Protein 3IBV (pdb70)

Foldseek 3Di:
DLLVVLVVLLVLCPPPVHDPVSVVVSVVVLVVLQVDPCNLVSLLVNLLDPPPDDPSRNLSNLVSVQSVLQPDACPVCVVVLVSSCVSLVVSVLVVVPLVDDPSSLVSSLRSLLSSCLHQPLPNNLCSPVVLLVSCVPVVDVSSLLSVLVNLVVNLVQQDDPDPPDDPCSPVSSVVVLVSCAPRPLLVVLVSLLVVLVVCVVVVNVPNVLSSLVNLLSCLQSHDLVSLLDLVSVVSLLVCCVPPVRNLSSLSNLLSNLVRPDDLVRSLSSLVSVLVSVLVPPDDPSSLLRVLLSLLSSLLVLLVCLPCVVPPVSNVSSVVSNLSSLVVLLVQCQDPDVSSNVSNLVSLVSVLVVLLVVCPVLDDDVSNLVSVLSVVVRLLSLLFDDLVDDADPDDPPGCVVVSVVSNVSSVVSLVSVCSSPVVSSLVNLLVQLVVLLVVLVVDDLVRSVRSNLSSLVSLQVVCLPDDDPCQQANDPVRHGDSSNVSVVVLLPGCLLVRDDLSSLQSSLSSCLSVVVNCVVVVVCVVVVLCSCLDCSHCVPPDPVHNLVSLLSNLSNCVSCVVVALVVLVVSLVSCVVLLDDDFDWDPVDPDTDLVRRPVVDSLVSSLSNLLSNLLSLARNVPDLVCSLVVLLVSLCVLLVVLCVVLVPDPDVCVSVLLSSLSNLQSNLNSHDQEQVPHSNLVSLVVRCVSVVVVCVSDVQDPSNLCSSLSSCQSSCSHVVPVVLVPCLVVLVSCVVNPDLQCLLVVLVSVVVVCVSVLPPNQVSVLVNCLVSVVSLVVLCPDVCCVPSCVSSLVSLLVSLVCCLVSVNVVVLCPPSNVVCVVVSLVVLLVLCVVSVQSSLVNNLSLLVSPCNVVSLVVLVVVLVVVLVVPVSVVSSVVSVVVSCVVVPPVVLVCCVPPVVVCPVVNVVSSPPHVVVSD/DLLVVLQCLLVLCPPPVHDPVSVVVSVVVLVVLQVDPCNLVSLLVNLLDPPPDDPSRNLSSLVSLQSVLLPDACPVCVVVLVSSCVSLVVSVLVVPQLVHDVSSLVSSLSSLLSSCLRAPLPNCLCSPVVLLVSCVPVVDLSSLLSVLVNLVVNLVQLDDDDPPDDPVSVVSSVVSLVSCQPRPLLPVLVSLLVVLVVVVVVVNCPSNLSSLVNLLSCLASHDLVSVLDLVSVVSLLVCCPPPSCNLSSQSNLLSNLPHPDDPVRSLSSLVSVLVCVQVCPPVDDPSSLLRVLLRLLSSLLSLLVSLPPPPVDDVVSNVSSVVSNLSCLVVLLVQCQDPDPSSNVSNLNSLVSVLVVLLVVLPVLDDDVSPLVSVLSVVVSLLSLLFDDLPDDADDDDPPGCVVVSVVSNVSSVVSLVSVCSSPVVSSLVSLLVQLVVLLVVLVVDDLVRSPSSLLSSLVCLQVVQPQDDDVCQQWPVRHGDSSNVSVVVVLPGVLLVRLDLSSLLSSLSSCLSVVVNCVVVVVSVVVVLCSCLDCSHCVPPDPVRNLSSLLSNLSNCVSCVVVCQVVLVVSLVSLVVLLDDDFDWDADPDPRDTDLVRRPVVDSLVSSLSNLLRNLLSLASHPPDLVVSLVVLLVSLCVLLCQLVVVLVVVPVVCVSVNLSSLSNLLSNLNSHQQPPPPPGSNLVSLVVSLVSLLVVLVSCVPDPSVLCSSLSSLLSSCSNPVPVSQVCVVVVVVSNPVHPDLACLLVVLVSVLVVCVVVLPPNLVVVLVNCLVSVVSLVVLCPDVSVVSVVSSLVSVLVSLVSDLVSDPSCPPSVVVCPCVSLVVLLVGVSQLSSLVSNLSVLLVVNVCSLVVLVVVLVVDVSRVVSSLVSLLSSVCQPCCVPPVVVCPPVSVVVRVVSD

Sequence (1819 aa):
MSAQDVENAVEAALDPSVGPIIKQQATDFIGSLRSSSTGWKICHEIFSEKTKYKPSTRLICLQTLSEKVREWNNESNLLELQMIRDSVWSYIKELSFLDEPAYISNAVQHLLTLLFLQLYPSNWNDFFASLQGVIAASSQSEFSNFYLKVLLSIGDEIADSLVLKTDVQIQKDNLVKDAIRANDMSDIVSFVYEMMLAYSNAKNYGTVGLCLQVYAQWVSWININLIVNEPCMNLLYSFLQIEELRCAACETMTEIVNKKMKPLEKLNLLNILNLNLFFSKTDPNFDEHVAKLINAQGVELVAIKSDPSSPELKENCSFQLYNLFPYLIRYLSDDYDETSTAVFPFLSDLLVSLRKESSSKELSASLKEFLKSLLEAIIKKMKYDESQEWDDDPDSEEEAEFQEMRKKLKIFQDTINSIDSSLFSSYMYSAITSSLSTAATLSPENSWQLIEFALYETYIFGEGLRGPDAFFNEVDKSPTVLSQILALVTTSQVCRHPHPLVQLLYMEILVRYASFFDYESAAIPALIEYFVGPRGIHNTNERVRPRAWYLFYRFVKSIKKQVVNYTESSLAMLGDLLNISVSPVTDAPVPTLNSSIRNSDFNSQLYLFETVGVLISSGNLTPEEQALYCDSLINALIGKANAALSSDLSENIISVYCSLMAIGNFAKGFPARGEEVAWLASFNKASDEIFLILDRMGFNEDIRGAVRFTSGRIINVVGPDMLPKVPQLISILLNSIDMNELVDVLSFISQLIHIYKDNMMEITNRMLPTLLMRIFSSLSATDDAVKQNDLRKSYISFILQLLNKGFGSILFTEENQVYFDPLINSILHFAPATQKSSIALVSKMVSLAGFENFTLSLTPLCFEMPVNLVVLGELAGLQKIILEKLGDIYKSYLVTVYFPTDVMASEYLQAIQALKSMSAQDVENAVEAALDPSVGPIIKQQATDFIGSLRSSSTGWKICHEIFSEKTKYKPSTRLICLQTLSEKVREWNNESNLLELQMIRDSVWSYIKELSFLDEPAYISNAVQHLLTLLFLQLYPSNWNDFFASLQGVIAASSQSEFSNFYLKVLLSIGDEIADSLVLKTDVQIQKDNLVKDAIRANDMSDIVSFVYEMMLAYSNAKNYGTVGLCLQVYAQWVSWININLIVNEPCMNLLYSFLQIEELRCAACETMTEIVNKKMKPLEKLNLLNILNLNLFFSKSQTDPNFDEHVAKLINAQGVELVAIKSDPSELSPELKENCSFQLYNLFPYLIRYLSDDYDETSTAVFPFLSDLLVSLRKESSSKELSASLKEFLKSLLEAIIKKMKYDESQEWDDDPDSEEEAEFQEMRKKLKIFQDTINSIDSSLFSSYMYSAITSSLSTAATLSPENSWQLIEFALYETYIFGEGLRGPDAFFNDKSPTVLSQILALVTTSQVCRHPHPLVQLLYMEILVRYASFFDYESAAIPALIEYFVGPRGIHNTNERVRPRAWYLFYRFVKSIKKQVVNYTESSLAMLGDLLNISVSPVTDMDAPVPTLNSSIRNSDFNSQLYLFETVGVLISSGNLTPEEQALYCDSLINALIGKANAALSSDLSENIISVYCSLMAIGNFAKGFPARGSEEVAWLASFNKASDEIFLILDRMGFNEDIRGAVRFTSGRIINVVGPDMLPKVPQLISILLNSIDMNELVDVLSFISQLIHIYKDNMMEITNRMLPTLLMRIFSSLSADDAVKQNDLRKSYISFILQLLNKGSIFTEENQVYFDPLINSILHFATQKSSIALVSKMVSLGFENFTLSLTPLCFEMLVVLGELAGLQKIILEKSYLVTVYFPTDVMASEYLQALS

GO terms:
  GO:0000049 tRNA binding (F, EXP)
  GO:0005049 nuclear export signal receptor activity (F, EXP)
  GO:0006409 tRNA export from nucleus (P, EXP)
  GO:0005634 nucleus (C, HDA)
  GO:0005635 nuclear envelope (C, HDA)
  GO:0005829 cytosol (C, HDA)
  GO:0005515 protein binding (F, IPI)

InterPro domains:
  IPR011989 Armadillo-like helical [G3DSA:1.25.10.10] (1-955)
  IPR013598 Exportin-1/Importin-beta-like [PF08389] (101-252)
  IPR016024 Armadillo-type fold [SSF48371] (1-876)
  IPR040017 Exportin-T [PTHR15952] (6-974)
  IPR045546 Exportin-T, C-terminal domain [PF19282] (321-972)

Radius of gyration: 58.49 Å; Cα contacts (8 Å, |Δi|>4): 1837; chains: 2; bounding box: 110×123×182 Å

Structure (mmCIF, N/CA/C/O backbone):
data_3IBV
#
_entry.id   3IBV
#
_cell.length_a   119.900
_cell.length_b   130.100
_cell.length_c   173.900
_cell.angle_alpha   90.000
_cell.angle_beta   90.000
_cell.angle_gamma   90.000
#
_symmetry.space_group_name_H-M   'P 21 21 2'
#
loop_
_entity.id
_entity.type
_entity.pdbx_description
1 polymer Exportin-T
2 non-polymer 'CALCIUM ION'
#
loop_
_atom_site.group_PDB
_atom_site.id
_atom_site.type_symbol
_atom_site.label_atom_id
_atom_site.label_alt_id
_atom_site.label_comp_id
_atom_site.label_asym_id
_atom_site.label_entity_id
_atom_site.label_seq_id
_atom_site.pdbx_PDB_ins_code
_atom_site.Cartn_x
_atom_site.Cartn_y
_atom_site.Cartn_z
_atom_site.occupancy
_atom_site.B_iso_or_equiv
_atom_site.auth_seq_id
_atom_site.auth_comp_id
_atom_site.auth_asym_id
_atom_site.auth_atom_id
_atom_site.pdbx_PDB_model_num
ATOM 1 N N . MET A 1 3 ? -2.518 7.711 31.103 1.00 120.13 1 MET A N 1
ATOM 2 C CA . MET A 1 3 ? -1.665 6.899 30.199 1.00 120.13 1 MET A CA 1
ATOM 3 C C . MET A 1 3 ? -0.450 6.400 30.967 1.00 120.13 1 MET A C 1
ATOM 4 O O . MET A 1 3 ? 0.464 7.168 31.252 1.00 120.13 1 MET A O 1
ATOM 9 N N . SER A 1 4 ? -0.451 5.111 31.303 1.00 114.02 2 SER A N 1
ATOM 10 C CA . SER A 1 4 ? 0.644 4.495 32.050 1.00 114.02 2 SER A CA 1
ATOM 11 C C . SER A 1 4 ? 1.993 4.828 31.432 1.00 114.02 2 SER A C 1
ATOM 12 O O . SER A 1 4 ? 2.980 5.042 32.136 1.00 114.02 2 SE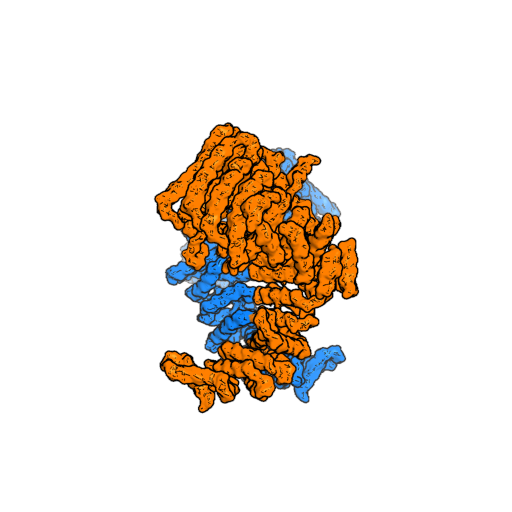R A O 1
ATOM 15 N N . ALA A 1 5 ? 2.025 4.870 30.108 1.00 102.59 3 ALA A N 1
ATOM 16 C CA . ALA A 1 5 ? 3.239 5.209 29.372 1.00 102.59 3 ALA A CA 1
ATOM 17 C C . ALA A 1 5 ? 3.605 6.666 29.619 1.00 102.59 3 ALA A C 1
ATOM 18 O O . ALA A 1 5 ? 4.721 6.956 30.021 1.00 102.59 3 ALA A O 1
ATOM 20 N N . GLN A 1 6 ? 2.662 7.577 29.376 1.00 106.83 4 GLN A N 1
ATOM 21 C CA . GLN A 1 6 ? 2.873 9.011 29.599 1.00 106.83 4 GLN A CA 1
ATOM 22 C C . GLN A 1 6 ? 3.432 9.343 30.998 1.00 106.83 4 GLN A C 1
ATOM 23 O O . GLN A 1 6 ? 4.087 10.369 31.183 1.00 106.83 4 GLN A O 1
ATOM 29 N N . ASP A 1 7 ? 3.168 8.489 31.983 1.00 111.25 5 ASP A N 1
ATOM 30 C CA . ASP A 1 7 ? 3.683 8.714 33.334 1.00 111.25 5 ASP A CA 1
ATOM 31 C C . ASP A 1 7 ? 5.193 8.495 33.310 1.00 111.25 5 ASP A C 1
ATOM 32 O O . ASP A 1 7 ? 5.955 9.261 33.904 1.00 111.25 5 ASP A O 1
ATOM 37 N N . VAL A 1 8 ? 5.606 7.435 32.619 1.00 106.86 6 VAL A N 1
ATOM 38 C CA . VAL A 1 8 ? 7.019 7.080 32.475 1.00 106.86 6 VAL A CA 1
ATOM 39 C C . VAL A 1 8 ? 7.734 8.198 31.727 1.00 106.86 6 VAL A C 1
ATOM 40 O O . VAL A 1 8 ? 8.798 8.660 32.131 1.00 106.86 6 VAL A O 1
ATOM 44 N N . GLU A 1 9 ? 7.139 8.640 30.631 1.00 84.15 7 GLU A N 1
ATOM 45 C CA . GLU A 1 9 ? 7.722 9.714 29.846 1.00 84.15 7 GLU A CA 1
ATOM 46 C C . GLU A 1 9 ? 7.833 11.018 30.638 1.00 84.15 7 GLU A C 1
ATOM 47 O O . GLU A 1 9 ? 8.758 11.787 30.415 1.00 84.15 7 GLU A O 1
ATOM 49 N N . ASN A 1 10 ? 6.898 11.282 31.548 1.00 117.38 8 ASN A N 1
ATOM 50 C CA . ASN A 1 10 ? 6.977 12.504 32.337 1.00 117.38 8 ASN A CA 1
ATOM 51 C C . ASN A 1 10 ? 8.057 12.381 33.399 1.00 117.38 8 ASN A C 1
ATOM 52 O O . ASN A 1 10 ? 8.716 13.361 33.751 1.00 117.38 8 ASN A O 1
ATOM 57 N N . ALA A 1 11 ? 8.234 11.170 33.908 1.00 96.09 9 ALA A N 1
ATOM 58 C CA . ALA A 1 11 ? 9.239 10.928 34.921 1.00 96.09 9 ALA A CA 1
ATOM 59 C C . ALA A 1 11 ? 10.614 11.137 34.309 1.00 96.09 9 ALA A C 1
ATOM 60 O O . ALA A 1 11 ? 11.366 12.020 34.710 1.00 96.09 9 ALA A O 1
ATOM 62 N N . VAL A 1 12 ? 10.921 10.307 33.323 1.00 81.28 10 VAL A N 1
ATOM 63 C CA . VAL A 1 12 ? 12.188 10.346 32.620 1.00 81.28 10 VAL A CA 1
ATOM 64 C C . VAL A 1 12 ? 12.518 11.756 32.203 1.00 81.28 10 VAL A C 1
ATOM 65 O O . VAL A 1 12 ? 13.609 12.258 32.486 1.00 81.28 10 VAL A O 1
ATOM 69 N N . GLU A 1 13 ? 11.567 12.381 31.515 1.00 73.78 11 GLU A N 1
ATOM 70 C CA . GLU A 1 13 ? 11.703 13.763 31.028 1.00 73.78 11 GLU A CA 1
ATOM 71 C C . GLU A 1 13 ? 11.942 14.762 32.186 1.00 73.78 11 GLU A C 1
ATOM 72 O O . GLU A 1 13 ? 12.627 15.776 32.036 1.00 73.78 11 GLU A O 1
ATOM 75 N N . ALA A 1 14 ? 11.362 14.468 33.342 1.00 91.12 12 ALA A N 1
ATOM 76 C CA . ALA A 1 14 ? 11.550 15.318 34.492 1.00 91.12 12 ALA A CA 1
ATOM 77 C C . ALA A 1 14 ? 13.000 15.159 34.920 1.00 91.12 12 ALA A C 1
ATOM 78 O O . ALA A 1 14 ? 13.662 16.132 35.257 1.00 91.12 12 ALA A O 1
ATOM 80 N N . ALA A 1 15 ? 13.494 13.924 34.886 1.00 94.97 13 ALA A N 1
ATOM 81 C CA . ALA A 1 15 ? 14.860 13.629 35.289 1.00 94.97 13 ALA A CA 1
ATOM 82 C C . ALA A 1 15 ? 15.909 14.272 34.400 1.00 94.97 13 ALA A C 1
ATOM 83 O O . ALA A 1 15 ? 16.974 14.650 34.868 1.00 94.97 13 ALA A O 1
ATOM 85 N N . LEU A 1 16 ? 15.617 14.421 33.122 1.00 94.41 14 LEU A N 1
ATOM 86 C CA . LEU A 1 16 ? 16.607 15.013 32.239 1.00 94.41 14 LEU A CA 1
ATOM 87 C C . LEU A 1 16 ? 16.513 16.526 32.124 1.00 94.41 14 LEU A C 1
ATOM 88 O O . LEU A 1 16 ? 17.504 17.180 31.814 1.00 94.41 14 LEU A O 1
ATOM 93 N N . ASP A 1 17 ? 15.327 17.084 32.350 1.00 107.04 15 ASP A N 1
ATOM 94 C CA . ASP A 1 17 ? 15.168 18.529 32.275 1.00 107.04 15 ASP A CA 1
ATOM 95 C C . ASP A 1 17 ? 15.944 19.074 33.461 1.00 107.04 15 ASP A C 1
ATOM 96 O O . ASP A 1 17 ? 15.639 18.737 34.599 1.00 107.04 15 ASP A O 1
ATOM 101 N N . PRO A 1 18 ? 16.965 19.916 33.210 1.00 118.18 16 PRO A N 1
ATOM 102 C CA . PRO A 1 18 ? 17.789 20.495 34.278 1.00 118.18 16 PRO A CA 1
ATOM 103 C C . PRO A 1 18 ? 17.217 21.748 34.889 1.00 118.18 16 PRO A C 1
ATOM 104 O O . PRO A 1 18 ? 17.856 22.382 35.731 1.00 118.18 16 PRO A O 1
ATOM 108 N N . SER A 1 19 ? 16.021 22.109 34.443 1.00 97.09 17 SER A N 1
ATOM 109 C CA . SER A 1 19 ? 15.347 23.292 34.940 1.00 97.09 17 SER A CA 1
ATOM 110 C C . SER A 1 19 ? 14.324 22.911 36.006 1.00 97.09 17 SER A C 1
ATOM 111 O O . SER A 1 19 ? 13.655 23.762 36.580 1.00 97.09 17 SER A O 1
ATOM 114 N N . VAL A 1 20 ? 14.239 21.621 36.293 1.00 100.21 18 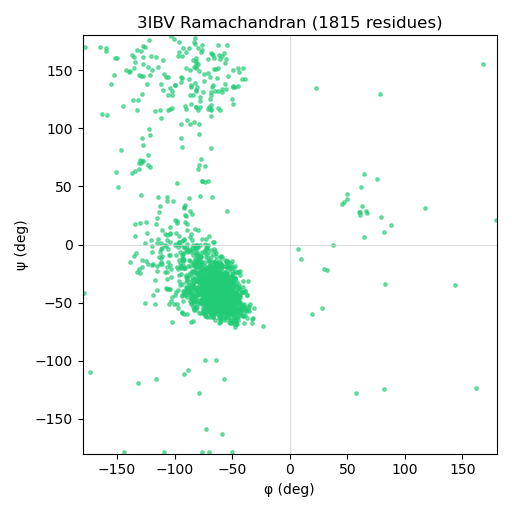VAL A N 1
ATOM 115 C CA . VAL A 1 20 ? 13.297 21.101 37.278 1.00 100.21 18 VAL A CA 1
ATOM 116 C C . VAL A 1 20 ? 13.846 21.106 38.692 1.00 100.21 18 VAL A C 1
ATOM 117 O O . VAL A 1 20 ? 15.025 20.831 38.908 1.00 100.21 18 VAL A O 1
ATOM 121 N N . GLY A 1 21 ? 12.970 21.413 39.648 1.00 96.28 19 GLY A N 1
ATOM 122 C CA . GLY A 1 21 ? 13.343 21.445 41.055 1.00 96.28 19 GLY A CA 1
ATOM 123 C C . GLY A 1 21 ? 13.820 20.100 41.574 1.00 96.28 19 GLY A C 1
ATOM 124 O O . GLY A 1 21 ? 13.568 19.071 40.954 1.00 96.28 19 GLY A O 1
ATOM 125 N N . PRO A 1 22 ? 14.507 20.076 42.718 1.00 122.81 20 PRO A N 1
ATOM 126 C CA . PRO A 1 22 ? 15.043 18.861 43.346 1.00 122.81 20 PRO A CA 1
ATOM 127 C C . PRO A 1 22 ? 14.039 17.859 43.914 1.00 122.81 20 PRO A C 1
ATOM 128 O O . PRO A 1 22 ? 14.324 16.661 43.978 1.00 122.81 20 PRO A O 1
ATOM 132 N N . ILE A 1 23 ? 12.876 18.341 44.334 1.00 128.13 21 ILE A N 1
ATOM 133 C CA . ILE A 1 23 ? 11.863 17.462 44.905 1.00 128.13 21 ILE A CA 1
ATOM 134 C C . ILE A 1 23 ? 11.109 16.860 43.741 1.00 128.13 21 ILE A C 1
ATOM 135 O O . ILE A 1 23 ? 10.858 15.662 43.699 1.00 128.13 21 ILE A O 1
ATOM 140 N N . ILE A 1 24 ? 10.754 17.712 42.791 1.00 137.22 22 ILE A N 1
ATOM 141 C CA . ILE A 1 24 ? 10.049 17.281 41.596 1.00 137.22 22 ILE A CA 1
ATOM 142 C C . ILE A 1 24 ? 10.906 16.163 40.993 1.00 137.22 22 ILE A C 1
ATOM 143 O O . ILE A 1 24 ? 10.460 15.024 40.849 1.00 137.22 22 ILE A O 1
ATOM 148 N N . LYS A 1 25 ? 12.149 16.496 40.664 1.00 112.55 23 LYS A N 1
ATOM 149 C CA . LYS A 1 25 ? 13.084 15.529 40.105 1.00 112.55 23 LYS A CA 1
ATOM 150 C C . LYS A 1 25 ? 13.149 14.290 40.994 1.00 112.55 23 LYS A C 1
ATOM 151 O O . LYS A 1 25 ? 13.345 13.184 40.514 1.00 112.55 23 LYS A O 1
ATOM 157 N N . GLN A 1 26 ? 12.997 14.487 42.297 1.00 93.90 24 GLN A N 1
ATOM 158 C CA . GLN A 1 26 ? 13.027 13.382 43.233 1.00 93.90 24 GLN A CA 1
ATOM 159 C C . GLN A 1 26 ? 11.886 12.449 42.854 1.00 93.90 24 GLN A C 1
ATOM 160 O O . GLN A 1 26 ? 12.087 11.249 42.666 1.00 93.90 24 GLN A O 1
ATOM 166 N N . GLN A 1 27 ? 10.684 13.006 42.746 1.00 132.15 25 GLN A N 1
ATOM 167 C CA . GLN A 1 27 ? 9.512 12.217 42.389 1.00 132.15 25 GLN A CA 1
ATOM 168 C C . GLN A 1 27 ? 9.836 11.325 41.192 1.00 132.15 25 GLN A C 1
ATOM 169 O O . GLN A 1 27 ? 9.685 10.104 41.257 1.00 132.15 25 GLN A O 1
ATOM 171 N N . ALA A 1 28 ? 10.301 11.943 40.109 1.00 95.28 26 ALA A N 1
ATOM 172 C CA . ALA A 1 28 ? 10.658 11.221 38.885 1.00 95.28 26 ALA A CA 1
ATOM 173 C C . ALA A 1 28 ? 11.633 10.096 39.166 1.00 95.28 26 ALA A C 1
ATOM 174 O O . ALA A 1 28 ? 11.338 8.927 38.918 1.00 95.28 26 ALA A O 1
ATOM 176 N N . THR A 1 29 ? 12.809 10.469 39.665 1.00 80.79 27 THR A N 1
ATOM 177 C CA . THR A 1 29 ? 13.844 9.508 39.994 1.00 80.79 27 THR A CA 1
ATOM 178 C C . THR A 1 29 ? 13.256 8.375 40.814 1.00 80.79 27 THR A C 1
ATOM 179 O O . THR A 1 29 ? 13.470 7.207 40.504 1.00 80.79 27 THR A O 1
ATOM 183 N N . ASP A 1 30 ? 12.512 8.721 41.857 1.00 98.80 28 ASP A N 1
ATOM 184 C CA . ASP A 1 30 ? 11.908 7.712 42.706 1.00 98.80 28 ASP A CA 1
ATOM 185 C C . ASP A 1 30 ? 10.990 6.837 41.868 1.00 98.80 28 ASP A C 1
ATOM 186 O O . ASP A 1 30 ? 10.955 5.620 42.049 1.00 98.80 28 ASP A O 1
ATOM 191 N N . PHE A 1 31 ? 10.260 7.462 40.942 1.00 93.44 29 PHE A N 1
ATOM 192 C CA . PHE A 1 31 ? 9.340 6.745 40.060 1.00 93.44 29 PHE A CA 1
ATOM 193 C C . PHE A 1 31 ? 10.115 5.724 39.253 1.00 93.44 29 PHE A C 1
ATOM 194 O O . PHE A 1 31 ? 9.856 4.519 39.336 1.00 93.44 29 PHE A O 1
ATOM 202 N N . ILE A 1 32 ? 11.070 6.226 38.477 1.00 88.95 30 ILE A N 1
ATOM 203 C CA . ILE A 1 32 ? 11.934 5.392 37.655 1.00 88.95 30 ILE A CA 1
ATOM 204 C C . ILE A 1 32 ? 12.543 4.241 38.462 1.00 88.95 30 ILE A C 1
ATOM 205 O O . ILE A 1 32 ? 12.651 3.111 37.984 1.00 88.95 30 ILE A O 1
ATOM 210 N N . GLY A 1 33 ? 12.957 4.538 39.686 1.00 101.06 31 GLY A N 1
ATOM 211 C CA . GLY A 1 33 ? 13.540 3.513 40.522 1.00 101.06 31 GLY A CA 1
ATOM 212 C C . GLY A 1 33 ? 12.541 2.435 40.893 1.00 101.06 31 GLY A C 1
ATOM 213 O O . GLY A 1 33 ? 12.873 1.250 40.898 1.00 101.06 31 GLY A O 1
ATOM 214 N N . SER A 1 34 ? 11.312 2.834 41.204 1.00 145.25 32 SER A N 1
ATOM 215 C CA . SER A 1 34 ? 10.281 1.878 41.586 1.00 145.25 32 SER A CA 1
ATOM 216 C C . SER A 1 34 ? 10.089 0.879 40.462 1.00 145.25 32 SER A C 1
ATOM 217 O O . SER A 1 34 ? 9.949 -0.322 40.691 1.00 145.25 32 SER A O 1
ATOM 220 N N . LEU A 1 35 ? 10.070 1.398 39.242 1.00 79.77 33 LEU A N 1
ATOM 221 C CA . LEU A 1 35 ? 9.909 0.567 38.059 1.00 79.77 33 LEU A CA 1
ATOM 222 C C . LEU A 1 35 ? 10.765 -0.696 38.077 1.00 79.77 33 LEU A C 1
ATOM 223 O O . LEU A 1 35 ? 10.451 -1.678 37.395 1.00 79.77 33 LEU A O 1
ATOM 228 N N . ARG A 1 36 ? 11.848 -0.680 38.840 1.00 122.18 34 ARG A N 1
ATOM 229 C CA . ARG A 1 36 ? 12.705 -1.848 38.915 1.00 122.18 34 ARG A CA 1
ATOM 230 C C . ARG A 1 36 ? 12.281 -2.817 40.017 1.00 122.18 34 ARG A C 1
ATOM 231 O O . ARG A 1 36 ? 12.319 -4.031 39.827 1.00 122.18 34 ARG A O 1
ATOM 239 N N . SER A 1 37 ? 11.874 -2.294 41.167 1.00 131.97 35 SER A N 1
ATOM 240 C CA . SER A 1 37 ? 11.471 -3.160 42.268 1.00 131.97 35 SER A CA 1
ATOM 241 C C . SER A 1 37 ? 10.007 -3.614 42.224 1.00 131.97 35 SER A C 1
ATOM 242 O O . SER A 1 37 ? 9.717 -4.808 42.334 1.00 131.97 35 SER A O 1
ATOM 245 N N . SER A 1 38 ? 9.088 -2.664 42.076 1.00 141.52 36 SER A N 1
ATOM 246 C CA . SER A 1 38 ? 7.663 -2.981 42.042 1.00 141.52 36 SER A CA 1
ATOM 247 C C . SER A 1 38 ? 7.332 -4.173 41.153 1.00 141.52 36 SER A C 1
ATOM 248 O O . SER A 1 38 ? 8.028 -4.445 40.179 1.00 141.52 36 SER A O 1
ATOM 251 N N . SER A 1 39 ? 6.253 -4.870 41.491 1.00 132.83 37 SER A N 1
ATOM 252 C CA . SER A 1 39 ? 5.825 -6.040 40.739 1.00 132.83 37 SER A CA 1
ATOM 253 C C . SER A 1 39 ? 4.873 -5.686 39.607 1.00 132.83 37 SER A C 1
ATOM 254 O O . SER A 1 39 ? 4.448 -6.562 38.853 1.00 132.83 37 SER A O 1
ATOM 256 N N . THR A 1 40 ? 4.524 -4.411 39.490 1.00 138.45 38 THR A N 1
ATOM 257 C CA . THR A 1 40 ? 3.626 -3.981 38.429 1.00 138.45 38 THR A CA 1
ATOM 258 C C . THR A 1 40 ? 4.419 -3.226 37.372 1.00 138.45 38 THR A C 1
ATOM 259 O O . THR A 1 40 ? 4.179 -3.366 36.172 1.00 138.45 38 THR A O 1
ATOM 263 N N . GLY A 1 41 ? 5.382 -2.439 37.836 1.00 129.08 39 GLY A N 1
ATOM 264 C CA . GLY A 1 41 ? 6.204 -1.632 36.955 1.00 129.08 39 GLY A CA 1
ATOM 265 C C . GLY A 1 41 ? 6.643 -2.237 35.641 1.00 129.08 39 GLY A C 1
ATOM 266 O O . GLY A 1 41 ? 6.215 -1.783 34.580 1.00 129.08 39 GLY A O 1
ATOM 267 N N . TRP A 1 42 ? 7.498 -3.252 35.706 1.00 71.31 40 TRP A N 1
ATOM 268 C CA . TRP A 1 42 ? 8.013 -3.895 34.496 1.00 71.31 40 TRP A CA 1
ATOM 269 C C . TRP A 1 42 ? 6.965 -4.156 33.419 1.00 71.31 40 TRP A C 1
ATOM 270 O O . TRP A 1 42 ? 7.305 -4.244 32.225 1.00 71.31 40 TRP A O 1
ATOM 281 N N . LYS A 1 43 ? 5.705 -4.304 33.839 1.00 90.23 41 LYS A N 1
ATOM 282 C CA . LYS A 1 43 ? 4.607 -4.556 32.909 1.00 90.23 41 LYS A CA 1
ATOM 283 C C . LYS A 1 43 ? 4.375 -3.316 32.073 1.00 90.23 41 LYS A C 1
ATOM 284 O O . LYS A 1 43 ? 4.143 -3.401 30.874 1.00 90.23 41 LYS A O 1
ATOM 290 N N . ILE A 1 44 ? 4.465 -2.162 32.716 1.00 122.41 42 ILE A N 1
ATOM 291 C CA . ILE A 1 44 ? 4.295 -0.884 32.042 1.00 122.41 42 ILE A CA 1
ATOM 292 C C . ILE A 1 44 ? 5.270 -0.800 30.871 1.00 122.41 42 ILE A C 1
ATOM 293 O O . ILE A 1 44 ? 4.890 -0.558 29.719 1.00 122.41 42 ILE A O 1
ATOM 298 N N . CYS A 1 45 ? 6.535 -1.019 31.203 1.00 91.88 43 CYS A N 1
ATOM 299 C CA . CYS A 1 45 ? 7.622 -0.966 30.253 1.00 91.88 43 CYS A CA 1
ATOM 300 C C . CYS A 1 45 ? 7.430 -1.914 29.096 1.00 91.88 43 CYS A C 1
ATOM 301 O O . CYS A 1 45 ? 7.727 -1.553 27.950 1.00 91.88 43 CYS A O 1
ATOM 304 N N . HIS A 1 46 ? 6.949 -3.123 29.380 1.00 105.95 44 HIS A N 1
ATOM 305 C CA . HIS A 1 46 ? 6.753 -4.090 28.308 1.00 105.95 44 HIS A CA 1
ATOM 306 C C . HIS A 1 46 ? 5.935 -3.479 27.163 1.00 105.95 44 HIS A C 1
ATOM 307 O O . HIS A 1 46 ? 5.983 -3.944 26.016 1.00 105.95 44 HIS A O 1
ATOM 314 N N . GLU A 1 47 ? 5.201 -2.413 27.443 1.00 106.85 45 GLU A N 1
ATOM 315 C CA . GLU A 1 47 ? 4.456 -1.826 26.355 1.00 106.85 45 GLU A CA 1
ATOM 316 C C . GLU A 1 47 ? 5.206 -0.694 25.678 1.00 106.85 45 GLU A C 1
ATOM 317 O O . GLU A 1 47 ? 5.467 -0.738 24.474 1.00 106.85 45 GLU A O 1
ATOM 323 N N . ILE A 1 48 ? 5.549 0.314 26.466 1.00 112.23 46 ILE A N 1
ATOM 324 C CA . ILE A 1 48 ? 6.265 1.487 25.989 1.00 112.23 46 ILE A CA 1
ATOM 325 C C . ILE A 1 48 ? 7.331 1.206 24.929 1.00 112.23 46 ILE A C 1
ATOM 326 O O . ILE A 1 48 ? 7.218 1.663 23.788 1.00 112.23 46 ILE A O 1
ATOM 330 N N . PHE A 1 49 ? 8.348 0.439 25.318 1.00 139.12 47 PHE A N 1
ATOM 331 C CA . PHE A 1 49 ? 9.497 0.107 24.473 1.00 139.12 47 PHE A CA 1
ATOM 332 C C . PHE A 1 49 ? 9.320 -0.196 22.969 1.00 139.12 47 PHE A C 1
ATOM 333 O O . PHE A 1 49 ? 10.137 0.254 22.153 1.00 139.12 47 PHE A O 1
ATOM 341 N N . SER A 1 50 ? 8.264 -0.922 22.597 1.00 146.10 48 SER A N 1
ATOM 342 C CA . SER A 1 50 ? 8.047 -1.298 21.193 1.00 146.10 48 SER A CA 1
ATOM 343 C C . SER A 1 50 ? 7.436 -0.200 20.318 1.00 146.10 48 SER A C 1
ATOM 344 O O . SER A 1 50 ? 7.380 -0.343 19.097 1.00 146.10 48 SER A O 1
ATOM 347 N N . GLU A 1 51 ? 7.033 0.904 20.951 1.00 147.13 49 GLU A N 1
ATOM 348 C CA . GLU A 1 51 ? 6.338 2.024 20.301 1.00 147.13 49 GLU A CA 1
ATOM 349 C C . GLU A 1 51 ? 7.161 3.202 19.790 1.00 147.13 49 GLU A C 1
ATOM 350 O O . GLU A 1 51 ? 7.230 4.217 20.459 1.00 147.13 49 GLU A O 1
ATOM 356 N N . LYS A 1 52 ? 7.724 3.110 18.592 1.00 181.49 50 LYS A N 1
ATOM 357 C CA . LYS A 1 52 ? 8.556 4.197 18.085 1.00 181.49 50 LYS A CA 1
ATOM 358 C C . LYS A 1 52 ? 8.016 5.605 17.851 1.00 181.49 50 LYS A C 1
ATOM 359 O O . LYS A 1 52 ? 8.494 6.549 18.468 1.00 181.49 50 LYS A O 1
ATOM 365 N N . THR A 1 53 ? 7.027 5.789 16.995 1.00 191.30 51 THR A N 1
ATOM 366 C CA . THR A 1 53 ? 6.630 7.167 16.742 1.00 191.30 51 THR A CA 1
ATOM 367 C C . THR A 1 53 ? 6.115 8.014 17.912 1.00 191.30 51 THR A C 1
ATOM 368 O O . THR A 1 53 ? 6.307 9.224 17.896 1.00 191.30 51 THR A O 1
ATOM 372 N N . LYS A 1 54 ? 5.499 7.420 18.933 1.00 160.85 52 LYS A N 1
ATOM 373 C CA . LYS A 1 54 ? 4.994 8.233 20.051 1.00 160.85 52 LYS A CA 1
ATOM 374 C C . LYS A 1 54 ? 6.005 8.458 21.173 1.00 160.85 52 LYS A C 1
ATOM 375 O O . LYS A 1 54 ? 5.953 9.472 21.872 1.00 160.85 52 LYS A O 1
ATOM 381 N N . TYR A 1 55 ? 6.915 7.506 21.350 1.00 122.74 53 TYR A N 1
ATOM 382 C CA . TYR A 1 55 ? 7.895 7.567 22.433 1.00 122.74 53 TYR A CA 1
ATOM 383 C C . TYR A 1 55 ? 9.325 7.876 22.012 1.00 122.74 53 TYR A C 1
ATOM 384 O O . TYR A 1 55 ? 9.781 7.432 20.972 1.00 122.74 53 TYR A O 1
ATOM 393 N N . LYS A 1 56 ? 10.039 8.628 22.841 1.00 140.67 54 LYS A N 1
ATOM 394 C CA . LYS A 1 56 ? 11.417 8.998 22.541 1.00 140.67 54 LYS A CA 1
ATOM 395 C C . LYS A 1 56 ? 12.423 7.998 23.086 1.00 140.67 54 LYS A C 1
ATOM 396 O O . LYS A 1 56 ? 12.172 7.333 24.088 1.00 140.67 54 LYS A O 1
ATOM 402 N N . PRO A 1 57 ? 13.589 7.887 22.431 1.00 110.43 55 PRO A N 1
ATOM 403 C CA . PRO A 1 57 ? 14.645 6.968 22.846 1.00 110.43 55 PRO A CA 1
ATOM 404 C C . PRO A 1 57 ? 14.919 7.127 24.334 1.00 110.43 55 PRO A C 1
ATOM 405 O O . PRO A 1 57 ? 15.014 6.154 25.076 1.00 110.43 55 PRO A O 1
ATOM 409 N N . SER A 1 58 ? 15.050 8.378 24.748 1.00 101.04 56 SER A N 1
ATOM 410 C CA . SER A 1 58 ? 15.302 8.715 26.133 1.00 101.04 56 SER A CA 1
ATOM 411 C C . SER A 1 58 ? 14.532 7.733 27.014 1.00 101.04 56 SER A C 1
ATOM 412 O O . SER A 1 58 ? 15.104 7.077 27.894 1.00 101.04 56 SER A O 1
ATOM 415 N N . THR A 1 59 ? 13.227 7.638 26.739 1.00 98.76 57 THR A N 1
ATOM 416 C CA . THR A 1 59 ? 12.296 6.784 27.482 1.00 98.76 57 THR A CA 1
ATOM 417 C C . THR A 1 59 ? 12.514 5.290 27.276 1.00 98.76 57 THR A C 1
ATOM 418 O O . THR A 1 59 ? 12.815 4.573 28.232 1.00 98.76 57 THR A O 1
ATOM 422 N N . ARG A 1 60 ? 12.359 4.823 26.035 1.00 79.44 58 ARG A N 1
ATOM 423 C CA . ARG A 1 60 ? 12.529 3.404 25.715 1.00 79.44 58 ARG A CA 1
ATOM 424 C C . ARG A 1 60 ? 13.731 2.800 26.395 1.00 79.44 58 ARG A C 1
ATOM 425 O O . ARG A 1 60 ? 13.658 1.696 26.921 1.00 79.44 58 ARG A O 1
ATOM 433 N N . LEU A 1 61 ? 14.842 3.524 26.376 1.00 64.13 59 LEU A N 1
ATOM 434 C CA . LEU A 1 61 ? 16.048 3.046 27.010 1.00 64.13 59 LEU A CA 1
ATOM 435 C C . LEU A 1 61 ? 15.762 2.641 28.439 1.00 64.13 59 LEU A C 1
ATOM 436 O O . LEU A 1 61 ? 16.022 1.502 28.832 1.00 64.13 59 LEU A O 1
ATOM 441 N N . ILE A 1 62 ? 15.231 3.568 29.223 1.00 68.39 60 ILE A N 1
ATOM 442 C CA . ILE A 1 62 ? 14.916 3.245 30.602 1.00 68.39 60 ILE A CA 1
ATOM 443 C C . ILE A 1 62 ? 13.972 2.034 30.716 1.00 68.39 60 ILE A C 1
ATOM 444 O O . ILE A 1 62 ? 14.023 1.279 31.705 1.00 71.89 60 ILE A O 1
ATOM 449 N N . CYS A 1 63 ? 13.138 1.833 29.696 1.00 71.54 61 CYS A N 1
ATOM 450 C CA . CYS A 1 63 ? 12.215 0.700 29.679 1.00 71.54 61 CYS A CA 1
ATOM 451 C C . CYS A 1 63 ? 13.031 -0.562 29.461 1.00 71.54 61 CYS A C 1
ATOM 452 O O . CYS A 1 63 ? 12.891 -1.573 30.162 1.00 71.54 61 CYS A O 1
ATOM 455 N N . LEU A 1 64 ? 13.886 -0.489 28.457 1.00 77.32 62 LEU A N 1
ATOM 456 C CA . LEU A 1 64 ? 14.739 -1.594 28.125 1.00 77.32 62 LEU A CA 1
ATOM 457 C C . LEU A 1 64 ? 15.590 -1.961 29.323 1.00 77.32 62 LEU A C 1
ATOM 458 O O . LEU A 1 64 ? 15.760 -3.144 29.646 1.00 77.32 62 LEU A O 1
ATOM 463 N N . GLN A 1 65 ? 16.124 -0.942 29.985 1.00 68.92 63 GLN A N 1
ATOM 464 C CA . GLN A 1 65 ? 16.967 -1.168 31.151 1.00 68.92 63 GLN A CA 1
ATOM 465 C C . GLN A 1 65 ? 16.193 -1.889 32.232 1.00 68.92 63 GLN A C 1
ATOM 466 O O . GLN A 1 65 ? 16.628 -2.935 32.727 1.00 68.92 63 GLN A O 1
ATOM 472 N N . THR A 1 66 ? 15.044 -1.338 32.609 1.00 65.02 64 THR A N 1
ATOM 473 C CA . THR A 1 66 ? 14.264 -1.993 33.638 1.00 65.02 64 THR A CA 1
ATOM 474 C C . THR A 1 66 ? 13.939 -3.432 33.237 1.00 65.02 64 THR A C 1
ATOM 475 O O . THR A 1 66 ? 14.080 -4.354 34.055 1.00 65.02 64 THR A O 1
ATOM 479 N N . LEU A 1 67 ? 13.537 -3.638 31.980 1.00 57.47 65 LEU A N 1
ATOM 480 C CA . LEU A 1 67 ? 13.222 -4.992 31.507 1.00 57.47 65 LEU A CA 1
ATOM 481 C C . LEU A 1 67 ? 14.376 -5.983 31.705 1.00 57.47 65 LEU A C 1
ATOM 482 O O . LEU A 1 67 ? 14.177 -7.139 32.090 1.00 57.47 65 LEU A O 1
ATOM 487 N N . SER A 1 68 ? 15.589 -5.518 31.444 1.00 67.45 66 SER A N 1
ATOM 488 C CA . SER A 1 68 ? 16.757 -6.364 31.600 1.00 67.45 66 SER A CA 1
ATOM 489 C C . SER A 1 68 ? 16.904 -6.761 33.040 1.00 67.45 66 SER A C 1
ATOM 490 O O . SER A 1 68 ? 16.994 -7.937 33.358 1.00 67.45 66 SER A O 1
ATOM 493 N N . GLU A 1 69 ? 16.928 -5.773 33.920 1.00 79.14 67 GLU A N 1
ATOM 494 C CA . GLU A 1 69 ? 17.087 -6.074 35.323 1.00 79.14 67 GLU A CA 1
ATOM 495 C C . GLU A 1 69 ? 16.030 -7.067 35.753 1.00 79.14 67 GLU A C 1
ATOM 496 O O . GLU A 1 69 ? 16.283 -7.893 36.627 1.00 79.14 67 GLU A O 1
ATOM 502 N N . LYS A 1 70 ? 14.855 -7.017 35.123 1.00 76.84 68 LYS A N 1
ATOM 503 C CA . LYS A 1 70 ? 13.780 -7.948 35.473 1.00 76.84 68 LYS A CA 1
ATOM 504 C C . LYS A 1 70 ? 14.136 -9.347 35.010 1.00 76.84 68 LYS A C 1
ATOM 505 O O . LYS A 1 70 ? 14.116 -10.297 35.786 1.00 76.84 68 LYS A O 1
ATOM 511 N N . VAL A 1 71 ? 14.473 -9.443 33.730 1.00 76.40 69 VAL A N 1
ATOM 512 C CA . VAL A 1 71 ? 14.845 -10.692 33.104 1.00 76.40 69 VAL A CA 1
ATOM 513 C C . VAL A 1 71 ? 15.970 -11.330 33.867 1.00 76.40 69 VAL A C 1
ATOM 514 O O . VAL A 1 71 ? 15.967 -12.529 34.145 1.00 76.40 69 VAL A O 1
ATOM 518 N N . ARG A 1 72 ? 16.939 -10.502 34.210 1.00 83.44 70 ARG A N 1
ATOM 519 C CA . ARG A 1 72 ? 18.125 -10.954 34.912 1.00 83.44 70 ARG A CA 1
ATOM 520 C C . ARG A 1 72 ? 17.827 -11.594 36.249 1.00 83.44 70 ARG A C 1
ATOM 521 O O . ARG A 1 72 ? 18.524 -12.518 36.666 1.00 83.44 70 ARG A O 1
ATOM 527 N N . GLU A 1 73 ? 16.783 -11.112 36.912 1.00 89.32 71 GLU A N 1
ATOM 528 C CA . GLU A 1 73 ? 16.427 -11.620 38.227 1.00 89.32 71 GLU A CA 1
ATOM 529 C C . GLU A 1 73 ? 15.378 -12.741 38.243 1.00 89.32 71 GLU A C 1
ATOM 530 O O . GLU A 1 73 ? 15.149 -13.360 39.278 1.00 89.32 71 GLU A O 1
ATOM 533 N N . TRP A 1 74 ? 14.752 -13.028 37.105 1.00 101.58 72 TRP A N 1
ATOM 534 C CA . TRP A 1 74 ? 13.724 -14.061 37.073 1.00 101.58 72 TRP A CA 1
ATOM 535 C C . TRP A 1 74 ? 14.227 -15.488 37.013 1.00 101.58 72 TRP A C 1
ATOM 536 O O . TRP A 1 74 ? 15.415 -15.726 36.809 1.00 101.58 72 TRP A O 1
ATOM 547 N N . ASN A 1 75 ? 13.303 -16.428 37.208 1.00 80.88 73 ASN A N 1
ATOM 548 C CA . ASN A 1 75 ? 13.590 -17.852 37.195 1.00 80.88 73 ASN A CA 1
ATOM 549 C C . ASN A 1 75 ? 12.963 -18.449 35.937 1.00 80.88 73 ASN A C 1
ATOM 550 O O . ASN A 1 75 ? 12.053 -17.861 35.366 1.00 80.88 73 ASN A O 1
ATOM 555 N N . ASN A 1 76 ? 13.446 -19.604 35.496 1.00 142.59 74 ASN A N 1
ATOM 556 C CA . ASN A 1 76 ? 12.889 -20.232 34.306 1.00 142.59 74 ASN A CA 1
ATOM 557 C C . ASN A 1 76 ? 11.521 -20.851 34.595 1.00 142.59 74 ASN A C 1
ATOM 558 O O . ASN A 1 76 ? 10.658 -20.883 33.724 1.00 142.59 74 ASN A O 1
ATOM 563 N N . GLU A 1 77 ? 11.324 -21.332 35.818 1.00 162.02 75 GLU A N 1
ATOM 564 C CA . GLU A 1 77 ? 10.074 -21.991 36.200 1.00 162.02 75 GLU A CA 1
ATOM 565 C C . GLU A 1 77 ? 8.984 -21.077 36.744 1.00 162.02 75 GLU A C 1
ATOM 566 O O . GLU A 1 77 ? 7.811 -21.207 36.377 1.00 162.02 75 GLU A O 1
ATOM 569 N N . SER A 1 78 ? 9.377 -20.170 37.634 1.00 163.96 76 SER A N 1
ATOM 570 C CA . SER A 1 78 ? 8.445 -19.236 38.257 1.00 163.96 76 SER A CA 1
ATOM 571 C C . SER A 1 78 ? 7.994 -18.135 37.316 1.00 163.96 76 SER A C 1
ATOM 572 O O . SER A 1 78 ? 6.827 -17.720 37.328 1.00 163.96 76 SER A O 1
ATOM 575 N N . ASN A 1 79 ? 8.922 -17.689 36.481 1.00 94.79 77 ASN A N 1
ATOM 576 C CA . ASN A 1 79 ? 8.671 -16.584 35.566 1.00 94.79 77 ASN A CA 1
ATOM 577 C C . ASN A 1 79 ? 8.742 -16.946 34.096 1.00 94.79 77 ASN A C 1
ATOM 578 O O . ASN A 1 79 ? 8.842 -16.070 33.250 1.00 94.79 77 ASN A O 1
ATOM 583 N N . LEU A 1 80 ? 8.659 -18.233 33.792 1.00 74.43 78 LEU A N 1
ATOM 584 C CA . LEU A 1 80 ? 8.738 -18.671 32.413 1.00 74.43 78 LEU A CA 1
ATOM 585 C C . LEU A 1 80 ? 7.734 -17.961 31.495 1.00 74.43 78 LEU A C 1
ATOM 586 O O . LEU A 1 80 ? 8.124 -17.392 30.457 1.00 74.43 78 LEU A O 1
ATOM 591 N N . LEU A 1 81 ? 6.450 -18.003 31.852 1.00 124.57 79 LEU A N 1
ATOM 592 C CA . LEU A 1 81 ? 5.435 -17.385 31.005 1.00 124.57 79 LEU A CA 1
ATOM 593 C C . LEU A 1 81 ? 5.821 -15.943 30.704 1.00 124.57 79 LEU A C 1
ATOM 594 O O . LEU A 1 81 ? 5.758 -15.481 29.552 1.00 124.57 79 LEU A O 1
ATOM 596 N N . GLU A 1 82 ? 6.262 -15.251 31.749 1.00 104.79 80 GLU A N 1
ATOM 597 C CA . GLU A 1 82 ? 6.637 -13.848 31.641 1.00 104.79 80 GLU A CA 1
ATOM 598 C C . GLU A 1 82 ? 7.824 -13.611 30.723 1.00 104.79 80 GLU A C 1
ATOM 599 O O . GLU A 1 82 ? 7.796 -12.740 29.842 1.00 104.79 80 GLU A O 1
ATOM 605 N N . LEU A 1 83 ? 8.861 -14.408 30.920 1.00 89.80 81 LEU A N 1
ATOM 606 C CA . LEU A 1 83 ? 10.056 -14.294 30.103 1.00 89.80 81 LEU A CA 1
ATOM 607 C C . LEU A 1 83 ? 9.710 -14.429 28.629 1.00 89.80 81 LEU A C 1
ATOM 608 O O . LEU A 1 83 ? 10.234 -13.698 27.778 1.00 89.80 81 LEU A O 1
ATOM 613 N N . GLN A 1 84 ? 8.821 -15.367 28.334 1.00 114.40 82 GLN A N 1
ATOM 614 C CA . GLN A 1 84 ? 8.440 -15.605 26.965 1.00 114.40 82 GLN A CA 1
ATOM 615 C C . GLN A 1 84 ? 7.643 -14.451 26.380 1.00 114.40 82 GLN A C 1
ATOM 616 O O . GLN A 1 84 ? 7.825 -14.111 25.206 1.00 114.40 82 GLN A O 1
ATOM 622 N N . MET A 1 85 ? 6.780 -13.844 27.198 1.00 94.48 83 MET A N 1
ATOM 623 C CA . MET A 1 85 ? 5.949 -12.729 26.737 1.00 94.48 83 MET A CA 1
ATOM 624 C C . MET A 1 85 ? 6.865 -11.629 26.232 1.00 94.48 83 MET A C 1
ATOM 625 O O . MET A 1 85 ? 6.623 -10.990 25.190 1.00 94.48 83 MET A O 1
ATOM 627 N N . ILE A 1 86 ? 7.936 -11.436 26.985 1.00 79.67 84 ILE A N 1
ATOM 628 C CA . ILE A 1 86 ? 8.926 -10.435 26.659 1.00 79.67 84 ILE A CA 1
ATOM 629 C C . ILE A 1 86 ? 9.659 -10.774 25.364 1.00 79.67 84 ILE A C 1
ATOM 630 O O . ILE A 1 86 ? 9.637 -9.992 24.402 1.00 79.67 84 ILE A O 1
ATOM 635 N N . ARG A 1 87 ? 10.289 -11.944 25.335 1.00 65.62 85 ARG A N 1
ATOM 636 C CA . ARG A 1 87 ? 11.010 -12.390 24.151 1.00 65.62 85 ARG A CA 1
ATOM 637 C C . ARG A 1 87 ? 10.241 -12.121 22.858 1.00 65.62 85 ARG A C 1
ATOM 638 O O . ARG A 1 87 ? 10.791 -11.570 21.899 1.00 65.62 85 ARG A O 1
ATOM 646 N N . ASP A 1 88 ? 8.976 -12.534 22.835 1.00 82.18 86 ASP A N 1
ATOM 647 C CA . ASP A 1 88 ? 8.135 -12.354 21.664 1.00 82.18 86 ASP A CA 1
ATOM 648 C C . ASP A 1 88 ? 8.034 -10.900 21.280 1.00 82.18 86 ASP A C 1
ATOM 649 O O . ASP A 1 88 ? 8.050 -10.568 20.094 1.00 82.18 86 ASP A O 1
ATOM 654 N N . SER A 1 89 ? 7.944 -10.041 22.293 1.00 80.58 87 SER A N 1
ATOM 655 C CA . SER A 1 89 ? 7.844 -8.603 22.091 1.00 80.58 87 SER A CA 1
ATOM 656 C C . SER A 1 89 ? 9.157 -8.003 21.632 1.00 80.58 87 SER A C 1
ATOM 657 O O . SER A 1 89 ? 9.167 -7.059 20.849 1.00 80.58 87 SER A O 1
ATOM 660 N N . VAL A 1 90 ? 10.264 -8.549 22.115 1.00 70.19 88 VAL A N 1
ATOM 661 C CA . VAL A 1 90 ? 11.594 -8.081 21.724 1.00 70.19 88 VAL A CA 1
ATOM 662 C C . VAL A 1 90 ? 11.964 -8.609 20.327 1.00 70.19 88 VAL A C 1
ATOM 663 O O . VAL A 1 90 ? 12.447 -7.860 19.461 1.00 70.19 88 VAL A O 1
ATOM 667 N N . TRP A 1 91 ? 11.748 -9.908 20.130 1.00 90.42 89 TRP A N 1
ATOM 668 C CA . TRP A 1 91 ? 12.053 -10.546 18.866 1.00 90.42 89 TRP A CA 1
ATOM 669 C C . TRP A 1 91 ? 11.225 -9.868 17.795 1.00 90.42 89 TRP A C 1
ATOM 670 O O . TRP A 1 91 ? 11.616 -9.839 16.631 1.00 90.42 89 TRP A O 1
ATOM 681 N N . SER A 1 92 ? 10.078 -9.317 18.184 1.00 97.77 90 SER A N 1
ATOM 682 C CA . SER A 1 92 ? 9.212 -8.641 17.217 1.00 97.77 90 SER A CA 1
ATOM 683 C C . SER A 1 92 ? 9.787 -7.255 16.965 1.00 97.77 90 SER A C 1
ATOM 684 O O . SER A 1 92 ? 9.800 -6.752 15.840 1.00 97.77 90 SER A O 1
ATOM 687 N N . TYR A 1 93 ? 10.286 -6.647 18.027 1.00 76.13 91 TYR A N 1
ATOM 688 C CA . TYR A 1 93 ? 10.865 -5.328 17.914 1.00 76.13 91 TYR A CA 1
ATOM 689 C C . TYR A 1 93 ? 12.164 -5.410 17.154 1.00 76.13 91 TYR A C 1
ATOM 690 O O . TYR A 1 93 ? 12.664 -4.401 16.649 1.00 76.13 91 TYR A O 1
ATOM 699 N N . ILE A 1 94 ? 12.728 -6.603 17.072 1.00 71.10 92 ILE A N 1
ATOM 700 C CA . ILE A 1 94 ? 13.986 -6.738 16.367 1.00 71.10 92 ILE A CA 1
ATOM 701 C C . ILE A 1 94 ? 13.799 -7.021 14.884 1.00 71.10 92 ILE A C 1
ATOM 702 O O . ILE A 1 94 ? 14.521 -6.463 14.055 1.00 71.10 92 ILE A O 1
ATOM 707 N N . LYS A 1 95 ? 12.817 -7.854 14.539 1.00 85.40 93 LYS A N 1
ATOM 708 C CA . LYS A 1 95 ? 12.561 -8.149 13.134 1.00 85.40 93 LYS A CA 1
ATOM 709 C C . LYS A 1 95 ? 12.164 -6.847 12.481 1.00 85.40 93 LYS A C 1
ATOM 710 O O . LYS A 1 95 ? 12.339 -6.695 11.281 1.00 85.40 93 LYS A O 1
ATOM 716 N N . GLU A 1 96 ? 11.653 -5.912 13.297 1.00 90.20 94 GLU A N 1
ATOM 717 C CA . GLU A 1 96 ? 11.234 -4.567 12.854 1.00 90.20 94 GLU A CA 1
ATOM 718 C C . GLU A 1 96 ? 12.383 -3.977 12.053 1.00 90.20 94 GLU A C 1
ATOM 719 O O . GLU A 1 96 ? 12.224 -3.621 10.882 1.00 90.20 94 GLU A O 1
ATOM 725 N N . LEU A 1 97 ? 13.536 -3.867 12.715 1.00 90.38 95 LEU A N 1
ATOM 726 C CA . LEU A 1 97 ? 14.761 -3.343 12.115 1.00 90.38 95 LEU A CA 1
ATOM 727 C C . LEU A 1 97 ? 14.709 -1.818 12.084 1.00 90.38 95 LEU A C 1
ATOM 728 O O . LEU A 1 97 ? 15.392 -1.167 11.275 1.00 90.38 95 LEU A O 1
ATOM 730 N N . SER A 1 98 ? 13.903 -1.256 12.986 1.00 104.72 96 SER A N 1
ATOM 731 C CA . SER A 1 98 ? 13.745 0.191 13.075 1.00 104.72 96 SER A CA 1
ATOM 732 C C . SER A 1 98 ? 14.585 0.788 14.175 1.00 104.72 96 SER A C 1
ATOM 733 O O . SER A 1 98 ? 14.691 2.004 14.256 1.00 104.72 96 SER A O 1
ATOM 736 N N . PHE A 1 99 ? 15.185 -0.059 15.012 1.00 125.09 97 PHE A N 1
ATOM 737 C CA . PHE A 1 99 ? 15.977 0.397 16.165 1.00 125.09 97 PHE A CA 1
ATOM 738 C C . PHE A 1 99 ? 17.428 0.737 15.882 1.00 125.09 97 PHE A C 1
ATOM 739 O O . PHE A 1 99 ? 18.068 1.477 16.628 1.00 125.09 97 PHE A O 1
ATOM 747 N N . LEU A 1 100 ? 17.946 0.177 14.805 1.00 100.92 98 LEU A N 1
ATOM 748 C CA . LEU A 1 100 ? 19.318 0.423 14.414 1.00 100.92 98 LEU A CA 1
ATOM 749 C C . LEU A 1 100 ? 19.481 1.864 13.934 1.00 100.92 98 LEU A C 1
ATOM 750 O O . LEU A 1 100 ? 20.593 2.433 13.963 1.00 174.48 98 LEU A O 1
ATOM 755 N N . ASP A 1 101 ? 18.368 2.430 13.463 1.00 97.91 99 ASP A N 1
ATOM 756 C CA . ASP A 1 101 ? 18.350 3.798 12.967 1.00 97.91 99 ASP A CA 1
ATOM 757 C C . ASP A 1 101 ? 18.238 4.818 14.089 1.00 97.91 99 ASP A C 1
ATOM 758 O O . ASP A 1 101 ? 18.286 6.022 13.839 1.00 97.91 99 ASP A O 1
ATOM 763 N N . GLU A 1 102 ? 18.088 4.315 15.312 1.00 74.17 100 GLU A N 1
ATOM 764 C CA . GLU A 1 102 ? 18.004 5.142 16.502 1.00 74.17 100 GLU A CA 1
ATOM 765 C C . GLU A 1 102 ? 19.338 5.175 17.241 1.00 74.17 100 GLU A C 1
ATOM 766 O O . GLU A 1 102 ? 20.293 4.510 16.835 1.00 74.17 100 GLU A O 1
ATOM 772 N N . PRO A 1 103 ? 19.417 5.969 18.340 1.00 74.48 101 PRO A N 1
ATOM 773 C CA . PRO A 1 103 ? 20.632 6.096 19.142 1.00 74.48 101 PRO A CA 1
ATOM 774 C C . PRO A 1 103 ? 21.251 4.744 19.380 1.00 74.48 101 PRO A C 1
ATOM 775 O O . PRO A 1 103 ? 20.554 3.734 19.492 1.00 74.48 101 PRO A O 1
ATOM 779 N N . ALA A 1 104 ? 22.573 4.717 19.482 1.00 71.33 102 ALA A N 1
ATOM 780 C CA . ALA A 1 104 ? 23.270 3.451 19.663 1.00 71.33 102 ALA A CA 1
ATOM 781 C C . ALA A 1 104 ? 23.048 2.797 21.018 1.00 71.33 102 ALA A C 1
ATOM 782 O O . ALA A 1 104 ? 23.288 1.599 21.189 1.00 71.33 102 ALA A O 1
ATOM 784 N N . TYR A 1 105 ? 22.610 3.598 21.984 1.00 79.20 103 TYR A N 1
ATOM 785 C CA . TYR A 1 105 ? 22.339 3.076 23.299 1.00 79.20 103 TYR A CA 1
ATOM 786 C C . TYR A 1 105 ? 21.096 2.173 23.240 1.00 79.20 103 TYR A C 1
ATOM 787 O O . TYR A 1 105 ? 20.900 1.360 24.146 1.00 79.20 103 TYR A O 1
ATOM 796 N N . ILE A 1 106 ? 20.273 2.267 22.186 1.00 78.85 104 ILE A N 1
ATOM 797 C CA . ILE A 1 106 ? 19.077 1.389 22.112 1.00 78.85 104 ILE A CA 1
ATOM 798 C C . ILE A 1 106 ? 19.361 0.125 21.379 1.00 78.85 104 ILE A C 1
ATOM 799 O O . ILE A 1 106 ? 18.560 -0.799 21.386 1.00 78.85 104 ILE A O 1
ATOM 804 N N . SER A 1 107 ? 20.489 0.097 20.693 1.00 79.45 105 SER A N 1
ATOM 805 C CA . SER A 1 107 ? 20.842 -1.150 20.079 1.00 79.45 105 SER A CA 1
ATOM 806 C C . SER A 1 107 ? 21.512 -1.922 21.204 1.00 79.45 105 SER A C 1
ATOM 807 O O . SER A 1 107 ? 21.107 -3.032 21.547 1.00 79.45 105 SER A O 1
ATOM 810 N N . ASN A 1 108 ? 22.552 -1.307 21.760 1.00 63.67 106 ASN A N 1
ATOM 811 C CA . ASN A 1 108 ? 23.310 -1.873 22.866 1.00 63.67 106 ASN A CA 1
ATOM 812 C C . ASN A 1 108 ? 22.375 -2.319 23.992 1.00 63.67 106 ASN A C 1
ATOM 813 O O . ASN A 1 108 ? 22.537 -3.407 24.570 1.00 63.67 106 ASN A O 1
ATOM 818 N N . ALA A 1 109 ? 21.383 -1.482 24.290 1.00 64.36 107 ALA A N 1
ATOM 819 C CA . ALA A 1 109 ? 20.430 -1.796 25.340 1.00 64.36 107 ALA A CA 1
ATOM 820 C C . ALA A 1 109 ? 19.716 -3.073 24.979 1.00 64.36 107 ALA A C 1
ATOM 821 O O . ALA A 1 109 ? 19.466 -3.909 25.857 1.00 64.36 107 ALA A O 1
ATOM 823 N N . VAL A 1 110 ? 19.379 -3.207 23.687 1.00 55.92 108 VAL A N 1
ATOM 824 C CA . VAL A 1 110 ? 18.680 -4.395 23.201 1.00 55.92 108 VAL A CA 1
ATOM 825 C C . VAL A 1 110 ? 19.607 -5.602 23.222 1.00 55.92 108 VAL A C 1
ATOM 826 O O . VAL A 1 110 ? 19.212 -6.673 23.691 1.00 55.92 108 VAL A O 1
ATOM 830 N N . GLN A 1 111 ? 20.847 -5.407 22.753 1.00 55.97 109 GLN A N 1
ATOM 831 C CA . GLN A 1 111 ? 21.839 -6.476 22.735 1.00 55.97 109 GLN A CA 1
ATOM 832 C C . GLN A 1 111 ? 21.846 -7.130 24.078 1.00 55.97 109 GLN A C 1
ATOM 833 O O . GLN A 1 111 ? 21.819 -8.343 24.194 1.00 55.97 109 GLN A O 1
ATOM 839 N N . HIS A 1 112 ? 21.885 -6.310 25.107 1.00 68.58 110 HIS A N 1
ATOM 840 C CA . HIS A 1 112 ? 21.928 -6.816 26.469 1.00 68.58 110 HIS A CA 1
ATOM 841 C C . HIS A 1 112 ? 20.687 -7.618 26.879 1.00 68.58 110 HIS A C 1
ATOM 842 O O . HIS A 1 112 ? 20.797 -8.668 27.522 1.00 68.58 110 HIS A O 1
ATOM 849 N N . LEU A 1 113 ? 19.503 -7.143 26.512 1.00 62.05 111 LEU A N 1
ATOM 850 C CA . LEU A 1 113 ? 18.308 -7.852 26.914 1.00 62.05 111 LEU A CA 1
ATOM 851 C C . LEU A 1 113 ? 18.309 -9.168 26.156 1.00 62.05 111 LEU A C 1
ATOM 852 O O . LEU A 1 113 ? 18.211 -10.254 26.740 1.00 62.05 111 LEU A O 1
ATOM 857 N N . LEU A 1 114 ? 18.466 -9.067 24.843 1.00 72.02 112 LEU A N 1
ATOM 858 C CA . LEU A 1 114 ? 18.466 -10.253 23.997 1.00 72.02 112 LEU A CA 1
ATOM 859 C C . LEU A 1 114 ? 19.409 -11.273 24.577 1.00 72.02 112 LEU A C 1
ATOM 860 O O . LEU A 1 114 ? 19.081 -12.449 24.694 1.00 72.02 112 LEU A O 1
ATOM 865 N N . THR A 1 115 ? 20.599 -10.819 24.925 1.00 66.98 113 THR A N 1
ATOM 866 C CA . THR A 1 115 ? 21.569 -11.711 25.510 1.00 66.98 113 THR A CA 1
ATOM 867 C C . THR A 1 115 ? 21.008 -12.385 26.765 1.00 66.98 113 THR A C 1
ATOM 868 O O . THR A 1 115 ? 21.021 -13.623 26.896 1.00 66.98 113 THR A O 1
ATOM 872 N N . LEU A 1 116 ? 20.533 -11.561 27.694 1.00 78.94 114 LEU A N 1
ATOM 873 C CA . LEU A 1 116 ? 19.973 -12.057 28.943 1.00 78.94 114 LEU A CA 1
ATOM 874 C C . LEU A 1 116 ? 18.819 -13.016 28.711 1.00 78.94 114 LEU A C 1
ATOM 875 O O . LEU A 1 116 ? 18.749 -14.077 29.338 1.00 78.94 114 LEU A O 1
ATOM 880 N N . LEU A 1 117 ? 17.907 -12.632 27.822 1.00 80.12 115 LEU A N 1
ATOM 881 C CA . LEU A 1 117 ? 16.759 -13.472 27.528 1.00 80.12 115 LEU A CA 1
ATOM 882 C C . LEU A 1 117 ? 17.281 -14.825 27.089 1.00 80.12 115 LEU A C 1
ATOM 883 O O . LEU A 1 117 ? 16.899 -15.855 27.627 1.00 80.12 115 LEU A O 1
ATOM 888 N N . PHE A 1 118 ? 18.184 -14.795 26.121 1.00 81.05 116 PHE A N 1
ATOM 889 C CA . PHE A 1 118 ? 18.798 -15.985 25.574 1.00 81.05 116 PHE A CA 1
ATOM 890 C C . PHE A 1 118 ? 19.350 -16.876 26.655 1.00 81.05 116 PHE A C 1
ATOM 891 O O . PHE A 1 118 ? 19.142 -18.081 26.660 1.00 81.05 116 PHE A O 1
ATOM 899 N N . LEU A 1 119 ? 20.103 -16.273 27.551 1.00 79.00 117 LEU A N 1
ATOM 900 C CA . LEU A 1 119 ? 20.701 -17.006 28.651 1.00 79.00 117 LEU A CA 1
ATOM 901 C C . LEU A 1 119 ? 19.710 -17.785 29.524 1.00 79.00 117 LEU A C 1
ATOM 902 O O . LEU A 1 119 ? 20.119 -18.620 30.327 1.00 79.00 117 LEU A O 1
ATOM 907 N N . GLN A 1 120 ? 18.418 -17.519 29.396 1.00 108.72 118 GLN A N 1
ATOM 908 C CA . GLN A 1 120 ? 17.476 -18.244 30.222 1.00 108.72 118 GLN A CA 1
ATOM 909 C C . GLN A 1 120 ? 16.494 -19.172 29.514 1.00 108.72 118 GLN A C 1
ATOM 910 O O . GLN A 1 120 ? 15.927 -20.028 30.163 1.00 108.72 118 GLN A O 1
ATOM 916 N N . LEU A 1 121 ? 16.263 -19.033 28.215 1.00 114.49 119 LEU A N 1
ATOM 917 C CA . LEU A 1 121 ? 15.310 -19.943 27.591 1.00 114.49 119 LEU A CA 1
ATOM 918 C C . LEU A 1 121 ? 15.765 -20.558 26.288 1.00 114.49 119 LEU A C 1
ATOM 919 O O . LEU A 1 121 ? 15.080 -21.426 25.749 1.00 114.49 119 LEU A O 1
ATOM 922 N N . TYR A 1 122 ? 16.905 -20.104 25.780 1.00 200.65 120 TYR A N 1
ATOM 923 C CA . TYR A 1 122 ? 17.463 -20.585 24.513 1.00 200.65 120 TYR A CA 1
ATOM 924 C C . TYR A 1 122 ? 17.586 -22.084 24.308 1.00 200.65 120 TYR A C 1
ATOM 925 O O . TYR A 1 122 ? 17.135 -22.647 23.300 1.00 200.65 120 TYR A O 1
ATOM 934 N N . PRO A 1 123 ? 18.270 -22.740 25.247 1.00 93.68 121 PRO A N 1
ATOM 935 C CA . PRO A 1 123 ? 18.436 -24.188 25.097 1.00 93.68 121 PRO A CA 1
ATOM 936 C C . PRO A 1 123 ? 17.117 -24.938 24.877 1.00 93.68 121 PRO A C 1
ATOM 937 O O . PRO A 1 123 ? 16.972 -25.608 23.862 1.00 93.68 121 PRO A O 1
ATOM 941 N N . SER A 1 124 ? 16.157 -24.787 25.803 1.00 102.14 122 SER A N 1
ATOM 942 C CA . SER A 1 124 ? 14.855 -25.468 25.761 1.00 102.14 122 SER A CA 1
ATOM 943 C C . SER A 1 124 ? 13.677 -24.670 25.200 1.00 102.14 122 SER A C 1
ATOM 944 O O . SER A 1 124 ? 12.958 -25.167 24.329 1.00 102.14 122 SER A O 1
ATOM 947 N N . ASN A 1 125 ? 13.470 -23.452 25.714 1.00 92.58 123 ASN A N 1
ATOM 948 C CA . ASN A 1 125 ? 12.360 -22.582 25.282 1.00 92.58 123 ASN A CA 1
ATOM 949 C C . ASN A 1 125 ? 12.534 -21.742 24.000 1.00 92.58 123 ASN A C 1
ATOM 950 O O . ASN A 1 125 ? 11.543 -21.268 23.419 1.00 92.58 123 ASN A O 1
ATOM 955 N N . TRP A 1 126 ? 13.777 -21.563 23.554 1.00 100.67 124 TRP A N 1
ATOM 956 C CA . TRP A 1 126 ? 14.060 -20.788 22.348 1.00 100.67 124 TRP A CA 1
ATOM 957 C C . TRP A 1 126 ? 14.999 -21.583 21.429 1.00 100.67 124 TRP A C 1
ATOM 958 O O . TRP A 1 126 ? 16.123 -21.175 21.181 1.00 100.67 124 TRP A O 1
ATOM 969 N N . ASN A 1 127 ? 14.529 -22.715 20.919 1.00 141.67 125 ASN A N 1
ATOM 970 C CA . ASN A 1 127 ? 15.355 -23.541 20.052 1.00 141.67 125 ASN A CA 1
ATOM 971 C C . ASN A 1 127 ? 15.768 -22.883 18.723 1.00 141.67 125 ASN A C 1
ATOM 972 O O . ASN A 1 127 ? 16.808 -23.227 18.155 1.00 141.67 125 ASN A O 1
ATOM 974 N N . ASP A 1 128 ? 14.979 -21.925 18.241 1.00 105.11 126 ASP A N 1
ATOM 975 C CA . ASP A 1 128 ? 15.271 -21.266 16.970 1.00 105.11 126 ASP A CA 1
ATOM 976 C C . ASP A 1 128 ? 15.990 -19.932 17.084 1.00 105.11 126 ASP A C 1
ATOM 977 O O . ASP A 1 128 ? 15.985 -19.153 16.127 1.00 105.11 126 ASP A O 1
ATOM 982 N N . PHE A 1 129 ? 16.618 -19.676 18.234 1.00 84.97 127 PHE A N 1
ATOM 983 C CA . PHE A 1 129 ? 17.344 -18.414 18.466 1.00 84.97 127 PHE A CA 1
ATOM 984 C C . PHE A 1 129 ? 18.269 -18.036 17.293 1.00 84.97 127 PHE A C 1
ATOM 985 O O . PHE A 1 129 ? 18.009 -17.082 16.538 1.00 84.97 127 PHE A O 1
ATOM 993 N N . PHE A 1 130 ? 19.344 -18.804 17.151 1.00 90.27 128 PHE A N 1
ATOM 994 C CA . PHE A 1 130 ? 20.326 -18.573 16.116 1.00 90.27 128 PHE A CA 1
ATOM 995 C C . PHE A 1 130 ? 19.774 -18.755 14.729 1.00 90.27 128 PHE A C 1
ATOM 996 O O . PHE A 1 130 ? 20.043 -17.949 13.840 1.00 90.27 128 PHE A O 1
ATOM 1004 N N . ALA A 1 131 ? 19.010 -19.823 14.537 1.00 88.84 129 ALA A N 1
ATOM 1005 C CA . ALA A 1 131 ? 18.437 -20.109 13.230 1.00 88.84 129 ALA A CA 1
ATOM 1006 C C . ALA A 1 131 ? 17.609 -18.938 12.747 1.00 88.84 129 ALA A C 1
ATOM 1007 O O . ALA A 1 131 ? 17.628 -18.614 11.556 1.00 88.84 129 ALA A O 1
ATOM 1009 N N . SER A 1 132 ? 16.899 -18.293 13.674 1.00 79.26 130 SER A N 1
ATOM 1010 C CA . SER A 1 132 ? 16.048 -17.158 13.311 1.00 79.26 130 SER A CA 1
ATOM 1011 C C . SER A 1 132 ? 16.833 -15.864 13.075 1.00 79.26 130 SER A C 1
ATOM 1012 O O . SER A 1 132 ? 16.493 -15.067 12.193 1.00 79.26 130 SER A O 1
ATOM 1015 N N . LEU A 1 133 ? 17.885 -15.655 13.852 1.00 86.27 131 LEU A N 1
ATOM 1016 C CA . LEU A 1 133 ? 18.703 -14.463 13.690 1.00 86.27 131 LEU A CA 1
ATOM 1017 C C . LEU A 1 133 ? 19.436 -14.453 12.363 1.00 86.27 131 LEU A C 1
ATOM 1018 O O . LEU A 1 133 ? 19.605 -13.401 11.747 1.00 86.27 131 LEU A O 1
ATOM 1023 N N . GLN A 1 134 ? 19.891 -15.634 11.950 1.00 97.24 132 GLN A N 1
ATOM 1024 C CA . GLN A 1 134 ? 20.650 -15.801 10.719 1.00 97.24 132 GLN A CA 1
ATOM 1025 C C . GLN A 1 134 ? 19.723 -15.762 9.520 1.00 97.24 132 GLN A C 1
ATOM 1026 O O . GLN A 1 134 ? 20.110 -15.334 8.424 1.00 97.24 132 GLN A O 1
ATOM 1032 N N . GLY A 1 135 ? 18.484 -16.190 9.751 1.00 99.76 133 GLY A N 1
ATOM 1033 C CA . GLY A 1 135 ? 17.486 -16.189 8.706 1.00 99.76 133 GLY A CA 1
ATOM 1034 C C . GLY A 1 135 ? 17.169 -14.751 8.384 1.00 99.76 133 GLY A C 1
ATOM 1035 O O . GLY A 1 135 ? 16.924 -14.410 7.231 1.00 99.76 133 GLY A O 1
ATOM 1036 N N . VAL A 1 136 ? 17.186 -13.901 9.408 1.00 96.77 134 VAL A N 1
ATOM 1037 C CA . VAL A 1 136 ? 16.912 -12.471 9.225 1.00 96.77 134 VAL A CA 1
ATOM 1038 C C . VAL A 1 136 ? 18.002 -11.768 8.414 1.00 96.77 134 VAL A C 1
ATOM 1039 O O . VAL A 1 136 ? 17.710 -10.968 7.526 1.00 96.77 134 VAL A O 1
ATOM 1043 N N . ILE A 1 137 ? 19.257 -12.070 8.724 1.00 87.82 135 ILE A N 1
ATOM 1044 C CA . ILE A 1 137 ? 20.368 -11.469 8.013 1.00 87.82 135 ILE A CA 1
ATOM 1045 C C . ILE A 1 137 ? 20.346 -11.756 6.521 1.00 87.82 135 ILE A C 1
ATOM 1046 O O . ILE A 1 137 ? 20.486 -10.839 5.715 1.00 87.82 135 ILE A O 1
ATOM 1051 N N . ALA A 1 138 ? 20.176 -13.015 6.144 1.00 146.01 136 ALA A N 1
ATOM 1052 C CA . ALA A 1 138 ? 20.172 -13.350 4.733 1.00 146.01 136 ALA A CA 1
ATOM 1053 C C . ALA A 1 138 ? 19.073 -12.614 3.979 1.00 146.01 136 ALA A C 1
ATOM 1054 O O . ALA A 1 138 ? 19.240 -12.276 2.809 1.00 146.01 136 ALA A O 1
ATOM 1056 N N . ALA A 1 139 ? 17.961 -12.339 4.653 1.00 126.39 137 ALA A N 1
ATOM 1057 C CA . ALA A 1 139 ? 16.844 -11.661 4.005 1.00 126.39 137 ALA A CA 1
ATOM 1058 C C . ALA A 1 139 ? 16.918 -10.134 3.997 1.00 126.39 137 ALA A C 1
ATOM 1059 O O . ALA A 1 139 ? 16.644 -9.504 2.974 1.00 126.39 137 ALA A O 1
ATOM 1061 N N . SER A 1 140 ? 17.279 -9.539 5.130 1.00 200.65 138 SER A N 1
ATOM 1062 C CA . SER A 1 140 ? 17.367 -8.084 5.231 1.00 200.65 138 SER A CA 1
ATOM 1063 C C . SER A 1 140 ? 18.505 -7.517 4.389 1.00 200.65 138 SER A C 1
ATOM 1064 O O . SER A 1 140 ? 18.338 -6.510 3.699 1.00 200.65 138 SER A O 1
ATOM 1067 N N . SER A 1 141 ? 19.665 -8.162 4.462 1.00 151.13 139 SER A N 1
ATOM 1068 C CA . SER A 1 141 ? 20.838 -7.731 3.712 1.00 151.13 139 SER A CA 1
ATOM 1069 C C . SER A 1 141 ? 21.342 -6.390 4.230 1.00 151.13 139 SER A C 1
ATOM 1070 O O . SER A 1 141 ? 21.943 -5.615 3.481 1.00 151.13 139 SER A O 1
ATOM 1073 N N . GLN A 1 142 ? 21.080 -6.117 5.506 1.00 133.13 140 GLN A N 1
ATOM 1074 C CA . GLN A 1 142 ? 21.520 -4.872 6.126 1.00 133.13 140 GLN A CA 1
ATOM 1075 C C . GLN A 1 142 ? 22.710 -5.229 6.999 1.00 133.13 140 GLN A C 1
ATOM 1076 O O . GLN A 1 142 ? 22.587 -6.008 7.943 1.00 133.13 140 GLN A O 1
ATOM 1078 N N . SER A 1 143 ? 23.869 -4.674 6.661 1.00 87.99 141 SER A N 1
ATOM 1079 C CA . SER A 1 143 ? 25.104 -4.963 7.395 1.00 87.99 141 SER A CA 1
ATOM 1080 C C . SER A 1 143 ? 25.015 -4.539 8.858 1.00 87.99 141 SER A C 1
ATOM 1081 O O . SER A 1 143 ? 25.528 -5.217 9.751 1.00 87.99 141 SER A O 1
ATOM 1084 N N . GLU A 1 144 ? 24.351 -3.418 9.103 1.00 87.10 142 GLU A N 1
ATOM 1085 C CA . GLU A 1 144 ? 24.208 -2.938 10.460 1.00 87.10 142 GLU A CA 1
ATOM 1086 C C . GLU A 1 144 ? 23.618 -4.036 11.320 1.00 87.10 142 GLU A C 1
ATOM 1087 O O . GLU A 1 144 ? 23.878 -4.100 12.524 1.00 87.10 142 GLU A O 1
ATOM 1093 N N . PHE A 1 145 ? 22.810 -4.897 10.706 1.00 67.78 143 PHE A N 1
ATOM 1094 C CA . PHE A 1 145 ? 22.209 -6.007 11.450 1.00 67.78 143 PHE A CA 1
ATOM 1095 C C . PHE A 1 145 ? 23.221 -7.158 11.579 1.00 67.78 143 PHE A C 1
ATOM 1096 O O . PHE A 1 145 ? 23.303 -7.832 12.597 1.00 67.78 143 PHE A O 1
ATOM 1104 N N . SER A 1 146 ? 24.005 -7.382 10.543 1.00 62.72 144 SER A N 1
ATOM 1105 C CA . SER A 1 146 ? 25.006 -8.414 10.624 1.00 62.72 144 SER A CA 1
ATOM 1106 C C . SER A 1 146 ? 25.861 -8.095 11.835 1.00 62.72 144 SER A C 1
ATOM 1107 O O . SER A 1 146 ? 26.141 -8.975 12.623 1.00 62.72 144 SER A O 1
ATOM 1110 N N . ASN A 1 147 ? 26.264 -6.832 11.991 1.00 63.50 145 ASN A N 1
ATOM 1111 C CA . ASN A 1 147 ? 27.105 -6.412 13.123 1.00 63.50 145 ASN A CA 1
ATOM 1112 C C . ASN A 1 147 ? 26.334 -6.533 14.417 1.00 63.50 145 ASN A C 1
ATOM 1113 O O . ASN A 1 147 ? 26.893 -6.845 15.457 1.00 63.50 145 ASN A O 1
ATOM 1118 N N . PHE A 1 148 ? 25.040 -6.263 14.367 1.00 65.45 146 PHE A N 1
ATOM 1119 C CA . PHE A 1 148 ? 24.251 -6.376 15.575 1.00 65.45 146 PHE A CA 1
ATOM 1120 C C . PHE A 1 148 ? 24.366 -7.838 15.994 1.00 65.45 146 PHE A C 1
ATOM 1121 O O . PHE A 1 148 ? 24.794 -8.148 17.111 1.00 65.45 146 PHE A O 1
ATOM 1129 N N . TYR A 1 149 ? 24.019 -8.731 15.063 1.00 65.11 147 TYR A N 1
ATOM 1130 C CA . TYR A 1 149 ? 24.038 -10.163 15.310 1.00 65.11 147 TYR A CA 1
ATOM 1131 C C . TYR A 1 149 ? 25.354 -10.622 15.885 1.00 65.11 147 TYR A C 1
ATOM 1132 O O . TYR A 1 149 ? 25.395 -11.526 16.716 1.00 65.11 147 TYR A O 1
ATOM 1141 N N . LEU A 1 150 ? 26.427 -10.001 15.427 1.00 71.47 148 LEU A N 1
ATOM 1142 C CA . LEU A 1 150 ? 27.762 -10.331 15.874 1.00 71.47 148 LEU A CA 1
ATOM 1143 C C . LEU A 1 150 ? 28.054 -9.802 17.273 1.00 71.47 148 LEU A C 1
ATOM 1144 O O . LEU A 1 150 ? 28.599 -10.524 18.102 1.00 71.47 148 LEU A O 1
ATOM 1149 N N . LYS A 1 151 ? 27.699 -8.549 17.548 1.00 70.35 149 LYS A N 1
ATOM 1150 C CA . LYS A 1 151 ? 27.956 -7.991 18.871 1.00 70.35 149 LYS A CA 1
ATOM 1151 C C . LYS A 1 151 ? 27.150 -8.772 19.891 1.00 70.35 149 LYS A C 1
ATOM 1152 O O . LYS A 1 151 ? 27.387 -8.691 21.093 1.00 70.35 149 LYS A O 1
ATOM 1158 N N . VAL A 1 152 ? 26.179 -9.526 19.394 1.00 64.98 150 VAL A N 1
ATOM 1159 C CA . VAL A 1 152 ? 25.349 -10.363 20.253 1.00 64.98 150 VAL A CA 1
ATOM 1160 C C . VAL A 1 152 ? 26.063 -11.680 20.554 1.00 64.98 150 VAL A C 1
ATOM 1161 O O . VAL A 1 152 ? 26.122 -12.110 21.713 1.00 64.98 150 VAL A O 1
ATOM 1165 N N . LEU A 1 153 ? 26.577 -12.318 19.499 1.00 90.64 151 LEU A N 1
ATOM 1166 C CA . LEU A 1 153 ? 27.294 -13.576 19.642 1.00 90.64 151 LEU A CA 1
ATOM 1167 C C . LEU A 1 153 ? 28.494 -13.315 20.532 1.00 90.64 151 LEU A C 1
ATOM 1168 O O . LEU A 1 153 ? 29.065 -14.234 21.115 1.00 90.64 151 LEU A O 1
ATOM 1173 N N . LEU A 1 154 ? 28.862 -12.039 20.637 1.00 64.75 152 LEU A N 1
ATOM 1174 C CA . LEU A 1 154 ? 30.009 -11.575 21.444 1.00 64.75 152 LEU A CA 1
ATOM 1175 C C . LEU A 1 154 ? 29.621 -11.288 22.915 1.00 64.75 152 LEU A C 1
ATOM 1176 O O . LEU A 1 154 ? 30.442 -11.434 23.834 1.00 64.75 152 LEU A O 1
ATOM 1181 N N . SER A 1 155 ? 28.371 -10.848 23.109 1.00 76.52 153 SER A N 1
ATOM 1182 C CA . SER A 1 155 ? 27.828 -10.557 24.439 1.00 76.52 153 SER A CA 1
ATOM 1183 C C . SER A 1 155 ? 27.596 -11.912 25.061 1.00 76.52 153 SER A C 1
ATOM 1184 O O . SER A 1 155 ? 27.948 -12.147 26.218 1.00 76.52 153 SER A O 1
ATOM 1187 N N . ILE A 1 156 ? 26.988 -12.799 24.279 1.00 66.70 154 ILE A N 1
ATOM 1188 C CA . ILE A 1 156 ? 26.735 -14.170 24.724 1.00 66.70 154 ILE A CA 1
ATOM 1189 C C . ILE A 1 156 ? 28.063 -14.818 25.171 1.00 66.70 154 ILE A C 1
ATOM 1190 O O . ILE A 1 156 ? 28.182 -15.330 26.285 1.00 66.70 154 ILE A O 1
ATOM 1195 N N . GLY A 1 157 ? 29.063 -14.777 24.302 1.00 63.92 155 GLY A N 1
ATOM 1196 C CA . GLY A 1 157 ? 30.346 -15.357 24.636 1.00 63.92 155 GLY A CA 1
ATOM 1197 C C . GLY A 1 157 ? 30.999 -14.753 25.864 1.00 63.92 155 GLY A C 1
ATOM 1198 O O . GLY A 1 157 ? 31.752 -15.429 26.558 1.00 63.92 155 GLY A O 1
ATOM 1199 N N . ASP A 1 158 ? 30.749 -13.480 26.139 1.00 67.18 156 ASP A N 1
ATOM 1200 C CA . ASP A 1 158 ? 31.340 -12.871 27.322 1.00 67.18 156 ASP A CA 1
ATOM 1201 C C . ASP A 1 158 ? 30.776 -13.514 28.610 1.00 67.18 156 ASP A C 1
ATOM 1202 O O . ASP A 1 158 ? 31.515 -13.811 29.550 1.00 67.18 156 ASP A O 1
ATOM 1207 N N . GLU A 1 159 ? 29.462 -13.735 28.643 1.00 88.26 157 GLU A N 1
ATOM 1208 C CA . GLU A 1 159 ? 28.804 -14.327 29.804 1.00 88.26 157 GLU A CA 1
ATOM 1209 C C . GLU A 1 159 ? 29.057 -15.810 29.962 1.00 88.26 157 GLU A C 1
ATOM 1210 O O . GLU A 1 159 ? 28.814 -16.362 31.034 1.00 88.26 157 GLU A O 1
ATOM 1216 N N . ILE A 1 160 ? 29.558 -16.443 28.908 1.00 96.64 158 ILE A N 1
ATOM 1217 C CA . ILE A 1 160 ? 29.784 -17.875 28.914 1.00 96.64 158 ILE A CA 1
ATOM 1218 C C . ILE A 1 160 ? 31.156 -18.393 29.354 1.00 96.64 158 ILE A C 1
ATOM 1219 O O . ILE A 1 160 ? 31.216 -19.390 30.056 1.00 96.64 158 ILE A O 1
ATOM 1223 N N . ALA A 1 161 ? 32.257 -17.760 28.976 1.00 118.16 159 ALA A N 1
ATOM 1224 C CA . ALA A 1 161 ? 33.547 -18.288 29.421 1.00 118.16 159 ALA A CA 1
ATOM 1225 C C . ALA A 1 161 ? 34.524 -17.248 29.942 1.00 118.16 159 ALA A C 1
ATOM 1226 O O . ALA A 1 161 ? 34.386 -16.052 29.669 1.00 118.16 159 ALA A O 1
ATOM 1228 N N . ASP A 1 162 ? 35.516 -17.720 30.692 1.00 159.08 160 ASP A N 1
ATOM 1229 C CA . ASP A 1 162 ? 36.546 -16.861 31.266 1.00 159.08 160 ASP A CA 1
ATOM 1230 C C . ASP A 1 162 ? 37.526 -17.743 31.998 1.00 159.08 160 ASP A C 1
ATOM 1231 O O . ASP A 1 162 ? 37.272 -18.932 32.188 1.00 159.08 160 ASP A O 1
ATOM 1233 N N . SER A 1 163 ? 38.646 -17.155 32.403 1.00 200.65 161 SER A N 1
ATOM 1234 C CA . SER A 1 163 ? 39.672 -17.884 33.135 1.00 200.65 161 SER A CA 1
ATOM 1235 C C . SER A 1 163 ? 39.921 -17.156 34.446 1.00 200.65 161 SER A C 1
ATOM 1236 O O . SER A 1 163 ? 40.869 -17.455 35.176 1.00 200.65 161 SER A O 1
ATOM 1239 N N . LEU A 1 164 ? 39.051 -16.193 34.735 1.00 200.65 162 LEU A N 1
ATOM 1240 C CA . LEU A 1 164 ? 39.150 -15.406 35.955 1.00 200.65 162 LEU A CA 1
ATOM 1241 C C . LEU A 1 164 ? 39.030 -16.310 37.177 1.00 200.65 162 LEU A C 1
ATOM 1242 O O . LEU A 1 164 ? 38.505 -17.424 37.089 1.00 200.65 162 LEU A O 1
ATOM 1247 N N . VAL A 1 165 ? 39.508 -15.824 38.317 1.00 200.65 163 VAL A N 1
ATOM 1248 C CA . VAL A 1 165 ? 39.459 -16.598 39.551 1.00 200.65 163 VAL A CA 1
ATOM 1249 C C . VAL A 1 165 ? 38.076 -16.604 40.203 1.00 200.65 163 VAL A C 1
ATOM 1250 O O . VAL A 1 165 ? 37.751 -17.508 40.973 1.00 200.65 163 VAL A O 1
ATOM 1252 N N . LEU A 1 166 ? 37.262 -15.603 39.883 1.00 179.77 164 LEU A N 1
ATOM 1253 C CA . LEU A 1 166 ? 35.923 -15.499 40.448 1.00 179.77 164 LEU A CA 1
ATOM 1254 C C . LEU A 1 166 ? 34.975 -16.473 39.769 1.00 179.77 164 LEU A C 1
ATOM 1255 O O . LEU A 1 166 ? 34.122 -16.082 38.980 1.00 179.77 164 LEU A O 1
ATOM 1257 N N . LYS A 1 167 ? 35.132 -17.749 40.080 1.00 200.65 165 LYS A N 1
ATOM 1258 C CA . LYS A 1 167 ? 34.288 -18.772 39.498 1.00 200.65 165 LYS A CA 1
ATOM 1259 C C . LYS A 1 167 ? 33.164 -19.061 40.475 1.00 200.65 165 LYS A C 1
ATOM 1260 O O . LYS A 1 167 ? 33.127 -18.527 41.579 1.00 200.65 165 LYS A O 1
ATOM 1266 N N . THR A 1 168 ? 32.232 -19.891 40.048 1.00 179.77 166 THR A N 1
ATOM 1267 C CA . THR A 1 168 ? 31.136 -20.305 40.898 1.00 179.77 166 THR A CA 1
ATOM 1268 C C . THR A 1 168 ? 30.750 -21.628 40.271 1.00 179.77 166 THR A C 1
ATOM 1269 O O . THR A 1 168 ? 30.761 -21.766 39.048 1.00 179.77 166 THR A O 1
ATOM 1273 N N . ASP A 1 169 ? 30.465 -22.621 41.097 1.00 183.15 167 ASP A N 1
ATOM 1274 C CA . ASP A 1 169 ? 30.101 -23.916 40.561 1.00 183.15 167 ASP A CA 1
ATOM 1275 C C . ASP A 1 169 ? 28.838 -23.783 39.715 1.00 183.15 167 ASP A C 1
ATOM 1276 O O . ASP A 1 169 ? 28.648 -24.531 38.757 1.00 183.15 167 ASP A O 1
ATOM 1278 N N . VAL A 1 170 ? 27.992 -22.812 40.066 1.00 179.83 168 VAL A N 1
ATOM 1279 C CA . VAL A 1 170 ? 26.730 -22.561 39.365 1.00 179.83 168 VAL A CA 1
ATOM 1280 C C . VAL A 1 170 ? 26.933 -21.855 38.029 1.00 179.83 168 VAL A C 1
ATOM 1281 O O . VAL A 1 170 ? 26.346 -22.248 37.015 1.00 179.83 168 VAL A O 1
ATOM 1285 N N . GLN A 1 171 ? 27.741 -20.795 38.043 1.00 200.65 169 GLN A N 1
ATOM 1286 C CA . GLN A 1 171 ? 28.033 -20.041 36.823 1.00 200.65 169 GLN A CA 1
ATOM 1287 C C . GLN A 1 171 ? 28.731 -20.992 35.857 1.00 200.65 169 GLN A C 1
ATOM 1288 O O . GLN A 1 171 ? 28.391 -21.036 34.678 1.00 200.65 169 GLN A O 1
ATOM 1294 N N . ILE A 1 172 ? 29.675 -21.784 36.358 1.00 134.90 170 ILE A N 1
ATOM 1295 C CA . ILE A 1 172 ? 30.378 -22.722 35.490 1.00 134.90 170 ILE A CA 1
ATOM 1296 C C . ILE A 1 172 ? 29.425 -23.767 34.914 1.00 134.90 170 ILE A C 1
ATOM 1297 O O . ILE A 1 172 ? 29.478 -24.063 33.725 1.00 134.90 170 ILE A O 1
ATOM 1302 N N . GLN A 1 173 ? 28.559 -24.328 35.749 1.00 133.06 171 GLN A N 1
ATOM 1303 C CA . GLN A 1 173 ? 27.612 -25.330 35.277 1.00 133.06 171 GLN A CA 1
ATOM 1304 C C . GLN A 1 173 ? 26.519 -24.740 34.391 1.00 133.06 171 GLN A C 1
ATOM 1305 O O . GLN A 1 173 ? 26.059 -25.394 33.445 1.00 133.06 171 GLN A O 1
ATOM 1311 N N . LYS A 1 174 ? 26.098 -23.511 34.696 1.00 100.77 172 LYS A N 1
ATOM 1312 C CA . LYS A 1 174 ? 25.051 -22.872 33.896 1.00 100.77 172 LYS A CA 1
ATOM 1313 C C . LYS A 1 174 ? 25.711 -22.476 32.577 1.00 100.77 172 LYS A C 1
ATOM 1314 O O . LYS A 1 174 ? 25.188 -22.750 31.489 1.00 100.77 172 LYS A O 1
ATOM 1320 N N . ASP A 1 175 ? 26.886 -21.865 32.681 1.00 94.62 173 ASP A N 1
ATOM 1321 C CA . ASP A 1 175 ? 27.612 -21.459 31.496 1.00 94.62 173 ASP A CA 1
ATOM 1322 C C . ASP A 1 175 ? 28.014 -22.686 30.693 1.00 94.62 173 ASP A C 1
ATOM 1323 O O . ASP A 1 175 ? 27.981 -22.663 29.465 1.00 94.62 173 ASP A O 1
ATOM 1328 N N . ASN A 1 176 ? 28.380 -23.759 31.386 1.00 90.17 174 ASN A N 1
ATOM 1329 C CA . ASN A 1 176 ? 28.759 -24.998 30.717 1.00 90.17 174 ASN A CA 1
ATOM 1330 C C . ASN A 1 176 ? 27.593 -25.611 29.971 1.00 90.17 174 ASN A C 1
ATOM 1331 O O . ASN A 1 176 ? 27.773 -26.214 28.909 1.00 90.17 174 ASN A O 1
ATOM 1336 N N . LEU A 1 177 ? 26.396 -25.488 30.530 1.00 89.77 175 LEU A N 1
ATOM 1337 C CA . LEU A 1 177 ? 25.241 -26.064 29.862 1.00 89.77 175 LEU A CA 1
ATOM 1338 C C . LEU A 1 177 ? 24.923 -25.334 28.557 1.00 89.77 175 LEU A C 1
ATOM 1339 O O . LEU A 1 177 ? 24.545 -25.955 27.555 1.00 89.77 175 LEU A O 1
ATOM 1344 N N . VAL A 1 178 ? 25.109 -24.015 28.572 1.00 93.30 176 VAL A N 1
ATOM 1345 C CA . VAL A 1 178 ? 24.840 -23.183 27.405 1.00 93.30 176 VAL A CA 1
ATOM 1346 C C . VAL A 1 178 ? 25.769 -23.554 26.261 1.00 93.30 176 VAL A C 1
ATOM 1347 O O . VAL A 1 178 ? 25.351 -23.679 25.107 1.00 93.30 176 VAL A O 1
ATOM 1351 N N . LYS A 1 179 ? 27.042 -23.723 26.584 1.00 73.06 177 LYS A N 1
ATOM 1352 C CA . LYS A 1 179 ? 28.010 -24.093 25.565 1.00 73.06 177 LYS A CA 1
ATOM 1353 C C . LYS A 1 179 ? 27.690 -25.496 25.034 1.00 73.06 177 LYS A C 1
ATOM 1354 O O . LYS A 1 179 ? 27.616 -25.718 23.812 1.00 73.06 177 LYS A O 1
ATOM 1360 N N . ASP A 1 180 ? 27.519 -26.439 25.963 1.00 75.20 178 ASP A N 1
ATOM 1361 C CA . ASP A 1 180 ? 27.191 -27.804 25.608 1.00 75.20 178 ASP A CA 1
ATOM 1362 C C . ASP A 1 180 ? 25.953 -27.769 24.731 1.00 75.20 178 ASP A C 1
ATOM 1363 O O . ASP A 1 180 ? 25.858 -28.524 23.756 1.00 75.20 178 ASP A O 1
ATOM 1368 N N . ALA A 1 181 ? 25.018 -26.881 25.078 1.00 71.15 179 ALA A N 1
ATOM 1369 C CA . ALA A 1 181 ? 23.782 -26.728 24.323 1.00 71.15 179 ALA A CA 1
ATOM 1370 C C . ALA A 1 181 ? 24.022 -26.137 22.943 1.00 71.15 179 ALA A C 1
ATOM 1371 O O . ALA A 1 181 ? 23.372 -26.526 21.978 1.00 71.15 179 ALA A O 1
ATOM 1373 N N . ILE A 1 182 ? 24.964 -25.208 22.841 1.00 87.39 180 ILE A N 1
ATOM 1374 C CA . ILE A 1 182 ? 25.267 -24.611 21.552 1.00 87.39 180 ILE A CA 1
ATOM 1375 C C . ILE A 1 182 ? 25.998 -25.590 20.655 1.00 87.39 180 ILE A C 1
ATOM 1376 O O . ILE A 1 182 ? 25.768 -25.631 19.454 1.00 87.39 180 ILE A O 1
ATOM 1381 N N . ARG A 1 183 ? 26.864 -26.394 21.247 1.00 127.86 181 ARG A N 1
ATOM 1382 C CA . ARG A 1 183 ? 27.620 -27.367 20.487 1.00 127.86 181 ARG A CA 1
ATOM 1383 C C . ARG A 1 183 ? 26.734 -28.361 19.772 1.00 127.86 181 ARG A C 1
ATOM 1384 O O . ARG A 1 183 ? 26.913 -28.601 18.583 1.00 127.86 181 ARG A O 1
ATOM 1392 N N . ALA A 1 184 ? 25.788 -28.940 20.505 1.00 96.47 182 ALA A N 1
ATOM 1393 C CA . ALA A 1 184 ? 24.893 -29.941 19.944 1.00 96.47 182 ALA A CA 1
ATOM 1394 C C . ALA A 1 184 ? 23.765 -29.423 19.059 1.00 96.47 182 ALA A C 1
ATOM 1395 O O . ALA A 1 184 ? 23.364 -30.098 18.107 1.00 96.47 182 ALA A O 1
ATOM 1397 N N . ASN A 1 185 ? 23.272 -28.221 19.333 1.00 91.77 183 ASN A N 1
ATOM 1398 C CA . ASN A 1 185 ? 22.155 -27.711 18.554 1.00 91.77 183 ASN A CA 1
ATOM 1399 C C . ASN A 1 185 ? 22.384 -26.706 17.423 1.00 91.77 183 ASN A C 1
ATOM 1400 O O . ASN A 1 185 ? 21.893 -26.938 16.301 1.00 91.77 183 ASN A O 1
ATOM 1405 N N . ASP A 1 186 ? 23.105 -25.608 17.693 1.00 68.05 184 ASP A N 1
ATOM 1406 C CA . ASP A 1 186 ? 23.338 -24.584 16.660 1.00 68.05 184 ASP A CA 1
ATOM 1407 C C . ASP A 1 186 ? 24.800 -24.304 16.270 1.00 68.05 184 ASP A C 1
ATOM 1408 O O . ASP A 1 186 ? 25.067 -23.723 15.226 1.00 68.05 184 ASP A O 1
ATOM 1413 N N . MET A 1 187 ? 25.755 -24.713 17.090 1.00 76.08 185 MET A N 1
ATOM 1414 C CA . MET A 1 187 ? 27.164 -24.433 16.798 1.00 76.08 185 MET A CA 1
ATOM 1415 C C . MET A 1 187 ? 27.645 -24.630 15.356 1.00 76.08 185 MET A C 1
ATOM 1416 O O . MET A 1 187 ? 28.289 -23.749 14.790 1.00 76.08 185 MET A O 1
ATOM 1421 N N . SER A 1 188 ? 27.349 -25.774 14.753 1.00 81.96 186 SER A N 1
ATOM 1422 C CA . SER A 1 188 ? 27.800 -26.011 13.392 1.00 81.96 186 SER A CA 1
ATOM 1423 C C . SER A 1 188 ? 27.339 -24.971 12.368 1.00 81.96 186 SER A C 1
ATOM 1424 O O . SER A 1 188 ? 28.070 -24.697 11.421 1.00 81.96 186 SER A O 1
ATOM 1427 N N . ASP A 1 189 ? 26.149 -24.391 12.526 1.00 97.43 187 ASP A N 1
ATOM 1428 C CA . ASP A 1 189 ? 25.706 -23.406 11.544 1.00 97.43 187 ASP A CA 1
ATOM 1429 C C . ASP A 1 189 ? 26.208 -22.019 11.878 1.00 97.43 187 ASP A C 1
ATOM 1430 O O . ASP A 1 189 ? 26.529 -21.235 10.976 1.00 97.43 187 ASP A O 1
ATOM 1435 N N . ILE A 1 190 ? 26.263 -21.702 13.168 1.00 70.18 188 ILE A N 1
ATOM 1436 C CA . ILE A 1 190 ? 26.768 -20.400 13.576 1.00 70.18 188 ILE A CA 1
ATOM 1437 C C . ILE A 1 190 ? 28.091 -20.253 12.838 1.00 70.18 188 ILE A C 1
ATOM 1438 O O . ILE A 1 190 ? 28.275 -19.327 12.025 1.00 70.18 188 ILE A O 1
ATOM 1443 N N . VAL A 1 191 ? 28.996 -21.194 13.112 1.00 46.92 189 VAL A N 1
ATOM 1444 C CA . VAL A 1 191 ? 30.312 -21.230 12.461 1.00 46.92 189 VAL A CA 1
ATOM 1445 C C . VAL A 1 191 ? 30.282 -21.230 10.921 1.00 46.92 189 VAL A C 1
ATOM 1446 O O . VAL A 1 191 ? 31.140 -20.646 10.256 1.00 46.92 189 VAL A O 1
ATOM 1450 N N . SER A 1 192 ? 29.311 -21.907 10.342 1.00 49.48 190 SER A N 1
ATOM 1451 C CA . SER A 1 192 ? 29.237 -21.926 8.909 1.00 49.48 190 SER A CA 1
ATOM 1452 C C . SER A 1 192 ? 28.753 -20.588 8.411 1.00 49.48 190 SER A C 1
ATOM 1453 O O . SER A 1 192 ? 29.231 -20.107 7.390 1.00 86.14 190 SER A O 1
ATOM 1456 N N . PHE A 1 193 ? 27.790 -19.994 9.122 1.00 72.36 191 PHE A N 1
ATOM 1457 C CA . PHE A 1 193 ? 27.234 -18.689 8.741 1.00 72.36 191 PHE A CA 1
ATOM 1458 C C . PHE A 1 193 ? 28.283 -17.602 8.889 1.00 72.36 191 PHE A C 1
ATOM 1459 O O . PHE A 1 193 ? 28.458 -16.735 8.029 1.00 72.36 191 PHE A O 1
ATOM 1467 N N . VAL A 1 194 ? 28.975 -17.650 10.007 1.00 63.84 192 VAL A N 1
ATOM 1468 C CA . VAL A 1 194 ? 30.014 -16.695 10.248 1.00 63.84 192 VAL A CA 1
ATOM 1469 C C . VAL A 1 194 ? 31.033 -16.729 9.099 1.00 63.84 192 VAL A C 1
ATOM 1470 O O . VAL A 1 194 ? 31.204 -15.730 8.381 1.00 63.84 192 VAL A O 1
ATOM 1474 N N . TYR A 1 195 ? 31.699 -17.869 8.902 1.00 73.38 193 TYR A N 1
ATOM 1475 C CA . TYR A 1 195 ? 32.685 -17.980 7.821 1.00 73.38 193 TYR A CA 1
ATOM 1476 C C . TYR A 1 195 ? 32.107 -17.438 6.504 1.00 73.38 193 TYR A C 1
ATOM 1477 O O . TYR A 1 195 ? 32.773 -16.713 5.761 1.00 73.38 193 TYR A O 1
ATOM 1486 N N . GLU A 1 196 ? 30.859 -17.795 6.227 1.00 101.87 194 GLU A N 1
ATOM 1487 C CA . GLU A 1 196 ? 30.198 -17.361 5.005 1.00 101.87 194 GLU A CA 1
ATOM 1488 C C . GLU A 1 196 ? 30.271 -15.869 4.774 1.00 101.87 194 GLU A C 1
ATOM 1489 O O . GLU A 1 196 ? 30.785 -15.434 3.733 1.00 101.87 194 GLU A O 1
ATOM 1495 N N . MET A 1 197 ? 29.765 -15.087 5.736 1.00 83.47 195 MET A N 1
ATOM 1496 C CA . MET A 1 197 ? 29.775 -13.619 5.613 1.00 83.47 195 MET A CA 1
ATOM 1497 C C . MET A 1 197 ? 31.181 -13.056 5.748 1.00 83.47 195 MET A C 1
ATOM 1498 O O . MET A 1 197 ? 31.506 -11.999 5.208 1.00 83.47 195 MET A O 1
ATOM 1503 N N . MET A 1 198 ? 32.025 -13.789 6.452 1.00 67.74 196 MET A N 1
ATOM 1504 C CA . MET A 1 198 ? 33.389 -13.373 6.594 1.00 67.74 196 MET A CA 1
ATOM 1505 C C . MET A 1 198 ? 33.959 -13.353 5.183 1.00 67.74 196 MET A C 1
ATOM 1506 O O . MET A 1 198 ? 34.616 -12.409 4.783 1.00 67.74 196 MET A O 1
ATOM 1511 N N . LEU A 1 199 ? 33.693 -14.395 4.411 1.00 66.33 197 LEU A N 1
ATOM 1512 C CA . LEU A 1 199 ? 34.173 -14.454 3.027 1.00 66.33 197 LEU A CA 1
ATOM 1513 C C . LEU A 1 199 ? 33.510 -13.358 2.183 1.00 66.33 197 LEU A C 1
ATOM 1514 O O . LEU A 1 199 ? 34.167 -12.539 1.532 1.00 66.33 197 LEU A O 1
ATOM 1519 N N . ALA A 1 200 ? 32.190 -13.367 2.208 1.00 51.67 198 ALA A N 1
ATOM 1520 C CA . ALA A 1 200 ? 31.396 -12.391 1.493 1.00 51.67 198 ALA A CA 1
ATOM 1521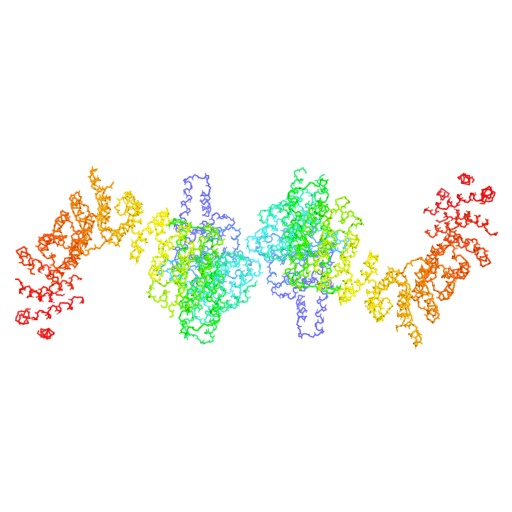 C C . ALA A 1 200 ? 31.888 -10.959 1.723 1.00 51.67 198 ALA A C 1
ATOM 1522 O O . ALA A 1 200 ? 32.327 -10.277 0.807 1.00 51.67 198 ALA A O 1
ATOM 1524 N N . TYR A 1 201 ? 31.798 -10.498 2.963 1.00 83.01 199 TYR A N 1
ATOM 1525 C CA . TYR A 1 201 ? 32.231 -9.154 3.318 1.00 83.01 199 TYR A CA 1
ATOM 1526 C C . TYR A 1 201 ? 33.690 -8.938 2.989 1.00 83.01 199 TYR A C 1
ATOM 1527 O O . TYR A 1 201 ? 34.107 -7.845 2.630 1.00 83.01 199 TYR A O 1
ATOM 1536 N N . SER A 1 202 ? 34.471 -9.994 3.116 1.00 74.60 200 SER A N 1
ATOM 1537 C CA . SER A 1 202 ? 35.874 -9.923 2.784 1.00 74.60 200 SER A CA 1
ATOM 1538 C C . SER A 1 202 ? 35.965 -9.384 1.341 1.00 74.60 200 SER A C 1
ATOM 1539 O O . SER A 1 202 ? 36.702 -8.426 1.050 1.00 74.60 200 SER A O 1
ATOM 1542 N N . ASN A 1 203 ? 35.203 -9.992 0.437 1.00 94.23 201 ASN A N 1
ATOM 1543 C CA . ASN A 1 203 ? 35.231 -9.569 -0.957 1.00 94.23 201 ASN A CA 1
ATOM 1544 C C . ASN A 1 203 ? 34.504 -8.262 -1.163 1.00 94.23 201 ASN A C 1
ATOM 1545 O O . ASN A 1 203 ? 34.753 -7.575 -2.140 1.00 94.23 201 ASN A O 1
ATOM 1550 N N . ALA A 1 204 ? 33.592 -7.924 -0.258 1.00 74.86 202 ALA A N 1
ATOM 1551 C CA . ALA A 1 204 ? 32.870 -6.668 -0.365 1.00 74.86 202 ALA A CA 1
ATOM 1552 C C . ALA A 1 204 ? 33.839 -5.537 -0.027 1.00 74.86 202 ALA A C 1
ATOM 1553 O O . ALA A 1 204 ? 33.487 -4.372 -0.089 1.00 74.86 202 ALA A O 1
ATOM 1555 N N . LYS A 1 205 ? 35.073 -5.889 0.312 1.00 75.28 203 LYS A N 1
ATOM 1556 C CA . LYS A 1 205 ? 36.078 -4.897 0.675 1.00 75.28 203 LYS A CA 1
ATOM 1557 C C . LYS A 1 205 ? 35.367 -4.040 1.694 1.00 75.28 203 LYS A C 1
ATOM 1558 O O . LYS A 1 205 ? 35.426 -2.813 1.687 1.00 128.62 203 LYS A O 1
ATOM 1564 N N . ASN A 1 206 ? 34.682 -4.763 2.569 1.00 65.46 204 ASN A N 1
ATOM 1565 C CA . ASN A 1 206 ? 33.893 -4.235 3.657 1.00 65.46 204 ASN A CA 1
ATOM 1566 C C . ASN A 1 206 ? 34.440 -4.863 4.939 1.00 65.46 204 ASN A C 1
ATOM 1567 O O . ASN A 1 206 ? 33.831 -5.770 5.479 1.00 65.46 204 ASN A O 1
ATOM 1572 N N . TYR A 1 207 ? 35.584 -4.372 5.419 1.00 60.03 205 TYR A N 1
ATOM 1573 C CA . TYR A 1 207 ? 36.260 -4.906 6.600 1.00 60.03 205 TYR A CA 1
ATOM 1574 C C . TYR A 1 207 ? 35.620 -4.510 7.911 1.00 60.03 205 TYR A C 1
ATOM 1575 O O . TYR A 1 207 ? 36.123 -4.832 8.971 1.00 60.03 205 TYR A O 1
ATOM 1584 N N . GLY A 1 208 ? 34.488 -3.831 7.841 1.00 74.83 206 GLY A N 1
ATOM 1585 C CA . GLY A 1 208 ? 33.845 -3.399 9.059 1.00 74.83 206 GLY A CA 1
ATOM 1586 C C . GLY A 1 208 ? 33.227 -4.570 9.767 1.00 74.83 206 GLY A C 1
ATOM 1587 O O . GLY A 1 208 ? 33.201 -4.668 11.004 1.00 74.83 206 GLY A O 1
ATOM 1588 N N . THR A 1 209 ? 32.720 -5.480 8.959 1.00 64.00 207 THR A N 1
ATOM 1589 C CA . THR A 1 209 ? 32.083 -6.639 9.517 1.00 64.00 207 THR A CA 1
ATOM 1590 C C . THR A 1 209 ? 33.027 -7.783 9.553 1.00 64.00 207 THR A C 1
ATOM 1591 O O . THR A 1 209 ? 33.033 -8.559 10.500 1.00 64.00 207 THR A O 1
ATOM 1595 N N . VAL A 1 210 ? 33.820 -7.899 8.501 1.00 65.52 208 VAL A N 1
ATOM 1596 C CA . VAL A 1 210 ? 34.796 -8.960 8.424 1.00 65.52 208 VAL A CA 1
ATOM 1597 C C . VAL A 1 210 ? 35.560 -8.953 9.729 1.00 65.52 208 VAL A C 1
ATOM 1598 O O . VAL A 1 210 ? 36.006 -9.987 10.194 1.00 65.52 208 VAL A O 1
ATOM 1602 N N . GLY A 1 211 ? 35.700 -7.776 10.326 1.00 70.07 209 GLY A N 1
ATOM 1603 C CA . GLY A 1 211 ? 36.403 -7.663 11.589 1.00 70.07 209 GLY A CA 1
ATOM 1604 C C . GLY A 1 211 ? 35.646 -8.161 12.817 1.00 70.07 209 GLY A C 1
ATOM 1605 O O . GLY A 1 211 ? 36.262 -8.674 13.749 1.00 70.07 209 GLY A O 1
ATOM 1606 N N . LEU A 1 212 ? 34.327 -7.985 12.854 1.00 77.87 210 LEU A N 1
ATOM 1607 C CA . LEU A 1 212 ? 33.549 -8.459 13.990 1.00 77.87 210 LEU A CA 1
ATOM 1608 C C . LEU A 1 212 ? 33.567 -9.978 13.977 1.00 77.87 210 LEU A C 1
ATOM 1609 O O . LEU A 1 212 ? 33.573 -10.615 15.029 1.00 77.87 210 LEU A O 1
ATOM 1614 N N . CYS A 1 213 ? 33.577 -10.559 12.778 1.00 74.13 211 CYS A N 1
ATOM 1615 C CA . CYS A 1 213 ? 33.626 -12.016 12.622 1.00 74.13 211 CYS A CA 1
ATOM 1616 C C . CYS A 1 213 ? 34.861 -12.569 13.293 1.00 74.13 211 CYS A C 1
ATOM 1617 O O . CYS A 1 213 ? 34.789 -13.561 14.010 1.00 74.13 211 CYS A O 1
ATOM 1620 N N . LEU A 1 214 ? 35.995 -11.937 13.011 1.00 62.13 212 LEU A N 1
ATOM 1621 C CA . LEU A 1 214 ? 37.264 -12.312 13.602 1.00 62.13 212 LEU A CA 1
ATOM 1622 C C . LEU A 1 214 ? 37.246 -12.141 15.125 1.00 62.13 212 LEU A C 1
ATOM 1623 O O . LEU A 1 214 ? 37.874 -12.913 15.864 1.00 62.13 212 LEU A O 1
ATOM 1628 N N . GLN A 1 215 ? 36.545 -11.109 15.584 1.00 69.88 213 GLN A N 1
ATOM 1629 C CA . GLN A 1 215 ? 36.428 -10.830 17.005 1.00 69.88 213 GLN A CA 1
ATOM 1630 C C . GLN A 1 215 ? 35.776 -12.021 17.662 1.00 69.88 213 GLN A C 1
ATOM 1631 O O . GLN A 1 215 ? 36.256 -12.525 18.674 1.00 69.88 213 GLN A O 1
ATOM 1637 N N . VAL A 1 216 ? 34.670 -12.447 17.065 1.00 77.20 214 VAL A N 1
ATOM 1638 C CA . VAL A 1 216 ? 33.899 -13.579 17.545 1.00 77.20 214 VAL A CA 1
ATOM 1639 C C . VAL A 1 216 ? 34.685 -14.871 17.458 1.00 77.20 214 VAL A C 1
ATOM 1640 O O . VAL A 1 216 ? 34.829 -15.588 18.447 1.00 77.20 214 VAL A O 1
ATOM 1644 N N . TYR A 1 217 ? 35.172 -15.180 16.260 1.00 77.54 215 TYR A N 1
ATOM 1645 C CA . TYR A 1 217 ? 35.931 -16.400 16.036 1.00 77.54 215 TYR A CA 1
ATOM 1646 C C . TYR A 1 217 ? 36.885 -16.683 17.165 1.00 77.54 215 TYR A C 1
ATOM 1647 O O . TYR A 1 217 ? 36.827 -17.724 17.799 1.00 94.55 215 TYR A O 1
ATOM 1656 N N . ALA A 1 218 ? 37.757 -15.727 17.423 1.00 64.82 216 ALA A N 1
ATOM 1657 C CA . ALA A 1 218 ? 38.757 -15.852 18.457 1.00 64.82 216 ALA A CA 1
ATOM 1658 C C . ALA A 1 218 ? 38.178 -16.004 19.833 1.00 64.82 216 ALA A C 1
ATOM 1659 O O . ALA A 1 218 ? 38.794 -16.630 20.693 1.00 64.82 216 ALA A O 1
ATOM 1661 N N . GLN A 1 219 ? 37.010 -15.417 20.067 1.00 63.15 217 GLN A N 1
ATOM 1662 C CA . GLN A 1 219 ? 36.413 -15.490 21.393 1.00 63.15 217 GLN A CA 1
ATOM 1663 C C . GLN A 1 219 ? 35.815 -16.851 21.624 1.00 63.15 217 GLN A C 1
ATOM 1664 O O . GLN A 1 219 ? 36.035 -17.449 22.664 1.00 63.15 217 GLN A O 1
ATOM 1670 N N . TRP A 1 220 ? 35.101 -17.345 20.620 1.00 101.14 218 TRP A N 1
ATOM 1671 C CA . TRP A 1 220 ? 34.428 -18.635 20.679 1.00 101.14 218 TRP A CA 1
ATOM 1672 C C . TRP A 1 220 ? 35.301 -19.844 20.382 1.00 101.14 218 TRP A C 1
ATOM 1673 O O . TRP A 1 220 ? 34.858 -20.982 20.520 1.00 101.14 218 TRP A O 1
ATOM 1684 N N . VAL A 1 221 ? 36.538 -19.607 19.981 1.00 83.34 219 VAL A N 1
ATOM 1685 C CA . VAL A 1 221 ? 37.427 -20.697 19.652 1.00 83.34 219 VAL A CA 1
ATOM 1686 C C . VAL A 1 221 ? 37.471 -21.798 20.700 1.00 83.34 219 VAL A C 1
ATOM 1687 O O . VAL A 1 221 ? 37.452 -22.992 20.355 1.00 83.34 219 VAL A O 1
ATOM 1691 N N . SER A 1 222 ? 37.520 -21.410 21.970 1.00 89.31 220 SER A N 1
ATOM 1692 C CA . SER A 1 222 ? 37.565 -22.387 23.057 1.00 89.31 220 SER A CA 1
ATOM 1693 C C . SER A 1 222 ? 36.442 -23.427 23.015 1.00 89.31 220 SER A C 1
ATOM 1694 O O . SER A 1 222 ? 36.703 -24.628 22.915 1.00 89.31 220 SER A O 1
ATOM 1697 N N . TRP A 1 223 ? 35.193 -22.984 23.083 1.00 80.17 221 TRP A N 1
ATOM 1698 C CA . TRP A 1 223 ? 34.108 -23.945 23.069 1.00 80.17 221 TRP A CA 1
ATOM 1699 C C . TRP A 1 223 ? 33.561 -24.269 21.689 1.00 80.17 221 TRP A C 1
ATOM 1700 O O . TRP A 1 223 ? 32.407 -24.651 21.557 1.00 80.17 221 TRP A O 1
ATOM 1711 N N . ILE A 1 224 ? 34.365 -24.108 20.650 1.00 78.51 222 ILE A N 1
ATOM 1712 C CA . ILE A 1 224 ? 33.884 -24.471 19.326 1.00 78.51 222 ILE A CA 1
ATOM 1713 C C . ILE A 1 224 ? 34.348 -25.902 19.042 1.00 78.51 222 ILE A C 1
ATOM 1714 O O . ILE A 1 224 ? 35.466 -26.293 19.401 1.00 78.51 222 ILE A O 1
ATOM 1719 N N . ASN A 1 225 ? 33.468 -26.685 18.425 1.00 132.23 223 ASN A N 1
ATOM 1720 C CA . ASN A 1 225 ? 33.764 -28.070 18.100 1.00 132.23 223 ASN A CA 1
ATOM 1721 C C . ASN A 1 225 ? 34.987 -28.119 17.203 1.00 132.23 223 ASN A C 1
ATOM 1722 O O . ASN A 1 225 ? 35.092 -27.363 16.237 1.00 132.23 223 ASN A O 1
ATOM 1727 N N . ILE A 1 226 ? 35.907 -29.019 17.518 1.00 71.56 224 ILE A N 1
ATOM 1728 C CA . ILE A 1 226 ? 37.126 -29.140 16.742 1.00 71.56 224 ILE A CA 1
ATOM 1729 C C . ILE A 1 226 ? 36.899 -29.375 15.258 1.00 71.56 224 ILE A C 1
ATOM 1730 O O . ILE A 1 226 ? 37.420 -28.642 14.427 1.00 71.56 224 ILE A O 1
ATOM 1735 N N . ASN A 1 227 ? 36.121 -30.396 14.920 1.00 87.71 225 ASN A N 1
ATOM 1736 C CA . ASN A 1 227 ? 35.851 -30.692 13.522 1.00 87.71 225 ASN A CA 1
ATOM 1737 C C . ASN A 1 227 ? 35.457 -29.449 12.732 1.00 87.71 225 ASN A C 1
ATOM 1738 O O . ASN A 1 227 ? 35.728 -29.354 11.536 1.00 87.71 225 ASN A O 1
ATOM 1743 N N . LEU A 1 228 ? 34.842 -28.484 13.405 1.00 113.04 226 LEU A N 1
ATOM 1744 C CA . LEU A 1 228 ? 34.382 -27.266 12.742 1.00 113.04 226 LEU A CA 1
ATOM 1745 C C . LEU A 1 228 ? 35.460 -26.225 12.557 1.00 113.04 226 LEU A C 1
ATOM 1746 O O . LEU A 1 228 ? 35.312 -25.281 11.768 1.00 113.04 226 LEU A O 1
ATOM 1751 N N . ILE A 1 229 ? 36.549 -26.389 13.288 1.00 86.59 227 ILE A N 1
ATOM 1752 C CA . ILE A 1 229 ? 37.615 -25.402 13.221 1.00 86.59 227 ILE A CA 1
ATOM 1753 C C . ILE A 1 229 ? 38.882 -25.865 12.497 1.00 86.59 227 ILE A C 1
ATOM 1754 O O . ILE A 1 229 ? 39.844 -25.107 12.358 1.00 86.59 227 ILE A O 1
ATOM 1759 N N . VAL A 1 230 ? 38.872 -27.107 12.030 1.00 135.17 228 VAL A N 1
ATOM 1760 C CA . VAL A 1 230 ? 40.020 -27.663 11.342 1.00 135.17 228 VAL A CA 1
ATOM 1761 C C . VAL A 1 230 ? 39.991 -27.364 9.849 1.00 135.17 228 VAL A C 1
ATOM 1762 O O . VAL A 1 230 ? 41.045 -27.305 9.226 1.00 135.17 228 VAL A O 1
ATOM 1766 N N . ASN A 1 231 ? 38.795 -27.164 9.286 1.00 133.82 229 ASN A N 1
ATOM 1767 C CA . ASN A 1 231 ? 38.627 -26.897 7.853 1.00 133.82 229 ASN A CA 1
ATOM 1768 C C . ASN A 1 231 ? 39.752 -25.984 7.401 1.00 133.82 229 ASN A C 1
ATOM 1769 O O . ASN A 1 231 ? 40.177 -25.120 8.166 1.00 133.82 229 ASN A O 1
ATOM 1774 N N . GLU A 1 232 ? 40.268 -26.188 6.187 1.00 127.99 230 GLU A N 1
ATOM 1775 C CA . GLU A 1 232 ? 41.381 -25.360 5.718 1.00 127.99 230 GLU A CA 1
ATOM 1776 C C . GLU A 1 232 ? 40.962 -24.063 5.034 1.00 127.99 230 GLU A C 1
ATOM 1777 O O . GLU A 1 232 ? 41.595 -23.025 5.211 1.00 127.99 230 GLU A O 1
ATOM 1780 N N . PRO A 1 233 ? 39.889 -24.097 4.242 1.00 108.45 231 PRO A N 1
ATOM 1781 C CA . PRO A 1 233 ? 39.438 -22.875 3.562 1.00 108.45 231 PRO A CA 1
ATOM 1782 C C . PRO A 1 233 ? 39.295 -21.687 4.509 1.00 108.45 231 PRO A C 1
ATOM 1783 O O . PRO A 1 233 ? 39.496 -20.533 4.128 1.00 108.45 231 PRO A O 1
ATOM 1787 N N . CYS A 1 234 ? 38.952 -21.990 5.751 1.00 77.75 232 CYS A N 1
ATOM 1788 C CA . CYS A 1 234 ? 38.812 -20.975 6.777 1.00 77.75 232 CYS A CA 1
ATOM 1789 C C . CYS A 1 234 ? 40.236 -20.549 7.218 1.00 77.75 232 CYS A C 1
ATOM 1790 O O . CYS A 1 234 ? 40.500 -19.378 7.539 1.00 77.75 232 CYS A O 1
ATOM 1793 N N . MET A 1 235 ? 41.159 -21.504 7.234 1.00 76.67 233 MET A N 1
ATOM 1794 C CA . MET A 1 235 ? 42.532 -21.181 7.577 1.00 76.67 233 MET A CA 1
ATOM 1795 C C . MET A 1 235 ? 43.073 -20.288 6.466 1.00 76.67 233 MET A C 1
ATOM 1796 O O . MET A 1 235 ? 43.556 -19.188 6.711 1.00 76.67 233 MET A O 1
ATOM 1801 N N . ASN A 1 236 ? 43.003 -20.779 5.235 1.00 83.75 234 ASN A N 1
ATOM 1802 C CA . ASN A 1 236 ? 43.464 -20.010 4.089 1.00 83.75 234 ASN A CA 1
ATOM 1803 C C . ASN A 1 236 ? 42.828 -18.625 4.057 1.00 83.75 234 ASN A C 1
ATOM 1804 O O . ASN A 1 236 ? 43.435 -17.669 3.576 1.00 83.75 234 ASN A O 1
ATOM 1809 N N . LEU A 1 237 ? 41.612 -18.511 4.577 1.00 62.54 235 LEU A N 1
ATOM 1810 C CA . LEU A 1 237 ? 40.951 -17.223 4.578 1.00 62.54 235 LEU A CA 1
ATOM 1811 C C . LEU A 1 237 ? 41.568 -16.329 5.623 1.00 62.54 235 LEU A C 1
ATOM 1812 O O . LEU A 1 237 ? 42.041 -15.253 5.307 1.00 62.54 235 LEU A O 1
ATOM 1817 N N . LEU A 1 238 ? 41.575 -16.762 6.872 1.00 66.11 236 LEU A N 1
ATOM 1818 C CA . LEU A 1 238 ? 42.179 -15.943 7.908 1.00 66.11 236 LEU A CA 1
ATOM 1819 C C . LEU A 1 238 ? 43.596 -15.548 7.510 1.00 66.11 236 LEU A C 1
ATOM 1820 O O . LEU A 1 238 ? 43.983 -14.404 7.673 1.00 66.11 236 LEU A O 1
ATOM 1825 N N . TYR A 1 239 ? 44.373 -16.478 6.969 1.00 71.90 237 TYR A N 1
ATOM 1826 C CA . TYR A 1 239 ? 45.732 -16.140 6.590 1.00 71.90 237 TYR A CA 1
ATOM 1827 C C . TYR A 1 239 ? 45.759 -15.051 5.516 1.00 71.90 237 TYR A C 1
ATOM 1828 O O . TYR A 1 239 ? 46.656 -14.198 5.497 1.00 71.90 237 TYR A O 1
ATOM 1837 N N . SER A 1 240 ? 44.790 -15.060 4.607 1.00 58.48 238 SER A N 1
ATOM 1838 C CA . SER A 1 240 ? 44.824 -14.044 3.588 1.00 58.48 238 SER A CA 1
ATOM 1839 C C . SER A 1 240 ? 44.562 -12.682 4.212 1.00 58.48 238 SER A C 1
ATOM 1840 O O . SER A 1 240 ? 45.171 -11.692 3.822 1.00 58.48 238 SER A O 1
ATOM 1843 N N . PHE A 1 241 ? 43.684 -12.617 5.206 1.00 64.71 239 PHE A N 1
ATOM 1844 C CA . PHE A 1 241 ? 43.406 -11.332 5.829 1.00 64.71 239 PHE A CA 1
ATOM 1845 C C . PHE A 1 241 ? 44.704 -10.657 6.220 1.00 64.71 239 PHE A C 1
ATOM 1846 O O . PHE A 1 241 ? 44.804 -9.435 6.200 1.00 64.71 239 PHE A O 1
ATOM 1854 N N . LEU A 1 242 ? 45.711 -11.463 6.526 1.00 66.79 240 LEU A N 1
ATOM 1855 C CA . LEU A 1 242 ? 47.010 -10.936 6.914 1.00 66.79 240 LEU A CA 1
ATOM 1856 C C . LEU A 1 242 ? 47.477 -9.844 5.993 1.00 66.79 240 LEU A C 1
ATOM 1857 O O . LEU A 1 242 ? 47.931 -8.803 6.443 1.00 66.79 240 LEU A O 1
ATOM 1862 N N . GLN A 1 243 ? 47.376 -10.062 4.696 1.00 75.46 241 GLN A N 1
ATOM 1863 C CA . GLN A 1 243 ? 47.812 -9.032 3.774 1.00 75.46 241 GLN A CA 1
ATOM 1864 C C . GLN A 1 243 ? 46.987 -7.751 3.885 1.00 75.46 241 GLN A C 1
ATOM 1865 O O . GLN A 1 243 ? 47.350 -6.727 3.310 1.00 75.46 241 GLN A O 1
ATOM 1871 N N . ILE A 1 244 ? 45.888 -7.798 4.635 1.00 84.05 242 ILE A N 1
ATOM 1872 C CA . ILE A 1 244 ? 45.020 -6.630 4.791 1.00 84.05 242 ILE A CA 1
ATOM 1873 C C . ILE A 1 244 ? 45.254 -5.889 6.087 1.00 84.05 242 ILE A C 1
ATOM 1874 O O . ILE A 1 244 ? 45.353 -6.512 7.137 1.00 84.05 242 ILE A O 1
ATOM 1879 N N . GLU A 1 245 ? 45.287 -4.561 6.028 1.00 95.79 243 GLU A N 1
ATOM 1880 C CA . GLU A 1 245 ? 45.559 -3.794 7.230 1.00 95.79 243 GLU A CA 1
ATOM 1881 C C . GLU A 1 245 ? 44.541 -3.799 8.366 1.00 95.79 243 GLU A C 1
ATOM 1882 O O . GLU A 1 245 ? 44.865 -4.247 9.468 1.00 95.79 243 GLU A O 1
ATOM 1888 N N . GLU A 1 246 ? 43.318 -3.336 8.152 1.00 78.04 244 GLU A N 1
ATOM 1889 C CA . GLU A 1 246 ? 42.436 -3.307 9.304 1.00 78.04 244 GLU A CA 1
ATOM 1890 C C . GLU A 1 246 ? 42.220 -4.664 9.901 1.00 78.04 244 GLU A C 1
ATOM 1891 O O . GLU A 1 246 ? 42.068 -4.813 11.115 1.00 78.04 244 GLU A O 1
ATOM 1897 N N . LEU A 1 247 ? 42.248 -5.669 9.041 1.00 77.89 245 LEU A N 1
ATOM 1898 C CA . LEU A 1 247 ? 42.021 -7.053 9.445 1.00 77.89 245 LEU A CA 1
ATOM 1899 C C . LEU A 1 247 ? 43.162 -7.831 10.033 1.00 77.89 245 LEU A C 1
ATOM 1900 O O . LEU A 1 247 ? 42.936 -8.746 10.808 1.00 77.89 245 LEU A O 1
ATOM 1905 N N . ARG A 1 248 ? 44.386 -7.511 9.640 1.00 72.79 246 ARG A N 1
ATOM 1906 C CA . ARG A 1 248 ? 45.520 -8.319 10.077 1.00 72.79 246 ARG A CA 1
ATOM 1907 C C . ARG A 1 248 ? 45.789 -8.542 11.561 1.00 72.79 246 ARG A C 1
ATOM 1908 O O . ARG A 1 248 ? 46.326 -9.572 11.925 1.00 72.79 246 ARG A O 1
ATOM 1916 N N . CYS A 1 249 ? 45.443 -7.622 12.444 1.00 79.81 247 CYS A N 1
ATOM 1917 C CA . CYS A 1 249 ? 45.709 -7.909 13.854 1.00 79.81 247 CYS A CA 1
ATOM 1918 C C . CYS A 1 249 ? 44.676 -8.904 14.335 1.00 79.81 247 CYS A C 1
ATOM 1919 O O . CYS A 1 249 ? 44.990 -9.789 15.124 1.00 79.81 247 CYS A O 1
ATOM 1922 N N . ALA A 1 250 ? 43.440 -8.752 13.855 1.00 75.85 248 ALA A N 1
ATOM 1923 C CA . ALA A 1 250 ? 42.354 -9.651 14.243 1.00 75.85 248 ALA A CA 1
ATOM 1924 C C . ALA A 1 250 ? 42.666 -11.050 13.719 1.00 75.85 248 ALA A C 1
ATOM 1925 O O . ALA A 1 250 ? 42.510 -12.044 14.441 1.00 75.85 248 ALA A O 1
ATOM 1927 N N . ALA A 1 251 ? 43.113 -11.109 12.463 1.00 74.73 249 ALA A N 1
ATOM 1928 C CA . ALA A 1 251 ? 43.453 -12.359 11.800 1.00 74.73 249 ALA A CA 1
ATOM 1929 C C . ALA A 1 251 ? 44.554 -13.101 12.539 1.00 74.73 249 ALA A C 1
ATOM 1930 O O . ALA A 1 251 ? 44.438 -14.291 12.786 1.00 74.73 249 ALA A O 1
ATOM 1932 N N . CYS A 1 252 ? 45.612 -12.396 12.909 1.00 79.59 250 CYS A N 1
ATOM 1933 C CA . CYS A 1 252 ? 46.724 -13.024 13.579 1.00 79.59 250 CYS A CA 1
ATOM 1934 C C . CYS A 1 252 ? 46.388 -13.487 14.998 1.00 79.59 250 CYS A C 1
ATOM 1935 O O . CYS A 1 252 ? 46.832 -14.556 15.396 1.00 79.59 250 CYS A O 1
ATOM 1938 N N . GLU A 1 253 ? 45.607 -12.714 15.761 1.00 75.45 251 GLU A N 1
ATOM 1939 C CA . GLU A 1 253 ? 45.240 -13.130 17.133 1.00 75.45 251 GLU A CA 1
ATOM 1940 C C . GLU A 1 253 ? 44.285 -14.326 17.086 1.00 75.45 251 GLU A C 1
ATOM 1941 O O . GLU A 1 253 ? 44.338 -15.221 17.926 1.00 75.45 251 GLU A O 1
ATOM 1947 N N . THR A 1 254 ? 43.410 -14.334 16.091 1.00 71.96 252 THR A N 1
ATOM 1948 C CA . THR A 1 254 ? 42.454 -15.411 15.974 1.00 71.96 252 THR A CA 1
ATOM 1949 C C . THR A 1 254 ? 43.134 -16.715 15.598 1.00 71.96 252 THR A C 1
ATOM 1950 O O . THR A 1 254 ? 42.764 -17.768 16.087 1.00 71.96 252 THR A O 1
ATOM 1954 N N . MET A 1 255 ? 44.138 -16.665 14.735 1.00 66.40 253 MET A N 1
ATOM 1955 C CA . MET A 1 255 ? 44.828 -17.899 14.344 1.00 66.40 253 MET A CA 1
ATOM 1956 C C . MET A 1 255 ? 45.592 -18.465 15.528 1.00 66.40 253 MET A C 1
ATOM 1957 O O . MET A 1 255 ? 45.631 -19.668 15.749 1.00 101.94 253 MET A O 1
ATOM 1962 N N . THR A 1 256 ? 46.181 -17.578 16.307 1.00 64.35 254 THR A N 1
ATOM 1963 C CA . THR A 1 256 ? 46.912 -17.985 17.492 1.00 64.35 254 THR A CA 1
ATOM 1964 C C . THR A 1 256 ? 45.961 -18.737 18.396 1.00 64.35 254 THR A C 1
ATOM 1965 O O . THR A 1 256 ? 46.341 -19.708 19.034 1.00 64.35 254 THR A O 1
ATOM 1969 N N . GLU A 1 257 ? 44.721 -18.264 18.465 1.00 75.87 255 GLU A N 1
ATOM 1970 C CA . GLU A 1 257 ? 43.723 -18.894 19.317 1.00 75.87 255 GLU A CA 1
ATOM 1971 C C . GLU A 1 257 ? 43.423 -20.317 18.858 1.00 75.87 255 GLU A C 1
ATOM 1972 O O . GLU A 1 257 ? 43.287 -21.237 19.675 1.00 75.87 255 GLU A O 1
ATOM 1978 N N . ILE A 1 258 ? 43.340 -20.494 17.545 1.00 75.52 256 ILE A N 1
ATOM 1979 C CA . ILE A 1 258 ? 43.065 -21.793 16.958 1.00 75.52 256 ILE A CA 1
ATOM 1980 C C . ILE A 1 258 ? 44.251 -22.727 17.159 1.00 75.52 256 ILE A C 1
ATOM 1981 O O . ILE A 1 258 ? 44.112 -23.938 17.293 1.00 75.52 256 ILE A O 1
ATOM 1986 N N . VAL A 1 259 ? 45.429 -22.147 17.204 1.00 64.03 257 VAL A N 1
ATOM 1987 C CA . VAL A 1 259 ? 46.626 -22.920 17.428 1.00 64.03 257 VAL A CA 1
ATOM 1988 C C . VAL A 1 259 ? 46.730 -23.364 18.877 1.00 64.03 257 VAL A C 1
ATOM 1989 O O . VAL A 1 259 ? 47.437 -24.306 19.205 1.00 64.03 257 VAL A O 1
ATOM 1993 N N . ASN A 1 260 ? 46.039 -22.693 19.766 1.00 77.21 258 ASN A N 1
ATOM 1994 C CA . ASN A 1 260 ? 46.179 -23.085 21.138 1.00 77.21 258 ASN A CA 1
ATOM 1995 C C . ASN A 1 260 ? 45.092 -24.019 21.602 1.00 77.21 258 ASN A C 1
ATOM 1996 O O . ASN A 1 260 ? 45.234 -24.658 22.652 1.00 77.21 258 ASN A O 1
ATOM 2001 N N . LYS A 1 261 ? 44.039 -24.125 20.788 1.00 78.57 259 LYS A N 1
ATOM 2002 C CA . LYS A 1 261 ? 42.924 -25.036 21.047 1.00 78.57 259 LYS A CA 1
ATOM 2003 C C . LYS A 1 261 ? 43.596 -26.382 21.357 1.00 78.57 259 LYS A C 1
ATOM 2004 O O . LYS A 1 261 ? 44.298 -26.895 20.484 1.00 78.57 259 LYS A O 1
ATOM 2010 N N . LYS A 1 262 ? 43.383 -26.983 22.531 1.00 145.91 260 LYS A N 1
ATOM 2011 C CA . LYS A 1 262 ? 44.072 -28.247 22.837 1.00 145.91 260 LYS A CA 1
ATOM 2012 C C . LYS A 1 262 ? 43.557 -29.486 22.107 1.00 145.91 260 LYS A C 1
ATOM 2013 O O . LYS A 1 262 ? 43.020 -30.374 22.748 1.00 145.91 260 LYS A O 1
ATOM 2019 N N . MET A 1 263 ? 43.722 -29.572 20.793 1.00 116.64 261 MET A N 1
ATOM 2020 C CA . MET A 1 263 ? 43.253 -30.748 20.071 1.00 116.64 261 MET A CA 1
ATOM 2021 C C . MET A 1 263 ? 44.272 -31.892 20.147 1.00 116.64 261 MET A C 1
ATOM 2022 O O . MET A 1 263 ? 45.368 -31.727 20.702 1.00 116.64 261 MET A O 1
ATOM 2027 N N . LYS A 1 264 ? 43.899 -33.056 19.616 1.00 89.18 262 LYS A N 1
ATOM 2028 C CA . LYS A 1 264 ? 44.789 -34.220 19.603 1.00 89.18 262 LYS A CA 1
ATOM 2029 C C . LYS A 1 264 ? 45.978 -34.021 18.647 1.00 89.18 262 LYS A C 1
ATOM 2030 O O . LYS A 1 264 ? 45.836 -33.430 17.557 1.00 89.18 262 LYS A O 1
ATOM 2036 N N . PRO A 1 265 ? 47.165 -34.542 19.027 1.00 95.47 263 PRO A N 1
ATOM 2037 C CA . PRO A 1 265 ? 48.375 -34.412 18.205 1.00 95.47 263 PRO A CA 1
ATOM 2038 C C . PRO A 1 265 ? 48.177 -34.616 16.706 1.00 95.47 263 PRO A C 1
ATOM 2039 O O . PRO A 1 265 ? 48.738 -33.888 15.879 1.00 95.47 263 PRO A O 1
ATOM 2043 N N . LEU A 1 266 ? 47.367 -35.604 16.363 1.00 95.42 264 LEU A N 1
ATOM 2044 C CA . LEU A 1 266 ? 47.125 -35.919 14.971 1.00 95.42 264 LEU A CA 1
ATOM 2045 C C . LEU A 1 266 ? 46.303 -34.830 14.315 1.00 95.42 264 LEU A C 1
ATOM 2046 O O . LEU A 1 266 ? 46.391 -34.630 13.102 1.00 95.42 264 LEU A O 1
ATOM 2048 N N . GLU A 1 267 ? 45.520 -34.110 15.115 1.00 95.25 265 GLU A N 1
ATOM 2049 C CA . GLU A 1 267 ? 44.672 -33.064 14.563 1.00 95.25 265 GLU A CA 1
ATOM 2050 C C . GLU A 1 267 ? 45.356 -31.692 14.460 1.00 95.25 265 GLU A C 1
ATOM 2051 O O . GLU A 1 267 ? 45.207 -30.992 13.443 1.00 95.25 265 GLU A O 1
ATOM 2053 N N . LYS A 1 268 ? 46.117 -31.328 15.497 1.00 90.77 266 LYS A N 1
ATOM 2054 C CA . LYS A 1 268 ? 46.820 -30.046 15.538 1.00 90.77 266 LYS A CA 1
ATOM 2055 C C . LYS A 1 268 ? 47.800 -29.915 14.404 1.00 90.77 266 LYS A C 1
ATOM 2056 O O . LYS A 1 268 ? 47.976 -28.816 13.852 1.00 90.77 266 LYS A O 1
ATOM 2062 N N . LEU A 1 269 ? 48.434 -31.041 14.066 1.00 74.26 267 LEU A N 1
ATOM 2063 C CA . LEU A 1 269 ? 49.413 -31.085 12.988 1.00 74.26 267 LEU A CA 1
ATOM 2064 C C . LEU A 1 269 ? 48.832 -30.843 11.611 1.00 74.26 267 LEU A C 1
ATOM 2065 O O . LEU A 1 269 ? 49.563 -30.494 10.685 1.00 74.26 267 LEU A O 1
ATOM 2070 N N . ASN A 1 270 ? 47.533 -31.036 11.447 1.00 87.03 268 ASN A N 1
ATOM 2071 C CA . ASN A 1 270 ? 46.982 -30.775 10.134 1.00 87.03 268 ASN A CA 1
ATOM 2072 C C . ASN A 1 270 ? 46.773 -29.270 9.933 1.00 87.03 268 ASN A C 1
ATOM 2073 O O . ASN A 1 270 ? 47.089 -28.725 8.862 1.00 87.03 268 ASN A O 1
ATOM 2078 N N . LEU A 1 271 ? 46.243 -28.601 10.962 1.00 100.60 269 LEU A N 1
ATOM 2079 C CA . LEU A 1 271 ? 46.016 -27.159 10.905 1.00 100.60 269 LEU A CA 1
ATOM 2080 C C . LEU A 1 271 ? 47.404 -26.550 10.791 1.00 100.60 269 LEU A C 1
ATOM 2081 O O . LEU A 1 271 ? 47.696 -25.802 9.856 1.00 100.60 269 LEU A O 1
ATOM 2083 N N . LEU A 1 272 ? 48.269 -26.911 11.735 1.00 80.87 270 LEU A N 1
ATOM 2084 C CA . LEU A 1 272 ? 49.626 -26.400 11.751 1.00 80.87 270 LEU A CA 1
ATOM 2085 C C . LEU A 1 272 ? 50.355 -26.537 10.427 1.00 80.87 270 LEU A C 1
ATOM 2086 O O . LEU A 1 272 ? 51.407 -25.926 10.228 1.00 80.87 270 LEU A O 1
ATOM 2091 N N . ASN A 1 273 ? 49.815 -27.337 9.519 1.00 71.33 271 ASN A N 1
ATOM 2092 C CA . ASN A 1 273 ? 50.471 -27.526 8.237 1.00 71.33 271 ASN A CA 1
ATOM 2093 C C . ASN A 1 273 ? 49.858 -26.533 7.313 1.00 71.33 271 ASN A C 1
ATOM 2094 O O . ASN A 1 273 ? 50.514 -26.021 6.437 1.00 71.33 271 ASN A O 1
ATOM 2099 N N . ILE A 1 274 ? 48.583 -26.254 7.498 1.00 80.14 272 ILE A N 1
ATOM 2100 C CA . ILE A 1 274 ? 47.952 -25.278 6.631 1.00 80.14 272 ILE A CA 1
ATOM 2101 C C . ILE A 1 274 ? 48.665 -23.948 6.858 1.00 80.14 272 ILE A C 1
ATOM 2102 O O . ILE A 1 274 ? 48.997 -23.248 5.896 1.00 80.14 272 ILE A O 1
ATOM 2107 N N . LEU A 1 275 ? 48.912 -23.617 8.130 1.00 78.84 273 LEU A N 1
ATOM 2108 C CA . LEU A 1 275 ? 49.625 -22.393 8.487 1.00 78.84 273 LEU A CA 1
ATOM 2109 C C . LEU A 1 275 ? 51.032 -22.479 7.965 1.00 78.84 273 LEU A C 1
ATOM 2110 O O . LEU A 1 275 ? 51.472 -21.625 7.209 1.00 78.84 273 LEU A O 1
ATOM 2115 N N . ASN A 1 276 ? 51.738 -23.519 8.389 1.00 71.14 274 ASN A N 1
ATOM 2116 C CA . ASN A 1 276 ? 53.117 -23.731 7.962 1.00 71.14 274 ASN A CA 1
ATOM 2117 C C . ASN A 1 276 ? 53.283 -23.570 6.439 1.00 71.14 274 ASN A C 1
ATOM 2118 O O . ASN A 1 276 ? 54.163 -22.865 5.953 1.00 71.14 274 ASN A O 1
ATOM 2123 N N . LEU A 1 277 ? 52.418 -24.219 5.683 1.00 67.54 275 LEU A N 1
ATOM 2124 C CA . LEU A 1 277 ? 52.496 -24.143 4.244 1.00 67.54 275 LEU A CA 1
ATOM 2125 C C . LEU A 1 277 ? 52.314 -22.719 3.800 1.00 67.54 275 LEU A C 1
ATOM 2126 O O . LEU A 1 277 ? 53.074 -22.240 2.978 1.00 67.54 275 LEU A O 1
ATOM 2131 N N . ASN A 1 278 ? 51.306 -22.043 4.349 1.00 72.43 276 ASN A N 1
ATOM 2132 C CA . ASN A 1 278 ? 51.024 -20.644 3.991 1.00 72.43 276 ASN A CA 1
ATOM 2133 C C . ASN A 1 278 ? 52.181 -19.700 4.328 1.00 72.43 276 ASN A C 1
ATOM 2134 O O . ASN A 1 278 ? 52.424 -18.702 3.650 1.00 72.43 276 ASN A O 1
ATOM 2139 N N . LEU A 1 279 ? 52.889 -20.030 5.390 1.00 66.02 277 LEU A N 1
ATOM 2140 C CA . LEU A 1 279 ? 53.994 -19.214 5.807 1.00 66.02 277 LEU A CA 1
ATOM 2141 C C . LEU A 1 279 ? 55.143 -19.446 4.888 1.00 66.02 277 LEU A C 1
ATOM 2142 O O . LEU A 1 279 ? 55.822 -18.510 4.503 1.00 66.02 277 LEU A O 1
ATOM 2147 N N . PHE A 1 280 ? 55.364 -20.696 4.521 1.00 86.54 278 PHE A N 1
ATOM 2148 C CA . PHE A 1 280 ? 56.486 -21.022 3.667 1.00 86.54 278 PHE A CA 1
ATOM 2149 C C . PHE A 1 280 ? 56.532 -20.204 2.398 1.00 86.54 278 PHE A C 1
ATOM 2150 O O . PHE A 1 280 ? 57.548 -19.569 2.100 1.00 86.54 278 PHE A O 1
ATOM 2158 N N . PHE A 1 281 ? 55.444 -20.223 1.639 1.00 93.13 279 PHE A N 1
ATOM 2159 C CA . PHE A 1 281 ? 55.448 -19.492 0.397 1.00 93.13 279 PHE A CA 1
ATOM 2160 C C . PHE A 1 281 ? 55.448 -17.975 0.520 1.00 93.13 279 PHE A C 1
ATOM 2161 O O . PHE A 1 281 ? 55.713 -17.278 -0.460 1.00 93.13 279 PHE A O 1
ATOM 2169 N N . SER A 1 282 ? 55.165 -17.430 1.697 1.00 200.65 280 SER A N 1
ATOM 2170 C CA . SER A 1 282 ? 55.238 -15.979 1.816 1.00 200.65 280 SER A CA 1
ATOM 2171 C C . SER A 1 282 ? 56.638 -15.693 2.356 1.00 200.65 280 SER A C 1
ATOM 2172 O O . SER A 1 282 ? 56.863 -15.699 3.563 1.00 200.65 280 SER A O 1
ATOM 2175 N N . LYS A 1 283 ? 57.580 -15.482 1.438 1.00 150.22 281 LYS A N 1
ATOM 2176 C CA . LYS A 1 283 ? 58.979 -15.216 1.769 1.00 150.22 281 LYS A CA 1
ATOM 2177 C C . LYS A 1 283 ? 59.190 -14.645 3.169 1.00 150.22 281 LYS A C 1
ATOM 2178 O O . LYS A 1 283 ? 59.828 -15.275 4.017 1.00 150.22 281 LYS A O 1
ATOM 2180 N N . THR A 1 289 ? 56.043 -2.922 7.478 1.00 196.78 287 THR A N 1
ATOM 2181 C CA . THR A 1 289 ? 56.145 -3.289 8.885 1.00 196.78 287 THR A CA 1
ATOM 2182 C C . THR A 1 289 ? 55.382 -2.331 9.809 1.00 196.78 287 THR A C 1
ATOM 2183 O O . THR A 1 289 ? 54.926 -1.268 9.392 1.00 196.78 287 THR A O 1
ATOM 2185 N N . ASP A 1 290 ? 55.248 -2.742 11.066 1.00 87.87 288 ASP A N 1
ATOM 2186 C CA . ASP A 1 290 ? 54.584 -1.987 12.130 1.00 87.87 288 ASP A CA 1
ATOM 2187 C C . ASP A 1 290 ? 55.067 -2.709 13.392 1.00 87.87 288 ASP A C 1
ATOM 2188 O O . ASP A 1 290 ? 55.689 -3.761 13.288 1.00 87.87 288 ASP A O 1
ATOM 2190 N N . PRO A 1 291 ? 54.814 -2.163 14.593 1.00 196.02 289 PRO A N 1
ATOM 2191 C CA . PRO A 1 291 ? 55.301 -2.909 15.758 1.00 196.02 289 PRO A CA 1
ATOM 2192 C C . PRO A 1 291 ? 54.297 -3.880 16.383 1.00 196.02 289 PRO A C 1
ATOM 2193 O O . PRO A 1 291 ? 54.623 -5.035 16.647 1.00 196.02 289 PRO A O 1
ATOM 2197 N N . ASN A 1 292 ? 53.080 -3.411 16.625 1.00 113.64 290 ASN A N 1
ATOM 2198 C CA . ASN A 1 292 ? 52.053 -4.257 17.221 1.00 113.64 290 ASN A CA 1
ATOM 2199 C C . ASN A 1 292 ? 51.761 -5.438 16.322 1.00 113.64 290 ASN A C 1
ATOM 2200 O O . ASN A 1 292 ? 51.348 -6.490 16.797 1.00 113.64 290 ASN A O 1
ATOM 2205 N N . PHE A 1 293 ? 51.978 -5.263 15.020 1.00 93.09 291 PHE A N 1
ATOM 2206 C CA . PHE A 1 293 ? 51.743 -6.337 14.062 1.00 93.09 291 PHE A CA 1
ATOM 2207 C C . PHE A 1 293 ? 52.775 -7.397 14.368 1.00 93.09 291 PHE A C 1
ATOM 2208 O O . PHE A 1 293 ? 52.450 -8.558 14.653 1.00 93.09 291 PHE A O 1
ATOM 2216 N N . ASP A 1 294 ? 54.032 -6.979 14.313 1.00 70.43 292 ASP A N 1
ATOM 2217 C CA . ASP A 1 294 ? 55.112 -7.877 14.625 1.00 70.43 292 ASP A CA 1
ATOM 2218 C C . ASP A 1 294 ? 54.884 -8.521 15.989 1.00 70.43 292 ASP A C 1
ATOM 2219 O O . ASP A 1 294 ? 55.024 -9.725 16.102 1.00 70.43 292 ASP A O 1
ATOM 2224 N N . GLU A 1 295 ? 54.515 -7.770 17.021 1.00 87.10 293 GLU A N 1
ATOM 2225 C CA . GLU A 1 295 ? 54.296 -8.439 18.301 1.00 87.10 293 GLU A CA 1
ATOM 2226 C C . GLU A 1 295 ? 53.275 -9.573 18.075 1.00 87.10 293 GLU A C 1
ATOM 2227 O O . GLU A 1 295 ? 53.378 -10.653 18.690 1.00 87.10 293 GLU A O 1
ATOM 2233 N N . HIS A 1 296 ? 52.324 -9.340 17.160 1.00 69.41 294 HIS A N 1
ATOM 2234 C CA . HIS A 1 296 ? 51.273 -10.316 16.865 1.00 69.41 294 HIS A CA 1
ATOM 2235 C C . HIS A 1 296 ? 51.787 -11.508 16.079 1.00 69.41 294 HIS A C 1
ATOM 2236 O O . HIS A 1 296 ? 51.614 -12.647 16.493 1.00 69.41 294 HIS A O 1
ATOM 2243 N N . VAL A 1 297 ? 52.419 -11.241 14.946 1.00 73.09 295 VAL A N 1
ATOM 2244 C CA . VAL A 1 297 ? 52.967 -12.299 14.117 1.00 73.09 295 VAL A CA 1
ATOM 2245 C C . VAL A 1 297 ? 53.914 -13.153 14.947 1.00 73.09 295 VAL A C 1
ATOM 2246 O O . VAL A 1 297 ? 53.937 -14.376 14.843 1.00 73.09 295 VAL A O 1
ATOM 2250 N N . ALA A 1 298 ? 54.720 -12.495 15.758 1.00 55.86 296 ALA A N 1
ATOM 2251 C CA . ALA A 1 298 ? 55.637 -13.197 16.621 1.00 55.86 296 ALA A CA 1
ATOM 2252 C C . ALA A 1 298 ? 54.853 -14.147 17.530 1.00 55.86 296 ALA A C 1
ATOM 2253 O O . ALA A 1 298 ? 55.206 -15.329 17.662 1.00 55.86 296 ALA A O 1
ATOM 2255 N N . LYS A 1 299 ? 53.802 -13.643 18.175 1.00 77.39 297 LYS A N 1
ATOM 2256 C CA . LYS A 1 299 ? 53.015 -14.498 19.064 1.00 77.39 297 LYS A CA 1
ATOM 2257 C C . LYS A 1 299 ? 52.504 -15.720 18.286 1.00 77.39 297 LYS A C 1
ATOM 2258 O O . LYS A 1 299 ? 52.421 -16.828 18.825 1.00 77.39 297 LYS A O 1
ATOM 2264 N N . LEU A 1 300 ? 52.178 -15.495 17.011 1.00 62.33 298 LEU A N 1
ATOM 2265 C CA . LEU A 1 300 ? 51.664 -16.524 16.124 1.00 62.33 298 LEU A CA 1
ATOM 2266 C C . LEU A 1 300 ? 52.702 -17.567 15.988 1.00 62.33 298 LEU A C 1
ATOM 2267 O O . LEU A 1 300 ? 52.476 -18.726 16.251 1.00 62.33 298 LEU A O 1
ATOM 2272 N N . ILE A 1 301 ? 53.865 -17.144 15.548 1.00 69.36 299 ILE A N 1
ATOM 2273 C CA . ILE A 1 301 ? 54.947 -18.076 15.402 1.00 69.36 299 ILE A CA 1
ATOM 2274 C C . ILE A 1 301 ? 55.234 -18.721 16.748 1.00 69.36 299 ILE A C 1
ATOM 2275 O O . ILE A 1 301 ? 55.216 -19.939 16.870 1.00 69.36 299 ILE A O 1
ATOM 2280 N N . ASN A 1 302 ? 55.461 -17.927 17.777 1.00 77.92 300 ASN A N 1
ATOM 2281 C CA . ASN A 1 302 ? 55.736 -18.525 19.070 1.00 77.92 300 ASN A CA 1
ATOM 2282 C C . ASN A 1 302 ? 54.739 -19.637 19.409 1.00 77.92 300 ASN A C 1
ATOM 2283 O O . ASN A 1 302 ? 55.137 -20.719 19.850 1.00 77.92 300 ASN A O 1
ATOM 2288 N N . ALA A 1 303 ? 53.452 -19.378 19.185 1.00 88.85 301 ALA A N 1
ATOM 2289 C CA . ALA A 1 303 ? 52.406 -20.356 19.482 1.00 88.85 301 ALA A CA 1
ATOM 2290 C C . ALA A 1 303 ? 52.625 -21.668 18.738 1.00 88.85 301 ALA A C 1
ATOM 2291 O O . ALA A 1 303 ? 52.578 -22.735 19.342 1.00 88.85 301 ALA A O 1
ATOM 2293 N N . GLN A 1 304 ? 52.851 -21.588 17.428 1.00 80.09 302 GLN A N 1
ATOM 2294 C CA . GLN A 1 304 ? 53.088 -22.775 16.615 1.00 80.09 302 GLN A CA 1
ATOM 2295 C C . GLN A 1 304 ? 54.289 -23.495 17.196 1.00 80.09 302 GLN A C 1
ATOM 2296 O O . GLN A 1 304 ? 54.182 -24.610 17.686 1.00 80.09 302 GLN A O 1
ATOM 2302 N N . GLY A 1 305 ? 55.434 -22.829 17.159 1.00 72.39 303 GLY A N 1
ATOM 2303 C CA . GLY A 1 305 ? 56.658 -23.406 17.674 1.00 72.39 303 GLY A CA 1
ATOM 2304 C C . GLY A 1 305 ? 56.449 -24.206 18.929 1.00 72.39 303 GLY A C 1
ATOM 2305 O O . GLY A 1 305 ? 56.699 -25.397 18.952 1.00 72.39 303 GLY A O 1
ATOM 2306 N N . VAL A 1 306 ? 55.968 -23.559 19.974 1.00 86.31 304 VAL A N 1
ATOM 2307 C CA . VAL A 1 306 ? 55.767 -24.258 21.231 1.00 86.31 304 VAL A CA 1
ATOM 2308 C C . VAL A 1 306 ? 54.870 -25.511 21.081 1.00 86.31 304 VAL A C 1
ATOM 2309 O O . VAL A 1 306 ? 55.029 -26.494 21.824 1.00 86.31 304 VAL A O 1
ATOM 2313 N N . GLU A 1 307 ? 53.955 -25.476 20.108 1.00 71.79 305 GLU A N 1
ATOM 2314 C CA . GLU A 1 307 ? 53.063 -26.604 19.821 1.00 71.79 305 GLU A CA 1
ATOM 2315 C C . GLU A 1 307 ? 53.847 -27.711 19.146 1.00 71.79 305 GLU A C 1
ATOM 2316 O O . GLU A 1 307 ? 53.910 -28.811 19.646 1.00 71.79 305 GLU A O 1
ATOM 2322 N N . LEU A 1 308 ? 54.443 -27.424 18.001 1.00 71.73 306 LEU A N 1
ATOM 2323 C CA . LEU A 1 308 ? 55.223 -28.437 17.313 1.00 71.73 306 LEU A CA 1
ATOM 2324 C C . LEU A 1 308 ? 56.208 -29.077 18.253 1.00 71.73 306 LEU A C 1
ATOM 2325 O O . LEU A 1 308 ? 56.348 -30.288 18.276 1.00 71.73 306 LEU A O 1
ATOM 2330 N N . VAL A 1 309 ? 56.901 -28.281 19.042 1.00 68.11 307 VAL A N 1
ATOM 2331 C CA . VAL A 1 309 ? 57.875 -28.866 19.942 1.00 68.11 307 VAL A CA 1
ATOM 2332 C C . VAL A 1 309 ? 57.222 -29.706 21.024 1.00 68.11 307 VAL A C 1
ATOM 2333 O O . VAL A 1 309 ? 57.705 -30.799 21.329 1.00 68.11 307 VAL A O 1
ATOM 2337 N N . ALA A 1 310 ? 56.132 -29.212 21.608 1.00 96.36 308 ALA A N 1
ATOM 2338 C CA . ALA A 1 310 ? 55.445 -29.966 22.654 1.00 96.36 308 ALA A CA 1
ATOM 2339 C C . ALA A 1 310 ? 54.990 -31.314 22.108 1.00 96.36 308 ALA A C 1
ATOM 2340 O O . ALA A 1 310 ? 54.924 -32.295 22.830 1.00 96.36 308 ALA A O 1
ATOM 2342 N N . ILE A 1 311 ? 54.697 -31.355 20.819 1.00 88.38 309 ILE A N 1
ATOM 2343 C CA . ILE A 1 311 ? 54.237 -32.563 20.161 1.00 88.38 309 ILE A CA 1
ATOM 2344 C C . ILE A 1 311 ? 55.350 -33.554 19.901 1.00 88.38 309 ILE A C 1
ATOM 2345 O O . ILE A 1 311 ? 55.142 -34.742 20.043 1.00 88.38 309 ILE A O 1
ATOM 2350 N N . LYS A 1 312 ? 56.529 -33.091 19.513 1.00 123.03 310 LYS A N 1
ATOM 2351 C CA . LYS A 1 312 ? 57.620 -34.013 19.234 1.00 123.03 310 LYS A CA 1
ATOM 2352 C C . LYS A 1 312 ? 58.094 -34.838 20.440 1.00 123.03 310 LYS A C 1
ATOM 2353 O O . LYS A 1 312 ? 58.741 -35.866 20.251 1.00 123.03 310 LYS A O 1
ATOM 2356 N N . SER A 1 313 ? 57.784 -34.408 21.666 1.00 127.79 311 SER A N 1
ATOM 2357 C CA . SER A 1 313 ? 58.219 -35.140 22.870 1.00 127.79 311 SER A CA 1
ATOM 2358 C C . SER A 1 313 ? 57.589 -36.531 23.094 1.00 127.79 311 SER A C 1
ATOM 2359 O O . SER A 1 313 ? 58.278 -37.470 23.502 1.00 127.79 311 SER A O 1
ATOM 2362 N N . ASP A 1 314 ? 56.285 -36.661 22.860 1.00 200.65 312 ASP A N 1
ATOM 2363 C CA . ASP A 1 314 ? 55.611 -37.953 22.998 1.00 200.65 312 ASP A CA 1
ATOM 2364 C C . ASP A 1 314 ? 55.009 -38.239 21.621 1.00 200.65 312 ASP A C 1
ATOM 2365 O O . ASP A 1 314 ? 53.794 -38.267 21.447 1.00 200.65 312 ASP A O 1
ATOM 2370 N N . PRO A 1 315 ? 55.882 -38.463 20.622 1.00 200.65 313 PRO A N 1
ATOM 2371 C CA . PRO A 1 315 ? 55.626 -38.749 19.205 1.00 200.65 313 PRO A CA 1
ATOM 2372 C C . PRO A 1 315 ? 54.480 -39.697 18.820 1.00 200.65 313 PRO A C 1
ATOM 2373 O O . PRO A 1 315 ? 53.810 -39.487 17.803 1.00 200.65 313 PRO A O 1
ATOM 2377 N N . SER A 1 316 ? 54.266 -40.732 19.623 1.00 158.54 314 SER A N 1
ATOM 2378 C CA . SER A 1 316 ? 53.214 -41.709 19.376 1.00 158.54 314 SER A CA 1
ATOM 2379 C C . SER A 1 316 ? 53.554 -42.945 20.199 1.00 158.54 314 SER A C 1
ATOM 2380 O O . SER A 1 316 ? 54.607 -42.996 20.841 1.00 158.54 314 SER A O 1
ATOM 2382 N N . SER A 1 319 ? 52.356 -41.584 13.337 1.00 109.66 317 SER A N 1
ATOM 2383 C CA . SER A 1 319 ? 52.950 -42.426 12.305 1.00 109.66 317 SER A CA 1
ATOM 2384 C C . SER A 1 319 ? 54.432 -42.084 12.153 1.00 109.66 317 SER A C 1
ATOM 2385 O O . SER A 1 319 ? 54.953 -41.240 12.883 1.00 109.66 317 SER A O 1
ATOM 2388 N N . PRO A 1 320 ? 55.142 -42.748 11.216 1.00 150.23 318 PRO A N 1
ATOM 2389 C CA . PRO A 1 320 ? 56.562 -42.417 11.065 1.00 150.23 318 PRO A CA 1
ATOM 2390 C C . PRO A 1 320 ? 56.680 -41.166 10.203 1.00 150.23 318 PRO A C 1
ATOM 2391 O O . PRO A 1 320 ? 57.600 -40.364 10.366 1.00 150.23 318 PRO A O 1
ATOM 2395 N N . GLU A 1 321 ? 55.726 -41.013 9.290 1.00 157.31 319 GLU A N 1
ATOM 2396 C CA . GLU A 1 321 ? 55.681 -39.875 8.383 1.00 157.31 319 GLU A CA 1
ATOM 2397 C C . GLU A 1 321 ? 55.374 -38.578 9.130 1.00 157.31 319 GLU A C 1
ATOM 2398 O O . GLU A 1 321 ? 56.106 -37.596 8.993 1.00 157.31 319 GLU A O 1
ATOM 2400 N N . LEU A 1 322 ? 54.293 -38.570 9.910 1.00 128.32 320 LEU A N 1
ATOM 2401 C CA . LEU A 1 322 ? 53.924 -37.384 10.678 1.00 128.32 320 LEU A CA 1
ATOM 2402 C C . LEU A 1 322 ? 55.056 -36.976 11.602 1.00 128.32 320 LEU A C 1
ATOM 2403 O O . LEU A 1 322 ? 55.202 -35.805 11.943 1.00 128.32 320 LEU A O 1
ATOM 2408 N N . LYS A 1 323 ? 55.852 -37.950 12.019 1.00 112.38 321 LYS A N 1
ATOM 2409 C CA . LYS A 1 323 ? 56.978 -37.667 12.887 1.00 112.38 321 LYS A CA 1
ATOM 2410 C C . LYS A 1 323 ? 57.901 -36.726 12.116 1.00 112.38 321 LYS A C 1
ATOM 2411 O O . LYS A 1 323 ? 58.444 -35.770 12.675 1.00 112.38 321 LYS A O 1
ATOM 2414 N N . GLU A 1 324 ? 58.065 -37.012 10.823 1.00 125.68 322 GLU A N 1
ATOM 2415 C CA . GLU A 1 324 ? 58.907 -36.209 9.939 1.00 125.68 322 GLU A CA 1
ATOM 2416 C C . GLU A 1 324 ? 58.246 -34.858 9.742 1.00 125.68 322 GLU A C 1
ATOM 2417 O O . GLU A 1 324 ? 58.812 -33.828 10.084 1.00 125.68 322 GLU A O 1
ATOM 2419 N N . ASN A 1 325 ? 57.042 -34.876 9.186 1.00 119.82 323 ASN A N 1
ATOM 2420 C CA . ASN A 1 325 ? 56.261 -33.661 8.955 1.00 119.82 323 ASN A CA 1
ATOM 2421 C C . ASN A 1 325 ? 56.465 -32.671 10.099 1.00 119.82 323 ASN A C 1
ATOM 2422 O O . ASN A 1 325 ? 56.866 -31.537 9.887 1.00 119.82 323 ASN A O 1
ATOM 2427 N N . CYS A 1 326 ? 56.183 -33.109 11.317 1.00 99.50 324 CYS A N 1
ATOM 2428 C CA . CYS A 1 326 ? 56.350 -32.261 12.481 1.00 99.50 324 CYS A CA 1
ATOM 2429 C C . CYS A 1 326 ? 57.709 -31.564 12.502 1.00 99.50 324 CYS A C 1
ATOM 2430 O O . CYS A 1 326 ? 57.763 -30.358 12.630 1.00 99.50 324 CYS A O 1
ATOM 2433 N N . SER A 1 327 ? 58.807 -32.306 12.381 1.00 83.73 325 SER A N 1
ATOM 2434 C CA . SER A 1 327 ? 60.150 -31.706 12.387 1.00 83.73 325 SER A CA 1
ATOM 2435 C C . SER A 1 327 ? 60.418 -30.784 11.206 1.00 83.73 325 SER A C 1
ATOM 2436 O O . SER A 1 327 ? 61.244 -29.890 11.307 1.00 83.73 325 SER A O 1
ATOM 2439 N N . PHE A 1 328 ? 59.736 -31.016 10.087 1.00 86.27 326 PHE A N 1
ATOM 2440 C CA . PHE A 1 328 ? 59.872 -30.181 8.892 1.00 86.27 326 PHE A CA 1
ATOM 2441 C C . PHE A 1 328 ? 59.201 -28.821 9.150 1.00 86.27 326 PHE A C 1
ATOM 2442 O O . PHE A 1 328 ? 59.819 -27.770 8.961 1.00 86.27 326 PHE A O 1
ATOM 2450 N N . GLN A 1 329 ? 57.947 -28.844 9.597 1.00 95.14 327 GLN A N 1
ATOM 2451 C CA . GLN A 1 329 ? 57.239 -27.616 9.925 1.00 95.14 327 GLN A CA 1
ATOM 2452 C C . GLN A 1 329 ? 58.044 -26.842 10.954 1.00 95.14 327 GLN A C 1
ATOM 2453 O O . GLN A 1 329 ? 58.211 -25.635 10.835 1.00 95.14 327 GLN A O 1
ATOM 2459 N N . LEU A 1 330 ? 58.525 -27.536 11.977 1.00 62.79 328 LEU A N 1
ATOM 2460 C CA . LEU A 1 330 ? 59.332 -26.902 13.001 1.00 62.79 328 LEU A CA 1
ATOM 2461 C C . LEU A 1 330 ? 60.517 -26.187 12.343 1.00 62.79 328 LEU A C 1
ATOM 2462 O O . LEU A 1 330 ? 60.763 -25.004 12.590 1.00 62.79 328 LEU A O 1
ATOM 2467 N N . TYR A 1 331 ? 61.247 -26.905 11.499 1.00 72.28 329 TYR A N 1
ATOM 2468 C CA . TYR A 1 331 ? 62.394 -26.342 10.820 1.00 72.28 329 TYR A CA 1
ATOM 2469 C C . TYR A 1 331 ? 62.038 -25.060 10.057 1.00 72.28 329 TYR A C 1
ATOM 2470 O O . TYR A 1 331 ? 62.712 -24.031 10.203 1.00 72.28 329 TYR A O 1
ATOM 2479 N N . ASN A 1 332 ? 60.964 -25.099 9.274 1.00 75.29 330 ASN A N 1
ATOM 2480 C CA . ASN A 1 332 ? 60.581 -23.930 8.481 1.00 75.29 330 ASN A CA 1
ATOM 2481 C C . ASN A 1 332 ? 60.253 -22.678 9.263 1.00 75.29 330 ASN A C 1
ATOM 2482 O O . ASN A 1 332 ? 60.109 -21.588 8.690 1.00 75.29 330 ASN A O 1
ATOM 2487 N N . LEU A 1 333 ? 60.136 -22.840 10.573 1.00 67.29 331 LEU A N 1
ATOM 2488 C CA . LEU A 1 333 ? 59.849 -21.720 11.438 1.00 67.29 331 LEU A CA 1
ATOM 2489 C C . LEU A 1 333 ? 61.138 -21.173 11.998 1.00 67.29 331 LEU A C 1
ATOM 2490 O O . LEU A 1 333 ? 61.122 -20.235 12.766 1.00 67.29 331 LEU A O 1
ATOM 2495 N N . PHE A 1 334 ? 62.266 -21.754 11.646 1.00 74.19 332 PHE A N 1
ATOM 2496 C CA . PHE A 1 334 ? 63.489 -21.258 12.230 1.00 74.19 332 PHE A CA 1
ATOM 2497 C C . PHE A 1 334 ? 63.869 -19.847 11.798 1.00 74.19 332 PHE A C 1
ATOM 2498 O O . PHE A 1 334 ? 64.308 -19.037 12.618 1.00 74.19 332 PHE A O 1
ATOM 2506 N N . PRO A 1 335 ? 63.680 -19.513 10.514 1.00 83.25 333 PRO A N 1
ATOM 2507 C CA . PRO A 1 335 ? 64.032 -18.177 10.034 1.00 83.25 333 PRO A CA 1
ATOM 2508 C C . PRO A 1 335 ? 63.216 -17.095 10.702 1.00 83.25 333 PRO A C 1
ATOM 2509 O O . PRO A 1 335 ? 63.633 -15.947 10.797 1.00 83.25 333 PRO A O 1
ATOM 2513 N N . TYR A 1 336 ? 62.018 -17.474 11.111 1.00 69.33 334 TYR A N 1
ATOM 2514 C CA . TYR A 1 336 ? 61.106 -16.564 11.749 1.00 69.33 334 TYR A CA 1
ATOM 2515 C C . TYR A 1 336 ? 61.462 -16.435 13.198 1.00 69.33 334 TYR A C 1
ATOM 2516 O O . TYR A 1 336 ? 61.521 -15.341 13.719 1.00 69.33 334 TYR A O 1
ATOM 2525 N N . LEU A 1 337 ? 61.713 -17.550 13.858 1.00 66.33 335 LEU A N 1
ATOM 2526 C CA . LEU A 1 337 ? 62.071 -17.521 15.265 1.00 66.33 335 LEU A CA 1
ATOM 2527 C C . LEU A 1 337 ? 63.236 -16.565 15.462 1.00 66.33 335 LEU A C 1
ATOM 2528 O O . LEU A 1 337 ? 63.367 -15.927 16.502 1.00 66.33 335 LEU A O 1
ATOM 2533 N N . ILE A 1 338 ? 64.094 -16.479 14.451 1.00 83.79 336 ILE A N 1
ATOM 2534 C CA . ILE A 1 338 ? 65.280 -15.621 14.506 1.00 83.79 336 ILE A CA 1
ATOM 2535 C C . ILE A 1 338 ? 64.905 -14.193 14.187 1.00 83.79 336 ILE A C 1
ATOM 2536 O O . ILE A 1 338 ? 65.168 -13.275 14.968 1.00 83.79 336 ILE A O 1
ATOM 2541 N N . ARG A 1 339 ? 64.305 -14.047 13.007 1.00 72.77 337 ARG A N 1
ATOM 2542 C CA . ARG A 1 339 ? 63.834 -12.789 12.466 1.00 72.77 337 ARG A CA 1
ATOM 2543 C C . ARG A 1 339 ? 63.079 -11.954 13.504 1.00 72.77 337 ARG A C 1
ATOM 2544 O O . ARG A 1 339 ? 63.028 -10.721 13.397 1.00 72.77 337 ARG A O 1
ATOM 2552 N N . TYR A 1 340 ? 62.529 -12.609 14.527 1.00 86.17 338 TYR A N 1
ATOM 2553 C CA . TYR A 1 340 ? 61.801 -11.902 15.580 1.00 86.17 338 TYR A CA 1
ATOM 2554 C C . TYR A 1 340 ? 62.565 -11.873 16.886 1.00 86.17 338 TYR A C 1
ATOM 2555 O O . TYR A 1 340 ? 62.344 -11.003 17.732 1.00 86.17 338 TYR A O 1
ATOM 2564 N N . LEU A 1 341 ? 63.463 -12.832 17.059 1.00 64.49 339 LEU A N 1
ATOM 2565 C CA . LEU A 1 341 ? 64.237 -12.889 18.287 1.00 64.49 339 LEU A CA 1
ATOM 2566 C C . LEU A 1 341 ? 65.178 -11.707 18.233 1.00 64.49 339 LEU A C 1
ATOM 2567 O O . LEU A 1 341 ? 65.462 -11.048 19.236 1.00 64.49 339 LEU A O 1
ATOM 2572 N N . SER A 1 342 ? 65.638 -11.433 17.024 1.00 79.71 340 SER A N 1
ATOM 2573 C CA . SER A 1 342 ? 66.572 -10.354 16.800 1.00 79.71 340 SER A CA 1
ATOM 2574 C C . SER A 1 342 ? 65.865 -9.054 16.470 1.00 79.71 340 SER A C 1
ATOM 2575 O O . SER A 1 342 ? 66.367 -8.224 15.716 1.00 79.71 340 SER A O 1
ATOM 2578 N N . ASP A 1 343 ? 64.688 -8.863 17.032 1.00 95.18 341 ASP A N 1
ATOM 2579 C CA . ASP A 1 343 ? 63.983 -7.641 16.735 1.00 95.18 341 ASP A CA 1
ATOM 2580 C C . ASP A 1 343 ? 64.529 -6.535 17.603 1.00 95.18 341 ASP A C 1
ATOM 2581 O O . ASP A 1 343 ? 65.046 -6.791 18.691 1.00 95.18 341 ASP A O 1
ATOM 2586 N N . ASP A 1 344 ? 64.410 -5.304 17.117 1.00 102.38 342 ASP A N 1
ATOM 2587 C CA . ASP A 1 344 ? 64.893 -4.140 17.850 1.00 102.38 342 ASP A CA 1
ATOM 2588 C C . ASP A 1 344 ? 64.052 -3.848 19.090 1.00 102.38 342 ASP A C 1
ATOM 2589 O O . ASP A 1 344 ? 64.564 -3.329 20.081 1.00 102.38 342 ASP A O 1
ATOM 2594 N N . TYR A 1 345 ? 62.763 -4.173 19.032 1.00 83.71 343 TYR A N 1
ATOM 2595 C CA . TYR A 1 345 ? 61.852 -3.922 20.158 1.00 83.71 343 TYR A CA 1
ATOM 2596 C C . TYR A 1 345 ? 61.879 -5.071 21.159 1.00 83.71 343 TYR A C 1
ATOM 2597 O O . TYR A 1 345 ? 61.576 -6.202 20.807 1.00 83.71 343 TYR A O 1
ATOM 2606 N N . ASP A 1 346 ? 62.231 -4.790 22.406 1.00 107.76 344 ASP A N 1
ATOM 2607 C CA . ASP A 1 346 ? 62.299 -5.857 23.396 1.00 107.76 344 ASP A CA 1
ATOM 2608 C C . ASP A 1 346 ? 61.007 -6.635 23.464 1.00 107.76 344 ASP A C 1
ATOM 2609 O O . ASP A 1 346 ? 61.022 -7.851 23.623 1.00 107.76 344 ASP A O 1
ATOM 2614 N N . GLU A 1 347 ? 59.891 -5.939 23.305 1.00 94.74 345 GLU A N 1
ATOM 2615 C CA . GLU A 1 347 ? 58.589 -6.594 23.400 1.00 94.74 345 GLU A CA 1
ATOM 2616 C C . GLU A 1 347 ? 58.361 -7.663 22.313 1.00 94.74 345 GLU A C 1
ATOM 2617 O O . GLU A 1 347 ? 57.828 -8.749 22.598 1.00 94.74 345 GLU A O 1
ATOM 2623 N N . THR A 1 348 ? 58.765 -7.360 21.082 1.00 74.25 346 THR A N 1
ATOM 2624 C CA . THR A 1 348 ? 58.651 -8.298 19.972 1.00 74.25 346 THR A CA 1
ATOM 2625 C C . THR A 1 348 ? 59.569 -9.518 20.242 1.00 74.25 346 THR A C 1
ATOM 2626 O O . THR A 1 348 ? 59.161 -10.672 20.049 1.00 74.25 346 THR A O 1
ATOM 2630 N N . SER A 1 349 ? 60.801 -9.257 20.691 1.00 87.28 347 SER A N 1
ATOM 2631 C CA . SER A 1 349 ? 61.748 -10.318 20.999 1.00 87.28 347 SER A CA 1
ATOM 2632 C C . SER A 1 349 ? 61.212 -11.236 22.104 1.00 87.28 347 SER A C 1
ATOM 2633 O O . SER A 1 349 ? 61.227 -12.457 21.980 1.00 87.28 347 SER A O 1
ATOM 2636 N N . THR A 1 350 ? 60.720 -10.660 23.184 1.00 62.33 348 THR A N 1
ATOM 2637 C CA . THR A 1 350 ? 60.229 -11.493 24.266 1.00 62.33 348 THR A CA 1
ATOM 2638 C C . THR A 1 350 ? 58.999 -12.348 23.927 1.00 62.33 348 THR A C 1
ATOM 2639 O O . THR A 1 350 ? 58.700 -13.361 24.606 1.00 62.33 348 THR A O 1
ATOM 2643 N N . ALA A 1 351 ? 58.315 -11.960 22.851 1.00 72.42 349 ALA A N 1
ATOM 2644 C CA . ALA A 1 351 ? 57.123 -12.661 22.405 1.00 72.42 349 ALA A CA 1
ATOM 2645 C C . ALA A 1 351 ? 57.491 -14.049 21.954 1.00 72.42 349 ALA A C 1
ATOM 2646 O O . ALA A 1 351 ? 56.671 -14.938 21.920 1.00 72.42 349 ALA A O 1
ATOM 2648 N N . VAL A 1 352 ? 58.757 -14.244 21.649 1.00 67.50 350 VAL A N 1
ATOM 2649 C CA . VAL A 1 352 ? 59.222 -15.516 21.113 1.00 67.50 350 VAL A CA 1
ATOM 2650 C C . VAL A 1 352 ? 60.110 -16.339 22.044 1.00 67.50 350 VAL A C 1
ATOM 2651 O O . VAL A 1 352 ? 60.486 -17.438 21.702 1.00 67.50 350 VAL A O 1
ATOM 2655 N N . PHE A 1 353 ? 60.433 -15.817 23.223 1.00 81.38 351 PHE A N 1
ATOM 2656 C CA . PHE A 1 353 ? 61.287 -16.530 24.175 1.00 81.38 351 PHE A CA 1
ATOM 2657 C C . PHE A 1 353 ? 60.850 -17.939 24.552 1.00 81.38 351 PHE A C 1
ATOM 2658 O O . PHE A 1 353 ? 61.679 -18.856 24.630 1.00 81.38 351 PHE A O 1
ATOM 2666 N N . PRO A 1 354 ? 59.546 -18.132 24.821 1.00 84.28 352 PRO A N 1
ATOM 2667 C CA . PRO A 1 354 ? 59.036 -19.458 25.197 1.00 84.28 352 PRO A CA 1
ATOM 2668 C C . PRO A 1 354 ? 59.512 -20.477 24.192 1.00 84.28 352 PRO A C 1
ATOM 2669 O O . PRO A 1 354 ? 60.328 -21.333 24.493 1.00 84.28 352 PRO A O 1
ATOM 2673 N N . PHE A 1 355 ? 58.996 -20.344 22.984 1.00 59.38 353 PHE A N 1
ATOM 2674 C CA . PHE A 1 355 ? 59.353 -21.195 21.871 1.00 59.38 353 PHE A CA 1
ATOM 2675 C C . PHE A 1 355 ? 60.860 -21.388 21.845 1.00 59.38 353 PHE A C 1
ATOM 2676 O O . PHE A 1 355 ? 61.341 -22.508 21.848 1.00 59.38 353 PHE A O 1
ATOM 2684 N N . LEU A 1 356 ? 61.617 -20.307 21.822 1.00 60.61 354 LEU A N 1
ATOM 2685 C CA . LEU A 1 356 ? 63.058 -20.468 21.787 1.00 60.61 354 LEU A CA 1
ATOM 2686 C C . LEU A 1 356 ? 63.468 -21.386 22.903 1.00 60.61 354 LEU A C 1
ATOM 2687 O O . LEU A 1 356 ? 64.226 -22.326 22.678 1.00 60.61 354 LEU A O 1
ATOM 2692 N N . SER A 1 357 ? 62.961 -21.110 24.102 1.00 67.81 355 SER A N 1
ATOM 2693 C CA . SER A 1 357 ? 63.298 -21.912 25.271 1.00 67.81 355 SER A CA 1
ATOM 2694 C C . SER A 1 357 ? 62.872 -23.388 25.156 1.00 67.81 355 SER A C 1
ATOM 2695 O O . SER A 1 357 ? 63.668 -24.303 25.383 1.00 67.81 355 SER A O 1
ATOM 2698 N N . ASP A 1 358 ? 61.612 -23.610 24.809 1.00 74.66 356 ASP A N 1
ATOM 2699 C CA . ASP A 1 358 ? 61.079 -24.954 24.632 1.00 74.66 356 ASP A CA 1
ATOM 2700 C C . ASP A 1 358 ? 61.915 -25.708 23.618 1.00 74.66 356 ASP A C 1
ATOM 2701 O O . ASP A 1 358 ? 62.105 -26.915 23.728 1.00 74.66 356 ASP A O 1
ATOM 2706 N N . LEU A 1 359 ? 62.398 -24.990 22.615 1.00 62.43 357 LEU A N 1
ATOM 2707 C CA . LEU A 1 359 ? 63.199 -25.588 21.560 1.00 62.43 357 LEU A CA 1
ATOM 2708 C C . LEU A 1 359 ? 64.632 -25.971 21.940 1.00 62.43 357 LEU A C 1
ATOM 2709 O O . LEU A 1 359 ? 65.075 -27.079 21.672 1.00 62.43 357 LEU A O 1
ATOM 2714 N N . LEU A 1 360 ? 65.369 -25.057 22.546 1.00 70.07 358 LEU A N 1
ATOM 2715 C CA . LEU A 1 360 ? 66.738 -25.357 22.905 1.00 70.07 358 LEU A CA 1
ATOM 2716 C C . LEU A 1 360 ? 66.788 -26.496 23.871 1.00 70.07 358 LEU A C 1
ATOM 2717 O O . LEU A 1 360 ? 67.796 -27.188 23.937 1.00 70.07 358 LEU A O 1
ATOM 2722 N N . VAL A 1 361 ? 65.694 -26.682 24.612 1.00 102.86 359 VAL A N 1
ATOM 2723 C CA . VAL A 1 361 ? 65.559 -27.754 25.603 1.00 102.86 359 VAL A CA 1
ATOM 2724 C C . VAL A 1 361 ? 65.372 -29.103 24.917 1.00 102.86 359 VAL A C 1
ATOM 2725 O O . VAL A 1 361 ? 65.840 -30.124 25.405 1.00 102.86 359 VAL A O 1
ATOM 2729 N N . SER A 1 362 ? 64.679 -29.104 23.787 1.00 88.71 360 SER A N 1
ATOM 2730 C CA . SER A 1 362 ? 64.475 -30.335 23.048 1.00 88.71 360 SER A CA 1
ATOM 2731 C C . SER A 1 362 ? 65.764 -30.636 22.271 1.00 88.71 360 SER A C 1
ATOM 2732 O O . SER A 1 362 ? 66.093 -31.792 21.965 1.00 88.71 360 SER A O 1
ATOM 2735 N N . LEU A 1 363 ? 66.492 -29.578 21.941 1.00 75.86 361 LEU A N 1
ATOM 2736 C CA . LEU A 1 363 ? 67.731 -29.736 21.215 1.00 75.86 361 LEU A CA 1
ATOM 2737 C C . LEU A 1 363 ? 68.794 -30.250 22.149 1.00 75.86 361 LEU A C 1
ATOM 2738 O O . LEU A 1 363 ? 69.659 -31.004 21.740 1.00 75.86 361 LEU A O 1
ATOM 2743 N N . ARG A 1 364 ? 68.741 -29.836 23.406 1.00 115.68 362 ARG A N 1
ATOM 2744 C CA . ARG A 1 364 ? 69.724 -30.300 24.365 1.00 115.68 362 ARG A CA 1
ATOM 2745 C C . ARG A 1 364 ? 69.523 -31.803 24.552 1.00 115.68 362 ARG A C 1
ATOM 2746 O O . ARG A 1 364 ? 70.491 -32.543 24.723 1.00 115.68 362 ARG A O 1
ATOM 2749 N N . LYS A 1 365 ? 68.268 -32.257 24.511 1.00 125.39 363 LYS A N 1
ATOM 2750 C CA . LYS A 1 365 ? 67.964 -33.684 24.686 1.00 125.39 363 LYS A CA 1
ATOM 2751 C C . LYS A 1 365 ? 68.422 -34.489 23.488 1.00 125.39 363 LYS A C 1
ATOM 2752 O O . LYS A 1 365 ? 68.860 -35.627 23.633 1.00 125.39 363 LYS A O 1
ATOM 2758 N N . GLU A 1 366 ? 68.306 -33.892 22.305 1.00 95.86 364 GLU A N 1
ATOM 2759 C CA . GLU A 1 366 ? 68.687 -34.549 21.059 1.00 95.86 364 GLU A CA 1
ATOM 2760 C C . GLU A 1 366 ? 70.199 -34.588 20.795 1.00 95.86 364 GLU A C 1
ATOM 2761 O O . GLU A 1 366 ? 70.659 -35.398 19.998 1.00 95.86 364 GLU A O 1
ATOM 2763 N N . SER A 1 367 ? 70.973 -33.731 21.454 1.00 190.90 365 SER A N 1
ATOM 2764 C CA . SER A 1 367 ? 72.421 -33.738 21.247 1.00 190.90 365 SER A CA 1
ATOM 2765 C C . SER A 1 367 ? 73.008 -34.966 21.936 1.00 190.90 365 SER A C 1
ATOM 2766 O O . SER A 1 367 ? 73.930 -34.862 22.741 1.00 190.90 365 SER A O 1
ATOM 2769 N N . SER A 1 368 ? 72.458 -36.129 21.604 1.00 200.65 366 SER A N 1
ATOM 2770 C CA . SER A 1 368 ? 72.890 -37.395 22.179 1.00 200.65 366 SER A CA 1
ATOM 2771 C C . SER A 1 368 ? 74.211 -37.889 21.602 1.00 200.65 366 SER A C 1
ATOM 2772 O O . SER A 1 368 ? 74.952 -38.597 22.275 1.00 200.65 366 SER A O 1
ATOM 2775 N N . SER A 1 369 ? 74.508 -37.520 20.362 1.00 196.89 367 SER A N 1
ATOM 2776 C CA . SER A 1 369 ? 75.745 -37.958 19.722 1.00 196.89 367 SER A CA 1
ATOM 2777 C C . SER A 1 369 ? 76.683 -36.785 19.479 1.00 196.89 367 SER A C 1
ATOM 2778 O O . SER A 1 369 ? 77.855 -36.973 19.136 1.00 196.89 367 SER A O 1
ATOM 2781 N N . LYS A 1 370 ? 76.148 -35.581 19.667 1.00 200.65 368 LYS A N 1
ATOM 2782 C CA . LYS A 1 370 ? 76.873 -34.330 19.470 1.00 200.65 368 LYS A CA 1
ATOM 2783 C C . LYS A 1 370 ? 77.358 -34.197 18.020 1.00 200.65 368 LYS A C 1
ATOM 2784 O O . LYS A 1 370 ? 78.369 -33.556 17.729 1.00 200.65 368 LYS A O 1
ATOM 2790 N N . GLU A 1 371 ? 76.620 -34.826 17.110 1.00 200.65 369 GLU A N 1
ATOM 2791 C CA . GLU A 1 371 ? 76.917 -34.754 15.682 1.00 200.65 369 GLU A CA 1
ATOM 2792 C C . GLU A 1 371 ? 76.139 -33.544 15.180 1.00 200.65 369 GLU A C 1
ATOM 2793 O O . GLU A 1 371 ? 74.911 -33.535 15.242 1.00 200.65 369 GLU A O 1
ATOM 2799 N N . LEU A 1 372 ? 76.828 -32.523 14.687 1.00 176.97 370 LEU A N 1
ATOM 2800 C CA . LEU A 1 372 ? 76.118 -31.349 14.210 1.00 176.97 370 LEU A CA 1
ATOM 2801 C C . LEU A 1 372 ? 76.014 -31.300 12.719 1.00 176.97 370 LEU A C 1
ATOM 2802 O O . LEU A 1 372 ? 77.011 -31.437 12.014 1.00 176.97 370 LEU A O 1
ATOM 2807 N N . SER A 1 373 ? 74.796 -31.103 12.236 1.00 96.54 371 SER A N 1
ATOM 2808 C CA . SER A 1 373 ? 74.593 -30.983 10.804 1.00 96.54 371 SER A CA 1
ATOM 2809 C C . SER A 1 373 ? 74.909 -29.526 10.510 1.00 96.54 371 SER A C 1
ATOM 2810 O O . SER A 1 373 ? 74.791 -28.654 11.382 1.00 96.54 371 SER A O 1
ATOM 2813 N N . ALA A 1 374 ? 75.339 -29.266 9.286 1.00 103.46 372 ALA A N 1
ATOM 2814 C CA . ALA A 1 374 ? 75.697 -27.922 8.896 1.00 103.46 372 ALA A CA 1
ATOM 2815 C C . ALA A 1 374 ? 74.513 -26.976 9.021 1.00 103.46 372 ALA A C 1
ATOM 2816 O O . ALA A 1 374 ? 74.689 -25.760 9.021 1.00 103.46 372 ALA A O 1
ATOM 2818 N N . SER A 1 375 ? 73.308 -27.527 9.132 1.00 89.27 373 SER A N 1
ATOM 2819 C CA . SER A 1 375 ? 72.130 -26.685 9.245 1.00 89.27 373 SER A CA 1
ATOM 2820 C C . SER A 1 375 ? 71.950 -26.290 10.695 1.00 89.27 373 SER A C 1
ATOM 2821 O O . SER A 1 375 ? 71.584 -25.154 10.974 1.00 89.27 373 SER A O 1
ATOM 2824 N N . LEU A 1 376 ? 72.211 -27.221 11.615 1.00 66.01 374 LEU A N 1
ATOM 2825 C CA . LEU A 1 376 ? 72.106 -26.958 13.058 1.00 66.01 374 LEU A CA 1
ATOM 2826 C C . LEU A 1 376 ? 73.167 -25.924 13.390 1.00 66.01 374 LEU A C 1
ATOM 2827 O O . LEU A 1 376 ? 72.904 -24.946 14.090 1.00 95.80 374 LEU A O 1
ATOM 2832 N N . LYS A 1 377 ? 74.369 -26.156 12.873 1.00 66.41 375 LYS A N 1
ATOM 2833 C CA . LYS A 1 377 ? 75.480 -25.228 13.054 1.00 66.41 375 LYS A CA 1
ATOM 2834 C C . LYS A 1 377 ? 75.012 -23.819 12.654 1.00 66.41 375 LYS A C 1
ATOM 2835 O O . LYS A 1 377 ? 74.960 -22.911 13.497 1.00 66.41 375 LYS A O 1
ATOM 2838 N N . GLU A 1 378 ? 74.652 -23.657 11.374 1.00 90.59 376 GLU A N 1
ATOM 2839 C CA . GLU A 1 378 ? 74.205 -22.370 10.850 1.00 90.59 376 GLU A CA 1
ATOM 2840 C C . GLU A 1 378 ? 73.064 -21.765 11.651 1.00 90.59 376 GLU A C 1
ATOM 2841 O O . GLU A 1 378 ? 73.027 -20.551 11.853 1.00 90.59 376 GLU A O 1
ATOM 2847 N N . PHE A 1 379 ? 72.149 -22.610 12.119 1.00 73.85 377 PHE A N 1
ATOM 2848 C CA . PHE A 1 379 ? 71.012 -22.168 12.931 1.00 73.85 377 PHE A CA 1
ATOM 2849 C C . PHE A 1 379 ? 71.485 -21.614 14.278 1.00 73.85 377 PHE A C 1
ATOM 2850 O O . PHE A 1 379 ? 71.183 -20.482 14.645 1.00 73.85 377 PHE A O 1
ATOM 2858 N N . LEU A 1 380 ? 72.234 -22.419 15.014 1.00 70.42 378 LEU A N 1
ATOM 2859 C CA . LEU A 1 380 ? 72.714 -21.984 16.304 1.00 70.42 378 LEU A CA 1
ATOM 2860 C C . LEU A 1 380 ? 73.553 -20.736 16.236 1.00 70.42 378 LEU A C 1
ATOM 2861 O O . LEU A 1 380 ? 73.655 -20.011 17.223 1.00 70.42 378 LEU A O 1
ATOM 2866 N N . LYS A 1 381 ? 74.201 -20.491 15.101 1.00 80.80 379 LYS A N 1
ATOM 2867 C CA . LYS A 1 381 ? 75.010 -19.275 14.995 1.00 80.80 379 LYS A CA 1
ATOM 2868 C C . LYS A 1 381 ? 74.033 -18.142 14.874 1.00 80.80 379 LYS A C 1
ATOM 2869 O O . LYS A 1 381 ? 74.050 -17.201 15.656 1.00 80.80 379 LYS A O 1
ATOM 2875 N N . SER A 1 382 ? 73.153 -18.271 13.901 1.00 74.06 380 SER A N 1
ATOM 2876 C CA . SER A 1 382 ? 72.129 -17.282 13.666 1.00 74.06 380 SER A CA 1
ATOM 2877 C C . SER A 1 382 ? 71.484 -16.934 14.992 1.00 74.06 380 SER A C 1
ATOM 2878 O O . SER A 1 382 ? 71.205 -15.773 15.274 1.00 74.06 380 SER A O 1
ATOM 2881 N N . LEU A 1 383 ? 71.242 -17.952 15.805 1.00 66.20 381 LEU A N 1
ATOM 2882 C CA . LEU A 1 383 ? 70.624 -17.765 17.114 1.00 66.20 381 LEU A CA 1
ATOM 2883 C C . LEU A 1 383 ? 71.467 -16.927 18.074 1.00 66.20 381 LEU A C 1
ATOM 2884 O O . LEU A 1 383 ? 70.945 -16.130 18.818 1.00 66.20 381 LEU A O 1
ATOM 2889 N N . LEU A 1 384 ? 72.773 -17.123 18.083 1.00 63.92 382 LEU A N 1
ATOM 2890 C CA . LEU A 1 384 ? 73.608 -16.351 18.972 1.00 63.92 382 LEU A CA 1
ATOM 2891 C C . LEU A 1 384 ? 73.690 -14.926 18.464 1.00 63.92 382 LEU A C 1
ATOM 2892 O O . LEU A 1 384 ? 73.647 -13.987 19.259 1.00 63.92 382 LEU A O 1
ATOM 2897 N N . GLU A 1 385 ? 73.838 -14.753 17.149 1.00 81.46 383 GLU A N 1
ATOM 2898 C CA . GLU A 1 385 ? 73.898 -13.407 16.586 1.00 81.46 383 GLU A CA 1
ATOM 2899 C C . GLU A 1 385 ? 72.775 -12.660 17.278 1.00 81.46 383 GLU A C 1
ATOM 2900 O O . GLU A 1 385 ? 72.948 -11.561 17.798 1.00 81.46 383 GLU A O 1
ATOM 2906 N N . ALA A 1 386 ? 71.617 -13.300 17.293 1.00 50.51 384 ALA A N 1
ATOM 2907 C CA . ALA A 1 386 ? 70.435 -12.731 17.895 1.00 50.51 384 ALA A CA 1
ATOM 2908 C C . ALA A 1 386 ? 70.514 -12.629 19.393 1.00 50.51 384 ALA A C 1
ATOM 2909 O O . ALA A 1 386 ? 70.298 -11.590 19.951 1.00 50.51 384 ALA A O 1
ATOM 2911 N N . ILE A 1 387 ? 70.797 -13.711 20.079 1.00 61.71 385 ILE A N 1
ATOM 2912 C CA . ILE A 1 387 ? 70.861 -13.609 21.520 1.00 61.71 385 ILE A CA 1
ATOM 2913 C C . ILE A 1 387 ? 71.838 -12.543 21.941 1.00 61.71 385 ILE A C 1
ATOM 2914 O O . ILE A 1 387 ? 71.596 -11.885 22.919 1.00 61.71 385 ILE A O 1
ATOM 2919 N N . ILE A 1 388 ? 72.935 -12.381 21.206 1.00 74.57 386 ILE A N 1
ATOM 2920 C CA . ILE A 1 388 ? 73.958 -11.380 21.532 1.00 74.57 386 ILE A CA 1
ATOM 2921 C C . ILE A 1 388 ? 73.457 -9.945 21.369 1.00 74.57 386 ILE A C 1
ATOM 2922 O O . ILE A 1 388 ? 73.480 -9.146 22.314 1.00 74.57 386 ILE A O 1
ATOM 2927 N N . LYS A 1 389 ? 73.035 -9.631 20.150 1.00 72.62 387 LYS A N 1
ATOM 2928 C CA . LYS A 1 389 ? 72.493 -8.329 19.794 1.00 72.62 387 LYS A CA 1
ATOM 2929 C C . LYS A 1 389 ? 71.530 -7.833 20.876 1.00 72.62 387 LYS A C 1
ATOM 2930 O O . LYS A 1 389 ? 71.481 -6.641 21.230 1.00 72.62 387 LYS A O 1
ATOM 2936 N N . LYS A 1 390 ? 70.771 -8.781 21.402 1.00 70.04 388 LYS A N 1
ATOM 2937 C CA . LYS A 1 390 ? 69.782 -8.522 22.427 1.00 70.04 388 LYS A CA 1
ATOM 2938 C C . LYS A 1 390 ? 70.306 -8.374 23.854 1.00 70.04 388 LYS A C 1
ATOM 2939 O O . LYS A 1 390 ? 69.550 -7.997 24.751 1.00 70.04 388 LYS A O 1
ATOM 2945 N N . MET A 1 391 ? 71.578 -8.671 24.092 1.00 75.92 389 MET A N 1
ATOM 2946 C CA . MET A 1 391 ? 72.100 -8.561 25.457 1.00 75.92 389 MET A CA 1
ATOM 2947 C C . MET A 1 391 ? 72.775 -7.238 25.713 1.00 75.92 389 MET A C 1
ATOM 2948 O O . MET A 1 391 ? 72.996 -6.860 26.875 1.00 75.92 389 MET A O 1
ATOM 2953 N N . LYS A 1 392 ? 73.079 -6.539 24.616 1.00 75.45 390 LYS A N 1
ATOM 2954 C CA . LYS A 1 392 ? 73.750 -5.252 24.654 1.00 75.45 390 LYS A CA 1
ATOM 2955 C C . LYS A 1 392 ? 72.834 -4.162 25.099 1.00 75.45 390 LYS A C 1
ATOM 2956 O O . LYS A 1 392 ? 71.640 -4.181 24.838 1.00 75.45 390 LYS A O 1
ATOM 2962 N N . TYR A 1 393 ? 73.399 -3.205 25.803 1.00 66.92 391 TYR A N 1
ATOM 2963 C CA . TYR A 1 393 ? 72.607 -2.087 26.217 1.00 66.92 391 TYR A CA 1
ATOM 2964 C C . TYR A 1 393 ? 72.286 -1.354 24.934 1.00 66.92 391 TYR A C 1
ATOM 2965 O O . TYR A 1 393 ? 72.886 -1.577 23.872 1.00 66.92 391 TYR A O 1
ATOM 2974 N N . ASP A 1 394 ? 71.314 -0.480 25.075 1.00 113.34 392 ASP A N 1
ATOM 2975 C CA . ASP A 1 394 ? 70.809 0.348 24.014 1.00 113.34 392 ASP A CA 1
ATOM 2976 C C . ASP A 1 394 ? 71.851 1.387 23.588 1.00 113.34 392 ASP A C 1
ATOM 2977 O O . ASP A 1 394 ? 72.236 2.257 24.370 1.00 113.34 392 ASP A O 1
ATOM 2982 N N . GLU A 1 395 ? 72.300 1.289 22.339 1.00 72.50 393 GLU A N 1
ATOM 2983 C CA . GLU A 1 395 ? 73.304 2.201 21.783 1.00 72.50 393 GLU A CA 1
ATOM 2984 C C . GLU A 1 395 ? 72.843 3.640 21.724 1.00 72.50 393 GLU A C 1
ATOM 2985 O O . GLU A 1 395 ? 73.649 4.567 21.768 1.00 72.50 393 GLU A O 1
ATOM 2987 N N . SER A 1 396 ? 71.536 3.818 21.617 1.00 103.49 394 SER A N 1
ATOM 2988 C CA . SER A 1 396 ? 70.951 5.138 21.534 1.00 103.49 394 SER A CA 1
ATOM 2989 C C . SER A 1 396 ? 70.277 5.466 22.844 1.00 103.49 394 SER A C 1
ATOM 2990 O O . SER A 1 396 ? 69.587 6.469 22.956 1.00 103.49 394 SER A O 1
ATOM 2992 N N . GLN A 1 397 ? 70.470 4.623 23.845 1.00 82.57 395 GLN A N 1
ATOM 2993 C CA . GLN A 1 397 ? 69.835 4.876 25.133 1.00 82.57 395 GLN A CA 1
ATOM 2994 C C . GLN A 1 397 ? 70.757 4.649 26.338 1.00 82.57 395 GLN A C 1
ATOM 2995 O O . GLN A 1 397 ? 71.348 3.574 26.529 1.00 82.57 395 GLN A O 1
ATOM 2997 N N . GLU A 1 398 ? 70.866 5.706 27.139 1.00 112.55 396 GLU A N 1
ATOM 2998 C CA . GLU A 1 398 ? 71.695 5.735 28.330 1.00 112.55 396 GLU A CA 1
ATOM 2999 C C . GLU A 1 398 ? 71.068 4.835 29.405 1.00 112.55 396 GLU A C 1
ATOM 3000 O O . GLU A 1 398 ? 70.039 4.182 29.179 1.00 112.55 396 GLU A O 1
ATOM 3006 N N . TRP A 1 399 ? 71.699 4.790 30.573 1.00 137.81 397 TRP A N 1
ATOM 3007 C CA . TRP A 1 399 ? 71.182 3.987 31.673 1.00 137.81 397 TRP A CA 1
ATOM 3008 C C . TRP A 1 399 ? 71.067 4.880 32.912 1.00 137.81 397 TRP A C 1
ATOM 3009 O O . TRP A 1 399 ? 71.543 6.030 32.903 1.00 137.81 397 TRP A O 1
ATOM 3020 N N . ASP A 1 400 ? 70.432 4.353 33.963 1.00 129.31 398 ASP A N 1
ATOM 3021 C CA . ASP A 1 400 ? 70.241 5.104 35.203 1.00 129.31 398 ASP A CA 1
ATOM 3022 C C . ASP A 1 400 ? 70.709 4.375 36.439 1.00 129.31 398 ASP A C 1
ATOM 3023 O O . ASP A 1 400 ? 70.775 3.151 36.443 1.00 129.31 398 ASP A O 1
ATOM 3028 N N . ASP A 1 401 ? 71.033 5.138 37.486 1.00 186.53 399 ASP A N 1
ATOM 3029 C CA . ASP A 1 401 ? 71.464 4.564 38.756 1.00 186.53 399 ASP A CA 1
ATOM 3030 C C . ASP A 1 401 ? 70.214 4.110 39.489 1.00 186.53 399 ASP A C 1
ATOM 3031 O O . ASP A 1 401 ? 70.292 3.373 40.466 1.00 186.53 399 ASP A O 1
ATOM 3033 N N . ASP A 1 402 ? 69.062 4.566 38.997 1.00 165.92 400 ASP A N 1
ATOM 3034 C CA . ASP A 1 402 ? 67.767 4.223 39.565 1.00 165.92 400 ASP A CA 1
ATOM 3035 C C . ASP A 1 402 ? 67.675 2.714 39.737 1.00 165.92 400 ASP A C 1
ATOM 3036 O O . ASP A 1 402 ? 67.881 1.939 38.787 1.00 165.92 400 ASP A O 1
ATOM 3041 N N . PRO A 1 403 ? 67.381 2.291 40.975 1.00 200.65 401 PRO A N 1
ATOM 3042 C CA . PRO A 1 403 ? 67.220 0.933 41.502 1.00 200.65 401 PRO A CA 1
ATOM 3043 C C . PRO A 1 403 ? 65.799 0.361 41.634 1.00 200.65 401 PRO A C 1
ATOM 3044 O O . PRO A 1 403 ? 65.630 -0.855 41.720 1.00 200.65 401 PRO A O 1
ATOM 3048 N N . ASP A 1 404 ? 64.782 1.214 41.655 1.00 200.65 402 ASP A N 1
ATOM 3049 C CA . ASP A 1 404 ? 63.429 0.712 41.837 1.00 200.65 402 ASP A CA 1
ATOM 3050 C C . ASP A 1 404 ? 62.406 0.915 40.726 1.00 200.65 402 ASP A C 1
ATOM 3051 O O . ASP A 1 404 ? 61.511 0.089 40.575 1.00 200.65 402 ASP A O 1
ATOM 3053 N N . SER A 1 405 ? 62.516 1.996 39.955 1.00 200.65 403 SER A N 1
ATOM 3054 C CA . SER A 1 405 ? 61.529 2.250 38.898 1.00 200.65 403 SER A CA 1
ATOM 3055 C C . SER A 1 405 ? 62.075 2.339 37.473 1.00 200.65 403 SER A C 1
ATOM 3056 O O . SER A 1 405 ? 61.319 2.611 36.537 1.00 200.65 403 SER A O 1
ATOM 3059 N N . GLU A 1 406 ? 63.372 2.111 37.294 1.00 149.97 404 GLU A N 1
ATOM 3060 C CA . GLU A 1 406 ? 63.943 2.177 35.956 1.00 149.97 404 GLU A CA 1
ATOM 3061 C C . GLU A 1 406 ? 63.624 0.870 35.240 1.00 149.97 404 GLU A C 1
ATOM 3062 O O . GLU A 1 406 ? 63.396 -0.155 35.887 1.00 149.97 404 GLU A O 1
ATOM 3068 N N . GLU A 1 407 ? 63.599 0.895 33.910 1.00 112.08 405 GLU A N 1
ATOM 3069 C CA . GLU A 1 407 ? 63.303 -0.330 33.177 1.00 112.08 405 GLU A CA 1
ATOM 3070 C C . GLU A 1 407 ? 64.453 -1.354 33.230 1.00 112.08 405 GLU A C 1
ATOM 3071 O O . GLU A 1 407 ? 64.333 -2.470 32.740 1.00 112.08 405 GLU A O 1
ATOM 3077 N N . GLU A 1 408 ? 65.555 -0.982 33.863 1.00 153.02 406 GLU A N 1
ATOM 3078 C CA . GLU A 1 408 ? 66.689 -1.882 33.992 1.00 153.02 406 GLU A CA 1
ATOM 3079 C C . GLU A 1 408 ? 66.308 -3.232 34.556 1.00 153.02 406 GLU A C 1
ATOM 3080 O O . GLU A 1 408 ? 66.721 -4.263 34.027 1.00 153.02 406 GLU A O 1
ATOM 3086 N N . ALA A 1 409 ? 65.556 -3.229 35.653 1.00 165.79 407 ALA A N 1
ATOM 3087 C CA . ALA A 1 409 ? 65.154 -4.483 36.275 1.00 165.79 407 ALA A CA 1
ATOM 3088 C C . ALA A 1 409 ? 64.607 -5.422 35.211 1.00 165.79 407 ALA A C 1
ATOM 3089 O O . ALA A 1 409 ? 64.953 -6.603 35.186 1.00 165.79 407 ALA A O 1
ATOM 3091 N N . GLU A 1 410 ? 63.774 -4.893 34.316 1.00 141.49 408 GLU A N 1
ATOM 3092 C CA . GLU A 1 410 ? 63.195 -5.712 33.260 1.00 141.49 408 GLU A CA 1
ATOM 3093 C C . GLU A 1 410 ? 64.269 -6.092 32.241 1.00 141.49 408 GLU A C 1
ATOM 3094 O O . GLU A 1 410 ? 64.230 -7.170 31.660 1.00 141.49 408 GLU A O 1
ATOM 3100 N N . PHE A 1 411 ? 65.224 -5.194 32.017 1.00 103.77 409 PHE A N 1
ATOM 3101 C CA . PHE A 1 411 ? 66.334 -5.463 31.094 1.00 103.77 409 PHE A CA 1
ATOM 3102 C C . PHE A 1 411 ? 67.211 -6.577 31.681 1.00 103.77 409 PHE A C 1
ATOM 3103 O O . PHE A 1 411 ? 67.603 -7.530 30.993 1.00 103.77 409 PHE A O 1
ATOM 3111 N N . GLN A 1 412 ? 67.546 -6.427 32.955 1.00 94.77 410 GLN A N 1
ATOM 3112 C CA . GLN A 1 412 ? 68.362 -7.417 33.625 1.00 94.77 410 GLN A CA 1
ATOM 3113 C C . GLN A 1 412 ? 67.646 -8.748 33.618 1.00 94.77 410 GLN A C 1
ATOM 3114 O O . GLN A 1 412 ? 68.286 -9.798 33.757 1.00 94.77 410 GLN A O 1
ATOM 3120 N N . GLU A 1 413 ? 66.317 -8.705 33.495 1.00 103.94 411 GLU A N 1
ATOM 3121 C CA . GLU A 1 413 ? 65.542 -9.933 33.479 1.00 103.94 411 GLU A CA 1
ATOM 3122 C C . GLU A 1 413 ? 65.737 -10.510 32.106 1.00 103.94 411 GLU A C 1
ATOM 3123 O O . GLU A 1 413 ? 66.241 -11.619 31.962 1.00 103.94 411 GLU A O 1
ATOM 3126 N N . MET A 1 414 ? 65.361 -9.751 31.087 1.00 74.63 412 MET A N 1
ATOM 3127 C CA . MET A 1 414 ? 65.533 -10.242 29.730 1.00 74.63 412 MET A CA 1
ATOM 3128 C C . MET A 1 414 ? 66.970 -10.728 29.496 1.00 74.63 412 MET A C 1
ATOM 3129 O O . MET A 1 414 ? 67.261 -11.429 28.512 1.00 74.63 412 MET A O 1
ATOM 3134 N N . ARG A 1 415 ? 67.875 -10.340 30.390 1.00 84.36 413 ARG A N 1
ATOM 3135 C CA . ARG A 1 415 ? 69.266 -10.747 30.279 1.00 84.36 413 ARG A CA 1
ATOM 3136 C C . ARG A 1 415 ? 69.372 -12.100 30.938 1.00 84.36 413 ARG A C 1
ATOM 3137 O O . ARG A 1 415 ? 69.978 -13.010 30.401 1.00 84.36 413 ARG A O 1
ATOM 3145 N N . LYS A 1 416 ? 68.755 -12.216 32.107 1.00 81.65 414 LYS A N 1
ATOM 3146 C CA . LYS A 1 416 ? 68.767 -13.446 32.884 1.00 81.65 414 LYS A CA 1
ATOM 3147 C C . LYS A 1 416 ? 68.230 -14.600 32.066 1.00 81.65 414 LYS A C 1
ATOM 3148 O O . LYS A 1 416 ? 68.627 -15.751 32.273 1.00 81.65 414 LYS A O 1
ATOM 3151 N N . LYS A 1 417 ? 67.317 -14.287 31.149 1.00 87.64 415 LYS A N 1
ATOM 3152 C CA . LYS A 1 417 ? 66.747 -15.300 30.278 1.00 87.64 415 LYS A CA 1
ATOM 3153 C C . LYS A 1 417 ? 67.759 -15.576 29.181 1.00 87.64 415 LYS A C 1
ATOM 3154 O O . LYS A 1 417 ? 68.227 -16.694 29.012 1.00 87.64 415 LYS A O 1
ATOM 3160 N N . LEU A 1 418 ? 68.105 -14.534 28.442 1.00 84.00 416 LEU A N 1
ATOM 3161 C CA . LEU A 1 418 ? 69.051 -14.666 27.358 1.00 84.00 416 LEU A CA 1
ATOM 3162 C C . LEU A 1 418 ? 70.259 -15.485 27.760 1.00 84.00 416 LEU A C 1
ATOM 3163 O O . LEU A 1 418 ? 70.666 -16.397 27.040 1.00 84.00 416 LEU A O 1
ATOM 3168 N N . LYS A 1 419 ? 70.832 -15.166 28.913 1.00 88.29 417 LYS A N 1
ATOM 3169 C CA . LYS A 1 419 ? 71.995 -15.906 29.389 1.00 88.29 417 LYS A CA 1
ATOM 3170 C C . LYS A 1 419 ? 71.695 -17.405 29.462 1.00 88.29 417 LYS A C 1
ATOM 3171 O O . LYS A 1 419 ? 72.521 -18.247 29.104 1.00 88.29 417 LYS A O 1
ATOM 3177 N N . ILE A 1 420 ? 70.505 -17.743 29.921 1.00 72.18 418 ILE A N 1
ATOM 3178 C CA . ILE A 1 420 ? 70.143 -19.141 30.019 1.00 72.18 418 ILE A CA 1
ATOM 3179 C C . ILE A 1 420 ? 70.145 -19.788 28.654 1.00 72.18 418 ILE A C 1
ATOM 3180 O O . ILE A 1 420 ? 70.514 -20.941 28.521 1.00 72.18 418 ILE A O 1
ATOM 3185 N N . PHE A 1 421 ? 69.703 -19.052 27.642 1.00 71.31 419 PHE A N 1
ATOM 3186 C CA . PHE A 1 421 ? 69.696 -19.576 26.292 1.00 71.31 419 PHE A CA 1
ATOM 3187 C C . PHE A 1 421 ? 71.137 -19.848 25.928 1.00 71.31 419 PHE A C 1
ATOM 3188 O O . PHE A 1 421 ? 71.458 -20.888 25.393 1.00 71.31 419 PHE A O 1
ATOM 3196 N N . GLN A 1 422 ? 72.016 -18.905 26.218 1.00 78.63 420 GLN A N 1
ATOM 3197 C CA . GLN A 1 422 ? 73.407 -19.108 25.879 1.00 78.63 420 GLN A CA 1
ATOM 3198 C C . GLN A 1 422 ? 73.869 -20.395 26.508 1.00 78.63 420 GLN A C 1
ATOM 3199 O O . GLN A 1 422 ? 74.381 -21.279 25.829 1.00 78.63 420 GLN A O 1
ATOM 3205 N N . ASP A 1 423 ? 73.689 -20.493 27.820 1.00 85.40 421 ASP A N 1
ATOM 3206 C CA . ASP A 1 423 ? 74.087 -21.686 28.574 1.00 85.40 421 ASP A CA 1
ATOM 3207 C C . ASP A 1 423 ? 73.584 -22.943 27.875 1.00 85.40 421 ASP A C 1
ATOM 3208 O O . ASP A 1 423 ? 74.358 -23.818 27.538 1.00 85.40 421 ASP A O 1
ATOM 3213 N N . THR A 1 424 ? 72.282 -23.016 27.647 1.00 77.25 422 THR A N 1
ATOM 3214 C CA . THR A 1 424 ? 71.695 -24.161 26.984 1.00 77.25 422 THR A CA 1
ATOM 3215 C C . THR A 1 424 ? 72.338 -24.438 25.627 1.00 77.25 422 THR A C 1
ATOM 3216 O O . THR A 1 424 ? 72.389 -25.582 25.200 1.00 77.25 422 THR A O 1
ATOM 3220 N N . ILE A 1 425 ? 72.819 -23.404 24.937 1.00 68.10 423 ILE A N 1
ATOM 3221 C CA . ILE A 1 425 ? 73.453 -23.597 23.630 1.00 68.10 423 ILE A CA 1
ATOM 3222 C C . ILE A 1 425 ? 74.872 -24.035 23.852 1.00 68.10 423 ILE A C 1
ATOM 3223 O O . ILE A 1 425 ? 75.371 -24.874 23.127 1.00 68.10 423 ILE A O 1
ATOM 3228 N N . ASN A 1 426 ? 75.524 -23.466 24.852 1.00 69.21 424 ASN A N 1
ATOM 3229 C CA . ASN A 1 426 ? 76.882 -23.858 25.142 1.00 69.21 424 ASN A CA 1
ATOM 3230 C C . ASN A 1 426 ? 76.819 -25.328 25.548 1.00 69.21 424 ASN A C 1
ATOM 3231 O O . ASN A 1 426 ? 77.797 -26.067 25.423 1.00 69.21 424 ASN A O 1
ATOM 3236 N N . SER A 1 427 ? 75.654 -25.741 26.047 1.00 74.93 425 SER A N 1
ATOM 3237 C CA . SER A 1 427 ? 75.417 -27.113 26.485 1.00 74.93 425 SER A CA 1
ATOM 3238 C C . SER A 1 427 ? 75.294 -27.971 25.232 1.00 74.93 425 SER A C 1
ATOM 3239 O O . SER A 1 427 ? 76.003 -28.954 25.074 1.00 74.93 425 SER A O 1
ATOM 3242 N N . ILE A 1 428 ? 74.406 -27.572 24.333 1.00 72.26 426 ILE A N 1
ATOM 3243 C CA . ILE A 1 428 ? 74.196 -28.265 23.073 1.00 72.26 426 ILE A CA 1
ATOM 3244 C C . ILE A 1 428 ? 75.515 -28.453 22.319 1.00 72.26 426 ILE A C 1
ATOM 3245 O O . ILE A 1 428 ? 75.740 -29.500 21.701 1.00 72.26 426 ILE A O 1
ATOM 3250 N N . ASP A 1 429 ? 76.389 -27.451 22.362 1.00 150.46 427 ASP A N 1
ATOM 3251 C CA . ASP A 1 429 ? 77.682 -27.535 21.679 1.00 150.46 427 ASP A CA 1
ATOM 3252 C C . ASP A 1 429 ? 78.646 -26.472 22.209 1.00 150.46 427 ASP A C 1
ATOM 3253 O O . ASP A 1 429 ? 78.457 -25.282 21.964 1.00 150.46 427 ASP A O 1
ATOM 3258 N N . SER A 1 430 ? 79.696 -26.911 22.901 1.00 83.52 428 SER A N 1
ATOM 3259 C CA . SER A 1 430 ? 80.669 -25.993 23.507 1.00 83.52 428 SER A CA 1
ATOM 3260 C C . SER A 1 430 ? 81.709 -25.306 22.607 1.00 83.52 428 SER A C 1
ATOM 3261 O O . SER A 1 430 ? 82.117 -24.171 22.868 1.00 83.52 428 SER A O 1
ATOM 3264 N N . SER A 1 431 ? 82.151 -25.990 21.560 1.00 98.61 429 SER A N 1
ATOM 3265 C CA . SER A 1 431 ? 83.130 -25.416 20.645 1.00 98.61 429 SER A CA 1
ATOM 3266 C C . SER A 1 431 ? 82.530 -24.179 19.995 1.00 98.61 429 SER A C 1
ATOM 3267 O O . SER A 1 431 ? 83.077 -23.083 20.094 1.00 98.61 429 SER A O 1
ATOM 3270 N N . LEU A 1 432 ? 81.389 -24.380 19.346 1.00 83.41 430 LEU A N 1
ATOM 3271 C CA . LEU A 1 432 ? 80.657 -23.330 18.653 1.00 83.41 430 LEU A CA 1
ATOM 3272 C C . LEU A 1 432 ? 80.405 -22.099 19.506 1.00 83.41 430 LEU A C 1
ATOM 3273 O O . LEU A 1 432 ? 80.489 -20.962 19.030 1.00 83.41 430 LEU A O 1
ATOM 3278 N N . PHE A 1 433 ? 80.053 -22.332 20.762 1.00 79.61 431 PHE A N 1
ATOM 3279 C CA . PHE A 1 433 ? 79.814 -21.239 21.681 1.00 79.61 431 PHE A CA 1
ATOM 3280 C C . PHE A 1 433 ? 81.143 -20.500 21.872 1.00 79.61 431 PHE A C 1
ATOM 3281 O O . PHE A 1 433 ? 81.258 -19.315 21.564 1.00 79.61 431 PHE A O 1
ATOM 3289 N N . SER A 1 434 ? 82.154 -21.217 22.346 1.00 78.89 432 SER A N 1
ATOM 3290 C CA . SER A 1 434 ? 83.443 -20.606 22.589 1.00 78.89 432 SER A CA 1
ATOM 3291 C C . SER A 1 434 ? 83.913 -19.763 21.449 1.00 78.89 432 SER A C 1
ATOM 3292 O O . SER A 1 434 ? 84.067 -18.560 21.597 1.00 78.89 432 SER A O 1
ATOM 3295 N N . SER A 1 435 ? 84.150 -20.383 20.305 1.00 88.70 433 SER A N 1
ATOM 3296 C CA . SER A 1 435 ? 84.635 -19.614 19.177 1.00 88.70 433 SER A CA 1
ATOM 3297 C C . SER A 1 435 ? 83.790 -18.359 19.019 1.00 88.70 433 SER A C 1
ATOM 3298 O O . SER A 1 435 ? 84.319 -17.247 18.985 1.00 88.70 433 SER A O 1
ATOM 3301 N N . TYR A 1 436 ? 82.471 -18.522 18.958 1.00 68.38 434 TYR A N 1
ATOM 3302 C CA . TYR A 1 436 ? 81.594 -17.375 18.783 1.00 68.38 434 TYR A CA 1
ATOM 3303 C C . TYR A 1 436 ? 81.763 -16.350 19.889 1.00 68.38 434 TYR A C 1
ATOM 3304 O O . TYR A 1 436 ? 82.130 -15.217 19.643 1.00 68.38 434 TYR A O 1
ATOM 3313 N N . MET A 1 437 ? 81.498 -16.744 21.119 1.00 63.07 435 MET A N 1
ATOM 3314 C CA . MET A 1 437 ? 81.647 -15.817 22.207 1.00 63.07 435 MET A CA 1
ATOM 3315 C C . MET A 1 437 ? 82.985 -15.120 22.258 1.00 63.07 435 MET A C 1
ATOM 3316 O O . MET A 1 437 ? 83.060 -14.011 22.764 1.00 63.07 435 MET A O 1
ATOM 3321 N N . TYR A 1 438 ? 84.040 -15.752 21.750 1.00 71.72 436 TYR A N 1
ATOM 3322 C CA . TYR A 1 438 ? 85.370 -15.149 21.802 1.00 71.72 436 TYR A CA 1
ATOM 3323 C C . TYR A 1 438 ? 85.421 -14.042 20.778 1.00 71.72 436 TYR A C 1
ATOM 3324 O O . TYR A 1 438 ? 85.797 -12.912 21.094 1.00 71.72 436 TYR A O 1
ATOM 3333 N N . SER A 1 439 ? 85.039 -14.360 19.546 1.00 78.43 437 SER A N 1
ATOM 3334 C CA . SER A 1 439 ? 85.024 -13.338 18.511 1.00 78.43 437 SER A CA 1
ATOM 3335 C C . SER A 1 439 ? 84.197 -12.193 19.086 1.00 78.43 437 SER A C 1
ATOM 3336 O O . SER A 1 439 ? 84.677 -11.066 19.261 1.00 78.43 437 SER A O 1
ATOM 3339 N N . ALA A 1 440 ? 82.961 -12.525 19.426 1.00 67.10 438 ALA A N 1
ATOM 3340 C CA . ALA A 1 440 ? 82.023 -11.585 20.006 1.00 67.10 438 ALA A CA 1
ATOM 3341 C C . ALA A 1 440 ? 82.652 -10.639 21.001 1.00 67.10 438 ALA A C 1
ATOM 3342 O O . ALA A 1 440 ? 82.526 -9.432 20.863 1.00 67.10 438 ALA A O 1
ATOM 3344 N N . ILE A 1 441 ? 83.318 -11.168 22.013 1.00 73.37 439 ILE A N 1
ATOM 3345 C CA . ILE A 1 441 ? 83.951 -10.298 23.001 1.00 73.37 439 ILE A CA 1
ATOM 3346 C C . ILE A 1 441 ? 85.128 -9.514 22.422 1.00 73.37 439 ILE A C 1
ATOM 3347 O O . ILE A 1 441 ? 85.407 -8.374 22.821 1.00 73.37 439 ILE A O 1
ATOM 3352 N N . THR A 1 442 ? 85.805 -10.137 21.467 1.00 79.53 440 THR A N 1
ATOM 3353 C CA . THR A 1 442 ? 86.960 -9.549 20.829 1.00 79.53 440 THR A CA 1
ATOM 3354 C C . THR A 1 442 ? 86.623 -8.304 20.016 1.00 79.53 440 THR A C 1
ATOM 3355 O O . THR A 1 442 ? 87.153 -7.225 20.281 1.00 79.53 440 THR A O 1
ATOM 3359 N N . SER A 1 443 ? 85.727 -8.450 19.050 1.00 85.24 441 SER A N 1
ATOM 3360 C CA . SER A 1 443 ? 85.342 -7.341 18.200 1.00 85.24 441 SER A CA 1
ATOM 3361 C C . SER A 1 443 ? 84.794 -6.195 18.995 1.00 85.24 441 SER A C 1
ATOM 3362 O O . SER A 1 443 ? 85.307 -5.085 18.921 1.00 85.24 441 SER A O 1
ATOM 3365 N N . SER A 1 444 ? 83.739 -6.459 19.755 1.00 77.07 442 SER A N 1
ATOM 3366 C CA . SER A 1 444 ? 83.119 -5.396 20.540 1.00 77.07 442 SER A CA 1
ATOM 3367 C C . SER A 1 444 ? 84.228 -4.557 21.156 1.00 77.07 442 SER A C 1
ATOM 3368 O O . SER A 1 444 ? 84.308 -3.334 20.947 1.00 77.07 442 SER A O 1
ATOM 3371 N N . LEU A 1 445 ? 85.111 -5.215 21.890 1.00 52.30 443 LEU A N 1
ATOM 3372 C CA . LEU A 1 445 ? 86.197 -4.460 22.477 1.00 52.30 443 LEU A CA 1
ATOM 3373 C C . LEU A 1 445 ? 86.920 -3.631 21.409 1.00 52.30 443 LEU A C 1
ATOM 3374 O O . LEU A 1 445 ? 87.126 -2.428 21.581 1.00 52.30 443 LEU A O 1
ATOM 3379 N N . SER A 1 446 ? 87.296 -4.290 20.313 1.00 67.29 444 SER A N 1
ATOM 3380 C CA . SER A 1 446 ? 88.011 -3.649 19.210 1.00 67.29 444 SER A CA 1
ATOM 3381 C C . SER A 1 446 ? 87.228 -2.479 18.675 1.00 67.29 444 SER A C 1
ATOM 3382 O O . SER A 1 446 ? 87.750 -1.384 18.498 1.00 67.29 444 SER A O 1
ATOM 3385 N N . THR A 1 447 ? 85.961 -2.719 18.409 1.00 66.23 445 THR A N 1
ATOM 3386 C CA . THR A 1 447 ? 85.113 -1.668 17.905 1.00 66.23 445 THR A CA 1
ATOM 3387 C C . THR A 1 447 ? 85.042 -0.537 18.912 1.00 66.23 445 THR A C 1
ATOM 3388 O O . THR A 1 447 ? 85.055 0.637 18.546 1.00 66.23 445 THR A O 1
ATOM 3392 N N . ALA A 1 448 ? 84.921 -0.908 20.183 1.00 63.05 446 ALA A N 1
ATOM 3393 C CA . ALA A 1 448 ? 84.848 0.073 21.240 1.00 63.05 446 ALA A CA 1
ATOM 3394 C C . ALA A 1 448 ? 85.996 1.046 21.064 1.00 63.05 446 ALA A C 1
ATOM 3395 O O . ALA A 1 448 ? 85.820 2.235 21.266 1.00 63.05 446 ALA A O 1
ATOM 3397 N N . ALA A 1 449 ? 87.163 0.542 20.670 1.00 63.69 447 ALA A N 1
ATOM 3398 C CA . ALA A 1 449 ? 88.337 1.394 20.474 1.00 63.69 447 ALA A CA 1
ATOM 3399 C C . ALA A 1 449 ? 88.118 2.453 19.383 1.00 63.69 447 ALA A C 1
ATOM 3400 O O . ALA A 1 449 ? 88.854 3.450 19.296 1.00 63.69 447 ALA A O 1
ATOM 3402 N N . THR A 1 450 ? 87.096 2.228 18.563 1.00 85.32 448 THR A N 1
ATOM 3403 C CA . THR A 1 450 ? 86.719 3.106 17.455 1.00 85.32 448 THR A CA 1
ATOM 3404 C C . THR A 1 450 ? 85.798 4.236 17.919 1.00 85.32 448 THR A C 1
ATOM 3405 O O . THR A 1 450 ? 85.480 5.156 17.159 1.00 85.32 448 THR A O 1
ATOM 3409 N N . LEU A 1 451 ? 85.375 4.177 19.174 1.00 63.89 449 LEU A N 1
ATOM 3410 C CA . LEU A 1 451 ? 84.434 5.169 19.677 1.00 63.89 449 LEU A CA 1
ATOM 3411 C C . LEU A 1 451 ? 84.942 5.984 20.845 1.00 63.89 449 LEU A C 1
ATOM 3412 O O . LEU A 1 451 ? 85.752 5.500 21.641 1.00 63.89 449 LEU A O 1
ATOM 3417 N N . SER A 1 452 ? 84.461 7.224 20.944 1.00 81.74 450 SER A N 1
ATOM 3418 C CA . SER A 1 452 ? 84.862 8.076 22.048 1.00 81.74 450 SER A CA 1
ATOM 3419 C C . SER A 1 452 ? 84.331 7.378 23.287 1.00 81.74 450 SER A C 1
ATOM 3420 O O . SER A 1 452 ? 83.327 6.649 23.218 1.00 81.74 450 SER A O 1
ATOM 3423 N N . PRO A 1 453 ? 85.006 7.571 24.435 1.00 97.63 451 PRO A N 1
ATOM 3424 C CA . PRO A 1 453 ? 84.571 6.937 25.679 1.00 97.63 451 PRO A CA 1
ATOM 3425 C C . PRO A 1 453 ? 83.092 7.160 25.961 1.00 97.63 451 PRO A C 1
ATOM 3426 O O . PRO A 1 453 ? 82.417 6.301 26.520 1.00 97.63 451 PRO A O 1
ATOM 3430 N N . GLU A 1 454 ? 82.581 8.317 25.567 1.00 74.66 452 GLU A N 1
ATOM 3431 C CA . GLU A 1 454 ? 81.178 8.611 25.811 1.00 74.66 452 GLU A CA 1
ATOM 3432 C C . GLU A 1 454 ? 80.216 7.610 25.149 1.00 74.66 452 GLU A C 1
ATOM 3433 O O . GLU A 1 454 ? 79.223 7.226 25.775 1.00 74.66 452 GLU A O 1
ATOM 3439 N N . ASN A 1 455 ? 80.506 7.173 23.914 1.00 65.45 453 ASN A N 1
ATOM 3440 C CA . ASN A 1 455 ? 79.611 6.247 23.202 1.00 65.45 453 ASN A CA 1
ATOM 3441 C C . ASN A 1 455 ? 80.123 4.807 23.177 1.00 65.45 453 ASN A C 1
ATOM 3442 O O . ASN A 1 455 ? 79.505 3.913 22.596 1.00 65.45 453 ASN A O 1
ATOM 3447 N N . SER A 1 456 ? 81.247 4.560 23.816 1.00 72.48 454 SER A N 1
ATOM 3448 C CA . SER A 1 456 ? 81.800 3.226 23.751 1.00 72.48 454 SER A CA 1
ATOM 3449 C C . SER A 1 456 ? 81.401 2.281 24.856 1.00 72.48 454 SER A C 1
ATOM 3450 O O . SER A 1 456 ? 81.559 1.079 24.717 1.00 72.48 454 SER A O 1
ATOM 3453 N N . TRP A 1 457 ? 80.888 2.804 25.955 1.00 72.88 455 TRP A N 1
ATOM 3454 C CA . TRP A 1 457 ? 80.550 1.953 27.095 1.00 72.88 455 TRP A CA 1
ATOM 3455 C C . TRP A 1 457 ? 79.597 0.751 26.883 1.00 72.88 455 TRP A C 1
ATOM 3456 O O . TRP A 1 457 ? 79.898 -0.354 27.334 1.00 72.88 455 TRP A O 1
ATOM 3467 N N . GLN A 1 458 ? 78.466 0.949 26.204 1.00 85.84 456 GLN A N 1
ATOM 3468 C CA . GLN A 1 458 ? 77.508 -0.142 26.008 1.00 85.84 456 GLN A CA 1
ATOM 3469 C C . GLN A 1 458 ? 78.234 -1.359 25.476 1.00 85.84 456 GLN A C 1
ATOM 3470 O O . GLN A 1 458 ? 78.083 -2.482 25.954 1.00 85.84 456 GLN A O 1
ATOM 3476 N N . LEU A 1 459 ? 79.026 -1.114 24.458 1.00 70.43 457 LEU A N 1
ATOM 3477 C CA . LEU A 1 459 ? 79.780 -2.169 23.827 1.00 70.43 457 LEU A CA 1
ATOM 3478 C C . LEU A 1 459 ? 80.770 -2.851 24.787 1.00 70.43 457 LEU A C 1
ATOM 3479 O O . LEU A 1 459 ? 80.834 -4.075 24.862 1.00 70.43 457 LEU A O 1
ATOM 3484 N N . ILE A 1 460 ? 81.542 -2.058 25.519 1.00 59.43 458 ILE A N 1
ATOM 3485 C CA . ILE A 1 460 ? 82.517 -2.596 26.454 1.00 59.43 458 ILE A CA 1
ATOM 3486 C C . ILE A 1 460 ? 81.796 -3.343 27.541 1.00 59.43 458 ILE A C 1
ATOM 3487 O O . ILE A 1 460 ? 82.205 -4.419 27.950 1.00 59.43 458 ILE A O 1
ATOM 3492 N N . GLU A 1 461 ? 80.709 -2.754 28.008 1.00 60.61 459 GLU A N 1
ATOM 3493 C CA . GLU A 1 461 ? 79.912 -3.344 29.068 1.00 60.61 459 GLU A CA 1
ATOM 3494 C C . GLU A 1 461 ? 79.464 -4.731 28.641 1.00 60.61 459 GLU A C 1
ATOM 3495 O O . GLU A 1 461 ? 79.388 -5.651 29.452 1.00 60.61 459 GLU A O 1
ATOM 3501 N N . PHE A 1 462 ? 79.167 -4.876 27.357 1.00 64.28 460 PHE A N 1
ATOM 3502 C CA . PHE A 1 462 ? 78.739 -6.165 26.818 1.00 64.28 460 PHE A CA 1
ATOM 3503 C C . PHE A 1 462 ? 79.859 -7.158 27.042 1.00 64.28 460 PHE A C 1
ATOM 3504 O O . PHE A 1 462 ? 79.710 -8.127 27.784 1.00 64.28 460 PHE A O 1
ATOM 3512 N N . ALA A 1 463 ? 80.987 -6.890 26.399 1.00 65.87 461 ALA A N 1
ATOM 3513 C CA . ALA A 1 463 ? 82.162 -7.733 26.491 1.00 65.87 461 ALA A CA 1
ATOM 3514 C C . ALA A 1 463 ? 82.570 -8.082 27.912 1.00 65.87 461 ALA A C 1
ATOM 3515 O O . ALA A 1 463 ? 82.997 -9.207 28.176 1.00 65.87 461 ALA A O 1
ATOM 3517 N N . LEU A 1 464 ? 82.469 -7.128 28.827 1.00 66.77 462 LEU A N 1
ATOM 3518 C CA . LEU A 1 464 ? 82.849 -7.405 30.200 1.00 66.77 462 LEU A CA 1
ATOM 3519 C C . LEU A 1 464 ? 81.809 -8.275 30.851 1.00 66.77 462 LEU A C 1
ATOM 3520 O O . LEU A 1 464 ? 82.128 -9.084 31.704 1.00 66.77 462 LEU A O 1
ATOM 3525 N N . TYR A 1 465 ? 80.555 -8.107 30.463 1.00 58.65 463 TYR A N 1
ATOM 3526 C CA . TYR A 1 465 ? 79.514 -8.946 31.030 1.00 58.65 463 TYR A CA 1
ATOM 3527 C C . TYR A 1 465 ? 79.704 -10.380 30.511 1.00 58.65 463 TYR A C 1
ATOM 3528 O O . TYR A 1 465 ? 79.879 -11.327 31.276 1.00 58.65 463 TYR A O 1
ATOM 3537 N N . GLU A 1 466 ? 79.668 -10.542 29.197 1.00 69.13 464 GLU A N 1
ATOM 3538 C CA . GLU A 1 466 ? 79.864 -11.854 28.602 1.00 69.13 464 GLU A CA 1
ATOM 3539 C C . GLU A 1 466 ? 81.078 -12.546 29.190 1.00 69.13 464 GLU A C 1
ATOM 3540 O O . GLU A 1 466 ? 81.020 -13.743 29.474 1.00 69.13 464 GLU A O 1
ATOM 3546 N N . THR A 1 467 ? 82.173 -11.797 29.346 1.00 62.77 465 THR A N 1
ATOM 3547 C CA . THR A 1 467 ? 83.391 -12.339 29.923 1.00 62.77 465 THR A CA 1
ATOM 3548 C C . THR A 1 467 ? 83.057 -12.856 31.310 1.00 62.77 465 THR A C 1
ATOM 3549 O O . THR A 1 467 ? 83.280 -14.036 31.630 1.00 62.77 465 THR A O 1
ATOM 3553 N N . TYR A 1 468 ? 82.501 -11.976 32.128 1.00 72.65 466 TYR A N 1
ATOM 3554 C CA . TYR A 1 468 ? 82.139 -12.337 33.485 1.00 72.65 466 TYR A CA 1
ATOM 3555 C C . TYR A 1 468 ? 81.352 -13.642 33.580 1.00 72.65 466 TYR A C 1
ATOM 3556 O O . TYR A 1 468 ? 81.692 -14.528 34.351 1.00 72.65 466 TYR A O 1
ATOM 3565 N N . ILE A 1 469 ? 80.293 -13.777 32.803 1.00 83.11 467 ILE A N 1
ATOM 3566 C CA . ILE A 1 469 ? 79.523 -14.997 32.893 1.00 83.11 467 ILE A CA 1
ATOM 3567 C C . ILE A 1 469 ? 80.173 -16.167 32.171 1.00 83.11 467 ILE A C 1
ATOM 3568 O O . ILE A 1 469 ? 79.852 -17.312 32.457 1.00 83.11 467 ILE A O 1
ATOM 3573 N N . PHE A 1 470 ? 81.080 -15.874 31.244 1.00 80.63 468 PHE A N 1
ATOM 3574 C CA . PHE A 1 470 ? 81.771 -16.892 30.451 1.00 80.63 468 PHE A CA 1
ATOM 3575 C C . PHE A 1 470 ? 82.720 -17.701 31.308 1.00 80.63 468 PHE A C 1
ATOM 3576 O O . PHE A 1 470 ? 83.885 -17.391 31.334 1.00 80.63 468 PHE A O 1
ATOM 3584 N N . GLY A 1 471 ? 82.247 -18.720 32.013 1.00 96.04 469 GLY A N 1
ATOM 3585 C CA . GLY A 1 471 ? 83.155 -19.511 32.820 1.00 96.04 469 GLY A CA 1
ATOM 3586 C C . GLY A 1 471 ? 82.858 -19.457 34.298 1.00 96.04 469 GLY A C 1
ATOM 3587 O O . GLY A 1 471 ? 83.774 -19.584 35.117 1.00 96.04 469 GLY A O 1
ATOM 3588 N N . GLU A 1 472 ? 81.575 -19.311 34.626 1.00 180.96 470 GLU A N 1
ATOM 3589 C CA . GLU A 1 472 ? 81.083 -19.209 35.997 1.00 180.96 470 GLU A CA 1
ATOM 3590 C C . GLU A 1 472 ? 81.143 -20.506 36.810 1.00 180.96 470 GLU A C 1
ATOM 3591 O O . GLU A 1 472 ? 80.765 -20.512 37.975 1.00 180.96 470 GLU A O 1
ATOM 3597 N N . GLY A 1 473 ? 81.619 -21.601 36.222 1.00 200.65 471 GLY A N 1
ATOM 3598 C CA . GLY A 1 473 ? 81.670 -22.849 36.973 1.00 200.65 471 GLY A CA 1
ATOM 3599 C C . GLY A 1 473 ? 83.021 -23.539 37.067 1.00 200.65 471 GLY A C 1
ATOM 3600 O O . GLY A 1 473 ? 83.093 -24.729 37.364 1.00 200.65 471 GLY A O 1
ATOM 3601 N N . LEU A 1 474 ? 84.092 -22.790 36.825 1.00 198.79 472 LEU A N 1
ATOM 3602 C CA . LEU A 1 474 ? 85.451 -23.324 36.874 1.00 198.79 472 LEU A CA 1
ATOM 3603 C C . LEU A 1 474 ? 86.084 -23.123 38.254 1.00 198.79 472 LEU A C 1
ATOM 3604 O O . LEU A 1 474 ? 85.866 -22.098 38.890 1.00 198.79 472 LEU A O 1
ATOM 3606 N N . ARG A 1 475 ? 86.871 -24.100 38.709 1.00 200.64 473 ARG A N 1
ATOM 3607 C CA . ARG A 1 475 ? 87.514 -24.013 40.015 1.00 200.64 473 ARG A CA 1
ATOM 3608 C C . ARG A 1 475 ? 89.025 -24.304 40.072 1.00 200.64 473 ARG A C 1
ATOM 3609 O O . ARG A 1 475 ? 89.705 -23.823 40.978 1.00 200.64 473 ARG A O 1
ATOM 3611 N N . GLY A 1 476 ? 89.550 -25.076 39.119 1.00 189.59 474 GLY A N 1
ATOM 3612 C CA . GLY A 1 476 ? 90.966 -25.424 39.145 1.00 189.59 474 GLY A CA 1
ATOM 3613 C C . GLY A 1 476 ? 91.782 -25.042 37.924 1.00 189.59 474 GLY A C 1
ATOM 3614 O O . GLY A 1 476 ? 91.220 -24.572 36.937 1.00 189.59 474 GLY A O 1
ATOM 3615 N N . PRO A 1 477 ? 93.109 -25.282 37.948 1.00 197.61 475 PRO A N 1
ATOM 3616 C CA . PRO A 1 477 ? 94.057 -24.968 36.866 1.00 197.61 475 PRO A CA 1
ATOM 3617 C C . PRO A 1 477 ? 93.670 -25.391 35.450 1.00 197.61 475 PRO A C 1
ATOM 3618 O O . PRO A 1 477 ? 94.037 -24.724 34.480 1.00 197.61 475 PRO A O 1
ATOM 3622 N N . ASP A 1 478 ? 92.967 -26.512 35.326 1.00 120.42 476 ASP A N 1
ATOM 3623 C CA . ASP A 1 478 ? 92.553 -27.005 34.010 1.00 120.42 476 ASP A CA 1
ATOM 3624 C C . ASP A 1 478 ? 91.671 -25.998 33.242 1.00 120.42 476 ASP A C 1
ATOM 3625 O O . ASP A 1 478 ? 91.418 -26.161 32.039 1.00 120.42 476 ASP A O 1
ATOM 3627 N N . ALA A 1 479 ? 91.235 -24.949 33.942 1.00 125.51 477 ALA A N 1
ATOM 3628 C CA . ALA A 1 479 ? 90.355 -23.919 33.380 1.00 125.51 477 ALA A CA 1
ATOM 3629 C C . ALA A 1 479 ? 91.036 -22.774 32.664 1.00 125.51 477 ALA A C 1
ATOM 3630 O O . ALA A 1 479 ? 90.559 -22.306 31.637 1.00 125.51 477 ALA A O 1
ATOM 3632 N N . PHE A 1 480 ? 92.139 -22.301 33.219 1.00 104.50 478 PHE A N 1
ATOM 3633 C CA . PHE A 1 480 ? 92.844 -21.197 32.609 1.00 104.50 478 PHE A CA 1
ATOM 3634 C C . PHE A 1 480 ? 93.892 -21.689 31.625 1.00 104.50 478 PHE A C 1
ATOM 3635 O O . PHE A 1 480 ? 94.022 -21.158 30.524 1.00 104.50 478 PHE A O 1
ATOM 3643 N N . PHE A 1 481 ? 94.638 -22.717 32.017 1.00 130.03 479 PHE A N 1
ATOM 3644 C CA . PHE A 1 481 ? 95.670 -23.270 31.144 1.00 130.03 479 PHE A CA 1
ATOM 3645 C C . PHE A 1 481 ? 95.606 -24.810 31.125 1.00 130.03 479 PHE A C 1
ATOM 3646 O O . PHE A 1 481 ? 95.055 -25.407 32.048 1.00 130.03 479 PHE A O 1
ATOM 3648 N N . ASN A 1 482 ? 96.133 -25.449 30.075 1.00 145.50 480 ASN A N 1
ATOM 3649 C CA . ASN A 1 482 ? 96.141 -26.921 29.985 1.00 145.50 480 ASN A CA 1
ATOM 3650 C C . ASN A 1 482 ? 97.256 -27.371 30.939 1.00 145.50 480 ASN A C 1
ATOM 3651 O O . ASN A 1 482 ? 98.018 -26.545 31.453 1.00 197.98 480 ASN A O 1
ATOM 3656 N N . GLU A 1 483 ? 97.355 -28.669 31.179 1.00 200.65 481 GLU A N 1
ATOM 3657 C CA . GLU A 1 483 ? 98.364 -29.170 32.097 1.00 200.65 481 GLU A CA 1
ATOM 3658 C C . GLU A 1 483 ? 99.712 -29.504 31.460 1.00 200.65 481 GLU A C 1
ATOM 3659 O O . GLU A 1 483 ? 100.757 -29.299 32.080 1.00 200.65 481 GLU A O 1
ATOM 3661 N N . VAL A 1 484 ? 99.695 -30.027 30.239 1.00 200.65 482 VAL A N 1
ATOM 3662 C CA . VAL A 1 484 ? 100.935 -30.412 29.570 1.00 200.65 482 VAL A CA 1
ATOM 3663 C C . VAL A 1 484 ? 101.480 -29.366 28.610 1.00 200.65 482 VAL A C 1
ATOM 3664 O O . VAL A 1 484 ? 102.641 -28.963 28.702 1.00 200.65 482 VAL A O 1
ATOM 3666 N N . ASP A 1 485 ? 100.650 -28.947 27.667 1.00 168.79 483 ASP A N 1
ATOM 3667 C CA . ASP A 1 485 ? 101.083 -27.952 26.700 1.00 168.79 483 ASP A CA 1
ATOM 3668 C C . ASP A 1 485 ? 101.213 -26.602 27.387 1.00 168.79 483 ASP A C 1
ATOM 3669 O O . ASP A 1 485 ? 102.100 -25.808 27.074 1.00 168.79 483 ASP A O 1
ATOM 3671 N N . LYS A 1 486 ? 100.320 -26.367 28.339 1.00 165.82 484 LYS A N 1
ATOM 3672 C CA . LYS A 1 486 ? 100.259 -25.114 29.073 1.00 165.82 484 LYS A CA 1
ATOM 3673 C C . LYS A 1 486 ? 99.492 -24.121 28.204 1.00 165.82 484 LYS A C 1
ATOM 3674 O O . LYS A 1 486 ? 99.457 -22.924 28.492 1.00 190.14 484 LYS A O 1
ATOM 3676 N N . SER A 1 487 ? 98.880 -24.632 27.136 1.00 199.92 485 SER A N 1
ATOM 3677 C CA . SER A 1 487 ? 98.095 -23.790 26.244 1.00 199.92 485 SER A CA 1
ATOM 3678 C C . SER A 1 487 ? 96.935 -23.289 27.069 1.00 199.92 485 SER A C 1
ATOM 3679 O O . SER A 1 487 ? 96.274 -24.058 27.767 1.00 199.92 485 SER A O 1
ATOM 3682 N N . PRO A 1 488 ? 96.676 -21.984 27.002 1.00 110.27 486 PRO A N 1
ATOM 3683 C CA . PRO A 1 488 ? 95.598 -21.320 27.732 1.00 110.27 486 PRO A CA 1
ATOM 3684 C C . PRO A 1 488 ? 94.218 -21.450 27.076 1.00 110.27 486 PRO A C 1
ATOM 3685 O O . PRO A 1 488 ? 94.057 -21.281 25.855 1.00 110.27 486 PRO A O 1
ATOM 3689 N N . THR A 1 489 ? 93.224 -21.738 27.908 1.00 95.79 487 THR A N 1
ATOM 3690 C CA . THR A 1 489 ? 91.861 -21.889 27.437 1.00 95.79 487 THR A CA 1
ATOM 3691 C C . THR A 1 489 ? 91.378 -20.549 26.931 1.00 95.79 487 THR A C 1
ATOM 3692 O O . THR A 1 489 ? 91.934 -19.518 27.285 1.00 95.79 487 THR A O 1
ATOM 3696 N N . VAL A 1 490 ? 90.340 -20.568 26.107 1.00 90.43 488 VAL A N 1
ATOM 3697 C CA . VAL A 1 490 ? 89.774 -19.334 25.586 1.00 90.43 488 VAL A CA 1
ATOM 3698 C C . VAL A 1 490 ? 89.530 -18.342 26.728 1.00 90.43 488 VAL A C 1
ATOM 3699 O O . VAL A 1 490 ? 89.830 -17.145 26.619 1.00 90.43 488 VAL A O 1
ATOM 3703 N N . LEU A 1 491 ? 88.995 -18.853 27.828 1.00 81.24 489 LEU A N 1
ATOM 3704 C CA . LEU A 1 491 ? 88.714 -18.021 28.979 1.00 81.24 489 LEU A CA 1
ATOM 3705 C C . LEU A 1 491 ? 89.843 -17.057 29.297 1.00 81.24 489 LEU A C 1
ATOM 3706 O O . LEU A 1 491 ? 89.630 -15.850 29.347 1.00 81.24 489 LEU A O 1
ATOM 3711 N N . SER A 1 492 ? 91.039 -17.591 29.519 1.00 74.77 490 SER A N 1
ATOM 3712 C CA . SER A 1 492 ? 92.185 -16.752 29.858 1.00 74.77 490 SER A CA 1
ATOM 3713 C C . SER A 1 492 ? 92.652 -15.870 28.706 1.00 74.77 490 SER A C 1
ATOM 3714 O O . SER A 1 492 ? 93.114 -14.759 28.931 1.00 74.77 490 SER A O 1
ATOM 3717 N N . GLN A 1 493 ? 92.547 -16.352 27.476 1.00 93.26 491 GLN A N 1
ATOM 3718 C CA . GLN A 1 493 ? 92.978 -15.530 26.361 1.00 93.26 491 GLN A CA 1
ATOM 3719 C C . GLN A 1 493 ? 92.162 -14.262 26.461 1.00 93.26 491 GLN A C 1
ATOM 3720 O O . GLN A 1 493 ? 92.655 -13.158 26.215 1.00 93.26 491 GLN A O 1
ATOM 3726 N N . ILE A 1 494 ? 90.907 -14.442 26.846 1.00 71.07 492 ILE A N 1
ATOM 3727 C CA . ILE A 1 494 ? 89.982 -13.331 27.015 1.00 71.07 492 ILE A CA 1
ATOM 3728 C C . ILE A 1 494 ? 90.480 -12.458 28.144 1.00 71.07 492 ILE A C 1
ATOM 3729 O O . ILE A 1 494 ? 90.718 -11.266 27.971 1.00 71.07 492 ILE A O 1
ATOM 3734 N N . LEU A 1 495 ? 90.613 -13.074 29.310 1.00 71.86 493 LEU A N 1
ATOM 3735 C CA . LEU A 1 495 ? 91.083 -12.388 30.500 1.00 71.86 493 LEU A CA 1
ATOM 3736 C C . LEU A 1 495 ? 92.406 -11.670 30.199 1.00 71.86 493 LEU A C 1
ATOM 3737 O O . LEU A 1 495 ? 92.654 -10.577 30.688 1.00 71.86 493 LEU A O 1
ATOM 3742 N N . ALA A 1 496 ? 93.265 -12.285 29.398 1.00 75.73 494 ALA A N 1
ATOM 3743 C CA . ALA A 1 496 ? 94.538 -11.662 29.064 1.00 75.73 494 ALA A CA 1
ATOM 3744 C C . ALA A 1 496 ? 94.169 -10.376 28.391 1.00 75.73 494 ALA A C 1
ATOM 3745 O O . ALA A 1 496 ? 94.502 -9.301 28.856 1.00 75.73 494 ALA A O 1
ATOM 3747 N N . LEU A 1 497 ? 93.442 -10.524 27.292 1.00 70.08 495 LEU A N 1
ATOM 3748 C CA . LEU A 1 497 ? 92.970 -9.413 26.488 1.00 70.08 495 LEU A CA 1
ATOM 3749 C C . LEU A 1 497 ? 92.338 -8.314 27.346 1.00 70.08 495 LEU A C 1
ATOM 3750 O O . LEU A 1 497 ? 92.764 -7.161 27.343 1.00 70.08 495 LEU A O 1
ATOM 3755 N N . VAL A 1 498 ? 91.315 -8.691 28.084 1.00 81.28 496 VAL A N 1
ATOM 3756 C CA . VAL A 1 498 ? 90.600 -7.756 28.922 1.00 81.28 496 VAL A CA 1
ATOM 3757 C C . VAL A 1 498 ? 91.542 -7.005 29.814 1.00 81.28 496 VAL A C 1
ATOM 3758 O O . VAL A 1 498 ? 91.513 -5.779 29.892 1.00 81.28 496 VAL A O 1
ATOM 3762 N N . THR A 1 499 ? 92.357 -7.769 30.516 1.00 95.23 497 THR A N 1
ATOM 3763 C CA . THR A 1 499 ? 93.344 -7.238 31.446 1.00 95.23 497 THR A CA 1
ATOM 3764 C C . THR A 1 499 ? 94.314 -6.242 30.800 1.00 95.23 497 THR A C 1
ATOM 3765 O O . THR A 1 499 ? 94.796 -5.305 31.443 1.00 95.23 497 THR A O 1
ATOM 3769 N N . THR A 1 500 ? 94.598 -6.475 29.521 1.00 100.89 498 THR A N 1
ATOM 3770 C CA . THR A 1 500 ? 95.517 -5.651 28.741 1.00 100.89 498 THR A CA 1
ATOM 3771 C C . THR A 1 500 ? 94.821 -4.510 27.999 1.00 100.89 498 THR A C 1
ATOM 3772 O O . THR A 1 500 ? 95.470 -3.722 27.315 1.00 100.89 498 THR A O 1
ATOM 3776 N N . SER A 1 501 ? 93.500 -4.429 28.120 1.00 105.03 499 SER A N 1
ATOM 3777 C CA . SER A 1 501 ? 92.754 -3.373 27.457 1.00 105.03 499 SER A CA 1
ATOM 3778 C C . SER A 1 501 ? 92.822 -2.129 28.284 1.00 105.03 499 SER A C 1
ATOM 3779 O O . SER A 1 501 ? 93.407 -2.117 29.369 1.00 105.03 499 SER A O 1
ATOM 3782 N N . GLN A 1 502 ? 92.218 -1.077 27.748 1.00 114.47 500 GLN A N 1
ATOM 3783 C CA . GLN A 1 502 ? 92.151 0.194 28.434 1.00 114.47 500 GLN A CA 1
ATOM 3784 C C . GLN A 1 502 ? 90.752 0.278 29.024 1.00 114.47 500 GLN A C 1
ATOM 3785 O O . GLN A 1 502 ? 90.133 1.342 29.031 1.00 114.47 500 GLN A O 1
ATOM 3791 N N . VAL A 1 503 ? 90.252 -0.869 29.493 1.00 74.05 501 VAL A N 1
ATOM 3792 C CA . VAL A 1 503 ? 88.936 -0.969 30.115 1.00 74.05 501 VAL A CA 1
ATOM 3793 C C . VAL A 1 503 ? 89.014 -0.244 31.452 1.00 74.05 501 VAL A C 1
ATOM 3794 O O . VAL A 1 503 ? 88.050 0.383 31.900 1.00 74.05 501 VAL A O 1
ATOM 3798 N N . CYS A 1 504 ? 90.177 -0.327 32.081 1.00 98.65 502 CYS A N 1
ATOM 3799 C CA . CYS A 1 504 ? 90.380 0.330 33.351 1.00 98.65 502 CYS A CA 1
ATOM 3800 C C . CYS A 1 504 ? 90.280 1.834 33.205 1.00 98.65 502 CYS A C 1
ATOM 3801 O O . CYS A 1 504 ? 89.635 2.498 34.011 1.00 98.65 502 CYS A O 1
ATOM 3804 N N . ARG A 1 505 ? 90.915 2.381 32.181 1.00 93.59 503 ARG A N 1
ATOM 3805 C CA . ARG A 1 505 ? 90.854 3.815 31.987 1.00 93.59 503 ARG A CA 1
ATOM 3806 C C . ARG A 1 505 ? 89.423 4.308 31.711 1.00 93.59 503 ARG A C 1
ATOM 3807 O O . ARG A 1 505 ? 89.152 5.508 31.864 1.00 93.59 503 ARG A O 1
ATOM 3815 N N . HIS A 1 506 ? 88.513 3.409 31.312 1.00 91.23 504 HIS A N 1
ATOM 3816 C CA . HIS A 1 506 ? 87.126 3.806 31.031 1.00 91.23 504 HIS A CA 1
ATOM 3817 C C . HIS A 1 506 ? 86.430 4.350 32.266 1.00 91.23 504 HIS A C 1
ATOM 3818 O O . HIS A 1 506 ? 86.490 3.739 33.331 1.00 91.23 504 HIS A O 1
ATOM 3825 N N . PRO A 1 507 ? 85.754 5.508 32.135 1.00 83.58 505 PRO A N 1
ATOM 3826 C CA . PRO A 1 507 ? 85.009 6.229 33.181 1.00 83.58 505 PRO A CA 1
ATOM 3827 C C . PRO A 1 507 ? 83.593 5.791 33.498 1.00 83.58 505 PRO A C 1
ATOM 3828 O O . PRO A 1 507 ? 83.050 6.201 34.513 1.00 83.58 505 PRO A O 1
ATOM 3832 N N . HIS A 1 508 ? 82.964 5.006 32.632 1.00 68.60 506 HIS A N 1
ATOM 3833 C CA . HIS A 1 508 ? 81.612 4.586 32.935 1.00 68.60 506 HIS A CA 1
ATOM 3834 C C . HIS A 1 508 ? 81.609 3.636 34.112 1.00 68.60 506 HIS A C 1
ATOM 3835 O O . HIS A 1 508 ? 82.334 2.639 34.113 1.00 68.60 506 HIS A O 1
ATOM 3842 N N . PRO A 1 509 ? 80.775 3.917 35.128 1.00 88.63 507 PRO A N 1
ATOM 3843 C CA . PRO A 1 509 ? 80.685 3.082 36.331 1.00 88.63 507 PRO A CA 1
ATOM 3844 C C . PRO A 1 509 ? 80.456 1.627 36.023 1.00 88.63 507 PRO A C 1
ATOM 3845 O O . PRO A 1 509 ? 81.215 0.758 36.430 1.00 88.63 507 PRO A O 1
ATOM 3849 N N . LEU A 1 510 ? 79.390 1.370 35.295 1.00 86.26 508 LEU A N 1
ATOM 3850 C CA . LEU A 1 510 ? 79.036 0.018 34.940 1.00 86.26 508 LEU A CA 1
ATOM 3851 C C . LEU A 1 510 ? 80.236 -0.764 34.451 1.00 86.26 508 LEU A C 1
ATOM 3852 O O . LEU A 1 510 ? 80.388 -1.954 34.756 1.00 86.26 508 LEU A O 1
ATOM 3857 N N . VAL A 1 511 ? 81.092 -0.097 33.690 1.00 63.85 509 VAL A N 1
ATOM 3858 C CA . VAL A 1 511 ? 82.273 -0.756 33.172 1.00 63.85 509 VAL A CA 1
ATOM 3859 C C . VAL A 1 511 ? 83.308 -0.951 34.263 1.00 63.85 509 VAL A C 1
ATOM 3860 O O . VAL A 1 511 ? 84.025 -1.947 34.287 1.00 63.85 509 VAL A O 1
ATOM 3864 N N . GLN A 1 512 ? 83.404 -0.003 35.175 1.00 66.27 510 GLN A N 1
ATOM 3865 C CA . GLN A 1 512 ? 84.389 -0.148 36.216 1.00 66.27 510 GLN A CA 1
ATOM 3866 C C . GLN A 1 512 ? 83.945 -1.295 37.079 1.00 66.27 510 GLN A C 1
ATOM 3867 O O . GLN A 1 512 ? 84.687 -2.238 37.274 1.00 66.27 510 GLN A O 1
ATOM 3873 N N . LEU A 1 513 ? 82.717 -1.233 37.570 1.00 72.46 511 LEU A N 1
ATOM 3874 C CA . LEU A 1 513 ? 82.185 -2.304 38.406 1.00 72.46 511 LEU A CA 1
ATOM 3875 C C . LEU A 1 513 ? 82.474 -3.631 37.771 1.00 72.46 511 LEU A C 1
ATOM 3876 O O . LEU A 1 513 ? 83.238 -4.445 38.271 1.00 72.46 511 LEU A O 1
ATOM 3881 N N . LEU A 1 514 ? 81.845 -3.851 36.642 1.00 64.75 512 LEU A N 1
ATOM 3882 C CA . LEU A 1 514 ? 82.062 -5.103 35.957 1.00 64.75 512 LEU A CA 1
ATOM 3883 C C . LEU A 1 514 ? 83.551 -5.517 35.969 1.00 64.75 512 LEU A C 1
ATOM 3884 O O . LEU A 1 514 ? 83.914 -6.599 36.420 1.00 64.75 512 LEU A O 1
ATOM 3889 N N . TYR A 1 515 ? 84.413 -4.647 35.477 1.00 64.68 513 TYR A N 1
ATOM 3890 C CA . TYR A 1 515 ? 85.831 -4.934 35.446 1.00 64.68 513 TYR A CA 1
ATOM 3891 C C . TYR A 1 515 ? 86.250 -5.516 36.785 1.00 64.68 513 TYR A C 1
ATOM 3892 O O . TYR A 1 515 ? 86.689 -6.653 36.838 1.00 64.68 513 TYR A O 1
ATOM 3901 N N . MET A 1 516 ? 86.091 -4.753 37.866 1.00 64.60 514 MET A N 1
ATOM 3902 C CA . MET A 1 516 ? 86.484 -5.216 39.198 1.00 64.60 514 MET A CA 1
ATOM 3903 C C . MET A 1 516 ? 85.827 -6.534 39.621 1.00 64.60 514 MET A C 1
ATOM 3904 O O . MET A 1 516 ? 86.344 -7.244 40.498 1.00 64.60 514 MET A O 1
ATOM 3909 N N . GLU A 1 517 ? 84.680 -6.853 39.030 1.00 83.50 515 GLU A N 1
ATOM 3910 C CA . GLU A 1 517 ? 83.991 -8.091 39.369 1.00 83.50 515 GLU A CA 1
ATOM 3911 C C . GLU A 1 517 ? 84.711 -9.208 38.644 1.00 83.50 515 GLU A C 1
ATOM 3912 O O . GLU A 1 517 ? 84.956 -10.265 39.209 1.00 83.50 515 GLU A O 1
ATOM 3918 N N . ILE A 1 518 ? 85.061 -8.962 37.390 1.00 69.33 516 ILE A N 1
ATOM 3919 C CA . ILE A 1 518 ? 85.783 -9.942 36.607 1.00 69.33 516 ILE A CA 1
ATOM 3920 C C . ILE A 1 518 ? 87.107 -10.234 37.273 1.00 69.33 516 ILE A C 1
ATOM 3921 O O . ILE A 1 518 ? 87.523 -11.378 37.347 1.00 69.33 516 ILE A O 1
ATOM 3926 N N . LEU A 1 519 ? 87.763 -9.194 37.771 1.00 73.41 517 LEU A N 1
ATOM 3927 C CA . LEU A 1 519 ? 89.049 -9.343 38.436 1.00 73.41 517 LEU A CA 1
ATOM 3928 C C . LEU A 1 519 ? 88.964 -10.176 39.690 1.00 73.41 517 LEU A C 1
ATOM 3929 O O . LEU A 1 519 ? 89.944 -10.769 40.098 1.00 73.41 517 LEU A O 1
ATOM 3934 N N . VAL A 1 520 ? 87.793 -10.206 40.313 1.00 75.69 518 VAL A N 1
ATOM 3935 C CA . VAL A 1 520 ? 87.614 -10.948 41.556 1.00 75.69 518 VAL A CA 1
ATOM 3936 C C . VAL A 1 520 ? 87.107 -12.347 41.313 1.00 75.69 518 VAL A C 1
ATOM 3937 O O . VAL A 1 520 ? 87.574 -13.295 41.940 1.00 75.69 518 VAL A O 1
ATOM 3941 N N . ARG A 1 521 ? 86.141 -12.488 40.419 1.00 71.03 519 ARG A N 1
ATOM 3942 C CA . ARG A 1 521 ? 85.627 -13.811 40.145 1.00 71.03 519 ARG A CA 1
ATOM 3943 C C . ARG A 1 521 ? 86.794 -14.704 39.706 1.00 71.03 519 ARG A C 1
ATOM 3944 O O . ARG A 1 521 ? 86.923 -15.840 40.163 1.00 71.03 519 ARG A O 1
ATOM 3952 N N . TYR A 1 522 ? 87.667 -14.174 38.850 1.00 69.68 520 TYR A N 1
ATOM 3953 C CA . TYR A 1 522 ? 88.832 -14.933 38.367 1.00 69.68 520 TYR A CA 1
ATOM 3954 C C . TYR A 1 522 ? 90.192 -14.513 38.951 1.00 69.68 520 TYR A C 1
ATOM 3955 O O . TYR A 1 522 ? 91.208 -14.513 38.241 1.00 69.68 520 TYR A O 1
ATOM 3964 N N . ALA A 1 523 ? 90.221 -14.165 40.232 1.00 71.42 521 ALA A N 1
ATOM 3965 C CA . ALA A 1 523 ? 91.473 -13.752 40.838 1.00 71.42 521 ALA A CA 1
ATOM 3966 C C . ALA A 1 523 ? 92.492 -14.886 40.738 1.00 71.42 521 ALA A C 1
ATOM 3967 O O . ALA A 1 523 ? 93.665 -14.669 40.430 1.00 71.42 521 ALA A O 1
ATOM 3969 N N . SER A 1 524 ? 92.049 -16.107 40.987 1.00 132.10 522 SER A N 1
ATOM 3970 C CA . SER A 1 524 ? 92.953 -17.243 40.909 1.00 132.10 522 SER A CA 1
ATOM 3971 C C . SER A 1 524 ? 93.754 -17.256 39.602 1.00 132.10 522 SER A C 1
ATOM 3972 O O . SER A 1 524 ? 94.795 -17.901 39.511 1.00 132.10 522 SER A O 1
ATOM 3975 N N . PHE A 1 525 ? 93.270 -16.538 38.595 1.00 74.15 523 PHE A N 1
ATOM 3976 C CA . PHE A 1 525 ? 93.946 -16.475 37.306 1.00 74.15 523 PHE A CA 1
ATOM 3977 C C . PHE A 1 525 ? 95.292 -15.789 37.427 1.00 74.15 523 PHE A C 1
ATOM 3978 O O . PHE A 1 525 ? 96.262 -16.210 36.819 1.00 74.15 523 PHE A O 1
ATOM 3986 N N . PHE A 1 526 ? 95.348 -14.734 38.224 1.00 92.40 524 PHE A N 1
ATOM 3987 C CA . PHE A 1 526 ? 96.578 -13.986 38.383 1.00 92.40 524 PHE A CA 1
ATOM 3988 C C . PHE A 1 526 ? 97.700 -14.752 39.076 1.00 92.40 524 PHE A C 1
ATOM 3989 O O . PHE A 1 526 ? 98.802 -14.228 39.274 1.00 92.40 524 PHE A O 1
ATOM 3997 N N . ASP A 1 527 ? 97.445 -16.014 39.407 1.00 117.72 525 ASP A N 1
ATOM 3998 C CA . ASP A 1 527 ? 98.476 -16.828 40.042 1.00 117.72 525 ASP A CA 1
ATOM 3999 C C . ASP A 1 527 ? 99.278 -17.467 38.922 1.00 117.72 525 ASP A C 1
ATOM 4000 O O . ASP A 1 527 ? 100.355 -18.015 39.145 1.00 117.72 525 ASP A O 1
ATOM 4005 N N . TYR A 1 528 ? 98.732 -17.388 37.714 1.00 83.76 526 TYR A N 1
ATOM 4006 C CA . TYR A 1 528 ? 99.383 -17.923 36.530 1.00 83.76 526 TYR A CA 1
ATOM 4007 C C . TYR A 1 528 ? 99.994 -16.786 35.701 1.00 83.76 526 TYR A C 1
ATOM 4008 O O . TYR A 1 528 ? 101.078 -16.934 35.120 1.00 83.76 526 TYR A O 1
ATOM 4017 N N . GLU A 1 529 ? 99.300 -15.656 35.616 1.00 96.18 527 GLU A N 1
ATOM 4018 C CA . GLU A 1 529 ? 99.848 -14.524 34.885 1.00 96.18 527 GLU A CA 1
ATOM 4019 C C . GLU A 1 529 ? 99.798 -13.328 35.808 1.00 96.18 527 GLU A C 1
ATOM 4020 O O . GLU A 1 529 ? 98.871 -12.518 35.793 1.00 96.18 527 GLU A O 1
ATOM 4026 N N . SER A 1 530 ? 100.846 -13.228 36.608 1.00 105.29 528 SER A N 1
ATOM 4027 C CA . SER A 1 530 ? 100.948 -12.195 37.607 1.00 105.29 528 SER A CA 1
ATOM 4028 C C . SER A 1 530 ? 101.275 -10.784 37.125 1.00 105.29 528 SER A C 1
ATOM 4029 O O . SER A 1 530 ? 100.984 -9.812 37.812 1.00 105.29 528 SER A O 1
ATOM 4032 N N . ALA A 1 531 ? 101.862 -10.662 35.945 1.00 94.80 529 ALA A N 1
ATOM 4033 C CA . ALA A 1 531 ? 102.273 -9.358 35.443 1.00 94.80 529 ALA A CA 1
ATOM 4034 C C . ALA A 1 531 ? 101.397 -8.148 35.788 1.00 94.80 529 ALA A C 1
ATOM 4035 O O . ALA A 1 531 ? 101.886 -7.129 36.282 1.00 94.80 529 ALA A O 1
ATOM 4037 N N . ALA A 1 532 ? 100.103 -8.255 35.541 1.00 82.94 530 ALA A N 1
ATOM 4038 C CA . ALA A 1 532 ? 99.203 -7.138 35.813 1.00 82.94 530 ALA A CA 1
ATOM 4039 C C . ALA A 1 532 ? 99.012 -6.723 37.282 1.00 82.94 530 ALA A C 1
ATOM 4040 O O . ALA A 1 532 ? 98.509 -5.636 37.565 1.00 82.94 530 ALA A O 1
ATOM 4042 N N . ILE A 1 533 ? 99.406 -7.584 38.209 1.00 78.54 531 ILE A N 1
ATOM 4043 C CA . ILE A 1 533 ? 99.236 -7.320 39.629 1.00 78.54 531 ILE A CA 1
ATOM 4044 C C . ILE A 1 533 ? 99.405 -5.863 40.040 1.00 78.54 531 ILE A C 1
ATOM 4045 O O . ILE A 1 533 ? 98.485 -5.279 40.623 1.00 78.54 531 ILE A O 1
ATOM 4050 N N . PRO A 1 534 ? 100.568 -5.244 39.740 1.00 101.43 532 PRO A N 1
ATOM 4051 C CA . PRO A 1 534 ? 100.753 -3.836 40.136 1.00 101.43 532 PRO A CA 1
ATOM 4052 C C . PRO A 1 534 ? 99.739 -2.855 39.545 1.00 101.43 532 PRO A C 1
ATOM 4053 O O . PRO A 1 534 ? 99.263 -1.948 40.229 1.00 101.43 532 PRO A O 1
ATOM 4057 N N . ALA A 1 535 ? 99.428 -3.038 38.268 1.00 85.22 533 ALA A N 1
ATOM 4058 C CA . ALA A 1 535 ? 98.469 -2.189 37.587 1.00 85.22 533 ALA A CA 1
ATOM 4059 C C . ALA A 1 535 ? 97.070 -2.370 38.190 1.00 85.22 533 ALA A C 1
ATOM 4060 O O . ALA A 1 535 ? 96.309 -1.407 38.337 1.00 85.22 533 ALA A O 1
ATOM 4062 N N . LEU A 1 536 ? 96.745 -3.612 38.546 1.00 73.92 534 LEU A N 1
ATOM 4063 C CA . LEU A 1 536 ? 95.442 -3.949 39.109 1.00 73.92 534 LEU A CA 1
ATOM 4064 C C . LEU A 1 536 ? 95.224 -3.431 40.509 1.00 73.92 534 LEU A C 1
ATOM 4065 O O . LEU A 1 536 ? 94.098 -3.170 40.915 1.00 73.92 534 LEU A O 1
ATOM 4070 N N . ILE A 1 537 ? 96.288 -3.295 41.272 1.00 93.64 535 ILE A N 1
ATOM 4071 C CA . ILE A 1 537 ? 96.098 -2.791 42.613 1.00 93.64 535 ILE A CA 1
ATOM 4072 C C . ILE A 1 537 ? 95.958 -1.270 42.568 1.00 93.64 535 ILE A C 1
ATOM 4073 O O . ILE A 1 537 ? 95.100 -0.689 43.256 1.00 93.64 535 ILE A O 1
ATOM 4078 N N . GLU A 1 538 ? 96.795 -0.625 41.762 1.00 114.76 536 GLU A N 1
ATOM 4079 C CA . GLU A 1 538 ? 96.727 0.823 41.649 1.00 114.76 536 GLU A CA 1
ATOM 4080 C C . GLU A 1 538 ? 95.311 1.146 41.193 1.00 114.76 536 GLU A C 1
ATOM 4081 O O . GLU A 1 538 ? 94.805 2.243 41.469 1.00 114.76 536 GLU A O 1
ATOM 4083 N N . TYR A 1 539 ? 94.679 0.177 40.515 1.00 88.24 537 TYR A N 1
ATOM 4084 C CA . TYR A 1 539 ? 93.315 0.345 40.023 1.00 88.24 537 TYR A CA 1
ATOM 4085 C C . TYR A 1 539 ? 92.325 0.237 41.168 1.00 88.24 537 TYR A C 1
ATOM 4086 O O . TYR A 1 539 ? 91.510 1.139 41.372 1.00 88.24 537 TYR A O 1
ATOM 4095 N N . PHE A 1 540 ? 92.377 -0.865 41.912 1.00 69.34 538 PHE A N 1
ATOM 4096 C CA . PHE A 1 540 ? 91.473 -1.026 43.040 1.00 69.34 538 PHE A CA 1
ATOM 4097 C C . PHE A 1 540 ? 91.585 0.169 43.963 1.00 69.34 538 PHE A C 1
ATOM 4098 O O . PHE A 1 540 ? 90.588 0.586 44.520 1.00 69.34 538 PHE A O 1
ATOM 4106 N N . VAL A 1 541 ? 92.788 0.724 44.126 1.00 80.41 539 VAL A N 1
ATOM 4107 C CA . VAL A 1 541 ? 92.972 1.918 44.964 1.00 80.41 539 VAL A CA 1
ATOM 4108 C C . VAL A 1 541 ? 92.788 3.153 44.090 1.00 80.41 539 VAL A C 1
ATOM 4109 O O . VAL A 1 541 ? 93.099 4.261 44.499 1.00 80.41 539 VAL A O 1
ATOM 4113 N N . GLY A 1 542 ? 92.273 2.959 42.881 1.00 111.15 540 GLY A N 1
ATOM 4114 C CA . GLY A 1 542 ? 92.089 4.077 41.977 1.00 111.15 540 GLY A CA 1
ATOM 4115 C C . GLY A 1 542 ? 90.902 4.944 42.318 1.00 111.15 540 GLY A C 1
ATOM 4116 O O . GLY A 1 542 ? 90.090 4.592 43.175 1.00 111.15 540 GLY A O 1
ATOM 4117 N N . PRO A 1 543 ? 90.816 6.131 41.702 1.00 107.24 541 PRO A N 1
ATOM 4118 C CA . PRO A 1 543 ? 89.688 7.031 41.951 1.00 107.24 541 PRO A CA 1
ATOM 4119 C C . PRO A 1 543 ? 88.477 6.398 41.252 1.00 107.24 541 PRO A C 1
ATOM 4120 O O . PRO A 1 543 ? 87.358 6.918 41.287 1.00 107.24 541 PRO A O 1
ATOM 4124 N N . ARG A 1 544 ? 88.743 5.276 40.578 1.00 69.15 542 ARG A N 1
ATOM 4125 C CA . ARG A 1 544 ? 87.699 4.496 39.927 1.00 69.15 542 ARG A CA 1
ATOM 4126 C C . ARG A 1 544 ? 87.465 3.218 40.746 1.00 69.15 542 ARG A C 1
ATOM 4127 O O . ARG A 1 544 ? 86.423 2.589 40.641 1.00 69.15 542 ARG A O 1
ATOM 4133 N N . GLY A 1 545 ? 88.438 2.861 41.584 1.00 75.28 543 GLY A N 1
ATOM 4134 C CA . GLY A 1 545 ? 88.318 1.685 42.426 1.00 75.28 543 GLY A CA 1
ATOM 4135 C C . GLY A 1 545 ? 87.652 2.002 43.752 1.00 75.28 543 GLY A C 1
ATOM 4136 O O . GLY A 1 545 ? 86.465 2.249 43.804 1.00 75.28 543 GLY A O 1
ATOM 4137 N N . ILE A 1 546 ? 88.428 2.007 44.823 1.00 90.00 544 ILE A N 1
ATOM 4138 C CA . ILE A 1 546 ? 87.917 2.284 46.157 1.00 90.00 544 ILE A CA 1
ATOM 4139 C C . ILE A 1 546 ? 87.455 3.720 46.361 1.00 90.00 544 ILE A C 1
ATOM 4140 O O . ILE A 1 546 ? 86.704 4.024 47.288 1.00 90.00 544 ILE A O 1
ATOM 4145 N N . HIS A 1 547 ? 87.930 4.619 45.522 1.00 94.95 545 HIS A N 1
ATOM 4146 C CA . HIS A 1 547 ? 87.562 6.002 45.692 1.00 94.95 545 HIS A CA 1
ATOM 4147 C C . HIS A 1 547 ? 86.542 6.442 44.679 1.00 94.95 545 HIS A C 1
ATOM 4148 O O . HIS A 1 547 ? 86.232 7.634 44.583 1.00 94.95 545 HIS A O 1
ATOM 4155 N N . ASN A 1 548 ? 86.015 5.473 43.933 1.00 96.22 546 ASN A N 1
ATOM 4156 C CA . ASN A 1 548 ? 85.024 5.749 42.905 1.00 96.22 546 ASN A CA 1
ATOM 4157 C C . ASN A 1 548 ? 83.966 6.708 43.447 1.00 96.22 546 ASN A C 1
ATOM 4158 O O . ASN A 1 548 ? 83.529 6.553 44.579 1.00 96.22 546 ASN A O 1
ATOM 4163 N N . THR A 1 549 ? 83.577 7.706 42.651 1.00 129.94 547 THR A N 1
ATOM 4164 C CA . THR A 1 549 ? 82.592 8.706 43.069 1.00 129.94 547 THR A CA 1
ATOM 4165 C C . THR A 1 549 ? 81.163 8.190 43.071 1.00 129.94 547 THR A C 1
ATOM 4166 O O . THR A 1 549 ? 80.327 8.675 43.828 1.00 129.94 547 THR A O 1
ATOM 4170 N N . ASN A 1 550 ? 80.887 7.195 42.238 1.00 113.20 548 ASN A N 1
ATOM 4171 C CA . ASN A 1 550 ? 79.539 6.655 42.138 1.00 113.20 548 ASN A CA 1
ATOM 4172 C C . ASN A 1 550 ? 79.022 6.036 43.427 1.00 113.20 548 ASN A C 1
ATOM 4173 O O . ASN A 1 550 ? 79.569 5.046 43.918 1.00 113.20 548 ASN A O 1
ATOM 4178 N N . GLU A 1 551 ? 77.946 6.615 43.950 1.00 89.68 549 GLU A N 1
ATOM 4179 C CA . GLU A 1 551 ? 77.348 6.143 45.183 1.00 89.68 549 GLU A CA 1
ATOM 4180 C C . GLU A 1 551 ? 76.987 4.672 45.123 1.00 89.68 549 GLU A C 1
ATOM 4181 O O . GLU A 1 551 ? 76.820 4.046 46.163 1.00 89.68 549 GLU A O 1
ATOM 4183 N N . ARG A 1 552 ? 76.877 4.118 43.918 1.00 138.74 550 ARG A N 1
ATOM 4184 C CA . ARG A 1 552 ? 76.513 2.714 43.767 1.00 138.74 550 ARG A CA 1
ATOM 4185 C C . ARG A 1 552 ? 77.698 1.768 43.629 1.00 138.74 550 ARG A C 1
ATOM 4186 O O . ARG A 1 552 ? 77.566 0.572 43.879 1.00 138.74 550 ARG A O 1
ATOM 4188 N N . VAL A 1 553 ? 78.859 2.287 43.254 1.00 100.73 551 VAL A N 1
ATOM 4189 C CA . VAL A 1 553 ? 80.008 1.416 43.093 1.00 100.73 551 VAL A CA 1
ATOM 4190 C C . VAL A 1 553 ? 81.001 1.499 44.243 1.00 100.73 551 VAL A C 1
ATOM 4191 O O . VAL A 1 553 ? 81.707 0.536 44.532 1.00 100.73 551 VAL A O 1
ATOM 4195 N N . ARG A 1 554 ? 81.059 2.642 44.904 1.00 79.33 552 ARG A N 1
ATOM 4196 C CA . ARG A 1 554 ? 81.994 2.819 46.014 1.00 79.33 552 ARG A CA 1
ATOM 4197 C C . ARG A 1 554 ? 81.942 1.672 47.042 1.00 79.33 552 ARG A C 1
ATOM 4198 O O . ARG A 1 554 ? 82.960 1.039 47.352 1.00 79.33 552 ARG A O 1
ATOM 4204 N N . PRO A 1 555 ? 80.747 1.368 47.564 1.00 107.17 553 PRO A N 1
ATOM 4205 C CA . PRO A 1 555 ? 80.559 0.303 48.559 1.00 107.17 553 PRO A CA 1
ATOM 4206 C C . PRO A 1 555 ? 80.911 -1.091 48.044 1.00 107.17 553 PRO A C 1
ATOM 4207 O O . PRO A 1 555 ? 81.468 -1.918 48.756 1.00 107.17 553 PRO A O 1
ATOM 4211 N N . ARG A 1 556 ? 80.542 -1.349 46.799 1.00 84.41 554 ARG A N 1
ATOM 4212 C CA . ARG A 1 556 ? 80.793 -2.633 46.176 1.00 84.41 554 ARG A CA 1
ATOM 4213 C C . ARG A 1 556 ? 82.287 -2.793 46.028 1.00 84.41 554 ARG A C 1
ATOM 4214 O O . ARG A 1 556 ? 82.851 -3.826 46.371 1.00 84.41 554 ARG A O 1
ATOM 4222 N N . ALA A 1 557 ? 82.935 -1.752 45.531 1.00 75.95 555 ALA A N 1
ATOM 4223 C CA . ALA A 1 557 ? 84.360 -1.814 45.321 1.00 75.95 555 ALA A CA 1
ATOM 4224 C C . ALA A 1 557 ? 85.052 -2.197 46.603 1.00 75.95 555 ALA A C 1
ATOM 4225 O O . ALA A 1 557 ? 86.032 -2.938 46.587 1.00 75.95 555 ALA A O 1
ATOM 4227 N N . TRP A 1 558 ? 84.558 -1.693 47.725 1.00 76.89 556 TRP A N 1
ATOM 4228 C CA . TRP A 1 558 ? 85.204 -2.024 48.980 1.00 76.89 556 TRP A CA 1
ATOM 4229 C C . TRP A 1 558 ? 85.176 -3.521 49.177 1.00 76.89 556 TRP A C 1
ATOM 4230 O O . TRP A 1 558 ? 86.232 -4.156 49.333 1.00 76.89 556 TRP A O 1
ATOM 4241 N N . TYR A 1 559 ? 83.977 -4.094 49.149 1.00 87.61 557 TYR A N 1
ATOM 4242 C CA . TYR A 1 559 ? 83.861 -5.524 49.308 1.00 87.61 557 TYR A CA 1
ATOM 4243 C C . TYR A 1 559 ? 84.860 -6.152 48.372 1.00 87.61 557 TYR A C 1
ATOM 4244 O O . TYR A 1 559 ? 85.787 -6.846 48.800 1.00 87.61 557 TYR A O 1
ATOM 4253 N N . LEU A 1 560 ? 84.689 -5.883 47.087 1.00 68.81 558 LEU A N 1
ATOM 4254 C CA . LEU A 1 560 ? 85.592 -6.443 46.097 1.00 68.81 558 LEU A CA 1
ATOM 4255 C C . LEU A 1 560 ? 87.092 -6.254 46.395 1.00 68.81 558 LEU A C 1
ATOM 4256 O O . LEU A 1 560 ? 87.879 -7.198 46.287 1.00 68.81 558 LEU A O 1
ATOM 4261 N N . PHE A 1 561 ? 87.497 -5.045 46.758 1.00 72.49 559 PHE A N 1
ATOM 4262 C CA . PHE A 1 561 ? 88.902 -4.818 47.025 1.00 72.49 559 PHE A CA 1
ATOM 4263 C C . PHE A 1 561 ? 89.371 -5.869 47.963 1.00 72.49 559 PHE A C 1
ATOM 4264 O O . PHE A 1 561 ? 90.341 -6.575 47.697 1.00 72.49 559 PHE A O 1
ATOM 4272 N N . TYR A 1 562 ? 88.658 -5.945 49.076 1.00 91.29 560 TYR A N 1
ATOM 4273 C CA . TYR A 1 562 ? 88.921 -6.917 50.113 1.00 91.29 560 TYR A CA 1
ATOM 4274 C C . TYR A 1 562 ? 89.111 -8.300 49.486 1.00 91.29 560 TYR A C 1
ATOM 4275 O O . TYR A 1 562 ? 90.195 -8.885 49.529 1.00 91.29 560 TYR A O 1
ATOM 4284 N N . ARG A 1 563 ? 88.042 -8.809 48.895 1.00 71.88 561 ARG A N 1
ATOM 4285 C CA . ARG A 1 563 ? 88.068 -10.099 48.228 1.00 71.88 561 ARG A CA 1
ATOM 4286 C C . ARG A 1 563 ? 89.310 -10.305 47.337 1.00 71.88 561 ARG A C 1
ATOM 4287 O O . ARG A 1 563 ? 89.918 -11.383 47.330 1.00 71.88 561 ARG A O 1
ATOM 4295 N N . PHE A 1 564 ? 89.676 -9.275 46.578 1.00 83.54 562 PHE A N 1
ATOM 4296 C CA . PHE A 1 564 ? 90.832 -9.348 45.693 1.00 83.54 562 PHE A CA 1
ATOM 4297 C C . PHE A 1 564 ? 92.097 -9.420 46.540 1.00 83.54 562 PHE A C 1
ATOM 4298 O O . PHE A 1 564 ? 92.943 -10.277 46.333 1.00 83.54 562 PHE A O 1
ATOM 4306 N N . VAL A 1 565 ? 92.215 -8.502 47.492 1.00 71.07 563 VAL A N 1
ATOM 4307 C CA . VAL A 1 565 ? 93.360 -8.432 48.393 1.00 71.07 563 VAL A CA 1
ATOM 4308 C C . VAL A 1 565 ? 93.499 -9.741 49.139 1.00 71.07 563 VAL A C 1
ATOM 4309 O O . VAL A 1 565 ? 94.596 -10.160 49.491 1.00 71.07 563 VAL A O 1
ATOM 4313 N N . LYS A 1 566 ? 92.371 -10.385 49.383 1.00 84.29 564 LYS A N 1
ATOM 4314 C CA . LYS A 1 566 ? 92.382 -11.643 50.097 1.00 84.29 564 LYS A CA 1
ATOM 4315 C C . LYS A 1 566 ? 92.868 -12.782 49.214 1.00 84.29 564 LYS A C 1
ATOM 4316 O O . LYS A 1 566 ? 93.531 -13.702 49.678 1.00 84.29 564 LYS A O 1
ATOM 4322 N N . SER A 1 567 ? 92.559 -12.720 47.933 1.00 95.51 565 SER A N 1
ATOM 4323 C CA . SER A 1 567 ? 92.976 -13.783 47.029 1.00 95.51 565 SER A CA 1
ATOM 4324 C C . SER A 1 567 ? 94.410 -13.613 46.516 1.00 95.51 565 SER A C 1
ATOM 4325 O O . SER A 1 567 ? 95.005 -14.541 45.965 1.00 95.51 565 SER A O 1
ATOM 4327 N N . ILE A 1 568 ? 94.960 -12.424 46.695 1.00 159.96 566 ILE A N 1
ATOM 4328 C CA . ILE A 1 568 ? 96.307 -12.145 46.237 1.00 159.96 566 ILE A CA 1
ATOM 4329 C C . ILE A 1 568 ? 97.084 -11.539 47.401 1.00 159.96 566 ILE A C 1
ATOM 4330 O O . ILE A 1 568 ? 97.850 -10.585 47.251 1.00 159.96 566 ILE A O 1
ATOM 4335 N N . LYS A 1 569 ? 96.884 -12.131 48.571 1.00 94.54 567 LYS A N 1
ATOM 4336 C CA . LYS A 1 569 ? 97.508 -11.661 49.800 1.00 94.54 567 LYS A CA 1
ATOM 4337 C C . LYS A 1 569 ? 99.013 -11.625 49.702 1.00 94.54 567 LYS A C 1
ATOM 4338 O O . LYS A 1 569 ? 99.653 -10.610 49.987 1.00 94.54 567 LYS A O 1
ATOM 4340 N N . LYS A 1 570 ? 99.563 -12.753 49.292 1.00 157.24 568 LYS A N 1
ATOM 4341 C CA . LYS A 1 570 ? 100.990 -12.951 49.165 1.00 157.24 568 LYS A CA 1
ATOM 4342 C C . LYS A 1 570 ? 101.633 -12.025 48.136 1.00 157.24 568 LYS A C 1
ATOM 4343 O O . LYS A 1 570 ? 102.720 -11.483 48.378 1.00 157.24 568 LYS A O 1
ATOM 4349 N N . GLN A 1 571 ? 100.952 -11.845 46.998 1.00 103.77 569 GLN A N 1
ATOM 4350 C CA . GLN A 1 571 ? 101.443 -10.998 45.906 1.00 103.77 569 GLN A CA 1
ATOM 4351 C C . GLN A 1 571 ? 101.543 -9.512 46.229 1.00 103.77 569 GLN A C 1
ATOM 4352 O O . GLN A 1 571 ? 102.200 -8.764 45.509 1.00 103.77 569 GLN A O 1
ATOM 4358 N N . VAL A 1 572 ? 100.911 -9.082 47.310 1.00 118.53 570 VAL A N 1
ATOM 4359 C CA . VAL A 1 572 ? 100.978 -7.686 47.694 1.00 118.53 570 VAL A CA 1
ATOM 4360 C C . VAL A 1 572 ? 101.565 -7.578 49.076 1.00 118.53 570 VAL A C 1
ATOM 4361 O O . VAL A 1 572 ? 100.875 -7.714 50.085 1.00 118.53 570 VAL A O 1
ATOM 4365 N N . VAL A 1 573 ? 102.868 -7.368 49.109 1.00 136.18 571 VAL A N 1
ATOM 4366 C CA . VAL A 1 573 ? 103.577 -7.228 50.359 1.00 136.18 571 VAL A CA 1
ATOM 4367 C C . VAL A 1 573 ? 104.427 -5.996 50.119 1.00 136.18 571 VAL A C 1
ATOM 4368 O O . VAL A 1 573 ? 104.827 -5.296 51.058 1.00 136.18 571 VAL A O 1
ATOM 4372 N N . ASN A 1 574 ? 104.677 -5.728 48.838 1.00 113.28 572 ASN A N 1
ATOM 4373 C CA . ASN A 1 574 ? 105.460 -4.566 48.444 1.00 113.28 572 ASN A CA 1
ATOM 4374 C C . ASN A 1 574 ? 104.511 -3.397 48.181 1.00 113.28 572 ASN A C 1
ATOM 4375 O O . ASN A 1 574 ? 104.937 -2.254 47.994 1.00 113.28 572 ASN A O 1
ATOM 4380 N N . TYR A 1 575 ? 103.218 -3.704 48.183 1.00 106.71 573 TYR A N 1
ATOM 4381 C CA . TYR A 1 575 ? 102.180 -2.714 47.939 1.00 106.71 573 TYR A CA 1
ATOM 4382 C C . TYR A 1 575 ? 101.466 -2.356 49.245 1.00 106.71 573 TYR A C 1
ATOM 4383 O O . TYR A 1 575 ? 100.610 -1.469 49.289 1.00 106.71 573 TYR A O 1
ATOM 4386 N N . THR A 1 576 ? 101.855 -3.044 50.311 1.00 89.61 574 THR A N 1
ATOM 4387 C CA . THR A 1 576 ? 101.291 -2.849 51.638 1.00 89.82 574 THR A CA 1
ATOM 4388 C C . THR A 1 576 ? 101.341 -1.418 52.164 1.00 89.82 574 THR A C 1
ATOM 4389 O O . THR A 1 576 ? 100.311 -0.826 52.475 1.00 89.82 574 THR A O 1
ATOM 4393 N N . GLU A 1 577 ? 102.541 -0.873 52.287 1.00 105.22 575 GLU A N 1
ATOM 4394 C CA . GLU A 1 577 ? 102.699 0.483 52.790 1.00 105.22 575 GLU A CA 1
ATOM 4395 C C . GLU A 1 577 ? 101.757 1.456 52.092 1.00 105.22 575 GLU A C 1
ATOM 4396 O O . GLU A 1 577 ? 100.832 2.000 52.705 1.00 105.22 575 GLU A O 1
ATOM 4399 N N . SER A 1 578 ? 101.996 1.660 50.804 1.00 148.28 576 SER A N 1
ATOM 4400 C CA . SER A 1 578 ? 101.205 2.576 49.996 1.00 148.28 576 SER A CA 1
ATOM 4401 C C . SER A 1 578 ? 99.697 2.409 50.138 1.00 148.28 576 SER A C 1
ATOM 4402 O O . SER A 1 578 ? 99.017 3.287 50.673 1.00 148.28 576 SER A O 1
ATOM 4405 N N . SER A 1 579 ? 99.174 1.289 49.646 1.00 97.75 577 SER A N 1
ATOM 4406 C CA . SER A 1 579 ? 97.737 1.035 49.711 1.00 97.75 577 SER A CA 1
ATOM 4407 C C . SER A 1 579 ? 97.078 1.362 51.061 1.00 97.75 577 SER A C 1
ATOM 4408 O O . SER A 1 579 ? 96.008 1.983 51.094 1.00 97.75 577 SER A O 1
ATOM 4411 N N . LEU A 1 580 ? 97.695 0.955 52.167 1.00 149.26 578 LEU A N 1
ATOM 4412 C CA . LEU A 1 580 ? 97.133 1.258 53.482 1.00 149.26 578 LEU A CA 1
ATOM 4413 C C . LEU A 1 580 ? 96.933 2.770 53.609 1.00 149.26 578 LEU A C 1
ATOM 4414 O O . LEU A 1 580 ? 95.875 3.244 54.029 1.00 186.85 578 LEU A O 1
ATOM 4419 N N . ALA A 1 581 ? 97.962 3.519 53.230 1.00 143.58 579 ALA A N 1
ATOM 4420 C CA . ALA A 1 581 ? 97.919 4.969 53.297 1.00 143.58 579 ALA A CA 1
ATOM 4421 C C . ALA A 1 581 ? 96.697 5.502 52.572 1.00 143.58 579 ALA A C 1
ATOM 4422 O O . ALA A 1 581 ? 96.058 6.441 53.028 1.00 143.58 579 ALA A O 1
ATOM 4424 N N . MET A 1 582 ? 96.376 4.891 51.440 1.00 117.17 580 MET A N 1
ATOM 4425 C CA . MET A 1 582 ? 95.238 5.312 50.637 1.00 117.17 580 MET A CA 1
ATOM 4426 C C . MET A 1 582 ? 93.869 5.090 51.296 1.00 117.17 580 MET A C 1
ATOM 4427 O O . MET A 1 582 ? 92.930 5.847 51.042 1.00 117.17 580 MET A O 1
ATOM 4432 N N . LEU A 1 583 ? 93.752 4.074 52.147 1.00 144.44 581 LEU A N 1
ATOM 4433 C CA . LEU A 1 583 ? 92.479 3.769 52.812 1.00 144.44 581 LEU A CA 1
ATOM 4434 C C . LEU A 1 583 ? 92.114 4.628 54.019 1.00 144.44 581 LEU A C 1
ATOM 4435 O O . LEU A 1 583 ? 91.053 4.439 54.608 1.00 144.44 581 LEU A O 1
ATOM 4440 N N . GLY A 1 584 ? 92.991 5.544 54.406 1.00 173.24 582 GLY A N 1
ATOM 4441 C CA . GLY A 1 584 ? 92.729 6.365 55.575 1.00 173.24 582 GLY A CA 1
ATOM 4442 C C . GLY A 1 584 ? 91.406 7.109 55.655 1.00 173.24 582 GLY A C 1
ATOM 4443 O O . GLY A 1 584 ? 90.737 7.101 56.693 1.00 173.24 582 GLY A O 1
ATOM 4444 N N . ASP A 1 585 ? 91.019 7.743 54.555 1.00 156.61 583 ASP A N 1
ATOM 4445 C CA . ASP A 1 585 ? 89.791 8.539 54.493 1.00 156.61 583 ASP A CA 1
ATOM 4446 C C . ASP A 1 585 ? 88.533 7.688 54.592 1.00 156.61 583 ASP A C 1
ATOM 4447 O O . ASP A 1 585 ? 87.565 8.039 55.270 1.00 156.61 583 ASP A O 1
ATOM 4452 N N . LEU A 1 586 ? 88.573 6.548 53.921 1.00 140.18 584 LEU A N 1
ATOM 4453 C CA . LEU A 1 586 ? 87.454 5.618 53.888 1.00 140.18 584 LEU A CA 1
ATOM 4454 C C . LEU A 1 586 ? 87.234 4.874 55.195 1.00 140.18 584 LEU A C 1
ATOM 4455 O O . LEU A 1 586 ? 86.284 4.102 55.311 1.00 140.18 584 LEU A O 1
ATOM 4460 N N . LEU A 1 587 ? 88.107 5.083 56.172 1.00 167.66 585 LEU A N 1
ATOM 4461 C CA . LEU A 1 587 ? 87.963 4.394 57.447 1.00 167.66 585 LEU A CA 1
ATOM 4462 C C . LEU A 1 587 ? 87.188 5.223 58.470 1.00 167.66 585 LEU A C 1
ATOM 4463 O O . LEU A 1 587 ? 87.019 4.803 59.612 1.00 167.66 585 LEU A O 1
ATOM 4468 N N . ASN A 1 588 ? 86.710 6.390 58.033 1.00 129.30 586 ASN A N 1
ATOM 4469 C CA . ASN A 1 588 ? 85.951 7.338 58.855 1.00 129.30 586 ASN A CA 1
ATOM 4470 C C . ASN A 1 588 ? 84.480 6.896 58.940 1.00 129.30 586 ASN A C 1
ATOM 4471 O O . ASN A 1 588 ? 84.002 6.123 58.098 1.00 129.30 586 ASN A O 1
ATOM 4476 N N . ILE A 1 589 ? 83.765 7.408 59.944 1.00 152.22 587 ILE A N 1
ATOM 4477 C CA . ILE A 1 589 ? 82.361 7.045 60.165 1.00 152.22 587 ILE A CA 1
ATOM 4478 C C . ILE A 1 589 ? 81.400 8.210 60.418 1.00 152.22 587 ILE A C 1
ATOM 4479 O O . ILE A 1 589 ? 81.510 8.907 61.430 1.00 152.22 587 ILE A O 1
ATOM 4484 N N . SER A 1 590 ? 80.444 8.397 59.509 1.00 187.17 588 SER A N 1
ATOM 4485 C CA . SER A 1 590 ? 79.437 9.449 59.653 1.00 187.17 588 SER A CA 1
ATOM 4486 C C . SER A 1 590 ? 78.051 8.836 59.493 1.00 187.17 588 SER A C 1
ATOM 4487 O O . SER A 1 590 ? 77.384 9.049 58.482 1.00 187.17 588 SER A O 1
ATOM 4489 N N . VAL A 1 591 ? 77.620 8.069 60.487 1.00 158.35 589 VAL A N 1
ATOM 4490 C CA . VAL A 1 591 ? 76.312 7.437 60.418 1.00 158.35 589 VAL A CA 1
ATOM 4491 C C . VAL A 1 591 ? 75.205 8.407 60.817 1.00 158.35 589 VAL A C 1
ATOM 4492 O O . VAL A 1 591 ? 75.171 8.929 61.935 1.00 158.35 589 VAL A O 1
ATOM 4496 N N . SER A 1 592 ? 74.315 8.668 59.871 1.00 165.45 590 SER A N 1
ATOM 4497 C CA . SER A 1 592 ? 73.183 9.545 60.112 1.00 165.45 590 SER A CA 1
ATOM 4498 C C . SER A 1 592 ? 71.961 8.639 60.057 1.00 165.45 590 SER A C 1
ATOM 4499 O O . SER A 1 592 ? 71.884 7.753 59.202 1.00 165.45 590 SER A O 1
ATOM 4501 N N . PRO A 1 593 ? 71.004 8.833 60.983 1.00 163.56 591 PRO A N 1
ATOM 4502 C CA . PRO A 1 593 ? 69.770 8.036 61.063 1.00 163.56 591 PRO A CA 1
ATOM 4503 C C . PRO A 1 593 ? 68.577 8.508 60.205 1.00 163.56 591 PRO A C 1
ATOM 4504 O O . PRO A 1 593 ? 68.172 9.668 60.259 1.00 163.56 591 PRO A O 1
ATOM 4508 N N . VAL A 1 594 ? 68.018 7.581 59.423 1.00 200.65 592 VAL A N 1
ATOM 4509 C CA . VAL A 1 594 ? 66.885 7.858 58.530 1.00 200.65 592 VAL A CA 1
ATOM 4510 C C . VAL A 1 594 ? 65.637 7.046 58.967 1.00 200.65 592 VAL A C 1
ATOM 4511 O O . VAL A 1 594 ? 65.118 7.297 60.052 1.00 200.65 592 VAL A O 1
ATOM 4515 N N . THR A 1 595 ? 65.132 6.108 58.156 1.00 168.96 593 THR A N 1
ATOM 4516 C CA . THR A 1 595 ? 63.965 5.298 58.563 1.00 168.96 593 THR A CA 1
ATOM 4517 C C . THR A 1 595 ? 63.561 4.143 57.639 1.00 168.96 593 THR A C 1
ATOM 4518 O O . THR A 1 595 ? 63.940 4.089 56.472 1.00 168.96 593 THR A O 1
ATOM 4522 N N . ASP A 1 598 ? 59.458 4.171 54.894 1.00 200.65 596 ASP A N 1
ATOM 4523 C CA . ASP A 1 598 ? 58.008 3.985 54.951 1.00 200.65 596 ASP A CA 1
ATOM 4524 C C . ASP A 1 598 ? 57.463 4.341 56.333 1.00 200.65 596 ASP A C 1
ATOM 4525 O O . ASP A 1 598 ? 56.547 5.165 56.452 1.00 200.65 596 ASP A O 1
ATOM 4527 N N . ALA A 1 599 ? 58.021 3.716 57.370 1.00 184.39 597 ALA A N 1
ATOM 4528 C CA . ALA A 1 599 ? 57.592 4.008 58.731 1.00 184.39 597 ALA A CA 1
ATOM 4529 C C . ALA A 1 599 ? 58.077 5.404 59.097 1.00 184.39 597 ALA A C 1
ATOM 4530 O O . ALA A 1 599 ? 59.130 5.857 58.648 1.00 184.39 597 ALA A O 1
ATOM 4532 N N . PRO A 1 600 ? 57.301 6.104 59.921 1.00 157.33 598 PRO A N 1
ATOM 4533 C CA . PRO A 1 600 ? 57.609 7.462 60.378 1.00 157.33 598 PRO A CA 1
ATOM 4534 C C . PRO A 1 600 ? 58.793 7.522 61.373 1.00 157.33 598 PRO A C 1
ATOM 4535 O O . PRO A 1 600 ? 59.345 8.602 61.665 1.00 157.33 598 PRO A O 1
ATOM 4539 N N . VAL A 1 601 ? 59.191 6.336 61.838 1.00 200.65 599 VAL A N 1
ATOM 4540 C CA . VAL A 1 601 ? 60.250 6.138 62.842 1.00 200.65 599 VAL A CA 1
ATOM 4541 C C . VAL A 1 601 ? 61.600 5.531 62.424 1.00 200.65 599 VAL A C 1
ATOM 4542 O O . VAL A 1 601 ? 61.659 4.646 61.542 1.00 200.65 599 VAL A O 1
ATOM 4546 N N . PRO A 1 602 ? 62.703 5.981 63.098 1.00 200.65 600 PRO A N 1
ATOM 4547 C CA . PRO A 1 602 ? 64.061 5.487 62.821 1.00 200.65 600 PRO A CA 1
ATOM 4548 C C . PRO A 1 602 ? 64.450 4.272 63.682 1.00 200.65 600 PRO A C 1
ATOM 4549 O O . PRO A 1 602 ? 63.791 3.980 64.673 1.00 200.65 600 PRO A O 1
ATOM 4553 N N . THR A 1 603 ? 65.522 3.578 63.299 1.00 147.24 601 THR A N 1
ATOM 4554 C CA . THR A 1 603 ? 65.993 2.387 64.015 1.00 147.24 601 THR A CA 1
ATOM 4555 C C . THR A 1 603 ? 67.451 2.131 63.659 1.00 147.24 601 THR A C 1
ATOM 4556 O O . THR A 1 603 ? 67.965 2.721 62.710 1.00 147.24 601 THR A O 1
ATOM 4560 N N . LEU A 1 604 ? 68.116 1.261 64.417 1.00 167.73 602 LEU A N 1
ATOM 4561 C CA . LEU A 1 604 ? 69.508 0.945 64.135 1.00 167.73 602 LEU A CA 1
ATOM 4562 C C . LEU A 1 604 ? 69.586 0.335 62.744 1.00 167.73 602 LEU A C 1
ATOM 4563 O O . LEU A 1 604 ? 70.391 0.757 61.921 1.00 167.73 602 LEU A O 1
ATOM 4568 N N . ASN A 1 605 ? 68.739 -0.653 62.478 1.00 173.13 603 ASN A N 1
ATOM 4569 C CA . ASN A 1 605 ? 68.732 -1.305 61.174 1.00 173.13 603 ASN A CA 1
ATOM 4570 C C . ASN A 1 605 ? 68.507 -0.372 59.993 1.00 173.13 603 ASN A C 1
ATOM 4571 O O . ASN A 1 605 ? 69.241 -0.435 59.009 1.00 173.13 603 ASN A O 1
ATOM 4576 N N . SER A 1 606 ? 67.488 0.478 60.074 1.00 200.65 604 SER A N 1
ATOM 4577 C CA . SER A 1 606 ? 67.205 1.412 58.987 1.00 200.65 604 SER A CA 1
ATOM 4578 C C . SER A 1 606 ? 68.379 2.364 58.769 1.00 200.65 604 SER A C 1
ATOM 4579 O O . SER A 1 606 ? 68.745 2.669 57.632 1.00 200.65 604 SER A O 1
ATOM 4582 N N . SER A 1 607 ? 68.966 2.822 59.871 1.00 200.22 605 SER A N 1
ATOM 4583 C CA . SER A 1 607 ? 70.095 3.747 59.838 1.00 200.22 605 SER A CA 1
ATOM 4584 C C . SER A 1 607 ? 71.352 3.145 59.205 1.00 200.22 605 SER A C 1
ATOM 4585 O O . SER A 1 607 ? 71.984 3.762 58.346 1.00 200.22 605 SER A O 1
ATOM 4588 N N . ILE A 1 608 ? 71.711 1.942 59.641 1.00 200.65 606 ILE A N 1
ATOM 4589 C CA . ILE A 1 608 ? 72.882 1.245 59.125 1.00 200.65 606 ILE A CA 1
ATOM 4590 C C . ILE A 1 608 ? 72.755 0.982 57.628 1.00 200.65 606 ILE A C 1
ATOM 4591 O O . ILE A 1 608 ? 73.717 1.130 56.879 1.00 200.65 606 ILE A O 1
ATOM 4596 N N . ARG A 1 609 ? 71.567 0.584 57.194 1.00 159.24 607 ARG A N 1
ATOM 4597 C CA . ARG A 1 609 ? 71.337 0.311 55.785 1.00 159.24 607 ARG A CA 1
ATOM 4598 C C . ARG A 1 609 ? 71.450 1.570 54.932 1.00 159.24 607 ARG A C 1
ATOM 4599 O O . ARG A 1 609 ? 72.000 1.536 53.832 1.00 159.24 607 ARG A O 1
ATOM 4607 N N . ASN A 1 610 ? 70.929 2.682 55.438 1.00 158.64 608 ASN A N 1
ATOM 4608 C CA . ASN A 1 610 ? 70.989 3.942 54.711 1.00 158.64 608 ASN A CA 1
ATOM 4609 C C . ASN A 1 610 ? 72.428 4.438 54.568 1.00 158.64 608 ASN A C 1
ATOM 4610 O O . ASN A 1 610 ? 72.679 5.456 53.925 1.00 158.64 608 ASN A O 1
ATOM 4612 N N . SER A 1 611 ? 73.369 3.721 55.173 1.00 147.23 609 SER A N 1
ATOM 4613 C CA . SER A 1 611 ? 74.778 4.087 55.098 1.00 147.23 609 SER A CA 1
ATOM 4614 C C . SER A 1 611 ? 75.601 2.857 54.709 1.00 147.23 609 SER A C 1
ATOM 4615 O O . SER A 1 611 ? 75.271 1.734 55.094 1.00 158.47 609 SER A O 1
ATOM 4617 N N . ASP A 1 612 ? 76.669 3.073 53.944 1.00 160.09 610 ASP A N 1
ATOM 4618 C CA . ASP A 1 612 ? 77.537 1.985 53.499 1.00 160.09 610 ASP A CA 1
ATOM 4619 C C . ASP A 1 612 ? 78.443 1.506 54.616 1.00 160.09 610 ASP A C 1
ATOM 4620 O O . ASP A 1 612 ? 79.664 1.467 54.463 1.00 160.09 610 ASP A O 1
ATOM 4625 N N . PHE A 1 613 ? 77.853 1.145 55.743 1.00 161.64 611 PHE A N 1
ATOM 4626 C CA . PHE A 1 613 ? 78.648 0.678 56.859 1.00 161.64 611 PHE A CA 1
ATOM 4627 C C . PHE A 1 613 ? 78.938 -0.800 56.695 1.00 161.64 611 PHE A C 1
ATOM 4628 O O . PHE A 1 613 ? 80.075 -1.235 56.824 1.00 161.64 611 PHE A O 1
ATOM 4636 N N . ASN A 1 614 ? 77.898 -1.569 56.401 1.00 109.75 612 ASN A N 1
ATOM 4637 C CA . ASN A 1 614 ? 78.044 -3.004 56.217 1.00 109.75 612 ASN A CA 1
ATOM 4638 C C . ASN A 1 614 ? 79.097 -3.290 55.176 1.00 109.75 612 ASN A C 1
ATOM 4639 O O . ASN A 1 614 ? 79.694 -4.365 55.171 1.00 109.75 612 ASN A O 1
ATOM 4644 N N . SER A 1 615 ? 79.305 -2.332 54.282 1.00 144.50 613 SER A N 1
ATOM 4645 C CA . SER A 1 615 ? 80.307 -2.486 53.247 1.00 144.50 613 SER A CA 1
ATOM 4646 C C . SER A 1 615 ? 81.635 -1.942 53.781 1.00 144.50 613 SER A C 1
ATOM 4647 O O . SER A 1 615 ? 82.700 -2.494 53.510 1.00 144.50 613 SER A O 1
ATOM 4649 N N . GLN A 1 616 ? 81.559 -0.875 54.570 1.00 88.03 614 GLN A N 1
ATOM 4650 C CA . GLN A 1 616 ? 82.745 -0.256 55.137 1.00 88.03 614 GLN A CA 1
ATOM 4651 C C . GLN A 1 616 ? 83.483 -1.182 56.104 1.00 88.03 614 GLN A C 1
ATOM 4652 O O . GLN A 1 616 ? 84.679 -0.993 56.348 1.00 88.03 614 GLN A O 1
ATOM 4658 N N . LEU A 1 617 ? 82.789 -2.174 56.663 1.00 122.19 615 LEU A N 1
ATOM 4659 C CA . LEU A 1 617 ? 83.432 -3.102 57.589 1.00 122.19 615 LEU A CA 1
ATOM 4660 C C . LEU A 1 617 ? 84.479 -3.889 56.850 1.00 122.19 615 LEU A C 1
ATOM 4661 O O . LEU A 1 617 ? 85.551 -4.135 57.389 1.00 122.19 615 LEU A O 1
ATOM 4666 N N . TYR A 1 618 ? 84.160 -4.268 55.612 1.00 131.57 616 TYR A N 1
ATOM 4667 C CA . TYR A 1 618 ? 85.073 -5.024 54.760 1.00 131.57 616 TYR A CA 1
ATOM 4668 C C . TYR A 1 618 ? 86.352 -4.239 54.534 1.00 131.57 616 TYR A C 1
ATOM 4669 O O . TYR A 1 618 ? 87.418 -4.806 54.326 1.00 131.57 616 TYR A O 1
ATOM 4678 N N . LEU A 1 619 ? 86.236 -2.921 54.558 1.00 95.47 617 LEU A N 1
ATOM 4679 C CA . LEU A 1 619 ? 87.395 -2.068 54.378 1.00 95.47 617 LEU A CA 1
ATOM 4680 C C . LEU A 1 619 ? 88.311 -2.218 55.581 1.00 95.47 617 LEU A C 1
ATOM 4681 O O . LEU A 1 619 ? 89.527 -2.223 55.428 1.00 95.47 617 LEU A O 1
ATOM 4686 N N . PHE A 1 620 ? 87.736 -2.337 56.779 1.00 127.99 618 PHE A N 1
ATOM 4687 C CA . PHE A 1 620 ? 88.550 -2.504 57.985 1.00 127.99 618 PHE A CA 1
ATOM 4688 C C . PHE A 1 620 ? 89.217 -3.862 57.951 1.00 127.99 618 PHE A C 1
ATOM 4689 O O . PHE A 1 620 ? 90.431 -3.970 58.063 1.00 127.99 618 PHE A O 1
ATOM 4697 N N . GLU A 1 621 ? 88.411 -4.900 57.787 1.00 94.05 619 GLU A N 1
ATOM 4698 C CA . GLU A 1 621 ? 88.922 -6.252 57.721 1.00 94.05 619 GLU A CA 1
ATOM 4699 C C . GLU A 1 621 ? 90.064 -6.362 56.715 1.00 94.05 619 GLU A C 1
ATOM 4700 O O . GLU A 1 621 ? 90.932 -7.222 56.836 1.00 94.05 619 GLU A O 1
ATOM 4706 N N . THR A 1 622 ? 90.073 -5.493 55.715 1.00 77.11 620 THR A N 1
ATOM 4707 C CA . THR A 1 622 ? 91.129 -5.542 54.723 1.00 77.11 620 THR A CA 1
ATOM 4708 C C . THR A 1 622 ? 92.388 -4.879 55.230 1.00 77.11 620 THR A C 1
ATOM 4709 O O . THR A 1 622 ? 93.474 -5.364 54.958 1.00 77.11 620 THR A O 1
ATOM 4713 N N . VAL A 1 623 ? 92.253 -3.777 55.966 1.00 107.92 621 VAL A N 1
ATOM 4714 C CA . VAL A 1 623 ? 93.425 -3.096 56.513 1.00 107.92 621 VAL A CA 1
ATOM 4715 C C . VAL A 1 623 ? 94.127 -4.119 57.392 1.00 107.92 621 VAL A C 1
ATOM 4716 O O . VAL A 1 623 ? 95.356 -4.214 57.408 1.00 107.92 621 VAL A O 1
ATOM 4720 N N . GLY A 1 624 ? 93.314 -4.895 58.102 1.00 106.92 622 GLY A N 1
ATOM 4721 C CA . GLY A 1 624 ? 93.818 -5.920 58.992 1.00 106.92 622 GLY A CA 1
ATOM 4722 C C . GLY A 1 624 ? 94.640 -6.920 58.237 1.00 106.92 622 GLY A C 1
ATOM 4723 O O . GLY A 1 624 ? 95.676 -7.343 58.713 1.00 106.92 622 GLY A O 1
ATOM 4724 N N . VAL A 1 625 ? 94.186 -7.302 57.054 1.00 103.91 623 VAL A N 1
ATOM 4725 C CA . VAL A 1 625 ? 94.943 -8.258 56.266 1.00 103.91 623 VAL A CA 1
ATOM 4726 C C . VAL A 1 625 ? 96.234 -7.609 55.804 1.00 103.91 623 VAL A C 1
ATOM 4727 O O . VAL A 1 625 ? 97.287 -8.239 55.798 1.00 103.91 623 VAL A O 1
ATOM 4731 N N . LEU A 1 626 ? 96.144 -6.349 55.399 1.00 116.89 624 LEU A N 1
ATOM 4732 C CA . LEU A 1 626 ? 97.316 -5.635 54.933 1.00 116.89 624 LEU A CA 1
ATOM 4733 C C . LEU A 1 626 ? 98.349 -5.550 56.040 1.00 116.89 624 LEU A C 1
ATOM 4734 O O . LEU A 1 626 ? 99.499 -5.952 55.866 1.00 116.89 624 LEU A O 1
ATOM 4739 N N . ILE A 1 627 ? 97.942 -5.046 57.192 1.00 133.63 625 ILE A N 1
ATOM 4740 C CA . ILE A 1 627 ? 98.879 -4.915 58.289 1.00 133.63 625 ILE A CA 1
ATOM 4741 C C . ILE A 1 627 ? 99.482 -6.226 58.762 1.00 133.63 625 ILE A C 1
ATOM 4742 O O . ILE A 1 627 ? 100.688 -6.305 58.976 1.00 133.63 625 ILE A O 1
ATOM 4747 N N . SER A 1 628 ? 98.655 -7.257 58.901 1.00 129.44 626 SER A N 1
ATOM 4748 C CA . SER A 1 628 ? 99.126 -8.544 59.401 1.00 129.44 626 SER A CA 1
ATOM 4749 C C . SER A 1 628 ? 99.814 -9.481 58.412 1.00 129.44 626 SER A C 1
ATOM 4750 O O . SER A 1 628 ? 100.339 -10.512 58.823 1.00 129.44 626 SER A O 1
ATOM 4753 N N . SER A 1 629 ? 99.810 -9.168 57.122 1.00 108.24 627 SER A N 1
ATOM 4754 C CA . SER A 1 629 ? 100.480 -10.057 56.172 1.00 108.24 627 SER A CA 1
ATOM 4755 C C . SER A 1 629 ? 101.355 -9.312 55.166 1.00 108.24 627 SER A C 1
ATOM 4756 O O . SER A 1 629 ? 101.738 -9.874 54.132 1.00 108.24 627 SER A O 1
ATOM 4759 N N . GLY A 1 630 ? 101.700 -8.062 55.483 1.00 172.08 628 GLY A N 1
ATOM 4760 C CA . GLY A 1 630 ? 102.508 -7.257 54.576 1.00 172.08 628 GLY A CA 1
ATOM 4761 C C . GLY A 1 630 ? 103.993 -7.167 54.872 1.00 172.08 628 GLY A C 1
ATOM 4762 O O . GLY A 1 630 ? 104.710 -6.367 54.271 1.00 172.08 628 GLY A O 1
ATOM 4763 N N . ASN A 1 631 ? 104.443 -7.998 55.806 1.00 200.65 629 ASN A N 1
ATOM 4764 C CA . ASN A 1 631 ? 105.840 -8.064 56.222 1.00 200.65 629 ASN A CA 1
ATOM 4765 C C . ASN A 1 631 ? 106.431 -6.683 56.475 1.00 200.65 629 ASN A C 1
ATOM 4766 O O . ASN A 1 631 ? 107.602 -6.345 56.199 1.00 200.65 629 ASN A O 1
ATOM 4771 N N . LEU A 1 632 ? 105.515 -5.896 57.024 1.00 200.65 630 LEU A N 1
ATOM 4772 C CA . LEU A 1 632 ? 105.772 -4.564 57.499 1.00 200.65 630 LEU A CA 1
ATOM 4773 C C . LEU A 1 632 ? 106.351 -5.011 58.818 1.00 200.65 630 LEU A C 1
ATOM 4774 O O . LEU A 1 632 ? 105.787 -5.891 59.475 1.00 200.65 630 LEU A O 1
ATOM 4779 N N . THR A 1 633 ? 107.484 -4.436 59.190 1.00 200.65 631 THR A N 1
ATOM 4780 C CA . THR A 1 633 ? 108.151 -4.806 60.427 1.00 200.65 631 THR A CA 1
ATOM 4781 C C . THR A 1 633 ? 107.210 -4.706 61.613 1.00 200.65 631 THR A C 1
ATOM 4782 O O . THR A 1 633 ? 106.343 -3.826 61.660 1.00 200.65 631 THR A O 1
ATOM 4784 N N . PRO A 1 634 ? 107.371 -5.610 62.592 1.00 163.22 632 PRO A N 1
ATOM 4785 C CA . PRO A 1 634 ? 106.502 -5.578 63.768 1.00 163.22 632 PRO A CA 1
ATOM 4786 C C . PRO A 1 634 ? 106.618 -4.242 64.499 1.00 163.22 632 PRO A C 1
ATOM 4787 O O . PRO A 1 634 ? 105.725 -3.851 65.248 1.00 163.22 632 PRO A O 1
ATOM 4791 N N . GLU A 1 635 ? 107.711 -3.530 64.252 1.00 174.65 633 GLU A N 1
ATOM 4792 C CA . GLU A 1 635 ? 107.937 -2.234 64.876 1.00 174.65 633 GLU A CA 1
ATOM 4793 C C . GLU A 1 635 ? 106.909 -1.211 64.390 1.00 174.65 633 GLU A C 1
ATOM 4794 O O . GLU A 1 635 ? 106.597 -0.256 65.103 1.00 174.65 633 GLU A O 1
ATOM 4796 N N . GLU A 1 636 ? 106.394 -1.409 63.175 1.00 200.65 634 GLU A N 1
ATOM 4797 C CA . GLU A 1 636 ? 105.382 -0.508 62.613 1.00 200.65 634 GLU A CA 1
ATOM 4798 C C . GLU A 1 636 ? 103.999 -1.129 62.710 1.00 200.65 634 GLU A C 1
ATOM 4799 O O . GLU A 1 636 ? 103.036 -0.458 63.090 1.00 200.65 634 GLU A O 1
ATOM 4805 N N . GLN A 1 637 ? 103.896 -2.409 62.353 1.00 125.24 635 GLN A N 1
ATOM 4806 C CA . GLN A 1 637 ? 102.597 -3.076 62.392 1.00 125.24 635 GLN A CA 1
ATOM 4807 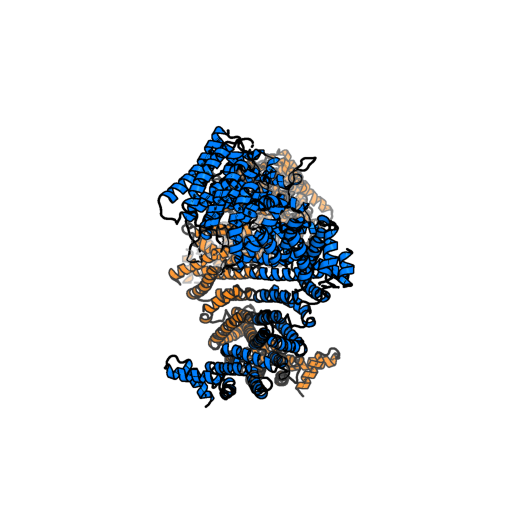C C . GLN A 1 637 ? 101.941 -2.966 63.767 1.00 125.24 635 GLN A C 1
ATOM 4808 O O . GLN A 1 637 ? 100.740 -3.212 63.939 1.00 125.24 635 GLN A O 1
ATOM 4814 N N . ALA A 1 638 ? 102.738 -2.584 64.751 1.00 198.73 636 ALA A N 1
ATOM 4815 C CA . ALA A 1 638 ? 102.208 -2.392 66.082 1.00 198.73 636 ALA A CA 1
ATOM 4816 C C . ALA A 1 638 ? 101.781 -0.932 66.113 1.00 198.73 636 ALA A C 1
ATOM 4817 O O . ALA A 1 638 ? 100.814 -0.575 66.762 1.00 198.73 636 ALA A O 1
ATOM 4819 N N . LEU A 1 639 ? 102.501 -0.094 65.378 1.00 176.68 637 LEU A N 1
ATOM 4820 C CA . LEU A 1 639 ? 102.200 1.330 65.329 1.00 176.68 637 LEU A CA 1
ATOM 4821 C C . LEU A 1 639 ? 100.925 1.615 64.548 1.00 176.68 637 LEU A C 1
ATOM 4822 O O . LEU A 1 639 ? 100.096 2.429 64.966 1.00 176.68 637 LEU A O 1
ATOM 4824 N N . TYR A 1 640 ? 100.769 0.937 63.416 1.00 200.65 638 TYR A N 1
ATOM 4825 C CA . TYR A 1 640 ? 99.599 1.122 62.569 1.00 200.65 638 TYR A CA 1
ATOM 4826 C C . TYR A 1 640 ? 98.339 0.564 63.225 1.00 200.65 638 TYR A C 1
ATOM 4827 O O . TYR A 1 640 ? 97.306 1.237 63.282 1.00 200.65 638 TYR A O 1
ATOM 4829 N N . CYS A 1 641 ? 98.427 -0.665 63.721 1.00 167.16 639 CYS A N 1
ATOM 4830 C CA . CYS A 1 641 ? 97.289 -1.303 64.365 1.00 167.16 639 CYS A CA 1
ATOM 4831 C C . CYS A 1 641 ? 96.876 -0.505 65.594 1.00 167.16 639 CYS A C 1
ATOM 4832 O O . CYS A 1 641 ? 95.687 -0.356 65.873 1.00 167.16 639 CYS A O 1
ATOM 4834 N N . ASP A 1 642 ? 97.861 0.015 66.325 1.00 200.65 640 ASP A N 1
ATOM 4835 C CA . ASP A 1 642 ? 97.568 0.799 67.523 1.00 200.65 640 ASP A CA 1
ATOM 4836 C C . ASP A 1 642 ? 96.889 2.095 67.085 1.00 200.65 640 ASP A C 1
ATOM 4837 O O . ASP A 1 642 ? 95.971 2.584 67.743 1.00 200.65 640 ASP A O 1
ATOM 4842 N N . SER A 1 643 ? 97.315 2.622 65.941 1.00 141.78 641 SER A N 1
ATOM 4843 C CA . SER A 1 643 ? 96.756 3.862 65.413 1.00 141.78 641 SER A CA 1
ATOM 4844 C C . SER A 1 643 ? 95.297 3.728 64.955 1.00 141.78 641 SER A C 1
ATOM 4845 O O . SER A 1 643 ? 94.521 4.681 65.063 1.00 141.78 641 SER A O 1
ATOM 4847 N N . LEU A 1 644 ? 94.917 2.558 64.447 1.00 184.64 642 LEU A N 1
ATOM 4848 C CA . LEU A 1 644 ? 93.534 2.354 64.006 1.00 184.64 642 LEU A CA 1
ATOM 4849 C C . LEU A 1 644 ? 92.644 2.101 65.211 1.00 184.64 642 LEU A C 1
ATOM 4850 O O . LEU A 1 644 ? 91.568 2.690 65.355 1.00 184.64 642 LEU A O 1
ATOM 4855 N N . ILE A 1 645 ? 93.105 1.199 66.069 1.00 133.17 643 ILE A N 1
ATOM 4856 C CA . ILE A 1 645 ? 92.364 0.826 67.261 1.00 133.17 643 ILE A CA 1
ATOM 4857 C C . ILE A 1 645 ? 92.062 2.022 68.134 1.00 133.17 643 ILE A C 1
ATOM 4858 O O . ILE A 1 645 ? 90.903 2.284 68.437 1.00 133.17 643 ILE A O 1
ATOM 4860 N N . ASN A 1 646 ? 93.098 2.755 68.535 1.00 200.65 644 ASN A N 1
ATOM 4861 C CA . ASN A 1 646 ? 92.890 3.907 69.404 1.00 200.65 644 ASN A CA 1
ATOM 4862 C C . ASN A 1 646 ? 92.141 5.059 68.743 1.00 200.65 644 ASN A C 1
ATOM 4863 O O . ASN A 1 646 ? 91.565 5.900 69.434 1.00 200.65 644 ASN A O 1
ATOM 4868 N N . ALA A 1 647 ? 92.130 5.098 67.415 1.00 145.92 645 ALA A N 1
ATOM 4869 C CA . ALA A 1 647 ? 91.429 6.171 66.713 1.00 145.92 645 ALA A CA 1
ATOM 4870 C C . ALA A 1 647 ? 89.919 5.966 66.822 1.00 145.92 645 ALA A C 1
ATOM 4871 O O . ALA A 1 647 ? 89.161 6.924 67.003 1.00 145.92 645 ALA A O 1
ATOM 4873 N N . LEU A 1 648 ? 89.484 4.714 66.711 1.00 198.96 646 LEU A N 1
ATOM 4874 C CA . LEU A 1 648 ? 88.064 4.393 66.821 1.00 198.96 646 LEU A CA 1
ATOM 4875 C C . LEU A 1 648 ? 87.665 4.409 68.295 1.00 198.96 646 LEU A C 1
ATOM 4876 O O . LEU A 1 648 ? 86.566 4.845 68.651 1.00 198.96 646 LEU A O 1
ATOM 4878 N N . ILE A 1 649 ? 88.573 3.930 69.144 1.00 200.65 647 ILE A N 1
ATOM 4879 C CA . ILE A 1 649 ? 88.352 3.880 70.586 1.00 200.65 647 ILE A CA 1
ATOM 4880 C C . ILE A 1 649 ? 88.267 5.283 71.170 1.00 200.65 647 ILE A C 1
ATOM 4881 O O . ILE A 1 649 ? 87.349 5.586 71.927 1.00 200.65 647 ILE A O 1
ATOM 4883 N N . GLY A 1 650 ? 89.230 6.133 70.817 1.00 200.65 648 GLY A N 1
ATOM 4884 C CA . GLY A 1 650 ? 89.245 7.495 71.317 1.00 200.65 648 GLY A CA 1
ATOM 4885 C C . GLY A 1 650 ? 87.996 8.271 70.947 1.00 200.65 648 GLY A C 1
ATOM 4886 O O . GLY A 1 650 ? 87.581 9.167 71.682 1.00 200.65 648 GLY A O 1
ATOM 4887 N N . LYS A 1 651 ? 87.398 7.930 69.809 1.00 200.65 649 LYS A N 1
ATOM 4888 C CA . LYS A 1 651 ? 86.186 8.600 69.345 1.00 200.65 649 LYS A CA 1
ATOM 4889 C C . LYS A 1 651 ? 84.985 8.150 70.165 1.00 200.65 649 LYS A C 1
ATOM 4890 O O . LYS A 1 651 ? 84.117 8.951 70.511 1.00 200.65 649 LYS A O 1
ATOM 4892 N N . ALA A 1 652 ? 84.937 6.857 70.466 1.00 183.82 650 ALA A N 1
ATOM 4893 C CA . ALA A 1 652 ? 83.849 6.299 71.257 1.00 183.82 650 ALA A CA 1
ATOM 4894 C C . ALA A 1 652 ? 83.892 6.860 72.679 1.00 183.82 650 ALA A C 1
ATOM 4895 O O . ALA A 1 652 ? 82.854 7.178 73.262 1.00 183.82 650 ALA A O 1
ATOM 4897 N N . ASN A 1 653 ? 85.102 6.974 73.226 1.00 200.65 651 ASN A N 1
ATOM 4898 C CA . ASN A 1 653 ? 85.310 7.501 74.573 1.00 200.65 651 ASN A CA 1
ATOM 4899 C C . ASN A 1 653 ? 84.884 8.968 74.658 1.00 200.65 651 ASN A C 1
ATOM 4900 O O . ASN A 1 653 ? 84.167 9.354 75.577 1.00 200.65 651 ASN A O 1
ATOM 4902 N N . ALA A 1 654 ? 85.325 9.775 73.693 1.00 200.65 652 ALA A N 1
ATOM 4903 C CA . ALA A 1 654 ? 84.997 11.203 73.647 1.00 200.65 652 ALA A CA 1
ATOM 4904 C C . ALA A 1 654 ? 83.488 11.453 73.656 1.00 200.65 652 ALA A C 1
ATOM 4905 O O . ALA A 1 654 ? 83.000 12.339 74.360 1.00 200.65 652 ALA A O 1
ATOM 4907 N N . ALA A 1 655 ? 82.751 10.670 72.872 1.00 200.65 653 ALA A N 1
ATOM 4908 C CA . ALA A 1 655 ? 81.303 10.817 72.796 1.00 200.65 653 ALA A CA 1
ATOM 4909 C C . ALA A 1 655 ? 80.633 10.327 74.073 1.00 200.65 653 ALA A C 1
ATOM 4910 O O . ALA A 1 655 ? 79.808 11.029 74.658 1.00 200.65 653 ALA A O 1
ATOM 4912 N N . LEU A 1 656 ? 80.984 9.118 74.499 1.00 200.65 654 LEU A N 1
ATOM 4913 C CA . LEU A 1 656 ? 80.410 8.556 75.711 1.00 200.65 654 LEU A CA 1
ATOM 4914 C C . LEU A 1 656 ? 80.873 9.330 76.943 1.00 200.65 654 LEU A C 1
ATOM 4915 O O . LEU A 1 656 ? 80.223 9.280 77.987 1.00 200.65 654 LEU A O 1
ATOM 4917 N N . SER A 1 657 ? 81.987 10.053 76.813 1.00 200.65 655 SER A N 1
ATOM 4918 C CA . SER A 1 657 ? 82.542 10.833 77.921 1.00 200.65 655 SER A CA 1
ATOM 4919 C C . SER A 1 657 ? 81.971 12.236 78.131 1.00 200.65 655 SER A C 1
ATOM 4920 O O . SER A 1 657 ? 82.358 12.902 79.085 1.00 200.65 655 SER A O 1
ATOM 4923 N N . SER A 1 658 ? 81.055 12.695 77.280 1.00 200.65 656 SER A N 1
ATOM 4924 C CA . SER A 1 658 ? 80.525 14.044 77.475 1.00 200.65 656 SER A CA 1
ATOM 4925 C C . SER A 1 658 ? 79.022 14.254 77.278 1.00 200.65 656 SER A C 1
ATOM 4926 O O . SER A 1 658 ? 78.494 15.276 77.712 1.00 200.65 656 SER A O 1
ATOM 4929 N N . ASP A 1 659 ? 78.326 13.304 76.655 1.00 200.65 657 ASP A N 1
ATOM 4930 C CA . ASP A 1 659 ? 76.894 13.479 76.419 1.00 200.65 657 ASP A CA 1
ATOM 4931 C C . ASP A 1 659 ? 76.007 12.387 76.993 1.00 200.65 657 ASP A C 1
ATOM 4932 O O . ASP A 1 659 ? 76.421 11.236 77.142 1.00 200.65 657 ASP A O 1
ATOM 4934 N N . LEU A 1 660 ? 74.773 12.777 77.301 1.00 178.77 658 LEU A N 1
ATOM 4935 C CA . LEU A 1 660 ? 73.773 11.875 77.852 1.00 178.77 658 LEU A CA 1
ATOM 4936 C C . LEU A 1 660 ? 73.504 10.698 76.911 1.00 178.77 658 LEU A C 1
ATOM 4937 O O . LEU A 1 660 ? 73.287 10.882 75.712 1.00 178.77 658 LEU A O 1
ATOM 4942 N N . SER A 1 661 ? 73.518 9.490 77.468 1.00 148.88 659 SER A N 1
ATOM 4943 C CA . SER A 1 661 ? 73.268 8.281 76.698 1.00 148.88 659 SER A CA 1
ATOM 4944 C C . SER A 1 661 ? 71.950 7.670 77.141 1.00 148.88 659 SER A C 1
ATOM 4945 O O . SER A 1 661 ? 71.096 7.352 76.317 1.00 148.88 659 SER A O 1
ATOM 4947 N N . GLU A 1 664 ? 72.840 10.584 69.074 1.00 163.51 662 GLU A N 1
ATOM 4948 C CA . GLU A 1 664 ? 72.880 9.358 68.292 1.00 163.51 662 GLU A CA 1
ATOM 4949 C C . GLU A 1 664 ? 74.264 8.739 68.371 1.00 163.51 662 GLU A C 1
ATOM 4950 O O . GLU A 1 664 ? 74.985 8.650 67.375 1.00 163.51 662 GLU A O 1
ATOM 4952 N N . ASN A 1 665 ? 74.639 8.323 69.572 1.00 147.56 663 ASN A N 1
ATOM 4953 C CA . ASN A 1 665 ? 75.933 7.695 69.763 1.00 147.56 663 ASN A CA 1
ATOM 4954 C C . ASN A 1 665 ? 75.739 6.192 69.903 1.00 147.56 663 ASN A C 1
ATOM 4955 O O . ASN A 1 665 ? 76.688 5.423 69.764 1.00 147.56 663 ASN A O 1
ATOM 4957 N N . ILE A 1 666 ? 74.509 5.769 70.185 1.00 195.27 664 ILE A N 1
ATOM 4958 C CA . ILE A 1 666 ? 74.243 4.341 70.308 1.00 195.27 664 ILE A CA 1
ATOM 4959 C C . ILE A 1 666 ? 74.769 3.736 69.017 1.00 195.27 664 ILE A C 1
ATOM 4960 O O . ILE A 1 666 ? 75.634 2.863 69.036 1.00 195.27 664 ILE A O 1
ATOM 4962 N N . ILE A 1 667 ? 74.254 4.233 67.895 1.00 192.38 665 ILE A N 1
ATOM 4963 C CA . ILE A 1 667 ? 74.672 3.781 66.574 1.00 192.38 665 ILE A CA 1
ATOM 4964 C C . ILE A 1 667 ? 76.194 3.902 66.454 1.00 192.38 665 ILE A C 1
ATOM 4965 O O . ILE A 1 667 ? 76.866 2.957 66.034 1.00 192.38 665 ILE A O 1
ATOM 4967 N N . SER A 1 668 ? 76.720 5.068 66.833 1.00 131.36 666 SER A N 1
ATOM 4968 C CA . SER A 1 668 ? 78.153 5.356 66.790 1.00 131.36 666 SER A CA 1
ATOM 4969 C C . SER A 1 668 ? 79.013 4.420 67.659 1.00 131.36 666 SER A C 1
ATOM 4970 O O . SER A 1 668 ? 80.162 4.128 67.324 1.00 131.36 666 SER A O 1
ATOM 4973 N N . VAL A 1 669 ? 78.467 3.968 68.782 1.00 161.12 667 VAL A N 1
ATOM 4974 C CA . VAL A 1 669 ? 79.195 3.056 69.653 1.00 161.12 667 VAL A CA 1
ATOM 4975 C C . VAL A 1 669 ? 79.182 1.724 68.922 1.00 161.12 667 VAL A C 1
ATOM 4976 O O . VAL A 1 669 ? 80.222 1.188 68.545 1.00 161.12 667 VAL A O 1
ATOM 4978 N N . TYR A 1 670 ? 77.975 1.216 68.704 1.00 144.34 668 TYR A N 1
ATOM 4979 C CA . TYR A 1 670 ? 77.771 -0.048 68.012 1.00 144.34 668 TYR A CA 1
ATOM 4980 C C . TYR A 1 670 ? 78.709 -0.221 66.849 1.00 144.34 668 TYR A C 1
ATOM 4981 O O . TYR A 1 670 ? 79.416 -1.221 66.759 1.00 144.34 668 TYR A O 1
ATOM 4990 N N . CYS A 1 671 ? 78.689 0.751 65.945 1.00 130.79 669 CYS A N 1
ATOM 4991 C CA . CYS A 1 671 ? 79.538 0.699 64.765 1.00 130.79 669 CYS A CA 1
ATOM 4992 C C . CYS A 1 671 ? 81.033 0.782 65.097 1.00 130.79 669 CYS A C 1
ATOM 4993 O O . CYS A 1 671 ? 81.855 0.114 64.461 1.00 160.36 669 CYS A O 1
ATOM 4996 N N . SER A 1 672 ? 81.387 1.586 66.098 1.00 98.34 670 SER A N 1
ATOM 4997 C CA . SER A 1 672 ? 82.787 1.701 66.496 1.00 98.34 670 SER A CA 1
ATOM 4998 C C . SER A 1 672 ? 83.208 0.347 67.042 1.00 98.34 670 SER A C 1
ATOM 4999 O O . SER A 1 672 ? 84.379 -0.033 66.941 1.00 98.34 670 SER A O 1
ATOM 5002 N N . LEU A 1 673 ? 82.235 -0.363 67.623 1.00 122.24 671 LEU A N 1
ATOM 5003 C CA . LEU A 1 673 ? 82.449 -1.687 68.199 1.00 122.24 671 LEU A CA 1
ATOM 5004 C C . LEU A 1 673 ? 82.702 -2.637 67.058 1.00 122.24 671 LEU A C 1
ATOM 5005 O O . LEU A 1 673 ? 83.721 -3.325 67.018 1.00 122.24 671 LEU A O 1
ATOM 5007 N N . MET A 1 674 ? 81.759 -2.653 66.126 1.00 103.46 672 MET A N 1
ATOM 5008 C CA . MET A 1 674 ? 81.840 -3.496 64.950 1.00 103.46 672 MET A CA 1
ATOM 5009 C C . MET A 1 674 ? 83.138 -3.276 64.182 1.00 103.46 672 MET A C 1
ATOM 5010 O O . MET A 1 674 ? 83.689 -4.216 63.602 1.00 103.46 672 MET A O 1
ATOM 5015 N N . ALA A 1 675 ? 83.630 -2.041 64.176 1.00 140.00 673 ALA A N 1
ATOM 5016 C CA . ALA A 1 675 ? 84.871 -1.761 63.466 1.00 140.00 673 ALA A CA 1
ATOM 5017 C C . ALA A 1 675 ? 85.957 -2.680 63.991 1.00 140.00 673 ALA A C 1
ATOM 5018 O O . ALA A 1 675 ? 86.467 -3.543 63.270 1.00 140.00 673 ALA A O 1
ATOM 5020 N N . ILE A 1 676 ? 86.299 -2.488 65.259 1.00 87.73 674 ILE A N 1
ATOM 5021 C CA . ILE A 1 676 ? 87.332 -3.280 65.901 1.00 87.73 674 ILE A CA 1
ATOM 5022 C C . ILE A 1 676 ? 87.160 -4.771 65.625 1.00 87.73 674 ILE A C 1
ATOM 5023 O O . ILE A 1 676 ? 88.131 -5.472 65.350 1.00 87.73 674 ILE A O 1
ATOM 5027 N N . GLY A 1 677 ? 85.918 -5.240 65.690 1.00 97.33 675 GLY A N 1
ATOM 5028 C CA . GLY A 1 677 ? 85.628 -6.641 65.457 1.00 97.33 675 GLY A CA 1
ATOM 5029 C C . GLY A 1 677 ? 86.078 -7.155 64.106 1.00 97.33 675 GLY A C 1
ATOM 5030 O O . GLY A 1 677 ? 86.738 -8.191 64.018 1.00 97.33 675 GLY A O 1
ATOM 5031 N N . ASN A 1 678 ? 85.720 -6.443 63.045 1.00 145.93 676 ASN A N 1
ATOM 5032 C CA . ASN A 1 678 ? 86.108 -6.864 61.707 1.00 145.93 676 ASN A CA 1
ATOM 5033 C C . ASN A 1 678 ? 87.589 -6.605 61.464 1.00 145.93 676 ASN A C 1
ATOM 5034 O O . ASN A 1 678 ? 88.214 -7.264 60.631 1.00 145.93 676 ASN A O 1
ATOM 5039 N N . PHE A 1 679 ? 88.147 -5.640 62.189 1.00 97.37 677 PHE A N 1
ATOM 5040 C CA . PHE A 1 679 ? 89.569 -5.345 62.066 1.00 97.37 677 PHE A CA 1
ATOM 5041 C C . PHE A 1 679 ? 90.303 -6.567 62.596 1.00 97.37 677 PHE A C 1
ATOM 5042 O O . PHE A 1 679 ? 91.367 -6.940 62.107 1.00 172.76 677 PHE A O 1
ATOM 5050 N N . ALA A 1 680 ? 89.709 -7.178 63.614 1.00 155.93 678 ALA A N 1
ATOM 5051 C CA . ALA A 1 680 ? 90.257 -8.369 64.228 1.00 155.93 678 ALA A CA 1
ATOM 5052 C C . ALA A 1 680 ? 90.218 -9.478 63.191 1.00 155.93 678 ALA A C 1
ATOM 5053 O O . ALA A 1 680 ? 91.203 -10.184 62.995 1.00 155.93 678 ALA A O 1
ATOM 5055 N N . LYS A 1 681 ? 89.081 -9.616 62.515 1.00 99.88 679 LYS A N 1
ATOM 5056 C CA . LYS A 1 681 ? 88.917 -10.651 61.497 1.00 99.88 679 LYS A CA 1
ATOM 5057 C C . LYS A 1 681 ? 89.986 -10.544 60.424 1.00 99.88 679 LYS A C 1
ATOM 5058 O O . LYS A 1 681 ? 90.290 -11.526 59.729 1.00 99.88 679 LYS A O 1
ATOM 5064 N N . GLY A 1 682 ? 90.542 -9.344 60.283 1.00 125.11 680 GLY A N 1
ATOM 5065 C CA . GLY A 1 682 ? 91.568 -9.120 59.278 1.00 125.11 680 GLY A CA 1
ATOM 5066 C C . GLY A 1 682 ? 92.867 -9.809 59.633 1.00 125.11 680 GLY A C 1
ATOM 5067 O O . GLY A 1 682 ? 93.695 -10.142 58.773 1.00 125.11 680 GLY A O 1
ATOM 5068 N N . PHE A 1 683 ? 93.016 -10.080 60.917 1.00 124.04 681 PHE A N 1
ATOM 5069 C CA . PHE A 1 683 ? 94.234 -10.686 61.415 1.00 124.04 681 PHE A CA 1
ATOM 5070 C C . PHE A 1 683 ? 94.136 -12.208 61.490 1.00 124.04 681 PHE A C 1
ATOM 5071 O O . PHE A 1 683 ? 93.040 -12.786 61.494 1.00 124.04 681 PHE A O 1
ATOM 5079 N N . PRO A 1 684 ? 95.297 -12.877 61.571 1.00 184.18 682 PRO A N 1
ATOM 5080 C CA . PRO A 1 684 ? 95.385 -14.341 61.659 1.00 184.18 682 PRO A CA 1
ATOM 5081 C C . PRO A 1 684 ? 94.772 -14.817 62.986 1.00 184.18 682 PRO A C 1
ATOM 5082 O O . PRO A 1 684 ? 94.808 -14.102 63.996 1.00 184.18 682 PRO A O 1
ATOM 5086 N N . ALA A 1 685 ? 94.237 -16.035 62.975 1.00 200.65 683 ALA A N 1
ATOM 5087 C CA . ALA A 1 685 ? 93.525 -16.596 64.121 1.00 200.65 683 ALA A CA 1
ATOM 5088 C C . ALA A 1 685 ? 94.254 -17.436 65.176 1.00 200.65 683 ALA A C 1
ATOM 5089 O O . ALA A 1 685 ? 93.606 -17.967 66.078 1.00 200.65 683 ALA A O 1
ATOM 5091 N N . ARG A 1 686 ? 95.571 -17.579 65.074 1.00 200.65 684 ARG A N 1
ATOM 5092 C CA . ARG A 1 686 ? 96.334 -18.347 66.068 1.00 200.65 684 ARG A CA 1
ATOM 5093 C C . ARG A 1 686 ? 97.523 -17.485 66.466 1.00 200.65 684 ARG A C 1
ATOM 5094 O O . ARG A 1 686 ? 98.292 -17.089 65.597 1.00 200.65 684 ARG A O 1
ATOM 5096 N N . GLY A 1 687 ? 97.701 -17.203 67.758 1.00 192.04 685 GLY A N 1
ATOM 5097 C CA . GLY A 1 687 ? 98.801 -16.331 68.146 1.00 192.04 685 GLY A CA 1
ATOM 5098 C C . GLY A 1 687 ? 99.844 -16.833 69.121 1.00 192.04 685 GLY A C 1
ATOM 5099 O O . GLY A 1 687 ? 100.635 -16.026 69.602 1.00 192.04 685 GLY A O 1
ATOM 5100 N N . GLU A 1 689 ? 103.039 -18.111 68.514 1.00 185.50 687 GLU A N 1
ATOM 5101 C CA . GLU A 1 689 ? 104.247 -17.479 68.036 1.00 185.50 687 GLU A CA 1
ATOM 5102 C C . GLU A 1 689 ? 103.965 -16.025 68.400 1.00 185.50 687 GLU A C 1
ATOM 5103 O O . GLU A 1 689 ? 102.849 -15.553 68.200 1.00 185.50 687 GLU A O 1
ATOM 5109 N N . GLU A 1 690 ? 104.943 -15.329 68.974 1.00 167.07 688 GLU A N 1
ATOM 5110 C CA . GLU A 1 690 ? 104.719 -13.964 69.417 1.00 167.07 688 GLU A CA 1
ATOM 5111 C C . GLU A 1 690 ? 104.277 -12.963 68.375 1.00 167.07 688 GLU A C 1
ATOM 5112 O O . GLU A 1 690 ? 104.441 -13.148 67.160 1.00 167.07 688 GLU A O 1
ATOM 5114 N N . VAL A 1 691 ? 103.748 -11.869 68.908 1.00 200.13 689 VAL A N 1
ATOM 5115 C CA . VAL A 1 691 ? 103.142 -10.823 68.118 1.00 200.13 689 VAL A CA 1
ATOM 5116 C C . VAL A 1 691 ? 103.234 -9.418 68.692 1.00 200.13 689 VAL A C 1
ATOM 5117 O O . VAL A 1 691 ? 103.429 -9.248 69.891 1.00 200.13 689 VAL A O 1
ATOM 5121 N N . ALA A 1 692 ? 103.059 -8.420 67.826 1.00 145.43 690 ALA A N 1
ATOM 5122 C CA . ALA A 1 692 ? 103.057 -7.020 68.250 1.00 145.43 690 ALA A CA 1
ATOM 5123 C C . ALA A 1 692 ? 101.614 -6.498 68.193 1.00 145.43 690 ALA A C 1
ATOM 5124 O O . ALA A 1 692 ? 101.265 -5.518 68.863 1.00 145.43 690 ALA A O 1
ATOM 5126 N N . TRP A 1 693 ? 100.787 -7.149 67.371 1.00 200.65 691 TRP A N 1
ATOM 5127 C CA . TRP A 1 693 ? 99.377 -6.786 67.239 1.00 200.65 691 TRP A CA 1
ATOM 5128 C C . TRP A 1 693 ? 98.617 -7.415 68.405 1.00 200.65 691 TRP A C 1
ATOM 5129 O O . TRP A 1 693 ? 97.405 -7.250 68.515 1.00 200.65 691 TRP A O 1
ATOM 5140 N N . LEU A 1 694 ? 99.336 -8.135 69.270 1.00 181.08 692 LEU A N 1
ATOM 5141 C CA . LEU A 1 694 ? 98.727 -8.777 70.431 1.00 181.08 692 LEU A CA 1
ATOM 5142 C C . LEU A 1 694 ? 98.665 -7.760 71.560 1.00 181.08 692 LEU A C 1
ATOM 5143 O O . LEU A 1 694 ? 97.638 -7.616 72.220 1.00 181.08 692 LEU A O 1
ATOM 5145 N N . ALA A 1 695 ? 99.764 -7.046 71.772 1.00 139.82 693 ALA A N 1
ATOM 5146 C CA . ALA A 1 695 ? 99.803 -6.032 72.814 1.00 139.82 693 ALA A CA 1
ATOM 5147 C C . ALA A 1 695 ? 98.689 -5.013 72.576 1.00 139.82 693 ALA A C 1
ATOM 5148 O O . ALA A 1 695 ? 97.999 -4.592 73.514 1.00 139.82 693 ALA A O 1
ATOM 5150 N N . SER A 1 696 ? 98.516 -4.628 71.312 1.00 153.71 694 SER A N 1
ATOM 5151 C CA . SER A 1 696 ? 97.501 -3.645 70.942 1.00 153.71 694 SER A CA 1
ATOM 5152 C C . SER A 1 696 ? 96.081 -4.127 71.222 1.00 153.71 694 SER A C 1
ATOM 5153 O O . SER A 1 696 ? 95.221 -3.347 71.647 1.00 153.71 694 SER A O 1
ATOM 5156 N N . PHE A 1 697 ? 95.840 -5.414 71.001 1.00 200.65 695 PHE A N 1
ATOM 5157 C CA . PHE A 1 697 ? 94.518 -5.981 71.228 1.00 200.65 695 PHE A CA 1
ATOM 5158 C C . PHE A 1 697 ? 94.186 -6.026 72.717 1.00 200.65 695 PHE A C 1
ATOM 5159 O O . PHE A 1 697 ? 93.013 -6.017 73.095 1.00 200.65 695 PHE A O 1
ATOM 5161 N N . ASN A 1 698 ? 95.214 -6.084 73.562 1.00 200.65 696 ASN A N 1
ATOM 5162 C CA . ASN A 1 698 ? 94.996 -6.121 75.007 1.00 200.65 696 ASN A CA 1
ATOM 5163 C C . ASN A 1 698 ? 94.560 -4.737 75.428 1.00 200.65 696 ASN A C 1
ATOM 5164 O O . ASN A 1 698 ? 93.703 -4.569 76.296 1.00 200.65 696 ASN A O 1
ATOM 5169 N N . LYS A 1 699 ? 95.182 -3.740 74.815 1.00 200.65 697 LYS A N 1
ATOM 5170 C CA . LYS A 1 699 ? 94.833 -2.366 75.102 1.00 200.65 697 LYS A CA 1
ATOM 5171 C C . LYS A 1 699 ? 93.396 -2.189 74.623 1.00 200.65 697 LYS A C 1
ATOM 5172 O O . LYS A 1 699 ? 92.687 -1.282 75.052 1.00 200.65 697 LYS A O 1
ATOM 5174 N N . ALA A 1 700 ? 92.966 -3.089 73.747 1.00 162.65 698 ALA A N 1
ATOM 5175 C CA . ALA A 1 700 ? 91.626 -3.027 73.179 1.00 162.65 698 ALA A CA 1
ATOM 5176 C C . ALA A 1 700 ? 90.381 -3.342 74.038 1.00 162.65 698 ALA A C 1
ATOM 5177 O O . ALA A 1 700 ? 89.404 -2.596 73.987 1.00 162.65 698 ALA A O 1
ATOM 5179 N N . SER A 1 701 ? 90.391 -4.421 74.815 1.00 199.72 699 SER A N 1
ATOM 5180 C CA . SER A 1 701 ? 89.209 -4.780 75.602 1.00 199.72 699 SER A CA 1
ATOM 5181 C C . SER A 1 701 ? 89.054 -4.048 76.931 1.00 199.72 699 SER A C 1
ATOM 5182 O O . SER A 1 701 ? 87.989 -4.101 77.547 1.00 199.72 699 SER A O 1
ATOM 5184 N N . ASP A 1 702 ? 90.111 -3.361 77.363 1.00 200.65 700 ASP A N 1
ATOM 5185 C CA . ASP A 1 702 ? 90.081 -2.601 78.617 1.00 200.65 700 ASP A CA 1
ATOM 5186 C C . ASP A 1 702 ? 89.128 -1.431 78.439 1.00 200.65 700 ASP A C 1
ATOM 5187 O O . ASP A 1 702 ? 88.387 -1.065 79.355 1.00 200.65 700 ASP A O 1
ATOM 5189 N N . GLU A 1 703 ? 89.158 -0.852 77.244 1.00 200.65 701 GLU A N 1
ATOM 5190 C CA . GLU A 1 703 ? 88.302 0.272 76.917 1.00 200.65 701 GLU A CA 1
ATOM 5191 C C . GLU A 1 703 ? 86.919 -0.243 76.541 1.00 200.65 701 GLU A C 1
ATOM 5192 O O . GLU A 1 703 ? 85.950 0.514 76.565 1.00 200.65 701 GLU A O 1
ATOM 5194 N N . ILE A 1 704 ? 86.836 -1.530 76.193 1.00 157.08 702 ILE A N 1
ATOM 5195 C CA . ILE A 1 704 ? 85.565 -2.157 75.828 1.00 157.08 702 ILE A CA 1
ATOM 5196 C C . ILE A 1 704 ? 84.835 -2.516 77.117 1.00 157.08 702 ILE A C 1
ATOM 5197 O O . ILE A 1 704 ? 83.607 -2.439 77.195 1.00 157.08 702 ILE A O 1
ATOM 5199 N N . PHE A 1 705 ? 85.607 -2.926 78.123 1.00 200.65 703 PHE A N 1
ATOM 5200 C CA . PHE A 1 705 ? 85.037 -3.256 79.421 1.00 200.65 703 PHE A CA 1
ATOM 5201 C C . PHE A 1 705 ? 84.769 -1.892 80.018 1.00 200.65 703 PHE A C 1
ATOM 5202 O O . PHE A 1 705 ? 83.862 -1.712 80.836 1.00 200.65 703 PHE A O 1
ATOM 5204 N N . LEU A 1 706 ? 85.580 -0.926 79.605 1.00 200.65 704 LEU A N 1
ATOM 5205 C CA . LEU A 1 706 ? 85.366 0.432 80.047 1.00 200.65 704 LEU A CA 1
ATOM 5206 C C . LEU A 1 706 ? 84.101 0.754 79.261 1.00 200.65 704 LEU A C 1
ATOM 5207 O O . LEU A 1 706 ? 83.161 1.347 79.784 1.00 200.65 704 LEU A O 1
ATOM 5209 N N . ILE A 1 707 ? 84.078 0.299 78.009 1.00 200.65 705 ILE A N 1
ATOM 5210 C CA . ILE A 1 707 ? 82.957 0.536 77.107 1.00 200.65 705 ILE A CA 1
ATOM 5211 C C . ILE A 1 707 ? 81.693 -0.241 77.442 1.00 200.65 705 ILE A C 1
ATOM 5212 O O . ILE A 1 707 ? 80.602 0.221 77.121 1.00 200.65 705 ILE A O 1
ATOM 5214 N N . LEU A 1 708 ? 81.802 -1.409 78.069 1.00 176.22 706 LEU A N 1
ATOM 5215 C CA . LEU A 1 708 ? 80.581 -2.149 78.389 1.00 176.22 706 LEU A CA 1
ATOM 5216 C C . LEU A 1 708 ? 79.934 -1.577 79.641 1.00 176.22 706 LEU A C 1
ATOM 5217 O O . LEU A 1 708 ? 78.743 -1.260 79.656 1.00 176.22 706 LEU A O 1
ATOM 5219 N N . ASP A 1 709 ? 80.733 -1.418 80.684 1.00 200.65 707 ASP A N 1
ATOM 5220 C CA . ASP A 1 709 ? 80.218 -0.920 81.943 1.00 200.65 707 ASP A CA 1
ATOM 5221 C C . ASP A 1 709 ? 79.678 0.509 81.950 1.00 200.65 707 ASP A C 1
ATOM 5222 O O . ASP A 1 709 ? 78.868 0.837 82.810 1.00 200.65 707 ASP A O 1
ATOM 5224 N N . ARG A 1 710 ? 80.099 1.367 81.023 1.00 200.65 708 ARG A N 1
ATOM 5225 C CA . ARG A 1 710 ? 79.580 2.738 81.043 1.00 200.65 708 ARG A CA 1
ATOM 5226 C C . ARG A 1 710 ? 78.147 2.796 80.520 1.00 200.65 708 ARG A C 1
ATOM 5227 O O . ARG A 1 710 ? 77.256 3.332 81.180 1.00 200.65 708 ARG A O 1
ATOM 5230 N N . MET A 1 711 ? 77.930 2.245 79.333 1.00 200.65 709 MET A N 1
ATOM 5231 C CA . MET A 1 711 ? 76.605 2.214 78.726 1.00 200.65 709 MET A CA 1
ATOM 5232 C C . MET A 1 711 ? 76.506 0.920 77.933 1.00 200.65 709 MET A C 1
ATOM 5233 O O . MET A 1 711 ? 76.708 0.913 76.723 1.00 200.65 709 MET A O 1
ATOM 5235 N N . GLY A 1 712 ? 76.207 -0.180 78.616 1.00 198.28 710 GLY A N 1
ATOM 5236 C CA . GLY A 1 712 ? 76.104 -1.460 77.933 1.00 198.28 710 GLY A CA 1
ATOM 5237 C C . GLY A 1 712 ? 74.688 -1.995 77.935 1.00 198.28 710 GLY A C 1
ATOM 5238 O O . GLY A 1 712 ? 74.448 -3.202 77.953 1.00 198.28 710 GLY A O 1
ATOM 5239 N N . PHE A 1 713 ? 73.749 -1.067 77.876 1.00 169.43 711 PHE A N 1
ATOM 5240 C CA . PHE A 1 713 ? 72.337 -1.363 77.905 1.00 169.43 711 PHE A CA 1
ATOM 5241 C C . PHE A 1 713 ? 71.669 -1.920 76.629 1.00 169.43 711 PHE A C 1
ATOM 5242 O O . PHE A 1 713 ? 70.771 -2.756 76.745 1.00 169.43 711 PHE A O 1
ATOM 5250 N N . ASN A 1 714 ? 72.083 -1.479 75.434 1.00 200.65 712 ASN A N 1
ATOM 5251 C CA . ASN A 1 714 ? 71.443 -1.928 74.177 1.00 200.65 712 ASN A CA 1
ATOM 5252 C C . ASN A 1 714 ? 71.788 -3.338 73.718 1.00 200.65 712 ASN A C 1
ATOM 5253 O O . ASN A 1 714 ? 72.960 -3.721 73.669 1.00 200.65 712 ASN A O 1
ATOM 5258 N N . GLU A 1 715 ? 70.746 -4.095 73.379 1.00 200.65 713 GLU A N 1
ATOM 5259 C CA . GLU A 1 715 ? 70.901 -5.460 72.904 1.00 200.65 713 GLU A CA 1
ATOM 5260 C C . GLU A 1 715 ? 71.902 -5.496 71.749 1.00 200.65 713 GLU A C 1
ATOM 5261 O O . GLU A 1 715 ? 72.594 -6.495 71.547 1.00 200.65 713 GLU A O 1
ATOM 5264 N N . ASP A 1 716 ? 71.986 -4.402 70.996 1.00 193.13 714 ASP A N 1
ATOM 5265 C CA . ASP A 1 716 ? 72.912 -4.344 69.878 1.00 193.13 714 ASP A CA 1
ATOM 5266 C C . ASP A 1 716 ? 74.344 -4.291 70.368 1.00 193.13 714 ASP A C 1
ATOM 5267 O O . ASP A 1 716 ? 75.192 -5.027 69.872 1.00 193.13 714 ASP A O 1
ATOM 5272 N N . ILE A 1 717 ? 74.629 -3.433 71.342 1.00 130.59 715 ILE A N 1
ATOM 5273 C CA . ILE A 1 717 ? 75.998 -3.369 71.837 1.00 130.59 715 ILE A CA 1
ATOM 5274 C C . ILE A 1 717 ? 76.295 -4.696 72.458 1.00 130.59 715 ILE A C 1
ATOM 5275 O O . ILE A 1 717 ? 77.443 -5.138 72.544 1.00 130.59 715 ILE A O 1
ATOM 5280 N N . ARG A 1 718 ? 75.245 -5.345 72.914 1.00 176.60 716 ARG A N 1
ATOM 5281 C CA . ARG A 1 718 ? 75.478 -6.627 73.506 1.00 176.60 716 ARG A CA 1
ATOM 5282 C C . ARG A 1 718 ? 76.107 -7.442 72.387 1.00 176.60 716 ARG A C 1
ATOM 5283 O O . ARG A 1 718 ? 77.233 -7.912 72.511 1.00 176.60 716 ARG A O 1
ATOM 5291 N N . GLY A 1 719 ? 75.404 -7.566 71.271 1.00 124.38 717 GLY A N 1
ATOM 5292 C CA . GLY A 1 719 ? 75.949 -8.331 70.164 1.00 124.38 717 GLY A CA 1
ATOM 5293 C C . GLY A 1 719 ? 77.360 -7.932 69.762 1.00 124.38 717 GLY A C 1
ATOM 5294 O O . GLY A 1 719 ? 78.286 -8.744 69.783 1.00 124.38 717 GLY A O 1
ATOM 5295 N N . ALA A 1 720 ? 77.501 -6.662 69.395 1.00 135.65 718 ALA A N 1
ATOM 5296 C CA . ALA A 1 720 ? 78.753 -6.067 68.949 1.00 135.65 718 ALA A CA 1
ATOM 5297 C C . ALA A 1 720 ? 79.911 -6.427 69.840 1.00 135.65 718 ALA A C 1
ATOM 5298 O O . ALA A 1 720 ? 80.973 -6.858 69.369 1.00 135.65 718 ALA A O 1
ATOM 5300 N N . VAL A 1 721 ? 79.689 -6.243 71.137 1.00 114.14 719 VAL A N 1
ATOM 5301 C CA . VAL A 1 721 ? 80.705 -6.548 72.119 1.00 114.14 719 VAL A CA 1
ATOM 5302 C C . VAL A 1 721 ? 80.923 -8.064 72.204 1.00 114.14 719 VAL A C 1
ATOM 5303 O O . VAL A 1 721 ? 82.066 -8.514 72.117 1.00 114.14 719 VAL A O 1
ATOM 5307 N N . ARG A 1 722 ? 79.848 -8.848 72.336 1.00 141.85 720 ARG A N 1
ATOM 5308 C CA . ARG A 1 722 ? 79.968 -10.312 72.392 1.00 141.85 720 ARG A CA 1
ATOM 5309 C C . ARG A 1 722 ? 80.770 -10.724 71.158 1.00 141.85 720 ARG A C 1
ATOM 5310 O O . ARG A 1 722 ? 81.793 -11.411 71.262 1.00 141.85 720 ARG A O 1
ATOM 5318 N N . PHE A 1 723 ? 80.266 -10.281 69.994 1.00 93.03 721 PHE A N 1
ATOM 5319 C CA . PHE A 1 723 ? 80.846 -10.549 68.679 1.00 93.03 721 PHE A CA 1
ATOM 5320 C C . PHE A 1 723 ? 82.312 -10.167 68.645 1.00 93.03 721 PHE A C 1
ATOM 5321 O O . PHE A 1 723 ? 83.127 -10.883 68.069 1.00 93.03 721 PHE A O 1
ATOM 5329 N N . THR A 1 724 ? 82.640 -9.043 69.267 1.00 137.50 722 THR A N 1
ATOM 5330 C CA . THR A 1 724 ? 84.008 -8.569 69.302 1.00 137.50 722 THR A CA 1
ATOM 5331 C C . THR A 1 724 ? 84.943 -9.592 69.955 1.00 137.50 722 THR A C 1
ATOM 5332 O O . THR A 1 724 ? 86.023 -9.865 69.440 1.00 137.50 722 THR A O 1
ATOM 5336 N N . SER A 1 725 ? 84.522 -10.181 71.071 1.00 179.69 723 SER A N 1
ATOM 5337 C CA . SER A 1 725 ? 85.358 -11.177 71.737 1.00 179.69 723 SER A CA 1
ATOM 5338 C C . SER A 1 725 ? 85.511 -12.410 70.854 1.00 179.69 723 SER A C 1
ATOM 5339 O O . SER A 1 725 ? 86.594 -12.994 70.767 1.00 179.69 723 SER A O 1
ATOM 5342 N N . GLY A 1 726 ? 84.418 -12.785 70.194 1.00 200.65 724 GLY A N 1
ATOM 5343 C CA . GLY A 1 726 ? 84.405 -13.949 69.325 1.00 200.65 724 GLY A CA 1
ATOM 5344 C C . GLY A 1 726 ? 85.496 -13.965 68.280 1.00 200.65 724 GLY A C 1
ATOM 5345 O O . GLY A 1 726 ? 86.109 -15.000 68.032 1.00 200.65 724 GLY A O 1
ATOM 5346 N N . ARG A 1 727 ? 85.742 -12.831 67.643 1.00 180.88 725 ARG A N 1
ATOM 5347 C CA . ARG A 1 727 ? 86.790 -12.818 66.650 1.00 180.88 725 ARG A CA 1
ATOM 5348 C C . ARG A 1 727 ? 88.061 -12.122 67.159 1.00 180.88 725 ARG A C 1
ATOM 5349 O O . ARG A 1 727 ? 89.101 -12.201 66.503 1.00 180.88 725 ARG A O 1
ATOM 5357 N N . ILE A 1 728 ? 87.986 -11.480 68.336 1.00 169.19 726 ILE A N 1
ATOM 5358 C CA . ILE A 1 728 ? 89.156 -10.815 68.948 1.00 169.19 726 ILE A CA 1
ATOM 5359 C C . ILE A 1 728 ? 89.947 -11.861 69.702 1.00 169.19 726 ILE A C 1
ATOM 5360 O O . ILE A 1 728 ? 91.155 -12.001 69.513 1.00 169.19 726 ILE A O 1
ATOM 5365 N N . ILE A 1 729 ? 89.265 -12.571 70.593 1.00 200.65 727 ILE A N 1
ATOM 5366 C CA . ILE A 1 729 ? 89.941 -13.591 71.356 1.00 200.65 727 ILE A CA 1
ATOM 5367 C C . ILE A 1 729 ? 90.320 -14.745 70.389 1.00 200.65 727 ILE A C 1
ATOM 5368 O O . ILE A 1 729 ? 91.086 -15.617 70.768 1.00 200.65 727 ILE A O 1
ATOM 5373 N N . ASN A 1 730 ? 89.812 -14.746 69.142 1.00 177.16 728 ASN A N 1
ATOM 5374 C CA . ASN A 1 730 ? 90.191 -15.795 68.167 1.00 177.16 728 ASN A CA 1
ATOM 5375 C C . ASN A 1 730 ? 91.630 -15.452 67.829 1.00 177.16 728 ASN A C 1
ATOM 5376 O O . ASN A 1 730 ? 92.411 -16.326 67.488 1.00 177.16 728 ASN A O 1
ATOM 5381 N N . VAL A 1 731 ? 91.986 -14.177 67.931 1.00 174.28 729 VAL A N 1
ATOM 5382 C CA . VAL A 1 731 ? 93.360 -13.774 67.667 1.00 174.28 729 VAL A CA 1
ATOM 5383 C C . VAL A 1 731 ? 93.897 -13.595 69.064 1.00 174.28 729 VAL A C 1
ATOM 5384 O O . VAL A 1 731 ? 93.401 -12.766 69.831 1.00 174.28 729 VAL A O 1
ATOM 5388 N N . VAL A 1 732 ? 94.898 -14.401 69.393 1.00 200.65 730 VAL A N 1
ATOM 5389 C CA . VAL A 1 732 ? 95.489 -14.394 70.722 1.00 200.65 730 VAL A CA 1
ATOM 5390 C C . VAL A 1 732 ? 94.394 -14.853 71.679 1.00 200.65 730 VAL A C 1
ATOM 5391 O O . VAL A 1 732 ? 94.001 -14.115 72.579 1.00 200.65 730 VAL A O 1
ATOM 5393 N N . GLY A 1 733 ? 93.896 -16.072 71.474 1.00 200.65 731 GLY A N 1
ATOM 5394 C CA . GLY A 1 733 ? 92.840 -16.597 72.325 1.00 200.65 731 GLY A CA 1
ATOM 5395 C C . GLY A 1 733 ? 93.252 -17.134 73.684 1.00 200.65 731 GLY A C 1
ATOM 5396 O O . GLY A 1 733 ? 92.516 -16.979 74.658 1.00 200.65 731 GLY A O 1
ATOM 5397 N N . PRO A 1 734 ? 94.433 -17.755 73.792 1.00 159.49 732 PRO A N 1
ATOM 5398 C CA . PRO A 1 734 ? 94.894 -18.308 75.069 1.00 159.49 732 PRO A CA 1
ATOM 5399 C C . PRO A 1 734 ? 94.876 -17.362 76.272 1.00 159.49 732 PRO A C 1
ATOM 5400 O O . PRO A 1 734 ? 94.344 -17.715 77.315 1.00 200.65 732 PRO A O 1
ATOM 5404 N N . ASP A 1 735 ? 95.454 -16.172 76.141 1.00 177.17 733 ASP A N 1
ATOM 5405 C CA . ASP A 1 735 ? 95.497 -15.226 77.256 1.00 177.17 733 ASP A CA 1
ATOM 5406 C C . ASP A 1 735 ? 94.141 -14.619 77.586 1.00 177.17 733 ASP A C 1
ATOM 5407 O O . ASP A 1 735 ? 93.900 -14.214 78.718 1.00 177.17 733 ASP A O 1
ATOM 5409 N N . MET A 1 736 ? 93.256 -14.568 76.600 1.00 190.09 734 MET A N 1
ATOM 5410 C CA . MET A 1 736 ? 91.934 -13.970 76.781 1.00 190.09 734 MET A CA 1
ATOM 5411 C C . MET A 1 736 ? 90.871 -14.815 77.498 1.00 190.09 734 MET A C 1
ATOM 5412 O O . MET A 1 736 ? 90.014 -14.269 78.200 1.00 190.09 734 MET A O 1
ATOM 5414 N N . LEU A 1 737 ? 90.921 -16.134 77.339 1.00 174.96 735 LEU A N 1
ATOM 5415 C CA . LEU A 1 737 ? 89.957 -17.002 78.004 1.00 174.96 735 LEU A CA 1
ATOM 5416 C C . LEU A 1 737 ? 89.781 -16.662 79.501 1.00 174.96 735 LEU A C 1
ATOM 5417 O O . LEU A 1 737 ? 88.702 -16.880 80.061 1.00 174.96 735 LEU A O 1
ATOM 5419 N N . PRO A 1 738 ? 90.830 -16.116 80.162 1.00 200.65 736 PRO A N 1
ATOM 5420 C CA . PRO A 1 738 ? 90.755 -15.768 81.585 1.00 200.65 736 PRO A CA 1
ATOM 5421 C C . PRO A 1 738 ? 89.793 -14.640 81.992 1.00 200.65 736 PRO A C 1
ATOM 5422 O O . PRO A 1 738 ? 89.201 -14.698 83.066 1.00 200.65 736 PRO A O 1
ATOM 5426 N N . LYS A 1 739 ? 89.629 -13.624 81.147 1.00 167.51 737 LYS A N 1
ATOM 5427 C CA . LYS A 1 739 ? 88.776 -12.488 81.505 1.00 167.51 737 LYS A CA 1
ATOM 5428 C C . LYS A 1 739 ? 87.325 -12.584 81.063 1.00 167.51 737 LYS A C 1
ATOM 5429 O O . LYS A 1 739 ? 86.487 -11.780 81.494 1.00 167.51 737 LYS A O 1
ATOM 5435 N N . VAL A 1 740 ? 87.026 -13.557 80.208 1.00 146.83 738 VAL A N 1
ATOM 5436 C CA . VAL A 1 740 ? 85.658 -13.742 79.750 1.00 146.83 738 VAL A CA 1
ATOM 5437 C C . VAL A 1 740 ? 84.685 -13.814 80.936 1.00 146.83 738 VAL A C 1
ATOM 5438 O O . VAL A 1 740 ? 83.521 -13.427 80.807 1.00 146.83 738 VAL A O 1
ATOM 5440 N N . PRO A 1 741 ? 85.147 -14.309 82.108 1.00 180.88 739 PRO A N 1
ATOM 5441 C CA . PRO A 1 741 ? 84.278 -14.401 83.286 1.00 180.88 739 PRO A CA 1
ATOM 5442 C C . PRO A 1 741 ? 83.523 -13.120 83.651 1.00 180.88 739 PRO A C 1
ATOM 5443 O O . PRO A 1 741 ? 82.349 -13.155 84.038 1.00 180.88 739 PRO A O 1
ATOM 5447 N N . GLN A 1 742 ? 84.217 -11.994 83.545 1.00 200.65 740 GLN A N 1
ATOM 5448 C CA . GLN A 1 742 ? 83.641 -10.705 83.886 1.00 200.65 740 GLN A CA 1
ATOM 5449 C C . GLN A 1 742 ? 82.525 -10.316 82.932 1.00 200.65 740 GLN A C 1
ATOM 5450 O O . GLN A 1 742 ? 81.613 -9.569 83.294 1.00 200.65 740 GLN A O 1
ATOM 5452 N N . LEU A 1 743 ? 82.597 -10.823 81.707 1.00 178.21 741 LEU A N 1
ATOM 5453 C CA . LEU A 1 743 ? 81.579 -10.509 80.716 1.00 178.21 741 LEU A CA 1
ATOM 5454 C C . LEU A 1 743 ? 80.295 -11.232 81.069 1.00 178.21 741 LEU A C 1
ATOM 5455 O O . LEU A 1 743 ? 79.214 -10.634 81.087 1.00 178.21 741 LEU A O 1
ATOM 5457 N N . ILE A 1 744 ? 80.420 -12.525 81.349 1.00 199.90 742 ILE A N 1
ATOM 5458 C CA . ILE A 1 744 ? 79.260 -13.317 81.705 1.00 199.90 742 ILE A CA 1
ATOM 5459 C C . ILE A 1 744 ? 78.495 -12.585 82.802 1.00 199.90 742 ILE A C 1
ATOM 5460 O O . ILE A 1 744 ? 77.283 -12.470 82.745 1.00 199.90 742 ILE A O 1
ATOM 5462 N N . SER A 1 745 ? 79.198 -12.052 83.790 1.00 200.65 743 SER A N 1
ATOM 5463 C CA . SER A 1 745 ? 78.505 -11.358 84.870 1.00 200.65 743 SER A CA 1
ATOM 5464 C C . SER A 1 745 ? 77.690 -10.132 84.441 1.00 200.65 743 SER A C 1
ATOM 5465 O O . SER A 1 745 ? 76.488 -10.058 84.711 1.00 200.65 743 SER A O 1
ATOM 5467 N N . ILE A 1 746 ? 78.339 -9.174 83.783 1.00 176.53 744 ILE A N 1
ATOM 5468 C CA . ILE A 1 746 ? 77.667 -7.954 83.342 1.00 176.53 744 ILE A CA 1
ATOM 5469 C C . ILE A 1 746 ? 76.610 -8.265 82.303 1.00 176.53 744 ILE A C 1
ATOM 5470 O O . ILE A 1 746 ? 75.553 -7.629 82.251 1.00 176.53 744 ILE A O 1
ATOM 5472 N N . LEU A 1 747 ? 76.912 -9.256 81.476 1.00 165.79 745 LEU A N 1
ATOM 5473 C CA . LEU A 1 747 ? 76.004 -9.667 80.430 1.00 165.79 745 LEU A CA 1
ATOM 5474 C C . LEU A 1 747 ? 74.837 -10.445 80.997 1.00 165.79 745 LEU A C 1
ATOM 5475 O O . LEU A 1 747 ? 73.719 -10.302 80.533 1.00 165.79 745 LEU A O 1
ATOM 5477 N N . LEU A 1 748 ? 75.076 -11.250 82.018 1.00 200.65 746 LEU A N 1
ATOM 5478 C CA . LEU A 1 748 ? 73.988 -12.042 82.544 1.00 200.65 746 LEU A CA 1
ATOM 5479 C C . LEU A 1 748 ? 73.147 -11.239 83.550 1.00 200.65 746 LEU A C 1
ATOM 5480 O O . LEU A 1 748 ? 72.048 -11.649 83.922 1.00 200.65 746 LEU A O 1
ATOM 5485 N N . ASN A 1 749 ? 73.635 -10.054 83.920 1.00 200.65 747 ASN A N 1
ATOM 5486 C CA . ASN A 1 749 ? 72.919 -9.178 84.849 1.00 200.65 747 ASN A CA 1
ATOM 5487 C C . ASN A 1 749 ? 71.738 -8.545 84.128 1.00 200.65 747 ASN A C 1
ATOM 5488 O O . ASN A 1 749 ? 70.620 -8.549 84.632 1.00 200.65 747 ASN A O 1
ATOM 5490 N N . SER A 1 750 ? 71.980 -8.008 82.939 1.00 199.94 748 SER A N 1
ATOM 5491 C CA . SER A 1 750 ? 70.906 -7.379 82.184 1.00 199.94 748 SER A CA 1
ATOM 5492 C C . SER A 1 750 ? 70.293 -8.330 81.160 1.00 199.94 748 SER A C 1
ATOM 5493 O O . SER A 1 750 ? 69.398 -7.943 80.411 1.00 199.94 748 SER A O 1
ATOM 5495 N N . ILE A 1 751 ? 70.772 -9.572 81.136 1.00 176.31 749 ILE A N 1
ATOM 5496 C CA . ILE A 1 751 ? 70.290 -10.577 80.187 1.00 176.31 749 ILE A CA 1
ATOM 5497 C C . ILE A 1 751 ? 68.775 -10.682 80.134 1.00 176.31 749 ILE A C 1
ATOM 5498 O O . ILE A 1 751 ? 68.102 -10.693 81.164 1.00 176.31 749 ILE A O 1
ATOM 5500 N N . ASP A 1 752 ? 68.255 -10.752 78.914 1.00 153.96 750 ASP A N 1
ATOM 5501 C CA . ASP A 1 752 ? 66.826 -10.873 78.670 1.00 153.96 750 ASP A CA 1
ATOM 5502 C C . ASP A 1 752 ? 66.595 -12.284 78.156 1.00 153.96 750 ASP A C 1
ATOM 5503 O O . ASP A 1 752 ? 67.541 -13.065 78.052 1.00 153.96 750 ASP A O 1
ATOM 5505 N N . MET A 1 753 ? 65.347 -12.607 77.830 1.00 200.65 751 MET A N 1
ATOM 5506 C CA . MET A 1 753 ? 65.009 -13.934 77.327 1.00 200.65 751 MET A CA 1
ATOM 5507 C C . MET A 1 753 ? 65.718 -14.252 76.013 1.00 200.65 751 MET A C 1
ATOM 5508 O O . MET A 1 753 ? 66.141 -15.383 75.785 1.00 200.65 751 MET A O 1
ATOM 5510 N N . ASN A 1 754 ? 65.861 -13.242 75.162 1.00 200.65 752 ASN A N 1
ATOM 5511 C CA . ASN A 1 754 ? 66.487 -13.409 73.859 1.00 200.65 752 ASN A CA 1
ATOM 5512 C C . ASN A 1 754 ? 68.011 -13.500 73.838 1.00 200.65 752 ASN A C 1
ATOM 5513 O O . ASN A 1 754 ? 68.571 -14.091 72.925 1.00 200.65 752 ASN A O 1
ATOM 5515 N N . GLU A 1 755 ? 68.682 -12.936 74.835 1.00 200.65 753 GLU A N 1
ATOM 5516 C CA . GLU A 1 755 ? 70.140 -12.952 74.859 1.00 200.65 753 GLU A CA 1
ATOM 5517 C C . GLU A 1 755 ? 70.790 -14.091 75.653 1.00 200.65 753 GLU A C 1
ATOM 5518 O O . GLU A 1 755 ? 71.972 -14.371 75.465 1.00 200.65 753 GLU A O 1
ATOM 5520 N N . LEU A 1 756 ? 70.040 -14.741 76.540 1.00 191.36 754 LEU A N 1
ATOM 5521 C CA . LEU A 1 756 ? 70.592 -15.846 77.331 1.00 191.36 754 LEU A CA 1
ATOM 5522 C C . LEU A 1 756 ? 71.018 -17.009 76.434 1.00 191.36 754 LEU A C 1
ATOM 5523 O O . LEU A 1 756 ? 71.867 -17.824 76.812 1.00 191.36 754 LEU A O 1
ATOM 5525 N N . VAL A 1 757 ? 70.422 -17.067 75.243 1.00 149.21 755 VAL A N 1
ATOM 5526 C CA . VAL A 1 757 ? 70.700 -18.104 74.255 1.00 149.21 755 VAL A CA 1
ATOM 5527 C C . VAL A 1 757 ? 71.958 -17.756 73.482 1.00 149.21 755 VAL A C 1
ATOM 5528 O O . VAL A 1 757 ? 72.778 -18.624 73.175 1.00 149.21 755 VAL A O 1
ATOM 5532 N N . ASP A 1 758 ? 72.099 -16.474 73.167 1.00 175.54 756 ASP A N 1
ATOM 5533 C CA . ASP A 1 758 ? 73.251 -15.997 72.422 1.00 175.54 756 ASP A CA 1
ATOM 5534 C C . ASP A 1 758 ? 74.497 -16.121 73.288 1.00 175.54 756 ASP A C 1
ATOM 5535 O O . ASP A 1 758 ? 75.615 -16.029 72.787 1.00 175.54 756 ASP A O 1
ATOM 5540 N N . VAL A 1 759 ? 74.305 -16.340 74.586 1.00 146.03 757 VAL A N 1
ATOM 5541 C CA . VAL A 1 759 ? 75.444 -16.480 75.486 1.00 146.03 757 VAL A CA 1
ATOM 5542 C C . VAL A 1 759 ? 75.929 -17.924 75.508 1.00 146.03 757 VAL A C 1
ATOM 5543 O O . VAL A 1 759 ? 77.129 -18.187 75.604 1.00 146.03 757 VAL A O 1
ATOM 5547 N N . LEU A 1 760 ? 74.996 -18.864 75.438 1.00 178.85 758 LEU A N 1
ATOM 5548 C CA . LEU A 1 760 ? 75.376 -20.266 75.424 1.00 178.85 758 LEU A CA 1
ATOM 5549 C C . LEU A 1 760 ? 76.178 -20.472 74.148 1.00 178.85 758 LEU A C 1
ATOM 5550 O O . LEU A 1 760 ? 77.309 -20.959 74.176 1.00 178.85 758 LEU A O 1
ATOM 5555 N N . SER A 1 761 ? 75.578 -20.078 73.030 1.00 186.88 759 SER A N 1
ATOM 5556 C CA . SER A 1 761 ? 76.213 -20.196 71.727 1.00 186.88 759 SER A CA 1
ATOM 5557 C C . SER A 1 761 ? 77.596 -19.551 71.779 1.00 186.88 759 SER A C 1
ATOM 5558 O O . SER A 1 761 ? 78.563 -20.095 71.243 1.00 186.88 759 SER A O 1
ATOM 5561 N N . PHE A 1 762 ? 77.689 -18.398 72.440 1.00 94.82 760 PHE A N 1
ATOM 5562 C CA . PHE A 1 762 ? 78.965 -17.700 72.545 1.00 94.82 760 PHE A CA 1
ATOM 5563 C C . PHE A 1 762 ? 79.987 -18.550 73.269 1.00 94.82 760 PHE A C 1
ATOM 5564 O O . PHE A 1 762 ? 81.163 -18.553 72.921 1.00 94.82 760 PHE A O 1
ATOM 5572 N N . ILE A 1 763 ? 79.538 -19.255 74.295 1.00 176.62 761 ILE A N 1
ATOM 5573 C CA . ILE A 1 763 ? 80.426 -20.110 75.053 1.00 176.62 761 ILE A CA 1
ATOM 5574 C C . ILE A 1 763 ? 80.627 -21.392 74.256 1.00 176.62 761 ILE A C 1
ATOM 5575 O O . ILE A 1 763 ? 81.740 -21.896 74.152 1.00 176.62 761 ILE A O 1
ATOM 5579 N N . SER A 1 764 ? 79.539 -21.905 73.690 1.00 174.56 762 SER A N 1
ATOM 5580 C CA . SER A 1 764 ? 79.575 -23.130 72.897 1.00 174.56 762 SER A CA 1
ATOM 5581 C C . SER A 1 764 ? 80.542 -22.986 71.723 1.00 174.56 762 SER A C 1
ATOM 5582 O O . SER A 1 764 ? 81.492 -23.757 71.583 1.00 174.56 762 SER A O 1
ATOM 5585 N N . GLN A 1 765 ? 80.296 -21.998 70.872 1.00 194.61 763 GLN A N 1
ATOM 5586 C CA . GLN A 1 765 ? 81.171 -21.776 69.734 1.00 194.61 763 GLN A CA 1
ATOM 5587 C C . GLN A 1 765 ? 82.560 -21.525 70.293 1.00 194.61 763 GLN A C 1
ATOM 5588 O O . GLN A 1 765 ? 83.560 -21.869 69.669 1.00 194.61 763 GLN A O 1
ATOM 5590 N N . LEU A 1 766 ? 82.602 -20.939 71.489 1.00 129.29 764 LEU A N 1
ATOM 5591 C CA . LEU A 1 766 ? 83.855 -20.617 72.166 1.00 129.29 764 LEU A CA 1
ATOM 5592 C C . LEU A 1 766 ? 84.542 -21.882 72.640 1.00 129.29 764 LEU A C 1
ATOM 5593 O O . LEU A 1 766 ? 85.758 -22.002 72.551 1.00 129.29 764 LEU A O 1
ATOM 5598 N N . ILE A 1 767 ? 83.763 -22.822 73.155 1.00 200.65 765 ILE A N 1
ATOM 5599 C CA . ILE A 1 767 ? 84.316 -24.073 73.645 1.00 200.65 765 ILE A CA 1
ATOM 5600 C C . ILE A 1 767 ? 85.086 -24.797 72.538 1.00 200.65 765 ILE A C 1
ATOM 5601 O O . ILE A 1 767 ? 86.085 -25.460 72.809 1.00 200.65 765 ILE A O 1
ATOM 5603 N N . HIS A 1 768 ? 84.624 -24.664 71.295 1.00 163.81 766 HIS A N 1
ATOM 5604 C CA . HIS A 1 768 ? 85.277 -25.296 70.144 1.00 163.81 766 HIS A CA 1
ATOM 5605 C C . HIS A 1 768 ? 86.707 -24.778 69.916 1.00 163.81 766 HIS A C 1
ATOM 5606 O O . HIS A 1 768 ? 87.622 -25.552 69.631 1.00 163.81 766 HIS A O 1
ATOM 5613 N N . ILE A 1 769 ? 86.880 -23.463 70.044 1.00 195.06 767 ILE A N 1
ATOM 5614 C CA . ILE A 1 769 ? 88.171 -22.792 69.859 1.00 195.06 767 ILE A CA 1
ATOM 5615 C C . ILE A 1 769 ? 89.197 -23.116 70.936 1.00 195.06 767 ILE A C 1
ATOM 5616 O O . ILE A 1 769 ? 90.355 -23.373 70.629 1.00 195.06 767 ILE A O 1
ATOM 5620 N N . TYR A 1 770 ? 88.779 -23.079 72.193 1.00 200.65 768 TYR A N 1
ATOM 5621 C CA . TYR A 1 770 ? 89.676 -23.373 73.304 1.00 200.65 768 TYR A CA 1
ATOM 5622 C C . TYR A 1 770 ? 89.108 -24.523 74.135 1.00 200.65 768 TYR A C 1
ATOM 5623 O O . TYR A 1 770 ? 88.704 -24.340 75.287 1.00 200.65 768 TYR A O 1
ATOM 5625 N N . LYS A 1 771 ? 89.097 -25.713 73.539 1.00 200.65 769 LYS A N 1
ATOM 5626 C CA . LYS A 1 771 ? 88.565 -26.912 74.179 1.00 200.65 769 LYS A CA 1
ATOM 5627 C C . LYS A 1 771 ? 89.186 -27.263 75.527 1.00 200.65 769 LYS A C 1
ATOM 5628 O O . LYS A 1 771 ? 88.477 -27.483 76.506 1.00 200.65 769 LYS A O 1
ATOM 5630 N N . ASP A 1 772 ? 90.509 -27.301 75.581 1.00 200.65 770 ASP A N 1
ATOM 5631 C CA . ASP A 1 772 ? 91.202 -27.676 76.802 1.00 200.65 770 ASP A CA 1
ATOM 5632 C C . ASP A 1 772 ? 91.206 -26.684 77.960 1.00 200.65 770 ASP A C 1
ATOM 5633 O O . ASP A 1 772 ? 91.002 -27.081 79.104 1.00 200.65 770 ASP A O 1
ATOM 5635 N N . ASN A 1 773 ? 91.424 -25.402 77.678 1.00 173.00 771 ASN A N 1
ATOM 5636 C CA . ASN A 1 773 ? 91.512 -24.405 78.748 1.00 173.00 771 ASN A CA 1
ATOM 5637 C C . ASN A 1 773 ? 90.299 -23.582 79.137 1.00 173.00 771 ASN A C 1
ATOM 5638 O O . ASN A 1 773 ? 90.415 -22.714 80.002 1.00 173.00 771 ASN A O 1
ATOM 5643 N N . MET A 1 774 ? 89.147 -23.807 78.523 1.00 200.65 772 MET A N 1
ATOM 5644 C CA . MET A 1 774 ? 87.986 -23.001 78.890 1.00 200.65 772 MET A CA 1
ATOM 5645 C C . MET A 1 774 ? 87.324 -23.502 80.173 1.00 200.65 772 MET A C 1
ATOM 5646 O O . MET A 1 774 ? 86.761 -22.729 80.949 1.00 200.65 772 MET A O 1
ATOM 5648 N N . MET A 1 775 ? 87.429 -24.803 80.394 1.00 200.65 773 MET A N 1
ATOM 5649 C CA . MET A 1 775 ? 86.819 -25.475 81.529 1.00 200.65 773 MET A CA 1
ATOM 5650 C C . MET A 1 775 ? 86.783 -24.860 82.932 1.00 200.65 773 MET A C 1
ATOM 5651 O O . MET A 1 775 ? 85.711 -24.803 83.522 1.00 200.65 773 MET A O 1
ATOM 5656 N N . GLU A 1 776 ? 87.901 -24.399 83.485 1.00 198.61 774 GLU A N 1
ATOM 5657 C CA . GLU A 1 776 ? 87.847 -23.827 84.839 1.00 198.61 774 GLU A CA 1
ATOM 5658 C C . GLU A 1 776 ? 86.914 -22.613 84.973 1.00 198.61 774 GLU A C 1
ATOM 5659 O O . GLU A 1 776 ? 86.253 -22.444 86.003 1.00 198.61 774 GLU A O 1
ATOM 5661 N N . ILE A 1 777 ? 86.859 -21.766 83.947 1.00 200.65 775 ILE A N 1
ATOM 5662 C CA . ILE A 1 777 ? 85.976 -20.601 83.996 1.00 200.65 775 ILE A CA 1
ATOM 5663 C C . ILE A 1 777 ? 84.542 -21.045 83.678 1.00 200.65 775 ILE A C 1
ATOM 5664 O O . ILE A 1 777 ? 83.581 -20.326 83.955 1.00 200.65 775 ILE A O 1
ATOM 5666 N N . THR A 1 778 ? 84.411 -22.238 83.095 1.00 177.06 776 THR A N 1
ATOM 5667 C CA . THR A 1 778 ? 83.105 -22.808 82.758 1.00 177.06 776 THR A CA 1
ATOM 5668 C C . THR A 1 778 ? 82.333 -23.113 84.023 1.00 177.06 776 THR A C 1
ATOM 5669 O O . THR A 1 778 ? 81.167 -22.757 84.167 1.00 177.06 776 THR A O 1
ATOM 5673 N N . ASN A 1 779 ? 82.996 -23.806 84.934 1.00 198.03 777 ASN A N 1
ATOM 5674 C CA . ASN A 1 779 ? 82.359 -24.182 86.171 1.00 198.03 777 ASN A CA 1
ATOM 5675 C C . ASN A 1 779 ? 81.940 -22.984 86.975 1.00 198.03 777 ASN A C 1
ATOM 5676 O O . ASN A 1 779 ? 81.082 -23.107 87.841 1.00 198.03 777 ASN A O 1
ATOM 5681 N N . ARG A 1 780 ? 82.547 -21.830 86.718 1.00 198.84 778 ARG A N 1
ATOM 5682 C CA . ARG A 1 780 ? 82.130 -20.639 87.444 1.00 198.84 778 ARG A CA 1
ATOM 5683 C C . ARG A 1 780 ? 80.808 -20.179 86.843 1.00 198.84 778 ARG A C 1
ATOM 5684 O O . ARG A 1 780 ? 79.845 -19.886 87.555 1.00 198.84 778 ARG A O 1
ATOM 5692 N N . MET A 1 781 ? 80.776 -20.124 85.519 1.00 164.13 779 MET A N 1
ATOM 5693 C CA . MET A 1 781 ? 79.590 -19.699 84.799 1.00 164.13 779 MET A CA 1
ATOM 5694 C C . MET A 1 781 ? 78.379 -20.605 85.050 1.00 164.13 779 MET A C 1
ATOM 5695 O O . MET A 1 781 ? 77.322 -20.113 85.450 1.00 164.13 779 MET A O 1
ATOM 5697 N N . LEU A 1 782 ? 78.538 -21.917 84.826 1.00 134.51 780 LEU A N 1
ATOM 5698 C CA . LEU A 1 782 ? 77.446 -22.892 84.999 1.00 134.51 780 LEU A CA 1
ATOM 5699 C C . LEU A 1 782 ? 76.554 -22.544 86.187 1.00 134.51 780 LEU A C 1
ATOM 5700 O O . LEU A 1 782 ? 75.329 -22.623 86.106 1.00 134.51 780 LEU A O 1
ATOM 5705 N N . PRO A 1 783 ? 77.161 -22.150 87.313 1.00 200.65 781 PRO A N 1
ATOM 5706 C CA . PRO A 1 783 ? 76.396 -21.788 88.506 1.00 200.65 781 PRO A CA 1
ATOM 5707 C C . PRO A 1 783 ? 75.505 -20.583 88.275 1.00 200.65 781 PRO A C 1
ATOM 5708 O O . PRO A 1 783 ? 74.292 -20.655 88.470 1.00 200.65 781 PRO A O 1
ATOM 5712 N N . THR A 1 784 ? 76.109 -19.477 87.852 1.00 179.91 782 THR A N 1
ATOM 5713 C CA . THR A 1 784 ? 75.345 -18.264 87.608 1.00 179.91 782 THR A CA 1
ATOM 5714 C C . THR A 1 784 ? 74.443 -18.455 86.394 1.00 179.91 782 THR A C 1
ATOM 5715 O O . THR A 1 784 ? 73.332 -17.929 86.346 1.00 179.91 782 THR A O 1
ATOM 5719 N N . LEU A 1 785 ? 74.929 -19.209 85.412 1.00 122.79 783 LEU A N 1
ATOM 5720 C CA . LEU A 1 785 ? 74.161 -19.483 84.198 1.00 122.79 783 LEU A CA 1
ATOM 5721 C C . LEU A 1 785 ? 72.945 -20.367 84.499 1.00 122.79 783 LEU A C 1
ATOM 5722 O O . LEU A 1 785 ? 71.815 -20.017 84.162 1.00 122.79 783 LEU A O 1
ATOM 5724 N N . LEU A 1 786 ? 73.181 -21.506 85.142 1.00 145.08 784 LEU A N 1
ATOM 5725 C CA . LEU A 1 786 ? 72.106 -22.436 85.474 1.00 145.08 784 LEU A CA 1
ATOM 5726 C C . LEU A 1 786 ? 71.057 -21.843 86.411 1.00 145.08 784 LEU A C 1
ATOM 5727 O O . LEU A 1 786 ? 69.889 -22.244 86.372 1.00 145.08 784 LEU A O 1
ATOM 5732 N N . MET A 1 787 ? 71.471 -20.906 87.263 1.00 200.65 785 MET A N 1
ATOM 5733 C CA . MET A 1 787 ? 70.535 -20.264 88.181 1.00 200.65 785 MET A CA 1
ATOM 5734 C C . MET A 1 787 ? 69.598 -19.411 87.331 1.00 200.65 785 MET A C 1
ATOM 5735 O O . MET A 1 787 ? 68.388 -19.367 87.562 1.00 200.65 785 MET A O 1
ATOM 5737 N N . ARG A 1 788 ? 70.174 -18.747 86.332 1.00 184.13 786 ARG A N 1
ATOM 5738 C CA . ARG A 1 788 ? 69.415 -17.897 85.427 1.00 184.13 786 ARG A CA 1
ATOM 5739 C C . ARG A 1 788 ? 68.526 -18.747 84.519 1.00 184.13 786 ARG A C 1
ATOM 5740 O O . ARG A 1 788 ? 67.387 -18.373 84.233 1.00 184.13 786 ARG A O 1
ATOM 5742 N N . ILE A 1 789 ? 69.050 -19.892 84.081 1.00 137.66 787 ILE A N 1
ATOM 5743 C CA . ILE A 1 789 ? 68.326 -20.794 83.180 1.00 137.66 787 ILE A CA 1
ATOM 5744 C C . ILE A 1 789 ? 67.079 -21.433 83.813 1.00 137.66 787 ILE A C 1
ATOM 5745 O O . ILE A 1 789 ? 65.987 -21.363 83.243 1.00 137.66 787 ILE A O 1
ATOM 5750 N N . PHE A 1 790 ? 67.232 -22.045 84.986 1.00 183.73 788 PHE A N 1
ATOM 5751 C CA . PHE A 1 790 ? 66.105 -22.689 85.657 1.00 183.73 788 PHE A CA 1
ATOM 5752 C C . PHE A 1 790 ? 64.949 -21.717 85.883 1.00 183.73 788 PHE A C 1
ATOM 5753 O O . PHE A 1 790 ? 63.784 -22.094 85.766 1.00 183.73 788 PHE A O 1
ATOM 5755 N N . SER A 1 791 ? 65.273 -20.467 86.197 1.00 192.09 789 SER A N 1
ATOM 5756 C CA . SER A 1 791 ? 64.250 -19.451 86.432 1.00 192.09 789 SER A CA 1
ATOM 5757 C C . SER A 1 791 ? 63.538 -19.084 85.135 1.00 192.09 789 SER A C 1
ATOM 5758 O O . SER A 1 791 ? 62.310 -19.081 85.070 1.00 192.09 789 SER A O 1
ATOM 5761 N N . SER A 1 792 ? 64.322 -18.776 84.106 1.00 156.75 790 SER A N 1
ATOM 5762 C CA . SER A 1 792 ? 63.781 -18.405 82.806 1.00 156.75 790 SER A CA 1
ATOM 5763 C C . SER A 1 792 ? 62.911 -19.516 82.234 1.00 156.75 790 SER A C 1
ATOM 5764 O O . SER A 1 792 ? 61.987 -19.258 81.472 1.00 156.75 790 SER A O 1
ATOM 5766 N N . LEU A 1 793 ? 63.202 -20.752 82.614 1.00 195.95 791 LEU A N 1
ATOM 5767 C CA . LEU A 1 793 ? 62.445 -21.889 82.117 1.00 195.95 791 LEU A CA 1
ATOM 5768 C C . LEU A 1 793 ? 61.220 -22.235 82.965 1.00 195.95 791 LEU A C 1
ATOM 5769 O O . LEU A 1 793 ? 60.493 -23.176 82.646 1.00 195.95 791 LEU A O 1
ATOM 5771 N N . SER A 1 794 ? 60.983 -21.474 84.032 1.00 200.65 792 SER A N 1
ATOM 5772 C CA . SER A 1 794 ? 59.845 -21.741 84.914 1.00 200.65 792 SER A CA 1
ATOM 5773 C C . SER A 1 794 ? 58.721 -20.697 84.889 1.00 200.65 792 SER A C 1
ATOM 5774 O O . SER A 1 794 ? 57.609 -20.973 85.345 1.00 200.65 792 SER A O 1
ATOM 5776 N N . ALA A 1 795 ? 58.999 -19.506 84.366 1.00 180.48 793 ALA A N 1
ATOM 5777 C CA . ALA A 1 795 ? 57.984 -18.457 84.307 1.00 180.48 793 ALA A CA 1
ATOM 5778 C C . ALA A 1 795 ? 57.016 -18.690 83.155 1.00 180.48 793 ALA A C 1
ATOM 5779 O O . ALA A 1 795 ? 55.833 -18.948 83.369 1.00 180.48 793 ALA A O 1
ATOM 5781 N N . THR A 1 800 ? 54.337 -12.632 76.163 1.00 200.65 798 THR A N 1
ATOM 5782 C CA . THR A 1 800 ? 54.665 -11.955 74.913 1.00 200.65 798 THR A CA 1
ATOM 5783 C C . THR A 1 800 ? 55.946 -12.519 74.308 1.00 200.65 798 THR A C 1
ATOM 5784 O O . THR A 1 800 ? 56.269 -12.249 73.153 1.00 200.65 798 THR A O 1
ATOM 5786 N N . ASP A 1 801 ? 56.676 -13.300 75.096 1.00 200.65 799 ASP A N 1
ATOM 5787 C CA . ASP A 1 801 ? 57.918 -13.905 74.633 1.00 200.65 799 ASP A CA 1
ATOM 5788 C C . ASP A 1 801 ? 57.984 -15.383 75.023 1.00 200.65 799 ASP A C 1
ATOM 5789 O O . ASP A 1 801 ? 59.012 -16.036 74.836 1.00 200.65 799 ASP A O 1
ATOM 5791 N N . ASP A 1 802 ? 56.881 -15.905 75.557 1.00 200.65 800 ASP A N 1
ATOM 5792 C CA . ASP A 1 802 ? 56.803 -17.306 75.978 1.00 200.65 800 ASP A CA 1
ATOM 5793 C C . ASP A 1 802 ? 57.232 -18.252 74.856 1.00 200.65 800 ASP A C 1
ATOM 5794 O O . ASP A 1 802 ? 58.090 -19.118 75.044 1.00 200.65 800 ASP A O 1
ATOM 5796 N N . ALA A 1 803 ? 56.628 -18.081 73.688 1.00 200.65 801 ALA A N 1
ATOM 5797 C CA . ALA A 1 803 ? 56.954 -18.912 72.543 1.00 200.65 801 ALA A CA 1
ATOM 5798 C C . ALA A 1 803 ? 58.420 -18.703 72.179 1.00 200.65 801 ALA A C 1
ATOM 5799 O O . ALA A 1 803 ? 59.124 -19.645 71.815 1.00 200.65 801 ALA A O 1
ATOM 5801 N N . VAL A 1 804 ? 58.874 -17.459 72.297 1.00 200.65 802 VAL A N 1
ATOM 5802 C CA . VAL A 1 804 ? 60.250 -17.100 71.976 1.00 200.65 802 VAL A CA 1
ATOM 5803 C C . VAL A 1 804 ? 61.266 -17.769 72.899 1.00 200.65 802 VAL A C 1
ATOM 5804 O O . VAL A 1 804 ? 62.070 -18.590 72.457 1.00 200.65 802 VAL A O 1
ATOM 5806 N N . LYS A 1 805 ? 61.224 -17.410 74.179 1.00 169.75 803 LYS A N 1
ATOM 5807 C CA . LYS A 1 805 ? 62.146 -17.955 75.173 1.00 169.75 803 LYS A CA 1
ATOM 5808 C C . LYS A 1 805 ? 62.127 -19.482 75.222 1.00 169.75 803 LYS A C 1
ATOM 5809 O O . LYS A 1 805 ? 63.177 -20.119 75.160 1.00 169.75 803 LYS A O 1
ATOM 5811 N N . GLN A 1 806 ? 60.936 -20.064 75.323 1.00 200.65 804 GLN A N 1
ATOM 5812 C CA . GLN A 1 806 ? 60.795 -21.517 75.394 1.00 200.65 804 GLN A CA 1
ATOM 5813 C C . GLN A 1 806 ? 61.575 -22.216 74.291 1.00 200.65 804 GLN A C 1
ATOM 5814 O O . GLN A 1 806 ? 62.464 -23.026 74.554 1.00 200.65 804 GLN A O 1
ATOM 5816 N N . ASN A 1 807 ? 61.234 -21.900 73.050 1.00 189.20 805 ASN A N 1
ATOM 5817 C CA . ASN A 1 807 ? 61.903 -22.504 71.911 1.00 189.20 805 ASN A CA 1
ATOM 5818 C C . ASN A 1 807 ? 63.412 -22.263 71.935 1.00 189.20 805 ASN A C 1
ATOM 5819 O O . ASN A 1 807 ? 64.199 -23.201 71.803 1.00 189.20 805 ASN A O 1
ATOM 5821 N N . ASP A 1 808 ? 63.806 -21.005 72.116 1.00 175.01 806 ASP A N 1
ATOM 5822 C CA . ASP A 1 808 ? 65.214 -20.624 72.129 1.00 175.01 806 ASP A CA 1
ATOM 5823 C C . ASP A 1 808 ? 66.010 -21.151 73.318 1.00 175.01 806 ASP A C 1
ATOM 5824 O O . ASP A 1 808 ? 67.182 -21.497 73.178 1.00 175.01 806 ASP A O 1
ATOM 5826 N N . LEU A 1 809 ? 65.390 -21.206 74.489 1.00 153.70 807 LEU A N 1
ATOM 5827 C CA . LEU A 1 809 ? 66.097 -21.696 75.662 1.00 153.70 807 LEU A CA 1
ATOM 5828 C C . LEU A 1 809 ? 66.050 -23.217 75.709 1.00 153.70 807 LEU A C 1
ATOM 5829 O O . LEU A 1 809 ? 66.978 -23.855 76.205 1.00 153.70 807 LEU A O 1
ATOM 5831 N N . ARG A 1 810 ? 64.978 -23.806 75.187 1.00 198.27 808 ARG A N 1
ATOM 5832 C CA . ARG A 1 810 ? 64.862 -25.259 75.183 1.00 198.27 808 ARG A CA 1
ATOM 5833 C C . ARG A 1 810 ? 66.011 -25.865 74.387 1.00 198.27 808 ARG A C 1
ATOM 5834 O O . ARG A 1 810 ? 66.718 -26.745 74.869 1.00 198.27 808 ARG A O 1
ATOM 5836 N N . LYS A 1 811 ? 66.202 -25.365 73.172 1.00 140.22 809 LYS A N 1
ATOM 5837 C CA . LYS A 1 811 ? 67.244 -25.855 72.277 1.00 140.22 809 LYS A CA 1
ATOM 5838 C C . LYS A 1 811 ? 68.695 -25.507 72.624 1.00 140.22 809 LYS A C 1
ATOM 5839 O O . LYS A 1 811 ? 69.604 -26.184 72.151 1.00 140.74 809 LYS A O 1
ATOM 5841 N N . SER A 1 812 ? 68.927 -24.475 73.433 1.00 134.54 810 SER A N 1
ATOM 5842 C CA . SER A 1 812 ? 70.291 -24.084 73.772 1.00 134.54 810 SER A CA 1
ATOM 5843 C C . SER A 1 812 ? 70.771 -24.829 75.006 1.00 134.54 810 SER A C 1
ATOM 5844 O O . SER A 1 812 ? 71.938 -25.227 75.091 1.00 134.54 810 SER A O 1
ATOM 5847 N N . TYR A 1 813 ? 69.857 -25.026 75.955 1.00 200.65 811 TYR A N 1
ATOM 5848 C CA . TYR A 1 813 ? 70.180 -25.755 77.176 1.00 200.65 811 TYR A CA 1
ATOM 5849 C C . TYR A 1 813 ? 70.460 -27.182 76.733 1.00 200.65 811 TYR A C 1
ATOM 5850 O O . TYR A 1 813 ? 71.416 -27.817 77.186 1.00 200.65 811 TYR A O 1
ATOM 5852 N N . ILE A 1 814 ? 69.625 -27.676 75.824 1.00 133.34 812 ILE A N 1
ATOM 5853 C CA . ILE A 1 814 ? 69.803 -29.016 75.296 1.00 133.34 812 ILE A CA 1
ATOM 5854 C C . ILE A 1 814 ? 71.214 -29.129 74.728 1.00 133.34 812 ILE A C 1
ATOM 5855 O O . ILE A 1 814 ? 71.975 -29.992 75.146 1.00 133.34 812 ILE A O 1
ATOM 5857 N N . SER A 1 815 ? 71.568 -28.245 73.799 1.00 191.48 813 SER A N 1
ATOM 5858 C CA . SER A 1 815 ? 72.882 -28.283 73.152 1.00 191.48 813 SER A CA 1
ATOM 5859 C C . SER A 1 815 ? 74.118 -28.011 74.016 1.00 191.48 813 SER A C 1
ATOM 5860 O O . SER A 1 815 ? 75.168 -28.622 73.790 1.00 191.48 813 SER A O 1
ATOM 5863 N N . PHE A 1 816 ? 74.009 -27.097 74.983 1.00 141.33 814 PHE A N 1
ATOM 5864 C CA . PHE A 1 816 ? 75.152 -26.751 75.842 1.00 141.33 814 PHE A CA 1
ATOM 5865 C C . PHE A 1 816 ? 75.602 -27.920 76.729 1.00 141.33 814 PHE A C 1
ATOM 5866 O O . PHE A 1 816 ? 76.800 -28.097 76.986 1.00 141.33 814 PHE A O 1
ATOM 5874 N N . ILE A 1 817 ? 74.642 -28.712 77.201 1.00 193.27 815 ILE A N 1
ATOM 5875 C CA . ILE A 1 817 ? 74.953 -29.853 78.051 1.00 193.27 815 ILE A CA 1
ATOM 5876 C C . ILE A 1 817 ? 75.673 -30.902 77.215 1.00 193.27 815 ILE A C 1
ATOM 5877 O O . ILE A 1 817 ? 76.599 -31.554 77.690 1.00 193.27 815 ILE A O 1
ATOM 5879 N N . LEU A 1 818 ? 75.252 -31.047 75.961 1.00 170.36 816 LEU A N 1
ATOM 5880 C CA . LEU A 1 818 ? 75.857 -32.012 75.051 1.00 170.36 816 LEU A CA 1
ATOM 5881 C C . LEU A 1 818 ? 77.347 -31.740 74.918 1.00 170.36 816 LEU A C 1
ATOM 5882 O O . LEU A 1 818 ? 78.167 -32.638 75.106 1.00 170.36 816 LEU A O 1
ATOM 5884 N N . GLN A 1 819 ? 77.689 -30.498 74.590 1.00 200.65 817 GLN A N 1
ATOM 5885 C CA . GLN A 1 819 ? 79.083 -30.108 74.435 1.00 200.65 817 GLN A CA 1
ATOM 5886 C C . GLN A 1 819 ? 79.856 -30.437 75.705 1.00 200.65 817 GLN A C 1
ATOM 5887 O O . GLN A 1 819 ? 80.820 -31.202 75.677 1.00 200.65 817 GLN A O 1
ATOM 5889 N N . LEU A 1 820 ? 79.418 -29.862 76.820 1.00 163.97 818 LEU A N 1
ATOM 5890 C CA . LEU A 1 820 ? 80.072 -30.084 78.102 1.00 163.97 818 LEU A CA 1
ATOM 5891 C C . LEU A 1 820 ? 80.389 -31.564 78.335 1.00 163.97 818 LEU A C 1
ATOM 5892 O O . LEU A 1 820 ? 81.423 -31.896 78.907 1.00 163.97 818 LEU A O 1
ATOM 5894 N N . LEU A 1 821 ? 79.507 -32.451 77.881 1.00 200.65 819 LEU A N 1
ATOM 5895 C CA . LEU A 1 821 ? 79.716 -33.889 78.050 1.00 200.65 819 LEU A CA 1
ATOM 5896 C C . LEU A 1 821 ? 80.823 -34.422 77.140 1.00 200.65 819 LEU A C 1
ATOM 5897 O O . LEU A 1 821 ? 81.720 -35.128 77.599 1.00 200.65 819 LEU A O 1
ATOM 5899 N N . ASN A 1 822 ? 80.758 -34.090 75.853 1.00 200.65 820 ASN A N 1
ATOM 5900 C CA . ASN A 1 822 ? 81.764 -34.546 74.898 1.00 200.65 820 ASN A CA 1
ATOM 5901 C C . ASN A 1 822 ? 83.090 -33.804 75.039 1.00 200.65 820 ASN A C 1
ATOM 5902 O O . ASN A 1 822 ? 84.151 -34.357 74.759 1.00 200.65 820 ASN A O 1
ATOM 5907 N N . LYS A 1 823 ? 83.024 -32.550 75.474 1.00 200.65 821 LYS A N 1
ATOM 5908 C CA . LYS A 1 823 ? 84.219 -31.732 75.655 1.00 200.65 821 LYS A CA 1
ATOM 5909 C C . LYS A 1 823 ? 84.955 -32.177 76.901 1.00 200.65 821 LYS A C 1
ATOM 5910 O O . LYS A 1 823 ? 86.050 -31.694 77.190 1.00 200.65 821 LYS A O 1
ATOM 5912 N N . GLY A 1 824 ? 84.338 -33.085 77.649 1.00 200.56 822 GLY A N 1
ATOM 5913 C CA . GLY A 1 824 ? 84.958 -33.576 78.865 1.00 200.56 822 GLY A CA 1
ATOM 5914 C C . GLY A 1 824 ? 84.879 -32.568 79.994 1.00 200.56 822 GLY A C 1
ATOM 5915 O O . GLY A 1 824 ? 85.898 -32.179 80.558 1.00 200.56 822 GLY A O 1
ATOM 5916 N N . PHE A 1 825 ? 83.661 -32.146 80.321 1.00 200.65 823 PHE A N 1
ATOM 5917 C CA . PHE A 1 825 ? 83.440 -31.169 81.383 1.00 200.65 823 PHE A CA 1
ATOM 5918 C C . PHE A 1 825 ? 82.567 -31.692 82.523 1.00 200.65 823 PHE A C 1
ATOM 5919 O O . PHE A 1 825 ? 82.319 -30.978 83.496 1.00 200.65 823 PHE A O 1
ATOM 5921 N N . GLY A 1 826 ? 82.098 -32.930 82.400 1.00 198.28 824 GLY A N 1
ATOM 5922 C CA . GLY A 1 826 ? 81.249 -33.537 83.423 1.00 198.28 824 GLY A CA 1
ATOM 5923 C C . GLY A 1 826 ? 81.843 -33.380 84.818 1.00 198.28 824 GLY A C 1
ATOM 5924 O O . GLY A 1 826 ? 81.271 -32.694 85.669 1.00 199.49 824 GLY A O 1
ATOM 5925 N N . SER A 1 827 ? 82.995 -34.015 85.034 1.00 200.65 825 SER A N 1
ATOM 5926 C CA . SER A 1 827 ? 83.706 -33.987 86.313 1.00 200.65 825 SER A CA 1
ATOM 5927 C C . SER A 1 827 ? 83.784 -32.597 86.940 1.00 200.65 825 SER A C 1
ATOM 5928 O O . SER A 1 827 ? 83.732 -32.453 88.162 1.00 200.65 825 SER A O 1
ATOM 5930 N N . ILE A 1 828 ? 83.908 -31.579 86.097 1.00 200.65 826 ILE A N 1
ATOM 5931 C CA . ILE A 1 828 ? 83.998 -30.204 86.562 1.00 200.65 826 ILE A CA 1
ATOM 5932 C C . ILE A 1 828 ? 82.678 -29.719 87.161 1.00 200.65 826 ILE A C 1
ATOM 5933 O O . ILE A 1 828 ? 82.664 -28.797 87.977 1.00 200.65 826 ILE A O 1
ATOM 5935 N N . LEU A 1 829 ? 81.574 -30.344 86.753 1.00 200.65 827 LEU A N 1
ATOM 5936 C CA . LEU A 1 829 ? 80.248 -29.978 87.246 1.00 200.65 827 LEU A CA 1
ATOM 5937 C C . LEU A 1 829 ? 79.855 -30.774 88.489 1.00 200.65 827 LEU A C 1
ATOM 5938 O O . LEU A 1 829 ? 78.672 -30.876 88.819 1.00 200.65 827 LEU A O 1
ATOM 5940 N N . PHE A 1 830 ? 80.839 -31.354 89.167 1.00 199.23 828 PHE A N 1
ATOM 5941 C CA . PHE A 1 830 ? 80.571 -32.102 90.385 1.00 199.23 828 PHE A CA 1
ATOM 5942 C C . PHE A 1 830 ? 81.162 -31.278 91.501 1.00 199.23 828 PHE A C 1
ATOM 5943 O O . PHE A 1 830 ? 80.946 -31.549 92.682 1.00 199.23 828 PHE A O 1
ATOM 5951 N N . THR A 1 831 ? 81.909 -30.255 91.096 1.00 200.65 829 THR A N 1
ATOM 5952 C CA . THR A 1 831 ? 82.548 -29.334 92.022 1.00 200.65 829 THR A CA 1
ATOM 5953 C C . THR A 1 831 ? 81.499 -28.764 92.960 1.00 200.65 829 THR A C 1
ATOM 5954 O O . THR A 1 831 ? 80.300 -28.966 92.761 1.00 200.65 829 THR A O 1
ATOM 5956 N N . GLU A 1 832 ? 81.962 -28.042 93.974 1.00 200.65 830 GLU A N 1
ATOM 5957 C CA . GLU A 1 832 ? 81.088 -27.439 94.974 1.00 200.65 830 GLU A CA 1
ATOM 5958 C C . GLU A 1 832 ? 79.885 -26.711 94.387 1.00 200.65 830 GLU A C 1
ATOM 5959 O O . GLU A 1 832 ? 78.749 -26.933 94.811 1.00 200.65 830 GLU A O 1
ATOM 5961 N N . GLU A 1 833 ? 80.135 -25.839 93.416 1.00 200.65 831 GLU A N 1
ATOM 5962 C CA . GLU A 1 833 ? 79.063 -25.067 92.803 1.00 200.65 831 GLU A CA 1
ATOM 5963 C C . GLU A 1 833 ? 78.048 -25.873 92.000 1.00 200.65 831 GLU A C 1
ATOM 5964 O O . GLU A 1 833 ? 76.896 -25.498 91.924 1.00 200.65 831 GLU A O 1
ATOM 5966 N N . ASN A 1 834 ? 78.462 -26.983 91.404 1.00 200.65 832 ASN A N 1
ATOM 5967 C CA . ASN A 1 834 ? 77.539 -27.767 90.589 1.00 200.65 832 ASN A CA 1
ATOM 5968 C C . ASN A 1 834 ? 76.740 -28.850 91.310 1.00 200.65 832 ASN A C 1
ATOM 5969 O O . ASN A 1 834 ? 75.632 -29.186 90.891 1.00 200.65 832 ASN A O 1
ATOM 5971 N N . GLN A 1 835 ? 77.301 -29.386 92.388 1.00 197.09 833 GLN A N 1
ATOM 5972 C CA . GLN A 1 835 ? 76.656 -30.446 93.156 1.00 197.09 833 GLN A CA 1
ATOM 5973 C C . GLN A 1 835 ? 75.253 -30.117 93.642 1.00 197.09 833 GLN A C 1
ATOM 5974 O O . GLN A 1 835 ? 74.448 -31.020 93.869 1.00 197.09 833 GLN A O 1
ATOM 5976 N N . VAL A 1 836 ? 74.956 -28.836 93.815 1.00 200.65 834 VAL A N 1
ATOM 5977 C CA . VAL A 1 836 ? 73.633 -28.435 94.293 1.00 200.65 834 VAL A CA 1
ATOM 5978 C C . VAL A 1 836 ? 72.600 -28.456 93.172 1.00 200.65 834 VAL A C 1
ATOM 5979 O O . VAL A 1 836 ? 71.388 -28.494 93.427 1.00 200.65 834 VAL A O 1
ATOM 5983 N N . TYR A 1 837 ? 73.090 -28.480 91.935 1.00 151.95 835 TYR A N 1
ATOM 5984 C CA . TYR A 1 837 ? 72.223 -28.436 90.765 1.00 151.95 835 TYR A CA 1
ATOM 5985 C C . TYR A 1 837 ? 72.247 -29.736 89.955 1.00 151.95 835 TYR A C 1
ATOM 5986 O O . TYR A 1 837 ? 71.359 -29.989 89.145 1.00 151.95 835 TYR A O 1
ATOM 5995 N N . PHE A 1 838 ? 73.251 -30.569 90.190 1.00 158.10 836 PHE A N 1
ATOM 5996 C CA . PHE A 1 838 ? 73.364 -31.830 89.468 1.00 158.10 836 PHE A CA 1
ATOM 5997 C C . PHE A 1 838 ? 72.028 -32.571 89.362 1.00 158.10 836 PHE A C 1
ATOM 5998 O O . PHE A 1 838 ? 71.633 -32.998 88.277 1.00 158.10 836 PHE A O 1
ATOM 6000 N N . ASP A 1 839 ? 71.333 -32.715 90.488 1.00 182.98 837 ASP A N 1
ATOM 6001 C CA . ASP A 1 839 ? 70.052 -33.422 90.518 1.00 182.98 837 ASP A CA 1
ATOM 6002 C C . ASP A 1 839 ? 68.977 -32.823 89.599 1.00 182.98 837 ASP A C 1
ATOM 6003 O O . ASP A 1 839 ? 68.392 -33.534 88.778 1.00 182.98 837 ASP A O 1
ATOM 6005 N N . PRO A 1 840 ? 68.691 -31.512 89.733 1.00 200.65 838 PRO A N 1
ATOM 6006 C CA . PRO A 1 840 ? 67.679 -30.853 88.898 1.00 200.65 838 PRO A CA 1
ATOM 6007 C C . PRO A 1 840 ? 68.038 -30.809 87.418 1.00 200.65 838 PRO A C 1
ATOM 6008 O O . PRO A 1 840 ? 67.161 -30.908 86.556 1.00 200.65 838 PRO A O 1
ATOM 6012 N N . LEU A 1 841 ? 69.327 -30.649 87.128 1.00 135.71 839 LEU A N 1
ATOM 6013 C CA . LEU A 1 841 ? 69.794 -30.604 85.748 1.00 135.71 839 LEU A CA 1
ATOM 6014 C C . LEU A 1 841 ? 69.538 -31.957 85.084 1.00 135.71 839 LEU A C 1
ATOM 6015 O O . LEU A 1 841 ? 69.169 -32.038 83.905 1.00 135.71 839 LEU A O 1
ATOM 6020 N N . ILE A 1 842 ? 69.726 -33.013 85.870 1.00 115.20 840 ILE A N 1
ATOM 6021 C CA . ILE A 1 842 ? 69.525 -34.383 85.417 1.00 115.20 840 ILE A CA 1
ATOM 6022 C C . ILE A 1 842 ? 68.035 -34.660 85.292 1.00 115.20 840 ILE A C 1
ATOM 6023 O O . ILE A 1 842 ? 67.575 -35.277 84.323 1.00 115.20 840 ILE A O 1
ATOM 6027 N N . ASN A 1 843 ? 67.278 -34.180 86.278 1.00 200.65 841 ASN A N 1
ATOM 6028 C CA . ASN A 1 843 ? 65.819 -34.366 86.305 1.00 200.65 841 ASN A CA 1
ATOM 6029 C C . ASN A 1 843 ? 65.169 -33.566 85.168 1.00 200.65 841 ASN A C 1
ATOM 6030 O O . ASN A 1 843 ? 64.346 -34.069 84.418 1.00 200.65 841 ASN A O 1
ATOM 6035 N N . SER A 1 844 ? 65.552 -32.301 85.077 1.00 173.67 842 SER A N 1
ATOM 6036 C CA . SER A 1 844 ? 65.050 -31.399 84.062 1.00 173.67 842 SER A CA 1
ATOM 6037 C C . SER A 1 844 ? 65.249 -31.933 82.662 1.00 173.67 842 SER A C 1
ATOM 6038 O O . SER A 1 844 ? 64.606 -31.487 81.704 1.00 173.67 842 SER A O 1
ATOM 6041 N N . ILE A 1 845 ? 66.231 -32.802 82.516 1.00 160.48 843 ILE A N 1
ATOM 6042 C CA . ILE A 1 845 ? 66.482 -33.398 81.212 1.00 160.48 843 ILE A CA 1
ATOM 6043 C C . ILE A 1 845 ? 65.359 -34.415 81.004 1.00 160.48 843 ILE A C 1
ATOM 6044 O O . ILE A 1 845 ? 64.818 -34.565 79.905 1.00 160.48 843 ILE A O 1
ATOM 6046 N N . LEU A 1 846 ? 65.001 -35.100 82.089 1.00 135.47 844 LEU A N 1
ATOM 6047 C CA . LEU A 1 846 ? 63.942 -36.105 82.061 1.00 135.47 844 LEU A CA 1
ATOM 6048 C C . LEU A 1 846 ? 62.610 -35.437 81.729 1.00 135.47 844 LEU A C 1
ATOM 6049 O O . LEU A 1 846 ? 61.827 -35.959 80.934 1.00 135.47 844 LEU A O 1
ATOM 6051 N N . HIS A 1 847 ? 62.372 -34.270 82.327 1.00 200.65 845 HIS A N 1
ATOM 6052 C CA . HIS A 1 847 ? 61.139 -33.521 82.091 1.00 200.65 845 HIS A CA 1
ATOM 6053 C C . HIS A 1 847 ? 61.080 -33.088 80.633 1.00 200.65 845 HIS A C 1
ATOM 6054 O O . HIS A 1 847 ? 60.048 -33.225 79.971 1.00 200.65 845 HIS A O 1
ATOM 6056 N N . PHE A 1 848 ? 62.201 -32.569 80.141 1.00 182.47 846 PHE A N 1
ATOM 6057 C CA . PHE A 1 848 ? 62.297 -32.124 78.763 1.00 182.47 846 PHE A CA 1
ATOM 6058 C C . PHE A 1 848 ? 61.774 -33.237 77.866 1.00 182.47 846 PHE A C 1
ATOM 6059 O O . PHE A 1 848 ? 61.013 -32.991 76.932 1.00 182.47 846 PHE A O 1
ATOM 6062 N N . ALA A 1 849 ? 62.174 -34.466 78.170 1.00 152.05 847 ALA A N 1
ATOM 6063 C CA . ALA A 1 849 ? 61.737 -35.619 77.397 1.00 152.05 847 ALA A CA 1
ATOM 6064 C C . ALA A 1 849 ? 60.241 -35.852 77.613 1.00 152.05 847 ALA A C 1
ATOM 6065 O O . ALA A 1 849 ? 59.531 -36.286 76.706 1.00 200.65 847 ALA A O 1
ATOM 6067 N N . PRO A 1 855 ? 58.805 -33.409 69.404 1.00 184.37 853 PRO A N 1
ATOM 6068 C CA . PRO A 1 855 ? 59.653 -34.560 69.113 1.00 184.37 853 PRO A CA 1
ATOM 6069 C C . PRO A 1 855 ? 61.129 -34.187 69.154 1.00 184.37 853 PRO A C 1
ATOM 6070 O O . PRO A 1 855 ? 61.862 -34.635 70.033 1.00 200.65 853 PRO A O 1
ATOM 6072 N N . ALA A 1 856 ? 61.554 -33.359 68.207 1.00 180.00 854 ALA A N 1
ATOM 6073 C CA . ALA A 1 856 ? 62.946 -32.936 68.100 1.00 180.00 854 ALA A CA 1
ATOM 6074 C C . ALA A 1 856 ? 63.651 -32.714 69.435 1.00 180.00 854 ALA A C 1
ATOM 6075 O O . ALA A 1 856 ? 64.799 -33.121 69.605 1.00 180.00 854 ALA A O 1
ATOM 6077 N N . THR A 1 857 ? 62.974 -32.065 70.378 1.00 200.65 855 THR A N 1
ATOM 6078 C CA . THR A 1 857 ? 63.572 -31.798 71.683 1.00 200.65 855 THR A CA 1
ATOM 6079 C C . THR A 1 857 ? 63.808 -33.100 72.432 1.00 200.65 855 THR A C 1
ATOM 6080 O O . THR A 1 857 ? 64.860 -33.305 73.041 1.00 200.65 855 THR A O 1
ATOM 6082 N N . GLN A 1 858 ? 62.808 -33.973 72.386 1.00 181.99 856 GLN A N 1
ATOM 6083 C CA . GLN A 1 858 ? 62.887 -35.265 73.047 1.00 181.99 856 GLN A CA 1
ATOM 6084 C C . GLN A 1 858 ? 64.121 -36.016 72.572 1.00 181.99 856 GLN A C 1
ATOM 6085 O O . GLN A 1 858 ? 64.836 -36.615 73.363 1.00 181.99 856 GLN A O 1
ATOM 6088 N N . LYS A 1 859 ? 64.369 -35.981 71.272 1.00 200.65 857 LYS A N 1
ATOM 6089 C CA . LYS A 1 859 ? 65.514 -36.671 70.705 1.00 200.65 857 LYS A CA 1
ATOM 6090 C C . LYS A 1 859 ? 66.822 -36.207 71.340 1.00 200.65 857 LYS A C 1
ATOM 6091 O O . LYS A 1 859 ? 67.647 -37.027 71.733 1.00 200.65 857 LYS A O 1
ATOM 6093 N N . SER A 1 860 ? 67.007 -34.894 71.453 1.00 200.65 858 SER A N 1
ATOM 6094 C CA . SER A 1 860 ? 68.230 -34.344 72.039 1.00 200.65 858 SER A CA 1
ATOM 6095 C C . SER A 1 860 ? 68.373 -34.724 73.507 1.00 200.65 858 SER A C 1
ATOM 6096 O O . SER A 1 860 ? 69.449 -35.116 73.962 1.00 200.65 858 SER A O 1
ATOM 6099 N N . SER A 1 861 ? 67.279 -34.597 74.245 1.00 160.33 859 SER A N 1
ATOM 6100 C CA . SER A 1 861 ? 67.280 -34.929 75.652 1.00 160.33 859 SER A CA 1
ATOM 6101 C C . SER A 1 861 ? 67.677 -36.381 75.872 1.00 160.33 859 SER A C 1
ATOM 6102 O O . SER A 1 861 ? 68.414 -36.685 76.808 1.00 160.33 859 SER A O 1
ATOM 6105 N N . ILE A 1 862 ? 67.207 -37.282 75.015 1.00 174.88 860 ILE A N 1
ATOM 6106 C CA . ILE A 1 862 ? 67.547 -38.685 75.203 1.00 174.88 860 ILE A CA 1
ATOM 6107 C C . ILE A 1 862 ? 69.007 -38.922 74.850 1.00 174.88 860 ILE A C 1
ATOM 6108 O O . ILE A 1 862 ? 69.639 -39.827 75.387 1.00 174.88 860 ILE A O 1
ATOM 6113 N N . ALA A 1 863 ? 69.555 -38.102 73.959 1.00 198.86 861 ALA A N 1
ATOM 6114 C CA . ALA A 1 863 ? 70.963 -38.239 73.614 1.00 198.86 861 ALA A CA 1
ATOM 6115 C C . ALA A 1 863 ? 71.731 -37.760 74.842 1.00 198.86 861 ALA A C 1
ATOM 6116 O O . ALA A 1 863 ? 72.737 -38.355 75.233 1.00 198.86 861 ALA A O 1
ATOM 6118 N N . LEU A 1 864 ? 71.221 -36.693 75.456 1.00 162.55 862 LEU A N 1
ATOM 6119 C CA . LEU A 1 864 ? 71.818 -36.102 76.653 1.00 162.55 862 LEU A CA 1
ATOM 6120 C C . LEU A 1 864 ? 71.878 -37.095 77.813 1.00 162.55 862 LEU A C 1
ATOM 6121 O O . LEU A 1 864 ? 72.946 -37.349 78.364 1.00 162.55 862 LEU A O 1
ATOM 6126 N N . VAL A 1 865 ? 70.725 -37.639 78.192 1.00 132.55 863 VAL A N 1
ATOM 6127 C CA . VAL A 1 865 ? 70.669 -38.604 79.277 1.00 132.55 863 VAL A CA 1
ATOM 6128 C C . VAL A 1 865 ? 71.663 -39.727 78.978 1.00 132.55 863 VAL A C 1
ATOM 6129 O O . VAL A 1 865 ? 72.274 -40.284 79.890 1.00 132.55 863 VAL A O 1
ATOM 6131 N N . SER A 1 866 ? 71.830 -40.037 77.691 1.00 154.78 864 SER A N 1
ATOM 6132 C CA . SER A 1 866 ? 72.761 -41.074 77.247 1.00 154.78 864 SER A CA 1
ATOM 6133 C C . SER A 1 866 ? 74.196 -40.585 77.426 1.00 154.78 864 SER A C 1
ATOM 6134 O O . SER A 1 866 ? 75.092 -41.363 77.740 1.00 154.78 864 SER A O 1
ATOM 6137 N N . LYS A 1 867 ? 74.405 -39.287 77.229 1.00 200.65 865 LYS A N 1
ATOM 6138 C CA . LYS A 1 867 ? 75.726 -38.688 77.386 1.00 200.65 865 LYS A CA 1
ATOM 6139 C C . LYS A 1 867 ? 76.160 -38.768 78.845 1.00 200.65 865 LYS A C 1
ATOM 6140 O O . LYS A 1 867 ? 77.288 -39.149 79.144 1.00 200.65 865 LYS A O 1
ATOM 6142 N N . MET A 1 868 ? 75.256 -38.403 79.749 1.00 200.65 866 MET A N 1
ATOM 6143 C CA . MET A 1 868 ? 75.552 -38.432 81.173 1.00 200.65 866 MET A CA 1
ATOM 6144 C C . MET A 1 868 ? 75.763 -39.869 81.620 1.00 200.65 866 MET A C 1
ATOM 6145 O O . MET A 1 868 ? 76.670 -40.161 82.398 1.00 200.65 866 MET A O 1
ATOM 6147 N N . VAL A 1 869 ? 74.923 -40.766 81.117 1.00 148.84 867 VAL A N 1
ATOM 6148 C CA . VAL A 1 869 ? 75.015 -42.183 81.465 1.00 148.84 867 VAL A CA 1
ATOM 6149 C C . VAL A 1 869 ? 76.353 -42.772 81.044 1.00 148.84 867 VAL A C 1
ATOM 6150 O O . VAL A 1 869 ? 77.174 -43.134 81.883 1.00 148.84 867 VAL A O 1
ATOM 6154 N N . SER A 1 870 ? 76.565 -42.868 79.738 1.00 188.78 868 SER A N 1
ATOM 6155 C CA . SER A 1 870 ? 77.800 -43.417 79.207 1.00 188.78 868 SER A CA 1
ATOM 6156 C C . SER A 1 870 ? 79.046 -42.718 79.762 1.00 188.78 868 SER A C 1
ATOM 6157 O O . SER A 1 870 ? 80.007 -43.378 80.154 1.00 188.78 868 SER A O 1
ATOM 6160 N N . LEU A 1 871 ? 79.027 -41.387 79.801 1.00 183.10 869 LEU A N 1
ATOM 6161 C CA . LEU A 1 871 ? 80.164 -40.619 80.308 1.00 183.10 869 LEU A CA 1
ATOM 6162 C C . LEU A 1 871 ? 80.241 -40.714 81.822 1.00 183.10 869 LEU A C 1
ATOM 6163 O O . LEU A 1 871 ? 81.013 -41.502 82.360 1.00 183.10 869 LEU A O 1
ATOM 6165 N N . ALA A 1 879 ? 75.825 -40.819 94.526 1.00 196.98 877 ALA A N 1
ATOM 6166 C CA . ALA A 1 879 ? 74.962 -39.658 94.411 1.00 196.98 877 ALA A CA 1
ATOM 6167 C C . ALA A 1 879 ? 73.646 -40.026 93.813 1.00 196.98 877 ALA A C 1
ATOM 6168 O O . ALA A 1 879 ? 72.904 -40.868 94.309 1.00 196.98 877 ALA A O 1
ATOM 6170 N N . GLY A 1 880 ? 73.294 -39.366 92.740 1.00 168.75 878 GLY A N 1
ATOM 6171 C CA . GLY A 1 880 ? 72.028 -39.772 92.229 1.00 168.75 878 GLY A CA 1
ATOM 6172 C C . GLY A 1 880 ? 72.176 -40.493 90.902 1.00 168.75 878 GLY A C 1
ATOM 6173 O O . GLY A 1 880 ? 71.200 -40.724 90.204 1.00 168.75 878 GLY A O 1
ATOM 6174 N N . PHE A 1 881 ? 73.393 -40.881 90.528 1.00 194.20 879 PHE A N 1
ATOM 6175 C CA . PHE A 1 881 ? 73.608 -41.468 89.201 1.00 194.20 879 PHE A CA 1
ATOM 6176 C C . PHE A 1 881 ? 72.867 -42.789 88.905 1.00 194.20 879 PHE A C 1
ATOM 6177 O O . PHE A 1 881 ? 72.268 -42.954 87.833 1.00 194.20 879 PHE A O 1
ATOM 6179 N N . GLU A 1 882 ? 72.922 -43.724 89.855 1.00 165.59 880 GLU A N 1
ATOM 6180 C CA . GLU A 1 882 ? 72.246 -45.015 89.735 1.00 165.59 880 GLU A CA 1
ATOM 6181 C C . GLU A 1 882 ? 70.732 -44.820 89.746 1.00 165.59 880 GLU A C 1
ATOM 6182 O O . GLU A 1 882 ? 70.028 -45.468 88.987 1.00 165.59 880 GLU A O 1
ATOM 6184 N N . ASN A 1 883 ? 70.233 -43.913 90.588 1.00 193.03 881 ASN A N 1
ATOM 6185 C CA . ASN A 1 883 ? 68.797 -43.651 90.668 1.00 193.03 881 ASN A CA 1
ATOM 6186 C C . ASN A 1 883 ? 68.285 -43.055 89.361 1.00 193.03 881 ASN A C 1
ATOM 6187 O O . ASN A 1 883 ? 67.219 -43.400 88.861 1.00 193.03 881 ASN A O 1
ATOM 6189 N N . PHE A 1 884 ? 69.074 -42.154 88.794 1.00 172.69 882 PHE A N 1
ATOM 6190 C CA . PHE A 1 884 ? 68.706 -41.549 87.531 1.00 172.69 882 PHE A CA 1
ATOM 6191 C C . PHE A 1 884 ? 68.764 -42.585 86.414 1.00 172.69 882 PHE A C 1
ATOM 6192 O O . PHE A 1 884 ? 67.934 -42.590 85.507 1.00 172.69 882 PHE A O 1
ATOM 6195 N N . THR A 1 885 ? 69.729 -43.497 86.515 1.00 199.91 883 THR A N 1
ATOM 6196 C CA . THR A 1 885 ? 69.855 -44.582 85.546 1.00 199.91 883 THR A CA 1
ATOM 6197 C C . THR A 1 885 ? 68.575 -45.425 85.552 1.00 199.91 883 THR A C 1
ATOM 6198 O O . THR A 1 885 ? 67.995 -45.699 84.491 1.00 199.91 883 THR A O 1
ATOM 6200 N N . LEU A 1 886 ? 68.125 -45.819 86.745 1.00 192.25 884 LEU A N 1
ATOM 6201 C CA . LEU A 1 886 ? 66.892 -46.611 86.847 1.00 192.25 884 LEU A CA 1
ATOM 6202 C C . LEU A 1 886 ? 65.716 -45.784 86.306 1.00 192.25 884 LEU A C 1
ATOM 6203 O O . LEU A 1 886 ? 64.888 -46.245 85.513 1.00 192.25 884 LEU A O 1
ATOM 6205 N N . SER A 1 887 ? 65.698 -44.537 86.766 1.00 200.65 885 SER A N 1
ATOM 6206 C CA . SER A 1 887 ? 64.702 -43.532 86.437 1.00 200.65 885 SER A CA 1
ATOM 6207 C C . SER A 1 887 ? 64.584 -43.346 84.937 1.00 200.65 885 SER A C 1
ATOM 6208 O O . SER A 1 887 ? 63.597 -42.811 84.446 1.00 200.65 885 SER A O 1
ATOM 6210 N N . LEU A 1 888 ? 65.610 -43.772 84.207 1.00 164.40 886 LEU A N 1
ATOM 6211 C CA . LEU A 1 888 ? 65.584 -43.695 82.759 1.00 164.40 886 LEU A CA 1
ATOM 6212 C C . LEU A 1 888 ? 64.678 -44.820 82.283 1.00 164.40 886 LEU A C 1
ATOM 6213 O O . LEU A 1 888 ? 63.920 -44.651 81.324 1.00 164.40 886 LEU A O 1
ATOM 6215 N N . THR A 1 889 ? 64.766 -45.960 82.967 1.00 194.30 887 THR A N 1
ATOM 6216 C CA . THR A 1 889 ? 63.965 -47.134 82.655 1.00 194.30 887 THR A CA 1
ATOM 6217 C C . THR A 1 889 ? 62.476 -46.830 82.505 1.00 194.30 887 THR A C 1
ATOM 6218 O O . THR A 1 889 ? 61.834 -47.274 81.566 1.00 194.30 887 THR A O 1
ATOM 6222 N N . PRO A 1 890 ? 61.908 -46.057 83.433 1.00 200.65 888 PRO A N 1
ATOM 6223 C CA . PRO A 1 890 ? 60.478 -45.744 83.309 1.00 200.65 888 PRO A CA 1
ATOM 6224 C C . PRO A 1 890 ? 60.204 -44.879 82.088 1.00 200.65 888 PRO A C 1
ATOM 6225 O O . PRO A 1 890 ? 59.129 -44.953 81.493 1.00 200.65 888 PRO A O 1
ATOM 6229 N N . LEU A 1 891 ? 61.185 -44.064 81.708 1.00 183.42 889 LEU A N 1
ATOM 6230 C CA . LEU A 1 891 ? 61.052 -43.179 80.556 1.00 183.42 889 LEU A CA 1
ATOM 6231 C C . LEU A 1 891 ? 60.905 -43.952 79.256 1.00 183.42 889 LEU A C 1
ATOM 6232 O O . LEU A 1 891 ? 60.403 -43.420 78.271 1.00 183.42 889 LEU A O 1
ATOM 6234 N N . CYS A 1 892 ? 61.351 -45.203 79.248 1.00 177.11 890 CYS A N 1
ATOM 6235 C CA . CYS A 1 892 ? 61.251 -46.026 78.049 1.00 177.11 890 CYS A CA 1
ATOM 6236 C C . CYS A 1 892 ? 59.838 -46.579 77.893 1.00 177.11 890 CYS A C 1
ATOM 6237 O O . CYS A 1 892 ? 59.383 -46.813 76.776 1.00 177.11 890 CYS A O 1
ATOM 6239 N N . PHE A 1 893 ? 59.145 -46.785 79.012 1.00 200.65 891 PHE A N 1
ATOM 6240 C CA . PHE A 1 893 ? 57.776 -47.293 78.977 1.00 200.65 891 PHE A CA 1
ATOM 6241 C C . PHE A 1 893 ? 56.799 -46.121 78.941 1.00 200.65 891 PHE A C 1
ATOM 6242 O O . PHE A 1 893 ? 55.649 -46.270 78.533 1.00 200.65 891 PHE A O 1
ATOM 6244 N N . GLU A 1 894 ? 57.271 -44.951 79.361 1.00 200.65 892 GLU A N 1
ATOM 6245 C CA . GLU A 1 894 ? 56.448 -43.745 79.379 1.00 200.65 892 GLU A CA 1
ATOM 6246 C C . GLU A 1 894 ? 56.336 -43.124 77.986 1.00 200.65 892 GLU A C 1
ATOM 6247 O O . GLU A 1 894 ? 55.469 -42.286 77.733 1.00 200.65 892 GLU A O 1
ATOM 6249 N N . MET A 1 895 ? 57.215 -43.544 77.085 1.00 200.65 893 MET A N 1
ATOM 6250 C CA . MET A 1 895 ? 57.227 -43.028 75.725 1.00 200.65 893 MET A CA 1
ATOM 6251 C C . MET A 1 895 ? 55.945 -43.297 74.930 1.00 200.65 893 MET A C 1
ATOM 6252 O O . MET A 1 895 ? 55.396 -42.380 74.323 1.00 200.65 893 MET A O 1
ATOM 6254 N N . PRO A 1 896 ? 55.443 -44.550 74.929 1.00 200.65 894 PRO A N 1
ATOM 6255 C CA . PRO A 1 896 ? 54.222 -44.894 74.185 1.00 200.65 894 PRO A CA 1
ATOM 6256 C C . PRO A 1 896 ? 52.875 -44.416 74.741 1.00 200.65 894 PRO A C 1
ATOM 6257 O O . PRO A 1 896 ? 51.829 -44.691 74.151 1.00 200.65 894 PRO A O 1
ATOM 6261 N N . VAL A 1 897 ? 52.891 -43.705 75.863 1.00 200.65 895 VAL A N 1
ATOM 6262 C CA . VAL A 1 897 ? 51.647 -43.206 76.446 1.00 200.65 895 VAL A CA 1
ATOM 6263 C C . VAL A 1 897 ? 51.029 -42.170 75.513 1.00 200.65 895 VAL A C 1
ATOM 6264 O O . VAL A 1 897 ? 49.817 -41.945 75.531 1.00 200.65 895 VAL A O 1
ATOM 6266 N N . ASN A 1 898 ? 51.874 -41.543 74.700 1.00 200.65 896 ASN A N 1
ATOM 6267 C CA . ASN A 1 898 ? 51.428 -40.530 73.753 1.00 200.65 896 ASN A CA 1
ATOM 6268 C C . ASN A 1 898 ? 50.690 -41.171 72.581 1.00 200.65 896 ASN A C 1
ATOM 6269 O O . ASN A 1 898 ? 49.511 -40.898 72.351 1.00 200.65 896 ASN A O 1
ATOM 6271 N N . LEU A 1 909 ? 59.455 -40.944 65.345 1.00 200.45 907 LEU A N 1
ATOM 6272 C CA . LEU A 1 909 ? 59.793 -42.352 65.171 1.00 200.45 907 LEU A CA 1
ATOM 6273 C C . LEU A 1 909 ? 61.213 -42.632 65.643 1.00 200.45 907 LEU A C 1
ATOM 6274 O O . LEU A 1 909 ? 61.466 -43.635 66.313 1.00 200.45 907 LEU A O 1
ATOM 6276 N N . VAL A 1 910 ? 62.138 -41.743 65.289 1.00 200.65 908 VAL A N 1
ATOM 6277 C CA . VAL A 1 910 ? 63.540 -41.894 65.679 1.00 200.65 908 VAL A CA 1
ATOM 6278 C C . VAL A 1 910 ? 63.692 -41.915 67.199 1.00 200.65 908 VAL A C 1
ATOM 6279 O O . VAL A 1 910 ? 64.560 -42.613 67.738 1.00 200.65 908 VAL A O 1
ATOM 6281 N N . VAL A 1 911 ? 62.855 -41.139 67.887 1.00 200.65 909 VAL A N 1
ATOM 6282 C CA . VAL A 1 911 ? 62.916 -41.097 69.339 1.00 200.65 909 VAL A CA 1
ATOM 6283 C C . VAL A 1 911 ? 62.808 -42.535 69.843 1.00 200.65 909 VAL A C 1
ATOM 6284 O O . VAL A 1 911 ? 63.616 -42.969 70.664 1.00 200.65 909 VAL A O 1
ATOM 6288 N N . LEU A 1 912 ? 61.837 -43.273 69.312 1.00 196.15 910 LEU A N 1
ATOM 6289 C CA . LEU A 1 912 ? 61.607 -44.670 69.677 1.00 196.15 910 LEU A CA 1
ATOM 6290 C C . LEU A 1 912 ? 62.858 -45.537 69.526 1.00 196.15 910 LEU A C 1
ATOM 6291 O O . LEU A 1 912 ? 63.069 -46.474 70.296 1.00 196.15 910 LEU A O 1
ATOM 6293 N N . GLY A 1 913 ? 63.676 -45.229 68.526 1.00 194.17 911 GLY A N 1
ATOM 6294 C CA . GLY A 1 913 ? 64.892 -45.991 68.312 1.00 194.17 911 GLY A CA 1
ATOM 6295 C C . GLY A 1 913 ? 65.978 -45.582 69.288 1.00 194.17 911 GLY A C 1
ATOM 6296 O O . GLY A 1 913 ? 66.587 -46.431 69.941 1.00 194.17 911 GLY A O 1
ATOM 6297 N N . GLU A 1 914 ? 66.219 -44.276 69.389 1.00 189.88 912 GLU A N 1
ATOM 6298 C CA . GLU A 1 914 ? 67.235 -43.746 70.295 1.00 189.88 912 GLU A CA 1
ATOM 6299 C C . GLU A 1 914 ? 66.860 -44.071 71.734 1.00 189.88 912 GLU A C 1
ATOM 6300 O O . GLU A 1 914 ? 67.682 -43.977 72.645 1.00 189.88 912 GLU A O 1
ATOM 6302 N N . LEU A 1 915 ? 65.601 -44.450 71.922 1.00 189.81 913 LEU A N 1
ATOM 6303 C CA . LEU A 1 915 ? 65.092 -44.817 73.233 1.00 189.81 913 LEU A CA 1
ATOM 6304 C C . LEU A 1 915 ? 65.610 -46.206 73.579 1.00 189.81 913 LEU A C 1
ATOM 6305 O O . LEU A 1 915 ? 66.119 -46.433 74.673 1.00 189.81 913 LEU A O 1
ATOM 6307 N N . ALA A 1 916 ? 65.474 -47.137 72.640 1.00 169.08 914 ALA A N 1
ATOM 6308 C CA . ALA A 1 916 ? 65.940 -48.499 72.860 1.00 169.08 914 ALA A CA 1
ATOM 6309 C C . ALA A 1 916 ? 67.442 -48.548 72.618 1.00 169.08 914 ALA A C 1
ATOM 6310 O O . ALA A 1 916 ? 68.074 -49.590 72.775 1.00 169.08 914 ALA A O 1
ATOM 6312 N N . GLY A 1 917 ? 67.997 -47.404 72.228 1.00 194.33 915 GLY A N 1
ATOM 6313 C CA . GLY A 1 917 ? 69.423 -47.298 71.992 1.00 194.33 915 GLY A CA 1
ATOM 6314 C C . GLY A 1 917 ? 70.078 -46.973 73.317 1.00 194.33 915 GLY A C 1
ATOM 6315 O O . GLY A 1 917 ? 71.141 -47.497 73.641 1.00 194.33 915 GLY A O 1
ATOM 6316 N N . LEU A 1 918 ? 69.441 -46.097 74.089 1.00 200.65 916 LEU A N 1
ATOM 6317 C CA . LEU A 1 918 ? 69.962 -45.740 75.401 1.00 200.65 916 LEU A CA 1
ATOM 6318 C C . LEU A 1 918 ? 69.792 -46.976 76.274 1.00 200.65 916 LEU A C 1
ATOM 6319 O O . LEU A 1 918 ? 70.661 -47.299 77.080 1.00 200.65 916 LEU A O 1
ATOM 6321 N N . GLN A 1 919 ? 68.668 -47.670 76.093 1.00 200.65 917 GLN A N 1
ATOM 6322 C CA . GLN A 1 919 ? 68.370 -48.878 76.858 1.00 200.65 917 GLN A CA 1
ATOM 6323 C C . GLN A 1 919 ? 69.401 -49.959 76.553 1.00 200.65 917 GLN A C 1
ATOM 6324 O O . GLN A 1 919 ? 69.816 -50.703 77.441 1.00 200.65 917 GLN A O 1
ATOM 6327 N N . LYS A 1 920 ? 69.813 -50.042 75.292 1.00 200.65 918 LYS A N 1
ATOM 6328 C CA . LYS A 1 920 ? 70.814 -51.024 74.887 1.00 200.65 918 LYS A CA 1
ATOM 6329 C C . LYS A 1 920 ? 72.142 -50.660 75.545 1.00 200.65 918 LYS A C 1
ATOM 6330 O O . LYS A 1 920 ? 72.861 -51.528 76.036 1.00 200.65 918 LYS A O 1
ATOM 6332 N N . ILE A 1 921 ? 72.450 -49.365 75.554 1.00 200.65 919 ILE A N 1
ATOM 6333 C CA . ILE A 1 921 ? 73.679 -48.852 76.153 1.00 200.65 919 ILE A CA 1
ATOM 6334 C C . ILE A 1 921 ? 73.674 -49.082 77.657 1.00 200.65 919 ILE A C 1
ATOM 6335 O O . ILE A 1 921 ? 74.702 -49.401 78.250 1.00 200.65 919 ILE A O 1
ATOM 6337 N N . ILE A 1 922 ? 72.504 -48.908 78.265 1.00 200.65 920 ILE A N 1
ATOM 6338 C CA . ILE A 1 922 ? 72.332 -49.076 79.704 1.00 200.65 920 ILE A CA 1
ATOM 6339 C C . ILE A 1 922 ? 72.963 -50.358 80.227 1.00 200.65 920 ILE A C 1
ATOM 6340 O O . ILE A 1 922 ? 73.732 -50.336 81.186 1.00 200.65 920 ILE A O 1
ATOM 6342 N N . LEU A 1 923 ? 72.628 -51.472 79.587 1.00 200.65 921 LEU A N 1
ATOM 6343 C CA . LEU A 1 923 ? 73.130 -52.783 79.980 1.00 200.65 921 LEU A CA 1
ATOM 6344 C C . LEU A 1 923 ? 74.644 -52.876 80.139 1.00 200.65 921 LEU A C 1
ATOM 6345 O O . LEU A 1 923 ? 75.130 -53.440 81.116 1.00 200.65 921 LEU A O 1
ATOM 6347 N N . GLU A 1 924 ? 75.382 -52.335 79.173 1.00 200.65 922 GLU A N 1
ATOM 6348 C CA . GLU A 1 924 ? 76.843 -52.381 79.187 1.00 200.65 922 GLU A CA 1
ATOM 6349 C C . GLU A 1 924 ? 77.537 -51.768 80.409 1.00 200.65 922 GLU A C 1
ATOM 6350 O O . GLU A 1 924 ? 78.402 -52.411 81.003 1.00 200.65 922 GLU A O 1
ATOM 6352 N N . LYS A 1 925 ? 77.181 -50.541 80.787 1.00 200.65 923 LYS A N 1
ATOM 6353 C CA . LYS A 1 925 ? 77.826 -49.896 81.930 1.00 200.65 923 LYS A CA 1
ATOM 6354 C C . LYS A 1 925 ? 77.390 -50.470 83.274 1.00 200.65 923 LYS A C 1
ATOM 6355 O O . LYS A 1 925 ? 78.191 -50.521 84.219 1.00 200.65 923 LYS A O 1
ATOM 6357 N N . LEU A 1 926 ? 76.132 -50.906 83.373 1.00 200.65 924 LEU A N 1
ATOM 6358 C CA . LEU A 1 926 ? 75.658 -51.492 84.638 1.00 200.65 924 LEU A CA 1
ATOM 6359 C C . LEU A 1 926 ? 75.825 -53.009 84.698 1.00 200.65 924 LEU A C 1
ATOM 6360 O O . LEU A 1 926 ? 75.885 -53.615 85.771 1.00 200.65 924 LEU A O 1
ATOM 6362 N N . GLY A 1 927 ? 75.955 -53.609 83.531 1.00 172.83 925 GLY A N 1
ATOM 6363 C CA . GLY A 1 927 ? 76.137 -55.040 83.470 1.00 172.83 925 GLY A CA 1
ATOM 6364 C C . GLY A 1 927 ? 75.098 -55.968 84.087 1.00 172.83 925 GLY A C 1
ATOM 6365 O O . GLY A 1 927 ? 73.896 -55.866 83.830 1.00 172.83 925 GLY A O 1
ATOM 6366 N N . ASP A 1 928 ? 75.589 -56.873 84.928 1.00 200.65 926 ASP A N 1
ATOM 6367 C CA . ASP A 1 928 ? 74.777 -57.897 85.584 1.00 200.65 926 ASP A CA 1
ATOM 6368 C C . ASP A 1 928 ? 73.699 -57.475 86.582 1.00 200.65 926 ASP A C 1
ATOM 6369 O O . ASP A 1 928 ? 72.757 -58.238 86.827 1.00 200.65 926 ASP A O 1
ATOM 6371 N N . ILE A 1 929 ? 73.829 -56.308 87.204 1.00 200.65 927 ILE A N 1
ATOM 6372 C CA . ILE A 1 929 ? 72.779 -55.885 88.132 1.00 200.65 927 ILE A CA 1
ATOM 6373 C C . ILE A 1 929 ? 71.649 -55.267 87.323 1.00 200.65 927 ILE A C 1
ATOM 6374 O O . ILE A 1 929 ? 70.479 -55.617 87.495 1.00 200.65 927 ILE A O 1
ATOM 6376 N N . TYR A 1 930 ? 72.010 -54.375 86.408 1.00 200.06 928 TYR A N 1
ATOM 6377 C CA . TYR A 1 930 ? 71.015 -53.700 85.586 1.00 200.06 928 TYR A CA 1
ATOM 6378 C C . TYR A 1 930 ? 69.860 -54.609 85.132 1.00 200.06 928 TYR A C 1
ATOM 6379 O O . TYR A 1 930 ? 68.689 -54.284 85.363 1.00 200.06 928 TYR A O 1
ATOM 6381 N N . LYS A 1 931 ? 70.169 -55.732 84.484 1.00 200.65 929 LYS A N 1
ATOM 6382 C CA . LYS A 1 931 ? 69.096 -56.638 84.051 1.00 200.65 929 LYS A CA 1
ATOM 6383 C C . LYS A 1 931 ? 68.457 -57.299 85.274 1.00 200.65 929 LYS A C 1
ATOM 6384 O O . LYS A 1 931 ? 67.251 -57.568 85.300 1.00 200.65 929 LYS A O 1
ATOM 6386 N N . SER A 1 932 ? 69.284 -57.509 86.302 1.00 200.65 930 SER A N 1
ATOM 6387 C CA . SER A 1 932 ? 68.867 -58.121 87.570 1.00 200.65 930 SER A CA 1
ATOM 6388 C C . SER A 1 932 ? 67.861 -57.265 88.350 1.00 200.65 930 SER A C 1
ATOM 6389 O O . SER A 1 932 ? 67.000 -57.793 89.065 1.00 200.65 930 SER A O 1
ATOM 6391 N N . TYR A 1 933 ? 67.966 -55.948 88.193 1.00 200.65 931 TYR A N 1
ATOM 6392 C CA . TYR A 1 933 ? 67.078 -55.003 88.862 1.00 200.65 931 TYR A CA 1
ATOM 6393 C C . TYR A 1 933 ? 65.777 -54.853 88.077 1.00 200.65 931 TYR A C 1
ATOM 6394 O O . TYR A 1 933 ? 64.748 -54.471 88.635 1.00 200.65 931 TYR A O 1
ATOM 6396 N N . LEU A 1 934 ? 65.838 -55.150 86.780 1.00 164.58 932 LEU A N 1
ATOM 6397 C CA . LEU A 1 934 ? 64.673 -55.071 85.905 1.00 164.58 932 LEU A CA 1
ATOM 6398 C C . LEU A 1 934 ? 63.833 -56.339 86.052 1.00 164.58 932 LEU A C 1
ATOM 6399 O O . LEU A 1 934 ? 62.608 -56.306 85.904 1.00 164.58 932 LEU A O 1
ATOM 6401 N N . VAL A 1 935 ? 64.499 -57.457 86.339 1.00 200.65 933 VAL A N 1
ATOM 6402 C CA . VAL A 1 935 ? 63.821 -58.740 86.517 1.00 200.65 933 VAL A CA 1
ATOM 6403 C C . VAL A 1 935 ? 63.093 -58.752 87.861 1.00 200.65 933 VAL A C 1
ATOM 6404 O O . VAL A 1 935 ? 61.898 -59.058 87.940 1.00 200.65 933 VAL A O 1
ATOM 6406 N N . THR A 1 936 ? 63.830 -58.409 88.912 1.00 152.80 934 THR A N 1
ATOM 6407 C CA . THR A 1 936 ? 63.300 -58.371 90.264 1.00 152.80 934 THR A CA 1
ATOM 6408 C C . THR A 1 936 ? 62.301 -57.233 90.523 1.00 152.80 934 THR A C 1
ATOM 6409 O O . THR A 1 936 ? 61.182 -57.469 90.977 1.00 152.80 934 THR A O 1
ATOM 6411 N N . VAL A 1 937 ? 62.715 -56.008 90.208 1.00 146.91 935 VAL A N 1
ATOM 6412 C CA . VAL A 1 937 ? 61.923 -54.799 90.447 1.00 146.91 935 VAL A CA 1
ATOM 6413 C C . VAL A 1 937 ? 60.866 -54.357 89.429 1.00 146.91 935 VAL A C 1
ATOM 6414 O O . VAL A 1 937 ? 59.665 -54.332 89.729 1.00 146.91 935 VAL A O 1
ATOM 6416 N N . TYR A 1 938 ? 61.330 -53.975 88.242 1.00 169.36 936 TYR A N 1
ATOM 6417 C CA . TYR A 1 938 ? 60.462 -53.477 87.179 1.00 169.36 936 TYR A CA 1
ATOM 6418 C C . TYR A 1 938 ? 59.465 -54.459 86.582 1.00 169.36 936 TYR A C 1
ATOM 6419 O O . TYR A 1 938 ? 58.282 -54.140 86.451 1.00 169.36 936 TYR A O 1
ATOM 6421 N N . PHE A 1 939 ? 59.940 -55.640 86.205 1.00 192.12 937 PHE A N 1
ATOM 6422 C CA . PHE A 1 939 ? 59.074 -56.653 85.620 1.00 192.12 937 PHE A CA 1
ATOM 6423 C C . PHE A 1 939 ? 57.859 -56.924 86.503 1.00 192.12 937 PHE A C 1
ATOM 6424 O O . PHE A 1 939 ? 56.743 -57.073 86.004 1.00 192.12 937 PHE A O 1
ATOM 6426 N N . PRO A 1 940 ? 58.082 -56.982 87.814 1.00 200.65 938 PRO A N 1
ATOM 6427 C CA . PRO A 1 940 ? 57.010 -57.245 88.777 1.00 200.65 938 PRO A CA 1
ATOM 6428 C C . PRO A 1 940 ? 55.939 -56.152 88.851 1.00 200.65 938 PRO A C 1
ATOM 6429 O O . PRO A 1 940 ? 54.763 -56.452 89.063 1.00 200.65 938 PRO A O 1
ATOM 6431 N N . THR A 1 941 ? 56.343 -54.892 88.690 1.00 177.23 939 THR A N 1
ATOM 6432 C CA . THR A 1 941 ? 55.405 -53.772 88.735 1.00 177.23 939 THR A CA 1
ATOM 6433 C C . THR A 1 941 ? 54.754 -53.537 87.368 1.00 177.23 939 THR A C 1
ATOM 6434 O O . THR A 1 941 ? 53.529 -53.603 87.224 1.00 177.23 939 THR A O 1
ATOM 6436 N N . ASP A 1 946 ? 54.038 -61.022 81.229 1.00 150.77 944 ASP A N 1
ATOM 6437 C CA . ASP A 1 946 ? 55.050 -62.052 81.412 1.00 150.77 944 ASP A CA 1
ATOM 6438 C C . ASP A 1 946 ? 55.761 -62.392 80.106 1.00 150.77 944 ASP A C 1
ATOM 6439 O O . ASP A 1 946 ? 56.854 -62.954 80.124 1.00 150.77 944 ASP A O 1
ATOM 6441 N N . VAL A 1 947 ? 55.146 -62.041 78.977 1.00 191.74 945 VAL A N 1
ATOM 6442 C CA . VAL A 1 947 ? 55.724 -62.325 77.661 1.00 191.74 945 VAL A CA 1
ATOM 6443 C C . VAL A 1 947 ? 56.515 -61.157 77.066 1.00 191.74 945 VAL A C 1
ATOM 6444 O O . VAL A 1 947 ? 57.511 -61.368 76.368 1.00 191.74 945 VAL A O 1
ATOM 6446 N N . MET A 1 948 ? 56.074 -59.929 77.328 1.00 190.62 946 MET A N 1
ATOM 6447 C CA . MET A 1 948 ? 56.781 -58.763 76.807 1.00 190.62 946 MET A CA 1
ATOM 6448 C C . MET A 1 948 ? 58.102 -58.575 77.557 1.00 190.62 946 MET A C 1
ATOM 6449 O O . MET A 1 948 ? 59.112 -58.219 76.949 1.00 190.62 946 MET A O 1
ATOM 6451 N N . ALA A 1 949 ? 58.095 -58.815 78.869 1.00 200.65 947 ALA A N 1
ATOM 6452 C CA . ALA A 1 949 ? 59.312 -58.689 79.671 1.00 200.65 947 ALA A CA 1
ATOM 6453 C C . ALA A 1 949 ? 60.283 -59.779 79.224 1.00 200.65 947 ALA A C 1
ATOM 6454 O O . ALA A 1 949 ? 61.494 -59.568 79.194 1.00 200.65 947 ALA A O 1
ATOM 6456 N N . SER A 1 950 ? 59.741 -60.943 78.869 1.00 200.65 948 SER A N 1
ATOM 6457 C CA . SER A 1 950 ? 60.563 -62.054 78.401 1.00 200.65 948 SER A CA 1
ATOM 6458 C C . SER A 1 950 ? 61.320 -61.639 77.141 1.00 200.65 948 SER A C 1
ATOM 6459 O O . SER A 1 950 ? 62.547 -61.583 77.143 1.00 200.65 948 SER A O 1
ATOM 6461 N N . GLU A 1 951 ? 60.586 -61.343 76.072 1.00 196.89 949 GLU A N 1
ATOM 6462 C CA . GLU A 1 951 ? 61.195 -60.936 74.807 1.00 196.89 949 GLU A CA 1
ATOM 6463 C C . GLU A 1 951 ? 62.143 -59.740 74.957 1.00 196.89 949 GLU A C 1
ATOM 6464 O O . GLU A 1 951 ? 63.220 -59.711 74.357 1.00 196.89 949 GLU A O 1
ATOM 6466 N N . TYR A 1 952 ? 61.744 -58.760 75.763 1.00 167.70 950 TYR A N 1
ATOM 6467 C CA . TYR A 1 952 ? 62.560 -57.567 75.975 1.00 167.70 950 TYR A CA 1
ATOM 6468 C C . TYR A 1 952 ? 63.945 -57.849 76.573 1.00 167.70 950 TYR A C 1
ATOM 6469 O O . TYR A 1 952 ? 64.963 -57.518 75.965 1.00 167.70 950 TYR A O 1
ATOM 6471 N N . LEU A 1 953 ? 63.982 -58.457 77.756 1.00 173.12 951 LEU A N 1
ATOM 6472 C CA . LEU A 1 953 ? 65.244 -58.768 78.424 1.00 173.12 951 LEU A CA 1
ATOM 6473 C C . LEU A 1 953 ? 66.194 -59.606 77.562 1.00 173.12 951 LEU A C 1
ATOM 6474 O O . LEU A 1 953 ? 67.381 -59.702 77.861 1.00 173.12 951 LEU A O 1
ATOM 6476 N N . GLN A 1 954 ? 65.676 -60.194 76.486 1.00 192.25 952 GLN A N 1
ATOM 6477 C CA . GLN A 1 954 ? 66.485 -61.029 75.594 1.00 192.25 952 GLN A CA 1
ATOM 6478 C C . GLN A 1 954 ? 67.442 -60.278 74.665 1.00 192.25 952 GLN A C 1
ATOM 6479 O O . GLN A 1 954 ? 68.601 -60.660 74.528 1.00 192.25 952 GLN A O 1
ATOM 6481 N N . ALA A 1 955 ? 66.958 -59.217 74.027 1.00 175.50 953 ALA A N 1
ATOM 6482 C CA . ALA A 1 955 ? 67.779 -58.445 73.096 1.00 175.50 953 ALA A CA 1
ATOM 6483 C C . ALA A 1 955 ? 68.958 -57.761 73.776 1.00 175.50 953 ALA A C 1
ATOM 6484 O O . ALA A 1 955 ? 70.008 -57.555 73.166 1.00 175.50 953 ALA A O 1
ATOM 6486 N N . ILE A 1 972 ? 58.276 -52.120 70.967 1.00 168.09 970 ILE A N 1
ATOM 6487 C CA . ILE A 1 972 ? 57.526 -50.985 71.490 1.00 168.09 970 ILE A CA 1
ATOM 6488 C C . ILE A 1 972 ? 56.226 -50.793 70.716 1.00 168.09 970 ILE A C 1
ATOM 6489 O O . ILE A 1 972 ? 55.180 -50.523 71.307 1.00 168.09 970 ILE A O 1
ATOM 6491 N N . GLN A 1 973 ? 56.300 -50.929 69.394 1.00 181.47 971 GLN A N 1
ATOM 6492 C CA . GLN A 1 973 ? 55.126 -50.771 68.537 1.00 181.47 971 GLN A CA 1
ATOM 6493 C C . GLN A 1 973 ? 54.127 -51.883 68.837 1.00 181.47 971 GLN A C 1
ATOM 6494 O O . GLN A 1 973 ? 52.918 -51.727 68.636 1.00 181.47 971 GLN A O 1
ATOM 6496 N N . ALA A 1 974 ? 54.654 -53.003 69.328 1.00 200.65 972 ALA A N 1
ATOM 6497 C CA . ALA A 1 974 ? 53.847 -54.163 69.688 1.00 200.65 972 ALA A CA 1
ATOM 6498 C C . ALA A 1 974 ? 53.260 -53.950 71.086 1.00 200.65 972 ALA A C 1
ATOM 6499 O O . ALA A 1 974 ? 52.087 -54.251 71.336 1.00 200.65 972 ALA A O 1
ATOM 6501 N N . LEU A 1 975 ? 54.087 -53.433 71.992 1.00 188.11 973 LEU A N 1
ATOM 6502 C CA . LEU A 1 975 ? 53.655 -53.152 73.355 1.00 188.11 973 LEU A CA 1
ATOM 6503 C C . LEU A 1 975 ? 52.593 -52.052 73.295 1.00 188.11 973 LEU A C 1
ATOM 6504 O O . LEU A 1 975 ? 51.693 -51.998 74.135 1.00 188.11 973 LEU A O 1
ATOM 6506 N N . LYS A 1 976 ? 52.707 -51.189 72.283 1.00 190.95 974 LYS A N 1
ATOM 6507 C CA . LYS A 1 976 ? 51.775 -50.076 72.060 1.00 190.95 974 LYS A CA 1
ATOM 6508 C C . LYS A 1 976 ? 50.524 -50.564 71.343 1.00 190.95 974 LYS A C 1
ATOM 6509 O O . LYS A 1 976 ? 49.450 -49.983 71.474 1.00 190.95 974 LYS A O 1
ATOM 6511 N N . SER A 1 977 ? 50.678 -51.636 70.577 1.00 183.58 975 SER A N 1
ATOM 6512 C CA . SER A 1 977 ? 49.569 -52.218 69.840 1.00 183.58 975 SER A CA 1
ATOM 6513 C C . SER A 1 977 ? 49.244 -53.606 70.385 1.00 183.58 975 SER A C 1
ATOM 6514 O O . SER A 1 977 ? 48.233 -53.799 71.060 1.00 183.58 975 SER A O 1
ATOM 6516 N N . MET B 1 3 ? -0.291 -18.814 -22.884 1.00 175.25 1 MET B N 1
ATOM 6517 C CA . MET B 1 3 ? 0.368 -17.807 -22.013 1.00 175.25 1 MET B CA 1
ATOM 6518 C C . MET B 1 3 ? 1.481 -17.103 -22.782 1.00 175.25 1 MET B C 1
ATOM 6519 O O . MET B 1 3 ? 2.556 -17.670 -23.008 1.00 175.25 1 MET B O 1
ATOM 6521 N N . SER B 1 4 ? 1.203 -15.870 -23.196 1.00 146.96 2 SER B N 1
ATOM 6522 C CA . SER B 1 4 ? 2.168 -15.050 -23.925 1.00 146.96 2 SER B CA 1
ATOM 6523 C C . SER B 1 4 ? 3.543 -15.158 -23.281 1.00 146.96 2 SER B C 1
ATOM 6524 O O . SER B 1 4 ? 4.558 -15.238 -23.971 1.00 146.96 2 SER B O 1
ATOM 6527 N N . ALA B 1 5 ? 3.564 -15.154 -21.951 1.00 106.55 3 ALA B N 1
ATOM 6528 C CA . ALA B 1 5 ? 4.805 -15.266 -21.227 1.00 106.55 3 ALA B CA 1
ATOM 6529 C C . ALA B 1 5 ? 5.390 -16.638 -21.512 1.00 106.55 3 ALA B C 1
ATOM 6530 O O . ALA B 1 5 ? 6.521 -16.741 -21.991 1.00 106.55 3 ALA B O 1
ATOM 6532 N N . GLN B 1 6 ? 4.613 -17.689 -21.249 1.00 139.12 4 GLN B N 1
ATOM 6533 C CA . GLN B 1 6 ? 5.086 -19.057 -21.464 1.00 139.12 4 GLN B CA 1
ATOM 6534 C C . GLN B 1 6 ? 5.699 -19.272 -22.841 1.00 139.12 4 GLN B C 1
ATOM 6535 O O . GLN B 1 6 ? 6.528 -20.159 -23.030 1.00 139.12 4 GLN B O 1
ATOM 6541 N N . ASP B 1 7 ? 5.301 -18.458 -23.807 1.00 108.60 5 ASP B N 1
ATOM 6542 C CA . ASP B 1 7 ? 5.874 -18.584 -25.142 1.00 108.60 5 ASP B CA 1
ATOM 6543 C C . ASP B 1 7 ? 7.321 -18.118 -25.141 1.00 108.60 5 ASP B C 1
ATOM 6544 O O . ASP B 1 7 ? 8.208 -18.750 -25.720 1.00 108.60 5 ASP B O 1
ATOM 6549 N N . VAL B 1 8 ? 7.546 -16.986 -24.498 1.00 82.81 6 VAL B N 1
ATOM 6550 C CA . VAL B 1 8 ? 8.880 -16.439 -24.414 1.00 82.81 6 VAL B CA 1
ATOM 6551 C C . VAL B 1 8 ? 9.755 -17.423 -23.640 1.00 82.81 6 VAL B C 1
ATOM 6552 O O . VAL B 1 8 ? 10.896 -17.689 -24.039 1.00 82.81 6 VAL B O 1
ATOM 6556 N N . GLU B 1 9 ? 9.219 -17.978 -22.550 1.00 71.43 7 GLU B N 1
ATOM 6557 C CA . GLU B 1 9 ? 9.996 -18.901 -21.732 1.00 71.43 7 GLU B CA 1
ATOM 6558 C C . GLU B 1 9 ? 10.425 -20.115 -22.540 1.00 71.43 7 GLU B C 1
ATOM 6559 O O . GLU B 1 9 ? 11.557 -20.595 -22.405 1.00 71.43 7 GLU B O 1
ATOM 6561 N N . ASN B 1 10 ? 9.529 -20.592 -23.399 1.00 100.77 8 ASN B N 1
ATOM 6562 C CA . ASN B 1 10 ? 9.826 -21.762 -24.208 1.00 100.77 8 ASN B CA 1
ATOM 6563 C C . ASN B 1 10 ? 10.856 -21.451 -25.279 1.00 100.77 8 ASN B C 1
ATOM 6564 O O . ASN B 1 10 ? 11.661 -22.309 -25.629 1.00 100.77 8 ASN B O 1
ATOM 6569 N N . ALA B 1 11 ? 10.834 -20.229 -25.802 1.00 94.34 9 ALA B N 1
ATOM 6570 C CA . ALA B 1 11 ? 11.785 -19.831 -26.835 1.00 94.34 9 ALA B CA 1
ATOM 6571 C C . ALA B 1 11 ? 13.169 -19.733 -26.238 1.00 94.34 9 ALA B C 1
ATOM 6572 O O . ALA B 1 11 ? 14.107 -20.389 -26.690 1.00 94.34 9 ALA B O 1
ATOM 6574 N N . VAL B 1 12 ? 13.286 -18.887 -25.225 1.00 86.34 10 VAL B N 1
ATOM 6575 C CA . VAL B 1 12 ? 14.540 -18.709 -24.539 1.00 86.34 10 VAL B CA 1
ATOM 6576 C C . VAL B 1 12 ? 15.075 -20.071 -24.068 1.00 86.34 10 VAL B C 1
ATOM 6577 O O . VAL B 1 12 ? 16.234 -20.426 -24.322 1.00 86.34 10 VAL B O 1
ATOM 6581 N N . GLU B 1 13 ? 14.223 -20.838 -23.392 1.00 78.17 11 GLU B N 1
ATOM 6582 C CA . GLU B 1 13 ? 14.617 -22.153 -22.883 1.00 78.17 11 GLU B CA 1
ATOM 6583 C C . GLU B 1 13 ? 15.091 -23.068 -24.026 1.00 78.17 11 GLU B C 1
ATOM 6584 O O . GLU B 1 13 ? 15.981 -23.897 -23.853 1.00 78.17 11 GLU B O 1
ATOM 6587 N N . ALA B 1 14 ? 14.502 -22.893 -25.204 1.00 85.07 12 ALA B N 1
ATOM 6588 C CA . ALA B 1 14 ? 14.868 -23.686 -26.373 1.00 85.07 12 ALA B CA 1
ATOM 6589 C C . ALA B 1 14 ? 16.245 -23.269 -26.814 1.00 85.07 12 ALA B C 1
ATOM 6590 O O . ALA B 1 14 ? 17.059 -24.101 -27.164 1.00 85.07 12 ALA B O 1
ATOM 6592 N N . ALA B 1 15 ? 16.508 -21.969 -26.793 1.00 87.42 13 ALA B N 1
ATOM 6593 C CA . ALA B 1 15 ? 17.811 -21.446 -27.200 1.00 87.42 13 ALA B CA 1
ATOM 6594 C C . ALA B 1 15 ? 18.967 -21.844 -26.286 1.00 87.42 13 ALA B C 1
ATOM 6595 O O . ALA B 1 15 ? 20.101 -21.908 -26.744 1.00 87.42 13 ALA B O 1
ATOM 6597 N N . LEU B 1 16 ? 18.701 -22.108 -25.009 1.00 83.19 14 LEU B N 1
ATOM 6598 C CA . LEU B 1 16 ? 19.782 -22.489 -24.121 1.00 83.19 14 LEU B CA 1
ATOM 6599 C C . LEU B 1 16 ? 19.958 -23.990 -23.993 1.00 83.19 14 LEU B C 1
ATOM 6600 O O . LEU B 1 16 ? 21.063 -24.435 -23.667 1.00 83.19 14 LEU B O 1
ATOM 6605 N N . ASP B 1 17 ? 18.891 -24.767 -24.231 1.00 82.57 15 ASP B N 1
ATOM 6606 C CA . ASP B 1 17 ? 18.993 -26.231 -24.147 1.00 82.57 15 ASP B CA 1
ATOM 6607 C C . ASP B 1 17 ? 19.837 -26.609 -25.345 1.00 82.57 15 ASP B C 1
ATOM 6608 O O . ASP B 1 17 ? 19.461 -26.325 -26.471 1.00 82.57 15 ASP B O 1
ATOM 6613 N N . PRO B 1 18 ? 21.010 -27.223 -25.119 1.00 127.15 16 PRO B N 1
ATOM 6614 C CA . PRO B 1 18 ? 21.899 -27.621 -26.213 1.00 127.15 16 PRO B CA 1
ATOM 6615 C C . PRO B 1 18 ? 21.567 -28.991 -26.782 1.00 127.15 16 PRO B C 1
ATOM 6616 O O . PRO B 1 18 ? 22.302 -29.513 -27.608 1.00 127.15 16 PRO B O 1
ATOM 6620 N N . SER B 1 19 ? 20.469 -29.575 -26.318 1.00 107.29 17 SER B N 1
ATOM 6621 C CA . SER B 1 19 ? 20.023 -30.880 -26.792 1.00 107.29 17 SER B CA 1
ATOM 6622 C C . SER B 1 19 ? 18.955 -30.685 -27.872 1.00 107.29 17 SER B C 1
ATOM 6623 O O . SER B 1 19 ? 18.467 -31.656 -28.467 1.00 107.29 17 SER B O 1
ATOM 6626 N N . VAL B 1 20 ? 18.626 -29.417 -28.130 1.00 99.27 18 VAL B N 1
ATOM 6627 C CA . VAL B 1 20 ? 17.605 -29.035 -29.103 1.00 99.27 18 VAL B CA 1
ATOM 6628 C C . VAL B 1 20 ? 18.112 -28.929 -30.529 1.00 99.27 18 VAL B C 1
ATOM 6629 O O . VAL B 1 20 ? 19.189 -28.397 -30.764 1.00 99.27 18 VAL B O 1
ATOM 6633 N N . GLY B 1 21 ? 17.317 -29.442 -31.470 1.00 141.21 19 GLY B N 1
ATOM 6634 C CA . GLY B 1 21 ? 17.677 -29.411 -32.878 1.00 141.21 19 GLY B CA 1
ATOM 6635 C C . GLY B 1 21 ? 17.940 -28.006 -33.387 1.00 141.21 19 GLY B C 1
ATOM 6636 O O . GLY B 1 21 ? 17.580 -27.039 -32.718 1.00 141.21 19 GLY B O 1
ATOM 6637 N N . PRO B 1 22 ? 18.568 -27.859 -34.569 1.00 81.12 20 PRO B N 1
ATOM 6638 C CA . PRO B 1 22 ? 18.898 -26.574 -35.195 1.00 81.12 20 PRO B CA 1
ATOM 6639 C C . PRO B 1 22 ? 17.730 -25.791 -35.799 1.00 81.12 20 PRO B C 1
ATOM 6640 O O . PRO B 1 22 ? 17.823 -24.567 -35.929 1.00 81.12 20 PRO B O 1
ATOM 6644 N N . ILE B 1 23 ? 16.643 -26.475 -36.173 1.00 126.63 21 ILE B N 1
ATOM 6645 C CA . ILE B 1 23 ? 15.477 -25.790 -36.751 1.00 126.63 21 ILE B CA 1
ATOM 6646 C C . ILE B 1 23 ? 14.606 -25.320 -35.600 1.00 126.63 21 ILE B C 1
ATOM 6647 O O . ILE B 1 23 ? 14.118 -24.192 -35.586 1.00 126.63 21 ILE B O 1
ATOM 6652 N N . ILE B 1 24 ? 14.411 -26.214 -34.637 1.00 109.29 22 ILE B N 1
ATOM 6653 C CA . ILE B 1 24 ? 13.630 -25.907 -33.448 1.00 109.29 22 ILE B CA 1
ATOM 6654 C C . ILE B 1 24 ? 14.304 -24.655 -32.870 1.00 109.29 22 ILE B C 1
ATOM 6655 O O . ILE B 1 24 ? 13.662 -23.616 -32.708 1.00 109.29 22 ILE B O 1
ATOM 6660 N N . LYS B 1 25 ? 15.611 -24.761 -32.603 1.00 99.53 23 LYS B N 1
ATOM 6661 C CA . LYS B 1 25 ? 16.410 -23.659 -32.047 1.00 99.53 23 LYS B CA 1
ATOM 6662 C C . LYS B 1 25 ? 16.264 -22.422 -32.909 1.00 99.53 23 LYS B C 1
ATOM 6663 O O . LYS B 1 25 ? 16.318 -21.295 -32.432 1.00 99.53 23 LYS B O 1
ATOM 6669 N N . GLN B 1 26 ? 16.077 -22.642 -34.195 1.00 118.18 24 GLN B N 1
ATOM 6670 C CA . GLN B 1 26 ? 15.908 -21.539 -35.111 1.00 118.18 24 GLN B CA 1
ATOM 6671 C C . GLN B 1 26 ? 14.627 -20.814 -34.720 1.00 118.18 24 GLN B C 1
ATOM 6672 O O . GLN B 1 26 ? 14.643 -19.614 -34.471 1.00 118.18 24 GLN B O 1
ATOM 6678 N N . GLN B 1 27 ? 13.524 -21.557 -34.654 1.00 132.90 25 GLN B N 1
ATOM 6679 C CA . GLN B 1 27 ? 12.228 -20.991 -34.287 1.00 132.90 25 GLN B CA 1
ATOM 6680 C C . GLN B 1 27 ? 12.403 -20.074 -33.088 1.00 132.90 25 GLN B C 1
ATOM 6681 O O . GLN B 1 27 ? 12.032 -18.906 -33.134 1.00 132.90 25 GLN B O 1
ATOM 6683 N N . ALA B 1 28 ? 12.981 -20.619 -32.023 1.00 113.29 26 ALA B N 1
ATOM 6684 C CA . ALA B 1 28 ? 13.221 -19.871 -30.802 1.00 113.29 26 ALA B CA 1
ATOM 6685 C C . ALA B 1 28 ? 14.029 -18.607 -31.075 1.00 113.29 26 ALA B C 1
ATOM 6686 O O . ALA B 1 28 ? 13.582 -17.506 -30.779 1.00 113.29 26 ALA B O 1
ATOM 6688 N N . THR B 1 29 ? 15.220 -18.764 -31.637 1.00 131.37 27 THR B N 1
ATOM 6689 C CA . THR B 1 29 ? 16.071 -17.615 -31.931 1.00 131.37 27 THR B CA 1
ATOM 6690 C C . THR B 1 29 ? 15.314 -16.575 -32.749 1.00 131.37 27 THR B C 1
ATOM 6691 O O . THR B 1 29 ? 15.411 -15.371 -32.508 1.00 131.37 27 THR B O 1
ATOM 6695 N N . ASP B 1 30 ? 14.555 -17.049 -33.722 1.00 127.77 28 ASP B N 1
ATOM 6696 C CA . ASP B 1 30 ? 13.778 -16.157 -34.559 1.00 127.77 28 ASP B CA 1
ATOM 6697 C C . ASP B 1 30 ? 12.705 -15.461 -33.720 1.00 127.77 28 ASP B C 1
ATOM 6698 O O . ASP B 1 30 ? 12.438 -14.284 -33.916 1.00 127.77 28 ASP B O 1
ATOM 6703 N N . PHE B 1 31 ? 12.096 -16.190 -32.786 1.00 139.24 29 PHE B N 1
ATOM 6704 C CA . PHE B 1 31 ? 11.061 -15.632 -31.913 1.00 139.24 29 PHE B CA 1
ATOM 6705 C C . PHE B 1 31 ? 11.648 -14.513 -31.069 1.00 139.24 29 PHE B C 1
ATOM 6706 O O . PHE B 1 31 ? 11.146 -13.399 -31.085 1.00 139.24 29 PHE B O 1
ATOM 6714 N N . ILE B 1 32 ? 12.709 -14.828 -30.331 1.00 113.30 30 ILE B N 1
ATOM 6715 C CA . ILE B 1 32 ? 13.393 -13.867 -29.474 1.00 113.30 30 ILE B CA 1
ATOM 6716 C C . ILE B 1 32 ? 13.765 -12.625 -30.266 1.00 113.30 30 ILE B C 1
ATOM 6717 O O . ILE B 1 32 ? 13.625 -11.504 -29.780 1.00 113.30 30 ILE B O 1
ATOM 6722 N N . GLY B 1 33 ? 14.247 -12.836 -31.487 1.00 146.20 31 GLY B N 1
ATOM 6723 C CA . GLY B 1 33 ? 14.642 -11.725 -32.330 1.00 146.20 31 GLY B CA 1
ATOM 6724 C C . GLY B 1 33 ? 13.478 -10.834 -32.722 1.00 146.20 31 GLY B C 1
ATOM 6725 O O . GLY B 1 33 ? 13.607 -9.612 -32.743 1.00 146.20 31 GLY B O 1
ATOM 6726 N N . SER B 1 34 ? 12.342 -11.443 -33.044 1.00 142.62 32 SER B N 1
ATOM 6727 C CA . SER B 1 34 ? 11.159 -10.684 -33.431 1.00 142.62 32 SER B CA 1
ATOM 6728 C C . SER B 1 34 ? 10.796 -9.748 -32.290 1.00 142.62 32 SER B C 1
ATOM 6729 O O . SER B 1 34 ? 10.428 -8.599 -32.514 1.00 142.62 32 SER B O 1
ATOM 6732 N N . LEU B 1 35 ? 10.904 -10.247 -31.062 1.00 112.95 33 LEU B N 1
ATOM 6733 C CA . LEU B 1 35 ? 10.573 -9.459 -29.882 1.00 112.95 33 LEU B CA 1
ATOM 6734 C C . LEU B 1 35 ? 11.189 -8.071 -29.909 1.00 112.95 33 LEU B C 1
ATOM 6735 O O . LEU B 1 35 ? 10.678 -7.163 -29.278 1.00 112.95 33 LEU B O 1
ATOM 6740 N N . ARG B 1 36 ? 12.281 -7.900 -30.641 1.00 158.24 34 ARG B N 1
ATOM 6741 C CA . ARG B 1 36 ? 12.924 -6.595 -30.724 1.00 158.24 34 ARG B CA 1
ATOM 6742 C C . ARG B 1 36 ? 12.308 -5.714 -31.803 1.00 158.24 34 ARG B C 1
ATOM 6743 O O . ARG B 1 36 ? 12.125 -4.516 -31.600 1.00 158.24 34 ARG B O 1
ATOM 6751 N N . SER B 1 37 ? 12.003 -6.306 -32.953 1.00 137.42 35 SER B N 1
ATOM 6752 C CA . SER B 1 37 ? 11.428 -5.555 -34.064 1.00 137.42 35 SER B CA 1
ATOM 6753 C C . SER B 1 37 ? 9.908 -5.367 -33.987 1.00 137.42 35 SER B C 1
ATOM 6754 O O . SER B 1 37 ? 9.413 -4.238 -34.030 1.00 137.42 35 SER B O 1
ATOM 6757 N N . SER B 1 38 ? 9.175 -6.471 -33.870 1.00 182.83 36 SER B N 1
ATOM 6758 C CA . SER B 1 38 ? 7.716 -6.424 -33.806 1.00 182.83 36 SER B CA 1
ATOM 6759 C C . SER B 1 38 ? 7.203 -5.283 -32.946 1.00 182.83 36 SER B C 1
ATOM 6760 O O . SER B 1 38 ? 7.874 -4.847 -32.013 1.00 182.83 36 SER B O 1
ATOM 6763 N N . SER B 1 39 ? 6.008 -4.798 -33.271 1.00 114.79 37 SER B N 1
ATOM 6764 C CA . SER B 1 39 ? 5.399 -3.703 -32.523 1.00 114.79 37 SER B CA 1
ATOM 6765 C C . SER B 1 39 ? 4.547 -4.214 -31.359 1.00 114.79 37 SER B C 1
ATOM 6766 O O . SER B 1 39 ? 4.035 -3.425 -30.569 1.00 114.79 37 SER B O 1
ATOM 6768 N N . THR B 1 40 ? 4.396 -5.531 -31.255 1.00 175.16 38 THR B N 1
ATOM 6769 C CA . THR B 1 40 ? 3.601 -6.123 -30.181 1.00 175.16 38 THR B CA 1
ATOM 6770 C C . THR B 1 40 ? 4.504 -6.746 -29.123 1.00 175.16 38 THR B C 1
ATOM 6771 O O . THR B 1 40 ? 4.223 -6.671 -27.926 1.00 175.16 38 THR B O 1
ATOM 6775 N N . GLY B 1 41 ? 5.587 -7.364 -29.586 1.00 124.38 39 GLY B N 1
ATOM 6776 C CA . GLY B 1 41 ? 6.531 -8.028 -28.704 1.00 124.38 39 GLY B CA 1
ATOM 6777 C C . GLY B 1 41 ? 6.891 -7.336 -27.405 1.00 124.38 39 GLY B C 1
ATOM 6778 O O . GLY B 1 41 ? 6.642 -7.875 -26.331 1.00 124.38 39 GLY B O 1
ATOM 6779 N N . TRP B 1 42 ? 7.467 -6.143 -27.488 1.00 97.64 40 TRP B N 1
ATOM 6780 C CA . TRP B 1 42 ? 7.875 -5.435 -26.279 1.00 97.64 40 TRP B CA 1
ATOM 6781 C C . TRP B 1 42 ? 6.802 -5.389 -25.204 1.00 97.64 40 TRP B C 1
ATOM 6782 O O . TRP B 1 42 ? 7.121 -5.301 -24.022 1.00 97.64 40 TRP B O 1
ATOM 6793 N N . LYS B 1 43 ? 5.534 -5.426 -25.607 1.00 90.72 41 LYS B N 1
ATOM 6794 C CA . LYS B 1 43 ? 4.417 -5.383 -24.654 1.00 90.72 41 LYS B CA 1
ATOM 6795 C C . LYS B 1 43 ? 4.394 -6.643 -23.785 1.00 90.72 41 LYS B C 1
ATOM 6796 O O . LYS B 1 43 ? 4.116 -6.587 -22.582 1.00 90.72 41 LYS B O 1
ATOM 6798 N N . ILE B 1 44 ? 4.694 -7.774 -24.415 1.00 116.03 42 ILE B N 1
ATOM 6799 C CA . ILE B 1 44 ? 4.744 -9.061 -23.737 1.00 116.03 42 ILE B CA 1
ATOM 6800 C C . ILE B 1 44 ? 5.758 -8.947 -22.595 1.00 116.03 42 ILE B C 1
ATOM 6801 O O . ILE B 1 44 ? 5.439 -9.231 -21.443 1.00 116.03 42 ILE B O 1
ATOM 6806 N N . CYS B 1 45 ? 6.974 -8.509 -22.938 1.00 86.51 43 CYS B N 1
ATOM 6807 C CA . CYS B 1 45 ? 8.081 -8.361 -21.994 1.00 86.51 43 CYS B CA 1
ATOM 6808 C C . CYS B 1 45 ? 7.788 -7.450 -20.836 1.00 86.51 43 CYS B C 1
ATOM 6809 O O . CYS B 1 45 ? 8.189 -7.724 -19.711 1.00 86.51 43 CYS B O 1
ATOM 6812 N N . HIS B 1 46 ? 7.107 -6.346 -21.105 1.00 75.94 44 HIS B N 1
ATOM 6813 C CA . HIS B 1 46 ? 6.761 -5.444 -20.027 1.00 75.94 44 HIS B CA 1
ATOM 6814 C C . HIS B 1 46 ? 6.029 -6.212 -18.895 1.00 75.94 44 HIS B C 1
ATOM 6815 O O . HIS B 1 46 ? 5.976 -5.758 -17.756 1.00 75.94 44 HIS B O 1
ATOM 6822 N N . GLU B 1 47 ? 5.477 -7.386 -19.183 1.00 111.89 45 GLU B N 1
ATOM 6823 C CA . GLU B 1 47 ? 4.795 -8.122 -18.123 1.00 111.89 45 GLU B CA 1
ATOM 6824 C C . GLU B 1 47 ? 5.730 -9.116 -17.453 1.00 111.89 45 GLU B C 1
ATOM 6825 O O . GLU B 1 47 ? 5.963 -9.040 -16.255 1.00 111.89 45 GLU B O 1
ATOM 6827 N N . ILE B 1 48 ? 6.267 -10.038 -18.239 1.00 104.30 46 ILE B N 1
ATOM 6828 C CA . ILE B 1 48 ? 7.185 -11.062 -17.755 1.00 104.30 46 ILE B CA 1
ATOM 6829 C C . ILE B 1 48 ? 8.238 -10.610 -16.711 1.00 104.30 46 ILE B C 1
ATOM 6830 O O . ILE B 1 48 ? 8.245 -11.105 -15.585 1.00 104.30 46 ILE B O 1
ATOM 6834 N N . PHE B 1 49 ? 9.112 -9.676 -17.098 1.00 76.54 47 PHE B N 1
ATOM 6835 C CA . PHE B 1 49 ? 10.215 -9.147 -16.269 1.00 76.54 47 PHE B CA 1
ATOM 6836 C C . PHE B 1 49 ? 10.005 -8.847 -14.777 1.00 76.54 47 PHE B C 1
ATOM 6837 O O . PHE B 1 49 ? 10.885 -9.134 -13.977 1.00 76.54 47 PHE B O 1
ATOM 6845 N N . SER B 1 50 ? 8.859 -8.266 -14.406 1.00 130.43 48 SER B N 1
ATOM 6846 C CA . SER B 1 50 ? 8.584 -7.895 -13.005 1.00 130.43 48 SER B CA 1
ATOM 6847 C C . SER B 1 50 ? 8.194 -9.064 -12.123 1.00 130.43 48 SER B C 1
ATOM 6848 O O . SER B 1 50 ? 8.182 -8.944 -10.896 1.00 130.43 48 SER B O 1
ATOM 6851 N N . GLU B 1 51 ? 7.859 -10.184 -12.759 1.00 88.55 49 GLU B N 1
ATOM 6852 C CA . GLU B 1 51 ? 7.443 -11.397 -12.057 1.00 88.55 49 GLU B CA 1
ATOM 6853 C C . GLU B 1 51 ? 8.705 -12.162 -11.717 1.00 88.55 49 GLU B C 1
ATOM 6854 O O . GLU B 1 51 ? 9.300 -12.781 -12.570 1.00 88.55 49 GLU B O 1
ATOM 6860 N N . LYS B 1 52 ? 9.133 -12.112 -10.468 1.00 134.12 50 LYS B N 1
ATOM 6861 C CA . LYS B 1 52 ? 10.367 -12.793 -10.120 1.00 134.12 50 LYS B CA 1
ATOM 6862 C C . LYS B 1 52 ? 10.183 -14.214 -9.621 1.00 134.12 50 LYS B C 1
ATOM 6863 O O . LYS B 1 52 ? 11.153 -14.928 -9.423 1.00 134.12 50 LYS B O 1
ATOM 6865 N N . THR B 1 53 ? 8.947 -14.635 -9.412 1.00 170.08 51 THR B N 1
ATOM 6866 C CA . THR B 1 53 ? 8.712 -15.981 -8.917 1.00 170.08 51 THR B CA 1
ATOM 6867 C C . THR B 1 53 ? 8.509 -16.982 -10.037 1.00 170.08 51 THR B C 1
ATOM 6868 O O . THR B 1 53 ? 9.274 -17.934 -10.190 1.00 170.08 51 THR B O 1
ATOM 6872 N N . LYS B 1 54 ? 7.485 -16.732 -10.840 1.00 107.54 52 LYS B N 1
ATOM 6873 C CA . LYS B 1 54 ? 7.120 -17.618 -11.933 1.00 107.54 52 LYS B CA 1
ATOM 6874 C C . LYS B 1 54 ? 8.073 -17.617 -13.106 1.00 107.54 52 LYS B C 1
ATOM 6875 O O . LYS B 1 54 ? 7.927 -18.426 -14.009 1.00 107.54 52 LYS B O 1
ATOM 6877 N N . TYR B 1 55 ? 9.049 -16.723 -13.109 1.00 157.44 53 TYR B N 1
ATOM 6878 C CA . TYR B 1 55 ? 9.962 -16.670 -14.240 1.00 157.44 53 TYR B CA 1
ATOM 6879 C C . TYR B 1 55 ? 11.430 -16.737 -13.859 1.00 157.44 53 TYR B C 1
ATOM 6880 O O . TYR B 1 55 ? 11.837 -16.208 -12.827 1.00 157.44 53 TYR B O 1
ATOM 6889 N N . LYS B 1 56 ? 12.224 -17.391 -14.703 1.00 154.49 54 LYS B N 1
ATOM 6890 C CA . LYS B 1 56 ? 13.653 -17.537 -14.448 1.00 154.49 54 LYS B CA 1
ATOM 6891 C C . LYS B 1 56 ? 14.487 -16.378 -14.965 1.00 154.49 54 LYS B C 1
ATOM 6892 O O . LYS B 1 56 ? 14.130 -15.734 -15.951 1.00 154.49 54 LYS B O 1
ATOM 6898 N N . PRO B 1 57 ? 15.622 -16.099 -14.299 1.00 133.74 55 PRO B N 1
ATOM 6899 C CA . PRO B 1 57 ? 16.496 -15.005 -14.716 1.00 133.74 55 PRO B CA 1
ATOM 6900 C C . PRO B 1 57 ? 16.738 -15.110 -16.210 1.00 133.74 55 PRO B C 1
ATOM 6901 O O . PRO B 1 57 ? 16.587 -14.145 -16.966 1.00 133.74 55 PRO B O 1
ATOM 6905 N N . SER B 1 58 ? 17.102 -16.314 -16.622 1.00 108.43 56 SER B N 1
ATOM 6906 C CA . SER B 1 58 ? 17.379 -16.596 -18.015 1.00 108.43 56 SER B CA 1
ATOM 6907 C C . SER B 1 58 ? 16.426 -15.772 -18.874 1.00 108.43 56 SER B C 1
ATOM 6908 O O . SER B 1 58 ? 16.850 -15.005 -19.732 1.00 108.43 56 SER B O 1
ATOM 6911 N N . THR B 1 59 ? 15.136 -15.901 -18.592 1.00 98.82 57 THR B N 1
ATOM 6912 C CA . THR B 1 59 ? 14.104 -15.214 -19.359 1.00 98.82 57 THR B CA 1
ATOM 6913 C C . THR B 1 59 ? 14.013 -13.716 -19.129 1.00 98.82 57 THR B C 1
ATOM 6914 O O . THR B 1 59 ? 14.140 -12.936 -20.076 1.00 98.82 57 THR B O 1
ATOM 6918 N N . ARG B 1 60 ? 13.772 -13.311 -17.884 1.00 71.41 58 ARG B N 1
ATOM 6919 C CA . ARG B 1 60 ? 13.670 -11.893 -17.580 1.00 71.41 58 ARG B CA 1
ATOM 6920 C C . ARG B 1 60 ? 14.750 -11.080 -18.277 1.00 71.41 58 ARG B C 1
ATOM 6921 O O . ARG B 1 60 ? 14.470 -10.021 -18.851 1.00 71.41 58 ARG B O 1
ATOM 6929 N N . LEU B 1 61 ? 15.983 -11.577 -18.223 1.00 62.46 59 LEU B N 1
ATOM 6930 C CA . LEU B 1 61 ? 17.082 -10.881 -18.849 1.00 62.46 59 LEU B CA 1
ATOM 6931 C C . LEU B 1 61 ? 16.678 -10.513 -20.268 1.00 62.46 59 LEU B C 1
ATOM 6932 O O . LEU B 1 61 ? 16.628 -9.336 -20.635 1.00 62.46 59 LEU B O 1
ATOM 6937 N N . ILE B 1 62 ? 16.350 -11.515 -21.063 1.00 90.34 60 ILE B N 1
ATOM 6938 C CA . ILE B 1 62 ? 15.969 -11.258 -22.440 1.00 90.34 60 ILE B CA 1
ATOM 6939 C C . ILE B 1 62 ? 14.817 -10.258 -22.541 1.00 90.34 60 ILE B C 1
ATOM 6940 O O . ILE B 1 62 ? 14.683 -9.543 -23.531 1.00 93.84 60 ILE B O 1
ATOM 6945 N N . CYS B 1 63 ? 14.002 -10.179 -21.504 1.00 79.20 61 CYS B N 1
ATOM 6946 C CA . CYS B 1 63 ? 12.898 -9.229 -21.526 1.00 79.20 61 CYS B CA 1
ATOM 6947 C C . CYS B 1 63 ? 13.457 -7.846 -21.311 1.00 79.20 61 CYS B C 1
ATOM 6948 O O . CYS B 1 63 ? 13.105 -6.898 -22.011 1.00 79.20 61 CYS B O 1
ATOM 6951 N N . LEU B 1 64 ? 14.333 -7.752 -20.321 1.00 62.68 62 LEU B N 1
ATOM 6952 C CA . LEU B 1 64 ? 14.985 -6.512 -19.990 1.00 62.68 62 LEU B CA 1
ATOM 6953 C C . LEU B 1 64 ? 15.746 -6.001 -21.201 1.00 62.68 62 LEU B C 1
ATOM 6954 O O . LEU B 1 64 ? 15.643 -4.829 -21.575 1.00 62.68 62 LEU B O 1
ATOM 6959 N N . GLN B 1 65 ? 16.500 -6.889 -21.829 1.00 69.30 63 GLN B N 1
ATOM 6960 C CA . GLN B 1 65 ? 17.277 -6.498 -22.997 1.00 69.30 63 GLN B CA 1
ATOM 6961 C C . GLN B 1 65 ? 16.351 -5.925 -24.068 1.00 69.30 63 GLN B C 1
ATOM 6962 O O . GLN B 1 65 ? 16.541 -4.811 -24.550 1.00 69.30 63 GLN B O 1
ATOM 6968 N N . THR B 1 66 ? 15.332 -6.678 -24.450 1.00 78.97 64 THR B N 1
ATOM 6969 C CA . THR B 1 66 ? 14.434 -6.172 -25.469 1.00 78.97 64 THR B CA 1
ATOM 6970 C C . THR B 1 66 ? 13.892 -4.794 -25.054 1.00 78.97 64 THR B C 1
ATOM 6971 O O . THR B 1 66 ? 13.929 -3.834 -25.832 1.00 78.97 64 THR B O 1
ATOM 6975 N N . LEU B 1 67 ? 13.413 -4.690 -23.817 1.00 76.21 65 LEU B N 1
ATOM 6976 C CA . LEU B 1 67 ? 12.876 -3.420 -23.315 1.00 76.21 65 LEU B CA 1
ATOM 6977 C C . LEU B 1 67 ? 13.824 -2.227 -23.460 1.00 76.21 65 LEU B C 1
ATOM 6978 O O . LEU B 1 67 ? 13.383 -1.098 -23.720 1.00 76.21 65 LEU B O 1
ATOM 6983 N N . SER B 1 68 ? 15.120 -2.467 -23.258 1.00 72.88 66 SER B N 1
ATOM 6984 C CA . SER B 1 68 ? 16.098 -1.399 -23.406 1.00 72.88 66 SER B CA 1
ATOM 6985 C C . SER B 1 68 ? 16.177 -1.035 -24.876 1.00 72.88 66 SER B C 1
ATOM 6986 O O . SER B 1 68 ? 16.045 0.137 -25.236 1.00 72.88 66 SER B O 1
ATOM 6989 N N . GLU B 1 69 ? 16.371 -2.029 -25.739 1.00 85.10 67 GLU B N 1
ATOM 6990 C CA . GLU B 1 69 ? 16.454 -1.718 -27.150 1.00 85.10 67 GLU B CA 1
ATOM 6991 C C . GLU B 1 69 ? 15.212 -0.950 -27.587 1.00 85.10 67 GLU B C 1
ATOM 6992 O O . GLU B 1 69 ? 15.285 -0.151 -28.507 1.00 85.10 67 GLU B O 1
ATOM 6998 N N . LYS B 1 70 ? 14.081 -1.167 -26.918 1.00 72.76 68 LYS B N 1
ATOM 6999 C CA .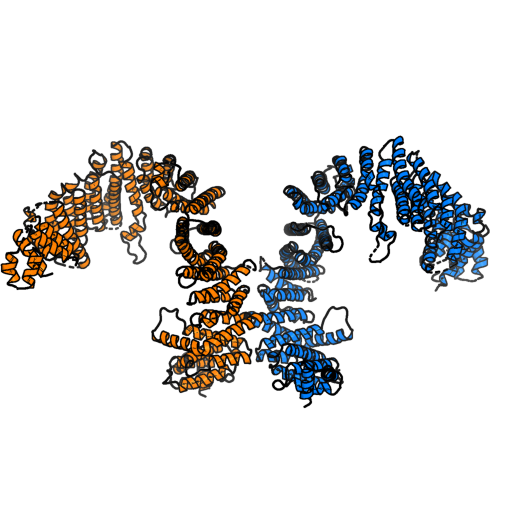 LYS B 1 70 ? 12.832 -0.456 -27.256 1.00 72.76 68 LYS B CA 1
ATOM 7000 C C . LYS B 1 70 ? 12.914 1.009 -26.802 1.00 72.76 68 LYS B C 1
ATOM 7001 O O . LYS B 1 70 ? 12.654 1.942 -27.555 1.00 72.76 68 LYS B O 1
ATOM 7003 N N . VAL B 1 71 ? 13.279 1.182 -25.540 1.00 85.89 69 VAL B N 1
ATOM 7004 C CA . VAL B 1 71 ? 13.427 2.491 -24.934 1.00 85.89 69 VAL B CA 1
ATOM 7005 C C . VAL B 1 71 ? 14.474 3.287 -25.700 1.00 85.89 69 VAL B C 1
ATOM 7006 O O . VAL B 1 71 ? 14.276 4.457 -26.003 1.00 85.89 69 VAL B O 1
ATOM 7010 N N . ARG B 1 72 ? 15.585 2.636 -26.009 1.00 105.36 70 ARG B N 1
ATOM 7011 C CA . ARG B 1 72 ? 16.665 3.279 -26.726 1.00 105.36 70 ARG B CA 1
ATOM 7012 C C . ARG B 1 72 ? 16.229 3.874 -28.070 1.00 105.36 70 ARG B C 1
ATOM 7013 O O . ARG B 1 72 ? 16.749 4.915 -28.485 1.00 105.36 70 ARG B O 1
ATOM 7019 N N . GLU B 1 73 ? 15.272 3.226 -28.735 1.00 108.70 71 GLU B N 1
ATOM 7020 C CA . GLU B 1 73 ? 14.806 3.672 -30.047 1.00 108.70 71 GLU B CA 1
ATOM 7021 C C . GLU B 1 73 ? 13.564 4.554 -30.093 1.00 108.70 71 GLU B C 1
ATOM 7022 O O . GLU B 1 73 ? 13.206 5.053 -31.156 1.00 108.70 71 GLU B O 1
ATOM 7025 N N . TRP B 1 74 ? 12.911 4.762 -28.955 1.00 109.73 72 TRP B N 1
ATOM 7026 C CA . TRP B 1 74 ? 11.701 5.581 -28.922 1.00 109.73 72 TRP B CA 1
ATOM 7027 C C . TRP B 1 74 ? 11.937 7.065 -28.859 1.00 109.73 72 TRP B C 1
ATOM 7028 O O . TRP B 1 74 ? 13.069 7.516 -28.699 1.00 109.73 72 TRP B O 1
ATOM 7039 N N . ASN B 1 75 ? 10.843 7.810 -28.986 1.00 126.62 73 ASN B N 1
ATOM 7040 C CA . ASN B 1 75 ? 10.862 9.263 -28.973 1.00 126.62 73 ASN B CA 1
ATOM 7041 C C . ASN B 1 75 ? 10.120 9.738 -27.731 1.00 126.62 73 ASN B C 1
ATOM 7042 O O . ASN B 1 75 ? 9.240 9.033 -27.233 1.00 126.62 73 ASN B O 1
ATOM 7047 N N . ASN B 1 76 ? 10.473 10.923 -27.234 1.00 109.82 74 ASN B N 1
ATOM 7048 C CA . ASN B 1 76 ? 9.831 11.477 -26.045 1.00 109.82 74 ASN B CA 1
ATOM 7049 C C . ASN B 1 76 ? 8.386 11.862 -26.338 1.00 109.82 74 ASN B C 1
ATOM 7050 O O . ASN B 1 76 ? 7.543 11.756 -25.468 1.00 109.82 74 ASN B O 1
ATOM 7055 N N . GLU B 1 77 ? 8.096 12.292 -27.565 1.00 150.97 75 GLU B N 1
ATOM 7056 C CA . GLU B 1 77 ? 6.739 12.718 -27.946 1.00 150.97 75 GLU B CA 1
ATOM 7057 C C . GLU B 1 77 ? 5.820 11.633 -28.524 1.00 150.97 75 GLU B C 1
ATOM 7058 O O . GLU B 1 77 ? 4.643 11.559 -28.176 1.00 150.97 75 GLU B O 1
ATOM 7061 N N . SER B 1 78 ? 6.356 10.800 -29.410 1.00 157.52 76 SER B N 1
ATOM 7062 C CA . SER B 1 78 ? 5.566 9.748 -30.038 1.00 157.52 76 SER B CA 1
ATOM 7063 C C . SER B 1 78 ? 5.359 8.572 -29.106 1.00 157.52 76 SER B C 1
ATOM 7064 O O . SER B 1 78 ? 4.324 7.913 -29.126 1.00 157.52 76 SER B O 1
ATOM 7066 N N . ASN B 1 79 ? 6.351 8.323 -28.270 1.00 99.66 77 ASN B N 1
ATOM 7067 C CA . ASN B 1 79 ? 6.289 7.194 -27.379 1.00 99.66 77 ASN B CA 1
ATOM 7068 C C . ASN B 1 79 ? 6.245 7.559 -25.898 1.00 99.66 77 ASN B C 1
ATOM 7069 O O . ASN B 1 79 ? 6.566 6.739 -25.059 1.00 99.66 77 ASN B O 1
ATOM 7074 N N . LEU B 1 80 ? 5.813 8.764 -25.556 1.00 98.66 78 LEU B N 1
ATOM 7075 C CA . LEU B 1 80 ? 5.800 9.172 -24.143 1.00 98.66 78 LEU B CA 1
ATOM 7076 C C . LEU B 1 80 ? 4.980 8.347 -23.155 1.00 98.66 78 LEU B C 1
ATOM 7077 O O . LEU B 1 80 ? 5.490 7.967 -22.113 1.00 98.66 78 LEU B O 1
ATOM 7082 N N . LEU B 1 81 ? 3.712 8.086 -23.451 1.00 119.28 79 LEU B N 1
ATOM 7083 C CA . LEU B 1 81 ? 2.899 7.295 -22.530 1.00 119.28 79 LEU B CA 1
ATOM 7084 C C . LEU B 1 81 ? 3.549 5.918 -22.343 1.00 119.28 79 LEU B C 1
ATOM 7085 O O . LEU B 1 81 ? 3.569 5.373 -21.246 1.00 119.28 79 LEU B O 1
ATOM 7090 N N . GLU B 1 82 ? 4.098 5.368 -23.419 1.00 118.07 80 GLU B N 1
ATOM 7091 C CA . GLU B 1 82 ? 4.731 4.060 -23.360 1.00 118.07 80 GLU B CA 1
ATOM 7092 C C . GLU B 1 82 ? 5.963 4.057 -22.463 1.00 118.07 80 GLU B C 1
ATOM 7093 O O . GLU B 1 82 ? 6.112 3.181 -21.613 1.00 118.07 80 GLU B O 1
ATOM 7099 N N . LEU B 1 83 ? 6.841 5.039 -22.658 1.00 107.64 81 LEU B N 1
ATOM 7100 C CA . LEU B 1 83 ? 8.066 5.158 -21.878 1.00 107.64 81 LEU B CA 1
ATOM 7101 C C . LEU B 1 83 ? 7.756 5.234 -20.403 1.00 107.64 81 LEU B C 1
ATOM 7102 O O . LEU B 1 83 ? 8.450 4.635 -19.590 1.00 107.64 81 LEU B O 1
ATOM 7107 N N . GLN B 1 84 ? 6.717 5.992 -20.065 1.00 88.61 82 GLN B N 1
ATOM 7108 C CA . GLN B 1 84 ? 6.313 6.181 -18.674 1.00 88.61 82 GLN B CA 1
ATOM 7109 C C . GLN B 1 84 ? 5.701 4.941 -18.038 1.00 88.61 82 GLN B C 1
ATOM 7110 O O . GLN B 1 84 ? 5.893 4.718 -16.847 1.00 88.61 82 GLN B O 1
ATOM 7116 N N . MET B 1 85 ? 4.972 4.136 -18.822 1.00 88.46 83 MET B N 1
ATOM 7117 C CA . MET B 1 85 ? 4.335 2.907 -18.319 1.00 88.46 83 MET B CA 1
ATOM 7118 C C . MET B 1 85 ? 5.445 1.974 -17.870 1.00 88.46 83 MET B C 1
ATOM 7119 O O . MET B 1 85 ? 5.351 1.329 -16.833 1.00 88.46 83 MET B O 1
ATOM 7124 N N . ILE B 1 86 ? 6.509 1.935 -18.668 1.00 83.84 84 ILE B N 1
ATOM 7125 C CA . ILE B 1 86 ? 7.667 1.114 -18.385 1.00 83.84 84 ILE B CA 1
ATOM 7126 C C . ILE B 1 86 ? 8.325 1.635 -17.116 1.00 83.84 84 ILE B C 1
ATOM 7127 O O . ILE B 1 86 ? 8.433 0.908 -16.144 1.00 83.84 84 ILE B O 1
ATOM 7132 N N . ARG B 1 87 ? 8.741 2.895 -17.110 1.00 92.89 85 ARG B N 1
ATOM 7133 C CA . ARG B 1 87 ? 9.388 3.452 -15.930 1.00 92.89 85 ARG B CA 1
ATOM 7134 C C . ARG B 1 87 ? 8.691 3.038 -14.646 1.00 92.89 85 ARG B C 1
ATOM 7135 O O . ARG B 1 87 ? 9.327 2.555 -13.707 1.00 92.89 85 ARG B O 1
ATOM 7143 N N . ASP B 1 88 ? 7.381 3.251 -14.607 1.00 79.24 86 ASP B N 1
ATOM 7144 C CA . ASP B 1 88 ? 6.590 2.914 -13.434 1.00 79.24 86 ASP B CA 1
ATOM 7145 C C . ASP B 1 88 ? 6.765 1.459 -13.035 1.00 79.24 86 ASP B C 1
ATOM 7146 O O . ASP B 1 88 ? 6.882 1.159 -11.849 1.00 79.24 86 ASP B O 1
ATOM 7151 N N . SER B 1 89 ? 6.799 0.565 -14.024 1.00 78.83 87 SER B N 1
ATOM 7152 C CA . SER B 1 89 ? 6.977 -0.874 -13.778 1.00 78.83 87 SER B CA 1
ATOM 7153 C C . SER B 1 89 ? 8.397 -1.252 -13.350 1.00 78.83 87 SER B C 1
ATOM 7154 O O . SER B 1 89 ? 8.581 -2.241 -12.625 1.00 78.83 87 SER B O 1
ATOM 7157 N N . VAL B 1 90 ? 9.392 -0.488 -13.816 1.00 72.28 88 VAL B N 1
ATOM 7158 C CA . VAL B 1 90 ? 10.797 -0.726 -13.474 1.00 72.28 88 VAL B CA 1
ATOM 7159 C C . VAL B 1 90 ? 11.103 -0.114 -12.111 1.00 72.28 88 VAL B C 1
ATOM 7160 O O . VAL B 1 90 ? 11.766 -0.730 -11.263 1.00 72.28 88 VAL B O 1
ATOM 7164 N N . TRP B 1 91 ? 10.611 1.108 -11.909 1.00 53.85 89 TRP B N 1
ATOM 7165 C CA . TRP B 1 91 ? 10.834 1.804 -10.658 1.00 53.85 89 TRP B CA 1
ATOM 7166 C C . TRP B 1 91 ? 10.140 1.011 -9.585 1.00 53.85 89 TRP B C 1
ATOM 7167 O O . TRP B 1 91 ? 10.556 1.032 -8.448 1.00 53.85 89 TRP B O 1
ATOM 7178 N N . SER B 1 92 ? 9.080 0.297 -9.953 1.00 94.85 90 SER B N 1
ATOM 7179 C CA . SER B 1 92 ? 8.364 -0.520 -8.981 1.00 94.85 90 SER B CA 1
ATOM 7180 C C . SER B 1 92 ? 9.187 -1.782 -8.731 1.00 94.85 90 SER B C 1
ATOM 7181 O O . SER B 1 92 ? 9.297 -2.233 -7.599 1.00 94.85 90 SER B O 1
ATOM 7184 N N . TYR B 1 93 ? 9.781 -2.331 -9.790 1.00 86.82 91 TYR B N 1
ATOM 7185 C CA . TYR B 1 93 ? 10.597 -3.535 -9.680 1.00 86.82 91 TYR B CA 1
ATOM 7186 C C . TYR B 1 93 ? 11.907 -3.243 -8.954 1.00 86.82 91 TYR B C 1
ATOM 7187 O O . TYR B 1 93 ? 12.634 -4.152 -8.540 1.00 86.82 91 TYR B O 1
ATOM 7196 N N . ILE B 1 94 ? 12.217 -1.963 -8.813 1.00 95.01 92 ILE B N 1
ATOM 7197 C CA . ILE B 1 94 ? 13.440 -1.581 -8.144 1.00 95.01 92 ILE B CA 1
ATOM 7198 C C . ILE B 1 94 ? 13.242 -1.342 -6.650 1.00 95.01 92 ILE B C 1
ATOM 7199 O O . ILE B 1 94 ? 14.078 -1.758 -5.843 1.00 95.01 92 ILE B O 1
ATOM 7204 N N . LYS B 1 95 ? 12.146 -0.680 -6.277 1.00 87.76 93 LYS B N 1
ATOM 7205 C CA . LYS B 1 95 ? 11.862 -0.435 -4.864 1.00 87.76 93 LYS B CA 1
ATOM 7206 C C . LYS B 1 95 ? 11.695 -1.829 -4.246 1.00 87.76 93 LYS B C 1
ATOM 7207 O O . LYS B 1 95 ? 11.909 -2.040 -3.052 1.00 87.76 93 LYS B O 1
ATOM 7213 N N . GLU B 1 96 ? 11.282 -2.776 -5.075 1.00 137.50 94 GLU B N 1
ATOM 7214 C CA . GLU B 1 96 ? 11.158 -4.156 -4.649 1.00 137.50 94 GLU B CA 1
ATOM 7215 C C . GLU B 1 96 ? 12.613 -4.512 -4.853 1.00 137.50 94 GLU B C 1
ATOM 7216 O O . GLU B 1 96 ? 13.055 -4.644 -5.994 1.00 137.50 94 GLU B O 1
ATOM 7222 N N . LEU B 1 97 ? 13.377 -4.633 -3.774 1.00 113.84 95 LEU B N 1
ATOM 7223 C CA . LEU B 1 97 ? 14.806 -4.925 -3.927 1.00 113.84 95 LEU B CA 1
ATOM 7224 C C . LEU B 1 97 ? 15.146 -6.423 -4.014 1.00 113.84 95 LEU B C 1
ATOM 7225 O O . LEU B 1 97 ? 16.153 -6.880 -3.481 1.00 113.84 95 LEU B O 1
ATOM 7227 N N . SER B 1 98 ? 14.318 -7.177 -4.727 1.00 132.95 96 SER B N 1
ATOM 7228 C CA . SER B 1 98 ? 14.517 -8.617 -4.858 1.00 132.95 96 SER B CA 1
ATOM 7229 C C . SER B 1 98 ? 15.424 -8.980 -6.009 1.00 132.95 96 SER B C 1
ATOM 7230 O O . SER B 1 98 ? 15.770 -10.147 -6.189 1.00 132.95 96 SER B O 1
ATOM 7233 N N . PHE B 1 99 ? 15.814 -7.985 -6.788 1.00 95.91 97 PHE B N 1
ATOM 7234 C CA . PHE B 1 99 ? 16.641 -8.253 -7.955 1.00 95.91 97 PHE B CA 1
ATOM 7235 C C . PHE B 1 99 ? 18.129 -8.304 -7.700 1.00 95.91 97 PHE B C 1
ATOM 7236 O O . PHE B 1 99 ? 18.884 -8.829 -8.523 1.00 95.91 97 PHE B O 1
ATOM 7244 N N . LEU B 1 100 ? 18.553 -7.744 -6.574 1.00 84.42 98 LEU B N 1
ATOM 7245 C CA . LEU B 1 100 ? 19.970 -7.730 -6.218 1.00 84.42 98 LEU B CA 1
ATOM 7246 C C . LEU B 1 100 ? 20.400 -9.110 -5.743 1.00 84.42 98 LEU B C 1
ATOM 7247 O O . LEU B 1 100 ? 21.587 -9.464 -5.786 1.00 157.98 98 LEU B O 1
ATOM 7252 N N . ASP B 1 101 ? 19.417 -9.884 -5.292 1.00 101.83 99 ASP B N 1
ATOM 7253 C CA . ASP B 1 101 ? 19.658 -11.230 -4.796 1.00 101.83 99 ASP B CA 1
ATOM 7254 C C . ASP B 1 101 ? 19.692 -12.233 -5.939 1.00 101.83 99 ASP B C 1
ATOM 7255 O O . ASP B 1 101 ? 19.889 -13.418 -5.718 1.00 101.83 99 ASP B O 1
ATOM 7258 N N . GLU B 1 102 ? 19.491 -11.752 -7.158 1.00 96.26 100 GLU B N 1
ATOM 7259 C CA . GLU B 1 102 ? 19.505 -12.606 -8.344 1.00 96.26 100 GLU B CA 1
ATOM 7260 C C . GLU B 1 102 ? 20.804 -12.444 -9.106 1.00 96.26 100 GLU B C 1
ATOM 7261 O O . GLU B 1 102 ? 21.662 -11.667 -8.694 1.00 96.26 100 GLU B O 1
ATOM 7267 N N . PRO B 1 103 ? 20.972 -13.188 -10.219 1.00 82.40 101 PRO B N 1
ATOM 7268 C CA . PRO B 1 103 ? 22.211 -13.074 -11.004 1.00 82.40 101 PRO B CA 1
ATOM 7269 C C . PRO B 1 103 ? 22.565 -11.610 -11.302 1.00 82.40 101 PRO B C 1
ATOM 7270 O O . PRO B 1 103 ? 21.676 -10.769 -11.411 1.00 82.40 101 PRO B O 1
ATOM 7274 N N . ALA B 1 104 ? 23.853 -11.301 -11.431 1.00 93.86 102 ALA B N 1
ATOM 7275 C CA . ALA B 1 104 ? 24.278 -9.945 -11.720 1.00 93.86 102 ALA B CA 1
ATOM 7276 C C . ALA B 1 104 ? 23.913 -9.520 -13.125 1.00 93.86 102 ALA B C 1
ATOM 7277 O O . ALA B 1 104 ? 23.916 -8.336 -13.395 1.00 93.86 102 ALA B O 1
ATOM 7279 N N . TYR B 1 105 ? 23.590 -10.407 -14.066 1.00 73.26 103 TYR B N 1
ATOM 7280 C CA . TYR B 1 105 ? 23.217 -9.750 -15.306 1.00 73.26 103 TYR B CA 1
ATOM 7281 C C . TYR B 1 105 ? 21.842 -9.097 -15.150 1.00 73.26 103 TYR B C 1
ATOM 7282 O O . TYR B 1 105 ? 21.468 -8.323 -16.009 1.00 73.26 103 TYR B O 1
ATOM 7291 N N . ILE B 1 106 ? 21.088 -9.365 -14.077 1.00 90.10 104 ILE B N 1
ATOM 7292 C CA . ILE B 1 106 ? 19.762 -8.716 -13.948 1.00 90.10 104 ILE B CA 1
ATOM 7293 C C . ILE B 1 106 ? 19.883 -7.345 -13.337 1.00 90.10 104 ILE B C 1
ATOM 7294 O O . ILE B 1 106 ? 19.067 -6.462 -13.594 1.00 90.10 104 ILE B O 1
ATOM 7299 N N . SER B 1 107 ? 20.919 -7.168 -12.525 1.00 109.80 105 SER B N 1
ATOM 7300 C CA . SER B 1 107 ? 21.167 -5.857 -11.966 1.00 109.80 105 SER B CA 1
ATOM 7301 C C . SER B 1 107 ? 21.704 -5.044 -13.138 1.00 109.80 105 SER B C 1
ATOM 7302 O O . SER B 1 107 ? 21.110 -4.047 -13.562 1.00 109.80 105 SER B O 1
ATOM 7305 N N . ASN B 1 108 ? 22.830 -5.488 -13.666 1.00 73.79 106 ASN B N 1
ATOM 7306 C CA . ASN B 1 108 ? 23.441 -4.798 -14.788 1.00 73.79 106 ASN B CA 1
ATOM 7307 C C . ASN B 1 108 ? 22.466 -4.534 -15.930 1.00 73.79 106 ASN B C 1
ATOM 7308 O O . ASN B 1 108 ? 22.519 -3.484 -16.592 1.00 73.79 106 ASN B O 1
ATOM 7313 N N . ALA B 1 109 ? 21.567 -5.479 -16.157 1.00 82.95 107 ALA B N 1
ATOM 7314 C CA . ALA B 1 109 ? 20.578 -5.306 -17.210 1.00 82.95 107 ALA B CA 1
ATOM 7315 C C . ALA B 1 109 ? 19.595 -4.177 -16.835 1.00 82.95 107 ALA B C 1
ATOM 7316 O O . ALA B 1 109 ? 19.125 -3.419 -17.693 1.00 82.95 107 ALA B O 1
ATOM 7318 N N . VAL B 1 110 ? 19.293 -4.075 -15.546 1.00 72.14 108 VAL B N 1
ATOM 7319 C CA . VAL B 1 110 ? 18.386 -3.050 -15.044 1.00 72.14 108 VAL B CA 1
ATOM 7320 C C . VAL B 1 110 ? 19.093 -1.695 -14.971 1.00 72.14 108 VAL B C 1
ATOM 7321 O O . VAL B 1 110 ? 18.475 -0.663 -15.205 1.00 72.14 108 VAL B O 1
ATOM 7325 N N . GLN B 1 111 ? 20.372 -1.687 -14.608 1.00 70.73 109 GLN B N 1
ATOM 7326 C CA . GLN B 1 111 ? 21.095 -0.429 -14.551 1.00 70.73 109 GLN B CA 1
ATOM 7327 C C . GLN B 1 111 ? 20.956 0.218 -15.922 1.00 70.73 109 GLN B C 1
ATOM 7328 O O . GLN B 1 111 ? 20.685 1.426 -16.042 1.00 70.73 109 GLN B O 1
ATOM 7334 N N . HIS B 1 112 ? 21.149 -0.606 -16.957 1.00 84.09 110 HIS B N 1
ATOM 7335 C CA . HIS B 1 112 ? 21.101 -0.143 -18.338 1.00 84.09 110 HIS B CA 1
ATOM 7336 C C . HIS B 1 112 ? 19.761 0.431 -18.764 1.00 84.09 110 HIS B C 1
ATOM 7337 O O . HIS B 1 112 ? 19.712 1.435 -19.459 1.00 84.09 110 HIS B O 1
ATOM 7344 N N . LEU B 1 113 ? 18.669 -0.206 -18.363 1.00 67.74 111 LEU B N 1
ATOM 7345 C CA . LEU B 1 113 ? 17.344 0.275 -18.736 1.00 67.74 111 LEU B CA 1
ATOM 7346 C C . LEU B 1 113 ? 17.115 1.563 -17.980 1.00 67.74 111 LEU B C 1
ATOM 7347 O O . LEU B 1 113 ? 16.768 2.600 -18.557 1.00 67.74 111 LEU B O 1
ATOM 7352 N N . LEU B 1 114 ? 17.316 1.485 -16.669 1.00 76.66 112 LEU B N 1
ATOM 7353 C CA . LEU B 1 114 ? 17.125 2.635 -15.794 1.00 76.66 112 LEU B CA 1
ATOM 7354 C C . LEU B 1 114 ? 17.852 3.804 -16.395 1.00 76.66 112 LEU B C 1
ATOM 7355 O O . LEU B 1 114 ? 17.285 4.871 -16.572 1.00 76.66 112 LEU B O 1
ATOM 7360 N N . THR B 1 115 ? 19.119 3.591 -16.720 1.00 70.22 113 THR B N 1
ATOM 7361 C CA . THR B 1 115 ? 19.904 4.656 -17.317 1.00 70.22 113 THR B CA 1
ATOM 7362 C C . THR B 1 115 ? 19.218 5.200 -18.585 1.00 70.22 113 THR B C 1
ATOM 7363 O O . THR B 1 115 ? 18.982 6.398 -18.694 1.00 70.22 113 THR B O 1
ATOM 7367 N N . LEU B 1 116 ? 18.887 4.313 -19.523 1.00 78.89 114 LEU B N 1
ATOM 7368 C CA . LEU B 1 116 ? 18.240 4.695 -20.779 1.00 78.89 114 LEU B CA 1
ATOM 7369 C C . LEU B 1 116 ? 16.945 5.415 -20.515 1.00 78.89 114 LEU B C 1
ATOM 7370 O O . LEU B 1 116 ? 16.682 6.452 -21.111 1.00 78.89 114 LEU B O 1
ATOM 7375 N N . LEU B 1 117 ? 16.119 4.866 -19.637 1.00 83.75 115 LEU B N 1
ATOM 7376 C CA . LEU B 1 117 ? 14.866 5.535 -19.325 1.00 83.75 115 LEU B CA 1
ATOM 7377 C C . LEU B 1 117 ? 15.156 6.976 -18.909 1.00 83.75 115 LEU B C 1
ATOM 7378 O O . LEU B 1 117 ? 14.626 7.932 -19.472 1.00 83.75 115 LEU B O 1
ATOM 7383 N N . PHE B 1 118 ? 16.020 7.108 -17.918 1.00 75.43 116 PHE B N 1
ATOM 7384 C CA . PHE B 1 118 ? 16.425 8.395 -17.394 1.00 75.43 116 PHE B CA 1
ATOM 7385 C C . PHE B 1 118 ? 16.847 9.322 -18.519 1.00 75.43 116 PHE B C 1
ATOM 7386 O O . PHE B 1 118 ? 16.434 10.466 -18.587 1.00 75.43 116 PHE B O 1
ATOM 7394 N N . LEU B 1 119 ? 17.698 8.839 -19.397 1.00 89.42 117 LEU B N 1
ATOM 7395 C CA . LEU B 1 119 ? 18.144 9.679 -20.479 1.00 89.42 117 LEU B CA 1
ATOM 7396 C C . LEU B 1 119 ? 17.011 10.264 -21.268 1.00 89.42 117 LEU B C 1
ATOM 7397 O O . LEU B 1 119 ? 17.239 11.192 -22.043 1.00 89.42 117 LEU B O 1
ATOM 7402 N N . GLN B 1 120 ? 15.800 9.737 -21.096 1.00 81.48 118 GLN B N 1
ATOM 7403 C CA . GLN B 1 120 ? 14.675 10.275 -21.850 1.00 81.48 118 GLN B CA 1
ATOM 7404 C C . GLN B 1 120 ? 13.610 11.009 -21.062 1.00 81.48 118 GLN B C 1
ATOM 7405 O O . GLN B 1 120 ? 12.841 11.744 -21.649 1.00 81.48 118 GLN B O 1
ATOM 7411 N N . LEU B 1 121 ? 13.582 10.877 -19.740 1.00 96.37 119 LEU B N 1
ATOM 7412 C CA . LEU B 1 121 ? 12.549 11.558 -18.964 1.00 96.37 119 LEU B CA 1
ATOM 7413 C C . LEU B 1 121 ? 12.996 12.421 -17.783 1.00 96.37 119 LEU B C 1
ATOM 7414 O O . LEU B 1 121 ? 12.211 13.203 -17.281 1.00 96.37 119 LEU B O 1
ATOM 7419 N N . TYR B 1 122 ? 14.244 12.313 -17.355 1.00 183.64 120 TYR B N 1
ATOM 7420 C CA . TYR B 1 122 ? 14.724 13.071 -16.194 1.00 183.64 120 TYR B CA 1
ATOM 7421 C C . TYR B 1 122 ? 14.544 14.582 -16.080 1.00 183.64 120 TYR B C 1
ATOM 7422 O O . TYR B 1 122 ? 14.186 15.124 -15.023 1.00 183.64 120 TYR B O 1
ATOM 7431 N N . PRO B 1 123 ? 14.810 15.288 -17.165 1.00 128.57 121 PRO B N 1
ATOM 7432 C CA . PRO B 1 123 ? 14.668 16.730 -17.061 1.00 128.57 121 PRO B CA 1
ATOM 7433 C C . PRO B 1 123 ? 13.245 17.256 -16.875 1.00 128.57 121 PRO B C 1
ATOM 7434 O O . PRO B 1 123 ? 13.031 18.226 -16.141 1.00 128.57 121 PRO B O 1
ATOM 7438 N N . SER B 1 124 ? 12.274 16.593 -17.509 1.00 101.36 122 SER B N 1
ATOM 7439 C CA . SER B 1 124 ? 10.892 17.067 -17.508 1.00 101.36 122 SER B CA 1
ATOM 7440 C C . SER B 1 124 ? 9.754 16.087 -17.254 1.00 101.36 122 SER B C 1
ATOM 7441 O O . SER B 1 124 ? 8.626 16.514 -17.098 1.00 101.36 122 SER B O 1
ATOM 7444 N N . ASN B 1 125 ? 10.028 14.787 -17.233 1.00 110.25 123 ASN B N 1
ATOM 7445 C CA . ASN B 1 125 ? 8.981 13.782 -17.004 1.00 110.25 123 ASN B CA 1
ATOM 7446 C C . ASN B 1 125 ? 9.260 12.960 -15.742 1.00 110.25 123 ASN B C 1
ATOM 7447 O O . ASN B 1 125 ? 8.378 12.290 -15.214 1.00 110.25 123 ASN B O 1
ATOM 7452 N N . TRP B 1 126 ? 10.497 13.013 -15.265 1.00 134.21 124 TRP B N 1
ATOM 7453 C CA . TRP B 1 126 ? 10.910 12.263 -14.076 1.00 134.21 124 TRP B CA 1
ATOM 7454 C C . TRP B 1 126 ? 11.717 13.188 -13.169 1.00 134.21 124 TRP B C 1
ATOM 7455 O O . TRP B 1 126 ? 12.902 12.954 -12.921 1.00 134.21 124 TRP B O 1
ATOM 7466 N N . ASN B 1 127 ? 11.070 14.237 -12.678 1.00 127.87 125 ASN B N 1
ATOM 7467 C CA . ASN B 1 127 ? 11.727 15.216 -11.817 1.00 127.87 125 ASN B CA 1
ATOM 7468 C C . ASN B 1 127 ? 12.298 14.659 -10.523 1.00 127.87 125 ASN B C 1
ATOM 7469 O O . ASN B 1 127 ? 13.261 15.210 -9.981 1.00 127.87 125 ASN B O 1
ATOM 7471 N N . ASP B 1 128 ? 11.698 13.580 -10.025 1.00 89.17 126 ASP B N 1
ATOM 7472 C CA . ASP B 1 128 ? 12.131 12.968 -8.770 1.00 89.17 126 ASP B CA 1
ATOM 7473 C C . ASP B 1 128 ? 13.060 11.747 -8.904 1.00 89.17 126 ASP B C 1
ATOM 7474 O O . ASP B 1 128 ? 13.179 10.965 -7.970 1.00 89.17 126 ASP B O 1
ATOM 7479 N N . PHE B 1 129 ? 13.719 11.585 -10.049 1.00 100.38 127 PHE B N 1
ATOM 7480 C CA . PHE B 1 129 ? 14.629 10.453 -10.273 1.00 100.38 127 PHE B CA 1
ATOM 7481 C C . PHE B 1 129 ? 15.640 10.264 -9.129 1.00 100.38 127 PHE B C 1
ATOM 7482 O O . PHE B 1 129 ? 15.596 9.264 -8.401 1.00 100.38 127 PHE B O 1
ATOM 7490 N N . PHE B 1 130 ? 16.548 11.228 -8.977 1.00 95.93 128 PHE B N 1
ATOM 7491 C CA . PHE B 1 130 ? 17.572 11.156 -7.945 1.00 95.93 128 PHE B CA 1
ATOM 7492 C C . PHE B 1 130 ? 16.997 11.226 -6.560 1.00 95.93 128 PHE B C 1
ATOM 7493 O O . PHE B 1 130 ? 17.342 10.435 -5.689 1.00 95.93 128 PHE B O 1
ATOM 7501 N N . ALA B 1 131 ? 16.106 12.183 -6.361 1.00 84.30 129 ALA B N 1
ATOM 7502 C CA . ALA B 1 131 ? 15.484 12.366 -5.066 1.00 84.30 129 ALA B CA 1
ATOM 7503 C C . ALA B 1 131 ? 14.864 11.073 -4.560 1.00 84.30 129 ALA B C 1
ATOM 7504 O O . ALA B 1 131 ? 14.957 10.773 -3.376 1.00 84.30 129 ALA B O 1
ATOM 7506 N N . SER B 1 132 ? 14.245 10.305 -5.454 1.00 101.87 130 SER B N 1
ATOM 7507 C CA . SER B 1 132 ? 13.596 9.043 -5.075 1.00 101.87 130 SER B CA 1
ATOM 7508 C C . SER B 1 132 ? 14.583 7.890 -4.880 1.00 101.87 130 SER B C 1
ATOM 7509 O O . SER B 1 132 ? 14.345 6.999 -4.064 1.00 101.87 130 SER B O 1
ATOM 7512 N N . LEU B 1 133 ? 15.682 7.903 -5.635 1.00 90.98 131 LEU B N 1
ATOM 7513 C CA . LEU B 1 133 ? 16.694 6.859 -5.529 1.00 90.98 131 LEU B CA 1
ATOM 7514 C C . LEU B 1 133 ? 17.436 6.977 -4.227 1.00 90.98 131 LEU B C 1
ATOM 7515 O O . LEU B 1 133 ? 17.771 5.968 -3.610 1.00 90.98 131 LEU B O 1
ATOM 7520 N N . GLN B 1 134 ? 17.697 8.224 -3.832 1.00 92.38 132 GLN B N 1
ATOM 7521 C CA . GLN B 1 134 ? 18.429 8.529 -2.604 1.00 92.38 132 GLN B CA 1
ATOM 7522 C C . GLN B 1 134 ? 17.553 8.314 -1.378 1.00 92.38 132 GLN B C 1
ATOM 7523 O O . GLN B 1 134 ? 18.028 7.906 -0.317 1.00 92.38 132 GLN B O 1
ATOM 7529 N N . GLY B 1 135 ? 16.260 8.563 -1.537 1.00 91.60 133 GLY B N 1
ATOM 7530 C CA . GLY B 1 135 ? 15.344 8.345 -0.438 1.00 91.60 133 GLY B CA 1
ATOM 7531 C C . GLY B 1 135 ? 15.268 6.855 -0.143 1.00 91.60 133 GLY B C 1
ATOM 7532 O O . GLY B 1 135 ? 15.128 6.449 1.004 1.00 91.60 133 GLY B O 1
ATOM 7533 N N . VAL B 1 136 ? 15.358 6.035 -1.189 1.00 86.64 134 VAL B N 1
ATOM 7534 C CA . VAL B 1 136 ? 15.309 4.587 -1.040 1.00 86.64 134 VAL B CA 1
ATOM 7535 C C . VAL B 1 136 ? 16.532 4.092 -0.299 1.00 86.64 134 VAL B C 1
ATOM 7536 O O . VAL B 1 136 ? 16.429 3.165 0.494 1.00 86.64 134 VAL B O 1
ATOM 7540 N N . ILE B 1 137 ? 17.686 4.708 -0.549 1.00 76.20 135 ILE B N 1
ATOM 7541 C CA . ILE B 1 137 ? 18.903 4.286 0.114 1.00 76.20 135 ILE B CA 1
ATOM 7542 C C . ILE B 1 137 ? 18.891 4.552 1.607 1.00 76.20 135 ILE B C 1
ATOM 7543 O O . ILE B 1 137 ? 19.240 3.667 2.394 1.00 76.20 135 ILE B O 1
ATOM 7548 N N . ALA B 1 138 ? 18.484 5.745 2.019 1.00 137.99 136 ALA B N 1
ATOM 7549 C CA . ALA B 1 138 ? 18.462 6.039 3.445 1.00 137.99 136 ALA B CA 1
ATOM 7550 C C . ALA B 1 138 ? 17.519 5.111 4.214 1.00 137.99 136 ALA B C 1
ATOM 7551 O O . ALA B 1 138 ? 17.756 4.814 5.383 1.00 137.99 136 ALA B O 1
ATOM 7553 N N . ALA B 1 139 ? 16.463 4.641 3.558 1.00 100.34 137 ALA B N 1
ATOM 7554 C CA . ALA B 1 139 ? 15.498 3.763 4.213 1.00 100.34 137 ALA B CA 1
ATOM 7555 C C . ALA B 1 139 ? 15.856 2.271 4.195 1.00 100.34 137 ALA B C 1
ATOM 7556 O O . ALA B 1 139 ? 15.763 1.591 5.221 1.00 100.34 137 ALA B O 1
ATOM 7558 N N . SER B 1 140 ? 16.260 1.754 3.041 1.00 185.37 138 SER B N 1
ATOM 7559 C CA . SER B 1 140 ? 16.592 0.337 2.941 1.00 185.37 138 SER B CA 1
ATOM 7560 C C . SER B 1 140 ? 17.807 -0.020 3.779 1.00 185.37 138 SER B C 1
ATOM 7561 O O . SER B 1 140 ? 17.817 -1.034 4.480 1.00 185.37 138 SER B O 1
ATOM 7564 N N . SER B 1 141 ? 18.832 0.819 3.697 1.00 98.15 139 SER B N 1
ATOM 7565 C CA . SER B 1 141 ? 20.068 0.601 4.431 1.00 98.15 139 SER B CA 1
ATOM 7566 C C . SER B 1 141 ? 20.800 -0.637 3.929 1.00 98.15 139 SER B C 1
ATOM 7567 O O . SER B 1 141 ? 21.514 -1.286 4.695 1.00 98.15 139 SER B O 1
ATOM 7570 N N . GLN B 1 142 ? 20.610 -0.965 2.651 1.00 124.20 140 GLN B N 1
ATOM 7571 C CA . GLN B 1 142 ? 21.276 -2.111 2.035 1.00 124.20 140 GLN B CA 1
ATOM 7572 C C . GLN B 1 142 ? 22.377 -1.548 1.134 1.00 124.20 140 GLN B C 1
ATOM 7573 O O . GLN B 1 142 ? 22.109 -0.830 0.172 1.00 124.20 140 GLN B O 1
ATOM 7575 N N . SER B 1 143 ? 23.622 -1.859 1.470 1.00 78.29 141 SER B N 1
ATOM 7576 C CA . SER B 1 143 ? 24.776 -1.376 0.708 1.00 78.29 141 SER B CA 1
ATOM 7577 C C . SER B 1 143 ? 24.772 -1.807 -0.758 1.00 78.29 141 SER B C 1
ATOM 7578 O O . SER B 1 143 ? 25.127 -1.021 -1.647 1.00 78.29 141 SER B O 1
ATOM 7581 N N . GLU B 1 144 ? 24.377 -3.050 -1.019 1.00 89.05 142 GLU B N 1
ATOM 7582 C CA . GLU B 1 144 ? 24.329 -3.531 -2.383 1.00 89.05 142 GLU B CA 1
ATOM 7583 C C . GLU B 1 144 ? 23.530 -2.539 -3.211 1.00 89.05 142 GLU B C 1
ATOM 7584 O O . GLU B 1 144 ? 23.833 -2.359 -4.388 1.00 89.05 142 GLU B O 1
ATOM 7590 N N . PHE B 1 145 ? 22.520 -1.897 -2.603 1.00 83.99 143 PHE B N 1
ATOM 7591 C CA . PHE B 1 145 ? 21.703 -0.916 -3.317 1.00 83.99 143 PHE B CA 1
ATOM 7592 C C . PHE B 1 145 ? 22.480 0.387 -3.449 1.00 83.99 143 PHE B C 1
ATOM 7593 O O . PHE B 1 145 ? 22.399 1.056 -4.465 1.00 83.99 143 PHE B O 1
ATOM 7601 N N . SER B 1 146 ? 23.248 0.749 -2.433 1.00 74.80 144 SER B N 1
ATOM 7602 C CA . SER B 1 146 ? 24.025 1.970 -2.522 1.00 74.80 144 SER B CA 1
ATOM 7603 C C . SER B 1 146 ? 24.893 1.816 -3.728 1.00 74.80 144 SER B C 1
ATOM 7604 O O . SER B 1 146 ? 25.028 2.738 -4.525 1.00 74.80 144 SER B O 1
ATOM 7607 N N . ASN B 1 147 ? 25.465 0.630 -3.876 1.00 67.22 145 ASN B N 1
ATOM 7608 C CA . ASN B 1 147 ? 26.352 0.362 -4.999 1.00 67.22 145 ASN B CA 1
ATOM 7609 C C . ASN B 1 147 ? 25.602 0.366 -6.327 1.00 67.22 145 ASN B C 1
ATOM 7610 O O . ASN B 1 147 ? 26.139 0.783 -7.367 1.00 67.22 145 ASN B O 1
ATOM 7615 N N . PHE B 1 148 ? 24.361 -0.107 -6.296 1.00 76.36 146 PHE B N 1
ATOM 7616 C CA . PHE B 1 148 ? 23.556 -0.097 -7.498 1.00 76.36 146 PHE B CA 1
ATOM 7617 C C . PHE B 1 148 ? 23.405 1.374 -7.899 1.00 76.36 146 PHE B C 1
ATOM 7618 O O . PHE B 1 148 ? 23.793 1.780 -9.001 1.00 76.36 146 PHE B O 1
ATOM 7626 N N . TYR B 1 149 ? 22.875 2.169 -6.971 1.00 64.91 147 TYR B N 1
ATOM 7627 C CA . TYR B 1 149 ? 22.673 3.591 -7.177 1.00 64.91 147 TYR B CA 1
ATOM 7628 C C . TYR B 1 149 ? 23.912 4.258 -7.735 1.00 64.91 147 TYR B C 1
ATOM 7629 O O . TYR B 1 149 ? 23.821 5.200 -8.536 1.00 64.91 147 TYR B O 1
ATOM 7638 N N . LEU B 1 150 ? 25.071 3.772 -7.315 1.00 78.79 148 LEU B N 1
ATOM 7639 C CA . LEU B 1 150 ? 26.330 4.338 -7.775 1.00 78.79 148 LEU B CA 1
ATOM 7640 C C . LEU B 1 150 ? 26.715 3.861 -9.166 1.00 78.79 148 LEU B C 1
ATOM 7641 O O . LEU B 1 150 ? 27.204 4.638 -9.990 1.00 78.79 148 LEU B O 1
ATOM 7646 N N . LYS B 1 151 ? 26.508 2.583 -9.438 1.00 95.97 149 LYS B N 1
ATOM 7647 C CA . LYS B 1 151 ? 26.856 2.072 -10.753 1.00 95.97 149 LYS B CA 1
ATOM 7648 C C . LYS B 1 151 ? 25.943 2.718 -11.787 1.00 95.97 149 LYS B C 1
ATOM 7649 O O . LYS B 1 151 ? 26.203 2.700 -12.991 1.00 95.97 149 LYS B O 1
ATOM 7655 N N . VAL B 1 152 ? 24.853 3.281 -11.296 1.00 79.95 150 VAL B N 1
ATOM 7656 C CA . VAL B 1 152 ? 23.903 3.967 -12.152 1.00 79.95 150 VAL B CA 1
ATOM 7657 C C . VAL B 1 152 ? 24.436 5.373 -12.434 1.00 79.95 150 VAL B C 1
ATOM 7658 O O . VAL B 1 152 ? 24.541 5.771 -13.593 1.00 79.95 150 VAL B O 1
ATOM 7662 N N . LEU B 1 153 ? 24.754 6.129 -11.380 1.00 70.78 151 LEU B N 1
ATOM 7663 C CA . LEU B 1 153 ? 25.291 7.483 -11.549 1.00 70.78 151 LEU B CA 1
ATOM 7664 C C . LEU B 1 153 ? 26.503 7.411 -12.467 1.00 70.78 151 LEU B C 1
ATOM 7665 O O . LEU B 1 153 ? 26.880 8.381 -13.113 1.00 70.78 151 LEU B O 1
ATOM 7670 N N . LEU B 1 154 ? 27.095 6.223 -12.515 1.00 72.30 152 LEU B N 1
ATOM 7671 C CA . LEU B 1 154 ? 28.274 5.949 -13.314 1.00 72.30 152 LEU B CA 1
ATOM 7672 C C . LEU B 1 154 ? 27.945 5.595 -14.785 1.00 72.30 152 LEU B C 1
ATOM 7673 O O . LEU B 1 154 ? 28.727 5.870 -15.713 1.00 72.30 152 LEU B O 1
ATOM 7678 N N . SER B 1 155 ? 26.786 4.981 -14.991 1.00 101.61 153 SER B N 1
ATOM 7679 C CA . SER B 1 155 ? 26.375 4.594 -16.332 1.00 101.61 153 SER B CA 1
ATOM 7680 C C . SER B 1 155 ? 25.665 5.761 -16.979 1.00 101.61 153 SER B C 1
ATOM 7681 O O . SER B 1 155 ? 25.461 5.783 -18.176 1.00 101.61 153 SER B O 1
ATOM 7684 N N . ILE B 1 156 ? 25.304 6.742 -16.167 1.00 68.61 154 ILE B N 1
ATOM 7685 C CA . ILE B 1 156 ? 24.640 7.953 -16.649 1.00 68.61 154 ILE B CA 1
ATOM 7686 C C . ILE B 1 156 ? 25.763 8.862 -17.127 1.00 68.61 154 ILE B C 1
ATOM 7687 O O . ILE B 1 156 ? 25.746 9.383 -18.248 1.00 68.61 154 ILE B O 1
ATOM 7692 N N . GLY B 1 157 ? 26.748 9.030 -16.252 1.00 74.98 155 GLY B N 1
ATOM 7693 C CA . GLY B 1 157 ? 27.898 9.851 -16.562 1.00 74.98 155 GLY B CA 1
ATOM 7694 C C . GLY B 1 157 ? 28.657 9.344 -17.773 1.00 74.98 155 GLY B C 1
ATOM 7695 O O . GLY B 1 157 ? 29.197 10.143 -18.524 1.00 74.98 155 GLY B O 1
ATOM 7696 N N . ASP B 1 158 ? 28.717 8.030 -17.972 1.00 108.81 156 ASP B N 1
ATOM 7697 C CA . ASP B 1 158 ? 29.432 7.512 -19.119 1.00 108.81 156 ASP B CA 1
ATOM 7698 C C . ASP B 1 158 ? 28.749 8.009 -20.382 1.00 108.81 156 ASP B C 1
ATOM 7699 O O . ASP B 1 158 ? 29.433 8.295 -21.372 1.00 108.81 156 ASP B O 1
ATOM 7704 N N . GLU B 1 159 ? 27.416 8.135 -20.362 1.00 129.91 157 GLU B N 1
ATOM 7705 C CA . GLU B 1 159 ? 26.733 8.615 -21.562 1.00 129.91 157 GLU B CA 1
ATOM 7706 C C . GLU B 1 159 ? 26.935 10.104 -21.765 1.00 129.91 157 GLU B C 1
ATOM 7707 O O . GLU B 1 159 ? 27.040 10.580 -22.895 1.00 129.91 157 GLU B O 1
ATOM 7709 N N . ILE B 1 160 ? 26.994 10.848 -20.675 1.00 111.03 158 ILE B N 1
ATOM 7710 C CA . ILE B 1 160 ? 27.214 12.286 -20.766 1.00 111.03 158 ILE B CA 1
ATOM 7711 C C . ILE B 1 160 ? 28.705 12.708 -20.987 1.00 111.03 158 ILE B C 1
ATOM 7712 O O . ILE B 1 160 ? 28.998 13.864 -21.296 1.00 111.03 158 ILE B O 1
ATOM 7716 N N . ALA B 1 161 ? 29.629 11.761 -20.822 1.00 141.67 159 ALA B N 1
ATOM 7717 C CA . ALA B 1 161 ? 31.071 11.977 -20.976 1.00 141.67 159 ALA B CA 1
ATOM 7718 C C . ALA B 1 161 ? 31.447 12.550 -22.338 1.00 141.67 159 ALA B C 1
ATOM 7719 O O . ALA B 1 161 ? 30.687 12.433 -23.292 1.00 141.67 159 ALA B O 1
ATOM 7721 N N . ASP B 1 162 ? 32.625 13.162 -22.431 1.00 174.05 160 ASP B N 1
ATOM 7722 C CA . ASP B 1 162 ? 33.061 13.749 -23.695 1.00 174.05 160 ASP B CA 1
ATOM 7723 C C . ASP B 1 162 ? 34.522 13.501 -24.074 1.00 174.05 160 ASP B C 1
ATOM 7724 O O . ASP B 1 162 ? 35.297 14.448 -24.221 1.00 174.05 160 ASP B O 1
ATOM 7726 N N . SER B 1 163 ? 34.891 12.236 -24.257 1.00 198.26 161 SER B N 1
ATOM 7727 C CA . SER B 1 163 ? 36.269 11.900 -24.617 1.00 198.26 161 SER B CA 1
ATOM 7728 C C . SER B 1 163 ? 36.419 11.352 -26.012 1.00 198.26 161 SER B C 1
ATOM 7729 O O . SER B 1 163 ? 37.518 10.992 -26.424 1.00 198.26 161 SER B O 1
ATOM 7732 N N . LEU B 1 164 ? 35.325 11.272 -26.746 1.00 200.65 162 LEU B N 1
ATOM 7733 C CA . LEU B 1 164 ? 35.427 10.748 -28.091 1.00 200.65 162 LEU B CA 1
ATOM 7734 C C . LEU B 1 164 ? 35.588 11.876 -29.090 1.00 200.65 162 LEU B C 1
ATOM 7735 O O . LEU B 1 164 ? 35.051 12.976 -28.916 1.00 200.65 162 LEU B O 1
ATOM 7737 N N . VAL B 1 165 ? 36.379 11.616 -30.118 1.00 200.65 163 VAL B N 1
ATOM 7738 C CA . VAL B 1 165 ? 36.521 12.602 -31.159 1.00 200.65 163 VAL B CA 1
ATOM 7739 C C . VAL B 1 165 ? 35.194 12.410 -31.893 1.00 200.65 163 VAL B C 1
ATOM 7740 O O . VAL B 1 165 ? 34.757 13.268 -32.655 1.00 200.65 163 VAL B O 1
ATOM 7742 N N . LEU B 1 166 ? 34.548 11.273 -31.623 1.00 164.68 164 LEU B N 1
ATOM 7743 C CA . LEU B 1 166 ? 33.266 10.933 -32.235 1.00 164.68 164 LEU B CA 1
ATOM 7744 C C . LEU B 1 166 ? 32.109 11.653 -31.566 1.00 164.68 164 LEU B C 1
ATOM 7745 O O . LEU B 1 166 ? 31.270 11.037 -30.909 1.00 164.68 164 LEU B O 1
ATOM 7747 N N . LYS B 1 167 ? 32.071 12.965 -31.744 1.00 200.65 165 LYS B N 1
ATOM 7748 C CA . LYS B 1 167 ? 31.009 13.775 -31.183 1.00 200.65 165 LYS B CA 1
ATOM 7749 C C . LYS B 1 167 ? 29.964 13.971 -32.276 1.00 200.65 165 LYS B C 1
ATOM 7750 O O . LYS B 1 167 ? 30.209 13.685 -33.449 1.00 200.65 165 LYS B O 1
ATOM 7752 N N . THR B 1 168 ? 28.788 14.423 -31.876 1.00 200.65 166 THR B N 1
ATOM 7753 C CA . THR B 1 168 ? 27.716 14.725 -32.809 1.00 200.65 166 THR B CA 1
ATOM 7754 C C . THR B 1 168 ? 27.171 15.994 -32.207 1.00 200.65 166 THR B C 1
ATOM 7755 O O . THR B 1 168 ? 27.238 16.178 -30.996 1.00 200.65 166 THR B O 1
ATOM 7759 N N . ASP B 1 169 ? 26.650 16.886 -33.030 1.00 185.99 167 ASP B N 1
ATOM 7760 C CA . ASP B 1 169 ? 26.127 18.116 -32.482 1.00 185.99 167 ASP B CA 1
ATOM 7761 C C . ASP B 1 169 ? 24.890 17.783 -31.654 1.00 185.99 167 ASP B C 1
ATOM 7762 O O . ASP B 1 169 ? 24.545 18.508 -30.726 1.00 185.99 167 ASP B O 1
ATOM 7764 N N . VAL B 1 170 ? 24.251 16.661 -31.979 1.00 136.88 168 VAL B N 1
ATOM 7765 C CA . VAL B 1 170 ? 23.034 16.226 -31.300 1.00 136.88 168 VAL B CA 1
ATOM 7766 C C . VAL B 1 170 ? 23.228 15.610 -29.921 1.00 136.88 168 VAL B C 1
ATOM 7767 O O . VAL B 1 170 ? 22.537 15.977 -28.970 1.00 136.88 168 VAL B O 1
ATOM 7771 N N . GLN B 1 171 ? 24.131 14.642 -29.814 1.00 200.65 169 GLN B N 1
ATOM 7772 C CA . GLN B 1 171 ? 24.367 14.007 -28.525 1.00 200.65 169 GLN B CA 1
ATOM 7773 C C . GLN B 1 171 ? 25.209 14.911 -27.631 1.00 200.65 169 GLN B C 1
ATOM 7774 O O . GLN B 1 171 ? 25.387 14.619 -26.454 1.00 200.65 169 GLN B O 1
ATOM 7776 N N . ILE B 1 172 ? 25.751 15.991 -28.201 1.00 141.73 170 ILE B N 1
ATOM 7777 C CA . ILE B 1 172 ? 26.526 16.955 -27.413 1.00 141.73 170 ILE B CA 1
ATOM 7778 C C . ILE B 1 172 ? 25.472 17.862 -26.795 1.00 141.73 170 ILE B C 1
ATOM 7779 O O . ILE B 1 172 ? 25.526 18.187 -25.605 1.00 141.73 170 ILE B O 1
ATOM 7784 N N . GLN B 1 173 ? 24.497 18.237 -27.621 1.00 112.35 171 GLN B N 1
ATOM 7785 C CA . GLN B 1 173 ? 23.400 19.101 -27.201 1.00 112.35 171 GLN B CA 1
ATOM 7786 C C . GLN B 1 173 ? 22.448 18.319 -26.315 1.00 112.35 171 GLN B C 1
ATOM 7787 O O . GLN B 1 173 ? 21.882 18.870 -25.373 1.00 112.35 171 GLN B O 1
ATOM 7789 N N . LYS B 1 174 ? 22.276 17.034 -26.622 1.00 98.77 172 LYS B N 1
ATOM 7790 C CA . LYS B 1 174 ? 21.413 16.169 -25.825 1.00 98.77 172 LYS B CA 1
ATOM 7791 C C . LYS B 1 174 ? 22.142 15.899 -24.513 1.00 98.77 172 LYS B C 1
ATOM 7792 O O . LYS B 1 174 ? 21.572 16.051 -23.431 1.00 98.77 172 LYS B O 1
ATOM 7794 N N . ASP B 1 175 ? 23.408 15.500 -24.615 1.00 85.53 173 ASP B N 1
ATOM 7795 C CA . ASP B 1 175 ? 24.208 15.247 -23.427 1.00 85.53 173 ASP B CA 1
ATOM 7796 C C . ASP B 1 175 ? 24.377 16.563 -22.640 1.00 85.53 173 ASP B C 1
ATOM 7797 O O . ASP B 1 175 ? 24.316 16.547 -21.419 1.00 85.53 173 ASP B O 1
ATOM 7802 N N . ASN B 1 176 ? 24.553 17.701 -23.322 1.00 88.78 174 ASN B N 1
ATOM 7803 C CA . ASN B 1 176 ? 24.666 19.000 -22.641 1.00 88.78 174 ASN B CA 1
ATOM 7804 C C . ASN B 1 176 ? 23.409 19.382 -21.884 1.00 88.78 174 ASN B C 1
ATOM 7805 O O . ASN B 1 176 ? 23.498 19.968 -20.824 1.00 88.78 174 ASN B O 1
ATOM 7810 N N . LEU B 1 177 ? 22.235 19.073 -22.427 1.00 87.62 175 LEU B N 1
ATOM 7811 C CA . LEU B 1 177 ? 20.979 19.411 -21.749 1.00 87.62 175 LEU B CA 1
ATOM 7812 C C . LEU B 1 177 ? 20.764 18.630 -20.450 1.00 87.62 175 LEU B C 1
ATOM 7813 O O . LEU B 1 177 ? 20.188 19.153 -19.494 1.00 87.62 175 LEU B O 1
ATOM 7818 N N . VAL B 1 178 ? 21.240 17.385 -20.424 1.00 95.79 176 VAL B N 1
ATOM 7819 C CA . VAL B 1 178 ? 21.117 16.506 -19.256 1.00 95.79 176 VAL B CA 1
ATOM 7820 C C . VAL B 1 178 ? 21.980 17.040 -18.120 1.00 95.79 176 VAL B C 1
ATOM 7821 O O . VAL B 1 178 ? 21.537 17.107 -16.981 1.00 95.79 176 VAL B O 1
ATOM 7825 N N . LYS B 1 179 ? 23.214 17.416 -18.432 1.00 125.23 177 LYS B N 1
ATOM 7826 C CA . LYS B 1 179 ? 24.109 17.942 -17.415 1.00 125.23 177 LYS B CA 1
ATOM 7827 C C . LYS B 1 179 ? 23.533 19.264 -16.898 1.00 125.23 177 LYS B C 1
ATOM 7828 O O . LYS B 1 179 ? 23.383 19.444 -15.688 1.00 125.23 177 LYS B O 1
ATOM 7834 N N . ASP B 1 180 ? 23.203 20.181 -17.812 1.00 83.59 178 ASP B N 1
ATOM 7835 C CA . ASP B 1 180 ? 22.651 21.475 -17.436 1.00 83.59 178 ASP B CA 1
ATOM 7836 C C . ASP B 1 180 ? 21.439 21.217 -16.560 1.00 83.59 178 ASP B C 1
ATOM 7837 O O . ASP B 1 180 ? 21.216 21.903 -15.558 1.00 83.59 178 ASP B O 1
ATOM 7842 N N . ALA B 1 181 ? 20.663 20.208 -16.939 1.00 82.08 179 ALA B N 1
ATOM 7843 C CA . ALA B 1 181 ? 19.463 19.840 -16.193 1.00 82.08 179 ALA B CA 1
ATOM 7844 C C . ALA B 1 181 ? 19.808 19.337 -14.798 1.00 82.08 179 ALA B C 1
ATOM 7845 O O . ALA B 1 181 ? 19.115 19.631 -13.822 1.00 82.08 179 ALA B O 1
ATOM 7847 N N . ILE B 1 182 ? 20.880 18.564 -14.702 1.00 74.26 180 ILE B N 1
ATOM 7848 C CA . ILE B 1 182 ? 21.275 18.034 -13.409 1.00 74.26 180 ILE B CA 1
ATOM 7849 C C . ILE B 1 182 ? 21.874 19.130 -12.521 1.00 74.26 180 ILE B C 1
ATOM 7850 O O . ILE B 1 182 ? 21.664 19.141 -11.309 1.00 74.26 180 ILE B O 1
ATOM 7855 N N . ARG B 1 183 ? 22.591 20.065 -13.135 1.00 111.51 181 ARG B N 1
ATOM 7856 C CA . ARG B 1 183 ? 23.200 21.154 -12.393 1.00 111.51 181 ARG B CA 1
ATOM 7857 C C . ARG B 1 183 ? 22.153 21.967 -11.666 1.00 111.51 181 ARG B C 1
ATOM 7858 O O . ARG B 1 183 ? 22.276 22.228 -10.474 1.00 111.51 181 ARG B O 1
ATOM 7866 N N . ALA B 1 184 ? 21.117 22.363 -12.394 1.00 90.06 182 ALA B N 1
ATOM 7867 C CA . ALA B 1 184 ? 20.063 23.183 -11.821 1.00 90.06 182 ALA B CA 1
ATOM 7868 C C . ALA B 1 184 ? 19.030 22.474 -10.955 1.00 90.06 182 ALA B C 1
ATOM 7869 O O . ALA B 1 184 ? 18.461 23.098 -10.061 1.00 90.06 182 ALA B O 1
ATOM 7871 N N . ASN B 1 185 ? 18.800 21.184 -11.181 1.00 100.40 183 ASN B N 1
ATOM 7872 C CA . ASN B 1 185 ? 17.767 20.502 -10.416 1.00 100.40 183 ASN B CA 1
ATOM 7873 C C . ASN B 1 185 ? 18.146 19.568 -9.264 1.00 100.40 183 ASN B C 1
ATOM 7874 O O . ASN B 1 185 ? 17.586 19.696 -8.163 1.00 100.40 183 ASN B O 1
ATOM 7879 N N . ASP B 1 186 ? 19.086 18.647 -9.499 1.00 104.39 184 ASP B N 1
ATOM 7880 C CA . ASP B 1 186 ? 19.480 17.657 -8.480 1.00 104.39 184 ASP B CA 1
ATOM 7881 C C . ASP B 1 186 ? 20.958 17.621 -8.090 1.00 104.39 184 ASP B C 1
ATOM 7882 O O . ASP B 1 186 ? 21.310 17.062 -7.050 1.00 104.39 184 ASP B O 1
ATOM 7887 N N . MET B 1 187 ? 21.819 18.214 -8.909 1.00 81.79 185 MET B N 1
ATOM 7888 C CA . MET B 1 187 ? 23.260 18.180 -8.644 1.00 81.79 185 MET B CA 1
ATOM 7889 C C . MET B 1 187 ? 23.735 18.494 -7.221 1.00 81.79 185 MET B C 1
ATOM 7890 O O . MET B 1 187 ? 24.637 17.836 -6.687 1.00 81.79 185 MET B O 1
ATOM 7895 N N . SER B 1 188 ? 23.147 19.501 -6.598 1.00 77.59 186 SER B N 1
ATOM 7896 C CA . SER B 1 188 ? 23.581 19.851 -5.264 1.00 77.59 186 SER B CA 1
ATOM 7897 C C . SER B 1 188 ? 23.354 18.750 -4.258 1.00 77.59 186 SER B C 1
ATOM 7898 O O . SER B 1 188 ? 24.158 18.588 -3.356 1.00 77.59 186 SER B O 1
ATOM 7901 N N . ASP B 1 189 ? 22.280 17.978 -4.409 1.00 101.15 187 ASP B N 1
ATOM 7902 C CA . ASP B 1 189 ? 22.010 16.901 -3.457 1.00 101.15 187 ASP B CA 1
ATOM 7903 C C . ASP B 1 189 ? 22.757 15.615 -3.754 1.00 101.15 187 ASP B C 1
ATOM 7904 O O . ASP B 1 189 ? 23.160 14.901 -2.827 1.00 101.15 187 ASP B O 1
ATOM 7909 N N . ILE B 1 190 ? 22.936 15.312 -5.038 1.00 76.62 188 ILE B N 1
ATOM 7910 C CA . ILE B 1 190 ? 23.656 14.103 -5.418 1.00 76.62 188 ILE B CA 1
ATOM 7911 C C . ILE B 1 190 ? 25.020 14.140 -4.712 1.00 76.62 188 ILE B C 1
ATOM 7912 O O . ILE B 1 190 ? 25.397 13.220 -3.988 1.00 76.62 188 ILE B O 1
ATOM 7917 N N . VAL B 1 191 ? 25.737 15.237 -4.927 1.00 65.49 189 VAL B N 1
ATOM 7918 C CA . VAL B 1 191 ? 27.050 15.464 -4.346 1.00 65.49 189 VAL B CA 1
ATOM 7919 C C . VAL B 1 191 ? 27.024 15.407 -2.819 1.00 65.49 189 VAL B C 1
ATOM 7920 O O . VAL B 1 191 ? 27.933 14.876 -2.200 1.00 65.49 189 VAL B O 1
ATOM 7924 N N . SER B 1 192 ? 25.988 15.977 -2.213 1.00 68.90 190 SER B N 1
ATOM 7925 C CA . SER B 1 192 ? 25.879 16.003 -0.766 1.00 68.90 190 SER B CA 1
ATOM 7926 C C . SER B 1 192 ? 25.628 14.605 -0.271 1.00 68.90 190 SER B C 1
ATOM 7927 O O . SER B 1 192 ? 26.235 14.168 0.683 1.00 105.56 190 SER B O 1
ATOM 7930 N N . PHE B 1 193 ? 24.724 13.901 -0.933 1.00 72.60 191 PHE B N 1
ATOM 7931 C CA . PHE B 1 193 ? 24.406 12.529 -0.557 1.00 72.60 191 PHE B CA 1
ATOM 7932 C C . PHE B 1 193 ? 25.643 11.653 -0.722 1.00 72.60 191 PHE B C 1
ATOM 7933 O O . PHE B 1 193 ? 26.003 10.879 0.152 1.00 72.60 191 PHE B O 1
ATOM 7941 N N . VAL B 1 194 ? 26.278 11.756 -1.874 1.00 79.63 192 VAL B N 1
ATOM 7942 C CA . VAL B 1 194 ? 27.466 10.975 -2.104 1.00 79.63 192 VAL B CA 1
ATOM 7943 C C . VAL B 1 194 ? 28.487 11.228 -0.991 1.00 79.63 192 VAL B C 1
ATOM 7944 O O . VAL B 1 194 ? 28.872 10.280 -0.316 1.00 79.63 192 VAL B O 1
ATOM 7948 N N . TYR B 1 195 ? 28.913 12.480 -0.781 1.00 67.12 193 TYR B N 1
ATOM 7949 C CA . TYR B 1 195 ? 29.885 12.785 0.267 1.00 67.12 193 TYR B CA 1
ATOM 7950 C C . TYR B 1 195 ? 29.444 12.159 1.587 1.00 67.12 193 TYR B C 1
ATOM 7951 O O . TYR B 1 195 ? 30.249 11.571 2.319 1.00 67.12 193 TYR B O 1
ATOM 7960 N N . GLU B 1 196 ? 28.161 12.316 1.893 1.00 77.47 194 GLU B N 1
ATOM 7961 C CA . GLU B 1 196 ? 27.596 11.774 3.123 1.00 77.47 194 GLU B CA 1
ATOM 7962 C C . GLU B 1 196 ? 27.966 10.315 3.327 1.00 77.47 194 GLU B C 1
ATOM 7963 O O . GLU B 1 196 ? 28.626 9.969 4.318 1.00 77.47 194 GLU B O 1
ATOM 7969 N N . MET B 1 197 ? 27.552 9.462 2.388 1.00 76.65 195 MET B N 1
ATOM 7970 C CA . MET B 1 197 ? 27.826 8.036 2.500 1.00 76.65 195 MET B CA 1
ATOM 7971 C C . MET B 1 197 ? 29.286 7.720 2.364 1.00 76.65 195 MET B C 1
ATOM 7972 O O . MET B 1 197 ? 29.778 6.755 2.935 1.00 76.65 195 MET B O 1
ATOM 7977 N N . MET B 1 198 ? 29.988 8.543 1.610 1.00 77.56 196 MET B N 1
ATOM 7978 C CA . MET B 1 198 ? 31.413 8.345 1.457 1.00 77.56 196 MET B CA 1
ATOM 7979 C C . MET B 1 198 ? 32.009 8.415 2.863 1.00 77.56 196 MET B C 1
ATOM 7980 O O . MET B 1 198 ? 32.851 7.602 3.227 1.00 77.56 196 MET B O 1
ATOM 7985 N N . LEU B 1 199 ? 31.550 9.383 3.656 1.00 68.43 197 LEU B N 1
ATOM 7986 C CA . LEU B 1 199 ? 32.038 9.538 5.025 1.00 68.43 197 LEU B CA 1
ATOM 7987 C C . LEU B 1 199 ? 31.579 8.360 5.890 1.00 68.43 197 LEU B C 1
ATOM 7988 O O . LEU B 1 199 ? 32.372 7.709 6.581 1.00 68.43 197 LEU B O 1
ATOM 7993 N N . ALA B 1 200 ? 30.284 8.088 5.838 1.00 73.02 198 ALA B N 1
ATOM 7994 C CA . ALA B 1 200 ? 29.705 7.005 6.619 1.00 73.02 198 ALA B CA 1
ATOM 7995 C C . ALA B 1 200 ? 30.474 5.738 6.365 1.00 73.02 198 ALA B C 1
ATOM 7996 O O . ALA B 1 200 ? 31.160 5.219 7.227 1.00 73.02 198 ALA B O 1
ATOM 7998 N N . TYR B 1 201 ? 30.352 5.244 5.145 1.00 77.97 199 TYR B N 1
ATOM 7999 C CA . TYR B 1 201 ? 31.028 4.025 4.752 1.00 77.97 199 TYR B CA 1
ATOM 8000 C C . TYR B 1 201 ? 32.501 4.056 5.103 1.00 77.97 199 TYR B C 1
ATOM 8001 O O . TYR B 1 201 ? 33.073 3.043 5.523 1.00 77.97 199 TYR B O 1
ATOM 8010 N N . SER B 1 202 ? 33.110 5.227 4.943 1.00 78.34 200 SER B N 1
ATOM 8011 C CA . SER B 1 202 ? 34.515 5.387 5.262 1.00 78.34 200 SER B CA 1
ATOM 8012 C C . SER B 1 202 ? 34.689 4.913 6.704 1.00 78.34 200 SER B C 1
ATOM 8013 O O . SER B 1 202 ? 35.564 4.108 7.005 1.00 78.34 200 SER B O 1
ATOM 8016 N N . ASN B 1 203 ? 33.824 5.382 7.594 1.00 77.60 201 ASN B N 1
ATOM 8017 C CA . ASN B 1 203 ? 33.927 4.988 8.999 1.00 77.60 201 ASN B CA 1
ATOM 8018 C C . ASN B 1 203 ? 33.438 3.585 9.223 1.00 77.60 201 ASN B C 1
ATOM 8019 O O . ASN B 1 203 ? 33.832 2.952 10.184 1.00 77.60 201 ASN B O 1
ATOM 8024 N N . ALA B 1 204 ? 32.581 3.091 8.328 1.00 103.12 202 ALA B N 1
ATOM 8025 C CA . ALA B 1 204 ? 32.036 1.742 8.475 1.00 103.12 202 ALA B CA 1
ATOM 8026 C C . ALA B 1 204 ? 33.099 0.703 8.166 1.00 103.12 202 ALA B C 1
ATOM 8027 O O . ALA B 1 204 ? 32.837 -0.501 8.147 1.00 103.12 202 ALA B O 1
ATOM 8029 N N . LYS B 1 205 ? 34.313 1.190 7.929 1.00 78.39 203 LYS B N 1
ATOM 8030 C CA . LYS B 1 205 ? 35.412 0.304 7.602 1.00 78.39 203 LYS B CA 1
ATOM 8031 C C . LYS B 1 205 ? 35.012 -0.672 6.480 1.00 78.39 203 LYS B C 1
ATOM 8032 O O . LYS B 1 205 ? 35.368 -1.847 6.564 1.00 131.73 203 LYS B O 1
ATOM 8038 N N . ASN B 1 206 ? 34.252 -0.218 5.477 1.00 69.07 204 ASN B N 1
ATOM 8039 C CA . ASN B 1 206 ? 33.849 -1.077 4.345 1.00 69.07 204 ASN B CA 1
ATOM 8040 C C . ASN B 1 206 ? 34.164 -0.341 3.051 1.00 69.07 204 ASN B C 1
ATOM 8041 O O . ASN B 1 206 ? 33.271 0.143 2.352 1.00 69.07 204 ASN B O 1
ATOM 8046 N N . TYR B 1 207 ? 35.468 -0.273 2.756 1.00 94.75 205 TYR B N 1
ATOM 8047 C CA . TYR B 1 207 ? 35.969 0.464 1.620 1.00 94.75 205 TYR B CA 1
ATOM 8048 C C . TYR B 1 207 ? 35.327 0.174 0.249 1.00 94.75 205 TYR B C 1
ATOM 8049 O O . TYR B 1 207 ? 35.446 0.976 -0.666 1.00 94.75 205 TYR B O 1
ATOM 8058 N N . GLY B 1 208 ? 34.646 -0.956 0.111 1.00 70.75 206 GLY B N 1
ATOM 8059 C CA . GLY B 1 208 ? 34.006 -1.280 -1.154 1.00 70.75 206 GLY B CA 1
ATOM 8060 C C . GLY B 1 208 ? 33.062 -0.174 -1.633 1.00 70.75 206 GLY B C 1
ATOM 8061 O O . GLY B 1 208 ? 33.222 0.318 -2.776 1.00 70.75 206 GLY B O 1
ATOM 8062 N N . THR B 1 209 ? 32.106 0.246 -0.797 1.00 71.99 207 THR B N 1
ATOM 8063 C CA . THR B 1 209 ? 31.146 1.285 -1.232 1.00 71.99 207 THR B CA 1
ATOM 8064 C C . THR B 1 209 ? 31.832 2.588 -1.507 1.00 71.99 207 THR B C 1
ATOM 8065 O O . THR B 1 209 ? 31.559 3.252 -2.501 1.00 71.99 207 THR B O 1
ATOM 8069 N N . VAL B 1 210 ? 32.729 2.965 -0.604 1.00 61.31 208 VAL B N 1
ATOM 8070 C CA . VAL B 1 210 ? 33.408 4.234 -0.733 1.00 61.31 208 VAL B CA 1
ATOM 8071 C C . VAL B 1 210 ? 34.197 4.355 -2.014 1.00 61.31 208 VAL B C 1
ATOM 8072 O O . VAL B 1 210 ? 34.261 5.422 -2.598 1.00 61.31 208 VAL B O 1
ATOM 8076 N N . GLY B 1 211 ? 34.758 3.255 -2.479 1.00 75.55 209 GLY B N 1
ATOM 8077 C CA . GLY B 1 211 ? 35.490 3.270 -3.738 1.00 75.55 209 GLY B CA 1
ATOM 8078 C C . GLY B 1 211 ? 34.588 3.596 -4.930 1.00 75.55 209 GLY B C 1
ATOM 8079 O O . GLY B 1 211 ? 35.063 4.173 -5.911 1.00 75.55 209 GLY B O 1
ATOM 8080 N N . LEU B 1 212 ? 33.302 3.242 -4.866 1.00 81.72 210 LEU B N 1
ATOM 8081 C CA . LEU B 1 212 ? 32.374 3.558 -5.953 1.00 81.72 210 LEU B CA 1
ATOM 8082 C C . LEU B 1 212 ? 32.083 5.061 -5.932 1.00 81.72 210 LEU B C 1
ATOM 8083 O O . LEU B 1 212 ? 31.839 5.681 -6.976 1.00 81.72 210 LEU B O 1
ATOM 8088 N N . CYS B 1 213 ? 32.123 5.645 -4.736 1.00 70.63 211 CYS B N 1
ATOM 8089 C CA . CYS B 1 213 ? 31.868 7.072 -4.569 1.00 70.63 211 CYS B CA 1
ATOM 8090 C C . CYS B 1 213 ? 32.992 7.863 -5.197 1.00 70.63 211 CYS B C 1
ATOM 8091 O O . CYS B 1 213 ? 32.773 8.900 -5.829 1.00 70.63 211 CYS B O 1
ATOM 8094 N N . LEU B 1 214 ? 34.202 7.346 -5.030 1.00 65.94 212 LEU B N 1
ATOM 8095 C CA . LEU B 1 214 ? 35.375 7.967 -5.602 1.00 65.94 212 LEU B CA 1
ATOM 8096 C C . LEU B 1 214 ? 35.360 7.788 -7.122 1.00 65.94 212 LEU B C 1
ATOM 8097 O O . LEU B 1 214 ? 35.759 8.676 -7.888 1.00 65.94 212 LEU B O 1
ATOM 8102 N N . GLN B 1 215 ? 34.892 6.629 -7.568 1.00 83.91 213 GLN B N 1
ATOM 8103 C CA . GLN B 1 215 ? 34.815 6.361 -9.000 1.00 83.91 213 GLN B CA 1
ATOM 8104 C C . GLN B 1 215 ? 33.968 7.438 -9.645 1.00 83.91 213 GLN B C 1
ATOM 8105 O O . GLN B 1 215 ? 34.378 8.043 -10.626 1.00 83.91 213 GLN B O 1
ATOM 8111 N N . VAL B 1 216 ? 32.784 7.651 -9.071 1.00 75.20 214 VAL B N 1
ATOM 8112 C CA . VAL B 1 216 ? 31.813 8.659 -9.514 1.00 75.20 214 VAL B CA 1
ATOM 8113 C C . VAL B 1 216 ? 32.338 10.087 -9.370 1.00 75.20 214 VAL B C 1
ATOM 8114 O O . VAL B 1 216 ? 32.286 10.869 -10.325 1.00 75.20 214 VAL B O 1
ATOM 8118 N N . TYR B 1 217 ? 32.816 10.437 -8.174 1.00 62.36 215 TYR B N 1
ATOM 8119 C CA . TYR B 1 217 ? 33.329 11.772 -7.956 1.00 62.36 215 TYR B CA 1
ATOM 8120 C C . TYR B 1 217 ? 34.193 12.217 -9.116 1.00 62.36 215 TYR B C 1
ATOM 8121 O O . TYR B 1 217 ? 33.912 13.217 -9.772 1.00 79.37 215 TYR B O 1
ATOM 8130 N N . ALA B 1 218 ? 35.238 11.443 -9.375 1.00 67.96 216 ALA B N 1
ATOM 8131 C CA . ALA B 1 218 ? 36.190 11.735 -10.434 1.00 67.96 216 ALA B CA 1
ATOM 8132 C C . ALA B 1 218 ? 35.588 11.799 -11.844 1.00 67.96 216 ALA B C 1
ATOM 8133 O O . ALA B 1 218 ? 36.052 12.557 -12.700 1.00 67.96 216 ALA B O 1
ATOM 8135 N N . GLN B 1 219 ? 34.556 11.006 -12.098 1.00 89.90 217 GLN B N 1
ATOM 8136 C CA . GLN B 1 219 ? 33.920 11.000 -13.415 1.00 89.90 217 GLN B CA 1
ATOM 8137 C C . GLN B 1 219 ? 33.058 12.246 -13.599 1.00 89.90 217 GLN B C 1
ATOM 8138 O O . GLN B 1 219 ? 33.088 12.900 -14.641 1.00 89.90 217 GLN B O 1
ATOM 8144 N N . TRP B 1 220 ? 32.309 12.575 -12.556 1.00 75.90 218 TRP B N 1
ATOM 8145 C CA . TRP B 1 220 ? 31.430 13.736 -12.558 1.00 75.90 218 TRP B CA 1
ATOM 8146 C C . TRP B 1 220 ? 32.080 15.074 -12.247 1.00 75.90 218 TRP B C 1
ATOM 8147 O O . TRP B 1 220 ? 31.405 16.088 -12.284 1.00 75.90 218 TRP B O 1
ATOM 8158 N N . VAL B 1 221 ? 33.369 15.089 -11.932 1.00 80.99 219 VAL B N 1
ATOM 8159 C CA . VAL B 1 221 ? 34.044 16.346 -11.609 1.00 80.99 219 VAL B CA 1
ATOM 8160 C C . VAL B 1 221 ? 33.875 17.436 -12.674 1.00 80.99 219 VAL B C 1
ATOM 8161 O O . VAL B 1 221 ? 33.652 18.624 -12.355 1.00 80.99 219 VAL B O 1
ATOM 8165 N N . SER B 1 222 ? 33.969 17.028 -13.934 1.00 122.21 220 SER B N 1
ATOM 8166 C CA . SER B 1 222 ? 33.834 17.972 -15.025 1.00 122.21 220 SER B CA 1
ATOM 8167 C C . SER B 1 222 ? 32.559 18.787 -14.932 1.00 122.21 220 SER B C 1
ATOM 8168 O O . SER B 1 222 ? 32.614 19.993 -14.716 1.00 122.21 220 SER B O 1
ATOM 8171 N N . TRP B 1 223 ? 31.408 18.144 -15.079 1.00 85.00 221 TRP B N 1
ATOM 8172 C CA . TRP B 1 223 ? 30.160 18.891 -15.015 1.00 85.00 221 TRP B CA 1
ATOM 8173 C C . TRP B 1 223 ? 29.547 19.109 -13.636 1.00 85.00 221 TRP B C 1
ATOM 8174 O O . TRP B 1 223 ? 28.326 19.228 -13.515 1.00 85.00 221 TRP B O 1
ATOM 8185 N N . ILE B 1 224 ? 30.376 19.161 -12.599 1.00 88.09 222 ILE B N 1
ATOM 8186 C CA . ILE B 1 224 ? 29.850 19.404 -11.264 1.00 88.09 222 ILE B CA 1
ATOM 8187 C C . ILE B 1 224 ? 30.074 20.863 -10.969 1.00 88.09 222 ILE B C 1
ATOM 8188 O O . ILE B 1 224 ? 31.141 21.390 -11.267 1.00 88.09 222 ILE B O 1
ATOM 8193 N N . ASN B 1 225 ? 29.062 21.504 -10.387 1.00 104.35 223 ASN B N 1
ATOM 8194 C CA . ASN B 1 225 ? 29.125 22.918 -10.034 1.00 104.35 223 ASN B CA 1
ATOM 8195 C C . ASN B 1 225 ? 30.330 23.185 -9.149 1.00 104.35 223 ASN B C 1
ATOM 8196 O O . ASN B 1 225 ? 30.582 22.462 -8.186 1.00 104.35 223 ASN B O 1
ATOM 8201 N N . ILE B 1 226 ? 31.073 24.235 -9.475 1.00 86.49 224 ILE B N 1
ATOM 8202 C CA . ILE B 1 226 ? 32.265 24.555 -8.713 1.00 86.49 224 ILE B CA 1
ATOM 8203 C C . ILE B 1 226 ? 32.013 24.758 -7.228 1.00 86.49 224 ILE B C 1
ATOM 8204 O O . ILE B 1 226 ? 32.683 24.157 -6.406 1.00 86.49 224 ILE B O 1
ATOM 8209 N N . ASN B 1 227 ? 31.049 25.598 -6.885 1.00 124.31 225 ASN B N 1
ATOM 8210 C CA . ASN B 1 227 ? 30.744 25.854 -5.485 1.00 124.31 225 ASN B CA 1
ATOM 8211 C C . ASN B 1 227 ? 30.572 24.564 -4.671 1.00 124.31 225 ASN B C 1
ATOM 8212 O O . ASN B 1 227 ? 30.842 24.541 -3.467 1.00 124.31 225 ASN B O 1
ATOM 8217 N N . LEU B 1 228 ? 30.137 23.494 -5.332 1.00 88.09 226 LEU B N 1
ATOM 8218 C CA . LEU B 1 228 ? 29.894 22.218 -4.667 1.00 88.09 226 LEU B CA 1
ATOM 8219 C C . LEU B 1 228 ? 31.141 21.391 -4.501 1.00 88.09 226 LEU B C 1
ATOM 8220 O O . LEU B 1 228 ? 31.162 20.459 -3.706 1.00 88.09 226 LEU B O 1
ATOM 8225 N N . ILE B 1 229 ? 32.185 21.726 -5.243 1.00 87.27 227 ILE B N 1
ATOM 8226 C CA . ILE B 1 229 ? 33.418 20.949 -5.172 1.00 87.27 227 ILE B CA 1
ATOM 8227 C C . ILE B 1 229 ? 34.579 21.638 -4.453 1.00 87.27 227 ILE B C 1
ATOM 8228 O O . ILE B 1 229 ? 35.658 21.068 -4.322 1.00 87.27 227 ILE B O 1
ATOM 8233 N N . VAL B 1 230 ? 34.350 22.864 -3.998 1.00 162.04 228 VAL B N 1
ATOM 8234 C CA . VAL B 1 230 ? 35.379 23.634 -3.316 1.00 162.04 228 VAL B CA 1
ATOM 8235 C C . VAL B 1 230 ? 35.422 23.349 -1.819 1.00 162.04 228 VAL B C 1
ATOM 8236 O O . VAL B 1 230 ? 36.463 23.523 -1.190 1.00 162.04 228 VAL B O 1
ATOM 8240 N N . ASN B 1 231 ? 34.299 22.903 -1.259 1.00 147.88 229 ASN B N 1
ATOM 8241 C CA . ASN B 1 231 ? 34.201 22.606 0.169 1.00 147.88 229 ASN B CA 1
ATOM 8242 C C . ASN B 1 231 ? 35.471 21.899 0.618 1.00 147.88 229 ASN B C 1
ATOM 8243 O O . ASN B 1 231 ? 36.035 21.114 -0.136 1.00 147.88 229 ASN B O 1
ATOM 8248 N N . GLU B 1 232 ? 35.945 22.195 1.826 1.00 117.96 230 GLU B N 1
ATOM 8249 C CA . GLU B 1 232 ? 37.181 21.575 2.307 1.00 117.96 230 GLU B CA 1
ATOM 8250 C C . GLU B 1 232 ? 36.989 20.223 2.996 1.00 117.96 230 GLU B C 1
ATOM 8251 O O . GLU B 1 232 ? 37.773 19.302 2.785 1.00 117.96 230 GLU B O 1
ATOM 8254 N N . PRO B 1 233 ? 35.951 20.077 3.833 1.00 107.30 231 PRO B N 1
ATOM 8255 C CA . PRO B 1 233 ? 35.750 18.782 4.503 1.00 107.30 231 PRO B CA 1
ATOM 8256 C C . PRO B 1 233 ? 35.778 17.593 3.545 1.00 107.30 231 PRO B C 1
ATOM 8257 O O . PRO B 1 233 ? 36.128 16.482 3.939 1.00 107.30 231 PRO B O 1
ATOM 8261 N N . CYS B 1 234 ? 35.407 17.839 2.290 1.00 82.64 232 CYS B N 1
ATOM 8262 C CA . CYS B 1 234 ? 35.405 16.811 1.259 1.00 82.64 232 CYS B CA 1
ATOM 8263 C C . CYS B 1 234 ? 36.839 16.644 0.775 1.00 82.64 232 CYS B C 1
ATOM 8264 O O . CYS B 1 234 ? 37.245 15.567 0.347 1.00 82.64 232 CYS B O 1
ATOM 8267 N N . MET B 1 235 ? 37.603 17.725 0.817 1.00 85.32 233 MET B N 1
ATOM 8268 C CA . MET B 1 235 ? 39.009 17.652 0.434 1.00 85.32 233 MET B CA 1
ATOM 8269 C C . MET B 1 235 ? 39.704 16.868 1.548 1.00 85.32 233 MET B C 1
ATOM 8270 O O . MET B 1 235 ? 40.370 15.863 1.293 1.00 85.32 233 MET B O 1
ATOM 8275 N N . ASN B 1 236 ? 39.542 17.336 2.786 1.00 81.27 234 ASN B N 1
ATOM 8276 C CA . ASN B 1 236 ? 40.142 16.672 3.928 1.00 81.27 234 ASN B CA 1
ATOM 8277 C C . ASN B 1 236 ? 39.761 15.196 3.979 1.00 81.27 234 ASN B C 1
ATOM 8278 O O . ASN B 1 236 ? 40.517 14.375 4.486 1.00 81.27 234 ASN B O 1
ATOM 8283 N N . LEU B 1 237 ? 38.596 14.850 3.451 1.00 74.45 235 LEU B N 1
ATOM 8284 C CA . LEU B 1 237 ? 38.180 13.458 3.464 1.00 74.45 235 LEU B CA 1
ATOM 8285 C C . LEU B 1 237 ? 38.944 12.667 2.420 1.00 74.45 235 LEU B C 1
ATOM 8286 O O . LEU B 1 237 ? 39.586 11.685 2.735 1.00 74.45 235 LEU B O 1
ATOM 8291 N N . LEU B 1 238 ? 38.877 13.084 1.169 1.00 71.06 236 LEU B N 1
ATOM 8292 C CA . LEU B 1 238 ? 39.607 12.384 0.121 1.00 71.06 236 LEU B CA 1
ATOM 8293 C C . LEU B 1 238 ? 41.086 12.261 0.474 1.00 71.06 236 LEU B C 1
ATOM 8294 O O . LEU B 1 238 ? 41.691 11.228 0.233 1.00 71.06 236 LEU B O 1
ATOM 8299 N N . TYR B 1 239 ? 41.683 13.309 1.032 1.00 70.89 237 TYR B N 1
ATOM 8300 C CA . TYR B 1 239 ? 43.098 13.233 1.393 1.00 70.89 237 TYR B CA 1
ATOM 8301 C C . TYR B 1 239 ? 43.314 12.122 2.449 1.00 70.89 237 TYR B C 1
ATOM 8302 O O . TYR B 1 239 ? 44.317 11.396 2.448 1.00 70.89 237 TYR B O 1
ATOM 8311 N N . SER B 1 240 ? 42.360 11.978 3.350 1.00 68.92 238 SER B N 1
ATOM 8312 C CA . SER B 1 240 ? 42.508 10.957 4.371 1.00 68.92 238 SER B CA 1
ATOM 8313 C C . SER B 1 240 ? 42.530 9.579 3.733 1.00 68.92 238 SER B C 1
ATOM 8314 O O . SER B 1 240 ? 43.237 8.684 4.189 1.00 68.92 238 SER B O 1
ATOM 8317 N N . PHE B 1 241 ? 41.760 9.407 2.669 1.00 71.14 239 PHE B N 1
ATOM 8318 C CA . PHE B 1 241 ? 41.707 8.125 1.990 1.00 71.14 239 PHE B CA 1
ATOM 8319 C C . PHE B 1 241 ? 43.042 7.808 1.404 1.00 71.14 239 PHE B C 1
ATOM 8320 O O . PHE B 1 241 ? 43.254 6.722 0.886 1.00 71.14 239 PHE B O 1
ATOM 8328 N N . LEU B 1 242 ? 43.956 8.760 1.461 1.00 86.61 240 LEU B N 1
ATOM 8329 C CA . LEU B 1 242 ? 45.258 8.490 0.890 1.00 86.61 240 LEU B CA 1
ATOM 8330 C C . LEU B 1 242 ? 45.976 7.501 1.795 1.00 86.61 240 LEU B C 1
ATOM 8331 O O . LEU B 1 242 ? 46.749 6.661 1.324 1.00 86.61 240 LEU B O 1
ATOM 8336 N N . GLN B 1 243 ? 45.677 7.569 3.092 1.00 88.03 241 GLN B N 1
ATOM 8337 C CA . GLN B 1 243 ? 46.323 6.707 4.085 1.00 88.03 241 GLN B CA 1
ATOM 8338 C C . GLN B 1 243 ? 45.782 5.317 4.059 1.00 88.03 241 GLN B C 1
ATOM 8339 O O . GLN B 1 243 ? 46.285 4.425 4.743 1.00 88.03 241 GLN B O 1
ATOM 8345 N N . ILE B 1 244 ? 44.748 5.127 3.269 1.00 81.44 242 ILE B N 1
ATOM 8346 C CA . ILE B 1 244 ? 44.156 3.818 3.193 1.00 81.44 242 ILE B CA 1
ATOM 8347 C C . ILE B 1 244 ? 44.513 3.114 1.887 1.00 81.44 242 ILE B C 1
ATOM 8348 O O . ILE B 1 244 ? 44.302 3.680 0.802 1.00 81.44 242 ILE B O 1
ATOM 8353 N N . GLU B 1 245 ? 45.020 1.879 1.983 1.00 86.50 243 GLU B N 1
ATOM 8354 C CA . GLU B 1 245 ? 45.413 1.136 0.783 1.00 86.50 243 GLU B CA 1
ATOM 8355 C C . GLU B 1 245 ? 44.305 0.930 -0.225 1.00 86.50 243 GLU B C 1
ATOM 8356 O O . GLU B 1 245 ? 44.478 1.196 -1.402 1.00 86.50 243 GLU B O 1
ATOM 8362 N N . GLU B 1 246 ? 43.163 0.451 0.223 1.00 95.16 244 GLU B N 1
ATOM 8363 C CA . GLU B 1 246 ? 42.053 0.197 -0.684 1.00 95.16 244 GLU B CA 1
ATOM 8364 C C . GLU B 1 246 ? 41.506 1.391 -1.461 1.00 95.16 244 GLU B C 1
ATOM 8365 O O . GLU B 1 246 ? 40.905 1.217 -2.529 1.00 95.16 244 GLU B O 1
ATOM 8371 N N . LEU B 1 247 ? 41.702 2.594 -0.918 1.00 82.43 245 LEU B N 1
ATOM 8372 C CA . LEU B 1 247 ? 41.177 3.818 -1.512 1.00 82.43 245 LEU B CA 1
ATOM 8373 C C . LEU B 1 247 ? 42.235 4.760 -2.047 1.00 82.43 245 LEU B C 1
ATOM 8374 O O . LEU B 1 247 ? 41.933 5.793 -2.631 1.00 82.43 245 LEU B O 1
ATOM 8379 N N . ARG B 1 248 ? 43.474 4.405 -1.792 1.00 67.86 246 ARG B N 1
ATOM 8380 C CA . ARG B 1 248 ? 44.648 5.164 -2.199 1.00 67.86 246 ARG B CA 1
ATOM 8381 C C . ARG B 1 248 ? 44.665 5.691 -3.666 1.00 67.86 246 ARG B C 1
ATOM 8382 O O . ARG B 1 248 ? 44.812 6.887 -3.907 1.00 67.86 246 ARG B O 1
ATOM 8390 N N . CYS B 1 249 ? 44.576 4.785 -4.641 1.00 86.18 247 CYS B N 1
ATOM 8391 C CA . CYS B 1 249 ? 44.611 5.162 -6.049 1.00 86.18 247 CYS B CA 1
ATOM 8392 C C . CYS B 1 249 ? 43.392 5.987 -6.385 1.00 86.18 247 CYS B C 1
ATOM 8393 O O . CYS B 1 249 ? 43.477 6.987 -7.101 1.00 86.18 247 CYS B O 1
ATOM 8396 N N . ALA B 1 250 ? 42.252 5.544 -5.868 1.00 73.44 248 ALA B N 1
ATOM 8397 C CA . ALA B 1 250 ? 40.982 6.220 -6.100 1.00 73.44 248 ALA B CA 1
ATOM 8398 C C . ALA B 1 250 ? 41.067 7.661 -5.582 1.00 73.44 248 ALA B C 1
ATOM 8399 O O . ALA B 1 250 ? 41.014 8.617 -6.349 1.00 73.44 248 ALA B O 1
ATOM 8401 N N . ALA B 1 251 ? 41.209 7.806 -4.269 1.00 83.17 249 ALA B N 1
ATOM 8402 C CA . ALA B 1 251 ? 41.287 9.110 -3.639 1.00 83.17 249 ALA B CA 1
ATOM 8403 C C . ALA B 1 251 ? 42.206 9.981 -4.442 1.00 83.17 249 ALA B C 1
ATOM 8404 O O . ALA B 1 251 ? 41.951 11.145 -4.622 1.00 83.17 249 ALA B O 1
ATOM 8406 N N . CYS B 1 252 ? 43.267 9.406 -4.970 1.00 71.49 250 CYS B N 1
ATOM 8407 C CA . CYS B 1 252 ? 44.231 10.190 -5.711 1.00 71.49 250 CYS B CA 1
ATOM 8408 C C . CYS B 1 252 ? 43.783 10.703 -7.092 1.00 71.49 250 CYS B C 1
ATOM 8409 O O . CYS B 1 252 ? 43.811 11.919 -7.337 1.00 71.49 250 CYS B O 1
ATOM 8412 N N . GLU B 1 253 ? 43.383 9.807 -7.992 1.00 93.02 251 GLU B N 1
ATOM 8413 C CA . GLU B 1 253 ? 42.947 10.250 -9.314 1.00 93.02 251 GLU B CA 1
ATOM 8414 C C . GLU B 1 253 ? 41.810 11.253 -9.199 1.00 93.02 251 GLU B C 1
ATOM 8415 O O . GLU B 1 253 ? 41.693 12.174 -10.008 1.00 93.02 251 GLU B O 1
ATOM 8421 N N . THR B 1 254 ? 40.965 11.086 -8.192 1.00 67.28 252 THR B N 1
ATOM 8422 C CA . THR B 1 254 ? 39.853 11.996 -8.037 1.00 67.28 252 THR B CA 1
ATOM 8423 C C . THR B 1 254 ? 40.338 13.392 -7.618 1.00 67.28 252 THR B C 1
ATOM 8424 O O . THR B 1 254 ? 39.799 14.388 -8.071 1.00 67.28 252 THR B O 1
ATOM 8428 N N . MET B 1 255 ? 41.380 13.487 -6.799 1.00 53.20 253 MET B N 1
ATOM 8429 C CA . MET B 1 255 ? 41.855 14.806 -6.389 1.00 53.20 253 MET B CA 1
ATOM 8430 C C . MET B 1 255 ? 42.452 15.549 -7.565 1.00 53.20 253 MET B C 1
ATOM 8431 O O . MET B 1 255 ? 42.200 16.732 -7.763 1.00 88.74 253 MET B O 1
ATOM 8436 N N . THR B 1 256 ? 43.251 14.841 -8.344 1.00 69.87 254 THR B N 1
ATOM 8437 C CA . THR B 1 256 ? 43.831 15.415 -9.547 1.00 69.87 254 THR B CA 1
ATOM 8438 C C . THR B 1 256 ? 42.708 15.999 -10.393 1.00 69.87 254 THR B C 1
ATOM 8439 O O . THR B 1 256 ? 42.807 17.118 -10.894 1.00 69.87 254 THR B O 1
ATOM 8443 N N . GLU B 1 257 ? 41.657 15.202 -10.586 1.00 72.39 255 GLU B N 1
ATOM 8444 C CA . GLU B 1 257 ? 40.513 15.638 -11.362 1.00 72.39 255 GLU B CA 1
ATOM 8445 C C . GLU B 1 257 ? 39.990 16.982 -10.848 1.00 72.39 255 GLU B C 1
ATOM 8446 O O . GLU B 1 257 ? 39.695 17.871 -11.659 1.00 72.39 255 GLU B O 1
ATOM 8452 N N . ILE B 1 258 ? 39.890 17.151 -9.522 1.00 80.16 256 ILE B N 1
ATOM 8453 C CA . ILE B 1 258 ? 39.428 18.432 -8.992 1.00 80.16 256 ILE B CA 1
ATOM 8454 C C . ILE B 1 258 ? 40.500 19.476 -9.211 1.00 80.16 256 ILE B C 1
ATOM 8455 O O . ILE B 1 258 ? 40.207 20.592 -9.578 1.00 80.16 256 ILE B O 1
ATOM 8460 N N . VAL B 1 259 ? 41.754 19.126 -9.011 1.00 77.40 257 VAL B N 1
ATOM 8461 C CA . VAL B 1 259 ? 42.780 20.110 -9.269 1.00 77.40 257 VAL B CA 1
ATOM 8462 C C . VAL B 1 259 ? 42.709 20.586 -10.704 1.00 77.40 257 VAL B C 1
ATOM 8463 O O . VAL B 1 259 ? 42.852 21.750 -10.951 1.00 77.40 257 VAL B O 1
ATOM 8467 N N . ASN B 1 260 ? 42.505 19.718 -11.677 1.00 92.19 258 ASN B N 1
ATOM 8468 C CA . ASN B 1 260 ? 42.455 20.244 -13.035 1.00 92.19 258 ASN B CA 1
ATOM 8469 C C . ASN B 1 260 ? 41.068 20.673 -13.534 1.00 92.19 258 ASN B C 1
ATOM 8470 O O . ASN B 1 260 ? 40.819 20.720 -14.741 1.00 92.19 258 ASN B O 1
ATOM 8475 N N . LYS B 1 261 ? 40.181 21.013 -12.601 1.00 77.01 259 LYS B N 1
ATOM 8476 C CA . LYS B 1 261 ? 38.831 21.469 -12.930 1.00 77.01 259 LYS B CA 1
ATOM 8477 C C . LYS B 1 261 ? 39.004 22.893 -13.447 1.00 77.01 259 LYS B C 1
ATOM 8478 O O . LYS B 1 261 ? 39.831 23.643 -12.937 1.00 77.01 259 LYS B O 1
ATOM 8484 N N . LYS B 1 262 ? 38.249 23.262 -14.473 1.00 133.27 260 LYS B N 1
ATOM 8485 C CA . LYS B 1 262 ? 38.353 24.603 -15.021 1.00 133.27 260 LYS B CA 1
ATOM 8486 C C . LYS B 1 262 ? 37.588 25.585 -14.131 1.00 133.27 260 LYS B C 1
ATOM 8487 O O . LYS B 1 262 ? 36.376 25.740 -14.254 1.00 133.27 260 LYS B O 1
ATOM 8489 N N . MET B 1 263 ? 38.296 26.224 -13.207 1.00 87.76 261 MET B N 1
ATOM 8490 C CA . MET B 1 263 ? 37.686 27.207 -12.313 1.00 87.76 261 MET B CA 1
ATOM 8491 C C . MET B 1 263 ? 38.617 28.422 -12.196 1.00 87.76 261 MET B C 1
ATOM 8492 O O . MET B 1 263 ? 39.801 28.337 -12.547 1.00 87.76 261 MET B O 1
ATOM 8497 N N . LYS B 1 264 ? 38.080 29.542 -11.707 1.00 115.69 262 LYS B N 1
ATOM 8498 C CA . LYS B 1 264 ? 38.821 30.801 -11.572 1.00 115.69 262 LYS B CA 1
ATOM 8499 C C . LYS B 1 264 ? 39.962 30.822 -10.550 1.00 115.69 262 LYS B C 1
ATOM 8500 O O . LYS B 1 264 ? 39.826 30.322 -9.438 1.00 115.69 262 LYS B O 1
ATOM 8502 N N . PRO B 1 265 ? 41.103 31.426 -10.924 1.00 106.15 263 PRO B N 1
ATOM 8503 C CA . PRO B 1 265 ? 42.283 31.532 -10.067 1.00 106.15 263 PRO B CA 1
ATOM 8504 C C . PRO B 1 265 ? 41.980 31.656 -8.585 1.00 106.15 263 PRO B C 1
ATOM 8505 O O . PRO B 1 265 ? 42.283 30.762 -7.814 1.00 106.15 263 PRO B O 1
ATOM 8509 N N . LEU B 1 266 ? 41.385 32.762 -8.176 1.00 103.59 264 LEU B N 1
ATOM 8510 C CA . LEU B 1 266 ? 41.071 32.944 -6.767 1.00 103.59 264 LEU B CA 1
ATOM 8511 C C . LEU B 1 266 ? 40.400 31.702 -6.175 1.00 103.59 264 LEU B C 1
ATOM 8512 O O . LEU B 1 266 ? 40.529 31.435 -4.980 1.00 103.59 264 LEU B O 1
ATOM 8514 N N . GLU B 1 267 ? 39.684 30.946 -7.009 1.00 93.71 265 GLU B N 1
ATOM 8515 C CA . GLU B 1 267 ? 38.981 29.733 -6.553 1.00 93.71 265 GLU B CA 1
ATOM 8516 C C . GLU B 1 267 ? 39.911 28.508 -6.438 1.00 93.71 265 GLU B C 1
ATOM 8517 O O . GLU B 1 267 ? 39.928 27.813 -5.416 1.00 93.71 265 GLU B O 1
ATOM 8523 N N . LYS B 1 268 ? 40.682 28.263 -7.495 1.00 112.65 266 LYS B N 1
ATOM 8524 C CA . LYS B 1 268 ? 41.614 27.148 -7.544 1.00 112.65 266 LYS B CA 1
ATOM 8525 C C . LYS B 1 268 ? 42.645 27.237 -6.442 1.00 112.65 266 LYS B C 1
ATOM 8526 O O . LYS B 1 268 ? 43.105 26.220 -5.932 1.00 112.65 266 LYS B O 1
ATOM 8532 N N . LEU B 1 269 ? 43.015 28.460 -6.084 1.00 103.38 267 LEU B N 1
ATOM 8533 C CA . LEU B 1 269 ? 44.006 28.657 -5.045 1.00 103.38 267 LEU B CA 1
ATOM 8534 C C . LEU B 1 269 ? 43.502 28.296 -3.667 1.00 103.38 267 LEU B C 1
ATOM 8535 O O . LEU B 1 269 ? 44.312 28.059 -2.759 1.00 103.38 267 LEU B O 1
ATOM 8540 N N . ASN B 1 270 ? 42.182 28.262 -3.486 1.00 68.73 268 ASN B N 1
ATOM 8541 C CA . ASN B 1 270 ? 41.676 27.902 -2.177 1.00 68.73 268 ASN B CA 1
ATOM 8542 C C . ASN B 1 270 ? 41.697 26.389 -2.014 1.00 68.73 268 ASN B C 1
ATOM 8543 O O . ASN B 1 270 ? 42.026 25.903 -0.945 1.00 68.73 268 ASN B O 1
ATOM 8548 N N . LEU B 1 271 ? 41.351 25.643 -3.061 1.00 109.39 269 LEU B N 1
ATOM 8549 C CA . LEU B 1 271 ? 41.376 24.182 -2.974 1.00 109.39 269 LEU B CA 1
ATOM 8550 C C . LEU B 1 271 ? 42.846 23.783 -2.871 1.00 109.39 269 LEU B C 1
ATOM 8551 O O . LEU B 1 271 ? 43.253 23.031 -1.979 1.00 109.39 269 LEU B O 1
ATOM 8553 N N . LEU B 1 272 ? 43.650 24.318 -3.778 1.00 78.38 270 LEU B N 1
ATOM 8554 C CA . LEU B 1 272 ? 45.061 24.010 -3.779 1.00 78.38 270 LEU B CA 1
ATOM 8555 C C . LEU B 1 272 ? 45.755 24.278 -2.446 1.00 78.38 270 LEU B C 1
ATOM 8556 O O . LEU B 1 272 ? 46.876 23.825 -2.228 1.00 78.38 270 LEU B O 1
ATOM 8561 N N . ASN B 1 273 ? 45.103 25.011 -1.555 1.00 68.90 271 ASN B N 1
ATOM 8562 C CA . ASN B 1 273 ? 45.709 25.314 -0.267 1.00 68.90 271 ASN B CA 1
ATOM 8563 C C . ASN B 1 273 ? 45.311 24.218 0.681 1.00 68.90 271 ASN B C 1
ATOM 8564 O O . ASN B 1 273 ? 46.084 23.799 1.538 1.00 68.90 271 ASN B O 1
ATOM 8569 N N . ILE B 1 274 ? 44.077 23.769 0.547 1.00 73.13 272 ILE B N 1
ATOM 8570 C CA . ILE B 1 274 ? 43.626 22.691 1.385 1.00 73.13 272 ILE B CA 1
ATOM 8571 C C . ILE B 1 274 ? 44.579 21.527 1.113 1.00 73.13 272 ILE B C 1
ATOM 8572 O O . ILE B 1 274 ? 45.085 20.912 2.044 1.00 73.13 272 ILE B O 1
ATOM 8577 N N . LEU B 1 275 ? 44.830 21.234 -0.165 1.00 76.33 273 LEU B N 1
ATOM 8578 C CA . LEU B 1 275 ? 45.734 20.159 -0.529 1.00 76.33 273 LEU B CA 1
ATOM 8579 C C . LEU B 1 275 ? 47.111 20.456 -0.009 1.00 76.33 273 LEU B C 1
ATOM 8580 O O . LEU B 1 275 ? 47.683 19.647 0.719 1.00 76.33 273 LEU B O 1
ATOM 8585 N N . ASN B 1 276 ? 47.645 21.610 -0.413 1.00 72.90 274 ASN B N 1
ATOM 8586 C CA . ASN B 1 276 ? 48.980 22.040 -0.013 1.00 72.90 274 ASN B CA 1
ATOM 8587 C C . ASN B 1 276 ? 49.151 21.921 1.498 1.00 72.90 274 ASN B C 1
ATOM 8588 O O . ASN B 1 276 ? 50.129 21.362 1.994 1.00 72.90 274 ASN B O 1
ATOM 8593 N N . LEU B 1 277 ? 48.191 22.447 2.239 1.00 70.12 275 LEU B N 1
ATOM 8594 C CA . LEU B 1 277 ? 48.281 22.388 3.677 1.00 70.12 275 LEU B CA 1
ATOM 8595 C C . LEU B 1 277 ? 48.328 20.953 4.164 1.00 70.12 275 LEU B C 1
ATOM 8596 O O . LEU B 1 277 ? 49.168 20.618 4.965 1.00 70.12 275 LEU B O 1
ATOM 8601 N N . ASN B 1 278 ? 47.426 20.101 3.682 1.00 66.98 276 ASN B N 1
ATOM 8602 C CA . ASN B 1 278 ? 47.404 18.682 4.062 1.00 66.98 276 ASN B CA 1
ATOM 8603 C C . ASN B 1 278 ? 48.728 18.056 3.693 1.00 66.98 276 ASN B C 1
ATOM 8604 O O . ASN B 1 278 ? 49.362 17.366 4.481 1.00 66.98 276 ASN B O 1
ATOM 8609 N N . LEU B 1 279 ? 49.155 18.323 2.476 1.00 76.36 277 LEU B N 1
ATOM 8610 C CA . LEU B 1 279 ? 50.405 17.779 2.007 1.00 76.36 277 LEU B CA 1
ATOM 8611 C C . LEU B 1 279 ? 51.589 18.149 2.878 1.00 76.36 277 LEU B C 1
ATOM 8612 O O . LEU B 1 279 ? 52.548 17.381 2.983 1.00 76.36 277 LEU B O 1
ATOM 8617 N N . PHE B 1 280 ? 51.545 19.319 3.504 1.00 79.13 278 PHE B N 1
ATOM 8618 C CA . PHE B 1 280 ? 52.687 19.739 4.302 1.00 79.13 278 PHE B CA 1
ATOM 8619 C C . PHE B 1 280 ? 52.820 18.939 5.571 1.00 79.13 278 PHE B C 1
ATOM 8620 O O . PHE B 1 280 ? 53.873 18.368 5.860 1.00 79.13 278 PHE B O 1
ATOM 8628 N N . PHE B 1 281 ? 51.734 18.880 6.316 1.00 103.98 279 PHE B N 1
ATOM 8629 C CA . PHE B 1 281 ? 51.750 18.191 7.578 1.00 103.98 279 PHE B CA 1
ATOM 8630 C C . PHE B 1 281 ? 51.664 16.653 7.389 1.00 103.98 279 PHE B C 1
ATOM 8631 O O . PHE B 1 281 ? 51.715 15.901 8.365 1.00 103.98 279 PHE B O 1
ATOM 8639 N N . SER B 1 282 ? 51.583 16.190 6.136 1.00 186.21 280 SER B N 1
ATOM 8640 C CA . SER B 1 282 ? 51.481 14.751 5.825 1.00 186.21 280 SER B CA 1
ATOM 8641 C C . SER B 1 282 ? 52.807 14.095 5.498 1.00 186.21 280 SER B C 1
ATOM 8642 O O . SER B 1 282 ? 52.966 12.881 5.658 1.00 186.21 280 SER B O 1
ATOM 8645 N N . LYS B 1 283 ? 53.744 14.897 5.005 1.00 173.24 281 LYS B N 1
ATOM 8646 C CA . LYS B 1 283 ? 55.058 14.387 4.658 1.00 173.24 281 LYS B CA 1
ATOM 8647 C C . LYS B 1 283 ? 55.679 13.724 5.863 1.00 173.24 281 LYS B C 1
ATOM 8648 O O . LYS B 1 283 ? 55.583 14.240 6.976 1.00 173.24 281 LYS B O 1
ATOM 8650 N N . SER B 1 284 ? 56.310 12.579 5.630 1.00 200.65 282 SER B N 1
ATOM 8651 C CA . SER B 1 284 ? 57.001 11.835 6.670 1.00 200.65 282 SER B CA 1
ATOM 8652 C C . SER B 1 284 ? 56.114 11.297 7.780 1.00 200.65 282 SER B C 1
ATOM 8653 O O . SER B 1 284 ? 56.612 10.745 8.755 1.00 200.65 282 SER B O 1
ATOM 8656 N N . GLN B 1 285 ? 54.799 11.430 7.631 1.00 174.65 283 GLN B N 1
ATOM 8657 C CA . GLN B 1 285 ? 53.902 10.901 8.652 1.00 174.65 283 GLN B CA 1
ATOM 8658 C C . GLN B 1 285 ? 53.522 9.479 8.271 1.00 174.65 283 GLN B C 1
ATOM 8659 O O . GLN B 1 285 ? 54.115 8.509 8.741 1.00 174.65 283 GLN B O 1
ATOM 8665 N N . THR B 1 289 ? 55.148 2.306 0.459 1.00 189.35 287 THR B N 1
ATOM 8666 C CA . THR B 1 289 ? 55.793 2.071 -0.828 1.00 189.35 287 THR B CA 1
ATOM 8667 C C . THR B 1 289 ? 54.880 1.280 -1.803 1.00 189.35 287 THR B C 1
ATOM 8668 O O . THR B 1 289 ? 54.053 0.494 -1.357 1.00 189.35 287 THR B O 1
ATOM 8670 N N . ASP B 1 290 ? 55.019 1.531 -3.117 1.00 129.89 288 ASP B N 1
ATOM 8671 C CA . ASP B 1 290 ? 54.312 0.845 -4.228 1.00 129.89 288 ASP B CA 1
ATOM 8672 C C . ASP B 1 290 ? 54.586 1.706 -5.484 1.00 129.89 288 ASP B C 1
ATOM 8673 O O . ASP B 1 290 ? 54.890 2.895 -5.377 1.00 129.89 288 ASP B O 1
ATOM 8678 N N . PRO B 1 291 ? 54.528 1.119 -6.689 1.00 196.32 289 PRO B N 1
ATOM 8679 C CA . PRO B 1 291 ? 54.792 1.969 -7.853 1.00 196.32 289 PRO B CA 1
ATOM 8680 C C . PRO B 1 291 ? 53.600 2.732 -8.449 1.00 196.32 289 PRO B C 1
ATOM 8681 O O . PRO B 1 291 ? 53.708 3.923 -8.728 1.00 196.32 289 PRO B O 1
ATOM 8685 N N . ASN B 1 292 ? 52.485 2.047 -8.689 1.00 110.41 290 ASN B N 1
ATOM 8686 C CA . ASN B 1 292 ? 51.310 2.702 -9.265 1.00 110.41 290 ASN B CA 1
ATOM 8687 C C . ASN B 1 292 ? 50.829 3.818 -8.361 1.00 110.41 290 ASN B C 1
ATOM 8688 O O . ASN B 1 292 ? 50.258 4.803 -8.833 1.00 110.41 290 ASN B O 1
ATOM 8693 N N . PHE B 1 293 ? 51.053 3.657 -7.058 1.00 95.62 291 PHE B N 1
ATOM 8694 C CA . PHE B 1 293 ? 50.663 4.681 -6.096 1.00 95.62 291 PHE B CA 1
ATOM 8695 C C . PHE B 1 293 ? 51.489 5.909 -6.386 1.00 95.62 291 PHE B C 1
ATOM 8696 O O . PHE B 1 293 ? 50.954 6.995 -6.593 1.00 95.62 291 PHE B O 1
ATOM 8704 N N . ASP B 1 294 ? 52.803 5.722 -6.400 1.00 97.56 292 ASP B N 1
ATOM 8705 C CA . ASP B 1 294 ? 53.707 6.808 -6.691 1.00 97.56 292 ASP B CA 1
ATOM 8706 C C . ASP B 1 294 ? 53.392 7.441 -8.044 1.00 97.56 292 ASP B C 1
ATOM 8707 O O . ASP B 1 294 ? 53.364 8.664 -8.141 1.00 97.56 292 ASP B O 1
ATOM 8712 N N . GLU B 1 295 ? 53.151 6.642 -9.086 1.00 94.56 293 GLU B N 1
ATOM 8713 C CA . GLU B 1 295 ? 52.818 7.242 -10.375 1.00 94.56 293 GLU B CA 1
ATOM 8714 C C . GLU B 1 295 ? 51.604 8.149 -10.137 1.00 94.56 293 GLU B C 1
ATOM 8715 O O . GLU B 1 295 ? 51.492 9.229 -10.721 1.00 94.56 293 GLU B O 1
ATOM 8721 N N . HIS B 1 296 ? 50.706 7.718 -9.253 1.00 84.20 294 HIS B N 1
ATOM 8722 C CA . HIS B 1 296 ? 49.515 8.497 -8.950 1.00 84.20 294 HIS B CA 1
ATOM 8723 C C . HIS B 1 296 ? 49.811 9.769 -8.187 1.00 84.20 294 HIS B C 1
ATOM 8724 O O . HIS B 1 296 ? 49.392 10.852 -8.619 1.00 84.20 294 HIS B O 1
ATOM 8731 N N . VAL B 1 297 ? 50.524 9.635 -7.063 1.00 77.88 295 VAL B N 1
ATOM 8732 C CA . VAL B 1 297 ? 50.883 10.772 -6.210 1.00 77.88 295 VAL B CA 1
ATOM 8733 C C . VAL B 1 297 ? 51.636 11.796 -7.006 1.00 77.88 295 VAL B C 1
ATOM 8734 O O . VAL B 1 297 ? 51.425 12.989 -6.854 1.00 77.88 295 VAL B O 1
ATOM 8738 N N . ALA B 1 298 ? 52.525 11.313 -7.857 1.00 68.85 296 ALA B N 1
ATOM 8739 C CA . ALA B 1 298 ? 53.295 12.188 -8.720 1.00 68.85 296 ALA B CA 1
ATOM 8740 C C . ALA B 1 298 ? 52.336 12.950 -9.626 1.00 68.85 296 ALA B C 1
ATOM 8741 O O . ALA B 1 298 ? 52.438 14.164 -9.747 1.00 68.85 296 ALA B O 1
ATOM 8743 N N . LYS B 1 299 ? 51.406 12.243 -10.267 1.00 77.15 297 LYS B N 1
ATOM 8744 C CA . LYS B 1 299 ? 50.455 12.915 -11.142 1.00 77.15 297 LYS B CA 1
ATOM 8745 C C . LYS B 1 299 ? 49.739 13.980 -10.331 1.00 77.15 297 LYS B C 1
ATOM 8746 O O . LYS B 1 299 ? 49.416 15.050 -10.850 1.00 77.15 297 LYS B O 1
ATOM 8748 N N . LEU B 1 300 ? 49.511 13.688 -9.056 1.00 71.75 298 LEU B N 1
ATOM 8749 C CA . LEU B 1 300 ? 48.837 14.630 -8.185 1.00 71.75 298 LEU B CA 1
ATOM 8750 C C . LEU B 1 300 ? 49.664 15.884 -8.033 1.00 71.75 298 LEU B C 1
ATOM 8751 O O . LEU B 1 300 ? 49.193 16.998 -8.236 1.00 71.75 298 LEU B O 1
ATOM 8756 N N . ILE B 1 301 ? 50.909 15.705 -7.652 1.00 65.33 299 ILE B N 1
ATOM 8757 C CA . ILE B 1 301 ? 51.778 16.844 -7.494 1.00 65.33 299 ILE B CA 1
ATOM 8758 C C . ILE B 1 301 ? 51.927 17.581 -8.828 1.00 65.33 299 ILE B C 1
ATOM 8759 O O . ILE B 1 301 ? 51.718 18.789 -8.915 1.00 65.33 299 ILE B O 1
ATOM 8764 N N . ASN B 1 302 ? 52.257 16.848 -9.878 1.00 82.87 300 ASN B N 1
ATOM 8765 C CA . ASN B 1 302 ? 52.435 17.457 -11.185 1.00 82.87 300 ASN B CA 1
ATOM 8766 C C . ASN B 1 302 ? 51.266 18.382 -11.495 1.00 82.87 300 ASN B C 1
ATOM 8767 O O . ASN B 1 302 ? 51.473 19.531 -11.899 1.00 82.87 300 ASN B O 1
ATOM 8772 N N . ALA B 1 303 ? 50.046 17.878 -11.274 1.00 75.03 301 ALA B N 1
ATOM 8773 C CA . ALA B 1 303 ? 48.801 18.621 -11.528 1.00 75.03 301 ALA B CA 1
ATOM 8774 C C . ALA B 1 303 ? 48.784 19.927 -10.778 1.00 75.03 301 ALA B C 1
ATOM 8775 O O . ALA B 1 303 ? 48.511 20.960 -11.362 1.00 75.03 301 ALA B O 1
ATOM 8777 N N . GLN B 1 304 ? 49.088 19.882 -9.485 1.00 76.45 302 GLN B N 1
ATOM 8778 C CA . GLN B 1 304 ? 49.128 21.085 -8.668 1.00 76.45 302 GLN B CA 1
ATOM 8779 C C . GLN B 1 304 ? 50.179 22.011 -9.233 1.00 76.45 302 GLN B C 1
ATOM 8780 O O . GLN B 1 304 ? 49.883 23.113 -9.668 1.00 76.45 302 GLN B O 1
ATOM 8786 N N . GLY B 1 305 ? 51.415 21.547 -9.234 1.00 72.98 303 GLY B N 1
ATOM 8787 C CA . GLY B 1 305 ? 52.502 22.358 -9.736 1.00 72.98 303 GLY B CA 1
ATOM 8788 C C . GLY B 1 305 ? 52.133 23.133 -10.978 1.00 72.98 303 GLY B C 1
ATOM 8789 O O . GLY B 1 305 ? 52.146 24.361 -10.979 1.00 72.98 303 GLY B O 1
ATOM 8790 N N . VAL B 1 306 ? 51.787 22.420 -12.040 1.00 83.96 304 VAL B N 1
ATOM 8791 C CA . VAL B 1 306 ? 51.425 23.070 -13.302 1.00 83.96 304 VAL B CA 1
ATOM 8792 C C . VAL B 1 306 ? 50.315 24.128 -13.147 1.00 83.96 304 VAL B C 1
ATOM 8793 O O . VAL B 1 306 ? 50.267 25.096 -13.906 1.00 83.96 304 VAL B O 1
ATOM 8797 N N . GLU B 1 307 ? 49.436 23.942 -12.160 1.00 84.87 305 GLU B N 1
ATOM 8798 C CA . GLU B 1 307 ? 48.358 24.892 -11.878 1.00 84.87 305 GLU B CA 1
ATOM 8799 C C . GLU B 1 307 ? 48.935 26.135 -11.211 1.00 84.87 305 GLU B C 1
ATOM 8800 O O . GLU B 1 307 ? 48.804 27.242 -11.726 1.00 84.87 305 GLU B O 1
ATOM 8806 N N . LEU B 1 308 ? 49.564 25.956 -10.055 1.00 78.68 306 LEU B N 1
ATOM 8807 C CA . LEU B 1 308 ? 50.163 27.080 -9.363 1.00 78.68 306 LEU B CA 1
ATOM 8808 C C . LEU B 1 308 ? 51.028 27.891 -10.319 1.00 78.68 306 LEU B C 1
ATOM 8809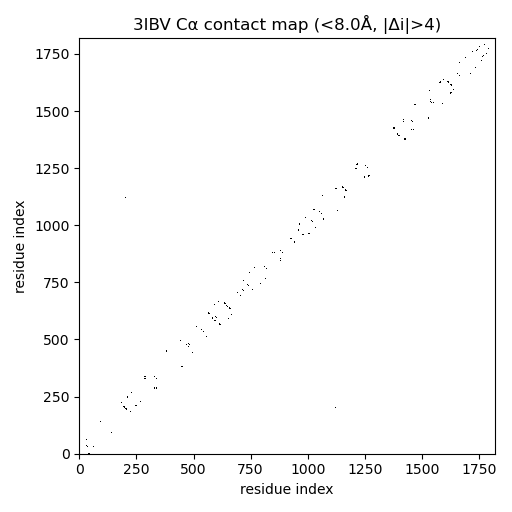 O O . LEU B 1 308 ? 50.945 29.117 -10.367 1.00 78.68 306 LEU B O 1
ATOM 8814 N N . VAL B 1 309 ? 51.868 27.215 -11.086 1.00 73.21 307 VAL B N 1
ATOM 8815 C CA . VAL B 1 309 ? 52.717 27.932 -12.018 1.00 73.21 307 VAL B CA 1
ATOM 8816 C C . VAL B 1 309 ? 51.901 28.635 -13.108 1.00 73.21 307 VAL B C 1
ATOM 8817 O O . VAL B 1 309 ? 52.177 29.789 -13.437 1.00 73.21 307 VAL B O 1
ATOM 8821 N N . ALA B 1 310 ? 50.912 27.950 -13.680 1.00 105.11 308 ALA B N 1
ATOM 8822 C CA . ALA B 1 310 ? 50.098 28.564 -14.723 1.00 105.11 308 ALA B CA 1
ATOM 8823 C C . ALA B 1 310 ? 49.429 29.811 -14.149 1.00 105.11 308 ALA B C 1
ATOM 8824 O O . ALA B 1 310 ? 49.215 30.799 -14.847 1.00 105.11 308 ALA B O 1
ATOM 8826 N N . ILE B 1 311 ? 49.124 29.773 -12.859 1.00 90.21 309 ILE B N 1
ATOM 8827 C CA . ILE B 1 311 ? 48.479 30.897 -12.196 1.00 90.21 309 ILE B CA 1
ATOM 8828 C C . ILE B 1 311 ? 49.377 32.096 -11.967 1.00 90.21 309 ILE B C 1
ATOM 8829 O O . ILE B 1 311 ? 48.967 33.226 -12.197 1.00 90.21 309 ILE B O 1
ATOM 8834 N N . LYS B 1 312 ? 50.595 31.860 -11.504 1.00 85.75 310 LYS B N 1
ATOM 8835 C CA . LYS B 1 312 ? 51.508 32.956 -11.259 1.00 85.75 310 LYS B CA 1
ATOM 8836 C C . LYS B 1 312 ? 51.822 33.796 -12.512 1.00 85.75 310 LYS B C 1
ATOM 8837 O O . LYS B 1 312 ? 52.313 34.910 -12.363 1.00 85.75 310 LYS B O 1
ATOM 8840 N N . SER B 1 313 ? 51.557 33.301 -13.728 1.00 136.26 311 SER B N 1
ATOM 8841 C CA . SER B 1 313 ? 51.860 34.107 -14.921 1.00 136.26 311 SER B CA 1
ATOM 8842 C C . SER B 1 313 ? 50.997 35.385 -15.047 1.00 136.26 311 SER B C 1
ATOM 8843 O O . SER B 1 313 ? 51.560 36.478 -15.178 1.00 136.26 311 SER B O 1
ATOM 8846 N N . ASP B 1 314 ? 49.663 35.290 -15.044 1.00 168.93 312 ASP B N 1
ATOM 8847 C CA . ASP B 1 314 ? 48.870 36.531 -15.078 1.00 168.93 312 ASP B CA 1
ATOM 8848 C C . ASP B 1 314 ? 48.557 36.869 -13.628 1.00 168.93 312 ASP B C 1
ATOM 8849 O O . ASP B 1 314 ? 47.699 36.259 -12.993 1.00 168.93 312 ASP B O 1
ATOM 8854 N N . PRO B 1 315 ? 49.272 37.864 -13.090 1.00 194.15 313 PRO B N 1
ATOM 8855 C CA . PRO B 1 315 ? 49.168 38.353 -11.719 1.00 194.15 313 PRO B CA 1
ATOM 8856 C C . PRO B 1 315 ? 48.070 39.374 -11.440 1.00 194.15 313 PRO B C 1
ATOM 8857 O O . PRO B 1 315 ? 47.645 39.519 -10.298 1.00 194.15 313 PRO B O 1
ATOM 8861 N N . SER B 1 316 ? 47.616 40.076 -12.475 1.00 147.45 314 SER B N 1
ATOM 8862 C CA . SER B 1 316 ? 46.582 41.098 -12.334 1.00 147.45 314 SER B CA 1
ATOM 8863 C C . SER B 1 316 ? 45.371 40.619 -11.559 1.00 147.45 314 SER B C 1
ATOM 8864 O O . SER B 1 316 ? 44.725 41.407 -10.865 1.00 147.45 314 SER B O 1
ATOM 8866 N N . GLU B 1 317 ? 45.060 39.334 -11.687 1.00 188.05 315 GLU B N 1
ATOM 8867 C CA . GLU B 1 317 ? 43.906 38.750 -11.011 1.00 188.05 315 GLU B CA 1
ATOM 8868 C C . GLU B 1 317 ? 43.933 38.948 -9.491 1.00 188.05 315 GLU B C 1
ATOM 8869 O O . GLU B 1 317 ? 42.975 39.466 -8.905 1.00 188.05 315 GLU B O 1
ATOM 8871 N N . LEU B 1 318 ? 45.035 38.537 -8.861 1.00 159.34 316 LEU B N 1
ATOM 8872 C CA . LEU B 1 318 ? 45.189 38.649 -7.413 1.00 159.34 316 LEU B CA 1
ATOM 8873 C C . LEU B 1 318 ? 46.317 39.580 -6.974 1.00 159.34 316 LEU B C 1
ATOM 8874 O O . LEU B 1 318 ? 47.232 39.878 -7.745 1.00 159.34 316 LEU B O 1
ATOM 8876 N N . SER B 1 319 ? 46.241 40.007 -5.714 1.00 148.93 317 SER B N 1
ATOM 8877 C CA . SER B 1 319 ? 47.207 40.922 -5.109 1.00 148.93 317 SER B CA 1
ATOM 8878 C C . SER B 1 319 ? 48.348 40.193 -4.395 1.00 148.93 317 SER B C 1
ATOM 8879 O O . SER B 1 319 ? 48.285 38.982 -4.194 1.00 148.93 317 SER B O 1
ATOM 8882 N N . PRO B 1 320 ? 49.405 40.928 -3.994 1.00 175.90 318 PRO B N 1
ATOM 8883 C CA . PRO B 1 320 ? 50.541 40.302 -3.316 1.00 175.90 318 PRO B CA 1
ATOM 8884 C C . PRO B 1 320 ? 50.212 39.338 -2.173 1.00 175.90 318 PRO B C 1
ATOM 8885 O O . PRO B 1 320 ? 51.069 38.544 -1.790 1.00 175.90 318 PRO B O 1
ATOM 8889 N N . GLU B 1 321 ? 49.000 39.396 -1.619 1.00 157.73 319 GLU B N 1
ATOM 8890 C CA . GLU B 1 321 ? 48.636 38.476 -0.534 1.00 157.73 319 GLU B CA 1
ATOM 8891 C C . GLU B 1 321 ? 48.443 37.063 -1.094 1.00 157.73 319 GLU B C 1
ATOM 8892 O O . GLU B 1 321 ? 49.043 36.099 -0.608 1.00 157.73 319 GLU B O 1
ATOM 8894 N N . LEU B 1 322 ? 47.601 36.945 -2.115 1.00 103.97 320 LEU B N 1
ATOM 8895 C CA . LEU B 1 322 ? 47.366 35.660 -2.762 1.00 103.97 320 LEU B CA 1
ATOM 8896 C C . LEU B 1 322 ? 48.548 35.408 -3.690 1.00 103.97 320 LEU B C 1
ATOM 8897 O O . LEU B 1 322 ? 48.870 34.269 -4.037 1.00 103.97 320 LEU B O 1
ATOM 8902 N N . LYS B 1 323 ? 49.194 36.497 -4.087 1.00 90.94 321 LYS B N 1
ATOM 8903 C CA . LYS B 1 323 ? 50.355 36.436 -4.961 1.00 90.94 321 LYS B CA 1
ATOM 8904 C C . LYS B 1 323 ? 51.471 35.725 -4.208 1.00 90.94 321 LYS B C 1
ATOM 8905 O O . LYS B 1 323 ? 52.242 34.969 -4.793 1.00 90.94 321 LYS B O 1
ATOM 8908 N N . GLU B 1 324 ? 51.539 35.971 -2.900 1.00 125.28 322 GLU B N 1
ATOM 8909 C CA . GLU B 1 324 ? 52.542 35.355 -2.032 1.00 125.28 322 GLU B CA 1
ATOM 8910 C C . GLU B 1 324 ? 52.127 33.917 -1.814 1.00 125.28 322 GLU B C 1
ATOM 8911 O O . GLU B 1 324 ? 52.878 32.988 -2.123 1.00 125.28 322 GLU B O 1
ATOM 8913 N N . ASN B 1 325 ? 50.928 33.748 -1.263 1.00 124.20 323 ASN B N 1
ATOM 8914 C CA . ASN B 1 325 ? 50.367 32.428 -1.013 1.00 124.20 323 ASN B CA 1
ATOM 8915 C C . ASN B 1 325 ? 50.727 31.490 -2.158 1.00 124.20 323 ASN B C 1
ATOM 8916 O O . ASN B 1 325 ? 51.341 30.451 -1.945 1.00 124.20 323 ASN B O 1
ATOM 8921 N N . CYS B 1 326 ? 50.355 31.870 -3.375 1.00 135.99 324 CYS B N 1
ATOM 8922 C CA . CYS B 1 326 ? 50.651 31.056 -4.544 1.00 135.99 324 CYS B CA 1
ATOM 8923 C C . CYS B 1 326 ? 52.110 30.576 -4.542 1.00 135.99 324 CYS B C 1
ATOM 8924 O O . CYS B 1 326 ? 52.360 29.374 -4.605 1.00 135.99 324 CYS B O 1
ATOM 8927 N N . SER B 1 327 ? 53.067 31.500 -4.437 1.00 87.84 325 SER B N 1
ATOM 8928 C CA . SER B 1 327 ? 54.496 31.138 -4.453 1.00 87.84 325 SER B CA 1
ATOM 8929 C C . SER B 1 327 ? 54.916 30.262 -3.286 1.00 87.84 325 SER B C 1
ATOM 8930 O O . SER B 1 327 ? 55.887 29.505 -3.371 1.00 87.84 325 SER B O 1
ATOM 8933 N N . PHE B 1 328 ? 54.181 30.374 -2.193 1.00 88.37 326 PHE B N 1
ATOM 8934 C CA . PHE B 1 328 ? 54.473 29.589 -1.011 1.00 88.37 326 PHE B CA 1
ATOM 8935 C C . PHE B 1 328 ? 54.069 28.148 -1.280 1.00 88.37 326 PHE B C 1
ATOM 8936 O O . PHE B 1 328 ? 54.858 27.220 -1.115 1.00 88.37 326 PHE B O 1
ATOM 8944 N N . GLN B 1 329 ? 52.830 27.959 -1.696 1.00 82.40 327 GLN B N 1
ATOM 8945 C CA . GLN B 1 329 ? 52.375 26.624 -1.990 1.00 82.40 327 GLN B CA 1
ATOM 8946 C C . GLN B 1 329 ? 53.316 26.012 -3.005 1.00 82.40 327 GLN B C 1
ATOM 8947 O O . GLN B 1 329 ? 53.711 24.862 -2.872 1.00 82.40 327 GLN B O 1
ATOM 8953 N N . LEU B 1 330 ? 53.677 26.778 -4.026 1.00 68.10 328 LEU B N 1
ATOM 8954 C CA . LEU B 1 330 ? 54.569 26.250 -5.059 1.00 68.10 328 LEU B CA 1
ATOM 8955 C C . LEU B 1 330 ? 55.854 25.723 -4.408 1.00 68.10 328 LEU B C 1
ATOM 8956 O O . LEU B 1 330 ? 56.271 24.583 -4.614 1.00 68.10 328 LEU B O 1
ATOM 8961 N N . TYR B 1 331 ? 56.476 26.575 -3.614 1.00 77.18 329 TYR B N 1
ATOM 8962 C CA . TYR B 1 331 ? 57.702 26.237 -2.926 1.00 77.18 329 TYR B CA 1
ATOM 8963 C C . TYR B 1 331 ? 57.597 24.915 -2.157 1.00 77.18 329 TYR B C 1
ATOM 8964 O O . TYR B 1 331 ? 58.460 24.041 -2.302 1.00 77.18 329 TYR B O 1
ATOM 8973 N N . ASN B 1 332 ? 56.539 24.767 -1.354 1.00 88.86 330 ASN B N 1
ATOM 8974 C CA . ASN B 1 332 ? 56.336 23.556 -0.545 1.00 88.86 330 ASN B CA 1
ATOM 8975 C C . ASN B 1 332 ? 56.223 22.251 -1.324 1.00 88.86 330 ASN B C 1
ATOM 8976 O O . ASN B 1 332 ? 56.233 21.161 -0.739 1.00 88.86 330 ASN B O 1
ATOM 8981 N N . LEU B 1 333 ? 56.114 22.373 -2.640 1.00 60.25 331 LEU B N 1
ATOM 8982 C CA . LEU B 1 333 ? 56.003 21.220 -3.502 1.00 60.25 331 LEU B CA 1
ATOM 8983 C C . LEU B 1 333 ? 57.355 20.931 -4.111 1.00 60.25 331 LEU B C 1
ATOM 8984 O O . LEU B 1 333 ? 57.501 20.004 -4.908 1.00 60.25 331 LEU B O 1
ATOM 8989 N N . PHE B 1 334 ? 58.355 21.732 -3.788 1.00 78.46 332 PHE B N 1
ATOM 8990 C CA . PHE B 1 334 ? 59.643 21.464 -4.386 1.00 78.46 332 PHE B CA 1
ATOM 8991 C C . PHE B 1 334 ? 60.240 20.153 -3.925 1.00 78.46 332 PHE B C 1
ATOM 8992 O O . PHE B 1 334 ? 60.763 19.388 -4.744 1.00 78.46 332 PHE B O 1
ATOM 9000 N N . PRO B 1 335 ? 60.131 19.841 -2.617 1.00 106.08 333 PRO B N 1
ATOM 9001 C CA . PRO B 1 335 ? 60.720 18.578 -2.165 1.00 106.08 333 PRO B CA 1
ATOM 9002 C C . PRO B 1 335 ? 60.132 17.370 -2.874 1.00 106.08 333 PRO B C 1
ATOM 9003 O O . PRO B 1 335 ? 60.832 16.393 -3.127 1.00 106.08 333 PRO B O 1
ATOM 9007 N N . TYR B 1 336 ? 58.844 17.457 -3.190 1.00 65.81 334 TYR B N 1
ATOM 9008 C CA . TYR B 1 336 ? 58.109 16.398 -3.874 1.00 65.81 334 TYR B CA 1
ATOM 9009 C C . TYR B 1 336 ? 58.457 16.362 -5.352 1.00 65.81 334 TYR B C 1
ATOM 9010 O O . TYR B 1 336 ? 58.644 15.305 -5.921 1.00 65.81 334 TYR B O 1
ATOM 9019 N N . LEU B 1 337 ? 58.542 17.522 -5.979 1.00 98.56 335 LEU B N 1
ATOM 9020 C CA . LEU B 1 337 ? 58.894 17.568 -7.382 1.00 98.56 335 LEU B CA 1
ATOM 9021 C C . LEU B 1 337 ? 60.196 16.801 -7.593 1.00 98.56 335 LEU B C 1
ATOM 9022 O O . LEU B 1 337 ? 60.396 16.158 -8.628 1.00 98.56 335 LEU B O 1
ATOM 9027 N N . ILE B 1 338 ? 61.070 16.865 -6.594 1.00 84.88 336 ILE B N 1
ATOM 9028 C CA . ILE B 1 338 ? 62.367 16.202 -6.646 1.00 84.88 336 ILE B CA 1
ATOM 9029 C C . ILE B 1 338 ? 62.267 14.729 -6.282 1.00 84.88 336 ILE B C 1
ATOM 9030 O O . ILE B 1 338 ? 62.718 13.842 -7.007 1.00 84.88 336 ILE B O 1
ATOM 9035 N N . ARG B 1 339 ? 61.688 14.494 -5.119 1.00 82.98 337 ARG B N 1
ATOM 9036 C CA . ARG B 1 339 ? 61.492 13.161 -4.588 1.00 82.98 337 ARG B CA 1
ATOM 9037 C C . ARG B 1 339 ? 60.894 12.198 -5.639 1.00 82.98 337 ARG B C 1
ATOM 9038 O O . ARG B 1 339 ? 61.076 10.982 -5.560 1.00 82.98 337 ARG B O 1
ATOM 9046 N N . TYR B 1 340 ? 60.221 12.744 -6.647 1.00 74.04 338 TYR B N 1
ATOM 9047 C CA . TYR B 1 340 ? 59.607 11.932 -7.691 1.00 74.04 338 TYR B CA 1
ATOM 9048 C C . TYR B 1 340 ? 60.371 12.026 -8.990 1.00 74.04 338 TYR B C 1
ATOM 9049 O O . TYR B 1 340 ? 60.365 11.099 -9.793 1.00 74.04 338 TYR B O 1
ATOM 9058 N N . LEU B 1 341 ? 61.011 13.164 -9.215 1.00 108.25 339 LEU B N 1
ATOM 9059 C CA . LEU B 1 341 ? 61.773 13.338 -10.437 1.00 108.25 339 LEU B CA 1
ATOM 9060 C C . LEU B 1 341 ? 62.936 12.386 -10.386 1.00 108.25 339 LEU B C 1
ATOM 9061 O O . LEU B 1 341 ? 63.351 11.839 -11.397 1.00 108.25 339 LEU B O 1
ATOM 9066 N N . SER B 1 342 ? 63.459 12.195 -9.185 1.00 83.66 340 SER B N 1
ATOM 9067 C CA . SER B 1 342 ? 64.594 11.311 -8.967 1.00 83.66 340 SER B CA 1
ATOM 9068 C C . SER B 1 342 ? 64.160 9.890 -8.621 1.00 83.66 340 SER B C 1
ATOM 9069 O O . SER B 1 342 ? 64.851 9.192 -7.883 1.00 83.66 340 SER B O 1
ATOM 9072 N N . ASP B 1 343 ? 63.020 9.456 -9.143 1.00 75.05 341 ASP B N 1
ATOM 9073 C CA . ASP B 1 343 ? 62.539 8.126 -8.819 1.00 75.05 341 ASP B CA 1
ATOM 9074 C C . ASP B 1 343 ? 63.280 7.183 -9.720 1.00 75.05 341 ASP B C 1
ATOM 9075 O O . ASP B 1 343 ? 63.762 7.600 -10.772 1.00 75.05 341 ASP B O 1
ATOM 9080 N N . ASP B 1 344 ? 63.381 5.926 -9.289 1.00 93.02 342 ASP B N 1
ATOM 9081 C CA . ASP B 1 344 ? 64.052 4.871 -10.049 1.00 93.02 342 ASP B CA 1
ATOM 9082 C C . ASP B 1 344 ? 63.203 4.429 -11.269 1.00 93.02 342 ASP B C 1
ATOM 9083 O O . ASP B 1 344 ? 63.746 3.990 -12.287 1.00 93.02 342 ASP B O 1
ATOM 9088 N N . TYR B 1 345 ? 61.878 4.548 -11.172 1.00 85.72 343 TYR B N 1
ATOM 9089 C CA . TYR B 1 345 ? 61.006 4.116 -12.262 1.00 85.72 343 TYR B CA 1
ATOM 9090 C C . TYR B 1 345 ? 60.745 5.211 -13.287 1.00 85.72 343 TYR B C 1
ATOM 9091 O O . TYR B 1 345 ? 60.009 6.160 -13.027 1.00 85.72 343 TYR B O 1
ATOM 9100 N N . ASP B 1 346 ? 61.342 5.077 -14.461 1.00 118.50 344 ASP B N 1
ATOM 9101 C CA . ASP B 1 346 ? 61.134 6.074 -15.497 1.00 118.50 344 ASP B CA 1
ATOM 9102 C C . ASP B 1 346 ? 59.679 6.574 -15.536 1.00 118.50 344 ASP B C 1
ATOM 9103 O O . ASP B 1 346 ? 59.443 7.768 -15.679 1.00 118.50 344 ASP B O 1
ATOM 9108 N N . GLU B 1 347 ? 58.703 5.686 -15.366 1.00 115.31 345 GLU B N 1
ATOM 9109 C CA . GLU B 1 347 ? 57.304 6.114 -15.421 1.00 115.31 345 GLU B CA 1
ATOM 9110 C C . GLU B 1 347 ? 56.879 7.006 -14.248 1.00 115.31 345 GLU B C 1
ATOM 9111 O O . GLU B 1 347 ? 56.004 7.850 -14.403 1.00 115.31 345 GLU B O 1
ATOM 9113 N N . THR B 1 348 ? 57.482 6.830 -13.080 1.00 70.24 346 THR B N 1
ATOM 9114 C CA . THR B 1 348 ? 57.137 7.687 -11.944 1.00 70.24 346 THR B CA 1
ATOM 9115 C C . THR B 1 348 ? 57.842 9.018 -12.155 1.00 70.24 346 THR B C 1
ATOM 9116 O O . THR B 1 348 ? 57.292 10.095 -11.931 1.00 70.24 346 THR B O 1
ATOM 9120 N N . SER B 1 349 ? 59.084 8.943 -12.595 1.00 81.08 347 SER B N 1
ATOM 9121 C CA . SER B 1 349 ? 59.836 10.158 -12.777 1.00 81.08 347 SER B CA 1
ATOM 9122 C C . SER B 1 349 ? 59.200 11.021 -13.848 1.00 81.08 347 SER B C 1
ATOM 9123 O O . SER B 1 349 ? 58.976 12.214 -13.648 1.00 81.08 347 SER B O 1
ATOM 9126 N N . THR B 1 350 ? 58.875 10.399 -14.974 1.00 81.03 348 THR B N 1
ATOM 9127 C CA . THR B 1 350 ? 58.314 11.106 -16.124 1.00 81.03 348 THR B CA 1
ATOM 9128 C C . THR B 1 350 ? 57.006 11.809 -15.875 1.00 81.03 348 THR B C 1
ATOM 9129 O O . THR B 1 350 ? 56.668 12.773 -16.570 1.00 81.03 348 THR B O 1
ATOM 9133 N N . ALA B 1 351 ? 56.264 11.334 -14.884 1.00 112.30 349 ALA B N 1
ATOM 9134 C CA . ALA B 1 351 ? 54.967 11.927 -14.602 1.00 112.30 349 ALA B CA 1
ATOM 9135 C C . ALA B 1 351 ? 55.052 13.354 -14.107 1.00 112.30 349 ALA B C 1
ATOM 9136 O O . ALA B 1 351 ? 54.050 14.071 -14.100 1.00 112.30 349 ALA B O 1
ATOM 9138 N N . VAL B 1 352 ? 56.244 13.775 -13.700 1.00 75.73 350 VAL B N 1
ATOM 9139 C CA . VAL B 1 352 ? 56.412 15.137 -13.194 1.00 75.73 350 VAL B CA 1
ATOM 9140 C C . VAL B 1 352 ? 57.096 16.105 -14.172 1.00 75.73 350 VAL B C 1
ATOM 9141 O O . VAL B 1 352 ? 57.121 17.308 -13.959 1.00 75.73 350 VAL B O 1
ATOM 9145 N N . PHE B 1 353 ? 57.617 15.584 -15.268 1.00 92.87 351 PHE B N 1
ATOM 9146 C CA . PHE B 1 353 ? 58.270 16.430 -16.250 1.00 92.87 351 PHE B CA 1
ATOM 9147 C C . PHE B 1 353 ? 57.536 17.717 -16.600 1.00 92.87 351 PHE B C 1
ATOM 9148 O O . PHE B 1 353 ? 58.133 18.788 -16.569 1.00 92.87 351 PHE B O 1
ATOM 9156 N N . PRO B 1 354 ? 56.237 17.641 -16.930 1.00 70.30 352 PRO B N 1
ATOM 9157 C CA . PRO B 1 354 ? 55.484 18.858 -17.278 1.00 70.30 352 PRO B CA 1
ATOM 9158 C C . PRO B 1 354 ? 55.728 19.983 -16.279 1.00 70.30 352 PRO B C 1
ATOM 9159 O O . PRO B 1 354 ? 56.257 21.040 -16.614 1.00 70.30 352 PRO B O 1
ATOM 9163 N N . PHE B 1 355 ? 55.327 19.729 -15.044 1.00 73.83 353 PHE B N 1
ATOM 9164 C CA . PHE B 1 355 ? 55.497 20.676 -13.963 1.00 73.83 353 PHE B CA 1
ATOM 9165 C C . PHE B 1 355 ? 56.955 21.132 -13.927 1.00 73.83 353 PHE B C 1
ATOM 9166 O O . PHE B 1 355 ? 57.245 22.323 -13.954 1.00 73.83 353 PHE B O 1
ATOM 9174 N N . LEU B 1 356 ? 57.883 20.193 -13.895 1.00 78.31 354 LEU B N 1
ATOM 9175 C CA . LEU B 1 356 ? 59.272 20.600 -13.873 1.00 78.31 354 LEU B CA 1
ATOM 9176 C C . LEU B 1 356 ? 59.511 21.604 -15.002 1.00 78.31 354 LEU B C 1
ATOM 9177 O O . LEU B 1 356 ? 60.036 22.693 -14.789 1.00 78.31 354 LEU B O 1
ATOM 9182 N N . SER B 1 357 ? 59.097 21.233 -16.202 1.00 89.82 355 SER B N 1
ATOM 9183 C CA . SER B 1 357 ? 59.288 22.074 -17.364 1.00 89.82 355 SER B CA 1
ATOM 9184 C C . SER B 1 357 ? 58.603 23.413 -17.211 1.00 89.82 355 SER B C 1
ATOM 9185 O O . SER B 1 357 ? 59.225 24.453 -17.381 1.00 89.82 355 SER B O 1
ATOM 9188 N N . ASP B 1 358 ? 57.312 23.389 -16.916 1.00 70.70 356 ASP B N 1
ATOM 9189 C CA . ASP B 1 358 ? 56.558 24.625 -16.731 1.00 70.70 356 ASP B CA 1
ATOM 9190 C C . ASP B 1 358 ? 57.282 25.569 -15.755 1.00 70.70 356 ASP B C 1
ATOM 9191 O O . ASP B 1 358 ? 57.339 26.787 -15.972 1.00 70.70 356 ASP B O 1
ATOM 9196 N N . LEU B 1 359 ? 57.854 24.983 -14.702 1.00 76.26 357 LEU B N 1
ATOM 9197 C CA . LEU B 1 359 ? 58.543 25.718 -13.652 1.00 76.26 357 LEU B CA 1
ATOM 9198 C C . LEU B 1 359 ? 59.869 26.332 -14.033 1.00 76.26 357 LEU B C 1
ATOM 9199 O O . LEU B 1 359 ? 60.114 27.489 -13.752 1.00 76.26 357 LEU B O 1
ATOM 9204 N N . LEU B 1 360 ? 60.752 25.556 -14.635 1.00 69.84 358 LEU B N 1
ATOM 9205 C CA . LEU B 1 360 ? 62.048 26.096 -15.009 1.00 69.84 358 LEU B CA 1
ATOM 9206 C C . LEU B 1 360 ? 61.843 27.220 -15.996 1.00 69.84 358 LEU B C 1
ATOM 9207 O O . LEU B 1 360 ? 62.698 28.097 -16.130 1.00 69.84 358 LEU B O 1
ATOM 9212 N N . VAL B 1 361 ? 60.709 27.180 -16.694 1.00 99.07 359 VAL B N 1
ATOM 9213 C CA . VAL B 1 361 ? 60.370 28.196 -17.683 1.00 99.07 359 VAL B CA 1
ATOM 9214 C C . VAL B 1 361 ? 59.958 29.502 -17.009 1.00 99.07 359 VAL B C 1
ATOM 9215 O O . VAL B 1 361 ? 60.244 30.592 -17.500 1.00 99.07 359 VAL B O 1
ATOM 9219 N N . SER B 1 362 ? 59.283 29.404 -15.877 1.00 90.01 360 SER B N 1
ATOM 9220 C CA . SER B 1 362 ? 58.894 30.620 -15.182 1.00 90.01 360 SER B CA 1
ATOM 9221 C C . SER B 1 362 ? 60.120 31.101 -14.427 1.00 90.01 360 SER B C 1
ATOM 9222 O O . SER B 1 362 ? 60.251 32.280 -14.121 1.00 90.01 360 SER B O 1
ATOM 9225 N N . LEU B 1 363 ? 61.013 30.172 -14.112 1.00 92.12 361 LEU B N 1
ATOM 9226 C CA . LEU B 1 363 ? 62.215 30.528 -13.395 1.00 92.12 361 LEU B CA 1
ATOM 9227 C C . LEU B 1 363 ? 63.177 31.218 -14.346 1.00 92.12 361 LEU B C 1
ATOM 9228 O O . LEU B 1 363 ? 63.902 32.128 -13.952 1.00 92.12 361 LEU B O 1
ATOM 9233 N N . ARG B 1 364 ? 63.189 30.798 -15.605 1.00 121.38 362 ARG B N 1
ATOM 9234 C CA . ARG B 1 364 ? 64.085 31.428 -16.562 1.00 121.38 362 ARG B CA 1
ATOM 9235 C C . ARG B 1 364 ? 63.636 32.865 -16.739 1.00 121.38 362 ARG B C 1
ATOM 9236 O O . ARG B 1 364 ? 64.462 33.749 -16.899 1.00 121.38 362 ARG B O 1
ATOM 9239 N N . LYS B 1 365 ? 62.326 33.096 -16.692 1.00 150.92 363 LYS B N 1
ATOM 9240 C CA . LYS B 1 365 ? 61.776 34.437 -16.866 1.00 150.92 363 LYS B CA 1
ATOM 9241 C C . LYS B 1 365 ? 61.913 35.323 -15.629 1.00 150.92 363 LYS B C 1
ATOM 9242 O O . LYS B 1 365 ? 61.770 36.540 -15.714 1.00 150.92 363 LYS B O 1
ATOM 9244 N N . GLU B 1 366 ? 62.180 34.717 -14.479 1.00 139.77 364 GLU B N 1
ATOM 9245 C CA . GLU B 1 366 ? 62.335 35.483 -13.246 1.00 139.77 364 GLU B CA 1
ATOM 9246 C C . GLU B 1 366 ? 63.808 35.815 -12.980 1.00 139.77 364 GLU B C 1
ATOM 9247 O O . GLU B 1 366 ? 64.107 36.733 -12.219 1.00 139.77 364 GLU B O 1
ATOM 9249 N N . SER B 1 367 ? 64.727 35.075 -13.601 1.00 170.82 365 SER B N 1
ATOM 9250 C CA . SER B 1 367 ? 66.154 35.331 -13.411 1.00 170.82 365 SER B CA 1
ATOM 9251 C C . SER B 1 367 ? 66.504 36.629 -14.118 1.00 170.82 365 SER B C 1
ATOM 9252 O O . SER B 1 367 ? 67.407 36.666 -14.954 1.00 170.82 365 SER B O 1
ATOM 9255 N N . SER B 1 368 ? 65.772 37.686 -13.776 1.00 200.65 366 SER B N 1
ATOM 9256 C CA . SER B 1 368 ? 65.968 39.014 -14.353 1.00 200.65 366 SER B CA 1
ATOM 9257 C C . SER B 1 368 ? 67.203 39.725 -13.797 1.00 200.65 366 SER B C 1
ATOM 9258 O O . SER B 1 368 ? 67.818 40.540 -14.488 1.00 200.65 366 SER B O 1
ATOM 9261 N N . SER B 1 369 ? 67.557 39.422 -12.549 1.00 200.65 367 SER B N 1
ATOM 9262 C CA . SER B 1 369 ? 68.709 40.045 -11.896 1.00 200.65 367 SER B CA 1
ATOM 9263 C C . SER B 1 369 ? 69.836 39.043 -11.666 1.00 200.65 367 SER B C 1
ATOM 9264 O O . SER B 1 369 ? 70.962 39.415 -11.333 1.00 200.65 367 SER B O 1
ATOM 9267 N N . LYS B 1 370 ? 69.514 37.770 -11.851 1.00 200.65 368 LYS B N 1
ATOM 9268 C CA . LYS B 1 370 ? 70.461 36.682 -11.661 1.00 200.65 368 LYS B CA 1
ATOM 9269 C C . LYS B 1 370 ? 70.962 36.646 -10.214 1.00 200.65 368 LYS B C 1
ATOM 9270 O O . LYS B 1 370 ? 72.081 36.215 -9.925 1.00 200.65 368 LYS B O 1
ATOM 9276 N N . GLU B 1 371 ? 70.124 37.123 -9.302 1.00 200.65 369 GLU B N 1
ATOM 9277 C CA . GLU B 1 371 ? 70.457 37.091 -7.883 1.00 200.65 369 GLU B CA 1
ATOM 9278 C C . GLU B 1 371 ? 69.905 35.768 -7.368 1.00 200.65 369 GLU B C 1
ATOM 9279 O O . GLU B 1 371 ? 68.699 35.536 -7.437 1.00 200.65 369 GLU B O 1
ATOM 9285 N N . LEU B 1 372 ? 70.759 34.892 -6.858 1.00 200.65 370 LEU B N 1
ATOM 9286 C CA . LEU B 1 372 ? 70.246 33.626 -6.352 1.00 200.65 370 LEU B CA 1
ATOM 9287 C C . LEU B 1 372 ? 70.143 33.596 -4.842 1.00 200.65 370 LEU B C 1
ATOM 9288 O O . LEU B 1 372 ? 71.082 33.966 -4.132 1.00 200.65 370 LEU B O 1
ATOM 9293 N N . SER B 1 373 ? 68.985 33.152 -4.363 1.00 140.58 371 SER B N 1
ATOM 9294 C CA . SER B 1 373 ? 68.729 33.059 -2.939 1.00 140.58 371 SER B CA 1
ATOM 9295 C C . SER B 1 373 ? 68.797 31.598 -2.553 1.00 140.58 371 SER B C 1
ATOM 9296 O O . SER B 1 373 ? 68.386 30.733 -3.320 1.00 140.58 371 SER B O 1
ATOM 9299 N N . ALA B 1 374 ? 69.312 31.338 -1.359 1.00 115.06 372 ALA B N 1
ATOM 9300 C CA . ALA B 1 374 ? 69.472 29.987 -0.839 1.00 115.06 372 ALA B CA 1
ATOM 9301 C C . ALA B 1 374 ? 68.446 28.972 -1.305 1.00 115.06 372 ALA B C 1
ATOM 9302 O O . ALA B 1 374 ? 68.803 27.904 -1.821 1.00 115.06 372 ALA B O 1
ATOM 9304 N N . SER B 1 375 ? 67.171 29.275 -1.104 1.00 100.03 373 SER B N 1
ATOM 9305 C CA . SER B 1 375 ? 66.181 28.315 -1.512 1.00 100.03 373 SER B CA 1
ATOM 9306 C C . SER B 1 375 ? 66.404 27.848 -2.948 1.00 100.03 373 SER B C 1
ATOM 9307 O O . SER B 1 375 ? 66.218 26.668 -3.248 1.00 100.03 373 SER B O 1
ATOM 9310 N N . LEU B 1 376 ? 66.842 28.759 -3.820 1.00 60.65 374 LEU B N 1
ATOM 9311 C CA . LEU B 1 376 ? 67.055 28.442 -5.229 1.00 60.65 374 LEU B CA 1
ATOM 9312 C C . LEU B 1 376 ? 68.351 27.798 -5.597 1.00 60.65 374 LEU B C 1
ATOM 9313 O O . LEU B 1 376 ? 68.363 26.954 -6.489 1.00 90.44 374 LEU B O 1
ATOM 9318 N N . LYS B 1 377 ? 69.450 28.173 -4.962 1.00 84.55 375 LYS B N 1
ATOM 9319 C CA . LYS B 1 377 ? 70.692 27.502 -5.328 1.00 84.55 375 LYS B CA 1
ATOM 9320 C C . LYS B 1 377 ? 70.567 26.014 -4.875 1.00 84.55 375 LYS B C 1
ATOM 9321 O O . LYS B 1 377 ? 70.756 25.077 -5.671 1.00 84.55 375 LYS B O 1
ATOM 9327 N N . GLU B 1 378 ? 70.199 25.809 -3.609 1.00 124.65 376 GLU B N 1
ATOM 9328 C CA . GLU B 1 378 ? 70.032 24.463 -3.059 1.00 124.65 376 GLU B CA 1
ATOM 9329 C C . GLU B 1 378 ? 68.977 23.688 -3.842 1.00 124.65 376 GLU B C 1
ATOM 9330 O O . GLU B 1 378 ? 69.086 22.470 -4.003 1.00 124.65 376 GLU B O 1
ATOM 9336 N N . PHE B 1 379 ? 67.957 24.394 -4.328 1.00 79.55 377 PHE B N 1
ATOM 9337 C CA . PHE B 1 379 ? 66.890 23.759 -5.095 1.00 79.55 377 PHE B CA 1
ATOM 9338 C C . PHE B 1 379 ? 67.404 23.263 -6.432 1.00 79.55 377 PHE B C 1
ATOM 9339 O O . PHE B 1 379 ? 67.243 22.093 -6.767 1.00 79.55 377 PHE B O 1
ATOM 9347 N N . LEU B 1 380 ? 68.041 24.148 -7.186 1.00 71.82 378 LEU B N 1
ATOM 9348 C CA . LEU B 1 380 ? 68.566 23.794 -8.500 1.00 71.82 378 LEU B CA 1
ATOM 9349 C C . LEU B 1 380 ? 69.625 22.721 -8.461 1.00 71.82 378 LEU B C 1
ATOM 9350 O O . LEU B 1 380 ? 69.827 22.017 -9.448 1.00 71.82 378 LEU B O 1
ATOM 9355 N N . LYS B 1 381 ? 70.340 22.617 -7.347 1.00 81.43 379 LYS B N 1
ATOM 9356 C CA . LYS B 1 381 ? 71.342 21.574 -7.251 1.00 81.43 379 LYS B CA 1
ATOM 9357 C C . LYS B 1 381 ? 70.531 20.291 -7.122 1.00 81.43 379 LYS B C 1
ATOM 9358 O O . LYS B 1 381 ? 70.658 19.361 -7.928 1.00 81.43 379 LYS B O 1
ATOM 9364 N N . SER B 1 382 ? 69.663 20.277 -6.120 1.00 84.93 380 SER B N 1
ATOM 9365 C CA . SER B 1 382 ? 68.804 19.141 -5.872 1.00 84.93 380 SER B CA 1
ATOM 9366 C C . SER B 1 382 ? 68.229 18.664 -7.189 1.00 84.93 380 SER B C 1
ATOM 9367 O O . SER B 1 382 ? 68.193 17.469 -7.474 1.00 84.93 380 SER B O 1
ATOM 9370 N N . LEU B 1 383 ? 67.806 19.616 -8.001 1.00 71.87 381 LEU B N 1
ATOM 9371 C CA . LEU B 1 383 ? 67.230 19.321 -9.298 1.00 71.87 381 LEU B CA 1
ATOM 9372 C C . LEU B 1 383 ? 68.207 18.665 -10.266 1.00 71.87 381 LEU B C 1
ATOM 9373 O O . LEU B 1 383 ? 67.827 17.789 -11.041 1.00 71.87 381 LEU B O 1
ATOM 9378 N N . LEU B 1 384 ? 69.465 19.080 -10.242 1.00 68.74 382 LEU B N 1
ATOM 9379 C CA . LEU B 1 384 ? 70.423 18.461 -11.131 1.00 68.74 382 LEU B CA 1
ATOM 9380 C C . LEU B 1 384 ? 70.776 17.077 -10.621 1.00 68.74 382 LEU B C 1
ATOM 9381 O O . LEU B 1 384 ? 70.945 16.159 -11.423 1.00 68.74 382 LEU B O 1
ATOM 9386 N N . GLU B 1 385 ? 70.908 16.920 -9.299 1.00 89.69 383 GLU B N 1
ATOM 9387 C CA . GLU B 1 385 ? 71.209 15.607 -8.729 1.00 89.69 383 GLU B CA 1
ATOM 9388 C C . GLU B 1 385 ? 70.231 14.681 -9.401 1.00 89.69 383 GLU B C 1
ATOM 9389 O O . GLU B 1 385 ? 70.601 13.633 -9.931 1.00 89.69 383 GLU B O 1
ATOM 9395 N N . ALA B 1 386 ? 68.972 15.108 -9.380 1.00 77.83 384 ALA B N 1
ATOM 9396 C CA . ALA B 1 386 ? 67.888 14.363 -9.978 1.00 77.83 384 ALA B CA 1
ATOM 9397 C C . ALA B 1 386 ? 68.009 14.251 -11.498 1.00 77.83 384 ALA B C 1
ATOM 9398 O O . ALA B 1 386 ? 67.972 13.145 -12.022 1.00 77.83 384 ALA B O 1
ATOM 9400 N N . ILE B 1 387 ? 68.167 15.356 -12.218 1.00 79.89 385 ILE B N 1
ATOM 9401 C CA . ILE B 1 387 ? 68.279 15.254 -13.676 1.00 79.89 385 ILE B CA 1
ATOM 9402 C C . ILE B 1 387 ? 69.428 14.355 -14.114 1.00 79.89 385 ILE B C 1
ATOM 9403 O O . ILE B 1 387 ? 69.335 13.644 -15.106 1.00 79.89 385 ILE B O 1
ATOM 9408 N N . ILE B 1 388 ? 70.515 14.389 -13.369 1.00 85.07 386 ILE B N 1
ATOM 9409 C CA . ILE B 1 388 ? 71.661 13.576 -13.697 1.00 85.07 386 ILE B CA 1
ATOM 9410 C C . ILE B 1 388 ? 71.366 12.107 -13.483 1.00 85.07 386 ILE B C 1
ATOM 9411 O O . ILE B 1 388 ? 71.458 11.310 -14.419 1.00 85.07 386 ILE B O 1
ATOM 9416 N N . LYS B 1 389 ? 71.029 11.746 -12.250 1.00 83.34 387 LYS B N 1
ATOM 9417 C CA . LYS B 1 389 ? 70.714 10.364 -11.921 1.00 83.34 387 LYS B CA 1
ATOM 9418 C C . LYS B 1 389 ? 69.873 9.700 -13.011 1.00 83.34 387 LYS B C 1
ATOM 9419 O O . LYS B 1 389 ? 70.095 8.547 -13.376 1.00 83.34 387 LYS B O 1
ATOM 9425 N N . LYS B 1 390 ? 68.917 10.455 -13.529 1.00 75.73 388 LYS B N 1
ATOM 9426 C CA . LYS B 1 390 ? 68.012 10.001 -14.563 1.00 75.73 388 LYS B CA 1
ATOM 9427 C C . LYS B 1 390 ? 68.548 9.954 -16.005 1.00 75.73 388 LYS B C 1
ATOM 9428 O O . LYS B 1 390 ? 67.887 9.413 -16.900 1.00 75.73 388 LYS B O 1
ATOM 9434 N N . MET B 1 391 ? 69.728 10.518 -16.241 1.00 80.10 389 MET B N 1
ATOM 9435 C CA . MET B 1 391 ? 70.308 10.511 -17.584 1.00 80.10 389 MET B CA 1
ATOM 9436 C C . MET B 1 391 ? 71.250 9.337 -17.799 1.00 80.10 389 MET B C 1
ATOM 9437 O O . MET B 1 391 ? 71.649 9.039 -18.938 1.00 80.10 389 MET B O 1
ATOM 9442 N N . LYS B 1 392 ? 71.607 8.672 -16.703 1.00 66.04 390 LYS B N 1
ATOM 9443 C CA . LYS B 1 392 ? 72.514 7.540 -16.785 1.00 66.04 390 LYS B CA 1
ATOM 9444 C C . LYS B 1 392 ? 71.822 6.292 -17.251 1.00 66.04 390 LYS B C 1
ATOM 9445 O O . LYS B 1 392 ? 70.626 6.104 -17.023 1.00 66.04 390 LYS B O 1
ATOM 9451 N N . TYR B 1 393 ? 72.567 5.444 -17.947 1.00 76.20 391 TYR B N 1
ATOM 9452 C CA . TYR B 1 393 ? 71.986 4.199 -18.393 1.00 76.20 391 TYR B CA 1
ATOM 9453 C C . TYR B 1 393 ? 71.757 3.429 -17.105 1.00 76.20 391 TYR B C 1
ATOM 9454 O O . TYR B 1 393 ? 72.301 3.761 -16.036 1.00 76.20 391 TYR B O 1
ATOM 9463 N N . ASP B 1 394 ? 70.929 2.412 -17.231 1.00 93.37 392 ASP B N 1
ATOM 9464 C CA . ASP B 1 394 ? 70.566 1.529 -16.151 1.00 93.37 392 ASP B CA 1
ATOM 9465 C C . ASP B 1 394 ? 71.768 0.677 -15.721 1.00 93.37 392 ASP B C 1
ATOM 9466 O O . ASP B 1 394 ? 72.276 -0.141 -16.500 1.00 93.37 392 ASP B O 1
ATOM 9471 N N . GLU B 1 395 ? 72.225 0.856 -14.486 1.00 82.34 393 GLU B N 1
ATOM 9472 C CA . GLU B 1 395 ? 73.374 0.089 -14.011 1.00 82.34 393 GLU B CA 1
ATOM 9473 C C . GLU B 1 395 ? 73.118 -1.399 -13.963 1.00 82.34 393 GLU B C 1
ATOM 9474 O O . GLU B 1 395 ? 74.070 -2.186 -13.871 1.00 82.34 393 GLU B O 1
ATOM 9476 N N . SER B 1 396 ? 71.826 -1.751 -14.036 1.00 135.89 394 SER B N 1
ATOM 9477 C CA . SER B 1 396 ? 71.341 -3.125 -13.981 1.00 135.89 394 SER B CA 1
ATOM 9478 C C . SER B 1 396 ? 70.926 -3.596 -15.339 1.00 135.89 394 SER B C 1
ATOM 9479 O O . SER B 1 396 ? 71.361 -4.648 -15.785 1.00 135.89 394 SER B O 1
ATOM 9481 N N . GLN B 1 397 ? 70.099 -2.810 -16.003 1.00 91.79 395 GLN B N 1
ATOM 9482 C CA . GLN B 1 397 ? 69.674 -3.169 -17.332 1.00 91.79 395 GLN B CA 1
ATOM 9483 C C . GLN B 1 397 ? 70.829 -2.706 -18.231 1.00 91.79 395 GLN B C 1
ATOM 9484 O O . GLN B 1 397 ? 71.594 -1.809 -17.893 1.00 91.79 395 GLN B O 1
ATOM 9486 N N . GLU B 1 398 ? 70.986 -3.379 -19.357 1.00 172.38 396 GLU B N 1
ATOM 9487 C CA . GLU B 1 398 ? 72.026 -3.032 -20.309 1.00 172.38 396 GLU B CA 1
ATOM 9488 C C . GLU B 1 398 ? 71.365 -2.871 -21.659 1.00 172.38 396 GLU B C 1
ATOM 9489 O O . GLU B 1 398 ? 70.274 -3.375 -21.893 1.00 172.38 396 GLU B O 1
ATOM 9491 N N . TRP B 1 399 ? 72.054 -2.196 -22.554 1.00 154.02 397 TRP B N 1
ATOM 9492 C CA . TRP B 1 399 ? 71.525 -1.887 -23.868 1.00 154.02 397 TRP B CA 1
ATOM 9493 C C . TRP B 1 399 ? 71.712 -2.921 -24.997 1.00 154.02 397 TRP B C 1
ATOM 9494 O O . TRP B 1 399 ? 72.479 -3.877 -24.858 1.00 154.02 397 TRP B O 1
ATOM 9505 N N . ASP B 1 400 ? 71.013 -2.701 -26.117 1.00 142.73 398 ASP B N 1
ATOM 9506 C CA . ASP B 1 400 ? 71.096 -3.570 -27.296 1.00 142.73 398 ASP B CA 1
ATOM 9507 C C . ASP B 1 400 ? 70.981 -2.733 -28.585 1.00 142.73 398 ASP B C 1
ATOM 9508 O O . ASP B 1 400 ? 70.870 -1.509 -28.520 1.00 142.73 398 ASP B O 1
ATOM 9513 N N . ASP B 1 401 ? 71.002 -3.374 -29.748 1.00 148.11 399 ASP B N 1
ATOM 9514 C CA . ASP B 1 401 ? 70.958 -2.623 -30.999 1.00 148.11 399 ASP B CA 1
ATOM 9515 C C . ASP B 1 401 ? 69.696 -2.639 -31.871 1.00 148.11 399 ASP B C 1
ATOM 9516 O O . ASP B 1 401 ? 69.733 -2.130 -32.990 1.00 148.11 399 ASP B O 1
ATOM 9518 N N . ASP B 1 402 ? 68.590 -3.199 -31.391 1.00 190.28 400 ASP B N 1
ATOM 9519 C CA . ASP B 1 402 ? 67.375 -3.241 -32.206 1.00 190.28 400 ASP B CA 1
ATOM 9520 C C . ASP B 1 402 ? 66.618 -1.920 -32.155 1.00 190.28 400 ASP B C 1
ATOM 9521 O O . ASP B 1 402 ? 66.403 -1.346 -31.098 1.00 190.28 400 ASP B O 1
ATOM 9526 N N . PRO B 1 403 ? 66.221 -1.412 -33.320 1.00 200.65 401 PRO B N 1
ATOM 9527 C CA . PRO B 1 403 ? 65.491 -0.144 -33.391 1.00 200.65 401 PRO B CA 1
ATOM 9528 C C . PRO B 1 403 ? 63.960 -0.145 -33.162 1.00 200.65 401 PRO B C 1
ATOM 9529 O O . PRO B 1 403 ? 63.392 0.902 -32.847 1.00 200.65 401 PRO B O 1
ATOM 9533 N N . ASP B 1 404 ? 63.298 -1.297 -33.285 1.00 200.65 402 ASP B N 1
ATOM 9534 C CA . ASP B 1 404 ? 61.834 -1.362 -33.152 1.00 200.65 402 ASP B CA 1
ATOM 9535 C C . ASP B 1 404 ? 61.220 -1.803 -31.825 1.00 200.65 402 ASP B C 1
ATOM 9536 O O . ASP B 1 404 ? 60.211 -1.242 -31.403 1.00 200.65 402 ASP B O 1
ATOM 9538 N N . SER B 1 405 ? 61.799 -2.811 -31.181 1.00 200.65 403 SER B N 1
ATOM 9539 C CA . SER B 1 405 ? 61.278 -3.271 -29.896 1.00 200.65 403 SER B CA 1
ATOM 9540 C C . SER B 1 405 ? 62.306 -2.984 -28.800 1.00 200.65 403 SER B C 1
ATOM 9541 O O . SER B 1 405 ? 62.376 -3.670 -27.771 1.00 200.65 403 SER B O 1
ATOM 9544 N N . GLU B 1 406 ? 63.097 -1.942 -29.038 1.00 178.54 404 GLU B N 1
ATOM 9545 C CA . GLU B 1 406 ? 64.120 -1.516 -28.098 1.00 178.54 404 GLU B CA 1
ATOM 9546 C C . GLU B 1 406 ? 63.593 -0.289 -27.402 1.00 178.54 404 GLU B C 1
ATOM 9547 O O . GLU B 1 406 ? 63.069 0.619 -28.047 1.00 178.54 404 GLU B O 1
ATOM 9549 N N . GLU B 1 407 ? 63.752 -0.257 -26.086 1.00 134.66 405 GLU B N 1
ATOM 9550 C CA . GLU B 1 407 ? 63.290 0.868 -25.291 1.00 134.66 405 GLU B CA 1
ATOM 9551 C C . GLU B 1 407 ? 64.210 2.090 -25.386 1.00 134.66 405 GLU B C 1
ATOM 9552 O O . GLU B 1 407 ? 63.820 3.185 -25.022 1.00 134.66 405 GLU B O 1
ATOM 9554 N N . GLU B 1 408 ? 65.425 1.919 -25.890 1.00 170.89 406 GLU B N 1
ATOM 9555 C CA . GLU B 1 408 ? 66.343 3.049 -25.981 1.00 170.89 406 GLU B CA 1
ATOM 9556 C C . GLU B 1 408 ? 65.712 4.254 -26.665 1.00 170.89 406 GLU B C 1
ATOM 9557 O O . GLU B 1 408 ? 66.029 5.386 -26.324 1.00 170.89 406 GLU B O 1
ATOM 9559 N N . ALA B 1 409 ? 64.825 4.027 -27.626 1.00 142.31 407 ALA B N 1
ATOM 9560 C CA . ALA B 1 409 ? 64.181 5.147 -28.305 1.00 142.31 407 ALA B CA 1
ATOM 9561 C C . ALA B 1 409 ? 63.487 6.037 -27.271 1.00 142.31 407 ALA B C 1
ATOM 9562 O O . ALA B 1 409 ? 63.635 7.261 -27.294 1.00 142.31 407 ALA B O 1
ATOM 9564 N N . GLU B 1 410 ? 62.736 5.418 -26.363 1.00 132.66 408 GLU B N 1
ATOM 9565 C CA . GLU B 1 410 ? 62.039 6.160 -25.323 1.00 132.66 408 GLU B CA 1
ATOM 9566 C C . GLU B 1 410 ? 63.043 6.695 -24.298 1.00 132.66 408 GLU B C 1
ATOM 9567 O O . GLU B 1 410 ? 62.841 7.760 -23.724 1.00 132.66 408 GLU B O 1
ATOM 9573 N N . PHE B 1 411 ? 64.121 5.951 -24.063 1.00 95.39 409 PHE B N 1
ATOM 9574 C CA . PHE B 1 411 ? 65.173 6.376 -23.127 1.00 95.39 409 PHE B CA 1
ATOM 9575 C C . PHE B 1 411 ? 65.836 7.613 -23.729 1.00 95.39 409 PHE B C 1
ATOM 9576 O O . PHE B 1 411 ? 66.069 8.613 -23.057 1.00 95.39 409 PHE B O 1
ATOM 9584 N N . GLN B 1 412 ? 66.132 7.532 -25.015 1.00 76.68 410 GLN B N 1
ATOM 9585 C CA . GLN B 1 412 ? 66.758 8.633 -25.713 1.00 76.68 410 GLN B CA 1
ATOM 9586 C C . GLN B 1 412 ? 65.807 9.797 -25.664 1.00 76.68 410 GLN B C 1
ATOM 9587 O O . GLN B 1 412 ? 66.242 10.950 -25.683 1.00 76.68 410 GLN B O 1
ATOM 9593 N N . GLU B 1 413 ? 64.508 9.512 -25.620 1.00 91.72 411 GLU B N 1
ATOM 9594 C CA . GLU B 1 413 ? 63.556 10.606 -25.588 1.00 91.72 411 GLU B CA 1
ATOM 9595 C C . GLU B 1 413 ? 63.659 11.236 -24.211 1.00 91.72 411 GLU B C 1
ATOM 9596 O O . GLU B 1 413 ? 63.939 12.428 -24.088 1.00 91.72 411 GLU B O 1
ATOM 9599 N N . MET B 1 414 ? 63.470 10.430 -23.175 1.00 85.54 412 MET B N 1
ATOM 9600 C CA . MET B 1 414 ? 63.550 10.945 -21.817 1.00 85.54 412 MET B CA 1
ATOM 9601 C C . MET B 1 414 ? 64.866 11.655 -21.617 1.00 85.54 412 MET B C 1
ATOM 9602 O O . MET B 1 414 ? 65.036 12.385 -20.653 1.00 85.54 412 MET B O 1
ATOM 9607 N N . ARG B 1 415 ? 65.807 11.435 -22.521 1.00 76.57 413 ARG B N 1
ATOM 9608 C CA . ARG B 1 415 ? 67.095 12.102 -22.420 1.00 76.57 413 ARG B CA 1
ATOM 9609 C C . ARG B 1 415 ? 66.988 13.465 -23.105 1.00 76.57 413 ARG B C 1
ATOM 9610 O O . ARG B 1 415 ? 67.516 14.477 -22.624 1.00 76.57 413 ARG B O 1
ATOM 9618 N N . LYS B 1 416 ? 66.287 13.475 -24.237 1.00 84.89 414 LYS B N 1
ATOM 9619 C CA . LYS B 1 416 ? 66.098 14.681 -25.029 1.00 84.89 414 LYS B CA 1
ATOM 9620 C C . LYS B 1 416 ? 65.370 15.733 -24.213 1.00 84.89 414 LYS B C 1
ATOM 9621 O O . LYS B 1 416 ? 65.551 16.938 -24.415 1.00 84.89 414 LYS B O 1
ATOM 9624 N N . LYS B 1 417 ? 64.534 15.262 -23.294 1.00 73.43 415 LYS B N 1
ATOM 9625 C CA . LYS B 1 417 ? 63.781 16.152 -22.436 1.00 73.43 415 LYS B CA 1
ATOM 9626 C C . LYS B 1 417 ? 64.692 16.585 -21.304 1.00 73.43 415 LYS B C 1
ATOM 9627 O O . LYS B 1 417 ? 64.861 17.774 -21.062 1.00 73.43 415 LYS B O 1
ATOM 9633 N N . LEU B 1 418 ? 65.279 15.618 -20.606 1.00 78.01 416 LEU B N 1
ATOM 9634 C CA . LEU B 1 418 ? 66.187 15.923 -19.502 1.00 78.01 416 LEU B CA 1
ATOM 9635 C C . LEU B 1 418 ? 67.261 16.934 -19.892 1.00 78.01 416 LEU B C 1
ATOM 9636 O O . LEU B 1 418 ? 67.557 17.850 -19.127 1.00 78.01 416 LEU B O 1
ATOM 9641 N N . LYS B 1 419 ? 67.848 16.762 -21.075 1.00 106.64 417 LYS B N 1
ATOM 9642 C CA . LYS B 1 419 ? 68.871 17.687 -21.563 1.00 106.64 417 LYS B CA 1
ATOM 9643 C C . LYS B 1 419 ? 68.338 19.115 -21.607 1.00 106.64 417 LYS B C 1
ATOM 9644 O O . LYS B 1 419 ? 69.016 20.055 -21.196 1.00 106.64 417 LYS B O 1
ATOM 9650 N N . ILE B 1 420 ? 67.125 19.271 -22.126 1.00 91.60 418 ILE B N 1
ATOM 9651 C CA . ILE B 1 420 ? 66.481 20.577 -22.197 1.00 91.60 418 ILE B CA 1
ATOM 9652 C C . ILE B 1 420 ? 66.383 21.178 -20.803 1.00 91.60 418 ILE B C 1
ATOM 9653 O O . ILE B 1 420 ? 66.622 22.362 -20.620 1.00 91.60 418 ILE B O 1
ATOM 9658 N N . PHE B 1 421 ? 66.028 20.369 -19.814 1.00 73.85 419 PHE B N 1
ATOM 9659 C CA . PHE B 1 421 ? 65.953 20.883 -18.461 1.00 73.85 419 PHE B CA 1
ATOM 9660 C C . PHE B 1 421 ? 67.327 21.408 -18.090 1.00 73.85 419 PHE B C 1
ATOM 9661 O O . PHE B 1 421 ? 67.461 22.473 -17.497 1.00 73.85 419 PHE B O 1
ATOM 9669 N N . GLN B 1 422 ? 68.350 20.646 -18.431 1.00 77.80 420 GLN B N 1
ATOM 9670 C CA . GLN B 1 422 ? 69.676 21.058 -18.081 1.00 77.80 420 GLN B CA 1
ATOM 9671 C C . GLN B 1 422 ? 69.908 22.411 -18.691 1.00 77.80 420 GLN B C 1
ATOM 9672 O O . GLN B 1 422 ? 70.311 23.365 -18.005 1.00 77.80 420 GLN B O 1
ATOM 9678 N N . ASP B 1 423 ? 69.647 22.492 -19.991 1.00 72.47 421 ASP B N 1
ATOM 9679 C CA . ASP B 1 423 ? 69.861 23.734 -20.736 1.00 72.47 421 ASP B CA 1
ATOM 9680 C C . ASP B 1 423 ? 69.168 24.913 -20.052 1.00 72.47 421 ASP B C 1
ATOM 9681 O O . ASP B 1 423 ? 69.781 25.946 -19.770 1.00 72.47 421 ASP B O 1
ATOM 9686 N N . THR B 1 424 ? 67.889 24.733 -19.766 1.00 77.31 422 THR B N 1
ATOM 9687 C CA . THR B 1 424 ? 67.111 25.775 -19.133 1.00 77.31 422 THR B CA 1
ATOM 9688 C C . THR B 1 424 ? 67.698 26.167 -17.784 1.00 77.31 422 THR B C 1
ATOM 9689 O O . THR B 1 424 ? 67.564 27.309 -17.341 1.00 77.31 422 THR B O 1
ATOM 9693 N N . ILE B 1 425 ? 68.351 25.222 -17.123 1.00 75.97 423 ILE B N 1
ATOM 9694 C CA . ILE B 1 425 ? 68.937 25.516 -15.822 1.00 75.97 423 ILE B CA 1
ATOM 9695 C C . ILE B 1 425 ? 70.248 26.201 -16.046 1.00 75.97 423 ILE B C 1
ATOM 9696 O O . ILE B 1 425 ? 70.595 27.103 -15.302 1.00 75.97 423 ILE B O 1
ATOM 9701 N N . ASN B 1 426 ? 70.990 25.762 -17.058 1.00 84.45 424 ASN B N 1
ATOM 9702 C CA . ASN B 1 426 ? 72.267 26.386 -17.350 1.00 84.45 424 ASN B CA 1
ATOM 9703 C C . ASN B 1 426 ? 71.962 27.813 -17.738 1.00 84.45 424 ASN B C 1
ATOM 9704 O O . ASN B 1 426 ? 72.796 28.702 -17.575 1.00 84.45 424 ASN B O 1
ATOM 9709 N N . SER B 1 427 ? 70.749 28.010 -18.252 1.00 93.00 425 SER B N 1
ATOM 9710 C CA . SER B 1 427 ? 70.255 29.318 -18.674 1.00 93.00 425 SER B CA 1
ATOM 9711 C C . SER B 1 427 ? 69.969 30.159 -17.419 1.00 93.00 425 SER B C 1
ATOM 9712 O O . SER B 1 427 ? 70.455 31.280 -17.271 1.00 93.00 425 SER B O 1
ATOM 9715 N N . ILE B 1 428 ? 69.180 29.604 -16.509 1.00 88.93 426 ILE B N 1
ATOM 9716 C CA . ILE B 1 428 ? 68.859 30.285 -15.259 1.00 88.93 426 ILE B CA 1
ATOM 9717 C C . ILE B 1 428 ? 70.132 30.719 -14.516 1.00 88.93 426 ILE B C 1
ATOM 9718 O O . ILE B 1 428 ? 70.179 31.813 -13.954 1.00 88.93 426 ILE B O 1
ATOM 9723 N N . ASP B 1 429 ? 71.147 29.852 -14.509 1.00 117.37 427 ASP B N 1
ATOM 9724 C CA . ASP B 1 429 ? 72.429 30.127 -13.854 1.00 117.37 427 ASP B CA 1
ATOM 9725 C C . ASP B 1 429 ? 73.535 29.244 -14.425 1.00 117.37 427 ASP B C 1
ATOM 9726 O O . ASP B 1 429 ? 73.547 28.044 -14.201 1.00 117.37 427 ASP B O 1
ATOM 9731 N N . SER B 1 430 ? 74.481 29.850 -15.134 1.00 80.41 428 SER B N 1
ATOM 9732 C CA . SER B 1 430 ? 75.575 29.112 -15.747 1.00 80.41 428 SER B CA 1
ATOM 9733 C C . SER B 1 430 ? 76.728 28.680 -14.848 1.00 80.41 428 SER B C 1
ATOM 9734 O O . SER B 1 430 ? 77.365 27.680 -15.135 1.00 80.41 428 SER B O 1
ATOM 9737 N N . SER B 1 431 ? 77.025 29.426 -13.789 1.00 97.57 429 SER B N 1
ATOM 9738 C CA . SER B 1 431 ? 78.124 29.058 -12.895 1.00 97.57 429 SER B CA 1
ATOM 9739 C C . SER B 1 431 ? 77.815 27.743 -12.202 1.00 97.57 429 SER B C 1
ATOM 9740 O O . SER B 1 431 ? 78.610 26.807 -12.208 1.00 97.57 429 SER B O 1
ATOM 9743 N N . LEU B 1 432 ? 76.635 27.694 -11.605 1.00 87.29 430 LEU B N 1
ATOM 9744 C CA . LEU B 1 432 ? 76.144 26.532 -10.884 1.00 87.29 430 LEU B CA 1
ATOM 9745 C C . LEU B 1 432 ? 76.108 25.286 -11.754 1.00 87.29 430 LEU B C 1
ATOM 9746 O O . LEU B 1 432 ? 76.412 24.176 -11.290 1.00 87.29 430 LEU B O 1
ATOM 9751 N N . PHE B 1 433 ? 75.708 25.469 -13.011 1.00 83.97 431 PHE B N 1
ATOM 9752 C CA . PHE B 1 433 ? 75.643 24.353 -13.932 1.00 83.97 431 PHE B CA 1
ATOM 9753 C C . PHE B 1 433 ? 77.055 23.845 -14.099 1.00 83.97 431 PHE B C 1
ATOM 9754 O O . PHE B 1 433 ? 77.351 22.705 -13.757 1.00 83.97 431 PHE B O 1
ATOM 9762 N N . SER B 1 434 ? 77.939 24.713 -14.582 1.00 70.48 432 SER B N 1
ATOM 9763 C CA . SER B 1 434 ? 79.331 24.335 -14.810 1.00 70.48 432 SER B CA 1
ATOM 9764 C C . SER B 1 434 ? 79.949 23.605 -13.647 1.00 70.48 432 SER B C 1
ATOM 9765 O O . SER B 1 434 ? 80.336 22.448 -13.778 1.00 70.48 432 SER B O 1
ATOM 9768 N N . SER B 1 435 ? 80.053 24.263 -12.509 1.00 99.49 433 SER B N 1
ATOM 9769 C CA . SER B 1 435 ? 80.655 23.588 -11.382 1.00 99.49 433 SER B CA 1
ATOM 9770 C C . SER B 1 435 ? 80.045 22.194 -11.243 1.00 99.49 433 SER B C 1
ATOM 9771 O O . SER B 1 435 ? 80.755 21.183 -11.280 1.00 99.49 433 SER B O 1
ATOM 9774 N N . TYR B 1 436 ? 78.724 22.131 -11.122 1.00 71.30 434 TYR B N 1
ATOM 9775 C CA . TYR B 1 436 ? 78.073 20.842 -10.967 1.00 71.30 434 TYR B CA 1
ATOM 9776 C C . TYR B 1 436 ? 78.438 19.835 -12.065 1.00 71.30 434 TYR B C 1
ATOM 9777 O O . TYR B 1 436 ? 78.942 18.747 -11.773 1.00 71.30 434 TYR B O 1
ATOM 9786 N N . MET B 1 437 ? 78.200 20.204 -13.323 1.00 71.58 435 MET B N 1
ATOM 9787 C CA . MET B 1 437 ? 78.494 19.320 -14.450 1.00 71.58 435 MET B CA 1
ATOM 9788 C C . MET B 1 437 ? 79.941 18.891 -14.512 1.00 71.58 435 MET B C 1
ATOM 9789 O O . MET B 1 437 ? 80.251 17.809 -15.020 1.00 71.58 435 MET B O 1
ATOM 9794 N N . TYR B 1 438 ? 80.829 19.736 -14.007 1.00 90.98 436 TYR B N 1
ATOM 9795 C CA . TYR B 1 438 ? 82.236 19.407 -14.034 1.00 90.98 436 TYR B CA 1
ATOM 9796 C C . TYR B 1 438 ? 82.490 18.296 -13.024 1.00 90.98 436 TYR B C 1
ATOM 9797 O O . TYR B 1 438 ? 83.098 17.275 -13.351 1.00 90.98 436 TYR B O 1
ATOM 9806 N N . SER B 1 439 ? 82.010 18.482 -11.799 1.00 92.48 437 SER B N 1
ATOM 9807 C CA . SER B 1 439 ? 82.181 17.465 -10.763 1.00 92.48 437 SER B CA 1
ATOM 9808 C C . SER B 1 439 ? 81.535 16.188 -11.274 1.00 92.48 437 SER B C 1
ATOM 9809 O O . SER B 1 439 ? 82.170 15.132 -11.368 1.00 92.48 437 SER B O 1
ATOM 9812 N N . ALA B 1 440 ? 80.258 16.315 -11.604 1.00 82.50 438 ALA B N 1
ATOM 9813 C CA . ALA B 1 440 ? 79.479 15.226 -12.129 1.00 82.50 438 ALA B CA 1
ATOM 9814 C C . ALA B 1 440 ? 80.276 14.396 -13.130 1.00 82.50 438 ALA B C 1
ATOM 9815 O O . ALA B 1 440 ? 80.365 13.178 -12.975 1.00 82.50 438 ALA B O 1
ATOM 9817 N N . ILE B 1 441 ? 80.849 15.040 -14.151 1.00 71.17 439 ILE B N 1
ATOM 9818 C CA . ILE B 1 441 ? 81.634 14.327 -15.168 1.00 71.17 439 ILE B CA 1
ATOM 9819 C C . ILE B 1 441 ? 82.931 13.753 -14.606 1.00 71.17 439 ILE B C 1
ATOM 9820 O O . ILE B 1 441 ? 83.400 12.685 -15.000 1.00 71.17 439 ILE B O 1
ATOM 9825 N N . THR B 1 442 ? 83.498 14.473 -13.663 1.00 73.39 440 THR B N 1
ATOM 9826 C CA . THR B 1 442 ? 84.750 14.076 -13.070 1.00 73.39 440 THR B CA 1
ATOM 9827 C C . THR B 1 442 ? 84.679 12.828 -12.240 1.00 73.39 440 THR B C 1
ATOM 9828 O O . THR B 1 442 ? 85.491 11.939 -12.429 1.00 73.39 440 THR B O 1
ATOM 9832 N N . SER B 1 443 ? 83.738 12.779 -11.301 1.00 97.01 441 SER B N 1
ATOM 9833 C CA . SER B 1 443 ? 83.576 11.627 -10.413 1.00 97.01 441 SER B CA 1
ATOM 9834 C C . SER B 1 443 ? 83.203 10.384 -11.175 1.00 97.01 441 SER B C 1
ATOM 9835 O O . SER B 1 443 ? 83.884 9.367 -11.063 1.00 97.01 441 SER B O 1
ATOM 9838 N N . SER B 1 444 ? 82.112 10.460 -11.933 1.00 81.81 442 SER B N 1
ATOM 9839 C CA . SER B 1 444 ? 81.672 9.318 -12.716 1.00 81.81 442 SER B CA 1
ATOM 9840 C C . SER B 1 444 ? 82.904 8.687 -13.350 1.00 81.81 442 SER B C 1
ATOM 9841 O O . SER B 1 444 ? 83.144 7.487 -13.181 1.00 81.81 442 SER B O 1
ATOM 9844 N N . LEU B 1 445 ? 83.707 9.490 -14.046 1.00 70.01 443 LEU B N 1
ATOM 9845 C CA . LEU B 1 445 ? 84.924 8.954 -14.656 1.00 70.01 443 LEU B CA 1
ATOM 9846 C C . LEU B 1 445 ? 85.815 8.276 -13.608 1.00 70.01 443 LEU B C 1
ATOM 9847 O O . LEU B 1 445 ? 86.245 7.134 -13.794 1.00 70.01 443 LEU B O 1
ATOM 9852 N N . SER B 1 446 ? 86.089 8.972 -12.507 1.00 87.25 444 SER B N 1
ATOM 9853 C CA . SER B 1 446 ? 86.925 8.426 -11.440 1.00 87.25 444 SER B CA 1
ATOM 9854 C C . SER B 1 446 ? 86.359 7.120 -10.945 1.00 87.25 444 SER B C 1
ATOM 9855 O O . SER B 1 446 ? 87.065 6.114 -10.837 1.00 87.25 444 SER B O 1
ATOM 9858 N N . THR B 1 447 ? 85.072 7.154 -10.626 1.00 79.36 445 THR B N 1
ATOM 9859 C CA . THR B 1 447 ? 84.400 5.978 -10.122 1.00 79.36 445 THR B CA 1
ATOM 9860 C C . THR B 1 447 ? 84.465 4.864 -11.127 1.00 79.36 445 THR B C 1
ATOM 9861 O O . THR B 1 447 ? 84.651 3.712 -10.764 1.00 79.36 445 THR B O 1
ATOM 9865 N N . ALA B 1 448 ? 84.286 5.208 -12.393 1.00 70.23 446 ALA B N 1
ATOM 9866 C CA . ALA B 1 448 ? 84.333 4.204 -13.425 1.00 70.23 446 ALA B CA 1
ATOM 9867 C C . ALA B 1 448 ? 85.645 3.452 -13.260 1.00 70.23 446 ALA B C 1
ATOM 9868 O O . ALA B 1 448 ? 85.698 2.229 -13.397 1.00 70.23 446 ALA B O 1
ATOM 9870 N N . ALA B 1 449 ? 86.704 4.176 -12.929 1.00 68.50 447 ALA B N 1
ATOM 9871 C CA . ALA B 1 449 ? 88.004 3.536 -12.750 1.00 68.50 447 ALA B CA 1
ATOM 9872 C C . ALA B 1 449 ? 87.974 2.447 -11.650 1.00 68.50 447 ALA B C 1
ATOM 9873 O O . ALA B 1 449 ? 88.867 1.601 -11.554 1.00 68.50 447 ALA B O 1
ATOM 9875 N N . THR B 1 450 ? 86.942 2.500 -10.818 1.00 104.11 448 THR B N 1
ATOM 9876 C CA . THR B 1 450 ? 86.748 1.582 -9.694 1.00 104.11 448 THR B CA 1
ATOM 9877 C C . THR B 1 450 ? 86.050 0.321 -10.163 1.00 104.11 448 THR B C 1
ATOM 9878 O O . THR B 1 450 ? 85.867 -0.635 -9.411 1.00 104.11 448 THR B O 1
ATOM 9882 N N . LEU B 1 451 ? 85.670 0.323 -11.425 1.00 84.07 449 LEU B N 1
ATOM 9883 C CA . LEU B 1 451 ? 84.909 -0.783 -11.952 1.00 84.07 449 LEU B CA 1
ATOM 9884 C C . LEU B 1 451 ? 85.547 -1.508 -13.127 1.00 84.07 449 LEU B C 1
ATOM 9885 O O . LEU B 1 451 ? 86.227 -0.894 -13.973 1.00 84.07 449 LEU B O 1
ATOM 9890 N N . SER B 1 452 ? 85.320 -2.823 -13.176 1.00 81.18 450 SER B N 1
ATOM 9891 C CA . SER B 1 452 ? 85.866 -3.613 -14.258 1.00 81.18 450 SER B CA 1
ATOM 9892 C C . SER B 1 452 ? 85.195 -3.030 -15.486 1.00 81.18 450 SER B C 1
ATOM 9893 O O . SER B 1 452 ? 84.082 -2.481 -15.404 1.00 81.18 450 SER B O 1
ATOM 9896 N N . PRO B 1 453 ? 85.871 -3.122 -16.637 1.00 82.64 451 PRO B N 1
ATOM 9897 C CA . PRO B 1 453 ? 85.307 -2.586 -17.873 1.00 82.64 451 PRO B CA 1
ATOM 9898 C C . PRO B 1 453 ? 83.872 -3.067 -18.148 1.00 82.64 451 PRO B C 1
ATOM 9899 O O . PRO B 1 453 ? 83.057 -2.346 -18.740 1.00 82.64 451 PRO B O 1
ATOM 9903 N N . GLU B 1 454 ? 83.555 -4.272 -17.697 1.00 72.68 452 GLU B N 1
ATOM 9904 C CA . GLU B 1 454 ? 82.231 -4.804 -17.944 1.00 72.68 452 GLU B CA 1
ATOM 9905 C C . GLU B 1 454 ? 81.125 -3.995 -17.282 1.00 72.68 452 GLU B C 1
ATOM 9906 O O . GLU B 1 454 ? 80.065 -3.801 -17.886 1.00 72.68 452 GLU B O 1
ATOM 9912 N N . ASN B 1 455 ? 81.363 -3.510 -16.063 1.00 97.48 453 ASN B N 1
ATOM 9913 C CA . ASN B 1 455 ? 80.335 -2.759 -15.351 1.00 97.48 453 ASN B CA 1
ATOM 9914 C C . ASN B 1 455 ? 80.610 -1.276 -15.282 1.00 97.48 453 ASN B C 1
ATOM 9915 O O . ASN B 1 455 ? 79.856 -0.541 -14.646 1.00 97.48 453 ASN B 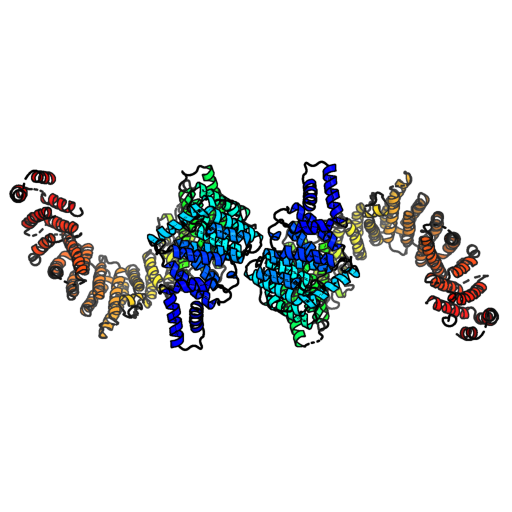O 1
ATOM 9920 N N . SER B 1 456 ? 81.670 -0.811 -15.928 1.00 88.28 454 SER B N 1
ATOM 9921 C CA . SER B 1 456 ? 81.968 0.624 -15.880 1.00 88.28 454 SER B CA 1
ATOM 9922 C C . SER B 1 456 ? 81.394 1.494 -17.021 1.00 88.28 454 SER B C 1
ATOM 9923 O O . SER B 1 456 ? 81.361 2.724 -16.923 1.00 88.28 454 SER B O 1
ATOM 9926 N N . TRP B 1 457 ? 80.938 0.867 -18.098 1.00 82.54 455 TRP B N 1
ATOM 9927 C CA . TRP B 1 457 ? 80.426 1.618 -19.236 1.00 82.54 455 TRP B CA 1
ATOM 9928 C C . TRP B 1 457 ? 79.288 2.615 -19.003 1.00 82.54 455 TRP B C 1
ATOM 9929 O O . TRP B 1 457 ? 79.406 3.762 -19.414 1.00 82.54 455 TRP B O 1
ATOM 9940 N N . GLN B 1 458 ? 78.191 2.205 -18.365 1.00 106.57 456 GLN B N 1
ATOM 9941 C CA . GLN B 1 458 ? 77.074 3.137 -18.160 1.00 106.57 456 GLN B CA 1
ATOM 9942 C C . GLN B 1 458 ? 77.577 4.480 -17.660 1.00 106.57 456 GLN B C 1
ATOM 9943 O O . GLN B 1 458 ? 77.217 5.548 -18.169 1.00 106.57 456 GLN B O 1
ATOM 9949 N N . LEU B 1 459 ? 78.418 4.403 -16.644 1.00 70.85 457 LEU B N 1
ATOM 9950 C CA . LEU B 1 459 ? 79.002 5.581 -16.014 1.00 70.85 457 LEU B CA 1
ATOM 9951 C C . LEU B 1 459 ? 79.829 6.463 -16.962 1.00 70.85 457 LEU B C 1
ATOM 9952 O O . LEU B 1 459 ? 79.674 7.684 -17.010 1.00 70.85 457 LEU B O 1
ATOM 9957 N N . ILE B 1 460 ? 80.739 5.831 -17.692 1.00 87.54 458 ILE B N 1
ATOM 9958 C CA . ILE B 1 460 ? 81.581 6.530 -18.655 1.00 87.54 458 ILE B CA 1
ATOM 9959 C C . ILE B 1 460 ? 80.690 7.118 -19.735 1.00 87.54 458 ILE B C 1
ATOM 9960 O O . ILE B 1 460 ? 80.865 8.255 -20.135 1.00 87.54 458 ILE B O 1
ATOM 9965 N N . GLU B 1 461 ? 79.742 6.320 -20.209 1.00 93.84 459 GLU B N 1
ATOM 9966 C CA . GLU B 1 461 ? 78.851 6.747 -21.262 1.00 93.84 459 GLU B CA 1
ATOM 9967 C C . GLU B 1 461 ? 78.183 8.021 -20.816 1.00 93.84 459 GLU B C 1
ATOM 9968 O O . GLU B 1 461 ? 77.953 8.915 -21.622 1.00 93.84 459 GLU B O 1
ATOM 9974 N N . PHE B 1 462 ? 77.898 8.118 -19.521 1.00 88.41 460 PHE B N 1
ATOM 9975 C CA . PHE B 1 462 ? 77.259 9.316 -18.978 1.00 88.41 460 PHE B CA 1
ATOM 9976 C C . PHE B 1 462 ? 78.151 10.524 -19.194 1.00 88.41 460 PHE B C 1
ATOM 9977 O O . PHE B 1 462 ? 77.808 11.472 -19.905 1.00 88.41 460 PHE B O 1
ATOM 9985 N N . ALA B 1 463 ? 79.310 10.465 -18.557 1.00 75.53 461 ALA B N 1
ATOM 9986 C CA . ALA B 1 463 ? 80.295 11.518 -18.662 1.00 75.53 461 ALA B CA 1
ATOM 9987 C C . ALA B 1 463 ? 80.575 11.922 -20.107 1.00 75.53 461 ALA B C 1
ATOM 9988 O O . ALA B 1 463 ? 80.607 13.106 -20.424 1.00 75.53 461 ALA B O 1
ATOM 9990 N N . LEU B 1 464 ? 80.788 10.965 -20.998 1.00 59.61 462 LEU B N 1
ATOM 9991 C CA . LEU B 1 464 ? 81.064 11.343 -22.382 1.00 59.61 462 LEU B CA 1
ATOM 9992 C C . LEU B 1 464 ? 79.846 11.972 -23.042 1.00 59.61 462 LEU B C 1
ATOM 9993 O O . LEU B 1 464 ? 79.979 12.808 -23.943 1.00 59.61 462 LEU B O 1
ATOM 9998 N N . TYR B 1 465 ? 78.659 11.569 -22.611 1.00 62.99 463 TYR B N 1
ATOM 9999 C CA . TYR B 1 465 ? 77.474 12.161 -23.193 1.00 62.99 463 TYR B CA 1
ATOM 10000 C C . TYR B 1 465 ? 77.407 13.606 -22.714 1.00 62.99 463 TYR B C 1
ATOM 10001 O O . TYR B 1 465 ? 77.321 14.551 -23.522 1.00 62.99 463 TYR B O 1
ATOM 10010 N N . GLU B 1 466 ? 77.452 13.779 -21.392 1.00 78.23 464 GLU B N 1
ATOM 10011 C CA . GLU B 1 466 ? 77.387 15.110 -20.791 1.00 78.23 464 GLU B CA 1
ATOM 10012 C C . GLU B 1 466 ? 78.439 16.028 -21.391 1.00 78.23 464 GLU B C 1
ATOM 10013 O O . GLU B 1 466 ? 78.160 17.179 -21.711 1.00 78.23 464 GLU B O 1
ATOM 10019 N N . THR B 1 467 ? 79.649 15.502 -21.534 1.00 61.83 465 THR B N 1
ATOM 10020 C CA . THR B 1 467 ? 80.743 16.237 -22.127 1.00 61.83 465 THR B CA 1
ATOM 10021 C C . THR B 1 467 ? 80.293 16.656 -23.528 1.00 61.83 465 THR B C 1
ATOM 10022 O O . THR B 1 467 ? 80.257 17.845 -23.869 1.00 61.83 465 THR B O 1
ATOM 10026 N N . TYR B 1 468 ? 79.938 15.673 -24.342 1.00 75.22 466 TYR B N 1
ATOM 10027 C CA . TYR B 1 468 ? 79.492 15.963 -25.688 1.00 75.22 466 TYR B CA 1
ATOM 10028 C C . TYR B 1 468 ? 78.469 17.098 -25.757 1.00 75.22 466 TYR B C 1
ATOM 10029 O O . TYR B 1 468 ? 78.620 18.002 -26.556 1.00 75.22 466 TYR B O 1
ATOM 10038 N N . ILE B 1 469 ? 77.428 17.074 -24.936 1.00 73.02 467 ILE B N 1
ATOM 10039 C CA . ILE B 1 469 ? 76.444 18.150 -25.022 1.00 73.02 467 ILE B CA 1
ATOM 10040 C C . ILE B 1 469 ? 76.859 19.370 -24.219 1.00 73.02 467 ILE B C 1
ATOM 10041 O O . ILE B 1 469 ? 76.344 20.465 -24.422 1.00 73.02 467 ILE B O 1
ATOM 10046 N N . PHE B 1 470 ? 77.817 19.183 -23.323 1.00 79.03 468 PHE B N 1
ATOM 10047 C CA . PHE B 1 470 ? 78.244 20.256 -22.435 1.00 79.03 468 PHE B CA 1
ATOM 10048 C C . PHE B 1 470 ? 78.637 21.599 -23.033 1.00 79.03 468 PHE B C 1
ATOM 10049 O O . PHE B 1 470 ? 78.229 22.657 -22.517 1.00 79.03 468 PHE B O 1
ATOM 10057 N N . GLY B 1 471 ? 79.453 21.573 -24.076 1.00 110.31 469 GLY B N 1
ATOM 10058 C CA . GLY B 1 471 ? 79.830 22.826 -24.697 1.00 110.31 469 GLY B CA 1
ATOM 10059 C C . GLY B 1 471 ? 78.695 23.172 -25.633 1.00 110.31 469 GLY B C 1
ATOM 10060 O O . GLY B 1 471 ? 78.177 22.269 -26.278 1.00 110.31 469 GLY B O 1
ATOM 10061 N N . GLU B 1 472 ? 78.285 24.438 -25.713 1.00 186.41 470 GLU B N 1
ATOM 10062 C CA . GLU B 1 472 ? 77.182 24.799 -26.604 1.00 186.41 470 GLU B CA 1
ATOM 10063 C C . GLU B 1 472 ? 77.518 24.351 -28.020 1.00 186.41 470 GLU B C 1
ATOM 10064 O O . GLU B 1 472 ? 78.690 24.185 -28.357 1.00 186.41 470 GLU B O 1
ATOM 10066 N N . GLY B 1 473 ? 76.488 24.143 -28.835 1.00 200.65 471 GLY B N 1
ATOM 10067 C CA . GLY B 1 473 ? 76.688 23.699 -30.205 1.00 200.65 471 GLY B CA 1
ATOM 10068 C C . GLY B 1 473 ? 77.716 24.482 -31.017 1.00 200.65 471 GLY B C 1
ATOM 10069 O O . GLY B 1 473 ? 78.535 23.878 -31.727 1.00 200.65 471 GLY B O 1
ATOM 10070 N N . LEU B 1 474 ? 77.676 25.815 -30.929 1.00 200.65 472 LEU B N 1
ATOM 10071 C CA . LEU B 1 474 ? 78.616 26.672 -31.662 1.00 200.65 472 LEU B CA 1
ATOM 10072 C C . LEU B 1 474 ? 79.775 27.070 -30.753 1.00 200.65 472 LEU B C 1
ATOM 10073 O O . LEU B 1 474 ? 79.671 26.952 -29.537 1.00 200.65 472 LEU B O 1
ATOM 10075 N N . ARG B 1 475 ? 80.874 27.532 -31.343 1.00 200.65 473 ARG B N 1
ATOM 10076 C CA . ARG B 1 475 ? 82.046 27.925 -30.576 1.00 200.65 473 ARG B CA 1
ATOM 10077 C C . ARG B 1 475 ? 82.668 29.249 -31.021 1.00 200.65 473 ARG B C 1
ATOM 10078 O O . ARG B 1 475 ? 82.545 29.653 -32.175 1.00 200.65 473 ARG B O 1
ATOM 10080 N N . GLY B 1 476 ? 83.309 29.924 -30.067 1.00 200.65 474 GLY B N 1
ATOM 10081 C CA . GLY B 1 476 ? 84.024 31.184 -30.283 1.00 200.65 474 GLY B CA 1
ATOM 10082 C C . GLY B 1 476 ? 85.366 30.835 -29.667 1.00 200.65 474 GLY B C 1
ATOM 10083 O O . GLY B 1 476 ? 85.357 30.378 -28.534 1.00 200.65 474 GLY B O 1
ATOM 10084 N N . PRO B 1 477 ? 86.511 31.044 -30.328 1.00 200.65 475 PRO B N 1
ATOM 10085 C CA . PRO B 1 477 ? 87.773 30.646 -29.694 1.00 200.65 475 PRO B CA 1
ATOM 10086 C C . PRO B 1 477 ? 87.969 30.789 -28.197 1.00 200.65 475 PRO B C 1
ATOM 10087 O O . PRO B 1 477 ? 88.647 29.948 -27.597 1.00 200.65 475 PRO B O 1
ATOM 10091 N N . ASP B 1 478 ? 87.342 31.793 -27.594 1.00 170.66 476 ASP B N 1
ATOM 10092 C CA . ASP B 1 478 ? 87.464 31.974 -26.160 1.00 170.66 476 ASP B CA 1
ATOM 10093 C C . ASP B 1 478 ? 86.807 30.838 -25.371 1.00 170.66 476 ASP B C 1
ATOM 10094 O O . ASP B 1 478 ? 86.967 30.766 -24.155 1.00 170.66 476 ASP B O 1
ATOM 10096 N N . ALA B 1 479 ? 86.088 29.960 -26.062 1.00 137.53 477 ALA B N 1
ATOM 10097 C CA . ALA B 1 479 ? 85.410 28.845 -25.421 1.00 137.53 477 ALA B CA 1
ATOM 10098 C C . ALA B 1 479 ? 86.306 27.732 -24.908 1.00 137.53 477 ALA B C 1
ATOM 10099 O O . ALA B 1 479 ? 85.858 26.939 -24.097 1.00 137.53 477 ALA B O 1
ATOM 10101 N N . PHE B 1 480 ? 87.534 27.613 -25.398 1.00 111.94 478 PHE B N 1
ATOM 10102 C CA . PHE B 1 480 ? 88.406 26.575 -24.881 1.00 111.94 478 PHE B CA 1
ATOM 10103 C C . PHE B 1 480 ? 89.355 27.184 -23.863 1.00 111.94 478 PHE B C 1
ATOM 10104 O O . PHE B 1 480 ? 89.579 26.608 -22.821 1.00 111.94 478 PHE B O 1
ATOM 10112 N N . PHE B 1 481 ? 89.910 28.353 -24.161 1.00 129.63 479 PHE B N 1
ATOM 10113 C CA . PHE B 1 481 ? 90.828 29.029 -23.242 1.00 129.63 479 PHE B CA 1
ATOM 10114 C C . PHE B 1 481 ? 90.543 30.536 -23.346 1.00 129.63 479 PHE B C 1
ATOM 10115 O O . PHE B 1 481 ? 90.105 31.002 -24.396 1.00 129.63 479 PHE B O 1
ATOM 10117 N N . ASN B 1 482 ? 90.764 31.296 -22.275 1.00 159.79 480 ASN B N 1
ATOM 10118 C CA . ASN B 1 482 ? 90.494 32.738 -22.300 1.00 159.79 480 ASN B CA 1
ATOM 10119 C C . ASN B 1 482 ? 91.243 33.485 -23.407 1.00 159.79 480 ASN B C 1
ATOM 10120 O O . ASN B 1 482 ? 91.718 32.888 -24.374 1.00 200.65 480 ASN B O 1
ATOM 10122 N N . ASP B 1 485 ? 93.939 36.190 -19.470 1.00 191.79 483 ASP B N 1
ATOM 10123 C CA . ASP B 1 485 ? 94.371 35.208 -18.483 1.00 191.79 483 ASP B CA 1
ATOM 10124 C C . ASP B 1 485 ? 94.656 33.900 -19.193 1.00 191.79 483 ASP B C 1
ATOM 10125 O O . ASP B 1 485 ? 95.408 33.058 -18.701 1.00 191.79 483 ASP B O 1
ATOM 10127 N N . LYS B 1 486 ? 94.054 33.747 -20.364 1.00 155.42 484 LYS B N 1
ATOM 10128 C CA . LYS B 1 486 ? 94.227 32.546 -21.172 1.00 155.42 484 LYS B CA 1
ATOM 10129 C C . LYS B 1 486 ? 94.106 31.260 -20.358 1.00 155.42 484 LYS B C 1
ATOM 10130 O O . LYS B 1 486 ? 94.788 30.272 -20.629 1.00 179.74 484 LYS B O 1
ATOM 10132 N N . SER B 1 487 ? 93.232 31.296 -19.361 1.00 196.94 485 SER B N 1
ATOM 10133 C CA . SER B 1 487 ? 92.968 30.159 -18.501 1.00 196.94 485 SER B CA 1
ATOM 10134 C C . SER B 1 487 ? 91.917 29.345 -19.229 1.00 196.94 485 SER B C 1
ATOM 10135 O O . SER B 1 487 ? 90.940 29.893 -19.729 1.00 196.94 485 SER B O 1
ATOM 10138 N N . PRO B 1 488 ? 92.087 28.021 -19.278 1.00 156.98 486 PRO B N 1
ATOM 10139 C CA . PRO B 1 488 ? 91.120 27.171 -19.978 1.00 156.98 486 PRO B CA 1
ATOM 10140 C C . PRO B 1 488 ? 89.736 27.086 -19.339 1.00 156.98 486 PRO B C 1
ATOM 10141 O O . PRO B 1 488 ? 89.606 26.925 -18.131 1.00 156.98 486 PRO B O 1
ATOM 10145 N N . THR B 1 489 ? 88.701 27.182 -20.162 1.00 133.42 487 THR B N 1
ATOM 10146 C CA . THR B 1 489 ? 87.338 27.091 -19.668 1.00 133.42 487 THR B CA 1
ATOM 10147 C C . THR B 1 489 ? 87.113 25.678 -19.160 1.00 133.42 487 THR B C 1
ATOM 10148 O O . THR B 1 489 ? 87.875 24.768 -19.486 1.00 133.42 487 THR B O 1
ATOM 10152 N N . VAL B 1 490 ? 86.060 25.497 -18.369 1.00 100.75 488 VAL B N 1
ATOM 10153 C CA . VAL B 1 490 ? 85.715 24.184 -17.834 1.00 100.75 488 VAL B CA 1
ATOM 10154 C C . VAL B 1 490 ? 85.680 23.159 -18.971 1.00 100.75 488 VAL B C 1
ATOM 10155 O O . VAL B 1 490 ? 86.193 22.041 -18.856 1.00 100.75 488 VAL B O 1
ATOM 10159 N N . LEU B 1 491 ? 85.060 23.558 -20.071 1.00 85.29 489 LEU B N 1
ATOM 10160 C CA . LEU B 1 491 ? 84.948 22.706 -21.231 1.00 85.29 489 LEU B CA 1
ATOM 10161 C C . LEU B 1 491 ? 86.248 21.990 -21.516 1.00 85.29 489 LEU B C 1
ATOM 10162 O O . LEU B 1 491 ? 86.304 20.764 -21.512 1.00 85.29 489 LEU B O 1
ATOM 10167 N N . SER B 1 492 ? 87.301 22.753 -21.750 1.00 72.29 490 SER B N 1
ATOM 10168 C CA . SER B 1 492 ? 88.582 22.145 -22.070 1.00 72.29 490 SER B CA 1
ATOM 10169 C C . SER B 1 492 ? 89.234 21.351 -20.940 1.00 72.29 490 SER B C 1
ATOM 10170 O O . SER B 1 492 ? 89.982 20.400 -21.184 1.00 72.29 490 SER B O 1
ATOM 10173 N N . GLN B 1 493 ? 88.990 21.748 -19.702 1.00 84.99 491 GLN B N 1
ATOM 10174 C CA . GLN B 1 493 ? 89.570 21.003 -18.595 1.00 84.99 491 GLN B CA 1
ATOM 10175 C C . GLN B 1 493 ? 88.984 19.597 -18.685 1.00 84.99 491 GLN B C 1
ATOM 10176 O O . GLN B 1 493 ? 89.656 18.598 -18.432 1.00 84.99 491 GLN B O 1
ATOM 10182 N N . ILE B 1 494 ? 87.719 19.546 -19.077 1.00 62.26 492 ILE B N 1
ATOM 10183 C CA . ILE B 1 494 ? 86.999 18.298 -19.272 1.00 62.26 492 ILE B CA 1
ATOM 10184 C C . ILE B 1 494 ? 87.644 17.561 -20.426 1.00 62.26 492 ILE B C 1
ATOM 10185 O O . ILE B 1 494 ? 88.110 16.439 -20.287 1.00 62.26 492 ILE B O 1
ATOM 10190 N N . LEU B 1 495 ? 87.648 18.215 -21.577 1.00 62.17 493 LEU B N 1
ATOM 10191 C CA . LEU B 1 495 ? 88.237 17.647 -22.772 1.00 62.17 493 LEU B CA 1
ATOM 10192 C C . LEU B 1 495 ? 89.666 17.192 -22.519 1.00 62.17 493 LEU B C 1
ATOM 10193 O O . LEU B 1 495 ? 90.125 16.238 -23.136 1.00 62.17 493 LEU B O 1
ATOM 10198 N N . ALA B 1 496 ? 90.367 17.875 -21.617 1.00 90.76 494 ALA B N 1
ATOM 10199 C CA . ALA B 1 496 ? 91.748 17.524 -21.285 1.00 90.76 494 ALA B CA 1
ATOM 10200 C C . ALA B 1 496 ? 91.694 16.178 -20.620 1.00 90.76 494 ALA B C 1
ATOM 10201 O O . ALA B 1 496 ? 92.311 15.209 -21.055 1.00 90.76 494 ALA B O 1
ATOM 10203 N N . LEU B 1 497 ? 90.919 16.155 -19.550 1.00 75.14 495 LEU B N 1
ATOM 10204 C CA . LEU B 1 497 ? 90.691 14.970 -18.736 1.00 75.14 495 LEU B CA 1
ATOM 10205 C C . LEU B 1 497 ? 90.192 13.764 -19.532 1.00 75.14 495 LEU B C 1
ATOM 10206 O O . LEU B 1 497 ? 90.761 12.677 -19.458 1.00 75.14 495 LEU B O 1
ATOM 10211 N N . VAL B 1 498 ? 89.115 13.949 -20.277 1.00 78.46 496 VAL B N 1
ATOM 10212 C CA . VAL B 1 498 ? 88.586 12.861 -21.057 1.00 78.46 496 VAL B CA 1
ATOM 10213 C C . VAL B 1 498 ? 89.650 12.324 -21.996 1.00 78.46 496 VAL B C 1
ATOM 10214 O O . VAL B 1 498 ? 89.890 11.112 -22.059 1.00 78.46 496 VAL B O 1
ATOM 10218 N N . THR B 1 499 ? 90.285 13.231 -22.729 1.00 113.14 497 THR B N 1
ATOM 10219 C CA . THR B 1 499 ? 91.330 12.874 -23.677 1.00 113.14 497 THR B CA 1
ATOM 10220 C C . THR B 1 499 ? 92.475 12.075 -23.069 1.00 113.14 497 THR B C 1
ATOM 10221 O O . THR B 1 499 ? 93.110 11.278 -23.746 1.00 113.14 497 THR B O 1
ATOM 10225 N N . THR B 1 500 ? 92.736 12.300 -21.790 1.00 106.58 498 THR B N 1
ATOM 10226 C CA . THR B 1 500 ? 93.807 11.613 -21.078 1.00 106.58 498 THR B CA 1
ATOM 10227 C C . THR B 1 500 ? 93.327 10.327 -20.417 1.00 106.58 498 THR B C 1
ATOM 10228 O O . THR B 1 500 ? 94.118 9.447 -20.097 1.00 106.58 498 THR B O 1
ATOM 10232 N N . SER B 1 501 ? 92.026 10.223 -20.206 1.00 134.37 499 SER B N 1
ATOM 10233 C CA . SER B 1 501 ? 91.475 9.052 -19.568 1.00 134.37 499 SER B CA 1
ATOM 10234 C C . SER B 1 501 ? 91.540 7.826 -20.469 1.00 134.37 499 SER B C 1
ATOM 10235 O O . SER B 1 501 ? 91.672 7.946 -21.693 1.00 134.37 499 SER B O 1
ATOM 10238 N N . GLN B 1 502 ? 91.462 6.645 -19.858 1.00 104.24 500 GLN B N 1
ATOM 10239 C CA . GLN B 1 502 ? 91.449 5.391 -20.615 1.00 104.24 500 GLN B CA 1
ATOM 10240 C C . GLN B 1 502 ? 90.049 5.152 -21.207 1.00 104.24 500 GLN B C 1
ATOM 10241 O O . GLN B 1 502 ? 89.509 4.047 -21.192 1.00 104.24 500 GLN B O 1
ATOM 10247 N N . VAL B 1 503 ? 89.453 6.207 -21.722 1.00 101.67 501 VAL B N 1
ATOM 10248 C CA . VAL B 1 503 ? 88.144 6.078 -22.292 1.00 101.67 501 VAL B CA 1
ATOM 10249 C C . VAL B 1 503 ? 88.340 5.481 -23.663 1.00 101.67 501 VAL B C 1
ATOM 10250 O O . VAL B 1 503 ? 87.402 4.960 -24.264 1.00 101.67 501 VAL B O 1
ATOM 10254 N N . CYS B 1 504 ? 89.580 5.552 -24.136 1.00 137.89 502 CYS B N 1
ATOM 10255 C CA . CYS B 1 504 ? 89.941 5.065 -25.450 1.00 137.89 502 CYS B CA 1
ATOM 10256 C C . CYS B 1 504 ? 90.590 3.700 -25.417 1.00 137.89 502 CYS B C 1
ATOM 10257 O O . CYS B 1 504 ? 91.320 3.314 -26.333 1.00 137.89 502 CYS B O 1
ATOM 10260 N N . ARG B 1 505 ? 90.344 2.990 -24.331 1.00 119.64 503 ARG B N 1
ATOM 10261 C CA . ARG B 1 505 ? 90.829 1.634 -24.185 1.00 119.64 503 ARG B CA 1
ATOM 10262 C C . ARG B 1 505 ? 89.558 0.834 -23.891 1.00 119.64 503 ARG B C 1
ATOM 10263 O O . ARG B 1 505 ? 89.532 -0.408 -23.958 1.00 119.64 503 ARG B O 1
ATOM 10271 N N . HIS B 1 506 ? 88.493 1.563 -23.562 1.00 88.42 504 HIS B N 1
ATOM 10272 C CA . HIS B 1 506 ? 87.221 0.925 -23.283 1.00 88.42 504 HIS B CA 1
ATOM 10273 C C . HIS B 1 506 ? 86.613 0.306 -24.533 1.00 88.42 504 HIS B C 1
ATOM 10274 O O . HIS B 1 506 ? 86.539 0.950 -25.589 1.00 88.42 504 HIS B O 1
ATOM 10281 N N . PRO B 1 507 ? 86.171 -0.959 -24.422 1.00 114.80 505 PRO B N 1
ATOM 10282 C CA . PRO B 1 507 ? 85.552 -1.807 -25.454 1.00 114.80 505 PRO B CA 1
ATOM 10283 C C . PRO B 1 507 ? 84.083 -1.634 -25.765 1.00 114.80 505 PRO B C 1
ATOM 10284 O O . PRO B 1 507 ? 83.608 -2.148 -26.770 1.00 114.80 505 PRO B O 1
ATOM 10288 N N . HIS B 1 508 ? 83.345 -0.960 -24.901 1.00 95.40 506 HIS B N 1
ATOM 10289 C CA . HIS B 1 508 ? 81.936 -0.789 -25.178 1.00 95.40 506 HIS B CA 1
ATOM 10290 C C . HIS B 1 508 ? 81.766 0.146 -26.364 1.00 95.40 506 HIS B C 1
ATOM 10291 O O . HIS B 1 508 ? 82.278 1.254 -26.369 1.00 95.40 506 HIS B O 1
ATOM 10298 N N . PRO B 1 509 ? 81.047 -0.297 -27.392 1.00 83.79 507 PRO B N 1
ATOM 10299 C CA . PRO B 1 509 ? 80.795 0.485 -28.600 1.00 83.79 507 PRO B CA 1
ATOM 10300 C C . PRO B 1 509 ? 80.275 1.897 -28.302 1.00 83.79 507 PRO B C 1
ATOM 10301 O O . PRO B 1 509 ? 80.835 2.895 -28.761 1.00 83.79 507 PRO B O 1
ATOM 10305 N N . LEU B 1 510 ? 79.185 1.965 -27.546 1.00 83.87 508 LEU B N 1
ATOM 10306 C CA . LEU B 1 510 ? 78.572 3.231 -27.186 1.00 83.87 508 LEU B CA 1
ATOM 10307 C C . LEU B 1 510 ? 79.610 4.226 -26.652 1.00 83.87 508 LEU B C 1
ATOM 10308 O O . LEU B 1 510 ? 79.522 5.436 -26.897 1.00 83.87 508 LEU B O 1
ATOM 10313 N N . VAL B 1 511 ? 80.598 3.720 -25.927 1.00 108.44 509 VAL B N 1
ATOM 10314 C CA . VAL B 1 511 ? 81.640 4.571 -25.367 1.00 108.44 509 VAL B CA 1
ATOM 10315 C C . VAL B 1 511 ? 82.605 5.003 -26.446 1.00 108.44 509 VAL B C 1
ATOM 10316 O O . VAL B 1 511 ? 83.059 6.136 -26.463 1.00 108.44 509 VAL B O 1
ATOM 10320 N N . GLN B 1 512 ? 82.916 4.091 -27.348 1.00 76.44 510 GLN B N 1
ATOM 10321 C CA . GLN B 1 512 ? 83.839 4.390 -28.423 1.00 76.44 510 GLN B CA 1
ATOM 10322 C C . GLN B 1 512 ? 83.177 5.420 -29.302 1.00 76.44 510 GLN B C 1
ATOM 10323 O O . GLN B 1 512 ? 83.710 6.519 -29.478 1.00 76.44 510 GLN B O 1
ATOM 10329 N N . LEU B 1 513 ? 82.005 5.088 -29.827 1.00 99.37 511 LEU B N 1
ATOM 10330 C CA . LEU B 1 513 ? 81.298 6.032 -30.673 1.00 99.37 511 LEU B CA 1
ATOM 10331 C C . LEU B 1 513 ? 81.331 7.419 -30.034 1.00 99.37 511 LEU B C 1
ATOM 10332 O O . LEU B 1 513 ? 81.922 8.357 -30.571 1.00 99.37 511 LEU B O 1
ATOM 10337 N N . LEU B 1 514 ? 80.693 7.545 -28.877 1.00 72.01 512 LEU B N 1
ATOM 10338 C CA . LEU B 1 514 ? 80.648 8.820 -28.184 1.00 72.01 512 LEU B CA 1
ATOM 10339 C C . LEU B 1 514 ? 82.016 9.494 -28.206 1.00 72.01 512 LEU B C 1
ATOM 10340 O O . LEU B 1 514 ? 82.142 10.620 -28.669 1.00 72.01 512 LEU B O 1
ATOM 10345 N N . TYR B 1 515 ? 83.034 8.792 -27.717 1.00 76.30 513 TYR B N 1
ATOM 10346 C CA . TYR B 1 515 ? 84.391 9.316 -27.684 1.00 76.30 513 TYR B CA 1
ATOM 10347 C C . TYR B 1 515 ? 84.719 9.968 -29.018 1.00 76.30 513 TYR B C 1
ATOM 10348 O O . TYR B 1 515 ? 84.958 11.172 -29.086 1.00 76.30 513 TYR B O 1
ATOM 10357 N N . MET B 1 516 ? 84.718 9.183 -30.088 1.00 87.97 514 MET B N 1
ATOM 10358 C CA . MET B 1 516 ? 85.013 9.727 -31.418 1.00 87.97 514 MET B CA 1
ATOM 10359 C C . MET B 1 516 ? 84.113 10.901 -31.801 1.00 87.97 514 MET B C 1
ATOM 10360 O O . MET B 1 516 ? 84.499 11.734 -32.595 1.00 87.97 514 MET B O 1
ATOM 10365 N N . GLU B 1 517 ? 82.897 10.952 -31.279 1.00 89.88 515 GLU B N 1
ATOM 10366 C CA . GLU B 1 517 ? 82.015 12.061 -31.615 1.00 89.88 515 GLU B CA 1
ATOM 10367 C C . GLU B 1 517 ? 82.543 13.299 -30.896 1.00 89.88 515 GLU B C 1
ATOM 10368 O O . GLU B 1 517 ? 82.614 14.382 -31.473 1.00 89.88 515 GLU B O 1
ATOM 10374 N N . ILE B 1 518 ? 82.921 13.128 -29.634 1.00 83.80 516 ILE B N 1
ATOM 10375 C CA . ILE B 1 518 ? 83.465 14.231 -28.850 1.00 83.80 516 ILE B CA 1
ATOM 10376 C C . ILE B 1 518 ? 84.730 14.789 -29.490 1.00 83.80 516 ILE B C 1
ATOM 10377 O O . ILE B 1 518 ? 84.962 15.990 -29.492 1.00 83.80 516 ILE B O 1
ATOM 10382 N N . LEU B 1 519 ? 85.550 13.901 -30.028 1.00 84.82 517 LEU B N 1
ATOM 10383 C CA . LEU B 1 519 ? 86.786 14.309 -30.651 1.00 84.82 517 LEU B CA 1
ATOM 10384 C C . LEU B 1 519 ? 86.530 15.075 -31.925 1.00 84.82 517 LEU B C 1
ATOM 10385 O O . LEU B 1 519 ? 87.379 15.827 -32.353 1.00 84.82 517 LEU B O 1
ATOM 10390 N N . VAL B 1 520 ? 85.376 14.876 -32.547 1.00 77.02 518 VAL B N 1
ATOM 10391 C CA . VAL B 1 520 ? 85.088 15.573 -33.788 1.00 77.02 518 VAL B CA 1
ATOM 10392 C C . VAL B 1 520 ? 84.326 16.842 -33.501 1.00 77.02 518 VAL B C 1
ATOM 10393 O O . VAL B 1 520 ? 84.633 17.876 -34.080 1.00 77.02 518 VAL B O 1
ATOM 10397 N N . ARG B 1 521 ? 83.332 16.791 -32.621 1.00 98.34 519 ARG B N 1
ATOM 10398 C CA . ARG B 1 521 ? 82.594 18.008 -32.335 1.00 98.34 519 ARG B CA 1
ATOM 10399 C C . ARG B 1 521 ? 83.608 19.075 -31.937 1.00 98.34 519 ARG B C 1
ATOM 10400 O O . ARG B 1 521 ? 83.560 20.198 -32.431 1.00 98.34 519 ARG B O 1
ATOM 10408 N N . TYR B 1 522 ? 84.557 18.707 -31.081 1.00 78.74 520 TYR B N 1
ATOM 10409 C CA . TYR B 1 522 ? 85.578 19.653 -30.621 1.00 78.74 520 TYR B CA 1
ATOM 10410 C C . TYR B 1 522 ? 86.975 19.453 -31.205 1.00 78.74 520 TYR B C 1
ATOM 10411 O O . TYR B 1 522 ? 87.968 19.578 -30.500 1.00 78.74 520 TYR B O 1
ATOM 10420 N N . ALA B 1 523 ? 87.067 19.160 -32.492 1.00 76.08 521 ALA B N 1
ATOM 10421 C CA . ALA B 1 523 ? 88.377 18.967 -33.103 1.00 76.08 521 ALA B CA 1
ATOM 10422 C C . ALA B 1 523 ? 89.183 20.256 -33.016 1.00 76.08 521 ALA B C 1
ATOM 10423 O O . ALA B 1 523 ? 90.387 20.243 -32.770 1.00 76.08 521 ALA B O 1
ATOM 10425 N N . SER B 1 524 ? 88.509 21.380 -33.221 1.00 114.90 522 SER B N 1
ATOM 10426 C CA . SER B 1 524 ? 89.170 22.678 -33.168 1.00 114.90 522 SER B CA 1
ATOM 10427 C C . SER B 1 524 ? 89.982 22.856 -31.883 1.00 114.90 522 SER B C 1
ATOM 10428 O O . SER B 1 524 ? 90.882 23.677 -31.812 1.00 114.90 522 SER B O 1
ATOM 10431 N N . PHE B 1 525 ? 89.662 22.069 -30.872 1.00 82.84 523 PHE B N 1
ATOM 10432 C CA . PHE B 1 525 ? 90.350 22.133 -29.589 1.00 82.84 523 PHE B CA 1
ATOM 10433 C C . PHE B 1 525 ? 91.794 21.695 -29.688 1.00 82.84 523 PHE B C 1
ATOM 10434 O O . PHE B 1 525 ? 92.672 22.295 -29.078 1.00 82.84 523 PHE B O 1
ATOM 10442 N N . PHE B 1 526 ? 92.034 20.634 -30.447 1.00 85.25 524 PHE B N 1
ATOM 10443 C CA . PHE B 1 526 ? 93.377 20.099 -30.586 1.00 85.25 524 PHE B CA 1
ATOM 10444 C C . PHE B 1 526 ? 94.328 21.042 -31.303 1.00 85.25 524 PHE B C 1
ATOM 10445 O O . PHE B 1 526 ? 95.499 20.709 -31.517 1.00 85.25 524 PHE B O 1
ATOM 10453 N N . ASP B 1 527 ? 93.830 22.230 -31.655 1.00 136.21 525 ASP B N 1
ATOM 10454 C CA . ASP B 1 527 ? 94.658 23.231 -32.323 1.00 136.21 525 ASP B CA 1
ATOM 10455 C C . ASP B 1 527 ? 95.376 23.982 -31.224 1.00 136.21 525 ASP B C 1
ATOM 10456 O O . ASP B 1 527 ? 96.442 24.543 -31.436 1.00 136.21 525 ASP B O 1
ATOM 10461 N N . TYR B 1 528 ? 94.788 23.970 -30.035 1.00 95.69 526 TYR B N 1
ATOM 10462 C CA . TYR B 1 528 ? 95.403 24.623 -28.889 1.00 95.69 526 TYR B CA 1
ATOM 10463 C C . TYR B 1 528 ? 96.187 23.609 -28.076 1.00 95.69 526 TYR B C 1
ATOM 10464 O O . TYR B 1 528 ? 97.184 23.949 -27.424 1.00 95.69 526 TYR B O 1
ATOM 10473 N N . GLU B 1 529 ? 95.707 22.369 -28.079 1.00 95.62 527 GLU B N 1
ATOM 10474 C CA . GLU B 1 529 ? 96.383 21.292 -27.364 1.00 95.62 527 GLU B CA 1
ATOM 10475 C C . GLU B 1 529 ? 96.587 20.137 -28.325 1.00 95.62 527 GLU B C 1
ATOM 10476 O O . GLU B 1 529 ? 95.738 19.259 -28.462 1.00 95.62 527 GLU B O 1
ATOM 10482 N N . SER B 1 530 ? 97.745 20.164 -28.975 1.00 116.64 528 SER B N 1
ATOM 10483 C CA . SER B 1 530 ? 98.144 19.208 -29.999 1.00 116.64 528 SER B CA 1
ATOM 10484 C C . SER B 1 530 ? 98.638 17.855 -29.532 1.00 116.64 528 SER B C 1
ATOM 10485 O O . SER B 1 530 ? 98.569 16.864 -30.265 1.00 116.64 528 SER B O 1
ATOM 10488 N N . ALA B 1 531 ? 99.133 17.819 -28.306 1.00 94.67 529 ALA B N 1
ATOM 10489 C CA . ALA B 1 531 ? 99.692 16.605 -27.728 1.00 94.67 529 ALA B CA 1
ATOM 10490 C C . ALA B 1 531 ? 99.000 15.258 -27.983 1.00 94.67 529 ALA B C 1
ATOM 10491 O O . ALA B 1 531 ? 99.632 14.308 -28.459 1.00 94.67 529 ALA B O 1
ATOM 10493 N N . ALA B 1 532 ? 97.715 15.159 -27.674 1.00 84.44 530 ALA B N 1
ATOM 10494 C CA . ALA B 1 532 ? 97.023 13.886 -27.857 1.00 84.44 530 ALA B CA 1
ATOM 10495 C C . ALA B 1 532 ? 96.911 13.363 -29.297 1.00 84.44 530 ALA B C 1
ATOM 10496 O O . ALA B 1 532 ? 96.795 12.158 -29.523 1.00 84.44 530 ALA B O 1
ATOM 10498 N N . ILE B 1 533 ? 96.948 14.272 -30.262 1.00 114.35 531 ILE B N 1
ATOM 10499 C CA . ILE B 1 533 ? 96.798 13.936 -31.669 1.00 114.35 531 ILE B CA 1
ATOM 10500 C C . ILE B 1 533 ? 97.316 12.586 -32.153 1.00 114.35 531 ILE B C 1
ATOM 10501 O O . ILE B 1 533 ? 96.534 11.750 -32.609 1.00 114.35 531 ILE B O 1
ATOM 10506 N N . PRO B 1 534 ? 98.634 12.348 -32.066 1.00 81.39 532 PRO B N 1
ATOM 10507 C CA . PRO B 1 534 ? 99.163 11.051 -32.534 1.00 81.39 532 PRO B CA 1
ATOM 10508 C C . PRO B 1 534 ? 98.361 9.868 -32.015 1.00 81.39 532 PRO B C 1
ATOM 10509 O O . PRO B 1 534 ? 97.957 8.985 -32.782 1.00 81.39 532 PRO B O 1
ATOM 10513 N N . ALA B 1 535 ? 98.129 9.871 -30.704 1.00 94.65 533 ALA B N 1
ATOM 10514 C CA . ALA B 1 535 ? 97.367 8.829 -30.047 1.00 94.65 533 ALA B CA 1
ATOM 10515 C C . ALA B 1 535 ? 95.965 8.774 -30.632 1.00 94.65 533 ALA B C 1
ATOM 10516 O O . ALA B 1 535 ? 95.435 7.698 -30.894 1.00 94.65 533 ALA B O 1
ATOM 10518 N N . LEU B 1 536 ? 95.374 9.943 -30.844 1.00 88.26 534 LEU B N 1
ATOM 10519 C CA . LEU B 1 536 ? 94.019 10.038 -31.386 1.00 88.26 534 LEU B CA 1
ATOM 10520 C C . LEU B 1 536 ? 93.845 9.506 -32.815 1.00 88.26 534 LEU B C 1
ATOM 10521 O O . LEU B 1 536 ? 92.745 9.127 -33.221 1.00 88.26 534 LEU B O 1
ATOM 10526 N N . ILE B 1 537 ? 94.918 9.480 -33.584 1.00 111.41 535 ILE B N 1
ATOM 10527 C CA . ILE B 1 537 ? 94.796 8.987 -34.937 1.00 111.41 535 ILE B CA 1
ATOM 10528 C C . ILE B 1 537 ? 94.906 7.473 -34.862 1.00 111.41 535 ILE B C 1
ATOM 10529 O O . ILE B 1 537 ? 94.114 6.741 -35.488 1.00 111.41 535 ILE B O 1
ATOM 10534 N N . GLU B 1 538 ? 95.880 7.005 -34.080 1.00 96.62 536 GLU B N 1
ATOM 10535 C CA . GLU B 1 538 ? 96.071 5.570 -33.919 1.00 96.62 536 GLU B CA 1
ATOM 10536 C C . GLU B 1 538 ? 94.733 4.994 -33.504 1.00 96.62 536 GLU B C 1
ATOM 10537 O O . GLU B 1 538 ? 94.393 3.871 -33.856 1.00 96.62 536 GLU B O 1
ATOM 10539 N N . TYR B 1 539 ? 93.972 5.793 -32.764 1.00 79.40 537 TYR B N 1
ATOM 10540 C CA . TYR B 1 539 ? 92.653 5.388 -32.295 1.00 79.40 537 TYR B CA 1
ATOM 10541 C C . TYR B 1 539 ? 91.667 5.344 -33.435 1.00 79.40 537 TYR B C 1
ATOM 10542 O O . TYR B 1 539 ? 91.024 4.317 -33.642 1.00 79.40 537 TYR B O 1
ATOM 10551 N N . PHE B 1 540 ? 91.517 6.453 -34.158 1.00 87.44 538 PHE B N 1
ATOM 10552 C CA . PHE B 1 540 ? 90.582 6.455 -35.280 1.00 87.44 538 PHE B CA 1
ATOM 10553 C C . PHE B 1 540 ? 90.859 5.268 -36.203 1.00 87.44 538 PHE B C 1
ATOM 10554 O O . PHE B 1 540 ? 89.924 4.630 -36.689 1.00 87.44 538 PHE B O 1
ATOM 10562 N N . VAL B 1 541 ? 92.144 4.963 -36.419 1.00 100.78 539 VAL B N 1
ATOM 10563 C CA . VAL B 1 541 ? 92.540 3.819 -37.243 1.00 100.78 539 VAL B CA 1
ATOM 10564 C C . VAL B 1 541 ? 92.576 2.551 -36.383 1.00 100.78 539 VAL B C 1
ATOM 10565 O O . VAL B 1 541 ? 93.025 1.492 -36.811 1.00 100.78 539 VAL B O 1
ATOM 10569 N N . GLY B 1 542 ? 92.079 2.660 -35.161 1.00 151.28 540 GLY B N 1
ATOM 10570 C CA . GLY B 1 542 ? 92.095 1.518 -34.278 1.00 151.28 540 GLY B CA 1
ATOM 10571 C C . GLY B 1 542 ? 91.024 0.511 -34.601 1.00 151.28 540 GLY B C 1
ATOM 10572 O O . GLY B 1 542 ? 90.101 0.781 -35.371 1.00 151.28 540 GLY B O 1
ATOM 10573 N N . PRO B 1 543 ? 91.151 -0.687 -34.030 1.00 111.94 541 PRO B N 1
ATOM 10574 C CA . PRO B 1 543 ? 90.167 -1.749 -34.252 1.00 111.94 541 PRO B CA 1
ATOM 10575 C C . PRO B 1 543 ? 88.890 -1.305 -33.574 1.00 111.94 541 PRO B C 1
ATOM 10576 O O . PRO B 1 543 ? 87.856 -1.967 -33.658 1.00 111.94 541 PRO B O 1
ATOM 10580 N N . ARG B 1 544 ? 88.997 -0.170 -32.882 1.00 84.66 542 ARG B N 1
ATOM 10581 C CA . ARG B 1 544 ? 87.859 0.451 -32.190 1.00 84.66 542 ARG B CA 1
ATOM 10582 C C . ARG B 1 544 ? 87.414 1.667 -32.968 1.00 84.66 542 ARG B C 1
ATOM 10583 O O . ARG B 1 544 ? 86.327 2.214 -32.751 1.00 84.66 542 ARG B O 1
ATOM 10589 N N . GLY B 1 545 ? 88.296 2.071 -33.875 1.00 83.63 543 GLY B N 1
ATOM 10590 C CA . GLY B 1 545 ? 88.046 3.204 -34.732 1.00 83.63 543 GLY B CA 1
ATOM 10591 C C . GLY B 1 545 ? 87.407 2.769 -36.033 1.00 83.63 543 GLY B C 1
ATOM 10592 O O . GLY B 1 545 ? 86.263 2.310 -36.051 1.00 83.63 543 GLY B O 1
ATOM 10593 N N . ILE B 1 546 ? 88.153 2.900 -37.123 1.00 96.25 544 ILE B N 1
ATOM 10594 C CA . ILE B 1 546 ? 87.662 2.548 -38.451 1.00 96.25 544 ILE B CA 1
ATOM 10595 C C . ILE B 1 546 ? 87.472 1.046 -38.659 1.00 96.25 544 ILE B C 1
ATOM 10596 O O . ILE B 1 546 ? 86.781 0.618 -39.595 1.00 96.25 544 ILE B O 1
ATOM 10601 N N . HIS B 1 547 ? 88.102 0.241 -37.813 1.00 95.37 545 HIS B N 1
ATOM 10602 C CA . HIS B 1 547 ? 87.980 -1.207 -37.944 1.00 95.37 545 HIS B CA 1
ATOM 10603 C C . HIS B 1 547 ? 87.053 -1.834 -36.896 1.00 95.37 545 HIS B C 1
ATOM 10604 O O . HIS B 1 547 ? 86.988 -3.058 -36.766 1.00 95.37 545 HIS B O 1
ATOM 10611 N N . ASN B 1 548 ? 86.341 -0.979 -36.162 1.00 100.65 546 ASN B N 1
ATOM 10612 C CA . ASN B 1 548 ? 85.420 -1.406 -35.120 1.00 100.65 546 ASN B CA 1
ATOM 10613 C C . ASN B 1 548 ? 84.525 -2.515 -35.651 1.00 100.65 546 ASN B C 1
ATOM 10614 O O . ASN B 1 548 ? 84.022 -2.419 -36.765 1.00 100.65 546 ASN B O 1
ATOM 10619 N N . THR B 1 549 ? 84.338 -3.564 -34.849 1.00 140.75 547 THR B N 1
ATOM 10620 C CA . THR B 1 549 ? 83.527 -4.718 -35.237 1.00 140.75 547 THR B CA 1
ATOM 10621 C C . THR B 1 549 ? 82.042 -4.434 -35.217 1.00 140.75 547 THR B C 1
ATOM 10622 O O . THR B 1 549 ? 81.273 -5.043 -35.962 1.00 140.75 547 THR B O 1
ATOM 10626 N N . ASN B 1 550 ? 81.632 -3.513 -34.359 1.00 94.62 548 ASN B N 1
ATOM 10627 C CA . ASN B 1 550 ? 80.218 -3.206 -34.253 1.00 94.62 548 ASN B CA 1
ATOM 10628 C C . ASN B 1 550 ? 79.611 -2.691 -35.545 1.00 94.62 548 ASN B C 1
ATOM 10629 O O . ASN B 1 550 ? 79.975 -1.631 -36.032 1.00 94.62 548 ASN B O 1
ATOM 10634 N N . GLU B 1 551 ? 78.677 -3.455 -36.092 1.00 153.91 549 GLU B N 1
ATOM 10635 C CA . GLU B 1 551 ? 78.014 -3.096 -37.332 1.00 153.91 549 GLU B CA 1
ATOM 10636 C C . GLU B 1 551 ? 77.589 -1.626 -37.381 1.00 153.91 549 GLU B C 1
ATOM 10637 O O . GLU B 1 551 ? 77.869 -0.935 -38.358 1.00 153.91 549 GLU B O 1
ATOM 10639 N N . ARG B 1 552 ? 76.920 -1.146 -36.335 1.00 148.78 550 ARG B N 1
ATOM 10640 C CA . ARG B 1 552 ? 76.446 0.247 -36.289 1.00 148.78 550 ARG B CA 1
ATOM 10641 C C . ARG B 1 552 ? 77.542 1.307 -36.198 1.00 148.78 550 ARG B C 1
ATOM 10642 O O . ARG B 1 552 ? 77.458 2.370 -36.803 1.00 148.78 550 ARG B O 1
ATOM 10644 N N . VAL B 1 553 ? 78.568 1.019 -35.421 1.00 87.34 551 VAL B N 1
ATOM 10645 C CA . VAL B 1 553 ? 79.675 1.945 -35.235 1.00 87.34 551 VAL B CA 1
ATOM 10646 C C . VAL B 1 553 ? 80.617 2.071 -36.437 1.00 87.34 551 VAL B C 1
ATOM 10647 O O . VAL B 1 553 ? 81.074 3.157 -36.754 1.00 87.34 551 VAL B O 1
ATOM 10651 N N . ARG B 1 554 ? 80.906 0.967 -37.115 1.00 102.83 552 ARG B N 1
ATOM 10652 C CA . ARG B 1 554 ? 81.802 0.976 -38.271 1.00 102.83 552 ARG B CA 1
ATOM 10653 C C . ARG B 1 554 ? 81.570 2.068 -39.314 1.00 102.83 552 ARG B C 1
ATOM 10654 O O . ARG B 1 554 ? 82.508 2.735 -39.691 1.00 102.83 552 ARG B O 1
ATOM 10660 N N . PRO B 1 555 ? 80.326 2.277 -39.778 1.00 108.53 553 PRO B N 1
ATOM 10661 C CA . PRO B 1 555 ? 80.055 3.303 -40.785 1.00 108.53 553 PRO B CA 1
ATOM 10662 C C . PRO B 1 555 ? 80.124 4.730 -40.250 1.00 108.53 553 PRO B C 1
ATOM 10663 O O . PRO B 1 555 ? 80.522 5.666 -40.952 1.00 108.53 553 PRO B O 1
ATOM 10667 N N . ARG B 1 556 ? 79.712 4.894 -39.001 1.00 90.35 554 ARG B N 1
ATOM 10668 C CA . ARG B 1 556 ? 79.732 6.201 -38.377 1.00 90.35 554 ARG B CA 1
ATOM 10669 C C . ARG B 1 556 ? 81.188 6.588 -38.220 1.00 90.35 554 ARG B C 1
ATOM 10670 O O . ARG B 1 556 ? 81.589 7.691 -38.547 1.00 90.35 554 ARG B O 1
ATOM 10678 N N . ALA B 1 557 ? 81.983 5.653 -37.731 1.00 93.56 555 ALA B N 1
ATOM 10679 C CA . ALA B 1 557 ? 83.397 5.895 -37.548 1.00 93.56 555 ALA B CA 1
ATOM 10680 C C . ALA B 1 557 ? 83.976 6.505 -38.824 1.00 93.56 555 ALA B C 1
ATOM 10681 O O . ALA B 1 557 ? 84.631 7.537 -38.772 1.00 93.56 555 ALA B O 1
ATOM 10683 N N . TRP B 1 558 ? 83.723 5.875 -39.970 1.00 93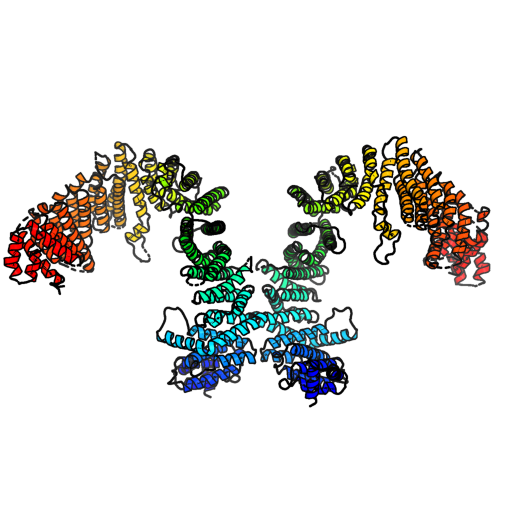.02 556 TRP B N 1
ATOM 10684 C CA . TRP B 1 558 ? 84.248 6.356 -41.255 1.00 93.02 556 TRP B CA 1
ATOM 10685 C C . TRP B 1 558 ? 83.964 7.824 -41.462 1.00 93.02 556 TRP B C 1
ATOM 10686 O O . TRP B 1 558 ? 84.880 8.611 -41.684 1.00 93.02 556 TRP B O 1
ATOM 10697 N N . TYR B 1 559 ? 82.693 8.192 -41.394 1.00 96.61 557 TYR B N 1
ATOM 10698 C CA . TYR B 1 559 ? 82.325 9.589 -41.545 1.00 96.61 557 TYR B CA 1
ATOM 10699 C C . TYR B 1 559 ? 83.188 10.392 -40.595 1.00 96.61 557 TYR B C 1
ATOM 10700 O O . TYR B 1 559 ? 83.919 11.277 -40.996 1.00 96.61 557 TYR B O 1
ATOM 10709 N N . LEU B 1 560 ? 83.091 10.079 -39.315 1.00 78.62 558 LEU B N 1
ATOM 10710 C CA . LEU B 1 560 ? 83.870 10.786 -38.311 1.00 78.62 558 LEU B CA 1
ATOM 10711 C C . LEU B 1 560 ? 85.374 10.865 -38.593 1.00 78.62 558 LEU B C 1
ATOM 10712 O O . LEU B 1 560 ? 85.979 11.928 -38.456 1.00 78.62 558 LEU B O 1
ATOM 10717 N N . PHE B 1 561 ? 85.985 9.746 -38.963 1.00 72.50 559 PHE B N 1
ATOM 10718 C CA . PHE B 1 561 ? 87.415 9.748 -39.238 1.00 72.50 559 PHE B CA 1
ATOM 10719 C C . PHE B 1 561 ? 87.729 10.821 -40.233 1.00 72.50 559 PHE B C 1
ATOM 10720 O O . PHE B 1 561 ? 88.664 11.590 -40.048 1.00 72.50 559 PHE B O 1
ATOM 10728 N N . TYR B 1 562 ? 86.958 10.815 -41.319 1.00 77.92 560 TYR B N 1
ATOM 10729 C CA . TYR B 1 562 ? 87.056 11.806 -42.396 1.00 77.92 560 TYR B CA 1
ATOM 10730 C C . TYR B 1 562 ? 86.989 13.207 -41.771 1.00 77.92 560 TYR B C 1
ATOM 10731 O O . TYR B 1 562 ? 87.969 13.950 -41.798 1.00 77.92 560 TYR B O 1
ATOM 10740 N N . ARG B 1 563 ? 85.836 13.531 -41.176 1.00 71.56 561 ARG B N 1
ATOM 10741 C CA . ARG B 1 563 ? 85.599 14.806 -40.512 1.00 71.56 561 ARG B CA 1
ATOM 10742 C C . ARG B 1 563 ? 86.792 15.214 -39.647 1.00 71.56 561 ARG B C 1
ATOM 10743 O O . ARG B 1 563 ? 87.231 16.346 -39.702 1.00 71.56 561 ARG B O 1
ATOM 10751 N N . PHE B 1 564 ? 87.330 14.289 -38.862 1.00 62.83 562 PHE B N 1
ATOM 10752 C CA . PHE B 1 564 ? 88.479 14.577 -37.992 1.00 62.83 562 PHE B CA 1
ATOM 10753 C C . PHE B 1 564 ? 89.707 14.884 -38.832 1.00 62.83 562 PHE B C 1
ATOM 10754 O O . PHE B 1 564 ? 90.347 15.922 -38.681 1.00 62.83 562 PHE B O 1
ATOM 10762 N N . VAL B 1 565 ? 90.037 13.948 -39.715 1.00 80.60 563 VAL B N 1
ATOM 10763 C CA . VAL B 1 565 ? 91.166 14.093 -40.611 1.00 80.60 563 VAL B CA 1
ATOM 10764 C C . VAL B 1 565 ? 91.064 15.430 -41.302 1.00 80.60 563 VAL B C 1
ATOM 10765 O O . VAL B 1 565 ? 92.069 16.080 -41.530 1.00 80.60 563 VAL B O 1
ATOM 10769 N N . LYS B 1 566 ? 89.840 15.847 -41.613 1.00 86.77 564 LYS B N 1
ATOM 10770 C CA . LYS B 1 566 ? 89.619 17.117 -42.291 1.00 86.77 564 LYS B CA 1
ATOM 10771 C C . LYS B 1 566 ? 89.847 18.313 -41.383 1.00 86.77 564 LYS B C 1
ATOM 10772 O O . LYS B 1 566 ? 90.529 19.256 -41.750 1.00 86.77 564 LYS B O 1
ATOM 10778 N N . SER B 1 567 ? 89.269 18.265 -40.195 1.00 123.59 565 SER B N 1
ATOM 10779 C CA . SER B 1 567 ? 89.375 19.356 -39.241 1.00 123.59 565 SER B CA 1
ATOM 10780 C C . SER B 1 567 ? 90.759 19.910 -39.061 1.00 123.59 565 SER B C 1
ATOM 10781 O O . SER B 1 567 ? 90.957 21.124 -39.101 1.00 123.59 565 SER B O 1
ATOM 10783 N N . ILE B 1 568 ? 91.717 19.031 -38.822 1.00 115.92 566 ILE B N 1
ATOM 10784 C CA . ILE B 1 568 ? 93.080 19.487 -38.639 1.00 115.92 566 ILE B CA 1
ATOM 10785 C C . ILE B 1 568 ? 94.002 18.659 -39.503 1.00 115.92 566 ILE B C 1
ATOM 10786 O O . ILE B 1 568 ? 94.786 17.850 -39.006 1.00 115.92 566 ILE B O 1
ATOM 10791 N N . LYS B 1 569 ? 93.880 18.882 -40.810 1.00 181.09 567 LYS B N 1
ATOM 10792 C CA . LYS B 1 569 ? 94.645 18.172 -41.832 1.00 181.09 567 LYS B CA 1
ATOM 10793 C C . LYS B 1 569 ? 96.142 18.439 -41.814 1.00 181.09 567 LYS B C 1
ATOM 10794 O O . LYS B 1 569 ? 96.927 17.568 -42.182 1.00 181.09 567 LYS B O 1
ATOM 10796 N N . LYS B 1 570 ? 96.543 19.633 -41.391 1.00 124.11 568 LYS B N 1
ATOM 10797 C CA . LYS B 1 570 ? 97.963 19.980 -41.369 1.00 124.11 568 LYS B CA 1
ATOM 10798 C C . LYS B 1 570 ? 98.887 19.166 -40.443 1.00 124.11 568 LYS B C 1
ATOM 10799 O O . LYS B 1 570 ? 99.937 18.705 -40.879 1.00 124.11 568 LYS B O 1
ATOM 10801 N N . GLN B 1 571 ? 98.511 18.991 -39.176 1.00 155.99 569 GLN B N 1
ATOM 10802 C CA . GLN B 1 571 ? 99.357 18.266 -38.221 1.00 155.99 569 GLN B CA 1
ATOM 10803 C C . GLN B 1 571 ? 99.541 16.772 -38.563 1.00 155.99 569 GLN B C 1
ATOM 10804 O O . GLN B 1 571 ? 100.481 16.126 -38.094 1.00 155.99 569 GLN B O 1
ATOM 10810 N N . VAL B 1 572 ? 98.645 16.238 -39.386 1.00 131.24 570 VAL B N 1
ATOM 10811 C CA . VAL B 1 572 ? 98.649 14.824 -39.781 1.00 131.24 570 VAL B CA 1
ATOM 10812 C C . VAL B 1 572 ? 99.601 14.454 -40.916 1.00 131.24 570 VAL B C 1
ATOM 10813 O O . VAL B 1 572 ? 99.518 13.374 -41.495 1.00 131.24 570 VAL B O 1
ATOM 10817 N N . VAL B 1 573 ? 100.513 15.348 -41.240 1.00 119.44 571 VAL B N 1
ATOM 10818 C CA . VAL B 1 573 ? 101.437 15.081 -42.325 1.00 119.44 571 VAL B CA 1
ATOM 10819 C C . VAL B 1 573 ? 102.232 13.791 -42.176 1.00 119.44 571 VAL B C 1
ATOM 10820 O O . VAL B 1 573 ? 102.269 12.984 -43.097 1.00 119.44 571 VAL B O 1
ATOM 10824 N N . ASN B 1 574 ? 102.862 13.595 -41.024 1.00 134.86 572 ASN B N 1
ATOM 10825 C CA . ASN B 1 574 ? 103.673 12.408 -40.801 1.00 134.86 572 ASN B CA 1
ATOM 10826 C C . ASN B 1 574 ? 102.894 11.091 -40.762 1.00 134.86 572 ASN B C 1
ATOM 10827 O O . ASN B 1 574 ? 103.433 10.038 -41.093 1.00 134.86 572 ASN B O 1
ATOM 10832 N N . TYR B 1 575 ? 101.620 11.161 -40.387 1.00 122.25 573 TYR B N 1
ATOM 10833 C CA . TYR B 1 575 ? 100.763 9.978 -40.247 1.00 122.25 573 TYR B CA 1
ATOM 10834 C C . TYR B 1 575 ? 100.163 9.509 -41.567 1.00 122.25 573 TYR B C 1
ATOM 10835 O O . TYR B 1 575 ? 99.486 8.486 -41.621 1.00 122.25 573 TYR B O 1
ATOM 10844 N N . THR B 1 576 ? 100.439 10.253 -42.632 1.00 127.95 574 THR B N 1
ATOM 10845 C CA . THR B 1 576 ? 99.911 9.960 -43.961 1.00 128.16 574 THR B CA 1
ATOM 10846 C C . THR B 1 576 ? 100.161 8.555 -44.474 1.00 128.16 574 THR B C 1
ATOM 10847 O O . THR B 1 576 ? 99.226 7.802 -44.734 1.00 128.16 574 THR B O 1
ATOM 10851 N N . GLU B 1 577 ? 101.432 8.216 -44.631 1.00 151.35 575 GLU B N 1
ATOM 10852 C CA . GLU B 1 577 ? 101.824 6.903 -45.123 1.00 151.35 575 GLU B CA 1
ATOM 10853 C C . GLU B 1 577 ? 101.064 5.777 -44.422 1.00 151.35 575 GLU B C 1
ATOM 10854 O O . GLU B 1 577 ? 100.245 5.080 -45.026 1.00 151.35 575 GLU B O 1
ATOM 10857 N N . SER B 1 578 ? 101.359 5.610 -43.139 1.00 119.36 576 SER B N 1
ATOM 10858 C CA . SER B 1 578 ? 100.743 4.583 -42.306 1.00 119.36 576 SER B CA 1
ATOM 10859 C C . SER B 1 578 ? 99.220 4.477 -42.454 1.00 119.36 576 SER B C 1
ATOM 10860 O O . SER B 1 578 ? 98.702 3.487 -42.971 1.00 119.36 576 SER B O 1
ATOM 10863 N N . SER B 1 579 ? 98.511 5.502 -41.997 1.00 114.54 577 SER B N 1
ATOM 10864 C CA . SER B 1 579 ? 97.055 5.518 -42.061 1.00 114.54 577 SER B CA 1
ATOM 10865 C C . SER B 1 579 ? 96.463 5.078 -43.396 1.00 114.54 577 SER B C 1
ATOM 10866 O O . SER B 1 579 ? 95.513 4.294 -43.427 1.00 114.54 577 SER B O 1
ATOM 10869 N N . LEU B 1 580 ? 97.001 5.584 -44.499 1.00 145.88 578 LEU B N 1
ATOM 10870 C CA . LEU B 1 580 ? 96.487 5.192 -45.807 1.00 145.88 578 LEU B CA 1
ATOM 10871 C C . LEU B 1 580 ? 96.546 3.673 -45.922 1.00 145.88 578 LEU B C 1
ATOM 10872 O O . LEU B 1 580 ? 95.573 3.028 -46.319 1.00 183.47 578 LEU B O 1
ATOM 10877 N N . ALA B 1 581 ? 97.695 3.108 -45.563 1.00 134.10 579 ALA B N 1
ATOM 10878 C CA . ALA B 1 581 ? 97.894 1.667 -45.625 1.00 134.10 579 ALA B CA 1
ATOM 10879 C C . ALA B 1 581 ? 96.772 0.941 -44.903 1.00 134.10 579 ALA B C 1
ATOM 10880 O O . ALA B 1 581 ? 96.276 -0.088 -45.374 1.00 134.10 579 ALA B O 1
ATOM 10882 N N . MET B 1 582 ? 96.377 1.487 -43.758 1.00 102.28 580 MET B N 1
ATOM 10883 C CA . MET B 1 582 ? 95.312 0.903 -42.956 1.00 102.28 580 MET B CA 1
ATOM 10884 C C . MET B 1 582 ? 93.949 0.937 -43.644 1.00 102.28 580 MET B C 1
ATOM 10885 O O . MET B 1 582 ? 93.145 0.018 -43.481 1.00 102.28 580 MET B O 1
ATOM 10890 N N . LEU B 1 583 ? 93.695 1.981 -44.425 1.00 128.09 581 LEU B N 1
ATOM 10891 C CA . LEU B 1 583 ? 92.416 2.115 -45.121 1.00 128.09 581 LEU B CA 1
ATOM 10892 C C . LEU B 1 583 ? 92.130 1.105 -46.246 1.00 128.09 581 LEU B C 1
ATOM 10893 O O . LEU B 1 583 ? 90.967 0.886 -46.594 1.00 128.09 581 LEU B O 1
ATOM 10898 N N . GLY B 1 584 ? 93.178 0.498 -46.804 1.00 149.57 582 GLY B N 1
ATOM 10899 C CA . GLY B 1 584 ? 93.019 -0.452 -47.897 1.00 149.57 582 GLY B CA 1
ATOM 10900 C C . GLY B 1 584 ? 91.825 -1.400 -47.880 1.00 149.57 582 GLY B C 1
ATOM 10901 O O . GLY B 1 584 ? 91.035 -1.424 -48.825 1.00 149.57 582 GLY B O 1
ATOM 10902 N N . ASP B 1 585 ? 91.682 -2.173 -46.809 1.00 120.78 583 ASP B N 1
ATOM 10903 C CA . ASP B 1 585 ? 90.598 -3.159 -46.697 1.00 120.78 583 ASP B CA 1
ATOM 10904 C C . ASP B 1 585 ? 89.183 -2.609 -46.759 1.00 120.78 583 ASP B C 1
ATOM 10905 O O . ASP B 1 585 ? 88.261 -3.256 -47.277 1.00 120.78 583 ASP B O 1
ATOM 10910 N N . LEU B 1 586 ? 89.017 -1.411 -46.222 1.00 106.21 584 LEU B N 1
ATOM 10911 C CA . LEU B 1 586 ? 87.719 -0.769 -46.184 1.00 106.21 584 LEU B CA 1
ATOM 10912 C C . LEU B 1 586 ? 87.351 -0.182 -47.538 1.00 106.21 584 LEU B C 1
ATOM 10913 O O . LEU B 1 586 ? 86.215 0.216 -47.756 1.00 106.21 584 LEU B O 1
ATOM 10918 N N . LEU B 1 587 ? 88.316 -0.139 -48.446 1.00 189.26 585 LEU B N 1
ATOM 10919 C CA . LEU B 1 587 ? 88.076 0.388 -49.779 1.00 189.26 585 LEU B CA 1
ATOM 10920 C C . LEU B 1 587 ? 87.809 -0.767 -50.732 1.00 189.26 585 LEU B C 1
ATOM 10921 O O . LEU B 1 587 ? 88.467 -0.903 -51.759 1.00 189.26 585 LEU B O 1
ATOM 10926 N N . ASN B 1 588 ? 86.857 -1.614 -50.367 1.00 131.89 586 ASN B N 1
ATOM 10927 C CA . ASN B 1 588 ? 86.469 -2.753 -51.190 1.00 131.89 586 ASN B CA 1
ATOM 10928 C C . ASN B 1 588 ? 84.977 -2.549 -51.336 1.00 131.89 586 ASN B C 1
ATOM 10929 O O . ASN B 1 588 ? 84.418 -1.690 -50.667 1.00 131.89 586 ASN B O 1
ATOM 10931 N N . ILE B 1 589 ? 84.317 -3.301 -52.202 1.00 156.85 587 ILE B N 1
ATOM 10932 C CA . ILE B 1 589 ? 82.884 -3.103 -52.352 1.00 156.85 587 ILE B CA 1
ATOM 10933 C C . ILE B 1 589 ? 82.149 -4.396 -52.623 1.00 156.85 587 ILE B C 1
ATOM 10934 O O . ILE B 1 589 ? 82.376 -5.056 -53.643 1.00 156.85 587 ILE B O 1
ATOM 10939 N N . SER B 1 590 ? 81.245 -4.736 -51.716 1.00 184.79 588 SER B N 1
ATOM 10940 C CA . SER B 1 590 ? 80.461 -5.946 -51.855 1.00 184.79 588 SER B CA 1
ATOM 10941 C C . SER B 1 590 ? 78.982 -5.610 -51.676 1.00 184.79 588 SER B C 1
ATOM 10942 O O . SER B 1 590 ? 78.365 -5.981 -50.677 1.00 184.79 588 SER B O 1
ATOM 10945 N N . VAL B 1 591 ? 78.419 -4.900 -52.652 1.00 179.18 589 VAL B N 1
ATOM 10946 C CA . VAL B 1 591 ? 77.013 -4.509 -52.596 1.00 179.18 589 VAL B CA 1
ATOM 10947 C C . VAL B 1 591 ? 76.105 -5.659 -53.005 1.00 179.18 589 VAL B C 1
ATOM 10948 O O . VAL B 1 591 ? 76.142 -6.163 -54.134 1.00 179.18 589 VAL B O 1
ATOM 10952 N N . SER B 1 592 ? 75.309 -6.101 -52.047 1.00 163.67 590 SER B N 1
ATOM 10953 C CA . SER B 1 592 ? 74.377 -7.170 -52.315 1.00 163.67 590 SER B CA 1
ATOM 10954 C C . SER B 1 592 ? 73.013 -6.511 -52.265 1.00 163.67 590 SER B C 1
ATOM 10955 O O . SER B 1 592 ? 72.722 -5.714 -51.367 1.00 163.67 590 SER B O 1
ATOM 10958 N N . PRO B 1 593 ? 72.173 -6.790 -53.268 1.00 193.86 591 PRO B N 1
ATOM 10959 C CA . PRO B 1 593 ? 70.839 -6.201 -53.317 1.00 193.86 591 PRO B CA 1
ATOM 10960 C C . PRO B 1 593 ? 69.842 -6.864 -52.394 1.00 193.86 591 PRO B C 1
ATOM 10961 O O . PRO B 1 593 ? 69.631 -8.074 -52.439 1.00 193.86 591 PRO B O 1
ATOM 10965 N N . VAL B 1 594 ? 69.261 -6.043 -51.534 1.00 200.65 592 VAL B N 1
ATOM 10966 C CA . VAL B 1 594 ? 68.256 -6.480 -50.592 1.00 200.65 592 VAL B CA 1
ATOM 10967 C C . VAL B 1 594 ? 67.163 -5.453 -50.739 1.00 200.65 592 VAL B C 1
ATOM 10968 O O . VAL B 1 594 ? 67.363 -4.391 -51.336 1.00 200.65 592 VAL B O 1
ATOM 10970 N N . THR B 1 595 ? 66.009 -5.752 -50.179 1.00 175.24 593 THR B N 1
ATOM 10971 C CA . THR B 1 595 ? 64.902 -4.843 -50.326 1.00 175.24 593 THR B CA 1
ATOM 10972 C C . THR B 1 595 ? 64.236 -4.481 -49.009 1.00 175.24 593 THR B C 1
ATOM 10973 O O . THR B 1 595 ? 64.474 -5.121 -47.980 1.00 175.24 593 THR B O 1
ATOM 10977 N N . ASP B 1 596 ? 63.400 -3.446 -49.066 1.00 200.65 594 ASP B N 1
ATOM 10978 C CA . ASP B 1 596 ? 62.699 -2.905 -47.907 1.00 200.65 594 ASP B CA 1
ATOM 10979 C C . ASP B 1 596 ? 61.443 -3.650 -47.431 1.00 200.65 594 ASP B C 1
ATOM 10980 O O . ASP B 1 596 ? 60.689 -3.125 -46.608 1.00 200.65 594 ASP B O 1
ATOM 10982 N N . MET B 1 597 ? 61.223 -4.859 -47.942 1.00 200.65 595 MET B N 1
ATOM 10983 C CA . MET B 1 597 ? 60.090 -5.696 -47.536 1.00 200.65 595 MET B CA 1
ATOM 10984 C C . MET B 1 597 ? 58.665 -5.214 -47.783 1.00 200.65 595 MET B C 1
ATOM 10985 O O . MET B 1 597 ? 57.771 -5.499 -46.980 1.00 200.65 595 MET B O 1
ATOM 10987 N N . ASP B 1 598 ? 58.434 -4.486 -48.864 1.00 200.65 596 ASP B N 1
ATOM 10988 C CA . ASP B 1 598 ? 57.078 -4.066 -49.139 1.00 200.65 596 ASP B CA 1
ATOM 10989 C C . ASP B 1 598 ? 56.627 -4.688 -50.449 1.00 200.65 596 ASP B C 1
ATOM 10990 O O . ASP B 1 598 ? 55.587 -5.316 -50.528 1.00 200.65 596 ASP B O 1
ATOM 10992 N N . ALA B 1 599 ? 57.413 -4.546 -51.495 1.00 189.18 597 ALA B N 1
ATOM 10993 C CA . ALA B 1 599 ? 56.967 -5.142 -52.735 1.00 189.18 597 ALA B CA 1
ATOM 10994 C C . ALA B 1 599 ? 57.857 -6.277 -53.197 1.00 189.18 597 ALA B C 1
ATOM 10995 O O . ALA B 1 599 ? 57.635 -6.839 -54.269 1.00 189.18 597 ALA B O 1
ATOM 10997 N N . PRO B 1 600 ? 58.840 -6.638 -52.375 1.00 152.54 598 PRO B N 1
ATOM 10998 C CA . PRO B 1 600 ? 59.762 -7.710 -52.728 1.00 152.54 598 PRO B CA 1
ATOM 10999 C C . PRO B 1 600 ? 60.482 -7.275 -53.993 1.00 152.54 598 PRO B C 1
ATOM 11000 O O . PRO B 1 600 ? 60.951 -8.100 -54.779 1.00 152.54 598 PRO B O 1
ATOM 11002 N N . VAL B 1 601 ? 60.556 -5.964 -54.189 1.00 200.65 599 VAL B N 1
ATOM 11003 C CA . VAL B 1 601 ? 61.206 -5.413 -55.369 1.00 200.65 599 VAL B CA 1
ATOM 11004 C C . VAL B 1 601 ? 62.432 -4.579 -55.013 1.00 200.65 599 VAL B C 1
ATOM 11005 O O . VAL B 1 601 ? 62.320 -3.525 -54.373 1.00 200.65 599 VAL B O 1
ATOM 11007 N N . PRO B 1 602 ? 63.623 -5.047 -55.433 1.00 200.65 600 PRO B N 1
ATOM 11008 C CA . PRO B 1 602 ? 64.898 -4.383 -55.183 1.00 200.65 600 PRO B CA 1
ATOM 11009 C C . PRO B 1 602 ? 65.233 -3.303 -56.176 1.00 200.65 600 PRO B C 1
ATOM 11010 O O . PRO B 1 602 ? 65.234 -3.492 -57.401 1.00 200.65 600 PRO B O 1
ATOM 11014 N N . THR B 1 603 ? 65.557 -2.178 -55.576 1.00 165.79 601 THR B N 1
ATOM 11015 C CA . THR B 1 603 ? 65.875 -0.962 -56.250 1.00 165.79 601 THR B CA 1
ATOM 11016 C C . THR B 1 603 ? 67.277 -0.623 -55.824 1.00 165.79 601 THR B C 1
ATOM 11017 O O . THR B 1 603 ? 67.791 -1.158 -54.838 1.00 165.79 601 THR B O 1
ATOM 11021 N N . LEU B 1 604 ? 67.899 0.251 -56.591 1.00 161.43 602 LEU B N 1
ATOM 11022 C CA . LEU B 1 604 ? 69.232 0.695 -56.286 1.00 161.43 602 LEU B CA 1
ATOM 11023 C C . LEU B 1 604 ? 69.201 1.267 -54.876 1.00 161.43 602 LEU B C 1
ATOM 11024 O O . LEU B 1 604 ? 70.062 0.972 -54.045 1.00 161.43 602 LEU B O 1
ATOM 11029 N N . ASN B 1 605 ? 68.198 2.098 -54.618 1.00 167.57 603 ASN B N 1
ATOM 11030 C CA . ASN B 1 605 ? 68.053 2.716 -53.314 1.00 167.57 603 ASN B CA 1
ATOM 11031 C C . ASN B 1 605 ? 67.998 1.740 -52.148 1.00 167.57 603 ASN B C 1
ATOM 11032 O O . ASN B 1 605 ? 68.739 1.897 -51.184 1.00 167.57 603 ASN B O 1
ATOM 11037 N N . SER B 1 606 ? 67.122 0.744 -52.219 1.00 200.65 604 SER B N 1
ATOM 11038 C CA . SER B 1 606 ? 67.016 -0.230 -51.137 1.00 200.65 604 SER B CA 1
ATOM 11039 C C . SER B 1 606 ? 68.346 -0.946 -50.942 1.00 200.65 604 SER B C 1
ATOM 11040 O O . SER B 1 606 ? 68.782 -1.166 -49.811 1.00 200.65 604 SER B O 1
ATOM 11043 N N . SER B 1 607 ? 68.987 -1.296 -52.056 1.00 184.66 605 SER B N 1
ATOM 11044 C CA . SER B 1 607 ? 70.265 -2.007 -52.037 1.00 184.66 605 SER B CA 1
ATOM 11045 C C . SER B 1 607 ? 71.387 -1.200 -51.411 1.00 184.66 605 SER B C 1
ATOM 11046 O O . SER B 1 607 ? 72.136 -1.704 -50.573 1.00 184.66 605 SER B O 1
ATOM 11049 N N . ILE B 1 608 ? 71.508 0.053 -51.832 1.00 200.65 606 ILE B N 1
ATOM 11050 C CA . ILE B 1 608 ? 72.541 0.939 -51.310 1.00 200.65 606 ILE B CA 1
ATOM 11051 C C . ILE B 1 608 ? 72.394 1.176 -49.812 1.00 200.65 606 ILE B C 1
ATOM 11052 O O . ILE B 1 608 ? 73.385 1.218 -49.089 1.00 200.65 606 ILE B O 1
ATOM 11057 N N . ARG B 1 609 ? 71.159 1.334 -49.351 1.00 180.92 607 ARG B N 1
ATOM 11058 C CA . ARG B 1 609 ? 70.902 1.557 -47.935 1.00 180.92 607 ARG B CA 1
ATOM 11059 C C . ARG B 1 609 ? 71.252 0.354 -47.076 1.00 180.92 607 ARG B C 1
ATOM 11060 O O . ARG B 1 609 ? 71.809 0.507 -45.992 1.00 180.92 607 ARG B O 1
ATOM 11068 N N . ASN B 1 610 ? 70.923 -0.841 -47.559 1.00 142.78 608 ASN B N 1
ATOM 11069 C CA . ASN B 1 610 ? 71.218 -2.065 -46.826 1.00 142.78 608 ASN B CA 1
ATOM 11070 C C . ASN B 1 610 ? 72.727 -2.289 -46.681 1.00 142.78 608 ASN B C 1
ATOM 11071 O O . ASN B 1 610 ? 73.158 -3.217 -45.998 1.00 142.78 608 ASN B O 1
ATOM 11073 N N . SER B 1 611 ? 73.523 -1.435 -47.323 1.00 169.44 609 SER B N 1
ATOM 11074 C CA . SER B 1 611 ? 74.984 -1.531 -47.260 1.00 169.44 609 SER B CA 1
ATOM 11075 C C . SER B 1 611 ? 75.573 -0.175 -46.882 1.00 169.44 609 SER B C 1
ATOM 11076 O O . SER B 1 611 ? 75.050 0.861 -47.286 1.00 180.68 609 SER B O 1
ATOM 11078 N N . ASP B 1 612 ? 76.661 -0.182 -46.113 1.00 162.25 610 ASP B N 1
ATOM 11079 C CA . ASP B 1 612 ? 77.307 1.061 -45.686 1.00 162.25 610 ASP B CA 1
ATOM 11080 C C . ASP B 1 612 ? 78.109 1.685 -46.820 1.00 162.25 610 ASP B C 1
ATOM 11081 O O . ASP B 1 612 ? 79.297 1.942 -46.662 1.00 162.25 610 ASP B O 1
ATOM 11086 N N . PHE B 1 613 ? 77.476 1.921 -47.964 1.00 173.86 611 PHE B N 1
ATOM 11087 C CA . PHE B 1 613 ? 78.177 2.522 -49.093 1.00 173.86 611 PHE B CA 1
ATOM 11088 C C . PHE B 1 613 ? 78.201 4.032 -48.928 1.00 173.86 611 PHE B C 1
ATOM 11089 O O . PHE B 1 613 ? 79.248 4.656 -49.057 1.00 173.86 611 PHE B O 1
ATOM 11091 N N . ASN B 1 614 ? 77.044 4.615 -48.629 1.00 113.98 612 ASN B N 1
ATOM 11092 C CA . ASN B 1 614 ? 76.941 6.059 -48.442 1.00 113.98 612 ASN B CA 1
ATOM 11093 C C . ASN B 1 614 ? 77.941 6.514 -47.399 1.00 113.98 612 ASN B C 1
ATOM 11094 O O . ASN B 1 614 ? 78.375 7.662 -47.414 1.00 113.98 612 ASN B O 1
ATOM 11099 N N . SER B 1 615 ? 78.288 5.617 -46.481 1.00 143.66 613 SER B N 1
ATOM 11100 C CA . SER B 1 615 ? 79.248 5.938 -45.435 1.00 143.66 613 SER B CA 1
ATOM 11101 C C . SER B 1 615 ? 80.645 5.642 -45.973 1.00 143.66 613 SER B C 1
ATOM 11102 O O . SER B 1 615 ? 81.594 6.362 -45.677 1.00 143.66 613 SER B O 1
ATOM 11105 N N . GLN B 1 616 ? 80.754 4.595 -46.791 1.00 103.58 614 GLN B N 1
ATOM 11106 C CA . GLN B 1 616 ? 82.037 4.175 -47.369 1.00 103.58 614 GLN B CA 1
ATOM 11107 C C . GLN B 1 616 ? 82.629 5.238 -48.268 1.00 103.58 614 GLN B C 1
ATOM 11108 O O . GLN B 1 616 ? 83.848 5.371 -48.364 1.00 103.58 614 GLN B O 1
ATOM 11114 N N . LEU B 1 617 ? 81.758 6.000 -48.918 1.00 127.20 615 LEU B N 1
ATOM 11115 C CA . LEU B 1 617 ? 82.201 7.056 -49.809 1.00 127.20 615 LEU B CA 1
ATOM 11116 C C . LEU B 1 617 ? 83.113 8.020 -49.068 1.00 127.20 615 LEU B C 1
ATOM 11117 O O . LEU B 1 617 ? 84.166 8.406 -49.574 1.00 127.20 615 LEU B O 1
ATOM 11122 N N . TYR B 1 618 ? 82.705 8.399 -47.862 1.00 132.52 616 TYR B N 1
ATOM 11123 C CA . TYR B 1 618 ? 83.502 9.304 -47.044 1.00 132.52 616 TYR B CA 1
ATOM 11124 C C . TYR B 1 618 ? 84.888 8.738 -46.823 1.00 132.52 616 TYR B C 1
ATOM 11125 O O . TYR B 1 618 ? 85.835 9.483 -46.599 1.00 132.52 616 TYR B O 1
ATOM 11134 N N . LEU B 1 619 ? 85.001 7.415 -46.854 1.00 104.54 617 LEU B N 1
ATOM 11135 C CA . LEU B 1 619 ? 86.291 6.782 -46.648 1.00 104.54 617 LEU B CA 1
ATOM 11136 C C . LEU B 1 619 ? 87.198 7.078 -47.840 1.00 104.54 617 LEU B C 1
ATOM 11137 O O . LEU B 1 619 ? 88.409 7.293 -47.686 1.00 104.54 617 LEU B O 1
ATOM 11142 N N . PHE B 1 620 ? 86.607 7.091 -49.030 1.00 134.95 618 PHE B N 1
ATOM 11143 C CA . PHE B 1 620 ? 87.368 7.378 -50.228 1.00 134.95 618 PHE B CA 1
ATOM 11144 C C . PHE B 1 620 ? 87.790 8.828 -50.195 1.00 134.95 618 PHE B C 1
ATOM 11145 O O . PHE B 1 620 ? 88.975 9.137 -50.292 1.00 134.95 618 PHE B O 1
ATOM 11153 N N . GLU B 1 621 ? 86.815 9.717 -50.032 1.00 119.57 619 GLU B N 1
ATOM 11154 C CA . GLU B 1 621 ? 87.087 11.148 -49.989 1.00 119.57 619 GLU B CA 1
ATOM 11155 C C . GLU B 1 621 ? 88.195 11.480 -49.003 1.00 119.57 619 GLU B C 1
ATOM 11156 O O . GLU B 1 621 ? 88.852 12.507 -49.127 1.00 119.57 619 GLU B O 1
ATOM 11162 N N . THR B 1 622 ? 88.407 10.598 -48.031 1.00 85.71 620 THR B N 1
ATOM 11163 C CA . THR B 1 622 ? 89.421 10.811 -47.018 1.00 85.71 620 THR B CA 1
ATOM 11164 C C . THR B 1 622 ? 90.784 10.356 -47.479 1.00 85.71 620 THR B C 1
ATOM 11165 O O . THR B 1 622 ? 91.803 10.943 -47.113 1.00 85.71 620 THR B O 1
ATOM 11169 N N . VAL B 1 623 ? 90.810 9.300 -48.275 1.00 131.40 621 VAL B N 1
ATOM 11170 C CA . VAL B 1 623 ? 92.078 8.814 -48.789 1.00 131.40 621 VAL B CA 1
ATOM 11171 C C . VAL B 1 623 ? 92.592 9.943 -49.651 1.00 131.40 621 VAL B C 1
ATOM 11172 O O . VAL B 1 623 ? 93.767 10.281 -49.621 1.00 131.40 621 VAL B O 1
ATOM 11176 N N . GLY B 1 624 ? 91.677 10.520 -50.420 1.00 150.52 622 GLY B N 1
ATOM 11177 C CA . GLY B 1 624 ? 92.027 11.612 -51.301 1.00 150.52 622 GLY B CA 1
ATOM 11178 C C . GLY B 1 624 ? 92.658 12.756 -50.544 1.00 150.52 622 GLY B C 1
ATOM 11179 O O . GLY B 1 624 ? 93.615 13.356 -51.024 1.00 150.52 622 GLY B O 1
ATOM 11180 N N . VAL B 1 625 ? 92.117 13.080 -49.372 1.00 127.44 623 VAL B N 1
ATOM 11181 C CA . VAL B 1 625 ? 92.669 14.168 -48.574 1.00 127.44 623 VAL B CA 1
ATOM 11182 C C . VAL B 1 625 ? 94.040 13.756 -48.099 1.00 127.44 623 VAL B C 1
ATOM 11183 O O . VAL B 1 625 ? 94.962 14.565 -48.068 1.00 127.44 623 VAL B O 1
ATOM 11187 N N . LEU B 1 626 ? 94.161 12.495 -47.702 1.00 93.75 624 LEU B N 1
ATOM 11188 C CA . LEU B 1 626 ? 95.430 11.985 -47.220 1.00 93.75 624 LEU B CA 1
ATOM 11189 C C . LEU B 1 626 ? 96.473 12.047 -48.310 1.00 93.75 624 LEU B C 1
ATOM 11190 O O . LEU B 1 626 ? 97.565 12.555 -48.089 1.00 93.75 624 LEU B O 1
ATOM 11195 N N . ILE B 1 627 ? 96.140 11.547 -49.497 1.00 90.93 625 ILE B N 1
ATOM 11196 C CA . ILE B 1 627 ? 97.100 11.553 -50.599 1.00 90.93 625 ILE B CA 1
ATOM 11197 C C . ILE B 1 627 ? 97.490 12.954 -51.104 1.00 90.93 625 ILE B C 1
ATOM 11198 O O . ILE B 1 627 ? 98.674 13.242 -51.340 1.00 90.93 625 ILE B O 1
ATOM 11203 N N . SER B 1 628 ? 96.497 13.828 -51.235 1.00 91.36 626 SER B N 1
ATOM 11204 C CA . SER B 1 628 ? 96.719 15.182 -51.728 1.00 91.36 626 SER B CA 1
ATOM 11205 C C . SER B 1 628 ? 97.239 16.237 -50.750 1.00 91.36 626 SER B C 1
ATOM 11206 O O . SER B 1 628 ? 97.630 17.319 -51.181 1.00 91.36 626 SER B O 1
ATOM 11209 N N . SER B 1 629 ? 97.225 15.960 -49.452 1.00 100.06 627 SER B N 1
ATOM 11210 C CA . SER B 1 629 ? 97.718 16.946 -48.500 1.00 100.06 627 SER B CA 1
ATOM 11211 C C . SER B 1 629 ? 98.781 16.348 -47.600 1.00 100.06 627 SER B C 1
ATOM 11212 O O . SER B 1 629 ? 99.311 17.022 -46.716 1.00 100.06 627 SER B O 1
ATOM 11215 N N . GLY B 1 630 ? 99.104 15.081 -47.840 1.00 159.56 628 GLY B N 1
ATOM 11216 C CA . GLY B 1 630 ? 100.140 14.434 -47.062 1.00 159.56 628 GLY B CA 1
ATOM 11217 C C . GLY B 1 630 ? 101.441 15.034 -47.544 1.00 159.56 628 GLY B C 1
ATOM 11218 O O . GLY B 1 630 ? 101.431 16.121 -48.122 1.00 159.56 628 GLY B O 1
ATOM 11219 N N . ASN B 1 631 ? 102.558 14.347 -47.322 1.00 200.65 629 ASN B N 1
ATOM 11220 C CA . ASN B 1 631 ? 103.847 14.863 -47.767 1.00 200.65 629 ASN B CA 1
ATOM 11221 C C . ASN B 1 631 ? 104.619 13.819 -48.550 1.00 200.65 629 ASN B C 1
ATOM 11222 O O . ASN B 1 631 ? 105.835 13.918 -48.696 1.00 200.65 629 ASN B O 1
ATOM 11224 N N . LEU B 1 632 ? 103.915 12.805 -49.042 1.00 196.58 630 LEU B N 1
ATOM 11225 C CA . LEU B 1 632 ? 104.566 11.767 -49.831 1.00 196.58 630 LEU B CA 1
ATOM 11226 C C . LEU B 1 632 ? 105.132 12.390 -51.098 1.00 196.58 630 LEU B C 1
ATOM 11227 O O . LEU B 1 632 ? 104.521 13.288 -51.675 1.00 196.58 630 LEU B O 1
ATOM 11232 N N . THR B 1 633 ? 106.290 11.906 -51.532 1.00 200.65 631 THR B N 1
ATOM 11233 C CA . THR B 1 633 ? 106.930 12.407 -52.743 1.00 200.65 631 THR B CA 1
ATOM 11234 C C . THR B 1 633 ? 105.892 12.431 -53.865 1.00 200.65 631 THR B C 1
ATOM 11235 O O . THR B 1 633 ? 105.106 11.488 -54.011 1.00 200.65 631 THR B O 1
ATOM 11239 N N . PRO B 1 634 ? 105.867 13.519 -54.660 1.00 176.48 632 PRO B N 1
ATOM 11240 C CA . PRO B 1 634 ? 104.919 13.672 -55.766 1.00 176.48 632 PRO B CA 1
ATOM 11241 C C . PRO B 1 634 ? 104.804 12.428 -56.638 1.00 176.48 632 PRO B C 1
ATOM 11242 O O . PRO B 1 634 ? 103.739 12.144 -57.195 1.00 176.48 632 PRO B O 1
ATOM 11246 N N . GLU B 1 635 ? 105.904 11.693 -56.765 1.00 200.65 633 GLU B N 1
ATOM 11247 C CA . GLU B 1 635 ? 105.921 10.482 -57.587 1.00 200.65 633 GLU B CA 1
ATOM 11248 C C . GLU B 1 635 ? 105.099 9.361 -56.979 1.00 200.65 633 GLU B C 1
ATOM 11249 O O . GLU B 1 635 ? 104.554 8.511 -57.679 1.00 200.65 633 GLU B O 1
ATOM 11251 N N . GLU B 1 636 ? 105.037 9.345 -55.650 1.00 193.82 634 GLU B N 1
ATOM 11252 C CA . GLU B 1 636 ? 104.236 8.339 -54.967 1.00 193.82 634 GLU B CA 1
ATOM 11253 C C . GLU B 1 636 ? 102.759 8.706 -55.057 1.00 193.82 634 GLU B C 1
ATOM 11254 O O . GLU B 1 636 ? 101.926 7.883 -55.457 1.00 193.82 634 GLU B O 1
ATOM 11260 N N . GLN B 1 637 ? 102.438 9.950 -54.705 1.00 121.60 635 GLN B N 1
ATOM 11261 C CA . GLN B 1 637 ? 101.058 10.381 -54.741 1.00 121.60 635 GLN B CA 1
ATOM 11262 C C . GLN B 1 637 ? 100.436 10.150 -56.104 1.00 121.60 635 GLN B C 1
ATOM 11263 O O . GLN B 1 637 ? 99.219 10.164 -56.239 1.00 121.60 635 GLN B O 1
ATOM 11269 N N . ALA B 1 638 ? 101.268 9.917 -57.113 1.00 200.65 636 ALA B N 1
ATOM 11270 C CA . ALA B 1 638 ? 100.763 9.650 -58.451 1.00 200.65 636 ALA B CA 1
ATOM 11271 C C . ALA B 1 638 ? 100.590 8.144 -58.527 1.00 200.65 636 ALA B C 1
ATOM 11272 O O . ALA B 1 638 ? 99.740 7.634 -59.254 1.00 200.65 636 ALA B O 1
ATOM 11274 N N . LEU B 1 639 ? 101.409 7.445 -57.748 1.00 184.41 637 LEU B N 1
ATOM 11275 C CA . LEU B 1 639 ? 101.384 5.990 -57.690 1.00 184.41 637 LEU B CA 1
ATOM 11276 C C . LEU B 1 639 ? 100.185 5.476 -56.890 1.00 184.41 637 LEU B C 1
ATOM 11277 O O . LEU B 1 639 ? 99.525 4.514 -57.299 1.00 184.41 637 LEU B O 1
ATOM 11279 N N . TYR B 1 640 ? 99.909 6.120 -55.756 1.00 200.65 638 TYR B N 1
ATOM 11280 C CA . TYR B 1 640 ? 98.791 5.730 -54.898 1.00 200.65 638 TYR B CA 1
ATOM 11281 C C . TYR B 1 640 ? 97.449 6.062 -55.545 1.00 200.65 638 TYR B C 1
ATOM 11282 O O . TYR B 1 640 ? 96.541 5.230 -55.548 1.00 200.65 638 TYR B O 1
ATOM 11284 N N . CYS B 1 641 ? 97.331 7.278 -56.086 1.00 159.37 639 CYS B N 1
ATOM 11285 C CA . CYS B 1 641 ? 96.100 7.724 -56.736 1.00 159.37 639 CYS B CA 1
ATOM 11286 C C . CYS B 1 641 ? 95.842 6.846 -57.955 1.00 159.37 639 CYS B C 1
ATOM 11287 O O . CYS B 1 641 ? 94.707 6.454 -58.236 1.00 159.37 639 CYS B O 1
ATOM 11290 N N . ASP B 1 642 ? 96.908 6.532 -58.672 1.00 193.76 640 ASP B N 1
ATOM 11291 C CA . ASP B 1 642 ? 96.789 5.697 -59.849 1.00 193.76 640 ASP B CA 1
ATOM 11292 C C . ASP B 1 642 ? 96.305 4.329 -59.416 1.00 193.76 640 ASP B C 1
ATOM 11293 O O . ASP B 1 642 ? 95.454 3.734 -60.069 1.00 193.76 640 ASP B O 1
ATOM 11295 N N . SER B 1 643 ? 96.837 3.852 -58.292 1.00 154.58 641 SER B N 1
ATOM 11296 C CA . SER B 1 643 ? 96.487 2.541 -57.750 1.00 154.58 641 SER B CA 1
ATOM 11297 C C . SER B 1 643 ? 95.026 2.406 -57.302 1.00 154.58 641 SER B C 1
ATOM 11298 O O . SER B 1 643 ? 94.420 1.345 -57.465 1.00 154.58 641 SER B O 1
ATOM 11300 N N . LEU B 1 644 ? 94.462 3.468 -56.734 1.00 187.97 642 LEU B N 1
ATOM 11301 C CA . LEU B 1 644 ? 93.073 3.420 -56.288 1.00 187.97 642 LEU B CA 1
ATOM 11302 C C . LEU B 1 644 ? 92.148 3.546 -57.488 1.00 187.97 642 LEU B C 1
ATOM 11303 O O . LEU B 1 644 ? 91.199 2.776 -57.642 1.00 187.97 642 LEU B O 1
ATOM 11308 N N . ILE B 1 645 ? 92.435 4.525 -58.338 1.00 147.96 643 ILE B N 1
ATOM 11309 C CA . ILE B 1 645 ? 91.619 4.774 -59.512 1.00 147.96 643 ILE B CA 1
ATOM 11310 C C . ILE B 1 645 ? 91.531 3.552 -60.410 1.00 147.96 643 ILE B C 1
ATOM 11311 O O . ILE B 1 645 ? 90.433 3.110 -60.738 1.00 147.96 643 ILE B O 1
ATOM 11313 N N . ASN B 1 646 ? 92.676 2.995 -60.800 1.00 200.65 644 ASN B N 1
ATOM 11314 C CA . ASN B 1 646 ? 92.667 1.828 -61.676 1.00 200.65 644 ASN B CA 1
ATOM 11315 C C . ASN B 1 646 ? 92.118 0.561 -61.021 1.00 200.65 644 ASN B C 1
ATOM 11316 O O . ASN B 1 646 ? 91.699 -0.365 -61.721 1.00 200.65 644 ASN B O 1
ATOM 11321 N N . ALA B 1 647 ? 92.110 0.512 -59.689 1.00 125.78 645 ALA B N 1
ATOM 11322 C CA . ALA B 1 647 ? 91.574 -0.659 -59.000 1.00 125.78 645 ALA B CA 1
ATOM 11323 C C . ALA B 1 647 ? 90.046 -0.593 -59.089 1.00 125.78 645 ALA B C 1
ATOM 11324 O O . ALA B 1 647 ? 89.365 -1.611 -59.258 1.00 125.78 645 ALA B O 1
ATOM 11326 N N . LEU B 1 648 ? 89.529 0.631 -58.993 1.00 191.89 646 LEU B N 1
ATOM 11327 C CA . LEU B 1 648 ? 88.096 0.901 -59.049 1.00 191.89 646 LEU B CA 1
ATOM 11328 C C . LEU B 1 648 ? 87.574 0.860 -60.480 1.00 191.89 646 LEU B C 1
ATOM 11329 O O . LEU B 1 648 ? 86.416 0.514 -60.717 1.00 191.89 646 LEU B O 1
ATOM 11331 N N . ILE B 1 649 ? 88.436 1.216 -61.427 1.00 200.65 647 ILE B N 1
ATOM 11332 C CA . ILE B 1 649 ? 88.069 1.217 -62.835 1.00 200.65 647 ILE B CA 1
ATOM 11333 C C . ILE B 1 649 ? 88.027 -0.219 -63.326 1.00 200.65 647 ILE B C 1
ATOM 11334 O O . ILE B 1 649 ? 87.119 -0.602 -64.066 1.00 200.65 647 ILE B O 1
ATOM 11336 N N . GLY B 1 650 ? 89.012 -1.008 -62.898 1.00 200.65 648 GLY B N 1
ATOM 11337 C CA . GLY B 1 650 ? 89.094 -2.403 -63.293 1.00 200.65 648 GLY B CA 1
ATOM 11338 C C . GLY B 1 650 ? 87.893 -3.228 -62.868 1.00 200.65 648 GLY B C 1
ATOM 11339 O O . GLY B 1 650 ? 87.496 -4.155 -63.578 1.00 200.65 648 GLY B O 1
ATOM 11340 N N . LYS B 1 651 ? 87.301 -2.892 -61.723 1.00 200.65 649 LYS B N 1
ATOM 11341 C CA . LYS B 1 651 ? 86.144 -3.630 -61.212 1.00 200.65 649 LYS B CA 1
ATOM 11342 C C . LYS B 1 651 ? 84.939 -3.529 -62.137 1.00 200.65 649 LYS B C 1
ATOM 11343 O O . LYS B 1 651 ? 84.352 -4.546 -62.518 1.00 200.65 649 LYS B O 1
ATOM 11349 N N . ALA B 1 652 ? 84.569 -2.301 -62.487 1.00 182.06 650 ALA B N 1
ATOM 11350 C CA . ALA B 1 652 ? 83.432 -2.077 -63.371 1.00 182.06 650 ALA B CA 1
ATOM 11351 C C . ALA B 1 652 ? 83.758 -2.589 -64.770 1.00 182.06 650 ALA B C 1
ATOM 11352 O O . ALA B 1 652 ? 82.889 -3.116 -65.470 1.00 182.06 650 ALA B O 1
ATOM 11354 N N . ASN B 1 653 ? 85.013 -2.422 -65.178 1.00 200.65 651 ASN B N 1
ATOM 11355 C CA . ASN B 1 653 ? 85.453 -2.888 -66.490 1.00 200.65 651 ASN B CA 1
ATOM 11356 C C . ASN B 1 653 ? 85.410 -4.420 -66.521 1.00 200.65 651 ASN B C 1
ATOM 11357 O O . ASN B 1 653 ? 84.977 -5.012 -67.514 1.00 200.65 651 ASN B O 1
ATOM 11359 N N . ALA B 1 654 ? 85.861 -5.053 -65.435 1.00 200.65 652 ALA B N 1
ATOM 11360 C CA . ALA B 1 654 ? 85.858 -6.512 -65.333 1.00 200.65 652 ALA B CA 1
ATOM 11361 C C . ALA B 1 654 ? 84.415 -7.008 -65.285 1.00 200.65 652 ALA B C 1
ATOM 11362 O O . ALA B 1 654 ? 84.064 -7.980 -65.955 1.00 200.65 652 ALA B O 1
ATOM 11364 N N . ALA B 1 655 ? 83.579 -6.330 -64.502 1.00 198.58 653 ALA B N 1
ATOM 11365 C CA . ALA B 1 655 ? 82.176 -6.714 -64.378 1.00 198.58 653 ALA B CA 1
ATOM 11366 C C . ALA B 1 655 ? 81.457 -6.644 -65.724 1.00 198.58 653 ALA B C 1
ATOM 11367 O O . ALA B 1 655 ? 80.590 -7.469 -66.007 1.00 198.58 653 ALA B O 1
ATOM 11369 N N . LEU B 1 656 ? 81.833 -5.661 -66.545 1.00 200.65 654 LEU B N 1
ATOM 11370 C CA . LEU B 1 656 ? 81.248 -5.440 -67.870 1.00 200.65 654 LEU B CA 1
ATOM 11371 C C . LEU B 1 656 ? 81.288 -6.654 -68.810 1.00 200.65 654 LEU B C 1
ATOM 11372 O O . LEU B 1 656 ? 80.532 -6.707 -69.796 1.00 200.65 654 LEU B O 1
ATOM 11374 N N . SER B 1 657 ? 82.137 -7.626 -68.494 1.00 200.65 655 SER B N 1
ATOM 11375 C CA . SER B 1 657 ? 82.310 -8.818 -69.320 1.00 200.65 655 SER B CA 1
ATOM 11376 C C . SER B 1 657 ? 81.392 -9.967 -68.907 1.00 200.65 655 SER B C 1
ATOM 11377 O O . SER B 1 657 ? 81.496 -11.077 -69.440 1.00 200.65 655 SER B O 1
ATOM 11380 N N . SER B 1 658 ? 80.516 -9.701 -67.943 1.00 200.65 656 SER B N 1
ATOM 11381 C CA . SER B 1 658 ? 79.575 -10.709 -67.457 1.00 200.65 656 SER B CA 1
ATOM 11382 C C . SER B 1 658 ? 78.206 -10.590 -68.140 1.00 200.65 656 SER B C 1
ATOM 11383 O O . SER B 1 658 ? 77.252 -11.292 -67.775 1.00 200.65 656 SER B O 1
ATOM 11386 N N . ASP B 1 659 ? 78.128 -9.715 -69.143 1.00 200.65 657 ASP B N 1
ATOM 11387 C CA . ASP B 1 659 ? 76.892 -9.482 -69.884 1.00 200.65 657 ASP B CA 1
ATOM 11388 C C . ASP B 1 659 ? 75.824 -8.948 -68.943 1.00 200.65 657 ASP B C 1
ATOM 11389 O O . ASP B 1 659 ? 74.695 -9.429 -68.942 1.00 200.65 657 ASP B O 1
ATOM 11391 N N . LEU B 1 660 ? 76.171 -7.932 -68.173 1.00 194.20 658 LEU B N 1
ATOM 11392 C CA . LEU B 1 660 ? 75.243 -7.365 -67.216 1.00 194.20 658 LEU B CA 1
ATOM 11393 C C . LEU B 1 660 ? 74.301 -6.327 -67.812 1.00 194.20 658 LEU B C 1
ATOM 11394 O O . LEU B 1 660 ? 74.578 -5.726 -68.859 1.00 194.20 658 LEU B O 1
ATOM 11396 N N . SER B 1 661 ? 73.191 -6.128 -67.105 1.00 146.95 659 SER B N 1
ATOM 11397 C CA . SER B 1 661 ? 72.153 -5.174 -67.472 1.00 146.95 659 SER B CA 1
ATOM 11398 C C . SER B 1 661 ? 71.022 -5.237 -66.452 1.00 146.95 659 SER B C 1
ATOM 11399 O O . SER B 1 661 ? 71.204 -4.922 -65.276 1.00 146.95 659 SER B O 1
ATOM 11401 N N . GLU B 1 664 ? 74.409 -8.530 -59.989 1.00 151.89 662 GLU B N 1
ATOM 11402 C CA . GLU B 1 664 ? 73.909 -7.209 -60.361 1.00 151.89 662 GLU B CA 1
ATOM 11403 C C . GLU B 1 664 ? 75.075 -6.242 -60.476 1.00 151.89 662 GLU B C 1
ATOM 11404 O O . GLU B 1 664 ? 75.675 -5.866 -59.476 1.00 151.89 662 GLU B O 1
ATOM 11406 N N . ASN B 1 665 ? 75.405 -5.835 -61.692 1.00 153.57 663 ASN B N 1
ATOM 11407 C CA . ASN B 1 665 ? 76.525 -4.926 -61.862 1.00 153.57 663 ASN B CA 1
ATOM 11408 C C . ASN B 1 665 ? 76.090 -3.478 -61.978 1.00 153.57 663 ASN B C 1
ATOM 11409 O O . ASN B 1 665 ? 76.895 -2.572 -61.763 1.00 153.57 663 ASN B O 1
ATOM 11411 N N . ILE B 1 666 ? 74.828 -3.247 -62.336 1.00 145.69 664 ILE B N 1
ATOM 11412 C CA . ILE B 1 666 ? 74.359 -1.870 -62.447 1.00 145.69 664 ILE B CA 1
ATOM 11413 C C . ILE B 1 666 ? 74.833 -1.163 -61.184 1.00 145.69 664 ILE B C 1
ATOM 11414 O O . ILE B 1 666 ? 75.578 -0.188 -61.253 1.00 145.69 664 ILE B O 1
ATOM 11416 N N . ILE B 1 667 ? 74.412 -1.685 -60.033 1.00 176.02 665 ILE B N 1
ATOM 11417 C CA . ILE B 1 667 ? 74.797 -1.136 -58.734 1.00 176.02 665 ILE B CA 1
ATOM 11418 C C . ILE B 1 667 ? 76.321 -1.028 -58.655 1.00 176.02 665 ILE B C 1
ATOM 11419 O O . ILE B 1 667 ? 76.861 0.007 -58.272 1.00 176.02 665 ILE B O 1
ATOM 11421 N N . SER B 1 668 ? 76.996 -2.111 -59.034 1.00 113.66 666 SER B N 1
ATOM 11422 C CA . SER B 1 668 ? 78.454 -2.215 -59.030 1.00 113.66 666 SER B CA 1
ATOM 11423 C C . SER B 1 668 ? 79.124 -1.123 -59.869 1.00 113.66 666 SER B C 1
ATOM 11424 O O . SER B 1 668 ? 80.179 -0.600 -59.496 1.00 113.66 666 SER B O 1
ATOM 11427 N N . VAL B 1 669 ? 78.509 -0.786 -61.000 1.00 197.20 667 VAL B N 1
ATOM 11428 C CA . VAL B 1 669 ? 79.030 0.255 -61.877 1.00 197.20 667 VAL B CA 1
ATOM 11429 C C . VAL B 1 669 ? 78.790 1.571 -61.153 1.00 197.20 667 VAL B C 1
ATOM 11430 O O . VAL B 1 669 ? 79.726 2.282 -60.794 1.00 197.20 667 VAL B O 1
ATOM 11432 N N . TYR B 1 670 ? 77.517 1.875 -60.929 1.00 127.16 668 TYR B N 1
ATOM 11433 C CA . TYR B 1 670 ? 77.114 3.088 -60.233 1.00 127.16 668 TYR B CA 1
ATOM 11434 C C . TYR B 1 670 ? 77.993 3.421 -59.042 1.00 127.16 668 TYR B C 1
ATOM 11435 O O . TYR B 1 670 ? 78.474 4.536 -58.920 1.00 127.16 668 TYR B O 1
ATOM 11444 N N . CYS B 1 671 ? 78.178 2.460 -58.145 1.00 135.90 669 CYS B N 1
ATOM 11445 C CA . CYS B 1 671 ? 79.000 2.687 -56.964 1.00 135.90 669 CYS B CA 1
ATOM 11446 C C . CYS B 1 671 ? 80.482 2.849 -57.304 1.00 135.90 669 CYS B C 1
ATOM 11447 O O . CYS B 1 671 ? 81.187 3.616 -56.653 1.00 165.47 669 CYS B O 1
ATOM 11450 N N . SER B 1 672 ? 80.960 2.131 -58.314 1.00 107.06 670 SER B N 1
ATOM 11451 C CA . SER B 1 672 ? 82.365 2.252 -58.707 1.00 107.06 670 SER B CA 1
ATOM 11452 C C . SER B 1 672 ? 82.548 3.649 -59.290 1.00 107.06 670 SER B C 1
ATOM 11453 O O . SER B 1 672 ? 83.631 4.245 -59.215 1.00 107.06 670 SER B O 1
ATOM 11456 N N . LEU B 1 673 ? 81.474 4.152 -59.888 1.00 118.72 671 LEU B N 1
ATOM 11457 C CA . LEU B 1 673 ? 81.472 5.484 -60.463 1.00 118.72 671 LEU B CA 1
ATOM 11458 C C . LEU B 1 673 ? 81.554 6.456 -59.284 1.00 118.72 671 LEU B C 1
ATOM 11459 O O . LEU B 1 673 ? 82.463 7.282 -59.203 1.00 118.72 671 LEU B O 1
ATOM 11461 N N . MET B 1 674 ? 80.601 6.335 -58.366 1.00 105.46 672 MET B N 1
ATOM 11462 C CA . MET B 1 674 ? 80.540 7.183 -57.190 1.00 105.46 672 MET B CA 1
ATOM 11463 C C . MET B 1 674 ? 81.844 7.177 -56.413 1.00 105.46 672 MET B C 1
ATOM 11464 O O . MET B 1 674 ? 82.192 8.175 -55.802 1.00 105.46 672 MET B O 1
ATOM 11469 N N . ALA B 1 675 ? 82.562 6.058 -56.426 1.00 120.52 673 ALA B N 1
ATOM 11470 C CA . ALA B 1 675 ? 83.840 5.965 -55.716 1.00 120.52 673 ALA B CA 1
ATOM 11471 C C . ALA B 1 675 ? 84.769 7.061 -56.211 1.00 120.52 673 ALA B C 1
ATOM 11472 O O . ALA B 1 675 ? 85.180 7.945 -55.462 1.00 120.52 673 ALA B O 1
ATOM 11474 N N . ILE B 1 676 ? 85.098 6.977 -57.492 1.00 120.20 674 ILE B N 1
ATOM 11475 C CA . ILE B 1 676 ? 85.969 7.940 -58.143 1.00 120.20 674 ILE B CA 1
ATOM 11476 C C . ILE B 1 676 ? 85.534 9.374 -57.844 1.00 120.20 674 ILE B C 1
ATOM 11477 O O . ILE B 1 676 ? 86.363 10.221 -57.499 1.00 120.20 674 ILE B O 1
ATOM 11481 N N . GLY B 1 677 ? 84.233 9.631 -57.979 1.00 131.05 675 GLY B N 1
ATOM 11482 C CA . GLY B 1 677 ? 83.689 10.955 -57.719 1.00 131.05 675 GLY B CA 1
ATOM 11483 C C . GLY B 1 677 ? 84.066 11.540 -56.365 1.00 131.05 675 GLY B C 1
ATOM 11484 O O . GLY B 1 677 ? 84.566 12.665 -56.279 1.00 131.05 675 GLY B O 1
ATOM 11485 N N . ASN B 1 678 ? 83.826 10.784 -55.298 1.00 125.84 676 ASN B N 1
ATOM 11486 C CA . ASN B 1 678 ? 84.146 11.247 -53.960 1.00 125.84 676 ASN B CA 1
ATOM 11487 C C . ASN B 1 678 ? 85.642 11.229 -53.724 1.00 125.84 676 ASN B C 1
ATOM 11488 O O . ASN B 1 678 ? 86.142 11.951 -52.862 1.00 125.84 676 ASN B O 1
ATOM 11493 N N . PHE B 1 679 ? 86.361 10.397 -54.475 1.00 110.69 677 PHE B N 1
ATOM 11494 C CA . PHE B 1 679 ? 87.814 10.343 -54.334 1.00 110.69 677 PHE B CA 1
ATOM 11495 C C . PHE B 1 679 ? 88.335 11.666 -54.890 1.00 110.69 677 PHE B C 1
ATOM 11496 O O . PHE B 1 679 ? 89.328 12.222 -54.412 1.00 186.08 677 PHE B O 1
ATOM 11504 N N . ALA B 1 680 ? 87.628 12.166 -55.902 1.00 114.86 678 ALA B N 1
ATOM 11505 C CA . ALA B 1 680 ? 87.957 13.436 -56.528 1.00 114.86 678 ALA B CA 1
ATOM 11506 C C . ALA B 1 680 ? 87.767 14.523 -55.481 1.00 114.86 678 ALA B C 1
ATOM 11507 O O . ALA B 1 680 ? 88.628 15.382 -55.316 1.00 114.86 678 ALA B O 1
ATOM 11509 N N . LYS B 1 681 ? 86.634 14.470 -54.776 1.00 109.61 679 LYS B N 1
ATOM 11510 C CA . LYS B 1 681 ? 86.302 15.431 -53.719 1.00 109.61 679 LYS B CA 1
ATOM 11511 C C . LYS B 1 681 ? 87.363 15.550 -52.611 1.00 109.61 679 LYS B C 1
ATOM 11512 O O . LYS B 1 681 ? 87.452 16.576 -51.937 1.00 109.61 679 LYS B O 1
ATOM 11518 N N . GLY B 1 682 ? 88.151 14.504 -52.396 1.00 109.20 680 GLY B N 1
ATOM 11519 C CA . GLY B 1 682 ? 89.144 14.585 -51.348 1.00 109.20 680 GLY B CA 1
ATOM 11520 C C . GLY B 1 682 ? 90.435 15.108 -51.931 1.00 109.20 680 GLY B C 1
ATOM 11521 O O . GLY B 1 682 ? 91.517 14.720 -51.486 1.00 109.20 680 GLY B O 1
ATOM 11522 N N . PHE B 1 683 ? 90.374 16.000 -52.906 1.00 117.51 681 PHE B N 1
ATOM 11523 C CA . PHE B 1 683 ? 91.603 16.284 -53.330 1.00 117.51 681 PHE B CA 1
ATOM 11524 C C . PHE B 1 683 ? 91.586 17.868 -53.931 1.00 117.51 681 PHE B C 1
ATOM 11525 O O . PHE B 1 683 ? 90.499 18.456 -54.123 1.00 117.51 681 PHE B O 1
ATOM 11533 N N . PRO B 1 684 ? 92.757 18.476 -54.032 1.00 161.19 682 PRO B N 1
ATOM 11534 C CA . PRO B 1 684 ? 92.926 19.840 -54.435 1.00 161.19 682 PRO B CA 1
ATOM 11535 C C . PRO B 1 684 ? 92.770 19.836 -55.946 1.00 161.19 682 PRO B C 1
ATOM 11536 O O . PRO B 1 684 ? 93.404 19.052 -56.684 1.00 161.19 682 PRO B O 1
ATOM 11540 N N . ALA B 1 685 ? 91.862 20.718 -56.406 1.00 200.65 683 ALA B N 1
ATOM 11541 C CA . ALA B 1 685 ? 91.559 20.786 -57.808 1.00 200.65 683 ALA B CA 1
ATOM 11542 C C . ALA B 1 685 ? 92.023 22.090 -58.498 1.00 200.65 683 ALA B C 1
ATOM 11543 O O . ALA B 1 685 ? 91.982 22.237 -59.686 1.00 200.65 683 ALA B O 1
ATOM 11545 N N . ARG B 1 686 ? 92.571 23.051 -57.772 1.00 200.65 684 ARG B N 1
ATOM 11546 C CA . ARG B 1 686 ? 93.053 24.230 -58.487 1.00 200.65 684 ARG B CA 1
ATOM 11547 C C . ARG B 1 686 ? 93.579 23.875 -59.877 1.00 200.65 684 ARG B C 1
ATOM 11548 O O . ARG B 1 686 ? 93.023 24.307 -60.886 1.00 200.65 684 ARG B O 1
ATOM 11550 N N . GLY B 1 687 ? 94.641 23.081 -59.922 1.00 200.65 685 GLY B N 1
ATOM 11551 C CA . GLY B 1 687 ? 95.221 22.695 -61.195 1.00 200.65 685 GLY B CA 1
ATOM 11552 C C . GLY B 1 687 ? 96.237 23.728 -61.632 1.00 200.65 685 GLY B C 1
ATOM 11553 O O . GLY B 1 687 ? 96.618 23.776 -62.805 1.00 200.65 685 GLY B O 1
ATOM 11554 N N . SER B 1 688 ? 96.663 24.560 -60.678 1.00 200.65 686 SER B N 1
ATOM 11555 C CA . SER B 1 688 ? 97.642 25.624 -60.925 1.00 200.65 686 SER B CA 1
ATOM 11556 C C . SER B 1 688 ? 99.088 25.130 -60.805 1.00 200.65 686 SER B C 1
ATOM 11557 O O . SER B 1 688 ? 99.925 25.397 -61.671 1.00 200.65 686 SER B O 1
ATOM 11559 N N . GLU B 1 689 ? 99.398 24.448 -59.711 1.00 196.39 687 GLU B N 1
ATOM 11560 C CA . GLU B 1 689 ? 100.734 23.903 -59.569 1.00 196.39 687 GLU B CA 1
ATOM 11561 C C . GLU B 1 689 ? 100.609 22.636 -60.398 1.00 196.39 687 GLU B C 1
ATOM 11562 O O . GLU B 1 689 ? 99.491 22.155 -60.649 1.00 196.39 687 GLU B O 1
ATOM 11564 N N . GLU B 1 690 ? 101.735 22.113 -60.864 1.00 200.65 688 GLU B N 1
ATOM 11565 C CA . GLU B 1 690 ? 101.681 20.893 -61.643 1.00 200.65 688 GLU B CA 1
ATOM 11566 C C . GLU B 1 690 ? 101.597 19.767 -60.653 1.00 200.65 688 GLU B C 1
ATOM 11567 O O . GLU B 1 690 ? 102.490 19.574 -59.828 1.00 200.65 688 GLU B O 1
ATOM 11569 N N . VAL B 1 691 ? 100.511 19.022 -60.711 1.00 199.52 689 VAL B N 1
ATOM 11570 C CA . VAL B 1 691 ? 100.422 17.917 -59.804 1.00 199.52 689 VAL B CA 1
ATOM 11571 C C . VAL B 1 691 ? 100.197 16.607 -60.501 1.00 199.52 689 VAL B C 1
ATOM 11572 O O . VAL B 1 691 ? 99.381 16.508 -61.411 1.00 199.52 689 VAL B O 1
ATOM 11576 N N . ALA B 1 692 ? 100.894 15.586 -60.022 1.00 132.84 690 ALA B N 1
ATOM 11577 C CA . ALA B 1 692 ? 100.791 14.253 -60.591 1.00 132.84 690 ALA B CA 1
ATOM 11578 C C . ALA B 1 692 ? 99.420 13.595 -60.476 1.00 132.84 690 ALA B C 1
ATOM 11579 O O . ALA B 1 692 ? 99.169 12.574 -61.117 1.00 132.84 690 ALA B O 1
ATOM 11581 N N . TRP B 1 693 ? 98.533 14.148 -59.658 1.00 153.34 691 TRP B N 1
ATOM 11582 C CA . TRP B 1 693 ? 97.220 13.549 -59.565 1.00 153.34 691 TRP B CA 1
ATOM 11583 C C . TRP B 1 693 ? 96.346 13.991 -60.730 1.00 153.34 691 TRP B C 1
ATOM 11584 O O . TRP B 1 693 ? 95.199 13.558 -60.849 1.00 153.34 691 TRP B O 1
ATOM 11586 N N . LEU B 1 694 ? 96.907 14.831 -61.606 1.00 178.15 692 LEU B N 1
ATOM 11587 C CA . LEU B 1 694 ? 96.176 15.336 -62.772 1.00 178.15 692 LEU B CA 1
ATOM 11588 C C . LEU B 1 694 ? 96.296 14.322 -63.900 1.00 178.15 692 LEU B C 1
ATOM 11589 O O . LEU B 1 694 ? 95.320 14.002 -64.576 1.00 178.15 692 LEU B O 1
ATOM 11594 N N . ALA B 1 695 ? 97.494 13.790 -64.083 1.00 152.04 693 ALA B N 1
ATOM 11595 C CA . ALA B 1 695 ? 97.698 12.806 -65.126 1.00 152.04 693 ALA B CA 1
ATOM 11596 C C . ALA B 1 695 ? 96.788 11.602 -64.886 1.00 152.04 693 ALA B C 1
ATOM 11597 O O . ALA B 1 695 ? 96.139 11.103 -65.808 1.00 152.04 693 ALA B O 1
ATOM 11599 N N . SER B 1 696 ? 96.716 11.159 -63.635 1.00 157.68 694 SER B N 1
ATOM 11600 C CA . SER B 1 696 ? 95.900 9.998 -63.286 1.00 157.68 694 SER B CA 1
ATOM 11601 C C . SER B 1 696 ? 94.421 10.286 -63.443 1.00 157.68 694 SER B C 1
ATOM 11602 O O . SER B 1 696 ? 93.662 9.473 -63.973 1.00 157.68 694 SER B O 1
ATOM 11605 N N . PHE B 1 697 ? 94.024 11.454 -62.958 1.00 199.76 695 PHE B N 1
ATOM 11606 C CA . PHE B 1 697 ? 92.642 11.882 -63.023 1.00 199.76 695 PHE B CA 1
ATOM 11607 C C . PHE B 1 697 ? 92.203 11.905 -64.481 1.00 199.76 695 PHE B C 1
ATOM 11608 O O . PHE B 1 697 ? 91.039 11.636 -64.792 1.00 199.76 695 PHE B O 1
ATOM 11610 N N . ASN B 1 698 ? 93.147 12.223 -65.367 1.00 200.65 696 ASN B N 1
ATOM 11611 C CA . ASN B 1 698 ? 92.882 12.280 -66.804 1.00 200.65 696 ASN B CA 1
ATOM 11612 C C . ASN B 1 698 ? 92.392 10.940 -67.312 1.00 200.65 696 ASN B C 1
ATOM 11613 O O . ASN B 1 698 ? 91.424 10.859 -68.076 1.00 200.65 696 ASN B O 1
ATOM 11618 N N . LYS B 1 699 ? 93.097 9.894 -66.896 1.00 200.65 697 LYS B N 1
ATOM 11619 C CA . LYS B 1 699 ? 92.784 8.535 -67.295 1.00 200.65 697 LYS B CA 1
ATOM 11620 C C . LYS B 1 699 ? 91.365 8.134 -66.903 1.00 200.65 697 LYS B C 1
ATOM 11621 O O . LYS B 1 699 ? 90.750 7.292 -67.560 1.00 200.65 697 LYS B O 1
ATOM 11623 N N . ALA B 1 700 ? 90.840 8.726 -65.833 1.00 136.86 698 ALA B N 1
ATOM 11624 C CA . ALA B 1 700 ? 89.482 8.400 -65.407 1.00 136.86 698 ALA B CA 1
ATOM 11625 C C . ALA B 1 700 ? 88.512 8.898 -66.473 1.00 136.86 698 ALA B C 1
ATOM 11626 O O . ALA B 1 700 ? 87.457 8.306 -66.699 1.00 136.86 698 ALA B O 1
ATOM 11628 N N . SER B 1 701 ? 88.881 9.990 -67.134 1.00 184.06 699 SER B N 1
ATOM 11629 C CA . SER B 1 701 ? 88.046 10.535 -68.191 1.00 184.06 699 SER B CA 1
ATOM 11630 C C . SER B 1 701 ? 88.046 9.534 -69.340 1.00 184.06 699 SER B C 1
ATOM 11631 O O . SER B 1 701 ? 87.008 9.272 -69.941 1.00 184.06 699 SER B O 1
ATOM 11633 N N . ASP B 1 702 ? 89.216 8.970 -69.632 1.00 200.65 700 ASP B N 1
ATOM 11634 C CA . ASP B 1 702 ? 89.351 7.990 -70.703 1.00 200.65 700 ASP B CA 1
ATOM 11635 C C . ASP B 1 702 ? 88.510 6.749 -70.398 1.00 200.65 700 ASP B C 1
ATOM 11636 O O . ASP B 1 702 ? 87.696 6.338 -71.219 1.00 200.65 700 ASP B O 1
ATOM 11638 N N . GLU B 1 703 ? 88.696 6.164 -69.216 1.00 194.35 701 GLU B N 1
ATOM 11639 C CA . GLU B 1 703 ? 87.950 4.971 -68.825 1.00 194.35 701 GLU B CA 1
ATOM 11640 C C . GLU B 1 703 ? 86.468 5.268 -68.650 1.00 194.35 701 GLU B C 1
ATOM 11641 O O . GLU B 1 703 ? 85.620 4.534 -69.157 1.00 194.35 701 GLU B O 1
ATOM 11643 N N . ILE B 1 704 ? 86.159 6.349 -67.936 1.00 173.52 702 ILE B N 1
ATOM 11644 C CA . ILE B 1 704 ? 84.772 6.736 -67.690 1.00 173.52 702 ILE B CA 1
ATOM 11645 C C . ILE B 1 704 ? 84.026 6.923 -69.000 1.00 173.52 702 ILE B C 1
ATOM 11646 O O . ILE B 1 704 ? 82.821 6.678 -69.079 1.00 173.52 702 ILE B O 1
ATOM 11648 N N . PHE B 1 705 ? 84.746 7.354 -70.029 1.00 200.65 703 PHE B N 1
ATOM 11649 C CA . PHE B 1 705 ? 84.133 7.562 -71.331 1.00 200.65 703 PHE B CA 1
ATOM 11650 C C . PHE B 1 705 ? 83.650 6.217 -71.867 1.00 200.65 703 PHE B C 1
ATOM 11651 O O . PHE B 1 705 ? 82.542 6.110 -72.394 1.00 200.65 703 PHE B O 1
ATOM 11653 N N . LEU B 1 706 ? 84.482 5.191 -71.721 1.00 193.48 704 LEU B N 1
ATOM 11654 C CA . LEU B 1 706 ? 84.132 3.861 -72.192 1.00 193.48 704 LEU B CA 1
ATOM 11655 C C . LEU B 1 706 ? 82.908 3.360 -71.447 1.00 193.48 704 LEU B C 1
ATOM 11656 O O . LEU B 1 706 ? 82.102 2.609 -71.992 1.00 180.81 704 LEU B O 1
ATOM 11658 N N . ILE B 1 707 ? 82.765 3.784 -70.198 1.00 192.68 705 ILE B N 1
ATOM 11659 C CA . ILE B 1 707 ? 81.629 3.354 -69.402 1.00 192.68 705 ILE B CA 1
ATOM 11660 C C . ILE B 1 707 ? 80.329 3.973 -69.897 1.00 192.68 705 ILE B C 1
ATOM 11661 O O . ILE B 1 707 ? 79.341 3.264 -70.077 1.00 192.68 705 ILE B O 1
ATOM 11663 N N . LEU B 1 708 ? 80.311 5.281 -70.131 1.00 159.65 706 LEU B N 1
ATOM 11664 C CA . LEU B 1 708 ? 79.080 5.902 -70.612 1.00 159.65 706 LEU B CA 1
ATOM 11665 C C . LEU B 1 708 ? 78.597 5.131 -71.835 1.00 159.65 706 LEU B C 1
ATOM 11666 O O . LEU B 1 708 ? 77.405 4.865 -71.982 1.00 159.65 706 LEU B O 1
ATOM 11668 N N . ASP B 1 709 ? 79.529 4.756 -72.706 1.00 200.65 707 ASP B N 1
ATOM 11669 C CA . ASP B 1 709 ? 79.175 4.011 -73.907 1.00 200.65 707 ASP B CA 1
ATOM 11670 C C . ASP B 1 709 ? 78.618 2.626 -73.576 1.00 200.65 707 ASP B C 1
ATOM 11671 O O . ASP B 1 709 ? 77.687 2.159 -74.225 1.00 200.65 707 ASP B O 1
ATOM 11673 N N . ARG B 1 710 ? 79.177 1.983 -72.556 1.00 193.65 708 ARG B N 1
ATOM 11674 C CA . ARG B 1 710 ? 78.764 0.640 -72.164 1.00 193.65 708 ARG B CA 1
ATOM 11675 C C . ARG B 1 710 ? 77.432 0.509 -71.433 1.00 193.65 708 ARG B C 1
ATOM 11676 O O . ARG B 1 710 ? 76.856 -0.572 -71.407 1.00 193.65 708 ARG B O 1
ATOM 11678 N N . MET B 1 711 ? 76.941 1.591 -70.837 1.00 200.65 709 MET B N 1
ATOM 11679 C CA . MET B 1 711 ? 75.669 1.552 -70.108 1.00 200.65 709 MET B CA 1
ATOM 11680 C C . MET B 1 711 ? 74.964 2.901 -70.177 1.00 200.65 709 MET B C 1
ATOM 11681 O O . MET B 1 711 ? 74.532 3.437 -69.154 1.00 200.65 709 MET B O 1
ATOM 11683 N N . GLY B 1 712 ? 74.840 3.442 -71.385 1.00 200.65 710 GLY B N 1
ATOM 11684 C CA . GLY B 1 712 ? 74.205 4.740 -71.550 1.00 200.65 710 GLY B CA 1
ATOM 11685 C C . GLY B 1 712 ? 72.782 4.860 -71.033 1.00 200.65 710 GLY B C 1
ATOM 11686 O O . GLY B 1 712 ? 72.294 5.968 -70.788 1.00 200.65 710 GLY B O 1
ATOM 11687 N N . PHE B 1 713 ? 72.134 3.714 -70.842 1.00 200.65 711 PHE B N 1
ATOM 11688 C CA . PHE B 1 713 ? 70.743 3.634 -70.392 1.00 200.65 711 PHE B CA 1
ATOM 11689 C C . PHE B 1 713 ? 70.467 3.903 -68.912 1.00 200.65 711 PHE B C 1
ATOM 11690 O O . PHE B 1 713 ? 69.338 4.223 -68.533 1.00 200.65 711 PHE B O 1
ATOM 11698 N N . ASN B 1 714 ? 71.479 3.762 -68.067 1.00 200.65 712 ASN B N 1
ATOM 11699 C CA . ASN B 1 714 ? 71.266 3.964 -66.640 1.00 200.65 712 ASN B CA 1
ATOM 11700 C C . ASN B 1 714 ? 71.022 5.414 -66.253 1.00 200.65 712 ASN B C 1
ATOM 11701 O O . ASN B 1 714 ? 71.896 6.270 -66.420 1.00 200.65 712 ASN B O 1
ATOM 11703 N N . GLU B 1 715 ? 69.828 5.684 -65.729 1.00 153.96 713 GLU B N 1
ATOM 11704 C CA . GLU B 1 715 ? 69.475 7.040 -65.311 1.00 153.96 713 GLU B CA 1
ATOM 11705 C C . GLU B 1 715 ? 70.257 7.412 -64.056 1.00 153.96 713 GLU B C 1
ATOM 11706 O O . GLU B 1 715 ? 70.526 8.587 -63.799 1.00 153.96 713 GLU B O 1
ATOM 11709 N N . ASP B 1 716 ? 70.625 6.404 -63.280 1.00 200.65 714 ASP B N 1
ATOM 11710 C CA . ASP B 1 716 ? 71.400 6.633 -62.073 1.00 200.65 714 ASP B CA 1
ATOM 11711 C C . ASP B 1 716 ? 72.831 6.912 -62.511 1.00 200.65 714 ASP B C 1
ATOM 11712 O O . ASP B 1 716 ? 73.542 7.682 -61.866 1.00 200.65 714 ASP B O 1
ATOM 11717 N N . ILE B 1 717 ? 73.246 6.286 -63.615 1.00 111.34 715 ILE B N 1
ATOM 11718 C CA . ILE B 1 717 ? 74.594 6.478 -64.143 1.00 111.34 715 ILE B CA 1
ATOM 11719 C C . ILE B 1 717 ? 74.685 7.810 -64.892 1.00 111.34 715 ILE B C 1
ATOM 11720 O O . ILE B 1 717 ? 75.772 8.264 -65.263 1.00 111.34 715 ILE B O 1
ATOM 11725 N N . ARG B 1 718 ? 73.534 8.430 -65.120 1.00 176.77 716 ARG B N 1
ATOM 11726 C CA . ARG B 1 718 ? 73.518 9.727 -65.769 1.00 176.77 716 ARG B CA 1
ATOM 11727 C C . ARG B 1 718 ? 74.011 10.641 -64.657 1.00 176.77 716 ARG B C 1
ATOM 11728 O O . ARG B 1 718 ? 74.923 11.444 -64.846 1.00 176.77 716 ARG B O 1
ATOM 11730 N N . GLY B 1 719 ? 73.403 10.493 -63.485 1.00 135.60 717 GLY B N 1
ATOM 11731 C CA . GLY B 1 719 ? 73.807 11.285 -62.342 1.00 135.60 717 GLY B CA 1
ATOM 11732 C C . GLY B 1 719 ? 75.213 10.878 -61.947 1.00 135.60 717 GLY B C 1
ATOM 11733 O O . GLY B 1 719 ? 76.025 11.717 -61.579 1.00 135.60 717 GLY B O 1
ATOM 11734 N N . ALA B 1 720 ? 75.500 9.582 -62.039 1.00 130.20 718 ALA B N 1
ATOM 11735 C CA . ALA B 1 720 ? 76.811 9.054 -61.689 1.00 130.20 718 ALA B CA 1
ATOM 11736 C C . ALA B 1 720 ? 77.892 9.630 -62.588 1.00 130.20 718 ALA B C 1
ATOM 11737 O O . ALA B 1 720 ? 78.840 10.248 -62.113 1.00 130.20 718 ALA B O 1
ATOM 11739 N N . VAL B 1 721 ? 77.749 9.426 -63.891 1.00 123.58 719 VAL B N 1
ATOM 11740 C CA . VAL B 1 721 ? 78.736 9.925 -64.823 1.00 123.58 719 VAL B CA 1
ATOM 11741 C C . VAL B 1 721 ? 78.746 11.452 -64.765 1.00 123.58 719 VAL B C 1
ATOM 11742 O O . VAL B 1 721 ? 79.817 12.073 -64.705 1.00 123.58 719 VAL B O 1
ATOM 11744 N N . ARG B 1 722 ? 77.554 12.054 -64.754 1.00 134.18 720 ARG B N 1
ATOM 11745 C CA . ARG B 1 722 ? 77.434 13.517 -64.713 1.00 134.18 720 ARG B CA 1
ATOM 11746 C C . ARG B 1 722 ? 78.136 14.066 -63.486 1.00 134.18 720 ARG B C 1
ATOM 11747 O O . ARG B 1 722 ? 78.987 14.948 -63.594 1.00 134.18 720 ARG B O 1
ATOM 11749 N N . PHE B 1 723 ? 77.767 13.529 -62.326 1.00 122.18 721 PHE B N 1
ATOM 11750 C CA . PHE B 1 723 ? 78.339 13.923 -61.044 1.00 122.18 721 PHE B CA 1
ATOM 11751 C C . PHE B 1 723 ? 79.854 13.827 -61.059 1.00 122.18 721 PHE B C 1
ATOM 11752 O O . PHE B 1 723 ? 80.540 14.745 -60.617 1.00 122.18 721 PHE B O 1
ATOM 11760 N N . THR B 1 724 ? 80.378 12.710 -61.554 1.00 145.98 722 THR B N 1
ATOM 11761 C CA . THR B 1 724 ? 81.821 12.519 -61.594 1.00 145.98 722 THR B CA 1
ATOM 11762 C C . THR B 1 724 ? 82.483 13.569 -62.467 1.00 145.98 722 THR B C 1
ATOM 11763 O O . THR B 1 724 ? 83.567 14.042 -62.146 1.00 145.98 722 THR B O 1
ATOM 11767 N N . SER B 1 725 ? 81.832 13.944 -63.564 1.00 155.43 723 SER B N 1
ATOM 11768 C CA . SER B 1 725 ? 82.394 14.970 -64.425 1.00 155.43 723 SER B CA 1
ATOM 11769 C C . SER B 1 725 ? 82.492 16.239 -63.586 1.00 155.43 723 SER B C 1
ATOM 11770 O O . SER B 1 725 ? 83.562 16.835 -63.458 1.00 155.43 723 SER B O 1
ATOM 11772 N N . GLY B 1 726 ? 81.363 16.625 -63.000 1.00 189.78 724 GLY B N 1
ATOM 11773 C CA . GLY B 1 726 ? 81.291 17.819 -62.177 1.00 189.78 724 GLY B CA 1
ATOM 11774 C C . GLY B 1 726 ? 82.383 17.968 -61.145 1.00 189.78 724 GLY B C 1
ATOM 11775 O O . GLY B 1 726 ? 82.857 19.071 -60.909 1.00 189.78 724 GLY B O 1
ATOM 11776 N N . ARG B 1 727 ? 82.777 16.881 -60.497 1.00 152.75 725 ARG B N 1
ATOM 11777 C CA . ARG B 1 727 ? 83.846 17.006 -59.521 1.00 152.75 725 ARG B CA 1
ATOM 11778 C C . ARG B 1 727 ? 85.223 16.739 -60.147 1.00 152.75 725 ARG B C 1
ATOM 11779 O O . ARG B 1 727 ? 86.178 17.444 -59.843 1.00 152.75 725 ARG B O 1
ATOM 11787 N N . ILE B 1 728 ? 85.335 15.758 -61.041 1.00 149.74 726 ILE B N 1
ATOM 11788 C CA . ILE B 1 728 ? 86.625 15.485 -61.692 1.00 149.74 726 ILE B CA 1
ATOM 11789 C C . ILE B 1 728 ? 87.185 16.762 -62.349 1.00 149.74 726 ILE B C 1
ATOM 11790 O O . ILE B 1 728 ? 88.392 16.994 -62.352 1.00 149.74 726 ILE B O 1
ATOM 11794 N N . ILE B 1 729 ? 86.297 17.596 -62.884 1.00 200.65 727 ILE B N 1
ATOM 11795 C CA . ILE B 1 729 ? 86.695 18.843 -63.532 1.00 200.65 727 ILE B CA 1
ATOM 11796 C C . ILE B 1 729 ? 87.326 19.815 -62.546 1.00 200.65 727 ILE B C 1
ATOM 11797 O O . ILE B 1 729 ? 88.218 20.568 -62.900 1.00 200.65 727 ILE B O 1
ATOM 11801 N N . ASN B 1 730 ? 86.875 19.795 -61.301 1.00 188.40 728 ASN B N 1
ATOM 11802 C CA . ASN B 1 730 ? 87.422 20.723 -60.330 1.00 188.40 728 ASN B CA 1
ATOM 11803 C C . ASN B 1 730 ? 88.951 20.599 -60.215 1.00 188.40 728 ASN B C 1
ATOM 11804 O O . ASN B 1 730 ? 89.662 21.613 -60.287 1.00 188.40 728 ASN B O 1
ATOM 11809 N N . VAL B 1 731 ? 89.468 19.368 -60.074 1.00 151.66 729 VAL B N 1
ATOM 11810 C CA . VAL B 1 731 ? 90.919 19.148 -59.907 1.00 151.66 729 VAL B CA 1
ATOM 11811 C C . VAL B 1 731 ? 91.745 19.594 -61.080 1.00 151.66 729 VAL B C 1
ATOM 11812 O O . VAL B 1 731 ? 92.930 19.903 -60.939 1.00 151.66 729 VAL B O 1
ATOM 11816 N N . VAL B 1 732 ? 91.097 19.654 -62.237 1.00 200.65 730 VAL B N 1
ATOM 11817 C CA . VAL B 1 732 ? 91.731 20.056 -63.491 1.00 200.65 730 VAL B CA 1
ATOM 11818 C C . VAL B 1 732 ? 90.634 20.685 -64.350 1.00 200.65 730 VAL B C 1
ATOM 11819 O O . VAL B 1 732 ? 90.319 20.171 -65.418 1.00 200.65 730 VAL B O 1
ATOM 11823 N N . GLY B 1 733 ? 90.044 21.786 -63.906 1.00 200.65 731 GLY B N 1
ATOM 11824 C CA . GLY B 1 733 ? 88.972 22.376 -64.691 1.00 200.65 731 GLY B CA 1
ATOM 11825 C C . GLY B 1 733 ? 89.319 22.900 -66.072 1.00 200.65 731 GLY B C 1
ATOM 11826 O O . GLY B 1 733 ? 88.567 22.686 -67.023 1.00 200.65 731 GLY B O 1
ATOM 11827 N N . PRO B 1 734 ? 90.465 23.577 -66.219 1.00 157.86 732 PRO B N 1
ATOM 11828 C CA . PRO B 1 734 ? 90.942 24.163 -67.475 1.00 157.86 732 PRO B CA 1
ATOM 11829 C C . PRO B 1 734 ? 91.273 23.256 -68.669 1.00 157.86 732 PRO B C 1
ATOM 11830 O O . PRO B 1 734 ? 91.405 23.735 -69.793 1.00 200.65 732 PRO B O 1
ATOM 11834 N N . ASP B 1 735 ? 91.441 21.962 -68.443 1.00 139.55 733 ASP B N 1
ATOM 11835 C CA . ASP B 1 735 ? 91.744 21.075 -69.558 1.00 139.55 733 ASP B CA 1
ATOM 11836 C C . ASP B 1 735 ? 90.639 20.035 -69.669 1.00 139.55 733 ASP B C 1
ATOM 11837 O O . ASP B 1 735 ? 90.616 19.230 -70.602 1.00 139.55 733 ASP B O 1
ATOM 11839 N N . MET B 1 736 ? 89.724 20.047 -68.705 1.00 173.24 734 MET B N 1
ATOM 11840 C CA . MET B 1 736 ? 88.620 19.095 -68.719 1.00 173.24 734 MET B CA 1
ATOM 11841 C C . MET B 1 736 ? 87.440 19.674 -69.489 1.00 173.24 734 MET B C 1
ATOM 11842 O O . MET B 1 736 ? 86.458 18.979 -69.771 1.00 173.24 734 MET B O 1
ATOM 11847 N N . LEU B 1 737 ? 87.569 20.938 -69.876 1.00 174.57 735 LEU B N 1
ATOM 11848 C CA . LEU B 1 737 ? 86.501 21.612 -70.595 1.00 174.57 735 LEU B CA 1
ATOM 11849 C C . LEU B 1 737 ? 86.203 21.090 -71.998 1.00 174.57 735 LEU B C 1
ATOM 11850 O O . LEU B 1 737 ? 85.059 20.733 -72.287 1.00 174.57 735 LEU B O 1
ATOM 11855 N N . PRO B 1 738 ? 87.219 21.010 -72.880 1.00 200.65 736 PRO B N 1
ATOM 11856 C CA . PRO B 1 738 ? 86.943 20.517 -74.234 1.00 200.65 736 PRO B CA 1
ATOM 11857 C C . PRO B 1 738 ? 86.357 19.111 -74.266 1.00 200.65 736 PRO B C 1
ATOM 11858 O O . PRO B 1 738 ? 85.748 18.695 -75.254 1.00 200.65 736 PRO B O 1
ATOM 11862 N N . LYS B 1 739 ? 86.535 18.376 -73.182 1.00 90.79 737 LYS B N 1
ATOM 11863 C CA . LYS B 1 739 ? 85.980 17.043 -73.128 1.00 90.79 737 LYS B CA 1
ATOM 11864 C C . LYS B 1 739 ? 84.470 17.037 -72.778 1.00 90.79 737 LYS B C 1
ATOM 11865 O O . LYS B 1 739 ? 83.819 16.010 -72.928 1.00 90.79 737 LYS B O 1
ATOM 11871 N N . VAL B 1 740 ? 83.907 18.175 -72.358 1.00 143.07 738 VAL B N 1
ATOM 11872 C CA . VAL B 1 740 ? 82.492 18.245 -71.958 1.00 143.07 738 VAL B CA 1
ATOM 11873 C C . VAL B 1 740 ? 81.450 17.986 -73.043 1.00 143.07 738 VAL B C 1
ATOM 11874 O O . VAL B 1 740 ? 80.441 17.323 -72.800 1.00 143.07 738 VAL B O 1
ATOM 11876 N N . PRO B 1 741 ? 81.665 18.511 -74.253 1.00 173.97 739 PRO B N 1
ATOM 11877 C CA . PRO B 1 741 ? 80.638 18.218 -75.246 1.00 173.97 739 PRO B CA 1
ATOM 11878 C C . PRO B 1 741 ? 80.711 16.727 -75.606 1.00 173.97 739 PRO B C 1
ATOM 11879 O O . PRO B 1 741 ? 79.741 16.116 -76.072 1.00 173.97 739 PRO B O 1
ATOM 11883 N N . GLN B 1 742 ? 81.877 16.140 -75.355 1.00 200.65 740 GLN B N 1
ATOM 11884 C CA . GLN B 1 742 ? 82.066 14.725 -75.608 1.00 200.65 740 GLN B CA 1
ATOM 11885 C C . GLN B 1 742 ? 81.026 14.003 -74.757 1.00 200.65 740 GLN B C 1
ATOM 11886 O O . GLN B 1 742 ? 80.292 13.159 -75.258 1.00 200.65 740 GLN B O 1
ATOM 11888 N N . LEU B 1 743 ? 80.943 14.361 -73.477 1.00 145.06 741 LEU B N 1
ATOM 11889 C CA . LEU B 1 743 ? 79.988 13.728 -72.572 1.00 145.06 741 LEU B CA 1
ATOM 11890 C C . LEU B 1 743 ? 78.551 14.196 -72.776 1.00 145.06 741 LEU B C 1
ATOM 11891 O O . LEU B 1 743 ? 77.620 13.442 -72.510 1.00 145.06 741 LEU B O 1
ATOM 11893 N N . ILE B 1 744 ? 78.362 15.425 -73.251 1.00 167.20 742 ILE B N 1
ATOM 11894 C CA . ILE B 1 744 ? 77.012 15.943 -73.455 1.00 167.20 742 ILE B CA 1
ATOM 11895 C C . ILE B 1 744 ? 76.288 15.206 -74.574 1.00 167.20 742 ILE B C 1
ATOM 11896 O O . ILE B 1 744 ? 75.063 15.037 -74.536 1.00 167.20 742 ILE B O 1
ATOM 11898 N N . SER B 1 745 ? 77.038 14.770 -75.580 1.00 200.65 743 SER B N 1
ATOM 11899 C CA . SER B 1 745 ? 76.421 14.020 -76.663 1.00 200.65 743 SER B CA 1
ATOM 11900 C C . SER B 1 745 ? 75.960 12.720 -76.007 1.00 200.65 743 SER B C 1
ATOM 11901 O O . SER B 1 745 ? 74.812 12.288 -76.158 1.00 200.65 743 SER B O 1
ATOM 11903 N N . ILE B 1 746 ? 76.867 12.118 -75.250 1.00 141.61 744 ILE B N 1
ATOM 11904 C CA . ILE B 1 746 ? 76.573 10.882 -74.552 1.00 141.61 744 ILE B CA 1
ATOM 11905 C C . ILE B 1 746 ? 75.282 10.997 -73.753 1.00 141.61 744 ILE B C 1
ATOM 11906 O O . ILE B 1 746 ? 74.407 10.152 -73.879 1.00 141.61 744 ILE B O 1
ATOM 11908 N N . LEU B 1 747 ? 75.165 12.051 -72.948 1.00 185.67 745 LEU B N 1
ATOM 11909 C CA . LEU B 1 747 ? 73.997 12.260 -72.091 1.00 185.67 745 LEU B CA 1
ATOM 11910 C C . LEU B 1 747 ? 72.636 12.379 -72.778 1.00 185.67 745 LEU B C 1
ATOM 11911 O O . LEU B 1 747 ? 71.624 12.022 -72.179 1.00 185.67 745 LEU B O 1
ATOM 11913 N N . LEU B 1 748 ? 72.595 12.857 -74.019 1.00 198.03 746 LEU B N 1
ATOM 11914 C CA . LEU B 1 748 ? 71.317 13.026 -74.710 1.00 198.03 746 LEU B CA 1
ATOM 11915 C C . LEU B 1 748 ? 70.814 11.807 -75.480 1.00 198.03 746 LEU B C 1
ATOM 11916 O O . LEU B 1 748 ? 69.630 11.729 -75.816 1.00 198.03 746 LEU B O 1
ATOM 11918 N N . ASN B 1 749 ? 71.704 10.865 -75.777 1.00 200.65 747 ASN B N 1
ATOM 11919 C CA . ASN B 1 749 ? 71.297 9.652 -76.485 1.00 200.65 747 ASN B CA 1
ATOM 11920 C C . ASN B 1 749 ? 70.077 9.145 -75.732 1.00 200.65 747 ASN B C 1
ATOM 11921 O O . ASN B 1 749 ? 69.126 8.603 -76.306 1.00 200.65 747 ASN B O 1
ATOM 11923 N N . SER B 1 750 ? 70.132 9.342 -74.421 1.00 200.28 748 SER B N 1
ATOM 11924 C CA . SER B 1 750 ? 69.048 8.969 -73.545 1.00 200.28 748 SER B CA 1
ATOM 11925 C C . SER B 1 750 ? 68.019 10.076 -73.709 1.00 200.28 748 SER B C 1
ATOM 11926 O O . SER B 1 750 ? 68.189 11.193 -73.207 1.00 200.28 748 SER B O 1
ATOM 11928 N N . ILE B 1 751 ? 66.965 9.777 -74.452 1.00 171.92 749 ILE B N 1
ATOM 11929 C CA . ILE B 1 751 ? 65.909 10.751 -74.639 1.00 171.92 749 ILE B CA 1
ATOM 11930 C C . ILE B 1 751 ? 65.106 10.691 -73.345 1.00 171.92 749 ILE B C 1
ATOM 11931 O O . ILE B 1 751 ? 64.558 9.644 -73.003 1.00 171.92 749 ILE B O 1
ATOM 11933 N N . ASP B 1 752 ? 65.051 11.802 -72.617 1.00 166.60 750 ASP B N 1
ATOM 11934 C CA . ASP B 1 752 ? 64.315 11.848 -71.356 1.00 166.60 750 ASP B CA 1
ATOM 11935 C C . ASP B 1 752 ? 63.835 13.258 -71.075 1.00 166.60 750 ASP B C 1
ATOM 11936 O O . ASP B 1 752 ? 64.503 14.225 -71.415 1.00 166.60 750 ASP B O 1
ATOM 11938 N N . MET B 1 753 ? 62.670 13.371 -70.453 1.00 200.65 751 MET B N 1
ATOM 11939 C CA . MET B 1 753 ? 62.119 14.675 -70.107 1.00 200.65 751 MET B CA 1
ATOM 11940 C C . MET B 1 753 ? 62.349 14.835 -68.611 1.00 200.65 751 MET B C 1
ATOM 11941 O O . MET B 1 753 ? 61.753 15.700 -67.963 1.00 200.65 751 MET B O 1
ATOM 11943 N N . ASN B 1 754 ? 63.214 13.976 -68.071 1.00 200.65 752 ASN B N 1
ATOM 11944 C CA . ASN B 1 754 ? 63.530 13.976 -66.642 1.00 200.65 752 ASN B CA 1
ATOM 11945 C C . ASN B 1 754 ? 65.018 14.343 -66.410 1.00 200.65 752 ASN B C 1
ATOM 11946 O O . ASN B 1 754 ? 65.379 14.818 -65.329 1.00 200.65 752 ASN B O 1
ATOM 11951 N N . GLU B 1 755 ? 65.873 14.142 -67.419 1.00 179.40 753 GLU B N 1
ATOM 11952 C CA . GLU B 1 755 ? 67.318 14.370 -67.262 1.00 179.40 753 GLU B CA 1
ATOM 11953 C C . GLU B 1 755 ? 67.869 15.639 -67.872 1.00 179.40 753 GLU B C 1
ATOM 11954 O O . GLU B 1 755 ? 68.932 16.094 -67.471 1.00 179.40 753 GLU B O 1
ATOM 11960 N N . LEU B 1 756 ? 67.168 16.216 -68.837 1.00 159.31 754 LEU B N 1
ATOM 11961 C CA . LEU B 1 756 ? 67.674 17.431 -69.462 1.00 159.31 754 LEU B CA 1
ATOM 11962 C C . LEU B 1 756 ? 67.817 18.542 -68.433 1.00 159.31 754 LEU B C 1
ATOM 11963 O O . LEU B 1 756 ? 68.743 19.348 -68.504 1.00 159.31 754 LEU B O 1
ATOM 11965 N N . VAL B 1 757 ? 66.893 18.580 -67.476 1.00 193.61 755 VAL B N 1
ATOM 11966 C CA . VAL B 1 757 ? 66.934 19.588 -66.424 1.00 193.61 755 VAL B CA 1
ATOM 11967 C C . VAL B 1 757 ? 68.231 19.427 -65.649 1.00 193.61 755 VAL B C 1
ATOM 11968 O O . VAL B 1 757 ? 68.906 20.407 -65.338 1.00 193.61 755 VAL B O 1
ATOM 11972 N N . ASP B 1 758 ? 68.582 18.183 -65.337 1.00 178.26 756 ASP B N 1
ATOM 11973 C CA . ASP B 1 758 ? 69.811 17.926 -64.603 1.00 178.26 756 ASP B CA 1
ATOM 11974 C C . ASP B 1 758 ? 71.022 18.338 -65.446 1.00 178.26 756 ASP B C 1
ATOM 11975 O O . ASP B 1 758 ? 72.068 18.704 -64.914 1.00 178.26 756 ASP B O 1
ATOM 11980 N N . VAL B 1 759 ? 70.840 18.338 -66.763 1.00 143.12 757 VAL B N 1
ATOM 11981 C CA . VAL B 1 759 ? 71.883 18.721 -67.708 1.00 143.12 757 VAL B CA 1
ATOM 11982 C C . VAL B 1 759 ? 72.080 20.241 -67.731 1.00 143.12 757 VAL B C 1
ATOM 11983 O O . VAL B 1 759 ? 73.193 20.730 -67.936 1.00 143.12 757 VAL B O 1
ATOM 11987 N N . LEU B 1 760 ? 70.993 20.980 -67.533 1.00 198.87 758 LEU B N 1
ATOM 11988 C CA . LEU B 1 760 ? 71.038 22.444 -67.520 1.00 198.87 758 LEU B CA 1
ATOM 11989 C C . LEU B 1 760 ? 71.807 22.924 -66.313 1.00 198.87 758 LEU B C 1
ATOM 11990 O O . LEU B 1 760 ? 72.699 23.772 -66.400 1.00 198.87 758 LEU B O 1
ATOM 11995 N N . SER B 1 761 ? 71.394 22.384 -65.178 1.00 199.54 759 SER B N 1
ATOM 11996 C CA . SER B 1 761 ? 71.984 22.677 -63.899 1.00 199.54 759 SER B CA 1
ATOM 11997 C C . SER B 1 761 ? 73.465 22.279 -63.927 1.00 199.54 759 SER B C 1
ATOM 11998 O O . SER B 1 761 ? 74.290 22.911 -63.266 1.00 199.54 759 SER B O 1
ATOM 12001 N N . PHE B 1 762 ? 73.812 21.268 -64.724 1.00 132.47 760 PHE B N 1
ATOM 12002 C CA . PHE B 1 762 ? 75.202 20.814 -64.807 1.00 132.47 760 PHE B CA 1
ATOM 12003 C C . PHE B 1 762 ? 76.138 21.812 -65.485 1.00 132.47 760 PHE B C 1
ATOM 12004 O O . PHE B 1 762 ? 77.300 21.912 -65.103 1.00 132.47 760 PHE B O 1
ATOM 12012 N N . ILE B 1 763 ? 75.636 22.548 -66.478 1.00 132.93 761 ILE B N 1
ATOM 12013 C CA . ILE B 1 763 ? 76.455 23.532 -67.199 1.00 132.93 761 ILE B CA 1
ATOM 12014 C C . ILE B 1 763 ? 76.500 24.856 -66.470 1.00 132.93 761 ILE B C 1
ATOM 12015 O O . ILE B 1 763 ? 77.521 25.550 -66.465 1.00 132.93 761 ILE B O 1
ATOM 12019 N N . SER B 1 764 ? 75.367 25.180 -65.859 1.00 191.49 762 SER B N 1
ATOM 12020 C CA . SER B 1 764 ? 75.187 26.405 -65.099 1.00 191.49 762 SER B CA 1
ATOM 12021 C C . SER B 1 764 ? 76.190 26.475 -63.952 1.00 191.49 762 SER B C 1
ATOM 12022 O O . SER B 1 764 ? 76.991 27.412 -63.853 1.00 191.49 762 SER B O 1
ATOM 12025 N N . GLN B 1 765 ? 76.139 25.474 -63.085 1.00 191.06 763 GLN B N 1
ATOM 12026 C CA . GLN B 1 765 ? 77.048 25.416 -61.963 1.00 191.06 763 GLN B CA 1
ATOM 12027 C C . GLN B 1 765 ? 78.459 25.411 -62.536 1.00 191.06 763 GLN B C 1
ATOM 12028 O O . GLN B 1 765 ? 79.385 25.903 -61.899 1.00 191.06 763 GLN B O 1
ATOM 12030 N N . LEU B 1 766 ? 78.598 24.876 -63.752 1.00 164.30 764 LEU B N 1
ATOM 12031 C CA . LEU B 1 766 ? 79.885 24.775 -64.447 1.00 164.30 764 LEU B CA 1
ATOM 12032 C C . LEU B 1 766 ? 80.332 26.138 -64.951 1.00 164.30 764 LEU B C 1
ATOM 12033 O O . LEU B 1 766 ? 81.501 26.500 -64.848 1.00 164.30 764 LEU B O 1
ATOM 12038 N N . ILE B 1 767 ? 79.395 26.889 -65.512 1.00 181.56 765 ILE B N 1
ATOM 12039 C CA . ILE B 1 767 ? 79.706 28.214 -66.019 1.00 181.56 765 ILE B CA 1
ATOM 12040 C C . ILE B 1 767 ? 80.114 29.054 -64.818 1.00 181.56 765 ILE B C 1
ATOM 12041 O O . ILE B 1 767 ? 80.948 29.962 -64.914 1.00 181.56 765 ILE B O 1
ATOM 12043 N N . HIS B 1 768 ? 79.517 28.738 -63.676 1.00 175.86 766 HIS B N 1
ATOM 12044 C CA . HIS B 1 768 ? 79.844 29.445 -62.453 1.00 175.86 766 HIS B CA 1
ATOM 12045 C C . HIS B 1 768 ? 81.322 29.237 -62.164 1.00 175.86 766 HIS B C 1
ATOM 12046 O O . HIS B 1 768 ? 82.126 30.171 -62.229 1.00 175.86 766 HIS B O 1
ATOM 12053 N N . ILE B 1 769 ? 81.670 27.992 -61.866 1.00 200.65 767 ILE B N 1
ATOM 12054 C CA . ILE B 1 769 ? 83.040 27.638 -61.556 1.00 200.65 767 ILE B CA 1
ATOM 12055 C C . ILE B 1 769 ? 83.990 28.028 -62.684 1.00 200.65 767 ILE B C 1
ATOM 12056 O O . ILE B 1 769 ? 85.100 28.482 -62.429 1.00 200.65 767 ILE B O 1
ATOM 12058 N N . TYR B 1 770 ? 83.567 27.855 -63.929 1.00 200.65 768 TYR B N 1
ATOM 12059 C CA . TYR B 1 770 ? 84.445 28.182 -65.043 1.00 200.65 768 TYR B CA 1
ATOM 12060 C C . TYR B 1 770 ? 83.757 29.114 -66.044 1.00 200.65 768 TYR B C 1
ATOM 12061 O O . TYR B 1 770 ? 83.420 28.727 -67.162 1.00 200.65 768 TYR B O 1
ATOM 12070 N N . LYS B 1 771 ? 83.589 30.363 -65.623 1.00 193.92 769 LYS B N 1
ATOM 12071 C CA . LYS B 1 771 ? 82.921 31.400 -66.400 1.00 193.92 769 LYS B CA 1
ATOM 12072 C C . LYS B 1 771 ? 83.507 31.835 -67.742 1.00 193.92 769 LYS B C 1
ATOM 12073 O O . LYS B 1 771 ? 82.768 32.018 -68.700 1.00 193.92 769 LYS B O 1
ATOM 12075 N N . ASP B 1 772 ? 84.820 31.990 -67.831 1.00 186.35 770 ASP B N 1
ATOM 12076 C CA . ASP B 1 772 ? 85.429 32.474 -69.069 1.00 186.35 770 ASP B CA 1
ATOM 12077 C C . ASP B 1 772 ? 85.566 31.590 -70.316 1.00 186.35 770 ASP B C 1
ATOM 12078 O O . ASP B 1 772 ? 85.292 32.053 -71.418 1.00 186.35 770 ASP B O 1
ATOM 12080 N N . ASN B 1 773 ? 85.992 30.339 -70.165 1.00 200.65 771 ASN B N 1
ATOM 12081 C CA . ASN B 1 773 ? 86.189 29.461 -71.330 1.00 200.65 771 ASN B CA 1
ATOM 12082 C C . ASN B 1 773 ? 84.947 28.756 -71.849 1.00 200.65 771 ASN B C 1
ATOM 12083 O O . ASN B 1 773 ? 84.783 28.557 -73.057 1.00 200.65 771 ASN B O 1
ATOM 12088 N N . MET B 1 774 ? 84.102 28.340 -70.919 1.00 200.65 772 MET B N 1
ATOM 12089 C CA . MET B 1 774 ? 82.888 27.597 -71.228 1.00 200.65 772 MET B CA 1
ATOM 12090 C C . MET B 1 774 ? 82.054 28.007 -72.445 1.00 200.65 772 MET B C 1
ATOM 12091 O O . MET B 1 774 ? 81.432 27.156 -73.078 1.00 200.65 772 MET B O 1
ATOM 12093 N N . MET B 1 775 ? 82.054 29.293 -72.783 1.00 200.65 773 MET B N 1
ATOM 12094 C CA . MET B 1 775 ? 81.251 29.825 -73.891 1.00 200.65 773 MET B CA 1
ATOM 12095 C C . MET B 1 775 ? 81.428 29.249 -75.310 1.00 200.65 773 MET B C 1
ATOM 12096 O O . MET B 1 775 ? 80.486 29.278 -76.109 1.00 200.65 773 MET B O 1
ATOM 12101 N N . GLU B 1 776 ? 82.614 28.748 -75.642 1.00 170.50 774 GLU B N 1
ATOM 12102 C CA . GLU B 1 776 ? 82.820 28.190 -76.975 1.00 170.50 774 GLU B CA 1
ATOM 12103 C C . GLU B 1 776 ? 82.078 26.860 -77.105 1.00 170.50 774 GLU B C 1
ATOM 12104 O O . GLU B 1 776 ? 81.389 26.621 -78.096 1.00 170.50 774 GLU B O 1
ATOM 12106 N N . ILE B 1 777 ? 82.229 25.992 -76.105 1.00 200.65 775 ILE B N 1
ATOM 12107 C CA . ILE B 1 777 ? 81.546 24.697 -76.103 1.00 200.65 775 ILE B CA 1
ATOM 12108 C C . ILE B 1 777 ? 80.052 24.987 -76.062 1.00 200.65 775 ILE B C 1
ATOM 12109 O O . ILE B 1 777 ? 79.260 24.331 -76.741 1.00 200.65 775 ILE B O 1
ATOM 12114 N N . THR B 1 778 ? 79.698 25.993 -75.266 1.00 180.24 776 THR B N 1
ATOM 12115 C CA . THR B 1 778 ? 78.319 26.439 -75.073 1.00 180.24 776 THR B CA 1
ATOM 12116 C C . THR B 1 778 ? 77.542 26.583 -76.366 1.00 180.24 776 THR B C 1
ATOM 12117 O O . THR B 1 778 ? 76.434 26.056 -76.522 1.00 180.24 776 THR B O 1
ATOM 12121 N N . ASN B 1 779 ? 78.134 27.318 -77.293 1.00 200.65 777 ASN B N 1
ATOM 12122 C CA . ASN B 1 779 ? 77.498 27.576 -78.567 1.00 200.65 777 ASN B CA 1
ATOM 12123 C C . ASN B 1 779 ? 77.396 26.376 -79.480 1.00 200.65 777 ASN B C 1
ATOM 12124 O O . ASN B 1 779 ? 77.003 26.502 -80.642 1.00 200.65 777 ASN B O 1
ATOM 12129 N N . ARG B 1 780 ? 77.764 25.215 -78.954 1.00 183.53 778 ARG B N 1
ATOM 12130 C CA . ARG B 1 780 ? 77.679 23.978 -79.704 1.00 183.53 778 ARG B CA 1
ATOM 12131 C C . ARG B 1 780 ? 76.630 23.203 -78.913 1.00 183.53 778 ARG B C 1
ATOM 12132 O O . ARG B 1 780 ? 75.740 22.558 -79.466 1.00 183.53 778 ARG B O 1
ATOM 12140 N N . MET B 1 781 ? 76.722 23.343 -77.597 1.00 175.19 779 MET B N 1
ATOM 12141 C CA . MET B 1 781 ? 75.804 22.705 -76.669 1.00 175.19 779 MET B CA 1
ATOM 12142 C C . MET B 1 781 ? 74.351 23.174 -76.839 1.00 175.19 779 MET B C 1
ATOM 12143 O O . MET B 1 781 ? 73.439 22.348 -76.859 1.00 175.19 779 MET B O 1
ATOM 12145 N N . LEU B 1 782 ? 74.149 24.488 -76.969 1.00 168.17 780 LEU B N 1
ATOM 12146 C CA . LEU B 1 782 ? 72.819 25.090 -77.109 1.00 168.17 780 LEU B CA 1
ATOM 12147 C C . LEU B 1 782 ? 72.000 24.677 -78.336 1.00 168.17 780 LEU B C 1
ATOM 12148 O O . LEU B 1 782 ? 70.784 24.515 -78.247 1.00 168.17 780 LEU B O 1
ATOM 12150 N N . PRO B 1 783 ? 72.646 24.502 -79.497 1.00 200.65 781 PRO B N 1
ATOM 12151 C CA . PRO B 1 783 ? 71.878 24.113 -80.682 1.00 200.65 781 PRO B CA 1
ATOM 12152 C C . PRO B 1 783 ? 71.423 22.670 -80.676 1.00 200.65 781 PRO B C 1
ATOM 12153 O O . PRO B 1 783 ? 70.715 22.241 -81.577 1.00 200.65 781 PRO B O 1
ATOM 12157 N N . THR B 1 784 ? 71.840 21.909 -79.679 1.00 155.69 782 THR B N 1
ATOM 12158 C CA . THR B 1 784 ? 71.418 20.519 -79.605 1.00 155.69 782 THR B CA 1
ATOM 12159 C C . THR B 1 784 ? 70.421 20.501 -78.458 1.00 155.69 782 THR B C 1
ATOM 12160 O O . THR B 1 784 ? 69.396 19.810 -78.488 1.00 155.69 782 THR B O 1
ATOM 12164 N N . LEU B 1 785 ? 70.745 21.301 -77.449 1.00 174.19 783 LEU B N 1
ATOM 12165 C CA . LEU B 1 785 ? 69.928 21.444 -76.260 1.00 174.19 783 LEU B CA 1
ATOM 12166 C C . LEU B 1 785 ? 68.614 22.119 -76.628 1.00 174.19 783 LEU B C 1
ATOM 12167 O O . LEU B 1 785 ? 67.544 21.567 -76.402 1.00 174.19 783 LEU B O 1
ATOM 12169 N N . LEU B 1 786 ? 68.699 23.314 -77.202 1.00 154.16 784 LEU B N 1
ATOM 12170 C CA . LEU B 1 786 ? 67.506 24.051 -77.602 1.00 154.16 784 LEU B CA 1
ATOM 12171 C C . LEU B 1 786 ? 66.590 23.219 -78.490 1.00 154.16 784 LEU B C 1
ATOM 12172 O O . LEU B 1 786 ? 65.373 23.241 -78.330 1.00 154.16 784 LEU B O 1
ATOM 12177 N N . MET B 1 787 ? 67.169 22.489 -79.436 1.00 183.59 785 MET B N 1
ATOM 12178 C CA . MET B 1 787 ? 66.356 21.666 -80.323 1.00 183.59 785 MET B CA 1
ATOM 12179 C C . MET B 1 787 ? 65.546 20.676 -79.496 1.00 183.59 785 MET B C 1
ATOM 12180 O O . MET B 1 787 ? 64.350 20.477 -79.729 1.00 183.59 785 MET B O 1
ATOM 12182 N N . ARG B 1 788 ? 66.209 20.059 -78.523 1.00 155.77 786 ARG B N 1
ATOM 12183 C CA . ARG B 1 788 ? 65.558 19.090 -77.652 1.00 155.77 786 ARG B CA 1
ATOM 12184 C C . ARG B 1 788 ? 64.560 19.802 -76.758 1.00 155.77 786 ARG B C 1
ATOM 12185 O O . ARG B 1 788 ? 63.466 19.300 -76.503 1.00 155.77 786 ARG B O 1
ATOM 12187 N N . ILE B 1 789 ? 64.943 20.986 -76.291 1.00 184.15 787 ILE B N 1
ATOM 12188 C CA . ILE B 1 789 ? 64.092 21.753 -75.394 1.00 184.15 787 ILE B CA 1
ATOM 12189 C C . ILE B 1 789 ? 62.750 22.144 -76.026 1.00 184.15 787 ILE B C 1
ATOM 12190 O O . ILE B 1 789 ? 61.694 21.793 -75.498 1.00 184.15 787 ILE B O 1
ATOM 12194 N N . PHE B 1 790 ? 62.773 22.837 -77.162 1.00 194.28 788 PHE B N 1
ATOM 12195 C CA . PHE B 1 790 ? 61.517 23.261 -77.778 1.00 194.28 788 PHE B CA 1
ATOM 12196 C C . PHE B 1 790 ? 60.559 22.083 -78.014 1.00 194.28 788 PHE B C 1
ATOM 12197 O O . PHE B 1 790 ? 59.341 22.236 -77.902 1.00 194.28 788 PHE B O 1
ATOM 12205 N N . SER B 1 791 ? 61.106 20.913 -78.334 1.00 200.65 789 SER B N 1
ATOM 12206 C CA . SER B 1 791 ? 60.276 19.740 -78.579 1.00 200.65 789 SER B CA 1
ATOM 12207 C C . SER B 1 791 ? 59.658 19.247 -77.276 1.00 200.65 789 SER B C 1
ATOM 12208 O O . SER B 1 791 ? 58.453 19.015 -77.207 1.00 200.65 789 SER B O 1
ATOM 12211 N N . SER B 1 792 ? 60.486 19.102 -76.243 1.00 189.01 790 SER B N 1
ATOM 12212 C CA . SER B 1 792 ? 60.021 18.634 -74.939 1.00 189.01 790 SER B CA 1
ATOM 12213 C C . SER B 1 792 ? 58.962 19.563 -74.353 1.00 189.01 790 SER B C 1
ATOM 12214 O O . SER B 1 792 ? 58.090 19.120 -73.599 1.00 189.01 790 SER B O 1
ATOM 12216 N N . LEU B 1 793 ? 59.036 20.845 -74.716 1.00 200.65 791 LEU B N 1
ATOM 12217 C CA . LEU B 1 793 ? 58.105 21.864 -74.224 1.00 200.65 791 LEU B CA 1
ATOM 12218 C C . LEU B 1 793 ? 56.838 22.017 -75.080 1.00 200.65 791 LEU B C 1
ATOM 12219 O O . LEU B 1 793 ? 55.929 22.784 -74.728 1.00 200.65 791 LEU B O 1
ATOM 12221 N N . SER B 1 794 ? 56.777 21.292 -76.197 1.00 200.65 792 SER B N 1
ATOM 12222 C CA . SER B 1 794 ? 55.616 21.352 -77.081 1.00 200.65 792 SER B CA 1
ATOM 12223 C C . SER B 1 794 ? 54.893 20.011 -77.094 1.00 200.65 792 SER B C 1
ATOM 12224 O O . SER B 1 794 ? 54.440 19.549 -78.141 1.00 200.65 792 SER B O 1
ATOM 12226 N N . ALA B 1 795 ? 54.776 19.390 -75.929 1.00 200.65 793 ALA B N 1
ATOM 12227 C CA . ALA B 1 795 ? 54.103 18.100 -75.831 1.00 200.65 793 ALA B CA 1
ATOM 12228 C C . ALA B 1 795 ? 53.084 18.082 -74.697 1.00 200.65 793 ALA B C 1
ATOM 12229 O O . ALA B 1 795 ? 51.880 18.211 -74.921 1.00 200.65 793 ALA B O 1
ATOM 12231 N N . ASP B 1 801 ? 53.101 12.079 -66.625 1.00 200.65 799 ASP B N 1
ATOM 12232 C CA . ASP B 1 801 ? 54.375 12.367 -65.967 1.00 200.65 799 ASP B CA 1
ATOM 12233 C C . ASP B 1 801 ? 55.043 13.543 -66.661 1.00 200.65 799 ASP B C 1
ATOM 12234 O O . ASP B 1 801 ? 56.106 14.020 -66.246 1.00 200.65 799 ASP B O 1
ATOM 12236 N N . ASP B 1 802 ? 54.408 13.997 -67.733 1.00 200.65 800 ASP B N 1
ATOM 12237 C CA . ASP B 1 802 ? 54.918 15.124 -68.494 1.00 200.65 800 ASP B CA 1
ATOM 12238 C C . ASP B 1 802 ? 54.828 16.414 -67.674 1.00 200.65 800 ASP B C 1
ATOM 12239 O O . ASP B 1 802 ? 55.750 17.230 -67.684 1.00 200.65 800 ASP B O 1
ATOM 12241 N N . ALA B 1 803 ? 53.718 16.582 -66.961 1.00 200.65 801 ALA B N 1
ATOM 12242 C CA . ALA B 1 803 ? 53.466 17.777 -66.156 1.00 200.65 801 ALA B CA 1
ATOM 12243 C C . ALA B 1 803 ? 54.575 18.232 -65.206 1.00 200.65 801 ALA B C 1
ATOM 12244 O O . ALA B 1 803 ? 54.962 19.399 -65.242 1.00 200.65 801 ALA B O 1
ATOM 12246 N N . VAL B 1 804 ? 55.080 17.341 -64.354 1.00 200.65 802 VAL B N 1
ATOM 12247 C CA . VAL B 1 804 ? 56.141 17.721 -63.411 1.00 200.65 802 VAL B CA 1
ATOM 12248 C C . VAL B 1 804 ? 57.448 18.019 -64.144 1.00 200.65 802 VAL B C 1
ATOM 12249 O O . VAL B 1 804 ? 58.199 18.927 -63.763 1.00 200.65 802 VAL B O 1
ATOM 12251 N N . LYS B 1 805 ? 57.701 17.245 -65.200 1.00 196.69 803 LYS B N 1
ATOM 12252 C CA . LYS B 1 805 ? 58.895 17.396 -66.023 1.00 196.69 803 LYS B CA 1
ATOM 12253 C C . LYS B 1 805 ? 58.926 18.749 -66.743 1.00 196.69 803 LYS B C 1
ATOM 12254 O O . LYS B 1 805 ? 59.879 19.505 -66.587 1.00 196.69 803 LYS B O 1
ATOM 12256 N N . GLN B 1 806 ? 57.898 19.058 -67.532 1.00 198.61 804 GLN B N 1
ATOM 12257 C CA . GLN B 1 806 ? 57.851 20.335 -68.239 1.00 198.61 804 GLN B CA 1
ATOM 12258 C C . GLN B 1 806 ? 57.983 21.457 -67.212 1.00 198.61 804 GLN B C 1
ATOM 12259 O O . GLN B 1 806 ? 58.653 22.456 -67.462 1.00 198.61 804 GLN B O 1
ATOM 12261 N N . ASN B 1 807 ? 57.334 21.295 -66.060 1.00 194.12 805 ASN B N 1
ATOM 12262 C CA . ASN B 1 807 ? 57.431 22.293 -64.995 1.00 194.12 805 ASN B CA 1
ATOM 12263 C C . ASN B 1 807 ? 58.915 22.385 -64.641 1.00 194.12 805 ASN B C 1
ATOM 12264 O O . ASN B 1 807 ? 59.454 23.472 -64.416 1.00 194.12 805 ASN B O 1
ATOM 12266 N N . ASP B 1 808 ? 59.565 21.223 -64.597 1.00 200.65 806 ASP B N 1
ATOM 12267 C CA . ASP B 1 808 ? 60.990 21.138 -64.305 1.00 200.65 806 ASP B CA 1
ATOM 12268 C C . ASP B 1 808 ? 61.751 21.772 -65.469 1.00 200.65 806 ASP B C 1
ATOM 12269 O O . ASP B 1 808 ? 62.856 22.291 -65.293 1.00 200.65 806 ASP B O 1
ATOM 12271 N N . LEU B 1 809 ? 61.152 21.727 -66.659 1.00 171.38 807 LEU B N 1
ATOM 12272 C CA . LEU B 1 809 ? 61.758 22.315 -67.850 1.00 171.38 807 LEU B CA 1
ATOM 12273 C C . LEU B 1 809 ? 61.455 23.814 -67.881 1.00 171.38 807 LEU B C 1
ATOM 12274 O O . LEU B 1 809 ? 62.265 24.609 -68.354 1.00 171.38 807 LEU B O 1
ATOM 12276 N N . ARG B 1 810 ? 60.292 24.196 -67.360 1.00 200.65 808 ARG B N 1
ATOM 12277 C CA . ARG B 1 810 ? 59.905 25.600 -67.325 1.00 200.65 808 ARG B CA 1
ATOM 12278 C C . ARG B 1 810 ? 60.946 26.382 -66.524 1.00 200.65 808 ARG B C 1
ATOM 12279 O O . ARG B 1 810 ? 61.531 27.340 -67.020 1.00 200.65 808 ARG B O 1
ATOM 12281 N N . LYS B 1 811 ? 61.187 25.959 -65.290 1.00 171.38 809 LYS B N 1
ATOM 12282 C CA . LYS B 1 811 ? 62.156 26.630 -64.437 1.00 171.38 809 LYS B CA 1
ATOM 12283 C C . LYS B 1 811 ? 63.587 26.482 -64.964 1.00 171.38 809 LYS B C 1
ATOM 12284 O O . LYS B 1 811 ? 64.346 27.452 -64.995 1.00 171.90 809 LYS B O 1
ATOM 12286 N N . SER B 1 812 ? 63.948 25.271 -65.383 1.00 158.57 810 SER B N 1
ATOM 12287 C CA . SER B 1 812 ? 65.295 24.989 -65.880 1.00 158.57 810 SER B CA 1
ATOM 12288 C C . SER B 1 812 ? 65.679 25.813 -67.097 1.00 158.57 810 SER B C 1
ATOM 12289 O O . SER B 1 812 ? 66.836 26.207 -67.245 1.00 158.57 810 SER B O 1
ATOM 12291 N N . TYR B 1 813 ? 64.710 26.066 -67.969 1.00 200.65 811 TYR B N 1
ATOM 12292 C CA . TYR B 1 813 ? 64.964 26.835 -69.176 1.00 200.65 811 TYR B CA 1
ATOM 12293 C C . TYR B 1 813 ? 65.224 28.308 -68.893 1.00 200.65 811 TYR B C 1
ATOM 12294 O O . TYR B 1 813 ? 66.229 28.853 -69.339 1.00 200.65 811 TYR B O 1
ATOM 12296 N N . ILE B 1 814 ? 64.325 28.947 -68.148 1.00 155.01 812 ILE B N 1
ATOM 12297 C CA . ILE B 1 814 ? 64.468 30.359 -67.820 1.00 155.01 812 ILE B CA 1
ATOM 12298 C C . ILE B 1 814 ? 65.831 30.695 -67.210 1.00 155.01 812 ILE B C 1
ATOM 12299 O O . ILE B 1 814 ? 66.547 31.543 -67.735 1.00 155.01 812 ILE B O 1
ATOM 12301 N N . SER B 1 815 ? 66.197 30.013 -66.124 1.00 200.65 813 SER B N 1
ATOM 12302 C CA . SER B 1 815 ? 67.464 30.270 -65.430 1.00 200.65 813 SER B CA 1
ATOM 12303 C C . SER B 1 815 ? 68.714 30.158 -66.303 1.00 200.65 813 SER B C 1
ATOM 12304 O O . SER B 1 815 ? 69.644 30.959 -66.152 1.00 200.65 813 SER B O 1
ATOM 12307 N N . PHE B 1 816 ? 68.740 29.175 -67.208 1.00 120.64 814 PHE B N 1
ATOM 12308 C CA . PHE B 1 816 ? 69.899 28.972 -68.091 1.00 120.64 814 PHE B CA 1
ATOM 12309 C C . PHE B 1 816 ? 70.101 30.197 -68.964 1.00 120.64 814 PHE B C 1
ATOM 12310 O O . PHE B 1 816 ? 71.226 30.636 -69.178 1.00 120.64 814 PHE B O 1
ATOM 12318 N N . ILE B 1 817 ? 69.002 30.750 -69.460 1.00 165.65 815 ILE B N 1
ATOM 12319 C CA . ILE B 1 817 ? 69.082 31.928 -70.298 1.00 165.65 815 ILE B CA 1
ATOM 12320 C C . ILE B 1 817 ? 69.573 33.100 -69.453 1.00 165.65 815 ILE B C 1
ATOM 12321 O O . ILE B 1 817 ? 70.403 33.884 -69.908 1.00 165.65 815 ILE B O 1
ATOM 12323 N N . LEU B 1 818 ? 69.082 33.205 -68.218 1.00 173.67 816 LEU B N 1
ATOM 12324 C CA . LEU B 1 818 ? 69.490 34.292 -67.328 1.00 173.67 816 LEU B CA 1
ATOM 12325 C C . LEU B 1 818 ? 70.990 34.235 -67.078 1.00 173.67 816 LEU B C 1
ATOM 12326 O O . LEU B 1 818 ? 71.655 35.268 -67.037 1.00 173.67 816 LEU B O 1
ATOM 12328 N N . GLN B 1 819 ? 71.514 33.021 -66.916 1.00 200.65 817 GLN B N 1
ATOM 12329 C CA . GLN B 1 819 ? 72.937 32.808 -66.655 1.00 200.65 817 GLN B CA 1
ATOM 12330 C C . GLN B 1 819 ? 73.765 33.201 -67.869 1.00 200.65 817 GLN B C 1
ATOM 12331 O O . GLN B 1 819 ? 74.806 33.842 -67.733 1.00 200.65 817 GLN B O 1
ATOM 12337 N N . LEU B 1 820 ? 73.304 32.801 -69.051 1.00 145.78 818 LEU B N 1
ATOM 12338 C CA . LEU B 1 820 ? 74.006 33.106 -70.286 1.00 145.78 818 LEU B CA 1
ATOM 12339 C C . LEU B 1 820 ? 74.081 34.607 -70.450 1.00 145.78 818 LEU B C 1
ATOM 12340 O O . LEU B 1 820 ? 75.119 35.145 -70.838 1.00 145.78 818 LEU B O 1
ATOM 12342 N N . LEU B 1 821 ? 72.976 35.281 -70.143 1.00 200.65 819 LEU B N 1
ATOM 12343 C CA . LEU B 1 821 ? 72.905 36.729 -70.263 1.00 200.65 819 LEU B CA 1
ATOM 12344 C C . LEU B 1 821 ? 73.903 37.458 -69.361 1.00 200.65 819 LEU B C 1
ATOM 12345 O O . LEU B 1 821 ? 74.599 38.359 -69.822 1.00 200.65 819 LEU B O 1
ATOM 12347 N N . ASN B 1 822 ? 73.987 37.060 -68.090 1.00 200.65 820 ASN B N 1
ATOM 12348 C CA . ASN B 1 822 ? 74.905 37.694 -67.132 1.00 200.65 820 ASN B CA 1
ATOM 12349 C C . ASN B 1 822 ? 76.347 37.215 -67.276 1.00 200.65 820 ASN B C 1
ATOM 12350 O O . ASN B 1 822 ? 77.285 37.969 -67.024 1.00 200.65 820 ASN B O 1
ATOM 12355 N N . LYS B 1 823 ? 76.521 35.959 -67.672 1.00 200.65 821 LYS B N 1
ATOM 12356 C CA . LYS B 1 823 ? 77.857 35.403 -67.857 1.00 200.65 821 LYS B CA 1
ATOM 12357 C C . LYS B 1 823 ? 78.498 35.987 -69.114 1.00 200.65 821 LYS B C 1
ATOM 12358 O O . LYS B 1 823 ? 79.682 35.768 -69.376 1.00 200.65 821 LYS B O 1
ATOM 12360 N N . GLY B 1 824 ? 77.708 36.731 -69.885 1.00 181.20 822 GLY B N 1
ATOM 12361 C CA . GLY B 1 824 ? 78.213 37.342 -71.102 1.00 181.20 822 GLY B CA 1
ATOM 12362 C C . GLY B 1 824 ? 78.304 36.351 -72.245 1.00 181.20 822 GLY B C 1
ATOM 12363 O O . GLY B 1 824 ? 79.367 36.153 -72.837 1.00 181.20 822 GLY B O 1
ATOM 12364 N N . SER B 1 827 ? 76.184 37.320 -77.280 1.00 200.58 825 SER B N 1
ATOM 12365 C CA . SER B 1 827 ? 76.860 37.491 -78.559 1.00 200.58 825 SER B CA 1
ATOM 12366 C C . SER B 1 827 ? 77.178 36.141 -79.173 1.00 200.58 825 SER B C 1
ATOM 12367 O O . SER B 1 827 ? 77.155 35.973 -80.391 1.00 200.58 825 SER B O 1
ATOM 12369 N N . ILE B 1 828 ? 77.476 35.177 -78.314 1.00 200.65 826 ILE B N 1
ATOM 12370 C CA . ILE B 1 828 ? 77.816 33.834 -78.754 1.00 200.65 826 ILE B CA 1
ATOM 12371 C C . ILE B 1 828 ? 76.624 33.113 -79.396 1.00 200.65 826 ILE B C 1
ATOM 12372 O O . ILE B 1 828 ? 76.797 32.196 -80.212 1.00 200.65 826 ILE B O 1
ATOM 12374 N N . PHE B 1 830 ? 74.594 34.539 -81.354 1.00 200.65 828 PHE B N 1
ATOM 12375 C CA . PHE B 1 830 ? 74.212 35.206 -82.590 1.00 200.65 828 PHE B CA 1
ATOM 12376 C C . PHE B 1 830 ? 74.952 34.562 -83.734 1.00 200.65 828 PHE B C 1
ATOM 12377 O O . PHE B 1 830 ? 74.772 34.946 -84.891 1.00 200.65 828 PHE B O 1
ATOM 12385 N N . THR B 1 831 ? 75.778 33.572 -83.402 1.00 200.65 829 THR B N 1
ATOM 12386 C CA . THR B 1 831 ? 76.537 32.846 -84.408 1.00 200.65 829 THR B CA 1
ATOM 12387 C C . THR B 1 831 ? 75.564 32.137 -85.341 1.00 200.65 829 THR B C 1
ATOM 12388 O O . THR B 1 831 ? 74.360 32.094 -85.084 1.00 200.65 829 THR B O 1
ATOM 12390 N N . GLU B 1 832 ? 76.091 31.573 -86.420 1.00 200.65 830 GLU B N 1
ATOM 12391 C CA . GLU B 1 832 ? 75.273 30.880 -87.404 1.00 200.65 830 GLU B CA 1
ATOM 12392 C C . GLU B 1 832 ? 74.206 29.950 -86.815 1.00 200.65 830 GLU B C 1
ATOM 12393 O O . GLU B 1 832 ? 73.033 30.026 -87.190 1.00 200.65 830 GLU B O 1
ATOM 12395 N N . GLU B 1 833 ? 74.611 29.084 -85.891 1.00 200.65 831 GLU B N 1
ATOM 12396 C CA . GLU B 1 833 ? 73.703 28.113 -85.281 1.00 200.65 831 GLU B CA 1
ATOM 12397 C C . GLU B 1 833 ? 72.675 28.723 -84.354 1.00 200.65 831 GLU B C 1
ATOM 12398 O O . GLU B 1 833 ? 71.586 28.175 -84.152 1.00 200.65 831 GLU B O 1
ATOM 12400 N N . ASN B 1 834 ? 73.027 29.851 -83.766 1.00 199.25 832 ASN B N 1
ATOM 12401 C CA . ASN B 1 834 ? 72.113 30.474 -82.843 1.00 199.25 832 ASN B CA 1
ATOM 12402 C C . ASN B 1 834 ? 71.229 31.501 -83.537 1.00 199.25 832 ASN B C 1
ATOM 12403 O O . ASN B 1 834 ? 70.227 31.954 -82.984 1.00 199.25 832 ASN B O 1
ATOM 12405 N N . GLN B 1 835 ? 71.597 31.837 -84.768 1.00 200.65 833 GLN B N 1
ATOM 12406 C CA . GLN B 1 835 ? 70.847 32.797 -85.560 1.00 200.65 833 GLN B CA 1
ATOM 12407 C C . GLN B 1 835 ? 69.564 32.135 -86.035 1.00 200.65 833 GLN B C 1
ATOM 12408 O O . GLN B 1 835 ? 68.613 32.806 -86.423 1.00 200.65 833 GLN B O 1
ATOM 12410 N N . VAL B 1 836 ? 69.534 30.812 -85.997 1.00 196.52 834 VAL B N 1
ATOM 12411 C CA . VAL B 1 836 ? 68.358 30.091 -86.448 1.00 196.52 834 VAL B CA 1
ATOM 12412 C C . VAL B 1 836 ? 67.253 30.025 -85.394 1.00 196.52 834 VAL B C 1
ATOM 12413 O O . VAL B 1 836 ? 66.088 29.808 -85.724 1.00 196.52 834 VAL B O 1
ATOM 12415 N N . TYR B 1 837 ? 67.612 30.250 -84.135 1.00 153.14 835 TYR B N 1
ATOM 12416 C CA . TYR B 1 837 ? 66.652 30.127 -83.043 1.00 153.14 835 TYR B CA 1
ATOM 12417 C C . TYR B 1 837 ? 66.278 31.351 -82.244 1.00 153.14 835 TYR B C 1
ATOM 12418 O O . TYR B 1 837 ? 65.499 31.231 -81.302 1.00 153.14 835 TYR B O 1
ATOM 12427 N N . PHE B 1 838 ? 66.820 32.514 -82.582 1.00 142.28 836 PHE B N 1
ATOM 12428 C CA . PHE B 1 838 ? 66.545 33.713 -81.786 1.00 142.28 836 PHE B CA 1
ATOM 12429 C C . PHE B 1 838 ? 65.081 34.008 -81.435 1.00 142.28 836 PHE B C 1
ATOM 12430 O O . PHE B 1 838 ? 64.769 34.237 -80.267 1.00 142.28 836 PHE B O 1
ATOM 12438 N N . ASP B 1 839 ? 64.184 33.993 -82.424 1.00 185.11 837 ASP B N 1
ATOM 12439 C CA . ASP B 1 839 ? 62.771 34.309 -82.161 1.00 185.11 837 ASP B CA 1
ATOM 12440 C C . ASP B 1 839 ? 62.120 33.252 -81.256 1.00 185.11 837 ASP B C 1
ATOM 12441 O O . ASP B 1 839 ? 61.575 33.568 -80.189 1.00 185.11 837 ASP B O 1
ATOM 12446 N N . PRO B 1 840 ? 62.150 31.983 -81.674 1.00 193.22 838 PRO B N 1
ATOM 12447 C CA . PRO B 1 840 ? 61.546 30.991 -80.795 1.00 193.22 838 PRO B CA 1
ATOM 12448 C C . PRO B 1 840 ? 61.964 31.162 -79.319 1.00 193.22 838 PRO B C 1
ATOM 12449 O O . PRO B 1 840 ? 61.152 30.969 -78.430 1.00 193.22 838 PRO B O 1
ATOM 12453 N N . LEU B 1 841 ? 63.214 31.564 -79.075 1.00 128.50 839 LEU B N 1
ATOM 12454 C CA . LEU B 1 841 ? 63.753 31.771 -77.716 1.00 128.50 839 LEU B CA 1
ATOM 12455 C C . LEU B 1 841 ? 63.224 33.054 -77.138 1.00 128.50 839 LEU B C 1
ATOM 12456 O O . LEU B 1 841 ? 62.854 33.145 -75.962 1.00 128.50 839 LEU B O 1
ATOM 12461 N N . ILE B 1 842 ? 63.256 34.056 -78.001 1.00 125.91 840 ILE B N 1
ATOM 12462 C CA . ILE B 1 842 ? 62.802 35.390 -77.694 1.00 125.91 840 ILE B CA 1
ATOM 12463 C C . ILE B 1 842 ? 61.301 35.278 -77.477 1.00 125.91 840 ILE B C 1
ATOM 12464 O O . ILE B 1 842 ? 60.782 35.605 -76.416 1.00 125.91 840 ILE B O 1
ATOM 12468 N N . ASN B 1 843 ? 60.611 34.783 -78.492 1.00 200.65 841 ASN B N 1
ATOM 12469 C CA . ASN B 1 843 ? 59.172 34.611 -78.426 1.00 200.65 841 ASN B CA 1
ATOM 12470 C C . ASN B 1 843 ? 58.777 33.665 -77.296 1.00 200.65 841 ASN B C 1
ATOM 12471 O O . ASN B 1 843 ? 57.882 33.981 -76.517 1.00 200.65 841 ASN B O 1
ATOM 12476 N N . SER B 1 844 ? 59.437 32.510 -77.207 1.00 166.02 842 SER B N 1
ATOM 12477 C CA . SER B 1 844 ? 59.119 31.537 -76.156 1.00 166.02 842 SER B CA 1
ATOM 12478 C C . SER B 1 844 ? 59.039 32.235 -74.809 1.00 166.02 842 SER B C 1
ATOM 12479 O O . SER B 1 844 ? 58.150 31.966 -74.000 1.00 166.02 842 SER B O 1
ATOM 12482 N N . ILE B 1 845 ? 59.981 33.140 -74.580 1.00 136.71 843 ILE B N 1
ATOM 12483 C CA . ILE B 1 845 ? 60.022 33.893 -73.340 1.00 136.71 843 ILE B CA 1
ATOM 12484 C C . ILE B 1 845 ? 58.731 34.692 -73.179 1.00 136.71 843 ILE B C 1
ATOM 12485 O O . ILE B 1 845 ? 58.167 34.742 -72.094 1.00 136.71 843 ILE B O 1
ATOM 12487 N N . LEU B 1 846 ? 58.263 35.311 -74.259 1.00 157.55 844 LEU B N 1
ATOM 12488 C CA . LEU B 1 846 ? 57.045 36.108 -74.213 1.00 157.55 844 LEU B CA 1
ATOM 12489 C C . LEU B 1 846 ? 55.852 35.222 -73.893 1.00 157.55 844 LEU B C 1
ATOM 12490 O O . LEU B 1 846 ? 54.963 35.627 -73.143 1.00 157.55 844 LEU B O 1
ATOM 12492 N N . HIS B 1 847 ? 55.836 34.013 -74.456 1.00 200.65 845 HIS B N 1
ATOM 12493 C CA . HIS B 1 847 ? 54.743 33.065 -74.226 1.00 200.65 845 HIS B CA 1
ATOM 12494 C C . HIS B 1 847 ? 54.731 32.611 -72.768 1.00 200.65 845 HIS B C 1
ATOM 12495 O O . HIS B 1 847 ? 53.677 32.532 -72.132 1.00 200.65 845 HIS B O 1
ATOM 12497 N N . PHE B 1 848 ? 55.914 32.313 -72.245 1.00 200.65 846 PHE B N 1
ATOM 12498 C CA . PHE B 1 848 ? 56.051 31.882 -70.862 1.00 200.65 846 PHE B CA 1
ATOM 12499 C C . PHE B 1 848 ? 55.352 32.801 -69.865 1.00 200.65 846 PHE B C 1
ATOM 12500 O O . PHE B 1 848 ? 55.398 32.536 -68.672 1.00 200.65 846 PHE B O 1
ATOM 12503 N N . ALA B 1 856 ? 54.875 32.542 -61.271 1.00 193.41 854 ALA B N 1
ATOM 12504 C CA . ALA B 1 856 ? 56.196 32.135 -60.811 1.00 193.41 854 ALA B CA 1
ATOM 12505 C C . ALA B 1 856 ? 57.158 32.401 -61.944 1.00 193.41 854 ALA B C 1
ATOM 12506 O O . ALA B 1 856 ? 58.123 33.161 -61.814 1.00 193.41 854 ALA B O 1
ATOM 12508 N N . THR B 1 857 ? 56.875 31.747 -63.062 1.00 200.65 855 THR B N 1
ATOM 12509 C CA . THR B 1 857 ? 57.677 31.881 -64.260 1.00 200.65 855 THR B CA 1
ATOM 12510 C C . THR B 1 857 ? 57.589 33.315 -64.776 1.00 200.65 855 THR B C 1
ATOM 12511 O O . THR B 1 857 ? 58.413 33.745 -65.588 1.00 200.65 855 THR B O 1
ATOM 12513 N N . GLN B 1 858 ? 56.595 34.055 -64.291 1.00 200.65 856 GLN B N 1
ATOM 12514 C CA . GLN B 1 858 ? 56.389 35.435 -64.711 1.00 200.65 856 GLN B CA 1
ATOM 12515 C C . GLN B 1 858 ? 57.511 36.373 -64.280 1.00 200.65 856 GLN B C 1
ATOM 12516 O O . GLN B 1 858 ? 58.193 36.958 -65.123 1.00 200.65 856 GLN B O 1
ATOM 12519 N N . LYS B 1 859 ? 57.693 36.515 -62.970 1.00 200.65 857 LYS B N 1
ATOM 12520 C CA . LYS B 1 859 ? 58.719 37.395 -62.415 1.00 200.65 857 LYS B CA 1
ATOM 12521 C C . LYS B 1 859 ? 60.119 37.179 -63.000 1.00 200.65 857 LYS B C 1
ATOM 12522 O O . LYS B 1 859 ? 60.838 38.146 -63.269 1.00 200.65 857 LYS B O 1
ATOM 12524 N N . SER B 1 860 ? 60.508 35.921 -63.193 1.00 200.65 858 SER B N 1
ATOM 12525 C CA . SER B 1 860 ? 61.828 35.619 -63.741 1.00 200.65 858 SER B CA 1
ATOM 12526 C C . SER B 1 860 ? 61.878 35.862 -65.249 1.00 200.65 858 SER B C 1
ATOM 12527 O O . SER B 1 860 ? 62.808 36.495 -65.756 1.00 200.65 858 SER B O 1
ATOM 12530 N N . SER B 1 861 ? 60.873 35.363 -65.963 1.00 187.68 859 SER B N 1
ATOM 12531 C CA . SER B 1 861 ? 60.816 35.533 -67.410 1.00 187.68 859 SER B CA 1
ATOM 12532 C C . SER B 1 861 ? 60.877 37.006 -67.796 1.00 187.68 859 SER B C 1
ATOM 12533 O O . SER B 1 861 ? 61.671 37.403 -68.648 1.00 187.68 859 SER B O 1
ATOM 12536 N N . ILE B 1 862 ? 60.042 37.823 -67.168 1.00 179.77 860 ILE B N 1
ATOM 12537 C CA . ILE B 1 862 ? 60.043 39.242 -67.482 1.00 179.77 860 ILE B CA 1
ATOM 12538 C C . ILE B 1 862 ? 61.437 39.801 -67.222 1.00 179.77 860 ILE B C 1
ATOM 12539 O O . ILE B 1 862 ? 61.815 40.834 -67.775 1.00 179.77 860 ILE B O 1
ATOM 12544 N N . ALA B 1 863 ? 62.195 39.114 -66.370 1.00 200.65 861 ALA B N 1
ATOM 12545 C CA . ALA B 1 863 ? 63.560 39.524 -66.063 1.00 200.65 861 ALA B CA 1
ATOM 12546 C C . ALA B 1 863 ? 64.417 39.036 -67.226 1.00 200.65 861 ALA B C 1
ATOM 12547 O O . ALA B 1 863 ? 65.340 39.723 -67.677 1.00 200.65 861 ALA B O 1
ATOM 12549 N N . LEU B 1 864 ? 64.098 37.838 -67.707 1.00 161.08 862 LEU B N 1
ATOM 12550 C CA . LEU B 1 864 ? 64.808 37.262 -68.842 1.00 161.08 862 LEU B CA 1
ATOM 12551 C C . LEU B 1 864 ? 64.692 38.249 -70.004 1.00 161.08 862 LEU B C 1
ATOM 12552 O O . LEU B 1 864 ? 65.675 38.566 -70.685 1.00 161.08 862 LEU B O 1
ATOM 12557 N N . VAL B 1 865 ? 63.472 38.738 -70.211 1.00 200.65 863 VAL B N 1
ATOM 12558 C CA . VAL B 1 865 ? 63.176 39.691 -71.270 1.00 200.65 863 VAL B CA 1
ATOM 12559 C C . VAL B 1 865 ? 63.877 41.022 -71.004 1.00 200.65 863 VAL B C 1
ATOM 12560 O O . VAL B 1 865 ? 64.475 41.610 -71.905 1.00 200.65 863 VAL B O 1
ATOM 12562 N N . SER B 1 866 ? 63.799 41.497 -69.765 1.00 143.04 864 SER B N 1
ATOM 12563 C CA . SER B 1 866 ? 64.435 42.757 -69.407 1.00 143.04 864 SER B CA 1
ATOM 12564 C C . SER B 1 866 ? 65.932 42.677 -69.649 1.00 143.04 864 SER B C 1
ATOM 12565 O O . SER B 1 866 ? 66.528 43.589 -70.223 1.00 143.04 864 SER B O 1
ATOM 12568 N N . LYS B 1 867 ? 66.542 41.583 -69.220 1.00 190.56 865 LYS B N 1
ATOM 12569 C CA . LYS B 1 867 ? 67.972 41.428 -69.408 1.00 190.56 865 LYS B CA 1
ATOM 12570 C C . LYS B 1 867 ? 68.342 41.396 -70.889 1.00 190.56 865 LYS B C 1
ATOM 12571 O O . LYS B 1 867 ? 69.385 41.924 -71.285 1.00 190.56 865 LYS B O 1
ATOM 12573 N N . MET B 1 868 ? 67.494 40.778 -71.705 1.00 200.65 866 MET B N 1
ATOM 12574 C CA . MET B 1 868 ? 67.754 40.687 -73.136 1.00 200.65 866 MET B CA 1
ATOM 12575 C C . MET B 1 868 ? 67.602 42.051 -73.821 1.00 200.65 866 MET B C 1
ATOM 12576 O O . MET B 1 868 ? 68.366 42.389 -74.736 1.00 200.65 866 MET B O 1
ATOM 12578 N N . VAL B 1 869 ? 66.614 42.827 -73.375 1.00 200.65 867 VAL B N 1
ATOM 12579 C CA . VAL B 1 869 ? 66.358 44.151 -73.939 1.00 200.65 867 VAL B CA 1
ATOM 12580 C C . VAL B 1 869 ? 67.533 45.077 -73.669 1.00 200.65 867 VAL B C 1
ATOM 12581 O O . VAL B 1 869 ? 67.974 45.805 -74.559 1.00 200.65 867 VAL B O 1
ATOM 12585 N N . SER B 1 870 ? 68.032 45.048 -72.436 1.00 200.65 868 SER B N 1
ATOM 12586 C CA . SER B 1 870 ? 69.156 45.893 -72.055 1.00 200.65 868 SER B CA 1
ATOM 12587 C C . SER B 1 870 ? 70.379 45.490 -72.871 1.00 200.65 868 SER B C 1
ATOM 12588 O O . SER B 1 870 ? 71.327 46.267 -73.029 1.00 200.65 868 SER B O 1
ATOM 12591 N N . LEU B 1 871 ? 70.351 44.267 -73.388 1.00 179.12 869 LEU B N 1
ATOM 12592 C CA . LEU B 1 871 ? 71.447 43.770 -74.205 1.00 179.12 869 LEU B CA 1
ATOM 12593 C C . LEU B 1 871 ? 71.060 43.831 -75.680 1.00 179.12 869 LEU B C 1
ATOM 12594 O O . LEU B 1 871 ? 71.367 44.807 -76.364 1.00 179.12 869 LEU B O 1
ATOM 12596 N N . GLY B 1 880 ? 65.714 41.532 -85.149 1.00 163.95 878 GLY B N 1
ATOM 12597 C CA . GLY B 1 880 ? 64.630 41.139 -84.264 1.00 163.95 878 GLY B CA 1
ATOM 12598 C C . GLY B 1 880 ? 64.634 41.922 -82.960 1.00 163.95 878 GLY B C 1
ATOM 12599 O O . GLY B 1 880 ? 63.610 42.032 -82.275 1.00 163.95 878 GLY B O 1
ATOM 12600 N N . PHE B 1 881 ? 65.800 42.481 -82.636 1.00 200.65 879 PHE B N 1
ATOM 12601 C CA . PHE B 1 881 ? 66.021 43.265 -81.420 1.00 200.65 879 PHE B CA 1
ATOM 12602 C C . PHE B 1 881 ? 64.989 44.363 -81.128 1.00 200.65 879 PHE B C 1
ATOM 12603 O O . PHE B 1 881 ? 64.421 44.400 -80.039 1.00 200.65 879 PHE B O 1
ATOM 12605 N N . GLU B 1 882 ? 64.741 45.241 -82.099 1.00 147.62 880 GLU B N 1
ATOM 12606 C CA . GLU B 1 882 ? 63.798 46.350 -81.930 1.00 147.62 880 GLU B CA 1
ATOM 12607 C C . GLU B 1 882 ? 62.355 45.902 -81.769 1.00 147.62 880 GLU B C 1
ATOM 12608 O O . GLU B 1 882 ? 61.673 46.302 -80.825 1.00 147.62 880 GLU B O 1
ATOM 12610 N N . ASN B 1 883 ? 61.900 45.071 -82.702 1.00 173.95 881 ASN B N 1
ATOM 12611 C CA . ASN B 1 883 ? 60.532 44.564 -82.695 1.00 173.95 881 ASN B CA 1
ATOM 12612 C C . ASN B 1 883 ? 60.172 43.775 -81.442 1.00 173.95 881 ASN B C 1
ATOM 12613 O O . ASN B 1 883 ? 59.015 43.780 -81.015 1.00 173.95 881 ASN B O 1
ATOM 12615 N N . PHE B 1 884 ? 61.152 43.084 -80.864 1.00 189.94 882 PHE B N 1
ATOM 12616 C CA . PHE B 1 884 ? 60.905 42.305 -79.653 1.00 189.94 882 PHE B CA 1
ATOM 12617 C C . PHE B 1 884 ? 60.659 43.276 -78.505 1.00 189.94 882 PHE B C 1
ATOM 12618 O O . PHE B 1 884 ? 59.895 42.988 -77.577 1.00 189.94 882 PHE B O 1
ATOM 12621 N N . THR B 1 885 ? 61.310 44.436 -78.582 1.00 181.88 883 THR B N 1
ATOM 12622 C CA . THR B 1 885 ? 61.153 45.467 -77.565 1.00 181.88 883 THR B CA 1
ATOM 12623 C C . THR B 1 885 ? 59.730 46.011 -77.685 1.00 181.88 883 THR B C 1
ATOM 12624 O O . THR B 1 885 ? 58.976 46.040 -76.712 1.00 181.88 883 THR B O 1
ATOM 12626 N N . LEU B 1 886 ? 59.360 46.427 -78.891 1.00 164.64 884 LEU B N 1
ATOM 12627 C CA . LEU B 1 886 ? 58.024 46.954 -79.125 1.00 164.64 884 LEU B CA 1
ATOM 12628 C C . LEU B 1 886 ? 56.982 45.909 -78.719 1.00 164.64 884 LEU B C 1
ATOM 12629 O O . LEU B 1 886 ? 55.871 46.254 -78.329 1.00 164.64 884 LEU B O 1
ATOM 12631 N N . SER B 1 887 ? 57.362 44.636 -78.795 1.00 200.65 885 SER B N 1
ATOM 12632 C CA . SER B 1 887 ? 56.478 43.516 -78.476 1.00 200.65 885 SER B CA 1
ATOM 12633 C C . SER B 1 887 ? 56.091 43.341 -77.011 1.00 200.65 885 SER B C 1
ATOM 12634 O O . SER B 1 887 ? 55.021 42.817 -76.714 1.00 200.65 885 SER B O 1
ATOM 12636 N N . LEU B 1 888 ? 56.972 43.752 -76.104 1.00 149.94 886 LEU B N 1
ATOM 12637 C CA . LEU B 1 888 ? 56.735 43.612 -74.670 1.00 149.94 886 LEU B CA 1
ATOM 12638 C C . LEU B 1 888 ? 55.625 44.497 -74.110 1.00 149.94 886 LEU B C 1
ATOM 12639 O O . LEU B 1 888 ? 54.869 44.066 -73.239 1.00 149.94 886 LEU B O 1
ATOM 12641 N N . THR B 1 889 ? 55.529 45.728 -74.608 1.00 200.65 887 THR B N 1
ATOM 12642 C CA . THR B 1 889 ? 54.512 46.675 -74.146 1.00 200.65 887 THR B CA 1
ATOM 12643 C C . THR B 1 889 ? 53.094 46.099 -74.054 1.00 200.65 887 THR B C 1
ATOM 12644 O O . THR B 1 889 ? 52.409 46.280 -73.046 1.00 200.65 887 THR B O 1
ATOM 12646 N N . PRO B 1 890 ? 52.643 45.370 -75.088 1.00 200.65 888 PRO B N 1
ATOM 12647 C CA . PRO B 1 890 ? 51.290 44.819 -75.015 1.00 200.65 888 PRO B CA 1
ATOM 12648 C C . PRO B 1 890 ? 51.180 43.843 -73.856 1.00 200.65 888 PRO B C 1
ATOM 12649 O O . PRO B 1 890 ? 50.143 43.762 -73.203 1.00 200.65 888 PRO B O 1
ATOM 12653 N N . LEU B 1 891 ? 52.258 43.099 -73.611 1.00 194.59 889 LEU B N 1
ATOM 12654 C CA . LEU B 1 891 ? 52.281 42.146 -72.509 1.00 194.59 889 LEU B CA 1
ATOM 12655 C C . LEU B 1 891 ? 51.776 42.875 -71.270 1.00 194.59 889 LEU B C 1
ATOM 12656 O O . LEU B 1 891 ? 50.926 42.364 -70.546 1.00 194.59 889 LEU B O 1
ATOM 12658 N N . CYS B 1 892 ? 52.293 44.080 -71.039 1.00 163.08 890 CYS B N 1
ATOM 12659 C CA . CYS B 1 892 ? 51.888 44.899 -69.892 1.00 163.08 890 CYS B CA 1
ATOM 12660 C C . CYS B 1 892 ? 50.378 45.145 -69.888 1.00 163.08 890 CYS B C 1
ATOM 12661 O O . CYS B 1 892 ? 49.757 45.222 -68.826 1.00 163.08 890 CYS B O 1
ATOM 12663 N N . PHE B 1 893 ? 49.796 45.280 -71.076 1.00 200.65 891 PHE B N 1
ATOM 12664 C CA . PHE B 1 893 ? 48.358 45.491 -71.196 1.00 200.65 891 PHE B CA 1
ATOM 12665 C C . PHE B 1 893 ? 47.634 44.181 -70.885 1.00 200.65 891 PHE B C 1
ATOM 12666 O O . PHE B 1 893 ? 46.728 44.138 -70.054 1.00 200.65 891 PHE B O 1
ATOM 12668 N N . GLU B 1 894 ? 48.055 43.112 -71.548 1.00 200.65 892 GLU B N 1
ATOM 12669 C CA . GLU B 1 894 ? 47.453 41.798 -71.363 1.00 200.65 892 GLU B CA 1
ATOM 12670 C C . GLU B 1 894 ? 47.530 41.214 -69.942 1.00 200.65 892 GLU B C 1
ATOM 12671 O O . GLU B 1 894 ? 46.827 40.257 -69.632 1.00 200.65 892 GLU B O 1
ATOM 12673 N N . MET B 1 895 ? 48.369 41.779 -69.078 1.00 200.42 893 MET B N 1
ATOM 12674 C CA . MET B 1 895 ? 48.506 41.266 -67.717 1.00 200.42 893 MET B CA 1
ATOM 12675 C C . MET B 1 895 ? 47.181 41.305 -66.968 1.00 200.42 893 MET B C 1
ATOM 12676 O O . MET B 1 895 ? 46.804 40.342 -66.305 1.00 200.42 893 MET B O 1
ATOM 12678 N N . LEU B 1 909 ? 51.082 40.342 -57.454 1.00 198.75 907 LEU B N 1
ATOM 12679 C CA . LEU B 1 909 ? 51.928 41.518 -57.279 1.00 198.75 907 LEU B CA 1
ATOM 12680 C C . LEU B 1 909 ? 53.321 41.176 -57.770 1.00 198.75 907 LEU B C 1
ATOM 12681 O O . LEU B 1 909 ? 54.052 42.028 -58.278 1.00 198.75 907 LEU B O 1
ATOM 12683 N N . VAL B 1 910 ? 53.658 39.901 -57.621 1.00 200.65 908 VAL B N 1
ATOM 12684 C CA . VAL B 1 910 ? 54.952 39.364 -58.017 1.00 200.65 908 VAL B CA 1
ATOM 12685 C C . VAL B 1 910 ? 55.565 39.707 -59.218 1.00 200.65 908 VAL B C 1
ATOM 12686 O O . VAL B 1 910 ? 56.556 39.894 -59.740 1.00 200.65 908 VAL B O 1
ATOM 12688 N N . VAL B 1 911 ? 54.567 40.112 -59.985 1.00 200.65 909 VAL B N 1
ATOM 12689 C CA . VAL B 1 911 ? 55.034 40.186 -61.278 1.00 200.65 909 VAL B CA 1
ATOM 12690 C C . VAL B 1 911 ? 54.566 41.737 -61.887 1.00 200.65 909 VAL B C 1
ATOM 12691 O O . VAL B 1 911 ? 55.224 42.025 -63.057 1.00 200.65 909 VAL B O 1
ATOM 12695 N N . LEU B 1 912 ? 53.560 42.452 -61.357 1.00 160.99 910 LEU B N 1
ATOM 12696 C CA . LEU B 1 912 ? 53.085 43.957 -61.646 1.00 160.99 910 LEU B CA 1
ATOM 12697 C C . LEU B 1 912 ? 54.290 44.904 -61.496 1.00 160.99 910 LEU B C 1
ATOM 12698 O O . LEU B 1 912 ? 54.476 45.798 -62.325 1.00 160.99 910 LEU B O 1
ATOM 12700 N N . GLY B 1 913 ? 55.108 44.708 -60.468 1.00 194.63 911 GLY B N 1
ATOM 12701 C CA . GLY B 1 913 ? 56.266 45.573 -60.265 1.00 194.63 911 GLY B CA 1
ATOM 12702 C C . GLY B 1 913 ? 57.345 45.280 -61.286 1.00 194.63 911 GLY B C 1
ATOM 12703 O O . GLY B 1 913 ? 57.993 46.188 -61.810 1.00 194.63 911 GLY B O 1
ATOM 12704 N N . GLU B 1 914 ? 57.537 44.000 -61.567 1.00 200.65 912 GLU B N 1
ATOM 12705 C CA . GLU B 1 914 ? 58.564 43.610 -62.507 1.00 200.65 912 GLU B CA 1
ATOM 12706 C C . GLU B 1 914 ? 58.276 44.108 -63.923 1.00 200.65 912 GLU B C 1
ATOM 12707 O O . GLU B 1 914 ? 59.192 44.540 -64.629 1.00 200.65 912 GLU B O 1
ATOM 12709 N N . LEU B 1 915 ? 57.012 44.056 -64.335 1.00 200.60 913 LEU B N 1
ATOM 12710 C CA . LEU B 1 915 ? 56.630 44.529 -65.664 1.00 200.60 913 LEU B CA 1
ATOM 12711 C C . LEU B 1 915 ? 56.879 46.036 -65.733 1.00 200.60 913 LEU B C 1
ATOM 12712 O O . LEU B 1 915 ? 57.261 46.580 -66.776 1.00 200.60 913 LEU B O 1
ATOM 12714 N N . ALA B 1 916 ? 56.662 46.696 -64.603 1.00 200.65 914 ALA B N 1
ATOM 12715 C CA . ALA B 1 916 ? 56.857 48.131 -64.498 1.00 200.65 914 ALA B CA 1
ATOM 12716 C C . ALA B 1 916 ? 58.343 48.477 -64.614 1.00 200.65 914 ALA B C 1
ATOM 12717 O O . ALA B 1 916 ? 58.708 49.492 -65.215 1.00 200.65 914 ALA B O 1
ATOM 12719 N N . GLY B 1 917 ? 59.197 47.628 -64.045 1.00 200.65 915 GLY B N 1
ATOM 12720 C CA . GLY B 1 917 ? 60.638 47.852 -64.092 1.00 200.65 915 GLY B CA 1
ATOM 12721 C C . GLY B 1 917 ? 61.146 47.755 -65.531 1.00 200.65 915 GLY B C 1
ATOM 12722 O O . GLY B 1 917 ? 61.939 48.588 -65.976 1.00 200.65 915 GLY B O 1
ATOM 12723 N N . LEU B 1 918 ? 60.688 46.742 -66.259 1.00 188.81 916 LEU B N 1
ATOM 12724 C CA . LEU B 1 918 ? 61.106 46.567 -67.644 1.00 188.81 916 LEU B CA 1
ATOM 12725 C C . LEU B 1 918 ? 60.727 47.801 -68.447 1.00 188.81 916 LEU B C 1
ATOM 12726 O O . LEU B 1 918 ? 61.517 48.310 -69.247 1.00 188.81 916 LEU B O 1
ATOM 12728 N N . GLN B 1 919 ? 59.505 48.274 -68.225 1.00 200.65 917 GLN B N 1
ATOM 12729 C CA . GLN B 1 919 ? 59.005 49.448 -68.921 1.00 200.65 917 GLN B CA 1
ATOM 12730 C C . GLN B 1 919 ? 59.842 50.675 -68.568 1.00 200.65 917 GLN B C 1
ATOM 12731 O O . GLN B 1 919 ? 60.033 51.570 -69.393 1.00 200.65 917 GLN B O 1
ATOM 12733 N N . LYS B 1 920 ? 60.336 50.714 -67.336 1.00 200.65 918 LYS B N 1
ATOM 12734 C CA . LYS B 1 920 ? 61.155 51.829 -66.896 1.00 200.65 918 LYS B CA 1
ATOM 12735 C C . LYS B 1 920 ? 62.484 51.732 -67.632 1.00 200.65 918 LYS B C 1
ATOM 12736 O O . LYS B 1 920 ? 63.029 52.739 -68.088 1.00 200.65 918 LYS B O 1
ATOM 12738 N N . ILE B 1 921 ? 62.985 50.505 -67.760 1.00 200.65 919 ILE B N 1
ATOM 12739 C CA . ILE B 1 921 ? 64.256 50.239 -68.428 1.00 200.65 919 ILE B CA 1
ATOM 12740 C C . ILE B 1 921 ? 64.155 50.490 -69.921 1.00 200.65 919 ILE B C 1
ATOM 12741 O O . ILE B 1 921 ? 65.094 50.986 -70.547 1.00 200.65 919 ILE B O 1
ATOM 12743 N N . ILE B 1 922 ? 63.006 50.142 -70.482 1.00 200.65 920 ILE B N 1
ATOM 12744 C CA . ILE B 1 922 ? 62.758 50.313 -71.902 1.00 200.65 920 ILE B CA 1
ATOM 12745 C C . ILE B 1 922 ? 63.210 51.684 -72.420 1.00 200.65 920 ILE B C 1
ATOM 12746 O O . ILE B 1 922 ? 64.011 51.788 -73.359 1.00 200.65 920 ILE B O 1
ATOM 12748 N N . LEU B 1 923 ? 62.692 52.730 -71.789 1.00 200.65 921 LEU B N 1
ATOM 12749 C CA . LEU B 1 923 ? 62.992 54.105 -72.161 1.00 200.65 921 LEU B CA 1
ATOM 12750 C C . LEU B 1 923 ? 64.476 54.429 -72.369 1.00 200.65 921 LEU B C 1
ATOM 12751 O O . LEU B 1 923 ? 64.852 55.016 -73.386 1.00 200.65 921 LEU B O 1
ATOM 12753 N N . GLU B 1 924 ? 65.314 54.039 -71.413 1.00 200.34 922 GLU B N 1
ATOM 12754 C CA . GLU B 1 924 ? 66.750 54.314 -71.476 1.00 200.34 922 GLU B CA 1
ATOM 12755 C C . GLU B 1 924 ? 67.407 53.827 -72.764 1.00 200.34 922 GLU B C 1
ATOM 12756 O O . GLU B 1 924 ? 68.286 54.495 -73.313 1.00 200.34 922 GLU B O 1
ATOM 12758 N N . LYS B 1 931 ? 56.897 56.032 -75.899 1.00 182.10 929 LYS B N 1
ATOM 12759 C CA . LYS B 1 931 ? 55.759 56.826 -75.449 1.00 182.10 929 LYS B CA 1
ATOM 12760 C C . LYS B 1 931 ? 55.010 57.394 -76.646 1.00 182.10 929 LYS B C 1
ATOM 12761 O O . LYS B 1 931 ? 53.784 57.520 -76.635 1.00 182.10 929 LYS B O 1
ATOM 12763 N N . SER B 1 932 ? 55.763 57.736 -77.682 1.00 199.14 930 SER B N 1
ATOM 12764 C CA . SER B 1 932 ? 55.190 58.295 -78.893 1.00 199.14 930 SER B CA 1
ATOM 12765 C C . SER B 1 932 ? 54.334 57.266 -79.639 1.00 199.14 930 SER B C 1
ATOM 12766 O O . SER B 1 932 ? 53.378 57.632 -80.323 1.00 199.14 930 SER B O 1
ATOM 12768 N N . TYR B 1 933 ? 54.674 55.984 -79.492 1.00 174.58 931 TYR B N 1
ATOM 12769 C CA . TYR B 1 933 ? 53.946 54.892 -80.151 1.00 174.58 931 TYR B CA 1
ATOM 12770 C C . TYR B 1 933 ? 52.690 54.508 -79.375 1.00 174.58 931 TYR B C 1
ATOM 12771 O O . TYR B 1 933 ? 51.743 53.943 -79.928 1.00 174.58 931 TYR B O 1
ATOM 12773 N N . LEU B 1 934 ? 52.699 54.810 -78.083 1.00 155.12 932 LEU B N 1
ATOM 12774 C CA . LEU B 1 934 ? 51.571 54.515 -77.212 1.00 155.12 932 LEU B CA 1
ATOM 12775 C C . LEU B 1 934 ? 50.532 55.629 -77.338 1.00 155.12 932 LEU B C 1
ATOM 12776 O O . LEU B 1 934 ? 49.335 55.403 -77.159 1.00 155.12 932 LEU B O 1
ATOM 12778 N N . VAL B 1 935 ? 50.997 56.835 -77.641 1.00 187.25 933 VAL B N 1
ATOM 12779 C CA . VAL B 1 935 ? 50.100 57.969 -77.796 1.00 187.25 933 VAL B CA 1
ATOM 12780 C C . VAL B 1 935 ? 49.362 57.861 -79.132 1.00 187.25 933 VAL B C 1
ATOM 12781 O O . VAL B 1 935 ? 48.134 57.958 -79.190 1.00 187.25 933 VAL B O 1
ATOM 12783 N N . THR B 1 936 ? 50.127 57.639 -80.199 1.00 184.34 934 THR B N 1
ATOM 12784 C CA . THR B 1 936 ? 49.594 57.526 -81.551 1.00 184.34 934 THR B CA 1
ATOM 12785 C C . THR B 1 936 ? 48.796 56.252 -81.841 1.00 184.34 934 THR B C 1
ATOM 12786 O O . THR B 1 936 ? 47.649 56.324 -82.282 1.00 184.34 934 THR B O 1
ATOM 12788 N N . VAL B 1 937 ? 49.396 55.095 -81.578 1.00 130.78 935 VAL B N 1
ATOM 12789 C CA . VAL B 1 937 ? 48.765 53.811 -81.868 1.00 130.78 935 VAL B CA 1
ATOM 12790 C C . VAL B 1 937 ? 47.871 53.135 -80.825 1.00 130.78 935 VAL B C 1
ATOM 12791 O O . VAL B 1 937 ? 46.691 52.881 -81.083 1.00 130.78 935 VAL B O 1
ATOM 12793 N N . TYR B 1 938 ? 48.434 52.831 -79.660 1.00 166.39 936 TYR B N 1
ATOM 12794 C CA . TYR B 1 938 ? 47.710 52.122 -78.604 1.00 166.39 936 TYR B CA 1
ATOM 12795 C C . TYR B 1 938 ? 46.534 52.811 -77.888 1.00 166.39 936 TYR B C 1
ATOM 12796 O O . TYR B 1 938 ? 45.461 52.213 -77.773 1.00 166.39 936 TYR B O 1
ATOM 12798 N N . PHE B 1 939 ? 46.718 54.037 -77.398 1.00 189.42 937 PHE B N 1
ATOM 12799 C CA . PHE B 1 939 ? 45.634 54.737 -76.703 1.00 189.42 937 PHE B CA 1
ATOM 12800 C C . PHE B 1 939 ? 44.439 54.964 -77.627 1.00 189.42 937 PHE B C 1
ATOM 12801 O O . PHE B 1 939 ? 43.295 55.009 -77.171 1.00 189.42 937 PHE B O 1
ATOM 12803 N N . PRO B 1 940 ? 44.710 55.104 -78.922 1.00 198.63 938 PRO B N 1
ATOM 12804 C CA . PRO B 1 940 ? 43.656 55.310 -79.913 1.00 198.63 938 PRO B CA 1
ATOM 12805 C C . PRO B 1 940 ? 42.841 54.031 -80.088 1.00 198.63 938 PRO B C 1
ATOM 12806 O O . PRO B 1 940 ? 41.660 54.081 -80.444 1.00 198.63 938 PRO B O 1
ATOM 12808 N N . THR B 1 941 ? 43.485 52.891 -79.833 1.00 200.65 939 THR B N 1
ATOM 12809 C CA . THR B 1 941 ? 42.853 51.576 -79.949 1.00 200.65 939 THR B CA 1
ATOM 12810 C C . THR B 1 941 ? 42.191 51.163 -78.632 1.00 200.65 939 THR B C 1
ATOM 12811 O O . THR B 1 941 ? 41.000 50.851 -78.591 1.00 200.65 939 THR B O 1
ATOM 12813 N N . ASP B 1 946 ? 40.467 58.555 -72.108 1.00 145.58 944 ASP B N 1
ATOM 12814 C CA . ASP B 1 946 ? 41.245 59.787 -72.089 1.00 145.58 944 ASP B CA 1
ATOM 12815 C C . ASP B 1 946 ? 41.839 60.087 -70.705 1.00 145.58 944 ASP B C 1
ATOM 12816 O O . ASP B 1 946 ? 43.039 60.356 -70.580 1.00 145.58 944 ASP B O 1
ATOM 12818 N N . VAL B 1 947 ? 40.998 60.042 -69.672 1.00 200.65 945 VAL B N 1
ATOM 12819 C CA . VAL B 1 947 ? 41.433 60.315 -68.301 1.00 200.65 945 VAL B CA 1
ATOM 12820 C C . VAL B 1 947 ? 42.528 59.354 -67.812 1.00 200.65 945 VAL B C 1
ATOM 12821 O O . VAL B 1 947 ? 43.494 59.780 -67.174 1.00 200.65 945 VAL B O 1
ATOM 12823 N N . MET B 1 948 ? 42.378 58.065 -68.117 1.00 191.81 946 MET B N 1
ATOM 12824 C CA . MET B 1 948 ? 43.340 57.039 -67.703 1.00 191.81 946 MET B CA 1
ATOM 12825 C C . MET B 1 948 ? 44.570 56.951 -68.615 1.00 191.81 946 MET B C 1
ATOM 12826 O O . MET B 1 948 ? 45.623 56.461 -68.206 1.00 191.81 946 MET B O 1
ATOM 12828 N N . ALA B 1 949 ? 44.425 57.427 -69.847 1.00 166.91 947 ALA B N 1
ATOM 12829 C CA . ALA B 1 949 ? 45.506 57.404 -70.826 1.00 166.91 947 ALA B CA 1
ATOM 12830 C C . ALA B 1 949 ? 46.642 58.357 -70.452 1.00 166.91 947 ALA B C 1
ATOM 12831 O O . ALA B 1 949 ? 47.819 58.025 -70.595 1.00 166.91 947 ALA B O 1
ATOM 12833 N N . SER B 1 950 ? 46.277 59.539 -69.965 1.00 197.56 948 SER B N 1
ATOM 12834 C CA . SER B 1 950 ? 47.243 60.567 -69.591 1.00 197.56 948 SER B CA 1
ATOM 12835 C C . SER B 1 950 ? 47.902 60.344 -68.224 1.00 197.56 948 SER B C 1
ATOM 12836 O O . SER B 1 950 ? 49.016 60.819 -67.977 1.00 197.56 948 SER B O 1
ATOM 12838 N N . GLU B 1 951 ? 47.215 59.623 -67.339 1.00 200.65 949 GLU B N 1
ATOM 12839 C CA . GLU B 1 951 ? 47.742 59.351 -66.003 1.00 200.65 949 GLU B CA 1
ATOM 12840 C C . GLU B 1 951 ? 48.742 58.200 -66.033 1.00 200.65 949 GLU B C 1
ATOM 12841 O O . GLU B 1 951 ? 49.606 58.092 -65.163 1.00 200.65 949 GLU B O 1
ATOM 12843 N N . TYR B 1 952 ? 48.623 57.337 -67.034 1.00 178.02 950 TYR B N 1
ATOM 12844 C CA . TYR B 1 952 ? 49.539 56.218 -67.154 1.00 178.02 950 TYR B CA 1
ATOM 12845 C C . TYR B 1 952 ? 50.842 56.706 -67.778 1.00 178.02 950 TYR B C 1
ATOM 12846 O O . TYR B 1 952 ? 51.904 56.168 -67.484 1.00 178.02 950 TYR B O 1
ATOM 12848 N N . LEU B 1 953 ? 50.767 57.732 -68.625 1.00 154.46 951 LEU B N 1
ATOM 12849 C CA . LEU B 1 953 ? 51.964 58.277 -69.267 1.00 154.46 951 LEU B CA 1
ATOM 12850 C C . LEU B 1 953 ? 52.712 59.206 -68.311 1.00 154.46 951 LEU B C 1
ATOM 12851 O O . LEU B 1 953 ? 53.892 59.512 -68.515 1.00 154.46 951 LEU B O 1
ATOM 12853 N N . GLN B 1 954 ? 52.016 59.656 -67.271 1.00 159.39 952 GLN B N 1
ATOM 12854 C CA . GLN B 1 954 ? 52.620 60.525 -66.266 1.00 159.39 952 GLN B CA 1
ATOM 12855 C C . GLN B 1 954 ? 53.347 59.629 -65.257 1.00 159.39 952 GLN B C 1
ATOM 12856 O O . GLN B 1 954 ? 54.398 59.993 -64.717 1.00 159.39 952 GLN B O 1
ATOM 12858 N N . ALA B 1 955 ? 52.771 58.451 -65.022 1.00 162.20 953 ALA B N 1
ATOM 12859 C CA . ALA B 1 955 ? 53.338 57.472 -64.106 1.00 162.20 953 ALA B CA 1
ATOM 12860 C C . ALA B 1 955 ? 54.665 56.998 -64.668 1.00 162.20 953 ALA B C 1
ATOM 12861 O O . ALA B 1 955 ? 55.671 56.998 -63.970 1.00 162.20 953 ALA B O 1
ATOM 12863 N N . LEU B 1 956 ? 54.665 56.596 -65.933 1.00 155.77 954 LEU B N 1
ATOM 12864 C CA . LEU B 1 956 ? 55.887 56.128 -66.578 1.00 155.77 954 LEU B CA 1
ATOM 12865 C C . LEU B 1 956 ? 56.888 57.277 -66.730 1.00 155.77 954 LEU B C 1
ATOM 12866 O O . LEU B 1 956 ? 58.094 57.080 -66.578 1.00 155.77 954 LEU B O 1
ATOM 12868 N N . SER B 1 957 ? 56.387 58.477 -67.014 1.00 176.47 955 SER B N 1
ATOM 12869 C CA . SER B 1 957 ? 57.248 59.642 -67.182 1.00 176.47 955 SER B CA 1
ATOM 12870 C C . SER B 1 957 ? 57.786 60.113 -65.833 1.00 176.47 955 SER B C 1
ATOM 12871 O O . SER B 1 957 ? 58.987 60.325 -65.672 1.00 176.47 955 SER B O 1
#

Solvent-accessible surface area: 90014 Å² total; per-residue (Å²): 162,73,6,98,79,0,23,83,8,1,74,20,32,116,62,120,100,39,22,112,140,107,52,89,63,6,62,77,66,36,38,44,3,114,96,43,85,90,3,23,116,36,0,40,116,0,0,54,46,83,144,145,27,150,34,42,7,2,31,28,0,1,75,3,0,6,62,29,0,128,93,33,75,74,102,85,25,53,80,57,0,51,42,0,30,81,26,1,24,62,6,1,120,104,45,23,0,32,92,22,56,73,71,0,16,71,15,1,16,94,0,1,3,22,0,1,36,43,1,1,62,98,55,7,73,76,0,2,66,22,2,15,42,31,10,79,86,47,40,13,27,85,3,1,31,3,0,0,85,0,0,39,30,0,2,99,80,7,39,93,118,136,97,84,152,71,79,105,64,72,117,105,5,62,110,13,31,83,15,2,92,89,99,18,0,64,85,2,12,60,33,4,39,97,12,0,62,55,39,12,102,48,88,13,3,19,2,0,17,26,0,2,97,4,6,20,59,2,2,65,11,4,27,54,129,44,4,50,57,57,66,5,1,68,19,0,27,46,1,24,172,30,99,36,1,51,46,21,0,0,98,0,0,25,63,2,2,64,31,199,17,158,82,72,31,5,10,101,3,1,43,20,2,1,83,35,12,112,157,58,134,137,33,72,100,35,17,46,21,17,0,66,1,0,14,6,1,0,41,36,2,10,56,26,50,80,109,82,124,77,120,69,75,65,63,38,5,67,110,0,16,115,22,2,26,76,38,0,35,112,18,0,28,20,122,130,62,91,1,0,40,22,0,8,64,0,0,44,53,1,2,74,27,26,47,155,76,38,102,75,107,142,47,64,83,49,41,30,116,13,0,82,30,0,0,109,2,0,13,94,18,0,67,13,64,94,110,43,151,62,52,72,60,128,97,98,50,122,25,75,102,21,76,52,7,13,75,93,0,41,97,9,1,69,27,0,46,73,3,4,67,73,17,15,27,64,55,1,75,62,16,0,45,53,7,15,67,61,6,77,106,70,58,80,139,86,4,16,19,32,13,3,1,0,0,30,2,0,43,22,26,34,96,81,53,108,32,84,85,20,11,23,79,104,99,77,64,59,59,47,43,11,3,71,0,2,35,61,1,25,113,18,88,2,30,171,12,85,27,28,27,0,8,37,23,2,0,27,1,2,12,80,7,5,55,4,2,89,108,82,46,93,20,14,90,68,4,14,72,12,0,15,4,107,53,0,0,49,11,126,34,91,59,2,70,23,100,0,16,52,3,2,16,117,2,10,110,40,3,20,146,83,10,37,145,29,0,81,68,5,27,79,90,0,43,105,14,31,115,51,103,34,66,76,91,56,151,60,134,91,72,79,32,83,31,4,15,178,64,26,73,4,85,19,16,28,78,1,6,17,0,8,0,19,5,4,26,47,3,133,33,48,84,85,95,22,21,58,36,2,54,56,29,21,91,66,23,39,41,60,31,54,64,40,64,91,102,70,191,128,111,44,57,15,42,37,44,2,13,22,16,3,34,0,12,12,11,84,8,20,58,57,86,42,168,108,37,22,39,24,68,14,26,87,73,25,50,70,48,28,64,58,50,32,91,89,45,30,170,37,76,41,20,44,24,2,42,55,64,14,26,36,116,22,26,28,10,25,11,100,65,15,19,82,121,27,29,69,61,24,51,63,48,33,89,54,37,59,44,81,13,36,30,71,26,20,62,48,38,35,65,34,18,166,94,23,59,89,117,16,35,88,39,11,30,146,26,15,20,76,17,30,58,46,41,67,72,56,81,86,137,159,46,82,88,60,20,63,68,39,22,57,68,9,40,17,61,36,50,35,34,23,29,132,45,60,2,35,88,25,31,143,49,96,43,6,63,115,64,35,62,62,65,64,90,62,22,70,87,67,70,111,88,53,21,38,41,3,25,59,25,44,31,22,70,65,84,102,159,36,81,85,68,37,48,63,58,46,75,73,57,49,78,66,52,65,94,135,128,80,35,58,46,48,24,68,36,35,73,69,49,42,54,90,82,58,34,97,68,32,65,55,59,46,71,78,66,48,60,88,126,138,82,74,47,63,73,72,93,86,137,97,86,87,85,70,120,102,74,13,102,77,0,22,82,8,1,77,18,30,114,64,122,98,38,24,113,143,110,50,89,64,5,72,77,66,36,35,45,3,143,100,46,98,97,2,32,48,38,0,25,62,1,1,45,90,40,140,86,48,149,34,38,7,5,30,26,0,1,78,4,0,4,69,15,0,131,103,43,78,76,105,77,23,52,151,56,1,40,92,0,30,80,26,0,23,60,7,0,122,96,49,41,0,33,99,38,56,68,98,0,18,71,16,1,16,94,0,1,6,23,2,1,53,43,1,3,70,94,54,7,80,73,0,1,65,22,3,20,42,32,10,77,81,47,34,10,33,92,1,1,31,3,0,0,89,0,0,38,38,0,0,100,40,4,47,100,114,66,114,91,63,75,83,108,48,83,49,46,31,66,120,16,34,85,14,2,90,88,94,16,0,60,92,2,14,60,36,3,41,97,12,0,62,55,35,19,109,46,83,8,14,23,6,0,16,26,0,3,103,5,6,18,55,3,2,66,14,4,28,48,121,46,6,42,54,56,68,7,2,70,18,0,27,45,1,26,132,34,105,61,1,42,53,22,0,1,99,0,1,26,68,4,3,72,21,93,23,56,56,66,73,8,9,100,5,1,42,20,3,2,85,33,13,115,159,28,46,127,142,138,61,70,92,36,23,78,40,21,0,39,2,0,15,5,1,0,41,35,2,10,57,28,54,86,96,86,102,72,32,63,109,73,74,60,60,37,5,66,110,0,17,105,22,3,21,77,36,0,34,122,17,0,28,20,121,128,49,41,1,0,48,28,0,8,66,0,0,45,54,0,1,91,34,21,49,80,76,38,105,75,108,142,58,72,83,42,45,100,118,10,0,59,27,0,0,111,1,0,12,90,18,0,68,16,59,95,106,58,76,80,80,82,54,130,102,106,15,64,28,68,92,19,77,54,9,12,76,93,0,61,98,9,2,70,27,0,45,74,4,4,64,71,13,13,26,64,56,1,76,62,17,0,44,54,8,11,66,61,5,75,106,69,60,82,139,87,4,12,15,32,12,3,1,0,0,31,2,0,44,28,32,8,83,72,93,76,37,101,66,34,7,26,76,132,75,60,68,48,41,16,6,72,0,2,34,61,2,24,112,16,82,1,36,170,10,85,30,29,28,0,8,39,24,1,0,28,2,3,18,102,11,4,54,6,0,85,119,91,65,90,23,5,63,67,5,10,71,15,0,16,5,105,51,0,0,53,10,129,40,86,66,4,68,20,100,0,14,58,3,2,16,119,7,5,109,51,17,33,80,61,11,55,125,61,2,71,69,4,24,79,88,0,39,108,14,39,60,49,104,34,78,77,47,50,80,99,100,79,93,54,88,76,35,80,22,4,19,178,71,28,71,14,85,27,20,42,78,1,6,16,0,7,0,19,5,4,29,55,22,74,36,79,84,72,87,31,24,60,35,3,36,56,28,22,93,70,20,38,33,60,30,68,72,25,64,104,80,99,50,117,110,16,48,12,16,30,48,12,4,28,20,3,30,0,13,12,13,93,4,33,78,16,89,30,97,73,107,51,33,7,31,70,20,26,59,60,21,23,63,46,48,62,67,52,28,90,79,31,47,157,8,97,64,22,23,39,1,43,41,64,12,29,28,110,14,12,40,8,12,0,82,55,17,13,92,91,24,43,70,55,46,72,47,35,60,95,39,103,48,54,114,30,50,36,98,50,28,69,53,36,31,65,22,6,153,69,40,53,93,89,8,38,61,31,18,43,169,34,22,29,93,40,32,52,56,38,56,70,51,73,87,127,134,69,87,79,8,45,60,39,21,56,72,11,40,16,68,53,51,34,35,46,53,130,39,72,112,43,154,54,95,45,32,67,79,59,64,72,64,68,41,79,48,27,90,95,77,127,42,41,38,52,6,33,52,26,39,30,34,66,72,97,114,74,84,83,71,36,45,77,58,47,73,74,63,60,91,93,119,128,75,37,78,50,36,30,60,39,30,58,73,55,68,97,130,120,85,77,56,74,78,68,66,65,87,123,126,97,82,50,71,64,65,61,71,87,93,116

B-factor: mean 119.84, std 45.54, range [19.82, 200.77]

Secondary structure (DSSP, 8-state):
-HHHHHHHHHHHHH-TTS-HHHHHHHHHHHHHHHHSTTHHHHHHHHTT-TTTS-HHHHHHHHHHHHHHHHH--TTTSHHHHHHHHHHHHHHHHH--STTS-THHHHHHHHHHHHHHHHHTTTT-TTHHHHHHHHHHHH--HHHHHHHHHHHHHHHHHH----S---HHHHHHHHHHHHHHHHHTHHHHHHHHHHHHHHHHHTT-HHHHHHHHHHHHHHTTTS-HHHHH-HHHHHHHHHHTTSHHHHHHHHHHHHHHHHS---HHHHHHHHHHHHHHHHH----HHHHHHHHHHHHHHHHHHHHHHTS---HHHHHHHHHHHHHTHHHHHHHHT-SSHHHHHTTHHHHHHHHHHHHHHTTS-PPPHHHHHHHHHHHHHHHHTTSPPTT------SSSSTHHHHHHHHHHHHHHHHHHHHH-HHHHHHHHHHHHHHHHHHHTTS-HHHHHHHHHHHHHHHHHTTTT--SGGGTB-SSS-PBPHHHHHHHHHHHSSTTT---HHHHHHHHHHHHHTGGGGGT--TTHHHHHHHHTSTTTTT---TTTHHHHHHHHHHHHHHTTTT-SSSHHHHHHHTTGGG----------SS--HHHHHHTTTHHHHHHHHHHHHHHHHHS---HHHHHHHHHHHHHHHHHHHHHHHTTS---HHHHHHHHHHHHHHHHHTS-S-----SHHHHHHHHHHHHHHHHHHS--SHHHHHHHHHHHHHHTTTTHHHHTTTHHHHHHHHHHH--TTTHHHHHHHHHHHHHHTTTTSHHHHHHHHHHHHHHHHHHTT---HHHHHHHHHHHHHHHHHHHHHTT-TGGGGSHHHHTTHHHHHHHHHHH--HHHHHHHHHHHHHHH---HHHHHHHHHHHHHHGGG--HHHHHHHHHHHHHHHHHHHHHHHHIIIIITT---HHHHHHH--HHHH-/-HHHHHHHHHHHHH-TTS-TTHHHHHHHHHHHHHHSTTHHHHHHHHTT--SSS-HHHHHHHHHHHHHHHHH--TTTSHHHHHHHHHHHHHHHHSTTSTTS-HHHHHHHHHHHHHHHHHHTTTT-TTHHHHHHHHHHHH--HHHHHHHHHHHHHHHHHH----S---HHHHHHHHHHHHHHHHHTHHHHHHHHHHHHHHHHHTT-HHHHHHHHHHHHHHTTTS-HHHH--SHHHHHHHHGGGSGGGHHHHHHHHHHHHTS---HHHHHHHHHHHHHHHHHHTT---HHHHHHHHHHHHHHHHHHHHHHH--TTS-HHHHHHHHHHHHHTHHHHHHHHT-SSHHHHHTTHHHHHHHHHHHHHHTTS----HHHHHHHHHHHHHHHHTTSPPSSS-----SSS-THHHHHHHHHHHHHHHHHHHHH-HHHHHHHHHHHHHHHHHHHTTS-HHHHHHHHHHHHHHHHHHS-SS--GGGTB---PBPHHHHHHHHHHHTGGGS---HHHHHHHHHHHHHTGGGGGT--TTHHHHHHHHTSTTTTT---TTHHHHHHHHHHHHHHHTTTGGGTTHHHHHHHHGGGS---------SSSS---HHHHHHTTTHHHHHHHHHHHHHHHHHS---HHHHHHHHHHHHHHHHHHHHHHGGG----HHHHHHHHHHHHHHHHHTS-----S--HHHHHHHHHHHHHHHHHHHTTT-SHHHHHHHHHHHHHHHHTHHHHSTTHHHHHHHHHHS--TTTHHHHHHHHHHHHHHTTTTTHHHHHHHHHHHHHHHHHHT---HHHHHHHHHHHHHHHHHHHHHH-----TTTTTTHHHHHHHHHH--HHHHHHHHHHHHHH--HHHHHHHHHHHHHH--TTHHHHHHHHHHHH--HHIIIIITT--HHHHHHHHHH-

Organism: Schizosaccharomyces pombe (strain 972 / ATCC 24843) (NCBI:txid284812)

Nearest PDB structures (foldseek):
  3ibv-assembly2_B  TM=1.001E+00  e=1.310E-97  Schizosaccharomyces pombe
  3ibv-assembly1_A  TM=9.886E-01  e=1.359E-85  Schizosaccharomyces pombe
  3icq-assembly1_T  TM=7.169E-01  e=5.805E-76  Schizosaccharomyces pombe
  3icq-assembly2_U  TM=7.162E-01  e=1.563E-73  Schizosaccharomyces pombe
  6k9k-assembly1_A  TM=1.951E-01  e=9.854E-01  Homo sapiens

CATH classification: 1.25.10.10